Protein 2CTD (pdb70)

Solvent-accessible surface area: 8541 Å² total; per-residue (Å²): 134,117,120,70,122,118,66,223,142,211,168,136,103,78,130,47,54,123,75,41,98,56,57,109,36,83,89,94,20,85,101,154,42,59,6,56,1,61,54,59,136,85,84,38,120,150,68,12,140,31,1,90,144,53,22,123,106,28,121,131,132,118,54,63,13,175,125,84,36,78,118,64,180,60,71,78,37,10,120,150,13,34,138,47,101,47,104,102,137,136,99,47,151,88,130,117

GO terms:
  GO:0005515 protein binding (F, IPI)

Secondary structure (DSSP, 8-state):
--------------SS-TT-HHHHHHHIIIIIS-EE-TTT-S-EESSHHHHHHHHHHH-------SSS----SSHHHHHHHHHHHT---SS-S---

Nearest PDB structures (foldseek):
  2ctd-assembly1_A  TM=5.098E-01  e=4.768E-16  Homo sapiens
  2rv6-assembly1_A  TM=2.835E-01  e=1.190E-02  Homo sapiens
  2rsj-assembly1_A  TM=2.939E-01  e=6.459E-02  Homo sapiens
  8e3e-assembly2_B  TM=2.921E-01  e=1.110E-01  Homo sapiens
  8ssr-assembly2_D  TM=3.364E-01  e=1.782E-01  Homo sapiens

Organism: Homo sapiens (NCBI:txid9606)

Sequence (96 aa):
GSSGSSGRIRKEPPVYAAGSLEEQWYLEIVDKGSVSCPTCQAVGRKTIEGLKKHMENCKQEMFTCHHCGKQLRSLAGMKYHVMANHNSLPSGPSSGGSSGSSGRIRKEPPVYAAGSLEEQWYLEIVDKGSVSCPTCQAVGRKTIEGLKKHMENCKQEMFTCHHCGKQLRSLAGMKYHVMANHNSLPSGPSSGGSSGSSGRIRKEPPVYAAGSLEEQWYLEIVDKGSVSCPTCQAVGRKTIEGLKKHMENCKQEMFTCHHCGKQLRSLAGMKYHVMANHNSLPSGPSSGGSSGSSGRIRKEPPVYAAGSLEEQWYLEIVDKGSVSCPTCQAVGRKTIEGLKKHMENCKQEMFTCHHCGKQLRSLAGMKYHVMANHNSLPSGPSSGGSSGSSGRIRKEPPVYAAGSLEEQWYLEIVDKGSVSCPTCQAVGRKTIEGLKKHMENCKQEMFTCHHCGKQLRSLAGMKYHVMANHNSLPSGPSSGGSSGSSGRIRKEPPVYAAGSLEEQWYLEIVDKGSVSCPTCQAVGRKTIEGLKKHMENCKQEMFTCHHCGKQLRSLAGMKYHVMANHNSLPSGPSSGGSSGSSGRIRKEPPVYAAGSLEEQWYLEIVDKGSVSCPTCQAVGRKTIEGLKKHMENCKQEMFTCHHCGKQLRSLAGMKYHVMANHNSLPSGPSSGGSSGSSGRIRKEPPVYAAGSLEEQWYLEIVDKGSVSCPTCQAVGRKTIEGLKKHMENCKQEMFTCHHCGKQLRSLAGMKYHVMANHNSLPSGPSSGGSSGSSGRIRKEPPVYAAGSLEEQWYLEIVDKGSVSCPTCQAVGRKTIEGLKKHMENCKQEMFTCHHCGKQLRSLAGMKYHVMANHNSLPSGPSSGGSSGSSGRIRKEPPVYAAGSLEEQWYLEIVDKGSVSCPTCQAVGRKTIEGLKKHMENCKQEMFTCHHCGKQLRSLAGMKYHVMANHNSLPSGPSSGGSSGSSGRIRKEPPVYAAGSLEEQWYLEIVDKGSVSCPTCQAVGRKTIEGLKKHMENCKQEMFTCHHCGKQLRSLAGMKYHVMANHNSLPSGPSSGGSSGSSGRIRKEPPVYAAGSLEEQWYLEIVDKGSVSCPTCQAVGRKTIEGLKKHMENCKQEMFTCHHCGKQLRSLAGMKYHVMANHNSLPSGPSSGGSSGSSGRIRKEPPVYAAGSLEEQWYLEIVDKGSVSCPTCQAVGRKTIEGLKKHMENCKQEMFTCHHCGKQLRSLAGMKYHVMANHNSLPSGPSSGGSSGSSGRIRKEPPVYAAGSLEEQWYLEIVDKGSVSCPTCQAVGRKTIEGLKKHMENCKQEMFTCHHCGKQLRSLAGMKYHVMANHNSLPSGPSSGGSSGSSGRIRKEPPVYAAGSLEEQWYLEIVDKGSVSCPTCQAVGRKTIEGLKKHMENCKQEMFTCHHCGKQLRSLAGMKYHVMANHNSLPSGPSSGGSSGSSGRIRKEPPVYAAGSLEEQWYLEIVDKGSVSCPTCQAVGRKTIEGLKKHMENCKQEMFTCHHCGKQLRSLAGMKYHVMANHNSLPSGPSSGGSSGSSGRIRKEPPVYAAGSLEEQWYLEIVDKGSVSCPTCQAVGRKTIEGLKKHMENCKQEMFTCHHCGKQLRSLAGMKYHVMANHNSLPSGPSSGGSSGSSGRIRKEPPVYAAGSLEEQWYLEIVDKGSVSCPTCQAVGRKTIEGLKKHMENCKQEMFTCHHCGKQLRSLAGMKYHVMANHNSLPSGPSSGGSSGSSGRIRKEPPVYAAGSLEEQWYLEIVDKGSVSCPTCQAVGRKTIEGLKKHMENCKQEMFTCHHCGKQLRSLAGMKYHVMANHNSLPSGPSSGGSSGSSGRIRKEPPVYAAGSLEEQWYLEIVDKGSVSCPTCQAVGRKTIEGLKKHMENCKQEMFTCHHCGKQLRSLAGMKYHVMANHNSLPSGPSSG

Structure (mmCIF, N/CA/C/O backbone):
data_2CTD
#
_entry.id   2CTD
#
loop_
_entity.id
_entity.type
_entity.pdbx_description
1 polymer 'Zinc finger protein 512'
2 non-polymer 'ZINC ION'
#
loop_
_atom_site.group_PDB
_atom_site.id
_atom_site.type_symbol
_atom_site.label_atom_id
_atom_site.label_alt_id
_atom_site.label_comp_id
_atom_site.label_asym_id
_atom_site.label_entity_id
_atom_site.label_seq_id
_atom_site.pdbx_PDB_ins_code
_atom_site.Cartn_x
_atom_site.Cartn_y
_atom_site.Cartn_z
_atom_site.occupancy
_atom_site.B_iso_or_equiv
_atom_site.auth_seq_id
_atom_site.auth_comp_id
_atom_site.auth_asym_id
_atom_site.auth_atom_id
_atom_site.pdbx_PDB_model_num
ATOM 1 N N . GLY A 1 1 ? 21.945 42.755 -17.484 1.00 0.00 1 GLY A N 1
ATOM 2 C CA . GLY A 1 1 ? 22.569 42.441 -16.212 1.00 0.00 1 GLY A CA 1
ATOM 3 C C . GLY A 1 1 ? 21.570 41.960 -15.179 1.00 0.00 1 GLY A C 1
ATOM 4 O O . GLY A 1 1 ? 20.371 42.209 -15.302 1.00 0.00 1 GLY A O 1
ATOM 8 N N . SER A 1 2 ? 22.064 41.268 -14.157 1.00 0.00 2 SER A N 1
ATOM 9 C CA . SER A 1 2 ? 21.206 40.747 -13.100 1.00 0.00 2 SER A CA 1
ATOM 10 C C . SER A 1 2 ? 22.036 40.106 -11.992 1.00 0.00 2 SER A C 1
ATOM 11 O O . SER A 1 2 ? 23.220 39.824 -12.173 1.00 0.00 2 SER A O 1
ATOM 19 N N . SER A 1 3 ? 21.405 39.879 -10.844 1.00 0.00 3 SER A N 1
ATOM 20 C CA . SER A 1 3 ? 22.085 39.275 -9.705 1.00 0.00 3 SER A CA 1
ATOM 21 C C . SER A 1 3 ? 21.089 38.912 -8.608 1.00 0.00 3 SER A C 1
ATOM 22 O O . SER A 1 3 ? 19.969 39.420 -8.577 1.00 0.00 3 SER A O 1
ATOM 30 N N . GLY A 1 4 ? 21.506 38.027 -7.707 1.00 0.00 4 GLY A N 1
ATOM 31 C CA . GLY A 1 4 ? 20.640 37.609 -6.621 1.00 0.00 4 GLY A CA 1
ATOM 32 C C . GLY A 1 4 ? 21.167 36.388 -5.895 1.00 0.00 4 GLY A C 1
ATOM 33 O O . GLY A 1 4 ? 22.159 35.789 -6.312 1.00 0.00 4 GLY A O 1
ATOM 37 N N . SER A 1 5 ? 20.505 36.017 -4.804 1.00 0.00 5 SER A N 1
ATOM 38 C CA . SER A 1 5 ? 20.916 34.862 -4.015 1.00 0.00 5 SER A CA 1
ATOM 39 C C . SER A 1 5 ? 19.779 34.385 -3.117 1.00 0.00 5 SER A C 1
ATOM 40 O O . SER A 1 5 ? 18.794 35.095 -2.913 1.00 0.00 5 SER A O 1
ATOM 48 N N . SER A 1 6 ? 19.923 33.176 -2.583 1.00 0.00 6 SER A N 1
ATOM 49 C CA . SER A 1 6 ? 18.907 32.600 -1.709 1.00 0.00 6 SER A CA 1
ATOM 50 C C . SER A 1 6 ? 19.438 31.355 -1.005 1.00 0.00 6 SER A C 1
ATOM 51 O O . SER A 1 6 ? 20.519 30.863 -1.323 1.00 0.00 6 SER A O 1
ATOM 59 N N . GLY A 1 7 ? 18.667 30.851 -0.046 1.00 0.00 7 GLY A N 1
ATOM 60 C CA . GLY A 1 7 ? 19.075 29.669 0.689 1.00 0.00 7 GLY A CA 1
ATOM 61 C C . GLY A 1 7 ? 18.204 29.410 1.902 1.00 0.00 7 GLY A C 1
ATOM 62 O O . GLY A 1 7 ? 18.337 30.082 2.925 1.00 0.00 7 GLY A O 1
ATOM 66 N N . ARG A 1 8 ? 17.308 28.435 1.788 1.00 0.00 8 ARG A N 1
ATOM 67 C CA . ARG A 1 8 ? 16.409 28.092 2.884 1.00 0.00 8 ARG A CA 1
ATOM 68 C C . ARG A 1 8 ? 16.180 26.585 2.947 1.00 0.00 8 ARG A C 1
ATOM 69 O O . ARG A 1 8 ? 16.457 25.864 1.987 1.00 0.00 8 ARG A O 1
ATOM 90 N N . ILE A 1 9 ? 15.674 26.116 4.082 1.00 0.00 9 ILE A N 1
ATOM 91 C CA . ILE A 1 9 ? 15.407 24.695 4.270 1.00 0.00 9 ILE A CA 1
ATOM 92 C C . ILE A 1 9 ? 14.133 24.274 3.545 1.00 0.00 9 ILE A C 1
ATOM 93 O O . ILE A 1 9 ? 13.272 25.103 3.250 1.00 0.00 9 ILE A O 1
ATOM 109 N N . ARG A 1 10 ? 14.020 22.981 3.261 1.00 0.00 10 ARG A N 1
ATOM 110 C CA . ARG A 1 10 ? 12.851 22.449 2.571 1.00 0.00 10 ARG A CA 1
ATOM 111 C C . ARG A 1 10 ? 12.290 21.236 3.307 1.00 0.00 10 ARG A C 1
ATOM 112 O O . ARG A 1 10 ? 12.711 20.104 3.071 1.00 0.00 10 ARG A O 1
ATOM 133 N N . LYS A 1 11 ? 11.338 21.481 4.201 1.00 0.00 11 LYS A N 1
ATOM 134 C CA . LYS A 1 11 ? 10.718 20.410 4.972 1.00 0.00 11 LYS A CA 1
ATOM 135 C C . LYS A 1 11 ? 9.228 20.308 4.661 1.00 0.00 11 LYS A C 1
ATOM 136 O O . LYS A 1 11 ? 8.387 20.678 5.480 1.00 0.00 11 LYS A O 1
ATOM 155 N N . GLU A 1 12 ? 8.909 19.803 3.473 1.00 0.00 12 GLU A N 1
ATOM 156 C CA . GLU A 1 12 ? 7.520 19.652 3.056 1.00 0.00 12 GLU A CA 1
ATOM 157 C C . GLU A 1 12 ? 7.286 18.281 2.429 1.00 0.00 12 GLU A C 1
ATOM 158 O O . GLU A 1 12 ? 8.192 17.664 1.867 1.00 0.00 12 GLU A O 1
ATOM 170 N N . PRO A 1 13 ? 6.042 17.791 2.526 1.00 0.00 13 PRO A N 1
ATOM 171 C CA . PRO A 1 13 ? 5.659 16.488 1.975 1.00 0.00 13 PRO A CA 1
ATOM 172 C C . PRO A 1 13 ? 5.646 16.484 0.450 1.00 0.00 13 PRO A C 1
ATOM 173 O O . PRO A 1 13 ? 5.541 17.527 -0.196 1.00 0.00 13 PRO A O 1
ATOM 184 N N . PRO A 1 14 ? 5.754 15.285 -0.141 1.00 0.00 14 PRO A N 1
ATOM 185 C CA . PRO A 1 14 ? 5.757 15.117 -1.597 1.00 0.00 14 PRO A CA 1
ATOM 186 C C . PRO A 1 14 ? 4.394 15.408 -2.216 1.00 0.00 14 PRO A C 1
ATOM 187 O O . PRO A 1 14 ? 3.396 15.547 -1.508 1.00 0.00 14 PRO A O 1
ATOM 198 N N . VAL A 1 15 ? 4.358 15.500 -3.542 1.00 0.00 15 VAL A N 1
ATOM 199 C CA . VAL A 1 15 ? 3.117 15.772 -4.256 1.00 0.00 15 VAL A CA 1
ATOM 200 C C . VAL A 1 15 ? 1.973 14.923 -3.715 1.00 0.00 15 VAL A C 1
ATOM 201 O O . VAL A 1 15 ? 0.802 15.272 -3.865 1.00 0.00 15 VAL A O 1
ATOM 214 N N . TYR A 1 16 ? 2.320 13.806 -3.084 1.00 0.00 16 TYR A N 1
ATOM 215 C CA . TYR A 1 16 ? 1.322 12.905 -2.521 1.00 0.00 16 TYR A CA 1
ATOM 216 C C . TYR A 1 16 ? 0.599 13.558 -1.347 1.00 0.00 16 TYR A C 1
ATOM 217 O O . TYR A 1 16 ? 1.141 14.441 -0.683 1.00 0.00 16 TYR A O 1
ATOM 235 N N . ALA A 1 17 ? -0.629 13.115 -1.097 1.00 0.00 17 ALA A N 1
ATOM 236 C CA . ALA A 1 17 ? -1.427 13.653 -0.001 1.00 0.00 17 ALA A CA 1
ATOM 237 C C . ALA A 1 17 ? -1.361 12.745 1.222 1.00 0.00 17 ALA A C 1
ATOM 238 O O . ALA A 1 17 ? -0.865 11.622 1.148 1.00 0.00 17 ALA A O 1
ATOM 245 N N . ALA A 1 18 ? -1.865 13.241 2.348 1.00 0.00 18 ALA A N 1
ATOM 246 C CA . ALA A 1 18 ? -1.865 12.474 3.588 1.00 0.00 18 ALA A CA 1
ATOM 247 C C . ALA A 1 18 ? -3.033 11.495 3.628 1.00 0.00 18 ALA A C 1
ATOM 248 O O . ALA A 1 18 ? -3.668 11.313 4.665 1.00 0.00 18 ALA A O 1
ATOM 255 N N . GLY A 1 19 ? -3.311 10.866 2.490 1.00 0.00 19 GLY A N 1
ATOM 256 C CA . GLY A 1 19 ? -4.404 9.914 2.416 1.00 0.00 19 GLY A CA 1
ATOM 257 C C . GLY A 1 19 ? -4.972 9.789 1.017 1.00 0.00 19 GLY A C 1
ATOM 258 O O . GLY A 1 19 ? -6.189 9.801 0.830 1.00 0.00 19 GLY A O 1
ATOM 262 N N . SER A 1 20 ? -4.089 9.671 0.030 1.00 0.00 20 SER A N 1
ATOM 263 C CA . SER A 1 20 ? -4.510 9.549 -1.361 1.00 0.00 20 SER A CA 1
ATOM 264 C C . SER A 1 20 ? -3.959 8.271 -1.985 1.00 0.00 20 SER A C 1
ATOM 265 O O . SER A 1 20 ? -3.133 7.580 -1.387 1.00 0.00 20 SER A O 1
ATOM 273 N N . LEU A 1 21 ? -4.422 7.962 -3.192 1.00 0.00 21 LEU A N 1
ATOM 274 C CA . LEU A 1 21 ? -3.976 6.766 -3.899 1.00 0.00 21 LEU A CA 1
ATOM 275 C C . LEU A 1 21 ? -2.496 6.863 -4.252 1.00 0.00 21 LEU A C 1
ATOM 276 O O . LEU A 1 21 ? -1.734 5.922 -4.033 1.00 0.00 21 LEU A O 1
ATOM 292 N N . GLU A 1 22 ? -2.095 8.007 -4.798 1.00 0.00 22 GLU A N 1
ATOM 293 C CA . GLU A 1 22 ? -0.705 8.226 -5.179 1.00 0.00 22 GLU A CA 1
ATOM 294 C C . GLU A 1 22 ? 0.243 7.592 -4.165 1.00 0.00 22 GLU A C 1
ATOM 295 O O . GLU A 1 22 ? 1.169 6.871 -4.534 1.00 0.00 22 GLU A O 1
ATOM 307 N N . GLU A 1 23 ? 0.005 7.869 -2.887 1.00 0.00 23 GLU A N 1
ATOM 308 C CA . GLU A 1 23 ? 0.839 7.328 -1.821 1.00 0.00 23 GLU A CA 1
ATOM 309 C C . GLU A 1 23 ? 0.874 5.803 -1.878 1.00 0.00 23 GLU A C 1
ATOM 310 O O . GLU A 1 23 ? 1.940 5.194 -1.805 1.00 0.00 23 GLU A O 1
ATOM 322 N N . GLN A 1 24 ? -0.301 5.195 -2.008 1.00 0.00 24 GLN A N 1
ATOM 323 C CA . GLN A 1 24 ? -0.405 3.742 -2.074 1.00 0.00 24 GLN A CA 1
ATOM 324 C C . GLN A 1 24 ? 0.488 3.182 -3.177 1.00 0.00 24 GLN A C 1
ATOM 325 O O . GLN A 1 24 ? 1.380 2.374 -2.916 1.00 0.00 24 GLN A O 1
ATOM 339 N N . TRP A 1 25 ? 0.241 3.615 -4.408 1.00 0.00 25 TRP A N 1
ATOM 340 C CA . TRP A 1 25 ? 1.023 3.156 -5.550 1.00 0.00 25 TRP A CA 1
ATOM 341 C C . TRP A 1 25 ? 2.514 3.372 -5.312 1.00 0.00 25 TRP A C 1
ATOM 342 O O . TRP A 1 25 ? 3.337 2.528 -5.666 1.00 0.00 25 TRP A O 1
ATOM 363 N N . TYR A 1 26 ? 2.854 4.507 -4.711 1.00 0.00 26 TYR A N 1
ATOM 364 C CA . TYR A 1 26 ? 4.246 4.834 -4.428 1.00 0.00 26 TYR A CA 1
ATOM 365 C C . TYR A 1 26 ? 4.907 3.735 -3.602 1.00 0.00 26 TYR A C 1
ATOM 366 O O . TYR A 1 26 ? 5.996 3.263 -3.932 1.00 0.00 26 TYR A O 1
ATOM 384 N N . LEU A 1 27 ? 4.241 3.331 -2.526 1.00 0.00 27 LEU A N 1
ATOM 385 C CA . LEU A 1 27 ? 4.762 2.287 -1.651 1.00 0.00 27 LEU A CA 1
ATOM 386 C C . LEU A 1 27 ? 5.115 1.035 -2.447 1.00 0.00 27 LEU A C 1
ATOM 387 O O . LEU A 1 27 ? 6.251 0.565 -2.411 1.00 0.00 27 LEU A O 1
ATOM 403 N N . GLU A 1 28 ? 4.132 0.501 -3.167 1.00 0.00 28 GLU A N 1
ATOM 404 C CA . GLU A 1 28 ? 4.341 -0.695 -3.974 1.00 0.00 28 GLU A CA 1
ATOM 405 C C . GLU A 1 28 ? 5.671 -0.625 -4.718 1.00 0.00 28 GLU A C 1
ATOM 406 O O . GLU A 1 28 ? 6.247 -1.652 -5.079 1.00 0.00 28 GLU A O 1
ATOM 418 N N . ILE A 1 29 ? 6.151 0.593 -4.945 1.00 0.00 29 ILE A N 1
ATOM 419 C CA . ILE A 1 29 ? 7.413 0.797 -5.646 1.00 0.00 29 ILE A CA 1
ATOM 420 C C . ILE A 1 29 ? 8.587 0.806 -4.672 1.00 0.00 29 ILE A C 1
ATOM 421 O O . ILE A 1 29 ? 9.526 0.021 -4.807 1.00 0.00 29 ILE A O 1
ATOM 437 N N . VAL A 1 30 ? 8.527 1.699 -3.690 1.00 0.00 30 VAL A N 1
ATOM 438 C CA . VAL A 1 30 ? 9.584 1.810 -2.691 1.00 0.00 30 VAL A CA 1
ATOM 439 C C . VAL A 1 30 ? 9.750 0.504 -1.921 1.00 0.00 30 VAL A C 1
ATOM 440 O O . VAL A 1 30 ? 10.749 0.302 -1.231 1.00 0.00 30 VAL A O 1
ATOM 453 N N . ASP A 1 31 ? 8.766 -0.379 -2.045 1.00 0.00 31 ASP A N 1
ATOM 454 C CA . ASP A 1 31 ? 8.804 -1.667 -1.362 1.00 0.00 31 ASP A CA 1
ATOM 455 C C . ASP A 1 31 ? 9.221 -2.778 -2.321 1.00 0.00 31 ASP A C 1
ATOM 456 O O . ASP A 1 31 ? 10.037 -3.634 -1.979 1.00 0.00 31 ASP A O 1
ATOM 465 N N . LYS A 1 32 ? 8.654 -2.760 -3.522 1.00 0.00 32 LYS A N 1
ATOM 466 C CA . LYS A 1 32 ? 8.966 -3.765 -4.531 1.00 0.00 32 LYS A CA 1
ATOM 467 C C . LYS A 1 32 ? 9.871 -3.186 -5.614 1.00 0.00 32 LYS A C 1
ATOM 468 O O . LYS A 1 32 ? 10.911 -3.758 -5.939 1.00 0.00 32 LYS A O 1
ATOM 487 N N . GLY A 1 33 ? 9.469 -2.046 -6.169 1.00 0.00 33 GLY A N 1
ATOM 488 C CA . GLY A 1 33 ? 10.256 -1.409 -7.208 1.00 0.00 33 GLY A CA 1
ATOM 489 C C . GLY A 1 33 ? 9.408 -0.951 -8.378 1.00 0.00 33 GLY A C 1
ATOM 490 O O . GLY A 1 33 ? 9.869 -0.185 -9.225 1.00 0.00 33 GLY A O 1
ATOM 494 N N . SER A 1 34 ? 8.166 -1.421 -8.428 1.00 0.00 34 SER A N 1
ATOM 495 C CA . SER A 1 34 ? 7.254 -1.060 -9.507 1.00 0.00 34 SER A CA 1
ATOM 496 C C . SER A 1 34 ? 5.804 -1.126 -9.037 1.00 0.00 34 SER A C 1
ATOM 497 O O . SER A 1 34 ? 5.499 -1.732 -8.009 1.00 0.00 34 SER A O 1
ATOM 505 N N . VAL A 1 35 ? 4.913 -0.499 -9.798 1.00 0.00 35 VAL A N 1
ATOM 506 C CA . VAL A 1 35 ? 3.494 -0.487 -9.462 1.00 0.00 35 VAL A CA 1
ATOM 507 C C . VAL A 1 35 ? 2.648 -0.975 -10.632 1.00 0.00 35 VAL A C 1
ATOM 508 O O . VAL A 1 35 ? 2.956 -0.701 -11.792 1.00 0.00 35 VAL A O 1
ATOM 521 N N . SER A 1 36 ? 1.579 -1.701 -10.320 1.00 0.00 36 SER A N 1
ATOM 522 C CA . SER A 1 36 ? 0.689 -2.232 -11.345 1.00 0.00 36 SER A CA 1
ATOM 523 C C . SER A 1 36 ? -0.466 -1.271 -11.612 1.00 0.00 36 SER A C 1
ATOM 524 O O . SER A 1 36 ? -0.677 -0.314 -10.868 1.00 0.00 36 SER A O 1
ATOM 532 N N . CYS A 1 37 ? -1.211 -1.535 -12.681 1.00 0.00 37 CYS A N 1
ATOM 533 C CA . CYS A 1 37 ? -2.345 -0.695 -13.048 1.00 0.00 37 CYS A CA 1
ATOM 534 C C . CYS A 1 37 ? -3.610 -1.141 -12.322 1.00 0.00 37 CYS A C 1
ATOM 535 O O . CYS A 1 37 ? -4.025 -2.298 -12.399 1.00 0.00 37 CYS A O 1
ATOM 542 N N . PRO A 1 38 ? -4.240 -0.203 -11.600 1.00 0.00 38 PRO A N 1
ATOM 543 C CA . PRO A 1 38 ? -5.468 -0.475 -10.846 1.00 0.00 38 PRO A CA 1
ATOM 544 C C . PRO A 1 38 ? -6.666 -0.717 -11.758 1.00 0.00 38 PRO A C 1
ATOM 545 O O . PRO A 1 38 ? -7.722 -1.163 -11.308 1.00 0.00 38 PRO A O 1
ATOM 556 N N . THR A 1 39 ? -6.496 -0.419 -13.043 1.00 0.00 39 THR A N 1
ATOM 557 C CA . THR A 1 39 ? -7.563 -0.604 -14.018 1.00 0.00 39 THR A CA 1
ATOM 558 C C . THR A 1 39 ? -7.531 -2.008 -14.609 1.00 0.00 39 THR A C 1
ATOM 559 O O . THR A 1 39 ? -8.457 -2.797 -14.413 1.00 0.00 39 THR A O 1
ATOM 570 N N . CYS A 1 40 ? -6.460 -2.317 -15.332 1.00 0.00 40 CYS A N 1
ATOM 571 C CA . CYS A 1 40 ? -6.307 -3.627 -15.953 1.00 0.00 40 CYS A CA 1
ATOM 572 C C . CYS A 1 40 ? -5.638 -4.608 -14.994 1.00 0.00 40 CYS A C 1
ATOM 573 O O . CYS A 1 40 ? -5.996 -5.784 -14.946 1.00 0.00 40 CYS A O 1
ATOM 580 N N . GLN A 1 41 ? -4.667 -4.114 -14.233 1.00 0.00 41 GLN A N 1
ATOM 581 C CA . GLN A 1 41 ? -3.948 -4.946 -13.276 1.00 0.00 41 GLN A CA 1
ATOM 582 C C . GLN A 1 41 ? -3.181 -6.056 -13.988 1.00 0.00 41 GLN A C 1
ATOM 583 O O . GLN A 1 41 ? -3.135 -7.192 -13.518 1.00 0.00 41 GLN A O 1
ATOM 597 N N . ALA A 1 42 ? -2.580 -5.717 -15.124 1.00 0.00 42 ALA A N 1
ATOM 598 C CA . ALA A 1 42 ? -1.813 -6.684 -15.900 1.00 0.00 42 ALA A CA 1
ATOM 599 C C . ALA A 1 42 ? -0.398 -6.179 -16.162 1.00 0.00 42 ALA A C 1
ATOM 600 O O . ALA A 1 42 ? 0.560 -6.952 -16.148 1.00 0.00 42 ALA A O 1
ATOM 607 N N . VAL A 1 43 ? -0.274 -4.878 -16.402 1.00 0.00 43 VAL A N 1
ATOM 608 C CA . VAL A 1 43 ? 1.024 -4.270 -16.668 1.00 0.00 43 VAL A CA 1
ATOM 609 C C . VAL A 1 43 ? 1.251 -3.051 -15.781 1.00 0.00 43 VAL A C 1
ATOM 610 O O . VAL A 1 43 ? 0.371 -2.204 -15.634 1.00 0.00 43 VAL A O 1
ATOM 623 N N . GLY A 1 44 ? 2.440 -2.968 -15.191 1.00 0.00 44 GLY A N 1
ATOM 624 C CA . GLY A 1 44 ? 2.763 -1.849 -14.325 1.00 0.00 44 GLY A CA 1
ATOM 625 C C . GLY A 1 44 ? 3.855 -0.968 -14.900 1.00 0.00 44 GLY A C 1
ATOM 626 O O . GLY A 1 44 ? 4.223 -1.105 -16.066 1.00 0.00 44 GLY A O 1
ATOM 630 N N . ARG A 1 45 ? 4.373 -0.060 -14.079 1.00 0.00 45 ARG A N 1
ATOM 631 C CA . ARG A 1 45 ? 5.427 0.849 -14.513 1.00 0.00 45 ARG A CA 1
ATOM 632 C C . ARG A 1 45 ? 6.487 1.010 -13.427 1.00 0.00 45 ARG A C 1
ATOM 633 O O . ARG A 1 45 ? 6.278 0.621 -12.277 1.00 0.00 45 ARG A O 1
ATOM 654 N N . LYS A 1 46 ? 7.625 1.586 -13.799 1.00 0.00 46 LYS A N 1
ATOM 655 C CA . LYS A 1 46 ? 8.718 1.801 -12.858 1.00 0.00 46 LYS A CA 1
ATOM 656 C C . LYS A 1 46 ? 8.295 2.748 -11.740 1.00 0.00 46 LYS A C 1
ATOM 657 O O . LYS A 1 46 ? 8.822 2.688 -10.628 1.00 0.00 46 LYS A O 1
ATOM 676 N N . THR A 1 47 ? 7.339 3.622 -12.040 1.00 0.00 47 THR A N 1
ATOM 677 C CA . THR A 1 47 ? 6.846 4.581 -11.060 1.00 0.00 47 THR A CA 1
ATOM 678 C C . THR A 1 47 ? 5.430 5.033 -11.399 1.00 0.00 47 THR A C 1
ATOM 679 O O . THR A 1 47 ? 4.825 4.548 -12.356 1.00 0.00 47 THR A O 1
ATOM 690 N N . ILE A 1 48 ? 4.906 5.965 -10.609 1.00 0.00 48 ILE A N 1
ATOM 691 C CA . ILE A 1 48 ? 3.562 6.483 -10.827 1.00 0.00 48 ILE A CA 1
ATOM 692 C C . ILE A 1 48 ? 3.504 7.355 -12.077 1.00 0.00 48 ILE A C 1
ATOM 693 O O . ILE A 1 48 ? 2.717 7.100 -12.987 1.00 0.00 48 ILE A O 1
ATOM 709 N N . GLU A 1 49 ? 4.346 8.383 -12.114 1.00 0.00 49 GLU A N 1
ATOM 710 C CA . GLU A 1 49 ? 4.391 9.292 -13.254 1.00 0.00 49 GLU A CA 1
ATOM 711 C C . GLU A 1 49 ? 4.097 8.549 -14.554 1.00 0.00 49 GLU A C 1
ATOM 712 O O . GLU A 1 49 ? 3.212 8.936 -15.316 1.00 0.00 49 GLU A O 1
ATOM 724 N N . GLY A 1 50 ? 4.847 7.479 -14.801 1.00 0.00 50 GLY A N 1
ATOM 725 C CA . GLY A 1 50 ? 4.652 6.699 -16.009 1.00 0.00 50 GLY A CA 1
ATOM 726 C C . GLY A 1 50 ? 3.276 6.065 -16.074 1.00 0.00 50 GLY A C 1
ATOM 727 O O . GLY A 1 50 ? 2.614 6.107 -17.112 1.00 0.00 50 GLY A O 1
ATOM 731 N N . LEU A 1 51 ? 2.845 5.476 -14.965 1.00 0.00 51 LEU A N 1
ATOM 732 C CA . LEU A 1 51 ? 1.539 4.829 -14.901 1.00 0.00 51 LEU A CA 1
ATOM 733 C C . LEU A 1 51 ? 0.424 5.821 -15.213 1.00 0.00 51 LEU A C 1
ATOM 734 O O . LEU A 1 51 ? -0.413 5.577 -16.083 1.00 0.00 51 LEU A O 1
ATOM 750 N N . LYS A 1 52 ? 0.419 6.942 -14.500 1.00 0.00 52 LYS A N 1
ATOM 751 C CA . LYS A 1 52 ? -0.590 7.975 -14.703 1.00 0.00 52 LYS A CA 1
ATOM 752 C C . LYS A 1 52 ? -0.945 8.106 -16.181 1.00 0.00 52 LYS A C 1
ATOM 753 O O . LYS A 1 52 ? -2.114 8.030 -16.559 1.00 0.00 52 LYS A O 1
ATOM 772 N N . LYS A 1 53 ? 0.072 8.303 -17.013 1.00 0.00 53 LYS A N 1
ATOM 773 C CA . LYS A 1 53 ? -0.131 8.443 -18.450 1.00 0.00 53 LYS A CA 1
ATOM 774 C C . LYS A 1 53 ? -0.828 7.213 -19.023 1.00 0.00 53 LYS A C 1
ATOM 775 O O . LYS A 1 53 ? -1.647 7.321 -19.937 1.00 0.00 53 LYS A O 1
ATOM 794 N N . HIS A 1 54 ? -0.501 6.045 -18.480 1.00 0.00 54 HIS A N 1
ATOM 795 C CA . HIS A 1 54 ? -1.098 4.795 -18.936 1.00 0.00 54 HIS A CA 1
ATOM 796 C C . HIS A 1 54 ? -2.584 4.747 -18.594 1.00 0.00 54 HIS A C 1
ATOM 797 O O . HIS A 1 54 ? -3.425 4.528 -19.465 1.00 0.00 54 HIS A O 1
ATOM 811 N N . MET A 1 55 ? -2.900 4.951 -17.319 1.00 0.00 55 MET A N 1
ATOM 812 C CA . MET A 1 55 ? -4.284 4.931 -16.862 1.00 0.00 55 MET A CA 1
ATOM 813 C C . MET A 1 55 ? -5.070 6.097 -17.455 1.00 0.00 55 MET A C 1
ATOM 814 O O . MET A 1 55 ? -6.294 6.040 -17.563 1.00 0.00 55 MET A O 1
ATOM 828 N N . GLU A 1 56 ? -4.356 7.152 -17.836 1.00 0.00 56 GLU A N 1
ATOM 829 C CA . GLU A 1 56 ? -4.988 8.331 -18.417 1.00 0.00 56 GLU A CA 1
ATOM 830 C C . GLU A 1 56 ? -5.864 7.948 -19.606 1.00 0.00 56 GLU A C 1
ATOM 831 O O . GLU A 1 56 ? -6.795 8.670 -19.963 1.00 0.00 56 GLU A O 1
ATOM 843 N N . ASN A 1 57 ? -5.558 6.808 -20.217 1.00 0.00 57 ASN A N 1
ATOM 844 C CA . ASN A 1 57 ? -6.315 6.330 -21.368 1.00 0.00 57 ASN A CA 1
ATOM 845 C C . ASN A 1 57 ? -6.877 4.935 -21.107 1.00 0.00 57 ASN A C 1
ATOM 846 O O . ASN A 1 57 ? -8.005 4.626 -21.493 1.00 0.00 57 ASN A O 1
ATOM 857 N N . CYS A 1 58 ? -6.083 4.097 -20.450 1.00 0.00 58 CYS A N 1
ATOM 858 C CA . CYS A 1 58 ? -6.500 2.735 -20.137 1.00 0.00 58 CYS A CA 1
ATOM 859 C C . CYS A 1 58 ? -7.757 2.736 -19.273 1.00 0.00 58 CYS A C 1
ATOM 860 O O . CYS A 1 58 ? -8.617 1.864 -19.407 1.00 0.00 58 CYS A O 1
ATOM 867 N N . LYS A 1 59 ? -7.859 3.721 -18.387 1.00 0.00 59 LYS A N 1
ATOM 868 C CA . LYS A 1 59 ? -9.012 3.838 -17.502 1.00 0.00 59 LYS A CA 1
ATOM 869 C C . LYS A 1 59 ? -10.314 3.675 -18.279 1.00 0.00 59 LYS A C 1
ATOM 870 O O . LYS A 1 59 ? -10.887 4.653 -18.758 1.00 0.00 59 LYS A O 1
ATOM 889 N N . GLN A 1 60 ? -10.775 2.434 -18.398 1.00 0.00 60 GLN A N 1
ATOM 890 C CA . GLN A 1 60 ? -12.010 2.144 -19.117 1.00 0.00 60 GLN A CA 1
ATOM 891 C C . GLN A 1 60 ? -13.035 1.490 -18.196 1.00 0.00 60 GLN A C 1
ATOM 892 O O . GLN A 1 60 ? -12.719 1.117 -17.067 1.00 0.00 60 GLN A O 1
ATOM 906 N N . GLU A 1 61 ? -14.263 1.355 -18.687 1.00 0.00 61 GLU A N 1
ATOM 907 C CA . GLU A 1 61 ? -15.334 0.747 -17.906 1.00 0.00 61 GLU A CA 1
ATOM 908 C C . GLU A 1 61 ? -15.672 -0.643 -18.436 1.00 0.00 61 GLU A C 1
ATOM 909 O O . GLU A 1 61 ? -15.912 -0.823 -19.630 1.00 0.00 61 GLU A O 1
ATOM 921 N N . MET A 1 62 ? -15.687 -1.624 -17.539 1.00 0.00 62 MET A N 1
ATOM 922 C CA . MET A 1 62 ? -15.995 -2.999 -17.916 1.00 0.00 62 MET A CA 1
ATOM 923 C C . MET A 1 62 ? -17.475 -3.302 -17.704 1.00 0.00 62 MET A C 1
ATOM 924 O O . MET A 1 62 ? -18.147 -2.640 -16.912 1.00 0.00 62 MET A O 1
ATOM 938 N N . PHE A 1 63 ? -17.977 -4.306 -18.415 1.00 0.00 63 PHE A N 1
ATOM 939 C CA . PHE A 1 63 ? -19.378 -4.696 -18.305 1.00 0.00 63 PHE A CA 1
ATOM 940 C C . PHE A 1 63 ? -19.510 -6.206 -18.131 1.00 0.00 63 PHE A C 1
ATOM 941 O O . PHE A 1 63 ? -18.565 -6.956 -18.375 1.00 0.00 63 PHE A O 1
ATOM 958 N N . THR A 1 64 ? -20.691 -6.645 -17.706 1.00 0.00 64 THR A N 1
ATOM 959 C CA . THR A 1 64 ? -20.948 -8.065 -17.497 1.00 0.00 64 THR A CA 1
ATOM 960 C C . THR A 1 64 ? -22.440 -8.368 -17.561 1.00 0.00 64 THR A C 1
ATOM 961 O O . THR A 1 64 ? -23.208 -7.946 -16.696 1.00 0.00 64 THR A O 1
ATOM 972 N N . CYS A 1 65 ? -22.846 -9.104 -18.591 1.00 0.00 65 CYS A N 1
ATOM 973 C CA . CYS A 1 65 ? -24.247 -9.465 -18.768 1.00 0.00 65 CYS A CA 1
ATOM 974 C C . CYS A 1 65 ? -24.805 -10.114 -17.506 1.00 0.00 65 CYS A C 1
ATOM 975 O O . CYS A 1 65 ? -24.053 -10.578 -16.648 1.00 0.00 65 CYS A O 1
ATOM 982 N N . HIS A 1 66 ? -26.130 -10.144 -17.398 1.00 0.00 66 HIS A N 1
ATOM 983 C CA . HIS A 1 66 ? -26.790 -10.738 -16.241 1.00 0.00 66 HIS A CA 1
ATOM 984 C C . HIS A 1 66 ? -27.396 -12.092 -16.596 1.00 0.00 66 HIS A C 1
ATOM 985 O O . HIS A 1 66 ? -27.329 -13.039 -15.811 1.00 0.00 66 HIS A O 1
ATOM 999 N N . HIS A 1 67 ? -27.986 -12.178 -17.784 1.00 0.00 67 HIS A N 1
ATOM 1000 C CA . HIS A 1 67 ? -28.604 -13.418 -18.243 1.00 0.00 67 HIS A CA 1
ATOM 1001 C C . HIS A 1 67 ? -27.667 -14.603 -18.028 1.00 0.00 67 HIS A C 1
ATOM 1002 O O . HIS A 1 67 ? -27.988 -15.535 -17.291 1.00 0.00 67 HIS A O 1
ATOM 1016 N N . CYS A 1 68 ? -26.509 -14.561 -18.678 1.00 0.00 68 CYS A N 1
ATOM 1017 C CA . CYS A 1 68 ? -25.526 -15.631 -18.559 1.00 0.00 68 CYS A CA 1
ATOM 1018 C C . CYS A 1 68 ? -24.325 -15.178 -17.735 1.00 0.00 68 CYS A C 1
ATOM 1019 O O . CYS A 1 68 ? -23.837 -15.910 -16.875 1.00 0.00 68 CYS A O 1
ATOM 1026 N N . GLY A 1 69 ? -23.853 -13.964 -18.004 1.00 0.00 69 GLY A N 1
ATOM 1027 C CA . GLY A 1 69 ? -22.713 -13.434 -17.279 1.00 0.00 69 GLY A CA 1
ATOM 1028 C C . GLY A 1 69 ? -21.492 -13.267 -18.161 1.00 0.00 69 GLY A C 1
ATOM 1029 O O . GLY A 1 69 ? -20.359 -13.410 -17.699 1.00 0.00 69 GLY A O 1
ATOM 1033 N N . LYS A 1 70 ? -21.720 -12.966 -19.434 1.00 0.00 70 LYS A N 1
ATOM 1034 C CA . LYS A 1 70 ? -20.630 -12.780 -20.384 1.00 0.00 70 LYS A CA 1
ATOM 1035 C C . LYS A 1 70 ? -19.853 -11.504 -20.078 1.00 0.00 70 LYS A C 1
ATOM 1036 O O . LYS A 1 70 ? -20.382 -10.577 -19.467 1.00 0.00 70 LYS A O 1
ATOM 1055 N N . GLN A 1 71 ? -18.596 -11.464 -20.508 1.00 0.00 71 GLN A N 1
ATOM 1056 C CA . GLN A 1 71 ? -17.747 -10.301 -20.280 1.00 0.00 71 GLN A CA 1
ATOM 1057 C C . GLN A 1 71 ? -17.030 -9.889 -21.561 1.00 0.00 71 GLN A C 1
ATOM 1058 O O . GLN A 1 71 ? -16.117 -10.576 -22.022 1.00 0.00 71 GLN A O 1
ATOM 1072 N N . LEU A 1 72 ? -17.450 -8.766 -22.133 1.00 0.00 72 LEU A N 1
ATOM 1073 C CA . LEU A 1 72 ? -16.847 -8.263 -23.363 1.00 0.00 72 LEU A CA 1
ATOM 1074 C C . LEU A 1 72 ? -16.444 -6.800 -23.213 1.00 0.00 72 LEU A C 1
ATOM 1075 O O . LEU A 1 72 ? -17.123 -6.024 -22.540 1.00 0.00 72 LEU A O 1
ATOM 1091 N N . ARG A 1 73 ? -15.336 -6.429 -23.846 1.00 0.00 73 ARG A N 1
ATOM 1092 C CA . ARG A 1 73 ? -14.843 -5.058 -23.784 1.00 0.00 73 ARG A CA 1
ATOM 1093 C C . ARG A 1 73 ? -15.836 -4.093 -24.423 1.00 0.00 73 ARG A C 1
ATOM 1094 O O . ARG A 1 73 ? -16.307 -3.155 -23.781 1.00 0.00 73 ARG A O 1
ATOM 1115 N N . SER A 1 74 ? -16.150 -4.330 -25.693 1.00 0.00 74 SER A N 1
ATOM 1116 C CA . SER A 1 74 ? -17.084 -3.480 -26.421 1.00 0.00 74 SER A CA 1
ATOM 1117 C C . SER A 1 74 ? -18.519 -3.736 -25.969 1.00 0.00 74 SER A C 1
ATOM 1118 O O . SER A 1 74 ? -19.060 -4.825 -26.169 1.00 0.00 74 SER A O 1
ATOM 1126 N N . LEU A 1 75 ? -19.130 -2.727 -25.359 1.00 0.00 75 LEU A N 1
ATOM 1127 C CA . LEU A 1 75 ? -20.502 -2.842 -24.877 1.00 0.00 75 LEU A CA 1
ATOM 1128 C C . LEU A 1 75 ? -21.442 -3.257 -26.005 1.00 0.00 75 LEU A C 1
ATOM 1129 O O . LEU A 1 75 ? -22.285 -4.136 -25.831 1.00 0.00 75 LEU A O 1
ATOM 1145 N N . ALA A 1 76 ? -21.288 -2.620 -27.161 1.00 0.00 76 ALA A N 1
ATOM 1146 C CA . ALA A 1 76 ? -22.120 -2.926 -28.318 1.00 0.00 76 ALA A CA 1
ATOM 1147 C C . ALA A 1 76 ? -22.167 -4.428 -28.578 1.00 0.00 76 ALA A C 1
ATOM 1148 O O . ALA A 1 76 ? -23.227 -5.048 -28.505 1.00 0.00 76 ALA A O 1
ATOM 1155 N N . GLY A 1 77 ? -21.010 -5.008 -28.883 1.00 0.00 77 GLY A N 1
ATOM 1156 C CA . GLY A 1 77 ? -20.942 -6.433 -29.151 1.00 0.00 77 GLY A CA 1
ATOM 1157 C C . GLY A 1 77 ? -21.696 -7.252 -28.123 1.00 0.00 77 GLY A C 1
ATOM 1158 O O . GLY A 1 77 ? -22.452 -8.158 -28.474 1.00 0.00 77 GLY A O 1
ATOM 1162 N N . MET A 1 78 ? -21.490 -6.935 -26.849 1.00 0.00 78 MET A N 1
ATOM 1163 C CA . MET A 1 78 ? -22.157 -7.650 -25.766 1.00 0.00 78 MET A CA 1
ATOM 1164 C C . MET A 1 78 ? -23.669 -7.460 -25.840 1.00 0.00 78 MET A C 1
ATOM 1165 O O . MET A 1 78 ? -24.418 -8.423 -26.003 1.00 0.00 78 MET A O 1
ATOM 1179 N N . LYS A 1 79 ? -24.111 -6.213 -25.719 1.00 0.00 79 LYS A N 1
ATOM 1180 C CA . LYS A 1 79 ? -25.533 -5.897 -25.772 1.00 0.00 79 LYS A CA 1
ATOM 1181 C C . LYS A 1 79 ? -26.217 -6.657 -26.904 1.00 0.00 79 LYS A C 1
ATOM 1182 O O . LYS A 1 79 ? -27.434 -6.846 -26.891 1.00 0.00 79 LYS A O 1
ATOM 1201 N N . TYR A 1 80 ? -25.428 -7.091 -27.880 1.00 0.00 80 TYR A N 1
ATOM 1202 C CA . TYR A 1 80 ? -25.959 -7.830 -29.020 1.00 0.00 80 TYR A CA 1
ATOM 1203 C C . TYR A 1 80 ? -26.012 -9.326 -28.722 1.00 0.00 80 TYR A C 1
ATOM 1204 O O . TYR A 1 80 ? -26.913 -10.030 -29.180 1.00 0.00 80 TYR A O 1
ATOM 1222 N N . HIS A 1 81 ? -25.041 -9.804 -27.952 1.00 0.00 81 HIS A N 1
ATOM 1223 C CA . HIS A 1 81 ? -24.977 -11.216 -27.591 1.00 0.00 81 HIS A CA 1
ATOM 1224 C C . HIS A 1 81 ? -26.217 -11.633 -26.806 1.00 0.00 81 HIS A C 1
ATOM 1225 O O . HIS A 1 81 ? -26.575 -12.810 -26.771 1.00 0.00 81 HIS A O 1
ATOM 1239 N N . VAL A 1 82 ? -26.869 -10.660 -26.178 1.00 0.00 82 VAL A N 1
ATOM 1240 C CA . VAL A 1 82 ? -28.069 -10.926 -25.394 1.00 0.00 82 VAL A CA 1
ATOM 1241 C C . VAL A 1 82 ? -29.297 -11.043 -26.291 1.00 0.00 82 VAL A C 1
ATOM 1242 O O . VAL A 1 82 ? -30.050 -12.012 -26.206 1.00 0.00 82 VAL A O 1
ATOM 1255 N N . MET A 1 83 ? -29.491 -10.048 -27.151 1.00 0.00 83 MET A N 1
ATOM 1256 C CA . MET A 1 83 ? -30.626 -10.040 -28.066 1.00 0.00 83 MET A CA 1
ATOM 1257 C C . MET A 1 83 ? -30.551 -11.214 -29.037 1.00 0.00 83 MET A C 1
ATOM 1258 O O . MET A 1 83 ? -31.540 -11.566 -29.678 1.00 0.00 83 MET A O 1
ATOM 1272 N N . ALA A 1 84 ? -29.370 -11.816 -29.140 1.00 0.00 84 ALA A N 1
ATOM 1273 C CA . ALA A 1 84 ? -29.167 -12.952 -30.031 1.00 0.00 84 ALA A CA 1
ATOM 1274 C C . ALA A 1 84 ? -29.379 -14.271 -29.296 1.00 0.00 84 ALA A C 1
ATOM 1275 O O . ALA A 1 84 ? -30.250 -15.061 -29.659 1.00 0.00 84 ALA A O 1
ATOM 1282 N N . ASN A 1 85 ? -28.578 -14.503 -28.262 1.00 0.00 85 ASN A N 1
ATOM 1283 C CA . ASN A 1 85 ? -28.678 -15.729 -27.478 1.00 0.00 85 ASN A CA 1
ATOM 1284 C C . ASN A 1 85 ? -29.907 -15.697 -26.574 1.00 0.00 85 ASN A C 1
ATOM 1285 O O . ASN A 1 85 ? -30.718 -16.623 -26.579 1.00 0.00 85 ASN A O 1
ATOM 1296 N N . HIS A 1 86 ? -30.038 -14.625 -25.800 1.00 0.00 86 HIS A N 1
ATOM 1297 C CA . HIS A 1 86 ? -31.169 -14.471 -24.892 1.00 0.00 86 HIS A CA 1
ATOM 1298 C C . HIS A 1 86 ? -32.331 -13.768 -25.585 1.00 0.00 86 HIS A C 1
ATOM 1299 O O . HIS A 1 86 ? -32.922 -12.838 -25.038 1.00 0.00 86 HIS A O 1
ATOM 1313 N N . ASN A 1 87 ? -32.653 -14.217 -26.794 1.00 0.00 87 ASN A N 1
ATOM 1314 C CA . ASN A 1 87 ? -33.743 -13.629 -27.563 1.00 0.00 87 ASN A CA 1
ATOM 1315 C C . ASN A 1 87 ? -35.095 -14.110 -27.045 1.00 0.00 87 ASN A C 1
ATOM 1316 O O . ASN A 1 87 ? -35.541 -15.211 -27.371 1.00 0.00 87 ASN A O 1
ATOM 1327 N N . SER A 1 88 ? -35.743 -13.278 -26.236 1.00 0.00 88 SER A N 1
ATOM 1328 C CA . SER A 1 88 ? -37.043 -13.619 -25.670 1.00 0.00 88 SER A CA 1
ATOM 1329 C C . SER A 1 88 ? -38.114 -12.640 -26.139 1.00 0.00 88 SER A C 1
ATOM 1330 O O . SER A 1 88 ? -38.501 -11.727 -25.408 1.00 0.00 88 SER A O 1
ATOM 1338 N N . LEU A 1 89 ? -38.590 -12.836 -27.364 1.00 0.00 89 LEU A N 1
ATOM 1339 C CA . LEU A 1 89 ? -39.617 -11.971 -27.933 1.00 0.00 89 LEU A CA 1
ATOM 1340 C C . LEU A 1 89 ? -40.906 -12.049 -27.122 1.00 0.00 89 LEU A C 1
ATOM 1341 O O . LEU A 1 89 ? -41.419 -13.129 -26.828 1.00 0.00 89 LEU A O 1
ATOM 1357 N N . PRO A 1 90 ? -41.446 -10.878 -26.753 1.00 0.00 90 PRO A N 1
ATOM 1358 C CA . PRO A 1 90 ? -42.684 -10.788 -25.973 1.00 0.00 90 PRO A CA 1
ATOM 1359 C C . PRO A 1 90 ? -43.908 -11.210 -26.778 1.00 0.00 90 PRO A C 1
ATOM 1360 O O . PRO A 1 90 ? -44.413 -10.448 -27.603 1.00 0.00 90 PRO A O 1
ATOM 1371 N N . SER A 1 91 ? -44.381 -12.428 -26.534 1.00 0.00 91 SER A N 1
ATOM 1372 C CA . SER A 1 91 ? -45.544 -12.952 -27.239 1.00 0.00 91 SER A CA 1
ATOM 1373 C C . SER A 1 91 ? -46.563 -13.523 -26.257 1.00 0.00 91 SER A C 1
ATOM 1374 O O . SER A 1 91 ? -47.700 -13.060 -26.186 1.00 0.00 91 SER A O 1
ATOM 1382 N N . GLY A 1 92 ? -46.144 -14.533 -25.501 1.00 0.00 92 GLY A N 1
ATOM 1383 C CA . GLY A 1 92 ? -47.031 -15.152 -24.533 1.00 0.00 92 GLY A CA 1
ATOM 1384 C C . GLY A 1 92 ? -46.277 -15.864 -23.428 1.00 0.00 92 GLY A C 1
ATOM 1385 O O . GLY A 1 92 ? -45.050 -15.963 -23.448 1.00 0.00 92 GLY A O 1
ATOM 1389 N N . PRO A 1 93 ? -47.018 -16.375 -22.434 1.00 0.00 93 PRO A N 1
ATOM 1390 C CA . PRO A 1 93 ? -46.433 -17.090 -21.296 1.00 0.00 93 PRO A CA 1
ATOM 1391 C C . PRO A 1 93 ? -45.859 -18.445 -21.695 1.00 0.00 93 PRO A C 1
ATOM 1392 O O . PRO A 1 93 ? -45.330 -19.177 -20.859 1.00 0.00 93 PRO A O 1
ATOM 1403 N N . SER A 1 94 ? -45.967 -18.773 -22.979 1.00 0.00 94 SER A N 1
ATOM 1404 C CA . SER A 1 94 ? -45.461 -20.042 -23.489 1.00 0.00 94 SER A CA 1
ATOM 1405 C C . SER A 1 94 ? -45.140 -19.940 -24.977 1.00 0.00 94 SER A C 1
ATOM 1406 O O . SER A 1 94 ? -45.525 -18.978 -25.642 1.00 0.00 94 SER A O 1
ATOM 1414 N N . SER A 1 95 ? -44.433 -20.940 -25.493 1.00 0.00 95 SER A N 1
ATOM 1415 C CA . SER A 1 95 ? -44.056 -20.963 -26.902 1.00 0.00 95 SER A CA 1
ATOM 1416 C C . SER A 1 95 ? -45.097 -21.710 -27.730 1.00 0.00 95 SER A C 1
ATOM 1417 O O . SER A 1 95 ? -45.516 -21.244 -28.789 1.00 0.00 95 SER A O 1
ATOM 1425 N N . GLY A 1 96 ? -45.511 -22.875 -27.240 1.00 0.00 96 GLY A N 1
ATOM 1426 C CA . GLY A 1 96 ? -46.498 -23.669 -27.946 1.00 0.00 96 GLY A CA 1
ATOM 1427 C C . GLY A 1 96 ? -46.818 -24.967 -27.232 1.00 0.00 96 GLY A C 1
ATOM 1428 O O . GLY A 1 96 ? -47.992 -25.243 -26.988 1.00 0.00 96 GLY A O 1
ATOM 1434 N N . GLY A 1 1 ? 10.536 43.356 34.018 1.00 0.00 1 GLY A N 2
ATOM 1435 C CA . GLY A 1 1 ? 10.894 41.991 33.677 1.00 0.00 1 GLY A CA 2
ATOM 1436 C C . GLY A 1 1 ? 11.050 41.789 32.183 1.00 0.00 1 GLY A C 2
ATOM 1437 O O . GLY A 1 1 ? 11.207 42.753 31.433 1.00 0.00 1 GLY A O 2
ATOM 1441 N N . SER A 1 2 ? 11.010 40.533 31.750 1.00 0.00 2 SER A N 2
ATOM 1442 C CA . SER A 1 2 ? 11.154 40.208 30.336 1.00 0.00 2 SER A CA 2
ATOM 1443 C C . SER A 1 2 ? 10.883 38.727 30.089 1.00 0.00 2 SER A C 2
ATOM 1444 O O . SER A 1 2 ? 10.811 37.933 31.027 1.00 0.00 2 SER A O 2
ATOM 1452 N N . SER A 1 3 ? 10.732 38.362 28.819 1.00 0.00 3 SER A N 2
ATOM 1453 C CA . SER A 1 3 ? 10.465 36.978 28.448 1.00 0.00 3 SER A CA 2
ATOM 1454 C C . SER A 1 3 ? 10.654 36.772 26.948 1.00 0.00 3 SER A C 2
ATOM 1455 O O . SER A 1 3 ? 10.877 37.724 26.202 1.00 0.00 3 SER A O 2
ATOM 1463 N N . GLY A 1 4 ? 10.562 35.519 26.513 1.00 0.00 4 GLY A N 2
ATOM 1464 C CA . GLY A 1 4 ? 10.725 35.209 25.105 1.00 0.00 4 GLY A CA 2
ATOM 1465 C C . GLY A 1 4 ? 10.011 33.933 24.705 1.00 0.00 4 GLY A C 2
ATOM 1466 O O . GLY A 1 4 ? 9.370 33.286 25.535 1.00 0.00 4 GLY A O 2
ATOM 1470 N N . SER A 1 5 ? 10.119 33.570 23.431 1.00 0.00 5 SER A N 2
ATOM 1471 C CA . SER A 1 5 ? 9.473 32.365 22.922 1.00 0.00 5 SER A CA 2
ATOM 1472 C C . SER A 1 5 ? 10.176 31.862 21.666 1.00 0.00 5 SER A C 2
ATOM 1473 O O . SER A 1 5 ? 11.113 32.489 21.171 1.00 0.00 5 SER A O 2
ATOM 1481 N N . SER A 1 6 ? 9.717 30.724 21.154 1.00 0.00 6 SER A N 2
ATOM 1482 C CA . SER A 1 6 ? 10.303 30.133 19.957 1.00 0.00 6 SER A CA 2
ATOM 1483 C C . SER A 1 6 ? 9.505 28.913 19.507 1.00 0.00 6 SER A C 2
ATOM 1484 O O . SER A 1 6 ? 8.610 28.448 20.211 1.00 0.00 6 SER A O 2
ATOM 1492 N N . GLY A 1 7 ? 9.837 28.399 18.326 1.00 0.00 7 GLY A N 2
ATOM 1493 C CA . GLY A 1 7 ? 9.143 27.238 17.801 1.00 0.00 7 GLY A CA 2
ATOM 1494 C C . GLY A 1 7 ? 10.060 26.317 17.021 1.00 0.00 7 GLY A C 2
ATOM 1495 O O . GLY A 1 7 ? 11.260 26.571 16.914 1.00 0.00 7 GLY A O 2
ATOM 1499 N N . ARG A 1 8 ? 9.496 25.244 16.477 1.00 0.00 8 ARG A N 2
ATOM 1500 C CA . ARG A 1 8 ? 10.272 24.281 15.705 1.00 0.00 8 ARG A CA 2
ATOM 1501 C C . ARG A 1 8 ? 9.400 23.592 14.660 1.00 0.00 8 ARG A C 2
ATOM 1502 O O . ARG A 1 8 ? 8.172 23.670 14.713 1.00 0.00 8 ARG A O 2
ATOM 1523 N N . ILE A 1 9 ? 10.042 22.919 13.712 1.00 0.00 9 ILE A N 2
ATOM 1524 C CA . ILE A 1 9 ? 9.324 22.216 12.655 1.00 0.00 9 ILE A CA 2
ATOM 1525 C C . ILE A 1 9 ? 8.870 20.837 13.123 1.00 0.00 9 ILE A C 2
ATOM 1526 O O . ILE A 1 9 ? 9.235 20.387 14.209 1.00 0.00 9 ILE A O 2
ATOM 1542 N N . ARG A 1 10 ? 8.072 20.171 12.295 1.00 0.00 10 ARG A N 2
ATOM 1543 C CA . ARG A 1 10 ? 7.567 18.843 12.623 1.00 0.00 10 ARG A CA 2
ATOM 1544 C C . ARG A 1 10 ? 7.800 17.873 11.468 1.00 0.00 10 ARG A C 2
ATOM 1545 O O . ARG A 1 10 ? 8.624 16.963 11.563 1.00 0.00 10 ARG A O 2
ATOM 1566 N N . LYS A 1 11 ? 7.067 18.072 10.378 1.00 0.00 11 LYS A N 2
ATOM 1567 C CA . LYS A 1 11 ? 7.192 17.217 9.204 1.00 0.00 11 LYS A CA 2
ATOM 1568 C C . LYS A 1 11 ? 6.868 17.991 7.930 1.00 0.00 11 LYS A C 2
ATOM 1569 O O . LYS A 1 11 ? 6.498 19.163 7.983 1.00 0.00 11 LYS A O 2
ATOM 1588 N N . GLU A 1 12 ? 7.010 17.326 6.787 1.00 0.00 12 GLU A N 2
ATOM 1589 C CA . GLU A 1 12 ? 6.732 17.953 5.500 1.00 0.00 12 GLU A CA 2
ATOM 1590 C C . GLU A 1 12 ? 5.901 17.030 4.614 1.00 0.00 12 GLU A C 2
ATOM 1591 O O . GLU A 1 12 ? 6.200 15.847 4.453 1.00 0.00 12 GLU A O 2
ATOM 1603 N N . PRO A 1 13 ? 4.830 17.582 4.025 1.00 0.00 13 PRO A N 2
ATOM 1604 C CA . PRO A 1 13 ? 3.933 16.827 3.145 1.00 0.00 13 PRO A CA 2
ATOM 1605 C C . PRO A 1 13 ? 4.594 16.460 1.821 1.00 0.00 13 PRO A C 2
ATOM 1606 O O . PRO A 1 13 ? 5.092 17.316 1.090 1.00 0.00 13 PRO A O 2
ATOM 1617 N N . PRO A 1 14 ? 4.599 15.157 1.503 1.00 0.00 14 PRO A N 2
ATOM 1618 C CA . PRO A 1 14 ? 5.195 14.647 0.265 1.00 0.00 14 PRO A CA 2
ATOM 1619 C C . PRO A 1 14 ? 4.395 15.045 -0.971 1.00 0.00 14 PRO A C 2
ATOM 1620 O O . PRO A 1 14 ? 3.310 15.617 -0.862 1.00 0.00 14 PRO A O 2
ATOM 1631 N N . VAL A 1 15 ? 4.937 14.740 -2.145 1.00 0.00 15 VAL A N 2
ATOM 1632 C CA . VAL A 1 15 ? 4.273 15.065 -3.402 1.00 0.00 15 VAL A CA 2
ATOM 1633 C C . VAL A 1 15 ? 2.783 14.749 -3.333 1.00 0.00 15 VAL A C 2
ATOM 1634 O O . VAL A 1 15 ? 1.956 15.488 -3.868 1.00 0.00 15 VAL A O 2
ATOM 1647 N N . TYR A 1 16 ? 2.447 13.648 -2.671 1.00 0.00 16 TYR A N 2
ATOM 1648 C CA . TYR A 1 16 ? 1.056 13.232 -2.534 1.00 0.00 16 TYR A CA 2
ATOM 1649 C C . TYR A 1 16 ? 0.466 13.729 -1.217 1.00 0.00 16 TYR A C 2
ATOM 1650 O O . TYR A 1 16 ? 1.195 14.138 -0.314 1.00 0.00 16 TYR A O 2
ATOM 1668 N N . ALA A 1 17 ? -0.858 13.689 -1.117 1.00 0.00 17 ALA A N 2
ATOM 1669 C CA . ALA A 1 17 ? -1.547 14.132 0.089 1.00 0.00 17 ALA A CA 2
ATOM 1670 C C . ALA A 1 17 ? -1.461 13.079 1.188 1.00 0.00 17 ALA A C 2
ATOM 1671 O O . ALA A 1 17 ? -1.003 11.961 0.955 1.00 0.00 17 ALA A O 2
ATOM 1678 N N . ALA A 1 18 ? -1.904 13.444 2.387 1.00 0.00 18 ALA A N 2
ATOM 1679 C CA . ALA A 1 18 ? -1.878 12.530 3.522 1.00 0.00 18 ALA A CA 2
ATOM 1680 C C . ALA A 1 18 ? -3.151 11.692 3.581 1.00 0.00 18 ALA A C 2
ATOM 1681 O O . ALA A 1 18 ? -4.027 11.935 4.410 1.00 0.00 18 ALA A O 2
ATOM 1688 N N . GLY A 1 19 ? -3.247 10.705 2.695 1.00 0.00 19 GLY A N 2
ATOM 1689 C CA . GLY A 1 19 ? -4.417 9.848 2.663 1.00 0.00 19 GLY A CA 2
ATOM 1690 C C . GLY A 1 19 ? -5.008 9.725 1.273 1.00 0.00 19 GLY A C 2
ATOM 1691 O O . GLY A 1 19 ? -6.228 9.700 1.110 1.00 0.00 19 GLY A O 2
ATOM 1695 N N . SER A 1 20 ? -4.142 9.649 0.268 1.00 0.00 20 SER A N 2
ATOM 1696 C CA . SER A 1 20 ? -4.586 9.534 -1.117 1.00 0.00 20 SER A CA 2
ATOM 1697 C C . SER A 1 20 ? -4.051 8.255 -1.754 1.00 0.00 20 SER A C 2
ATOM 1698 O O . SER A 1 20 ? -3.334 7.483 -1.116 1.00 0.00 20 SER A O 2
ATOM 1706 N N . LEU A 1 21 ? -4.405 8.037 -3.015 1.00 0.00 21 LEU A N 2
ATOM 1707 C CA . LEU A 1 21 ? -3.962 6.852 -3.741 1.00 0.00 21 LEU A CA 2
ATOM 1708 C C . LEU A 1 21 ? -2.472 6.934 -4.059 1.00 0.00 21 LEU A C 2
ATOM 1709 O O . LEU A 1 21 ? -1.708 6.026 -3.734 1.00 0.00 21 LEU A O 2
ATOM 1725 N N . GLU A 1 22 ? -2.067 8.029 -4.695 1.00 0.00 22 GLU A N 2
ATOM 1726 C CA . GLU A 1 22 ? -0.668 8.229 -5.055 1.00 0.00 22 GLU A CA 2
ATOM 1727 C C . GLU A 1 22 ? 0.256 7.670 -3.978 1.00 0.00 22 GLU A C 2
ATOM 1728 O O . GLU A 1 22 ? 1.277 7.053 -4.281 1.00 0.00 22 GLU A O 2
ATOM 1740 N N . GLU A 1 23 ? -0.110 7.890 -2.719 1.00 0.00 23 GLU A N 2
ATOM 1741 C CA . GLU A 1 23 ? 0.688 7.409 -1.597 1.00 0.00 23 GLU A CA 2
ATOM 1742 C C . GLU A 1 23 ? 0.819 5.889 -1.635 1.00 0.00 23 GLU A C 2
ATOM 1743 O O . GLU A 1 23 ? 1.921 5.350 -1.539 1.00 0.00 23 GLU A O 2
ATOM 1755 N N . GLN A 1 24 ? -0.312 5.206 -1.774 1.00 0.00 24 GLN A N 2
ATOM 1756 C CA . GLN A 1 24 ? -0.324 3.749 -1.824 1.00 0.00 24 GLN A CA 2
ATOM 1757 C C . GLN A 1 24 ? 0.548 3.236 -2.965 1.00 0.00 24 GLN A C 2
ATOM 1758 O O . GLN A 1 24 ? 1.473 2.455 -2.749 1.00 0.00 24 GLN A O 2
ATOM 1772 N N . TRP A 1 25 ? 0.245 3.681 -4.180 1.00 0.00 25 TRP A N 2
ATOM 1773 C CA . TRP A 1 25 ? 1.001 3.266 -5.356 1.00 0.00 25 TRP A CA 2
ATOM 1774 C C . TRP A 1 25 ? 2.497 3.468 -5.141 1.00 0.00 25 TRP A C 2
ATOM 1775 O O . TRP A 1 25 ? 3.306 2.615 -5.504 1.00 0.00 25 TRP A O 2
ATOM 1796 N N . TYR A 1 26 ? 2.857 4.601 -4.548 1.00 0.00 26 TYR A N 2
ATOM 1797 C CA . TYR A 1 26 ? 4.257 4.915 -4.286 1.00 0.00 26 TYR A CA 2
ATOM 1798 C C . TYR A 1 26 ? 4.924 3.801 -3.485 1.00 0.00 26 TYR A C 2
ATOM 1799 O O . TYR A 1 26 ? 6.016 3.344 -3.825 1.00 0.00 26 TYR A O 2
ATOM 1817 N N . LEU A 1 27 ? 4.260 3.369 -2.419 1.00 0.00 27 LEU A N 2
ATOM 1818 C CA . LEU A 1 27 ? 4.787 2.308 -1.568 1.00 0.00 27 LEU A CA 2
ATOM 1819 C C . LEU A 1 27 ? 5.098 1.058 -2.384 1.00 0.00 27 LEU A C 2
ATOM 1820 O O . LEU A 1 27 ? 6.212 0.538 -2.340 1.00 0.00 27 LEU A O 2
ATOM 1836 N N . GLU A 1 28 ? 4.105 0.583 -3.131 1.00 0.00 28 GLU A N 2
ATOM 1837 C CA . GLU A 1 28 ? 4.274 -0.605 -3.959 1.00 0.00 28 GLU A CA 2
ATOM 1838 C C . GLU A 1 28 ? 5.581 -0.541 -4.743 1.00 0.00 28 GLU A C 2
ATOM 1839 O O . GLU A 1 28 ? 6.113 -1.566 -5.169 1.00 0.00 28 GLU A O 2
ATOM 1851 N N . ILE A 1 29 ? 6.092 0.671 -4.931 1.00 0.00 29 ILE A N 2
ATOM 1852 C CA . ILE A 1 29 ? 7.337 0.870 -5.663 1.00 0.00 29 ILE A CA 2
ATOM 1853 C C . ILE A 1 29 ? 8.537 0.854 -4.722 1.00 0.00 29 ILE A C 2
ATOM 1854 O O . ILE A 1 29 ? 9.453 0.047 -4.881 1.00 0.00 29 ILE A O 2
ATOM 1870 N N . VAL A 1 30 ? 8.524 1.749 -3.740 1.00 0.00 30 VAL A N 2
ATOM 1871 C CA . VAL A 1 30 ? 9.610 1.836 -2.770 1.00 0.00 30 VAL A CA 2
ATOM 1872 C C . VAL A 1 30 ? 9.816 0.505 -2.055 1.00 0.00 30 VAL A C 2
ATOM 1873 O O . VAL A 1 30 ? 10.838 0.291 -1.403 1.00 0.00 30 VAL A O 2
ATOM 1886 N N . ASP A 1 31 ? 8.839 -0.386 -2.183 1.00 0.00 31 ASP A N 2
ATOM 1887 C CA . ASP A 1 31 ? 8.914 -1.698 -1.550 1.00 0.00 31 ASP A CA 2
ATOM 1888 C C . ASP A 1 31 ? 9.327 -2.765 -2.559 1.00 0.00 31 ASP A C 2
ATOM 1889 O O . ASP A 1 31 ? 10.126 -3.650 -2.251 1.00 0.00 31 ASP A O 2
ATOM 1898 N N . LYS A 1 32 ? 8.777 -2.676 -3.765 1.00 0.00 32 LYS A N 2
ATOM 1899 C CA . LYS A 1 32 ? 9.087 -3.633 -4.820 1.00 0.00 32 LYS A CA 2
ATOM 1900 C C . LYS A 1 32 ? 9.966 -2.996 -5.892 1.00 0.00 32 LYS A C 2
ATOM 1901 O O . LYS A 1 32 ? 11.026 -3.520 -6.232 1.00 0.00 32 LYS A O 2
ATOM 1920 N N . GLY A 1 33 ? 9.518 -1.860 -6.419 1.00 0.00 33 GLY A N 2
ATOM 1921 C CA . GLY A 1 33 ? 10.277 -1.169 -7.446 1.00 0.00 33 GLY A CA 2
ATOM 1922 C C . GLY A 1 33 ? 9.390 -0.572 -8.520 1.00 0.00 33 GLY A C 2
ATOM 1923 O O . GLY A 1 33 ? 9.826 0.282 -9.291 1.00 0.00 33 GLY A O 2
ATOM 1927 N N . SER A 1 34 ? 8.141 -1.025 -8.572 1.00 0.00 34 SER A N 2
ATOM 1928 C CA . SER A 1 34 ? 7.191 -0.534 -9.564 1.00 0.00 34 SER A CA 2
ATOM 1929 C C . SER A 1 34 ? 5.755 -0.758 -9.099 1.00 0.00 34 SER A C 2
ATOM 1930 O O . SER A 1 34 ? 5.512 -1.446 -8.107 1.00 0.00 34 SER A O 2
ATOM 1938 N N . VAL A 1 35 ? 4.807 -0.171 -9.822 1.00 0.00 35 VAL A N 2
ATOM 1939 C CA . VAL A 1 35 ? 3.395 -0.307 -9.486 1.00 0.00 35 VAL A CA 2
ATOM 1940 C C . VAL A 1 35 ? 2.600 -0.861 -10.663 1.00 0.00 35 VAL A C 2
ATOM 1941 O O . VAL A 1 35 ? 2.911 -0.584 -11.821 1.00 0.00 35 VAL A O 2
ATOM 1954 N N . SER A 1 36 ? 1.572 -1.646 -10.358 1.00 0.00 36 SER A N 2
ATOM 1955 C CA . SER A 1 36 ? 0.733 -2.243 -11.391 1.00 0.00 36 SER A CA 2
ATOM 1956 C C . SER A 1 36 ? -0.502 -1.385 -11.651 1.00 0.00 36 SER A C 2
ATOM 1957 O O . SER A 1 36 ? -0.913 -0.595 -10.801 1.00 0.00 36 SER A O 2
ATOM 1965 N N . CYS A 1 37 ? -1.089 -1.547 -12.832 1.00 0.00 37 CYS A N 2
ATOM 1966 C CA . CYS A 1 37 ? -2.277 -0.789 -13.206 1.00 0.00 37 CYS A CA 2
ATOM 1967 C C . CYS A 1 37 ? -3.470 -1.186 -12.341 1.00 0.00 37 CYS A C 2
ATOM 1968 O O . CYS A 1 37 ? -3.993 -2.296 -12.433 1.00 0.00 37 CYS A O 2
ATOM 1975 N N . PRO A 1 38 ? -3.912 -0.256 -11.481 1.00 0.00 38 PRO A N 2
ATOM 1976 C CA . PRO A 1 38 ? -5.049 -0.484 -10.584 1.00 0.00 38 PRO A CA 2
ATOM 1977 C C . PRO A 1 38 ? -6.374 -0.560 -11.335 1.00 0.00 38 PRO A C 2
ATOM 1978 O O . PRO A 1 38 ? -7.423 -0.811 -10.741 1.00 0.00 38 PRO A O 2
ATOM 1989 N N . THR A 1 39 ? -6.320 -0.343 -12.645 1.00 0.00 39 THR A N 2
ATOM 1990 C CA . THR A 1 39 ? -7.515 -0.386 -13.477 1.00 0.00 39 THR A CA 2
ATOM 1991 C C . THR A 1 39 ? -7.585 -1.685 -14.273 1.00 0.00 39 THR A C 2
ATOM 1992 O O . THR A 1 39 ? -8.556 -2.435 -14.173 1.00 0.00 39 THR A O 2
ATOM 2003 N N . CYS A 1 40 ? -6.549 -1.945 -15.063 1.00 0.00 40 CYS A N 2
ATOM 2004 C CA . CYS A 1 40 ? -6.492 -3.154 -15.876 1.00 0.00 40 CYS A CA 2
ATOM 2005 C C . CYS A 1 40 ? -5.712 -4.254 -15.162 1.00 0.00 40 CYS A C 2
ATOM 2006 O O . CYS A 1 40 ? -5.968 -5.440 -15.364 1.00 0.00 40 CYS A O 2
ATOM 2013 N N . GLN A 1 41 ? -4.761 -3.850 -14.326 1.00 0.00 41 GLN A N 2
ATOM 2014 C CA . GLN A 1 41 ? -3.944 -4.801 -13.582 1.00 0.00 41 GLN A CA 2
ATOM 2015 C C . GLN A 1 41 ? -3.257 -5.784 -14.525 1.00 0.00 41 GLN A C 2
ATOM 2016 O O . GLN A 1 41 ? -3.262 -6.992 -14.290 1.00 0.00 41 GLN A O 2
ATOM 2030 N N . ALA A 1 42 ? -2.668 -5.257 -15.594 1.00 0.00 42 ALA A N 2
ATOM 2031 C CA . ALA A 1 42 ? -1.976 -6.088 -16.572 1.00 0.00 42 ALA A CA 2
ATOM 2032 C C . ALA A 1 42 ? -0.510 -5.686 -16.693 1.00 0.00 42 ALA A C 2
ATOM 2033 O O . ALA A 1 42 ? 0.369 -6.539 -16.812 1.00 0.00 42 ALA A O 2
ATOM 2040 N N . VAL A 1 43 ? -0.254 -4.382 -16.664 1.00 0.00 43 VAL A N 2
ATOM 2041 C CA . VAL A 1 43 ? 1.106 -3.868 -16.771 1.00 0.00 43 VAL A CA 2
ATOM 2042 C C . VAL A 1 43 ? 1.345 -2.736 -15.778 1.00 0.00 43 VAL A C 2
ATOM 2043 O O . VAL A 1 43 ? 0.448 -1.943 -15.497 1.00 0.00 43 VAL A O 2
ATOM 2056 N N . GLY A 1 44 ? 2.563 -2.668 -15.249 1.00 0.00 44 GLY A N 2
ATOM 2057 C CA . GLY A 1 44 ? 2.899 -1.629 -14.292 1.00 0.00 44 GLY A CA 2
ATOM 2058 C C . GLY A 1 44 ? 3.928 -0.655 -14.832 1.00 0.00 44 GLY A C 2
ATOM 2059 O O . GLY A 1 44 ? 4.367 -0.776 -15.975 1.00 0.00 44 GLY A O 2
ATOM 2063 N N . ARG A 1 45 ? 4.311 0.314 -14.008 1.00 0.00 45 ARG A N 2
ATOM 2064 C CA . ARG A 1 45 ? 5.292 1.315 -14.410 1.00 0.00 45 ARG A CA 2
ATOM 2065 C C . ARG A 1 45 ? 6.313 1.552 -13.301 1.00 0.00 45 ARG A C 2
ATOM 2066 O O . ARG A 1 45 ? 6.043 1.295 -12.128 1.00 0.00 45 ARG A O 2
ATOM 2087 N N . LYS A 1 46 ? 7.488 2.042 -13.681 1.00 0.00 46 LYS A N 2
ATOM 2088 C CA . LYS A 1 46 ? 8.551 2.315 -12.720 1.00 0.00 46 LYS A CA 2
ATOM 2089 C C . LYS A 1 46 ? 8.050 3.217 -11.596 1.00 0.00 46 LYS A C 2
ATOM 2090 O O . LYS A 1 46 ? 8.214 2.905 -10.416 1.00 0.00 46 LYS A O 2
ATOM 2109 N N . THR A 1 47 ? 7.437 4.336 -11.970 1.00 0.00 47 THR A N 2
ATOM 2110 C CA . THR A 1 47 ? 6.913 5.282 -10.994 1.00 0.00 47 THR A CA 2
ATOM 2111 C C . THR A 1 47 ? 5.467 5.650 -11.307 1.00 0.00 47 THR A C 2
ATOM 2112 O O . THR A 1 47 ? 4.967 5.367 -12.396 1.00 0.00 47 THR A O 2
ATOM 2123 N N . ILE A 1 48 ? 4.801 6.283 -10.347 1.00 0.00 48 ILE A N 2
ATOM 2124 C CA . ILE A 1 48 ? 3.413 6.691 -10.522 1.00 0.00 48 ILE A CA 2
ATOM 2125 C C . ILE A 1 48 ? 3.231 7.480 -11.815 1.00 0.00 48 ILE A C 2
ATOM 2126 O O . ILE A 1 48 ? 2.223 7.334 -12.505 1.00 0.00 48 ILE A O 2
ATOM 2142 N N . GLU A 1 49 ? 4.215 8.314 -12.136 1.00 0.00 49 GLU A N 2
ATOM 2143 C CA . GLU A 1 49 ? 4.163 9.126 -13.346 1.00 0.00 49 GLU A CA 2
ATOM 2144 C C . GLU A 1 49 ? 3.826 8.267 -14.562 1.00 0.00 49 GLU A C 2
ATOM 2145 O O . GLU A 1 49 ? 2.852 8.526 -15.268 1.00 0.00 49 GLU A O 2
ATOM 2157 N N . GLY A 1 50 ? 4.641 7.244 -14.801 1.00 0.00 50 GLY A N 2
ATOM 2158 C CA . GLY A 1 50 ? 4.414 6.363 -15.932 1.00 0.00 50 GLY A CA 2
ATOM 2159 C C . GLY A 1 50 ? 3.044 5.716 -15.897 1.00 0.00 50 GLY A C 2
ATOM 2160 O O . GLY A 1 50 ? 2.386 5.581 -16.930 1.00 0.00 50 GLY A O 2
ATOM 2164 N N . LEU A 1 51 ? 2.613 5.312 -14.707 1.00 0.00 51 LEU A N 2
ATOM 2165 C CA . LEU A 1 51 ? 1.312 4.673 -14.542 1.00 0.00 51 LEU A CA 2
ATOM 2166 C C . LEU A 1 51 ? 0.184 5.623 -14.932 1.00 0.00 51 LEU A C 2
ATOM 2167 O O . LEU A 1 51 ? -0.659 5.295 -15.766 1.00 0.00 51 LEU A O 2
ATOM 2183 N N . LYS A 1 52 ? 0.177 6.805 -14.324 1.00 0.00 52 LYS A N 2
ATOM 2184 C CA . LYS A 1 52 ? -0.843 7.806 -14.609 1.00 0.00 52 LYS A CA 2
ATOM 2185 C C . LYS A 1 52 ? -1.070 7.940 -16.112 1.00 0.00 52 LYS A C 2
ATOM 2186 O O . LYS A 1 52 ? -2.193 7.797 -16.596 1.00 0.00 52 LYS A O 2
ATOM 2205 N N . LYS A 1 53 ? 0.004 8.213 -16.845 1.00 0.00 53 LYS A N 2
ATOM 2206 C CA . LYS A 1 53 ? -0.076 8.363 -18.293 1.00 0.00 53 LYS A CA 2
ATOM 2207 C C . LYS A 1 53 ? -0.607 7.089 -18.944 1.00 0.00 53 LYS A C 2
ATOM 2208 O O . LYS A 1 53 ? -1.271 7.139 -19.980 1.00 0.00 53 LYS A O 2
ATOM 2227 N N . HIS A 1 54 ? -0.310 5.949 -18.329 1.00 0.00 54 HIS A N 2
ATOM 2228 C CA . HIS A 1 54 ? -0.760 4.662 -18.848 1.00 0.00 54 HIS A CA 2
ATOM 2229 C C . HIS A 1 54 ? -2.265 4.497 -18.664 1.00 0.00 54 HIS A C 2
ATOM 2230 O O . HIS A 1 54 ? -2.993 4.244 -19.623 1.00 0.00 54 HIS A O 2
ATOM 2244 N N . MET A 1 55 ? -2.725 4.643 -17.425 1.00 0.00 55 MET A N 2
ATOM 2245 C CA . MET A 1 55 ? -4.144 4.511 -17.117 1.00 0.00 55 MET A CA 2
ATOM 2246 C C . MET A 1 55 ? -4.948 5.631 -17.768 1.00 0.00 55 MET A C 2
ATOM 2247 O O . MET A 1 55 ? -6.155 5.502 -17.973 1.00 0.00 55 MET A O 2
ATOM 2261 N N . GLU A 1 56 ? -4.272 6.729 -18.091 1.00 0.00 56 GLU A N 2
ATOM 2262 C CA . GLU A 1 56 ? -4.926 7.871 -18.718 1.00 0.00 56 GLU A CA 2
ATOM 2263 C C . GLU A 1 56 ? -5.647 7.452 -19.996 1.00 0.00 56 GLU A C 2
ATOM 2264 O O . GLU A 1 56 ? -6.750 7.916 -20.279 1.00 0.00 56 GLU A O 2
ATOM 2276 N N . ASN A 1 57 ? -5.013 6.571 -20.764 1.00 0.00 57 ASN A N 2
ATOM 2277 C CA . ASN A 1 57 ? -5.593 6.089 -22.012 1.00 0.00 57 ASN A CA 2
ATOM 2278 C C . ASN A 1 57 ? -6.047 4.639 -21.877 1.00 0.00 57 ASN A C 2
ATOM 2279 O O . ASN A 1 57 ? -7.115 4.264 -22.363 1.00 0.00 57 ASN A O 2
ATOM 2290 N N . CYS A 1 58 ? -5.230 3.828 -21.214 1.00 0.00 58 CYS A N 2
ATOM 2291 C CA . CYS A 1 58 ? -5.546 2.419 -21.014 1.00 0.00 58 CYS A CA 2
ATOM 2292 C C . CYS A 1 58 ? -7.005 2.243 -20.600 1.00 0.00 58 CYS A C 2
ATOM 2293 O O . CYS A 1 58 ? -7.817 1.714 -21.359 1.00 0.00 58 CYS A O 2
ATOM 2300 N N . LYS A 1 59 ? -7.329 2.689 -19.391 1.00 0.00 59 LYS A N 2
ATOM 2301 C CA . LYS A 1 59 ? -8.688 2.583 -18.875 1.00 0.00 59 LYS A CA 2
ATOM 2302 C C . LYS A 1 59 ? -8.821 3.305 -17.538 1.00 0.00 59 LYS A C 2
ATOM 2303 O O . LYS A 1 59 ? -7.973 3.159 -16.658 1.00 0.00 59 LYS A O 2
ATOM 2322 N N . GLN A 1 60 ? -9.890 4.081 -17.393 1.00 0.00 60 GLN A N 2
ATOM 2323 C CA . GLN A 1 60 ? -10.132 4.825 -16.163 1.00 0.00 60 GLN A CA 2
ATOM 2324 C C . GLN A 1 60 ? -11.582 4.677 -15.714 1.00 0.00 60 GLN A C 2
ATOM 2325 O O . GLN A 1 60 ? -12.369 5.619 -15.807 1.00 0.00 60 GLN A O 2
ATOM 2339 N N . GLU A 1 61 ? -11.929 3.489 -15.228 1.00 0.00 61 GLU A N 2
ATOM 2340 C CA . GLU A 1 61 ? -13.285 3.220 -14.767 1.00 0.00 61 GLU A CA 2
ATOM 2341 C C . GLU A 1 61 ? -13.288 2.145 -13.684 1.00 0.00 61 GLU A C 2
ATOM 2342 O O . GLU A 1 61 ? -12.264 1.517 -13.415 1.00 0.00 61 GLU A O 2
ATOM 2354 N N . MET A 1 62 ? -14.446 1.939 -13.065 1.00 0.00 62 MET A N 2
ATOM 2355 C CA . MET A 1 62 ? -14.583 0.940 -12.012 1.00 0.00 62 MET A CA 2
ATOM 2356 C C . MET A 1 62 ? -15.607 -0.122 -12.399 1.00 0.00 62 MET A C 2
ATOM 2357 O O . MET A 1 62 ? -16.193 -0.068 -13.481 1.00 0.00 62 MET A O 2
ATOM 2371 N N . PHE A 1 63 ? -15.818 -1.087 -11.510 1.00 0.00 63 PHE A N 2
ATOM 2372 C CA . PHE A 1 63 ? -16.770 -2.162 -11.760 1.00 0.00 63 PHE A CA 2
ATOM 2373 C C . PHE A 1 63 ? -17.872 -2.169 -10.704 1.00 0.00 63 PHE A C 2
ATOM 2374 O O . PHE A 1 63 ? -17.610 -1.986 -9.515 1.00 0.00 63 PHE A O 2
ATOM 2391 N N . THR A 1 64 ? -19.107 -2.382 -11.147 1.00 0.00 64 THR A N 2
ATOM 2392 C CA . THR A 1 64 ? -20.249 -2.412 -10.242 1.00 0.00 64 THR A CA 2
ATOM 2393 C C . THR A 1 64 ? -21.241 -3.498 -10.644 1.00 0.00 64 THR A C 2
ATOM 2394 O O . THR A 1 64 ? -21.805 -3.463 -11.738 1.00 0.00 64 THR A O 2
ATOM 2405 N N . CYS A 1 65 ? -21.449 -4.461 -9.753 1.00 0.00 65 CYS A N 2
ATOM 2406 C CA . CYS A 1 65 ? -22.373 -5.558 -10.014 1.00 0.00 65 CYS A CA 2
ATOM 2407 C C . CYS A 1 65 ? -23.766 -5.029 -10.345 1.00 0.00 65 CYS A C 2
ATOM 2408 O O . CYS A 1 65 ? -24.108 -3.895 -10.006 1.00 0.00 65 CYS A O 2
ATOM 2415 N N . HIS A 1 66 ? -24.565 -5.858 -11.009 1.00 0.00 66 HIS A N 2
ATOM 2416 C CA . HIS A 1 66 ? -25.921 -5.474 -11.385 1.00 0.00 66 HIS A CA 2
ATOM 2417 C C . HIS A 1 66 ? -26.950 -6.212 -10.534 1.00 0.00 66 HIS A C 2
ATOM 2418 O O . HIS A 1 66 ? -28.005 -5.667 -10.206 1.00 0.00 66 HIS A O 2
ATOM 2432 N N . HIS A 1 67 ? -26.638 -7.454 -10.180 1.00 0.00 67 HIS A N 2
ATOM 2433 C CA . HIS A 1 67 ? -27.536 -8.267 -9.368 1.00 0.00 67 HIS A CA 2
ATOM 2434 C C . HIS A 1 67 ? -27.831 -7.584 -8.036 1.00 0.00 67 HIS A C 2
ATOM 2435 O O . HIS A 1 67 ? -28.988 -7.337 -7.695 1.00 0.00 67 HIS A O 2
ATOM 2449 N N . CYS A 1 68 ? -26.777 -7.281 -7.285 1.00 0.00 68 CYS A N 2
ATOM 2450 C CA . CYS A 1 68 ? -26.922 -6.627 -5.990 1.00 0.00 68 CYS A CA 2
ATOM 2451 C C . CYS A 1 68 ? -26.549 -5.150 -6.081 1.00 0.00 68 CYS A C 2
ATOM 2452 O O . CYS A 1 68 ? -27.267 -4.286 -5.581 1.00 0.00 68 CYS A O 2
ATOM 2459 N N . GLY A 1 69 ? -25.420 -4.869 -6.725 1.00 0.00 69 GLY A N 2
ATOM 2460 C CA . GLY A 1 69 ? -24.971 -3.497 -6.871 1.00 0.00 69 GLY A CA 2
ATOM 2461 C C . GLY A 1 69 ? -23.744 -3.196 -6.033 1.00 0.00 69 GLY A C 2
ATOM 2462 O O . GLY A 1 69 ? -23.573 -2.078 -5.547 1.00 0.00 69 GLY A O 2
ATOM 2466 N N . LYS A 1 70 ? -22.887 -4.198 -5.861 1.00 0.00 70 LYS A N 2
ATOM 2467 C CA . LYS A 1 70 ? -21.669 -4.037 -5.075 1.00 0.00 70 LYS A CA 2
ATOM 2468 C C . LYS A 1 70 ? -20.653 -3.175 -5.818 1.00 0.00 70 LYS A C 2
ATOM 2469 O O . LYS A 1 70 ? -20.707 -3.052 -7.041 1.00 0.00 70 LYS A O 2
ATOM 2488 N N . GLN A 1 71 ? -19.727 -2.583 -5.070 1.00 0.00 71 GLN A N 2
ATOM 2489 C CA . GLN A 1 71 ? -18.698 -1.734 -5.659 1.00 0.00 71 GLN A CA 2
ATOM 2490 C C . GLN A 1 71 ? -17.340 -2.003 -5.021 1.00 0.00 71 GLN A C 2
ATOM 2491 O O . GLN A 1 71 ? -17.080 -1.589 -3.890 1.00 0.00 71 GLN A O 2
ATOM 2505 N N . LEU A 1 72 ? -16.476 -2.698 -5.752 1.00 0.00 72 LEU A N 2
ATOM 2506 C CA . LEU A 1 72 ? -15.142 -3.023 -5.258 1.00 0.00 72 LEU A CA 2
ATOM 2507 C C . LEU A 1 72 ? -14.074 -2.625 -6.271 1.00 0.00 72 LEU A C 2
ATOM 2508 O O . LEU A 1 72 ? -14.330 -2.584 -7.474 1.00 0.00 72 LEU A O 2
ATOM 2524 N N . ARG A 1 73 ? -12.875 -2.335 -5.775 1.00 0.00 73 ARG A N 2
ATOM 2525 C CA . ARG A 1 73 ? -11.767 -1.941 -6.637 1.00 0.00 73 ARG A CA 2
ATOM 2526 C C . ARG A 1 73 ? -11.134 -3.161 -7.301 1.00 0.00 73 ARG A C 2
ATOM 2527 O O . ARG A 1 73 ? -11.027 -3.228 -8.525 1.00 0.00 73 ARG A O 2
ATOM 2548 N N . SER A 1 74 ? -10.717 -4.122 -6.484 1.00 0.00 74 SER A N 2
ATOM 2549 C CA . SER A 1 74 ? -10.091 -5.338 -6.991 1.00 0.00 74 SER A CA 2
ATOM 2550 C C . SER A 1 74 ? -11.133 -6.274 -7.596 1.00 0.00 74 SER A C 2
ATOM 2551 O O . SER A 1 74 ? -12.006 -6.786 -6.894 1.00 0.00 74 SER A O 2
ATOM 2559 N N . LEU A 1 75 ? -11.035 -6.493 -8.902 1.00 0.00 75 LEU A N 2
ATOM 2560 C CA . LEU A 1 75 ? -11.968 -7.368 -9.603 1.00 0.00 75 LEU A CA 2
ATOM 2561 C C . LEU A 1 75 ? -12.093 -8.712 -8.894 1.00 0.00 75 LEU A C 2
ATOM 2562 O O . LEU A 1 75 ? -13.192 -9.241 -8.733 1.00 0.00 75 LEU A O 2
ATOM 2578 N N . ALA A 1 76 ? -10.958 -9.259 -8.469 1.00 0.00 76 ALA A N 2
ATOM 2579 C CA . ALA A 1 76 ? -10.941 -10.539 -7.773 1.00 0.00 76 ALA A CA 2
ATOM 2580 C C . ALA A 1 76 ? -11.961 -10.562 -6.640 1.00 0.00 76 ALA A C 2
ATOM 2581 O O . ALA A 1 76 ? -12.885 -11.374 -6.639 1.00 0.00 76 ALA A O 2
ATOM 2588 N N . GLY A 1 77 ? -11.786 -9.664 -5.674 1.00 0.00 77 GLY A N 2
ATOM 2589 C CA . GLY A 1 77 ? -12.699 -9.599 -4.548 1.00 0.00 77 GLY A CA 2
ATOM 2590 C C . GLY A 1 77 ? -14.153 -9.610 -4.978 1.00 0.00 77 GLY A C 2
ATOM 2591 O O . GLY A 1 77 ? -14.964 -10.353 -4.427 1.00 0.00 77 GLY A O 2
ATOM 2595 N N . MET A 1 78 ? -14.482 -8.783 -5.965 1.00 0.00 78 MET A N 2
ATOM 2596 C CA . MET A 1 78 ? -15.848 -8.700 -6.468 1.00 0.00 78 MET A CA 2
ATOM 2597 C C . MET A 1 78 ? -16.283 -10.028 -7.081 1.00 0.00 78 MET A C 2
ATOM 2598 O O . MET A 1 78 ? -17.220 -10.668 -6.602 1.00 0.00 78 MET A O 2
ATOM 2612 N N . LYS A 1 79 ? -15.597 -10.437 -8.143 1.00 0.00 79 LYS A N 2
ATOM 2613 C CA . LYS A 1 79 ? -15.912 -11.688 -8.822 1.00 0.00 79 LYS A CA 2
ATOM 2614 C C . LYS A 1 79 ? -16.261 -12.780 -7.815 1.00 0.00 79 LYS A C 2
ATOM 2615 O O . LYS A 1 79 ? -17.044 -13.683 -8.111 1.00 0.00 79 LYS A O 2
ATOM 2634 N N . TYR A 1 80 ? -15.678 -12.690 -6.626 1.00 0.00 80 TYR A N 2
ATOM 2635 C CA . TYR A 1 80 ? -15.927 -13.671 -5.576 1.00 0.00 80 TYR A CA 2
ATOM 2636 C C . TYR A 1 80 ? -17.275 -13.421 -4.906 1.00 0.00 80 TYR A C 2
ATOM 2637 O O . TYR A 1 80 ? -18.000 -14.359 -4.573 1.00 0.00 80 TYR A O 2
ATOM 2655 N N . HIS A 1 81 ? -17.605 -12.148 -4.713 1.00 0.00 81 HIS A N 2
ATOM 2656 C CA . HIS A 1 81 ? -18.867 -11.772 -4.084 1.00 0.00 81 HIS A CA 2
ATOM 2657 C C . HIS A 1 81 ? -20.045 -12.437 -4.790 1.00 0.00 81 HIS A C 2
ATOM 2658 O O . HIS A 1 81 ? -21.055 -12.760 -4.164 1.00 0.00 81 HIS A O 2
ATOM 2672 N N . VAL A 1 82 ? -19.909 -12.637 -6.097 1.00 0.00 82 VAL A N 2
ATOM 2673 C CA . VAL A 1 82 ? -20.961 -13.263 -6.888 1.00 0.00 82 VAL A CA 2
ATOM 2674 C C . VAL A 1 82 ? -21.068 -14.753 -6.581 1.00 0.00 82 VAL A C 2
ATOM 2675 O O . VAL A 1 82 ? -22.154 -15.265 -6.315 1.00 0.00 82 VAL A O 2
ATOM 2688 N N . MET A 1 83 ? -19.932 -15.442 -6.619 1.00 0.00 83 MET A N 2
ATOM 2689 C CA . MET A 1 83 ? -19.897 -16.873 -6.342 1.00 0.00 83 MET A CA 2
ATOM 2690 C C . MET A 1 83 ? -20.281 -17.156 -4.893 1.00 0.00 83 MET A C 2
ATOM 2691 O O . MET A 1 83 ? -20.675 -18.271 -4.552 1.00 0.00 83 MET A O 2
ATOM 2705 N N . ALA A 1 84 ? -20.162 -16.140 -4.045 1.00 0.00 84 ALA A N 2
ATOM 2706 C CA . ALA A 1 84 ? -20.498 -16.280 -2.633 1.00 0.00 84 ALA A CA 2
ATOM 2707 C C . ALA A 1 84 ? -21.969 -15.963 -2.385 1.00 0.00 84 ALA A C 2
ATOM 2708 O O . ALA A 1 84 ? -22.727 -16.815 -1.924 1.00 0.00 84 ALA A O 2
ATOM 2715 N N . ASN A 1 85 ? -22.364 -14.732 -2.693 1.00 0.00 85 ASN A N 2
ATOM 2716 C CA . ASN A 1 85 ? -23.744 -14.302 -2.502 1.00 0.00 85 ASN A CA 2
ATOM 2717 C C . ASN A 1 85 ? -24.658 -14.925 -3.553 1.00 0.00 85 ASN A C 2
ATOM 2718 O O . ASN A 1 85 ? -25.602 -15.644 -3.223 1.00 0.00 85 ASN A O 2
ATOM 2729 N N . HIS A 1 86 ? -24.372 -14.643 -4.820 1.00 0.00 86 HIS A N 2
ATOM 2730 C CA . HIS A 1 86 ? -25.167 -15.176 -5.920 1.00 0.00 86 HIS A CA 2
ATOM 2731 C C . HIS A 1 86 ? -24.677 -16.564 -6.323 1.00 0.00 86 HIS A C 2
ATOM 2732 O O . HIS A 1 86 ? -24.621 -16.893 -7.507 1.00 0.00 86 HIS A O 2
ATOM 2746 N N . ASN A 1 87 ? -24.322 -17.372 -5.329 1.00 0.00 87 ASN A N 2
ATOM 2747 C CA . ASN A 1 87 ? -23.835 -18.723 -5.580 1.00 0.00 87 ASN A CA 2
ATOM 2748 C C . ASN A 1 87 ? -24.867 -19.538 -6.354 1.00 0.00 87 ASN A C 2
ATOM 2749 O O . ASN A 1 87 ? -26.072 -19.342 -6.198 1.00 0.00 87 ASN A O 2
ATOM 2760 N N . SER A 1 88 ? -24.385 -20.453 -7.189 1.00 0.00 88 SER A N 2
ATOM 2761 C CA . SER A 1 88 ? -25.264 -21.296 -7.990 1.00 0.00 88 SER A CA 2
ATOM 2762 C C . SER A 1 88 ? -25.074 -22.769 -7.639 1.00 0.00 88 SER A C 2
ATOM 2763 O O . SER A 1 88 ? -23.948 -23.237 -7.467 1.00 0.00 88 SER A O 2
ATOM 2771 N N . LEU A 1 89 ? -26.182 -23.494 -7.534 1.00 0.00 89 LEU A N 2
ATOM 2772 C CA . LEU A 1 89 ? -26.139 -24.914 -7.204 1.00 0.00 89 LEU A CA 2
ATOM 2773 C C . LEU A 1 89 ? -27.104 -25.706 -8.080 1.00 0.00 89 LEU A C 2
ATOM 2774 O O . LEU A 1 89 ? -28.119 -25.192 -8.550 1.00 0.00 89 LEU A O 2
ATOM 2790 N N . PRO A 1 90 ? -26.784 -26.989 -8.303 1.00 0.00 90 PRO A N 2
ATOM 2791 C CA . PRO A 1 90 ? -27.611 -27.881 -9.121 1.00 0.00 90 PRO A CA 2
ATOM 2792 C C . PRO A 1 90 ? -28.933 -28.227 -8.445 1.00 0.00 90 PRO A C 2
ATOM 2793 O O . PRO A 1 90 ? -29.082 -28.069 -7.233 1.00 0.00 90 PRO A O 2
ATOM 2804 N N . SER A 1 91 ? -29.891 -28.701 -9.236 1.00 0.00 91 SER A N 2
ATOM 2805 C CA . SER A 1 91 ? -31.203 -29.066 -8.714 1.00 0.00 91 SER A CA 2
ATOM 2806 C C . SER A 1 91 ? -31.152 -30.424 -8.021 1.00 0.00 91 SER A C 2
ATOM 2807 O O . SER A 1 91 ? -31.291 -31.466 -8.661 1.00 0.00 91 SER A O 2
ATOM 2815 N N . GLY A 1 92 ? -30.953 -30.404 -6.707 1.00 0.00 92 GLY A N 2
ATOM 2816 C CA . GLY A 1 92 ? -30.887 -31.639 -5.947 1.00 0.00 92 GLY A CA 2
ATOM 2817 C C . GLY A 1 92 ? -32.099 -31.839 -5.059 1.00 0.00 92 GLY A C 2
ATOM 2818 O O . GLY A 1 92 ? -32.961 -30.967 -4.943 1.00 0.00 92 GLY A O 2
ATOM 2822 N N . PRO A 1 93 ? -32.178 -33.012 -4.414 1.00 0.00 93 PRO A N 2
ATOM 2823 C CA . PRO A 1 93 ? -33.291 -33.351 -3.522 1.00 0.00 93 PRO A CA 2
ATOM 2824 C C . PRO A 1 93 ? -33.272 -32.534 -2.235 1.00 0.00 93 PRO A C 2
ATOM 2825 O O . PRO A 1 93 ? -32.323 -31.795 -1.972 1.00 0.00 93 PRO A O 2
ATOM 2836 N N . SER A 1 94 ? -34.325 -32.671 -1.436 1.00 0.00 94 SER A N 2
ATOM 2837 C CA . SER A 1 94 ? -34.431 -31.942 -0.178 1.00 0.00 94 SER A CA 2
ATOM 2838 C C . SER A 1 94 ? -33.420 -32.464 0.839 1.00 0.00 94 SER A C 2
ATOM 2839 O O . SER A 1 94 ? -33.038 -31.756 1.771 1.00 0.00 94 SER A O 2
ATOM 2847 N N . SER A 1 95 ? -32.991 -33.708 0.652 1.00 0.00 95 SER A N 2
ATOM 2848 C CA . SER A 1 95 ? -32.027 -34.328 1.554 1.00 0.00 95 SER A CA 2
ATOM 2849 C C . SER A 1 95 ? -32.262 -33.877 2.993 1.00 0.00 95 SER A C 2
ATOM 2850 O O . SER A 1 95 ? -31.325 -33.508 3.700 1.00 0.00 95 SER A O 2
ATOM 2858 N N . GLY A 1 96 ? -33.521 -33.909 3.419 1.00 0.00 96 GLY A N 2
ATOM 2859 C CA . GLY A 1 96 ? -33.857 -33.501 4.770 1.00 0.00 96 GLY A CA 2
ATOM 2860 C C . GLY A 1 96 ? -34.500 -34.617 5.570 1.00 0.00 96 GLY A C 2
ATOM 2861 O O . GLY A 1 96 ? -33.821 -35.590 5.893 1.00 0.00 96 GLY A O 2
ATOM 2867 N N . GLY A 1 1 ? -9.848 12.004 39.745 1.00 0.00 1 GLY A N 3
ATOM 2868 C CA . GLY A 1 1 ? -9.935 12.893 38.601 1.00 0.00 1 GLY A CA 3
ATOM 2869 C C . GLY A 1 1 ? -8.579 13.185 37.990 1.00 0.00 1 GLY A C 3
ATOM 2870 O O . GLY A 1 1 ? -7.545 12.943 38.612 1.00 0.00 1 GLY A O 3
ATOM 2874 N N . SER A 1 2 ? -8.583 13.705 36.767 1.00 0.00 2 SER A N 3
ATOM 2875 C CA . SER A 1 2 ? -7.343 14.025 36.068 1.00 0.00 2 SER A CA 3
ATOM 2876 C C . SER A 1 2 ? -7.629 14.779 34.773 1.00 0.00 2 SER A C 3
ATOM 2877 O O . SER A 1 2 ? -8.774 14.861 34.329 1.00 0.00 2 SER A O 3
ATOM 2885 N N . SER A 1 3 ? -6.578 15.329 34.172 1.00 0.00 3 SER A N 3
ATOM 2886 C CA . SER A 1 3 ? -6.715 16.080 32.930 1.00 0.00 3 SER A CA 3
ATOM 2887 C C . SER A 1 3 ? -5.349 16.488 32.388 1.00 0.00 3 SER A C 3
ATOM 2888 O O . SER A 1 3 ? -4.330 16.332 33.060 1.00 0.00 3 SER A O 3
ATOM 2896 N N . GLY A 1 4 ? -5.335 17.013 31.166 1.00 0.00 4 GLY A N 3
ATOM 2897 C CA . GLY A 1 4 ? -4.089 17.435 30.554 1.00 0.00 4 GLY A CA 3
ATOM 2898 C C . GLY A 1 4 ? -4.262 17.826 29.100 1.00 0.00 4 GLY A C 3
ATOM 2899 O O . GLY A 1 4 ? -5.385 17.962 28.615 1.00 0.00 4 GLY A O 3
ATOM 2903 N N . SER A 1 5 ? -3.146 18.010 28.402 1.00 0.00 5 SER A N 3
ATOM 2904 C CA . SER A 1 5 ? -3.178 18.394 26.995 1.00 0.00 5 SER A CA 3
ATOM 2905 C C . SER A 1 5 ? -1.783 18.323 26.380 1.00 0.00 5 SER A C 3
ATOM 2906 O O . SER A 1 5 ? -0.778 18.436 27.081 1.00 0.00 5 SER A O 3
ATOM 2914 N N . SER A 1 6 ? -1.732 18.136 25.065 1.00 0.00 6 SER A N 3
ATOM 2915 C CA . SER A 1 6 ? -0.462 18.046 24.355 1.00 0.00 6 SER A CA 3
ATOM 2916 C C . SER A 1 6 ? -0.627 18.450 22.893 1.00 0.00 6 SER A C 3
ATOM 2917 O O . SER A 1 6 ? -1.734 18.733 22.437 1.00 0.00 6 SER A O 3
ATOM 2925 N N . GLY A 1 7 ? 0.484 18.474 22.163 1.00 0.00 7 GLY A N 3
ATOM 2926 C CA . GLY A 1 7 ? 0.442 18.844 20.760 1.00 0.00 7 GLY A CA 3
ATOM 2927 C C . GLY A 1 7 ? 0.961 20.247 20.515 1.00 0.00 7 GLY A C 3
ATOM 2928 O O . GLY A 1 7 ? 0.356 21.226 20.953 1.00 0.00 7 GLY A O 3
ATOM 2932 N N . ARG A 1 8 ? 2.087 20.346 19.815 1.00 0.00 8 ARG A N 3
ATOM 2933 C CA . ARG A 1 8 ? 2.689 21.639 19.516 1.00 0.00 8 ARG A CA 3
ATOM 2934 C C . ARG A 1 8 ? 2.386 22.061 18.081 1.00 0.00 8 ARG A C 3
ATOM 2935 O O . ARG A 1 8 ? 3.262 22.552 17.369 1.00 0.00 8 ARG A O 3
ATOM 2956 N N . ILE A 1 9 ? 1.140 21.865 17.663 1.00 0.00 9 ILE A N 3
ATOM 2957 C CA . ILE A 1 9 ? 0.721 22.226 16.314 1.00 0.00 9 ILE A CA 3
ATOM 2958 C C . ILE A 1 9 ? 1.808 21.899 15.296 1.00 0.00 9 ILE A C 3
ATOM 2959 O O . ILE A 1 9 ? 2.175 22.739 14.474 1.00 0.00 9 ILE A O 3
ATOM 2975 N N . ARG A 1 10 ? 2.319 20.674 15.356 1.00 0.00 10 ARG A N 3
ATOM 2976 C CA . ARG A 1 10 ? 3.364 20.236 14.438 1.00 0.00 10 ARG A CA 3
ATOM 2977 C C . ARG A 1 10 ? 2.966 18.939 13.740 1.00 0.00 10 ARG A C 3
ATOM 2978 O O . ARG A 1 10 ? 3.169 17.847 14.271 1.00 0.00 10 ARG A O 3
ATOM 2999 N N . LYS A 1 11 ? 2.397 19.067 12.546 1.00 0.00 11 LYS A N 3
ATOM 3000 C CA . LYS A 1 11 ? 1.970 17.906 11.773 1.00 0.00 11 LYS A CA 3
ATOM 3001 C C . LYS A 1 11 ? 1.717 18.285 10.317 1.00 0.00 11 LYS A C 3
ATOM 3002 O O . LYS A 1 11 ? 0.873 19.131 10.025 1.00 0.00 11 LYS A O 3
ATOM 3021 N N . GLU A 1 12 ? 2.454 17.652 9.409 1.00 0.00 12 GLU A N 3
ATOM 3022 C CA . GLU A 1 12 ? 2.307 17.924 7.984 1.00 0.00 12 GLU A CA 3
ATOM 3023 C C . GLU A 1 12 ? 2.762 16.728 7.152 1.00 0.00 12 GLU A C 3
ATOM 3024 O O . GLU A 1 12 ? 3.862 16.202 7.325 1.00 0.00 12 GLU A O 3
ATOM 3036 N N . PRO A 1 13 ? 1.896 16.286 6.229 1.00 0.00 13 PRO A N 3
ATOM 3037 C CA . PRO A 1 13 ? 2.185 15.147 5.352 1.00 0.00 13 PRO A CA 3
ATOM 3038 C C . PRO A 1 13 ? 3.267 15.466 4.326 1.00 0.00 13 PRO A C 3
ATOM 3039 O O . PRO A 1 13 ? 3.642 16.621 4.122 1.00 0.00 13 PRO A O 3
ATOM 3050 N N . PRO A 1 14 ? 3.783 14.420 3.664 1.00 0.00 14 PRO A N 3
ATOM 3051 C CA . PRO A 1 14 ? 4.829 14.564 2.647 1.00 0.00 14 PRO A CA 3
ATOM 3052 C C . PRO A 1 14 ? 4.316 15.238 1.379 1.00 0.00 14 PRO A C 3
ATOM 3053 O O . PRO A 1 14 ? 3.144 15.606 1.290 1.00 0.00 14 PRO A O 3
ATOM 3064 N N . VAL A 1 15 ? 5.200 15.398 0.400 1.00 0.00 15 VAL A N 3
ATOM 3065 C CA . VAL A 1 15 ? 4.836 16.027 -0.864 1.00 0.00 15 VAL A CA 3
ATOM 3066 C C . VAL A 1 15 ? 3.485 15.523 -1.360 1.00 0.00 15 VAL A C 3
ATOM 3067 O O . VAL A 1 15 ? 2.689 16.286 -1.906 1.00 0.00 15 VAL A O 3
ATOM 3080 N N . TYR A 1 16 ? 3.233 14.234 -1.165 1.00 0.00 16 TYR A N 3
ATOM 3081 C CA . TYR A 1 16 ? 1.979 13.626 -1.593 1.00 0.00 16 TYR A CA 3
ATOM 3082 C C . TYR A 1 16 ? 0.803 14.188 -0.801 1.00 0.00 16 TYR A C 3
ATOM 3083 O O . TYR A 1 16 ? 0.982 14.771 0.268 1.00 0.00 16 TYR A O 3
ATOM 3101 N N . ALA A 1 17 ? -0.401 14.008 -1.334 1.00 0.00 17 ALA A N 3
ATOM 3102 C CA . ALA A 1 17 ? -1.608 14.494 -0.677 1.00 0.00 17 ALA A CA 3
ATOM 3103 C C . ALA A 1 17 ? -1.890 13.712 0.601 1.00 0.00 17 ALA A C 3
ATOM 3104 O O . ALA A 1 17 ? -1.403 12.595 0.777 1.00 0.00 17 ALA A O 3
ATOM 3111 N N . ALA A 1 18 ? -2.678 14.306 1.492 1.00 0.00 18 ALA A N 3
ATOM 3112 C CA . ALA A 1 18 ? -3.025 13.664 2.753 1.00 0.00 18 ALA A CA 3
ATOM 3113 C C . ALA A 1 18 ? -4.221 12.733 2.585 1.00 0.00 18 ALA A C 3
ATOM 3114 O O . ALA A 1 18 ? -5.356 13.103 2.885 1.00 0.00 18 ALA A O 3
ATOM 3121 N N . GLY A 1 19 ? -3.960 11.522 2.101 1.00 0.00 19 GLY A N 3
ATOM 3122 C CA . GLY A 1 19 ? -5.025 10.558 1.900 1.00 0.00 19 GLY A CA 3
ATOM 3123 C C . GLY A 1 19 ? -5.402 10.406 0.440 1.00 0.00 19 GLY A C 3
ATOM 3124 O O . GLY A 1 19 ? -6.576 10.499 0.081 1.00 0.00 19 GLY A O 3
ATOM 3128 N N . SER A 1 20 ? -4.403 10.173 -0.406 1.00 0.00 20 SER A N 3
ATOM 3129 C CA . SER A 1 20 ? -4.635 10.013 -1.837 1.00 0.00 20 SER A CA 3
ATOM 3130 C C . SER A 1 20 ? -4.040 8.702 -2.341 1.00 0.00 20 SER A C 3
ATOM 3131 O O . SER A 1 20 ? -3.240 8.065 -1.654 1.00 0.00 20 SER A O 3
ATOM 3139 N N . LEU A 1 21 ? -4.436 8.304 -3.545 1.00 0.00 21 LEU A N 3
ATOM 3140 C CA . LEU A 1 21 ? -3.943 7.068 -4.143 1.00 0.00 21 LEU A CA 3
ATOM 3141 C C . LEU A 1 21 ? -2.434 7.130 -4.356 1.00 0.00 21 LEU A C 3
ATOM 3142 O O . LEU A 1 21 ? -1.726 6.149 -4.136 1.00 0.00 21 LEU A O 3
ATOM 3158 N N . GLU A 1 22 ? -1.950 8.292 -4.784 1.00 0.00 22 GLU A N 3
ATOM 3159 C CA . GLU A 1 22 ? -0.525 8.482 -5.026 1.00 0.00 22 GLU A CA 3
ATOM 3160 C C . GLU A 1 22 ? 0.308 7.726 -3.994 1.00 0.00 22 GLU A C 3
ATOM 3161 O O . GLU A 1 22 ? 1.113 6.864 -4.343 1.00 0.00 22 GLU A O 3
ATOM 3173 N N . GLU A 1 23 ? 0.107 8.058 -2.723 1.00 0.00 23 GLU A N 3
ATOM 3174 C CA . GLU A 1 23 ? 0.840 7.411 -1.640 1.00 0.00 23 GLU A CA 3
ATOM 3175 C C . GLU A 1 23 ? 0.867 5.897 -1.830 1.00 0.00 23 GLU A C 3
ATOM 3176 O O . GLU A 1 23 ? 1.935 5.289 -1.889 1.00 0.00 23 GLU A O 3
ATOM 3188 N N . GLN A 1 24 ? -0.315 5.297 -1.925 1.00 0.00 24 GLN A N 3
ATOM 3189 C CA . GLN A 1 24 ? -0.427 3.855 -2.107 1.00 0.00 24 GLN A CA 3
ATOM 3190 C C . GLN A 1 24 ? 0.467 3.379 -3.247 1.00 0.00 24 GLN A C 3
ATOM 3191 O O . GLN A 1 24 ? 1.404 2.609 -3.034 1.00 0.00 24 GLN A O 3
ATOM 3205 N N . TRP A 1 25 ? 0.171 3.842 -4.456 1.00 0.00 25 TRP A N 3
ATOM 3206 C CA . TRP A 1 25 ? 0.949 3.463 -5.631 1.00 0.00 25 TRP A CA 3
ATOM 3207 C C . TRP A 1 25 ? 2.444 3.576 -5.354 1.00 0.00 25 TRP A C 3
ATOM 3208 O O . TRP A 1 25 ? 3.213 2.666 -5.664 1.00 0.00 25 TRP A O 3
ATOM 3229 N N . TYR A 1 26 ? 2.849 4.698 -4.769 1.00 0.00 26 TYR A N 3
ATOM 3230 C CA . TYR A 1 26 ? 4.253 4.931 -4.452 1.00 0.00 26 TYR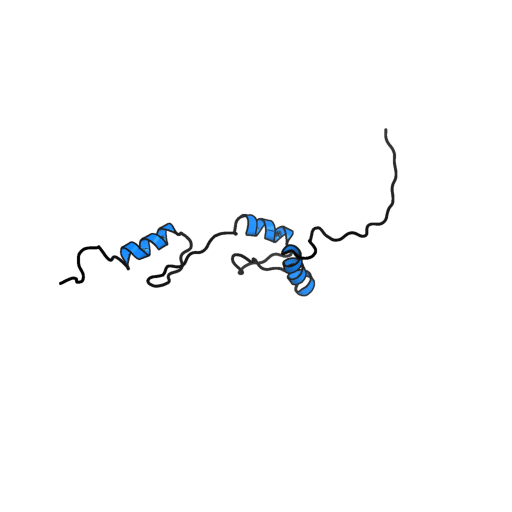 A CA 3
ATOM 3231 C C . TYR A 1 26 ? 4.831 3.768 -3.650 1.00 0.00 26 TYR A C 3
ATOM 3232 O O . TYR A 1 26 ? 5.889 3.233 -3.983 1.00 0.00 26 TYR A O 3
ATOM 3250 N N . LEU A 1 27 ? 4.128 3.382 -2.591 1.00 0.00 27 LEU A N 3
ATOM 3251 C CA . LEU A 1 27 ? 4.569 2.283 -1.740 1.00 0.00 27 LEU A CA 3
ATOM 3252 C C . LEU A 1 27 ? 4.883 1.043 -2.571 1.00 0.00 27 LEU A C 3
ATOM 3253 O O . LEU A 1 27 ? 5.966 0.470 -2.461 1.00 0.00 27 LEU A O 3
ATOM 3269 N N . GLU A 1 28 ? 3.929 0.636 -3.402 1.00 0.00 28 GLU A N 3
ATOM 3270 C CA . GLU A 1 28 ? 4.106 -0.535 -4.253 1.00 0.00 28 GLU A CA 3
ATOM 3271 C C . GLU A 1 28 ? 5.449 -0.484 -4.976 1.00 0.00 28 GLU A C 3
ATOM 3272 O O . GLU A 1 28 ? 5.967 -1.510 -5.417 1.00 0.00 28 GLU A O 3
ATOM 3284 N N . ILE A 1 29 ? 6.005 0.717 -5.095 1.00 0.00 29 ILE A N 3
ATOM 3285 C CA . ILE A 1 29 ? 7.287 0.902 -5.764 1.00 0.00 29 ILE A CA 3
ATOM 3286 C C . ILE A 1 29 ? 8.441 0.838 -4.769 1.00 0.00 29 ILE A C 3
ATOM 3287 O O . ILE A 1 29 ? 9.433 0.145 -4.996 1.00 0.00 29 ILE A O 3
ATOM 3303 N N . VAL A 1 30 ? 8.303 1.563 -3.663 1.00 0.00 30 VAL A N 3
ATOM 3304 C CA . VAL A 1 30 ? 9.332 1.586 -2.631 1.00 0.00 30 VAL A CA 3
ATOM 3305 C C . VAL A 1 30 ? 9.469 0.224 -1.960 1.00 0.00 30 VAL A C 3
ATOM 3306 O O . VAL A 1 30 ? 10.456 -0.047 -1.277 1.00 0.00 30 VAL A O 3
ATOM 3319 N N . ASP A 1 31 ? 8.472 -0.631 -2.161 1.00 0.00 31 ASP A N 3
ATOM 3320 C CA . ASP A 1 31 ? 8.481 -1.967 -1.577 1.00 0.00 31 ASP A CA 3
ATOM 3321 C C . ASP A 1 31 ? 8.935 -3.004 -2.600 1.00 0.00 31 ASP A C 3
ATOM 3322 O O . ASP A 1 31 ? 9.825 -3.810 -2.330 1.00 0.00 31 ASP A O 3
ATOM 3331 N N . LYS A 1 32 ? 8.315 -2.978 -3.775 1.00 0.00 32 LYS A N 3
ATOM 3332 C CA . LYS A 1 32 ? 8.654 -3.915 -4.840 1.00 0.00 32 LYS A CA 3
ATOM 3333 C C . LYS A 1 32 ? 9.622 -3.282 -5.834 1.00 0.00 32 LYS A C 3
ATOM 3334 O O . LYS A 1 32 ? 10.603 -3.902 -6.242 1.00 0.00 32 LYS A O 3
ATOM 3353 N N . GLY A 1 33 ? 9.339 -2.041 -6.220 1.00 0.00 33 GLY A N 3
ATOM 3354 C CA . GLY A 1 33 ? 10.194 -1.344 -7.163 1.00 0.00 33 GLY A CA 3
ATOM 3355 C C . GLY A 1 33 ? 9.410 -0.695 -8.287 1.00 0.00 33 GLY A C 3
ATOM 3356 O O . GLY A 1 33 ? 9.940 0.139 -9.020 1.00 0.00 33 GLY A O 3
ATOM 3360 N N . SER A 1 34 ? 8.146 -1.080 -8.423 1.00 0.00 34 SER A N 3
ATOM 3361 C CA . SER A 1 34 ? 7.289 -0.534 -9.470 1.00 0.00 34 SER A CA 3
ATOM 3362 C C . SER A 1 34 ? 5.818 -0.643 -9.080 1.00 0.00 34 SER A C 3
ATOM 3363 O O . SER A 1 34 ? 5.469 -1.323 -8.115 1.00 0.00 34 SER A O 3
ATOM 3371 N N . VAL A 1 35 ? 4.960 0.032 -9.838 1.00 0.00 35 VAL A N 3
ATOM 3372 C CA . VAL A 1 35 ? 3.526 0.011 -9.573 1.00 0.00 35 VAL A CA 3
ATOM 3373 C C . VAL A 1 35 ? 2.761 -0.599 -10.742 1.00 0.00 35 VAL A C 3
ATOM 3374 O O . VAL A 1 35 ? 3.160 -0.462 -11.898 1.00 0.00 35 VAL A O 3
ATOM 3387 N N . SER A 1 36 ? 1.658 -1.273 -10.432 1.00 0.00 36 SER A N 3
ATOM 3388 C CA . SER A 1 36 ? 0.837 -1.908 -11.456 1.00 0.00 36 SER A CA 3
ATOM 3389 C C . SER A 1 36 ? -0.417 -1.084 -11.735 1.00 0.00 36 SER A C 3
ATOM 3390 O O . SER A 1 36 ? -0.798 -0.223 -10.942 1.00 0.00 36 SER A O 3
ATOM 3398 N N . CYS A 1 37 ? -1.055 -1.355 -12.869 1.00 0.00 37 CYS A N 3
ATOM 3399 C CA . CYS A 1 37 ? -2.265 -0.641 -13.256 1.00 0.00 37 CYS A CA 3
ATOM 3400 C C . CYS A 1 37 ? -3.456 -1.093 -12.415 1.00 0.00 37 CYS A C 3
ATOM 3401 O O . CYS A 1 37 ? -3.927 -2.226 -12.520 1.00 0.00 37 CYS A O 3
ATOM 3408 N N . PRO A 1 38 ? -3.955 -0.188 -11.561 1.00 0.00 38 PRO A N 3
ATOM 3409 C CA . PRO A 1 38 ? -5.097 -0.471 -10.686 1.00 0.00 38 PRO A CA 3
ATOM 3410 C C . PRO A 1 38 ? -6.403 -0.603 -11.463 1.00 0.00 38 PRO A C 3
ATOM 3411 O O . PRO A 1 38 ? -7.449 -0.912 -10.891 1.00 0.00 38 PRO A O 3
ATOM 3422 N N . THR A 1 39 ? -6.336 -0.368 -12.769 1.00 0.00 39 THR A N 3
ATOM 3423 C CA . THR A 1 39 ? -7.513 -0.460 -13.624 1.00 0.00 39 THR A CA 3
ATOM 3424 C C . THR A 1 39 ? -7.619 -1.839 -14.266 1.00 0.00 39 THR A C 3
ATOM 3425 O O . THR A 1 39 ? -8.660 -2.492 -14.188 1.00 0.00 39 THR A O 3
ATOM 3436 N N . CYS A 1 40 ? -6.537 -2.277 -14.899 1.00 0.00 40 CYS A N 3
ATOM 3437 C CA . CYS A 1 40 ? -6.508 -3.579 -15.555 1.00 0.00 40 CYS A CA 3
ATOM 3438 C C . CYS A 1 40 ? -5.561 -4.531 -14.831 1.00 0.00 40 CYS A C 3
ATOM 3439 O O . CYS A 1 40 ? -5.730 -5.749 -14.884 1.00 0.00 40 CYS A O 3
ATOM 3446 N N . GLN A 1 41 ? -4.565 -3.967 -14.156 1.00 0.00 41 GLN A N 3
ATOM 3447 C CA . GLN A 1 41 ? -3.591 -4.766 -13.422 1.00 0.00 41 GLN A CA 3
ATOM 3448 C C . GLN A 1 41 ? -2.872 -5.738 -14.352 1.00 0.00 41 GLN A C 3
ATOM 3449 O O . GLN A 1 41 ? -2.608 -6.883 -13.986 1.00 0.00 41 GLN A O 3
ATOM 3463 N N . ALA A 1 42 ? -2.559 -5.274 -15.557 1.00 0.00 42 ALA A N 3
ATOM 3464 C CA . ALA A 1 42 ? -1.870 -6.101 -16.540 1.00 0.00 42 ALA A CA 3
ATOM 3465 C C . ALA A 1 42 ? -0.433 -5.631 -16.743 1.00 0.00 42 ALA A C 3
ATOM 3466 O O . ALA A 1 42 ? 0.486 -6.441 -16.853 1.00 0.00 42 ALA A O 3
ATOM 3473 N N . VAL A 1 43 ? -0.248 -4.315 -16.791 1.00 0.00 43 VAL A N 3
ATOM 3474 C CA . VAL A 1 43 ? 1.077 -3.737 -16.981 1.00 0.00 43 VAL A CA 3
ATOM 3475 C C . VAL A 1 43 ? 1.340 -2.624 -15.972 1.00 0.00 43 VAL A C 3
ATOM 3476 O O . VAL A 1 43 ? 0.444 -1.851 -15.637 1.00 0.00 43 VAL A O 3
ATOM 3489 N N . GLY A 1 44 ? 2.578 -2.549 -15.491 1.00 0.00 44 GLY A N 3
ATOM 3490 C CA . GLY A 1 44 ? 2.938 -1.527 -14.526 1.00 0.00 44 GLY A CA 3
ATOM 3491 C C . GLY A 1 44 ? 3.966 -0.554 -15.067 1.00 0.00 44 GLY A C 3
ATOM 3492 O O . GLY A 1 44 ? 4.354 -0.635 -16.233 1.00 0.00 44 GLY A O 3
ATOM 3496 N N . ARG A 1 45 ? 4.408 0.370 -14.220 1.00 0.00 45 ARG A N 3
ATOM 3497 C CA . ARG A 1 45 ? 5.395 1.365 -14.621 1.00 0.00 45 ARG A CA 3
ATOM 3498 C C . ARG A 1 45 ? 6.406 1.609 -13.505 1.00 0.00 45 ARG A C 3
ATOM 3499 O O . ARG A 1 45 ? 6.075 1.520 -12.322 1.00 0.00 45 ARG A O 3
ATOM 3520 N N . LYS A 1 46 ? 7.640 1.916 -13.888 1.00 0.00 46 LYS A N 3
ATOM 3521 C CA . LYS A 1 46 ? 8.701 2.174 -12.921 1.00 0.00 46 LYS A CA 3
ATOM 3522 C C . LYS A 1 46 ? 8.180 3.003 -11.752 1.00 0.00 46 LYS A C 3
ATOM 3523 O O . LYS A 1 46 ? 8.289 2.600 -10.593 1.00 0.00 46 LYS A O 3
ATOM 3542 N N . THR A 1 47 ? 7.614 4.165 -12.062 1.00 0.00 47 THR A N 3
ATOM 3543 C CA . THR A 1 47 ? 7.076 5.051 -11.037 1.00 0.00 47 THR A CA 3
ATOM 3544 C C . THR A 1 47 ? 5.661 5.499 -11.384 1.00 0.00 47 THR A C 3
ATOM 3545 O O . THR A 1 47 ? 5.173 5.245 -12.486 1.00 0.00 47 THR A O 3
ATOM 3556 N N . ILE A 1 48 ? 5.009 6.167 -10.439 1.00 0.00 48 ILE A N 3
ATOM 3557 C CA . ILE A 1 48 ? 3.650 6.652 -10.647 1.00 0.00 48 ILE A CA 3
ATOM 3558 C C . ILE A 1 48 ? 3.537 7.426 -11.956 1.00 0.00 48 ILE A C 3
ATOM 3559 O O . ILE A 1 48 ? 2.693 7.120 -12.798 1.00 0.00 48 ILE A O 3
ATOM 3575 N N . GLU A 1 49 ? 4.393 8.430 -12.120 1.00 0.00 49 GLU A N 3
ATOM 3576 C CA . GLU A 1 49 ? 4.389 9.247 -13.328 1.00 0.00 49 GLU A CA 3
ATOM 3577 C C . GLU A 1 49 ? 4.090 8.397 -14.559 1.00 0.00 49 GLU A C 3
ATOM 3578 O O . GLU A 1 49 ? 3.218 8.730 -15.360 1.00 0.00 49 GLU A O 3
ATOM 3590 N N . GLY A 1 50 ? 4.822 7.296 -14.703 1.00 0.00 50 GLY A N 3
ATOM 3591 C CA . GLY A 1 50 ? 4.621 6.415 -15.839 1.00 0.00 50 GLY A CA 3
ATOM 3592 C C . GLY A 1 50 ? 3.251 5.766 -15.835 1.00 0.00 50 GLY A C 3
ATOM 3593 O O . GLY A 1 50 ? 2.600 5.668 -16.875 1.00 0.00 50 GLY A O 3
ATOM 3597 N N . LEU A 1 51 ? 2.813 5.321 -14.662 1.00 0.00 51 LEU A N 3
ATOM 3598 C CA . LEU A 1 51 ? 1.511 4.677 -14.527 1.00 0.00 51 LEU A CA 3
ATOM 3599 C C . LEU A 1 51 ? 0.388 5.632 -14.915 1.00 0.00 51 LEU A C 3
ATOM 3600 O O . LEU A 1 51 ? -0.473 5.298 -15.730 1.00 0.00 51 LEU A O 3
ATOM 3616 N N . LYS A 1 52 ? 0.402 6.824 -14.327 1.00 0.00 52 LYS A N 3
ATOM 3617 C CA . LYS A 1 52 ? -0.613 7.831 -14.612 1.00 0.00 52 LYS A CA 3
ATOM 3618 C C . LYS A 1 52 ? -0.910 7.896 -16.107 1.00 0.00 52 LYS A C 3
ATOM 3619 O O . LYS A 1 52 ? -2.069 7.933 -16.520 1.00 0.00 52 LYS A O 3
ATOM 3638 N N . LYS A 1 53 ? 0.145 7.907 -16.915 1.00 0.00 53 LYS A N 3
ATOM 3639 C CA . LYS A 1 53 ? -0.001 7.964 -18.365 1.00 0.00 53 LYS A CA 3
ATOM 3640 C C . LYS A 1 53 ? -0.683 6.706 -18.893 1.00 0.00 53 LYS A C 3
ATOM 3641 O O . LYS A 1 53 ? -1.398 6.749 -19.895 1.00 0.00 53 LYS A O 3
ATOM 3660 N N . HIS A 1 54 ? -0.458 5.587 -18.212 1.00 0.00 54 HIS A N 3
ATOM 3661 C CA . HIS A 1 54 ? -1.052 4.316 -18.613 1.00 0.00 54 HIS A CA 3
ATOM 3662 C C . HIS A 1 54 ? -2.530 4.264 -18.234 1.00 0.00 54 HIS A C 3
ATOM 3663 O O . HIS A 1 54 ? -3.382 3.951 -19.065 1.00 0.00 54 HIS A O 3
ATOM 3677 N N . MET A 1 55 ? -2.824 4.573 -16.975 1.00 0.00 55 MET A N 3
ATOM 3678 C CA . MET A 1 55 ? -4.198 4.562 -16.488 1.00 0.00 55 MET A CA 3
ATOM 3679 C C . MET A 1 55 ? -5.017 5.670 -17.143 1.00 0.00 55 MET A C 3
ATOM 3680 O O . MET A 1 55 ? -6.232 5.548 -17.296 1.00 0.00 55 MET A O 3
ATOM 3694 N N . GLU A 1 56 ? -4.342 6.749 -17.527 1.00 0.00 56 GLU A N 3
ATOM 3695 C CA . GLU A 1 56 ? -5.009 7.879 -18.164 1.00 0.00 56 GLU A CA 3
ATOM 3696 C C . GLU A 1 56 ? -5.717 7.442 -19.444 1.00 0.00 56 GLU A C 3
ATOM 3697 O O . GLU A 1 56 ? -6.818 7.901 -19.744 1.00 0.00 56 GLU A O 3
ATOM 3709 N N . ASN A 1 57 ? -5.075 6.551 -20.193 1.00 0.00 57 ASN A N 3
ATOM 3710 C CA . ASN A 1 57 ? -5.642 6.052 -21.441 1.00 0.00 57 ASN A CA 3
ATOM 3711 C C . ASN A 1 57 ? -6.195 4.641 -21.261 1.00 0.00 57 ASN A C 3
ATOM 3712 O O . ASN A 1 57 ? -6.757 4.060 -22.190 1.00 0.00 57 ASN A O 3
ATOM 3723 N N . CYS A 1 58 ? -6.033 4.096 -20.060 1.00 0.00 58 CYS A N 3
ATOM 3724 C CA . CYS A 1 58 ? -6.515 2.754 -19.757 1.00 0.00 58 CYS A CA 3
ATOM 3725 C C . CYS A 1 58 ? -7.653 2.801 -18.742 1.00 0.00 58 CYS A C 3
ATOM 3726 O O . CYS A 1 58 ? -7.954 1.806 -18.083 1.00 0.00 58 CYS A O 3
ATOM 3733 N N . LYS A 1 59 ? -8.283 3.965 -18.621 1.00 0.00 59 LYS A N 3
ATOM 3734 C CA . LYS A 1 59 ? -9.389 4.144 -17.688 1.00 0.00 59 LYS A CA 3
ATOM 3735 C C . LYS A 1 59 ? -10.562 3.241 -18.056 1.00 0.00 59 LYS A C 3
ATOM 3736 O O . LYS A 1 59 ? -10.544 2.577 -19.092 1.00 0.00 59 LYS A O 3
ATOM 3755 N N . GLN A 1 60 ? -11.579 3.222 -17.201 1.00 0.00 60 GLN A N 3
ATOM 3756 C CA . GLN A 1 60 ? -12.760 2.401 -17.437 1.00 0.00 60 GLN A CA 3
ATOM 3757 C C . GLN A 1 60 ? -13.968 3.269 -17.774 1.00 0.00 60 GLN A C 3
ATOM 3758 O O . GLN A 1 60 ? -14.146 4.347 -17.209 1.00 0.00 60 GLN A O 3
ATOM 3772 N N . GLU A 1 61 ? -14.795 2.790 -18.699 1.00 0.00 61 GLU A N 3
ATOM 3773 C CA . GLU A 1 61 ? -15.985 3.524 -19.112 1.00 0.00 61 GLU A CA 3
ATOM 3774 C C . GLU A 1 61 ? -16.784 3.992 -17.898 1.00 0.00 61 GLU A C 3
ATOM 3775 O O . GLU A 1 61 ? -16.939 3.258 -16.924 1.00 0.00 61 GLU A O 3
ATOM 3787 N N . MET A 1 62 ? -17.288 5.220 -17.967 1.00 0.00 62 MET A N 3
ATOM 3788 C CA . MET A 1 62 ? -18.071 5.786 -16.875 1.00 0.00 62 MET A CA 3
ATOM 3789 C C . MET A 1 62 ? -19.476 6.149 -17.344 1.00 0.00 62 MET A C 3
ATOM 3790 O O . MET A 1 62 ? -19.760 6.150 -18.542 1.00 0.00 62 MET A O 3
ATOM 3804 N N . PHE A 1 63 ? -20.352 6.456 -16.393 1.00 0.00 63 PHE A N 3
ATOM 3805 C CA . PHE A 1 63 ? -21.728 6.819 -16.710 1.00 0.00 63 PHE A CA 3
ATOM 3806 C C . PHE A 1 63 ? -22.088 8.171 -16.100 1.00 0.00 63 PHE A C 3
ATOM 3807 O O . PHE A 1 63 ? -21.280 8.788 -15.406 1.00 0.00 63 PHE A O 3
ATOM 3824 N N . THR A 1 64 ? -23.309 8.626 -16.364 1.00 0.00 64 THR A N 3
ATOM 3825 C CA . THR A 1 64 ? -23.777 9.905 -15.844 1.00 0.00 64 THR A CA 3
ATOM 3826 C C . THR A 1 64 ? -25.299 9.990 -15.882 1.00 0.00 64 THR A C 3
ATOM 3827 O O . THR A 1 64 ? -25.908 9.937 -16.951 1.00 0.00 64 THR A O 3
ATOM 3838 N N . CYS A 1 65 ? -25.908 10.123 -14.709 1.00 0.00 65 CYS A N 3
ATOM 3839 C CA . CYS A 1 65 ? -27.360 10.216 -14.607 1.00 0.00 65 CYS A CA 3
ATOM 3840 C C . CYS A 1 65 ? -27.883 11.425 -15.377 1.00 0.00 65 CYS A C 3
ATOM 3841 O O . CYS A 1 65 ? -27.134 12.355 -15.677 1.00 0.00 65 CYS A O 3
ATOM 3848 N N . HIS A 1 66 ? -29.174 11.405 -15.693 1.00 0.00 66 HIS A N 3
ATOM 3849 C CA . HIS A 1 66 ? -29.798 12.500 -16.427 1.00 0.00 66 HIS A CA 3
ATOM 3850 C C . HIS A 1 66 ? -30.560 13.423 -15.481 1.00 0.00 66 HIS A C 3
ATOM 3851 O O . HIS A 1 66 ? -30.536 14.645 -15.635 1.00 0.00 66 HIS A O 3
ATOM 3865 N N . HIS A 1 67 ? -31.237 12.831 -14.502 1.00 0.00 67 HIS A N 3
ATOM 3866 C CA . HIS A 1 67 ? -32.007 13.601 -13.531 1.00 0.00 67 HIS A CA 3
ATOM 3867 C C . HIS A 1 67 ? -31.130 14.645 -12.847 1.00 0.00 67 HIS A C 3
ATOM 3868 O O . HIS A 1 67 ? -31.252 15.842 -13.110 1.00 0.00 67 HIS A O 3
ATOM 3882 N N . CYS A 1 68 ? -30.247 14.185 -11.968 1.00 0.00 68 CYS A N 3
ATOM 3883 C CA . CYS A 1 68 ? -29.350 15.079 -11.245 1.00 0.00 68 CYS A CA 3
ATOM 3884 C C . CYS A 1 68 ? -28.062 15.310 -12.031 1.00 0.00 68 CYS A C 3
ATOM 3885 O O . CYS A 1 68 ? -27.618 16.445 -12.195 1.00 0.00 68 CYS A O 3
ATOM 3892 N N . GLY A 1 69 ? -27.468 14.223 -12.515 1.00 0.00 69 GLY A N 3
ATOM 3893 C CA . GLY A 1 69 ? -26.238 14.328 -13.278 1.00 0.00 69 GLY A CA 3
ATOM 3894 C C . GLY A 1 69 ? -25.026 13.876 -12.488 1.00 0.00 69 GLY A C 3
ATOM 3895 O O . GLY A 1 69 ? -23.961 14.489 -12.566 1.00 0.00 69 GLY A O 3
ATOM 3899 N N . LYS A 1 70 ? -25.187 12.802 -11.723 1.00 0.00 70 LYS A N 3
ATOM 3900 C CA . LYS A 1 70 ? -24.098 12.267 -10.915 1.00 0.00 70 LYS A CA 3
ATOM 3901 C C . LYS A 1 70 ? -23.139 11.444 -11.769 1.00 0.00 70 LYS A C 3
ATOM 3902 O O . LYS A 1 70 ? -23.478 11.035 -12.879 1.00 0.00 70 LYS A O 3
ATOM 3921 N N . GLN A 1 71 ? -21.942 11.204 -11.244 1.00 0.00 71 GLN A N 3
ATOM 3922 C CA . GLN A 1 71 ? -20.935 10.429 -11.959 1.00 0.00 71 GLN A CA 3
ATOM 3923 C C . GLN A 1 71 ? -20.281 9.404 -11.038 1.00 0.00 71 GLN A C 3
ATOM 3924 O O . GLN A 1 71 ? -19.428 9.746 -10.218 1.00 0.00 71 GLN A O 3
ATOM 3938 N N . LEU A 1 72 ? -20.687 8.147 -11.178 1.00 0.00 72 LEU A N 3
ATOM 3939 C CA . LEU A 1 72 ? -20.140 7.071 -10.358 1.00 0.00 72 LEU A CA 3
ATOM 3940 C C . LEU A 1 72 ? -19.374 6.069 -11.215 1.00 0.00 72 LEU A C 3
ATOM 3941 O O . LEU A 1 72 ? -19.783 5.752 -12.332 1.00 0.00 72 LEU A O 3
ATOM 3957 N N . ARG A 1 73 ? -18.262 5.572 -10.684 1.00 0.00 73 ARG A N 3
ATOM 3958 C CA . ARG A 1 73 ? -17.439 4.604 -11.399 1.00 0.00 73 ARG A CA 3
ATOM 3959 C C . ARG A 1 73 ? -18.170 3.273 -11.548 1.00 0.00 73 ARG A C 3
ATOM 3960 O O . ARG A 1 73 ? -17.900 2.505 -12.470 1.00 0.00 73 ARG A O 3
ATOM 3981 N N . SER A 1 74 ? -19.096 3.007 -10.632 1.00 0.00 74 SER A N 3
ATOM 3982 C CA . SER A 1 74 ? -19.863 1.768 -10.658 1.00 0.00 74 SER A CA 3
ATOM 3983 C C . SER A 1 74 ? -21.288 2.020 -11.144 1.00 0.00 74 SER A C 3
ATOM 3984 O O . SER A 1 74 ? -21.839 3.104 -10.951 1.00 0.00 74 SER A O 3
ATOM 3992 N N . LEU A 1 75 ? -21.878 1.011 -11.774 1.00 0.00 75 LEU A N 3
ATOM 3993 C CA . LEU A 1 75 ? -23.239 1.122 -12.288 1.00 0.00 75 LEU A CA 3
ATOM 3994 C C . LEU A 1 75 ? -24.260 0.825 -11.194 1.00 0.00 75 LEU A C 3
ATOM 3995 O O . LEU A 1 75 ? -25.215 1.577 -11.004 1.00 0.00 75 LEU A O 3
ATOM 4011 N N . ALA A 1 76 ? -24.049 -0.274 -10.477 1.00 0.00 76 ALA A N 3
ATOM 4012 C CA . ALA A 1 76 ? -24.948 -0.667 -9.400 1.00 0.00 76 ALA A CA 3
ATOM 4013 C C . ALA A 1 76 ? -25.196 0.493 -8.441 1.00 0.00 76 ALA A C 3
ATOM 4014 O O . ALA A 1 76 ? -26.329 0.943 -8.275 1.00 0.00 76 ALA A O 3
ATOM 4021 N N . GLY A 1 77 ? -24.128 0.973 -7.811 1.00 0.00 77 GLY A N 3
ATOM 4022 C CA . GLY A 1 77 ? -24.252 2.076 -6.876 1.00 0.00 77 GLY A CA 3
ATOM 4023 C C . GLY A 1 77 ? -25.088 3.213 -7.428 1.00 0.00 77 GLY A C 3
ATOM 4024 O O . GLY A 1 77 ? -25.945 3.757 -6.732 1.00 0.00 77 GLY A O 3
ATOM 4028 N N . MET A 1 78 ? -24.837 3.575 -8.682 1.00 0.00 78 MET A N 3
ATOM 4029 C CA . MET A 1 78 ? -25.574 4.656 -9.327 1.00 0.00 78 MET A CA 3
ATOM 4030 C C . MET A 1 78 ? -27.048 4.295 -9.477 1.00 0.00 78 MET A C 3
ATOM 4031 O O . MET A 1 78 ? -27.918 4.939 -8.889 1.00 0.00 78 MET A O 3
ATOM 4045 N N . LYS A 1 79 ? -27.323 3.263 -10.267 1.00 0.00 79 LYS A N 3
ATOM 4046 C CA . LYS A 1 79 ? -28.692 2.816 -10.494 1.00 0.00 79 LYS A CA 3
ATOM 4047 C C . LYS A 1 79 ? -29.510 2.894 -9.208 1.00 0.00 79 LYS A C 3
ATOM 4048 O O . LYS A 1 79 ? -30.733 3.033 -9.246 1.00 0.00 79 LYS A O 3
ATOM 4067 N N . TYR A 1 80 ? -28.827 2.804 -8.072 1.00 0.00 80 TYR A N 3
ATOM 4068 C CA . TYR A 1 80 ? -29.491 2.863 -6.775 1.00 0.00 80 TYR A CA 3
ATOM 4069 C C . TYR A 1 80 ? -29.747 4.309 -6.360 1.00 0.00 80 TYR A C 3
ATOM 4070 O O . TYR A 1 80 ? -30.801 4.632 -5.811 1.00 0.00 80 TYR A O 3
ATOM 4088 N N . HIS A 1 81 ? -28.775 5.175 -6.626 1.00 0.00 81 HIS A N 3
ATOM 4089 C CA . HIS A 1 81 ? -28.893 6.587 -6.281 1.00 0.00 81 HIS A CA 3
ATOM 4090 C C . HIS A 1 81 ? -30.173 7.182 -6.861 1.00 0.00 81 HIS A C 3
ATOM 4091 O O . HIS A 1 81 ? -30.700 8.169 -6.347 1.00 0.00 81 HIS A O 3
ATOM 4105 N N . VAL A 1 82 ? -30.668 6.576 -7.936 1.00 0.00 82 VAL A N 3
ATOM 4106 C CA . VAL A 1 82 ? -31.885 7.046 -8.586 1.00 0.00 82 VAL A CA 3
ATOM 4107 C C . VAL A 1 82 ? -33.117 6.715 -7.750 1.00 0.00 82 VAL A C 3
ATOM 4108 O O . VAL A 1 82 ? -33.847 7.608 -7.323 1.00 0.00 82 VAL A O 3
ATOM 4121 N N . MET A 1 83 ? -33.340 5.425 -7.522 1.00 0.00 83 MET A N 3
ATOM 4122 C CA . MET A 1 83 ? -34.483 4.976 -6.735 1.00 0.00 83 MET A CA 3
ATOM 4123 C C . MET A 1 83 ? -34.396 5.495 -5.303 1.00 0.00 83 MET A C 3
ATOM 4124 O O . MET A 1 83 ? -35.408 5.616 -4.614 1.00 0.00 83 MET A O 3
ATOM 4138 N N . ALA A 1 84 ? -33.180 5.800 -4.862 1.00 0.00 84 ALA A N 3
ATOM 4139 C CA . ALA A 1 84 ? -32.961 6.307 -3.514 1.00 0.00 84 ALA A CA 3
ATOM 4140 C C . ALA A 1 84 ? -33.113 7.824 -3.466 1.00 0.00 84 ALA A C 3
ATOM 4141 O O . ALA A 1 84 ? -33.983 8.348 -2.773 1.00 0.00 84 ALA A O 3
ATOM 4148 N N . ASN A 1 85 ? -32.260 8.523 -4.208 1.00 0.00 85 ASN A N 3
ATOM 4149 C CA . ASN A 1 85 ? -32.298 9.980 -4.249 1.00 0.00 85 ASN A CA 3
ATOM 4150 C C . ASN A 1 85 ? -33.608 10.472 -4.857 1.00 0.00 85 ASN A C 3
ATOM 4151 O O . ASN A 1 85 ? -34.384 11.172 -4.205 1.00 0.00 85 ASN A O 3
ATOM 4162 N N . HIS A 1 86 ? -33.849 10.101 -6.111 1.00 0.00 86 HIS A N 3
ATOM 4163 C CA . HIS A 1 86 ? -35.066 10.503 -6.807 1.00 0.00 86 HIS A CA 3
ATOM 4164 C C . HIS A 1 86 ? -36.273 9.734 -6.280 1.00 0.00 86 HIS A C 3
ATOM 4165 O O . HIS A 1 86 ? -37.338 10.308 -6.057 1.00 0.00 86 HIS A O 3
ATOM 4179 N N . ASN A 1 87 ? -36.099 8.431 -6.084 1.00 0.00 87 ASN A N 3
ATOM 4180 C CA . ASN A 1 87 ? -37.175 7.583 -5.584 1.00 0.00 87 ASN A CA 3
ATOM 4181 C C . ASN A 1 87 ? -38.511 7.977 -6.205 1.00 0.00 87 ASN A C 3
ATOM 4182 O O . ASN A 1 87 ? -39.554 7.909 -5.554 1.00 0.00 87 ASN A O 3
ATOM 4193 N N . SER A 1 88 ? -38.472 8.389 -7.468 1.00 0.00 88 SER A N 3
ATOM 4194 C CA . SER A 1 88 ? -39.679 8.797 -8.177 1.00 0.00 88 SER A CA 3
ATOM 4195 C C . SER A 1 88 ? -40.877 7.962 -7.734 1.00 0.00 88 SER A C 3
ATOM 4196 O O . SER A 1 88 ? -40.978 6.778 -8.059 1.00 0.00 88 SER A O 3
ATOM 4204 N N . LEU A 1 89 ? -41.784 8.587 -6.991 1.00 0.00 89 LEU A N 3
ATOM 4205 C CA . LEU A 1 89 ? -42.977 7.904 -6.503 1.00 0.00 89 LEU A CA 3
ATOM 4206 C C . LEU A 1 89 ? -43.811 7.370 -7.663 1.00 0.00 89 LEU A C 3
ATOM 4207 O O . LEU A 1 89 ? -44.109 8.079 -8.624 1.00 0.00 89 LEU A O 3
ATOM 4223 N N . PRO A 1 90 ? -44.200 6.089 -7.572 1.00 0.00 90 PRO A N 3
ATOM 4224 C CA . PRO A 1 90 ? -45.008 5.432 -8.604 1.00 0.00 90 PRO A CA 3
ATOM 4225 C C . PRO A 1 90 ? -46.436 5.965 -8.648 1.00 0.00 90 PRO A C 3
ATOM 4226 O O . PRO A 1 90 ? -46.981 6.218 -9.722 1.00 0.00 90 PRO A O 3
ATOM 4237 N N . SER A 1 91 ? -47.037 6.132 -7.474 1.00 0.00 91 SER A N 3
ATOM 4238 C CA . SER A 1 91 ? -48.403 6.632 -7.379 1.00 0.00 91 SER A CA 3
ATOM 4239 C C . SER A 1 91 ? -48.452 8.134 -7.640 1.00 0.00 91 SER A C 3
ATOM 4240 O O . SER A 1 91 ? -48.229 8.940 -6.738 1.00 0.00 91 SER A O 3
ATOM 4248 N N . GLY A 1 92 ? -48.745 8.503 -8.884 1.00 0.00 92 GLY A N 3
ATOM 4249 C CA . GLY A 1 92 ? -48.818 9.907 -9.243 1.00 0.00 92 GLY A CA 3
ATOM 4250 C C . GLY A 1 92 ? -47.885 10.263 -10.383 1.00 0.00 92 GLY A C 3
ATOM 4251 O O . GLY A 1 92 ? -47.154 9.419 -10.902 1.00 0.00 92 GLY A O 3
ATOM 4255 N N . PRO A 1 93 ? -47.904 11.540 -10.792 1.00 0.00 93 PRO A N 3
ATOM 4256 C CA . PRO A 1 93 ? -47.059 12.035 -11.883 1.00 0.00 93 PRO A CA 3
ATOM 4257 C C . PRO A 1 93 ? -45.583 12.076 -11.501 1.00 0.00 93 PRO A C 3
ATOM 4258 O O . PRO A 1 93 ? -45.223 11.822 -10.352 1.00 0.00 93 PRO A O 3
ATOM 4269 N N . SER A 1 94 ? -44.734 12.398 -12.472 1.00 0.00 94 SER A N 3
ATOM 4270 C CA . SER A 1 94 ? -43.297 12.470 -12.237 1.00 0.00 94 SER A CA 3
ATOM 4271 C C . SER A 1 94 ? -42.924 13.776 -11.542 1.00 0.00 94 SER A C 3
ATOM 4272 O O . SER A 1 94 ? -43.610 14.787 -11.688 1.00 0.00 94 SER A O 3
ATOM 4280 N N . SER A 1 95 ? -41.832 13.745 -10.785 1.00 0.00 95 SER A N 3
ATOM 4281 C CA . SER A 1 95 ? -41.368 14.924 -10.064 1.00 0.00 95 SER A CA 3
ATOM 4282 C C . SER A 1 95 ? -40.117 15.504 -10.716 1.00 0.00 95 SER A C 3
ATOM 4283 O O . SER A 1 95 ? -39.274 14.769 -11.229 1.00 0.00 95 SER A O 3
ATOM 4291 N N . GLY A 1 96 ? -40.004 16.828 -10.693 1.00 0.00 96 GLY A N 3
ATOM 4292 C CA . GLY A 1 96 ? -38.854 17.485 -11.286 1.00 0.00 96 GLY A CA 3
ATOM 4293 C C . GLY A 1 96 ? -37.543 17.001 -10.697 1.00 0.00 96 GLY A C 3
ATOM 4294 O O . GLY A 1 96 ? -37.092 17.560 -9.699 1.00 0.00 96 GLY A O 3
ATOM 4300 N N . GLY A 1 1 ? 32.919 34.802 19.810 1.00 0.00 1 GLY A N 4
ATOM 4301 C CA . GLY A 1 1 ? 32.653 35.140 18.424 1.00 0.00 1 GLY A CA 4
ATOM 4302 C C . GLY A 1 1 ? 32.047 33.984 17.652 1.00 0.00 1 GLY A C 4
ATOM 4303 O O . GLY A 1 1 ? 31.266 33.206 18.198 1.00 0.00 1 GLY A O 4
ATOM 4307 N N . SER A 1 2 ? 32.408 33.872 16.378 1.00 0.00 2 SER A N 4
ATOM 4308 C CA . SER A 1 2 ? 31.891 32.806 15.528 1.00 0.00 2 SER A CA 4
ATOM 4309 C C . SER A 1 2 ? 30.377 32.917 15.378 1.00 0.00 2 SER A C 4
ATOM 4310 O O . SER A 1 2 ? 29.661 31.917 15.440 1.00 0.00 2 SER A O 4
ATOM 4318 N N . SER A 1 3 ? 29.896 34.140 15.182 1.00 0.00 3 SER A N 4
ATOM 4319 C CA . SER A 1 3 ? 28.466 34.384 15.027 1.00 0.00 3 SER A CA 4
ATOM 4320 C C . SER A 1 3 ? 27.963 33.839 13.694 1.00 0.00 3 SER A C 4
ATOM 4321 O O . SER A 1 3 ? 28.700 33.798 12.710 1.00 0.00 3 SER A O 4
ATOM 4329 N N . GLY A 1 4 ? 26.701 33.420 13.671 1.00 0.00 4 GLY A N 4
ATOM 4330 C CA . GLY A 1 4 ? 26.120 32.883 12.455 1.00 0.00 4 GLY A CA 4
ATOM 4331 C C . GLY A 1 4 ? 24.704 32.383 12.661 1.00 0.00 4 GLY A C 4
ATOM 4332 O O . GLY A 1 4 ? 24.303 32.079 13.785 1.00 0.00 4 GLY A O 4
ATOM 4336 N N . SER A 1 5 ? 23.944 32.298 11.574 1.00 0.00 5 SER A N 4
ATOM 4337 C CA . SER A 1 5 ? 22.562 31.836 11.641 1.00 0.00 5 SER A CA 4
ATOM 4338 C C . SER A 1 5 ? 22.458 30.372 11.224 1.00 0.00 5 SER A C 4
ATOM 4339 O O . SER A 1 5 ? 23.348 29.839 10.562 1.00 0.00 5 SER A O 4
ATOM 4347 N N . SER A 1 6 ? 21.363 29.728 11.617 1.00 0.00 6 SER A N 4
ATOM 4348 C CA . SER A 1 6 ? 21.143 28.325 11.289 1.00 0.00 6 SER A CA 4
ATOM 4349 C C . SER A 1 6 ? 19.879 28.155 10.450 1.00 0.00 6 SER A C 4
ATOM 4350 O O . SER A 1 6 ? 19.880 27.451 9.442 1.00 0.00 6 SER A O 4
ATOM 4358 N N . GLY A 1 7 ? 18.802 28.808 10.876 1.00 0.00 7 GLY A N 4
ATOM 4359 C CA . GLY A 1 7 ? 17.546 28.717 10.154 1.00 0.00 7 GLY A CA 4
ATOM 4360 C C . GLY A 1 7 ? 16.559 27.782 10.824 1.00 0.00 7 GLY A C 4
ATOM 4361 O O . GLY A 1 7 ? 16.569 27.629 12.045 1.00 0.00 7 GLY A O 4
ATOM 4365 N N . ARG A 1 8 ? 15.702 27.157 10.023 1.00 0.00 8 ARG A N 4
ATOM 4366 C CA . ARG A 1 8 ? 14.701 26.235 10.546 1.00 0.00 8 ARG A CA 4
ATOM 4367 C C . ARG A 1 8 ? 14.440 25.100 9.560 1.00 0.00 8 ARG A C 4
ATOM 4368 O O . ARG A 1 8 ? 14.881 25.149 8.412 1.00 0.00 8 ARG A O 4
ATOM 4389 N N . ILE A 1 9 ? 13.720 24.080 10.016 1.00 0.00 9 ILE A N 4
ATOM 4390 C CA . ILE A 1 9 ? 13.400 22.935 9.174 1.00 0.00 9 ILE A CA 4
ATOM 4391 C C . ILE A 1 9 ? 11.901 22.654 9.175 1.00 0.00 9 ILE A C 4
ATOM 4392 O O . ILE A 1 9 ? 11.317 22.348 10.214 1.00 0.00 9 ILE A O 4
ATOM 4408 N N . ARG A 1 10 ? 11.284 22.760 8.002 1.00 0.00 10 ARG A N 4
ATOM 4409 C CA . ARG A 1 10 ? 9.853 22.517 7.867 1.00 0.00 10 ARG A CA 4
ATOM 4410 C C . ARG A 1 10 ? 9.591 21.217 7.111 1.00 0.00 10 ARG A C 4
ATOM 4411 O O . ARG A 1 10 ? 10.149 20.987 6.038 1.00 0.00 10 ARG A O 4
ATOM 4432 N N . LYS A 1 11 ? 8.740 20.370 7.679 1.00 0.00 11 LYS A N 4
ATOM 4433 C CA . LYS A 1 11 ? 8.402 19.093 7.061 1.00 0.00 11 LYS A CA 4
ATOM 4434 C C . LYS A 1 11 ? 7.152 19.221 6.196 1.00 0.00 11 LYS A C 4
ATOM 4435 O O . LYS A 1 11 ? 6.124 19.725 6.647 1.00 0.00 11 LYS A O 4
ATOM 4454 N N . GLU A 1 12 ? 7.249 18.761 4.952 1.00 0.00 12 GLU A N 4
ATOM 4455 C CA . GLU A 1 12 ? 6.124 18.825 4.026 1.00 0.00 12 GLU A CA 4
ATOM 4456 C C . GLU A 1 12 ? 5.978 17.514 3.258 1.00 0.00 12 GLU A C 4
ATOM 4457 O O . GLU A 1 12 ? 6.956 16.908 2.821 1.00 0.00 12 GLU A O 4
ATOM 4469 N N . PRO A 1 13 ? 4.725 17.064 3.090 1.00 0.00 13 PRO A N 4
ATOM 4470 C CA . PRO A 1 13 ? 4.419 15.821 2.376 1.00 0.00 13 PRO A CA 4
ATOM 4471 C C . PRO A 1 13 ? 4.684 15.933 0.878 1.00 0.00 13 PRO A C 4
ATOM 4472 O O . PRO A 1 13 ? 4.680 17.021 0.302 1.00 0.00 13 PRO A O 4
ATOM 4483 N N . PRO A 1 14 ? 4.920 14.783 0.230 1.00 0.00 14 PRO A N 4
ATOM 4484 C CA . PRO A 1 14 ? 5.191 14.726 -1.209 1.00 0.00 14 PRO A CA 4
ATOM 4485 C C . PRO A 1 14 ? 3.958 15.057 -2.044 1.00 0.00 14 PRO A C 4
ATOM 4486 O O . PRO A 1 14 ? 2.836 15.061 -1.538 1.00 0.00 14 PRO A O 4
ATOM 4497 N N . VAL A 1 15 ? 4.174 15.334 -3.326 1.00 0.00 15 VAL A N 4
ATOM 4498 C CA . VAL A 1 15 ? 3.081 15.665 -4.232 1.00 0.00 15 VAL A CA 4
ATOM 4499 C C . VAL A 1 15 ? 1.816 14.894 -3.871 1.00 0.00 15 VAL A C 4
ATOM 4500 O O . VAL A 1 15 ? 0.711 15.436 -3.916 1.00 0.00 15 VAL A O 4
ATOM 4513 N N . TYR A 1 16 ? 1.985 13.626 -3.513 1.00 0.00 16 TYR A N 4
ATOM 4514 C CA . TYR A 1 16 ? 0.857 12.778 -3.146 1.00 0.00 16 TYR A CA 4
ATOM 4515 C C . TYR A 1 16 ? 0.107 13.357 -1.949 1.00 0.00 16 TYR A C 4
ATOM 4516 O O . TYR A 1 16 ? 0.711 13.929 -1.043 1.00 0.00 16 TYR A O 4
ATOM 4534 N N . ALA A 1 17 ? -1.213 13.201 -1.955 1.00 0.00 17 ALA A N 4
ATOM 4535 C CA . ALA A 1 17 ? -2.045 13.705 -0.870 1.00 0.00 17 ALA A CA 4
ATOM 4536 C C . ALA A 1 17 ? -1.849 12.884 0.400 1.00 0.00 17 ALA A C 4
ATOM 4537 O O . ALA A 1 17 ? -1.174 11.855 0.387 1.00 0.00 17 ALA A O 4
ATOM 4544 N N . ALA A 1 18 ? -2.443 13.346 1.495 1.00 0.00 18 ALA A N 4
ATOM 4545 C CA . ALA A 1 18 ? -2.333 12.653 2.773 1.00 0.00 18 ALA A CA 4
ATOM 4546 C C . ALA A 1 18 ? -3.418 11.590 2.916 1.00 0.00 18 ALA A C 4
ATOM 4547 O O . ALA A 1 18 ? -4.419 11.798 3.600 1.00 0.00 18 ALA A O 4
ATOM 4554 N N . GLY A 1 19 ? -3.211 10.449 2.264 1.00 0.00 19 GLY A N 4
ATOM 4555 C CA . GLY A 1 19 ? -4.180 9.371 2.331 1.00 0.00 19 GLY A CA 4
ATOM 4556 C C . GLY A 1 19 ? -4.931 9.185 1.027 1.00 0.00 19 GLY A C 4
ATOM 4557 O O . GLY A 1 19 ? -6.162 9.192 1.006 1.00 0.00 19 GLY A O 4
ATOM 4561 N N . SER A 1 20 ? -4.190 9.021 -0.063 1.00 0.00 20 SER A N 4
ATOM 4562 C CA . SER A 1 20 ? -4.793 8.838 -1.378 1.00 0.00 20 SER A CA 4
ATOM 4563 C C . SER A 1 20 ? -4.138 7.677 -2.120 1.00 0.00 20 SER A C 4
ATOM 4564 O O . SER A 1 20 ? -3.148 7.109 -1.658 1.00 0.00 20 SER A O 4
ATOM 4572 N N . LEU A 1 21 ? -4.697 7.330 -3.274 1.00 0.00 21 LEU A N 4
ATOM 4573 C CA . LEU A 1 21 ? -4.168 6.237 -4.082 1.00 0.00 21 LEU A CA 4
ATOM 4574 C C . LEU A 1 21 ? -2.693 6.458 -4.398 1.00 0.00 21 LEU A C 4
ATOM 4575 O O . LEU A 1 21 ? -1.844 5.638 -4.050 1.00 0.00 21 LEU A O 4
ATOM 4591 N N . GLU A 1 22 ? -2.395 7.572 -5.059 1.00 0.00 22 GLU A N 4
ATOM 4592 C CA . GLU A 1 22 ? -1.021 7.901 -5.421 1.00 0.00 22 GLU A CA 4
ATOM 4593 C C . GLU A 1 22 ? -0.047 7.421 -4.349 1.00 0.00 22 GLU A C 4
ATOM 4594 O O . GLU A 1 22 ? 0.977 6.811 -4.656 1.00 0.00 22 GLU A O 4
ATOM 4606 N N . GLU A 1 23 ? -0.374 7.701 -3.091 1.00 0.00 23 GLU A N 4
ATOM 4607 C CA . GLU A 1 23 ? 0.473 7.298 -1.974 1.00 0.00 23 GLU A CA 4
ATOM 4608 C C . GLU A 1 23 ? 0.635 5.782 -1.933 1.00 0.00 23 GLU A C 4
ATOM 4609 O O . GLU A 1 23 ? 1.752 5.268 -1.886 1.00 0.00 23 GLU A O 4
ATOM 4621 N N . GLN A 1 24 ? -0.489 5.072 -1.951 1.00 0.00 24 GLN A N 4
ATOM 4622 C CA . GLN A 1 24 ? -0.471 3.614 -1.914 1.00 0.00 24 GLN A CA 4
ATOM 4623 C C . GLN A 1 24 ? 0.464 3.054 -2.981 1.00 0.00 24 GLN A C 4
ATOM 4624 O O . GLN A 1 24 ? 1.356 2.260 -2.683 1.00 0.00 24 GLN A O 4
ATOM 4638 N N . TRP A 1 25 ? 0.254 3.472 -4.224 1.00 0.00 25 TRP A N 4
ATOM 4639 C CA . TRP A 1 25 ? 1.078 3.011 -5.335 1.00 0.00 25 TRP A CA 4
ATOM 4640 C C . TRP A 1 25 ? 2.558 3.232 -5.043 1.00 0.00 25 TRP A C 4
ATOM 4641 O O . TRP A 1 25 ? 3.354 2.293 -5.074 1.00 0.00 25 TRP A O 4
ATOM 4662 N N . TYR A 1 26 ? 2.921 4.478 -4.758 1.00 0.00 26 TYR A N 4
ATOM 4663 C CA . TYR A 1 26 ? 4.307 4.822 -4.463 1.00 0.00 26 TYR A CA 4
ATOM 4664 C C . TYR A 1 26 ? 4.972 3.732 -3.627 1.00 0.00 26 TYR A C 4
ATOM 4665 O O . TYR A 1 26 ? 6.001 3.177 -4.015 1.00 0.00 26 TYR A O 4
ATOM 4683 N N . LEU A 1 27 ? 4.377 3.430 -2.479 1.00 0.00 27 LEU A N 4
ATOM 4684 C CA . LEU A 1 27 ? 4.910 2.406 -1.587 1.00 0.00 27 LEU A CA 4
ATOM 4685 C C . LEU A 1 27 ? 5.247 1.134 -2.358 1.00 0.00 27 LEU A C 4
ATOM 4686 O O . LEU A 1 27 ? 6.395 0.692 -2.371 1.00 0.00 27 LEU A O 4
ATOM 4702 N N . GLU A 1 28 ? 4.239 0.553 -3.001 1.00 0.00 28 GLU A N 4
ATOM 4703 C CA . GLU A 1 28 ? 4.430 -0.668 -3.775 1.00 0.00 28 GLU A CA 4
ATOM 4704 C C . GLU A 1 28 ? 5.737 -0.614 -4.561 1.00 0.00 28 GLU A C 4
ATOM 4705 O O . GLU A 1 28 ? 6.311 -1.648 -4.903 1.00 0.00 28 GLU A O 4
ATOM 4717 N N . ILE A 1 29 ? 6.201 0.599 -4.845 1.00 0.00 29 ILE A N 4
ATOM 4718 C CA . ILE A 1 29 ? 7.439 0.788 -5.590 1.00 0.00 29 ILE A CA 4
ATOM 4719 C C . ILE A 1 29 ? 8.638 0.868 -4.651 1.00 0.00 29 ILE A C 4
ATOM 4720 O O . ILE A 1 29 ? 9.641 0.181 -4.846 1.00 0.00 29 ILE A O 4
ATOM 4736 N N . VAL A 1 30 ? 8.528 1.712 -3.629 1.00 0.00 30 VAL A N 4
ATOM 4737 C CA . VAL A 1 30 ? 9.601 1.880 -2.658 1.00 0.00 30 VAL A CA 4
ATOM 4738 C C . VAL A 1 30 ? 9.835 0.597 -1.868 1.00 0.00 30 VAL A C 4
ATOM 4739 O O . VAL A 1 30 ? 10.863 0.439 -1.210 1.00 0.00 30 VAL A O 4
ATOM 4752 N N . ASP A 1 31 ? 8.873 -0.316 -1.937 1.00 0.00 31 ASP A N 4
ATOM 4753 C CA . ASP A 1 31 ? 8.974 -1.588 -1.230 1.00 0.00 31 ASP A CA 4
ATOM 4754 C C . ASP A 1 31 ? 9.378 -2.709 -2.182 1.00 0.00 31 ASP A C 4
ATOM 4755 O O . ASP A 1 31 ? 10.081 -3.643 -1.796 1.00 0.00 31 ASP A O 4
ATOM 4764 N N . LYS A 1 32 ? 8.929 -2.610 -3.429 1.00 0.00 32 LYS A N 4
ATOM 4765 C CA . LYS A 1 32 ? 9.244 -3.615 -4.438 1.00 0.00 32 LYS A CA 4
ATOM 4766 C C . LYS A 1 32 ? 10.123 -3.026 -5.537 1.00 0.00 32 LYS A C 4
ATOM 4767 O O . LYS A 1 32 ? 11.204 -3.538 -5.822 1.00 0.00 32 LYS A O 4
ATOM 4786 N N . GLY A 1 33 ? 9.650 -1.945 -6.150 1.00 0.00 33 GLY A N 4
ATOM 4787 C CA . GLY A 1 33 ? 10.406 -1.304 -7.210 1.00 0.00 33 GLY A CA 4
ATOM 4788 C C . GLY A 1 33 ? 9.518 -0.780 -8.321 1.00 0.00 33 GLY A C 4
ATOM 4789 O O . GLY A 1 33 ? 9.927 0.083 -9.098 1.00 0.00 33 GLY A O 4
ATOM 4793 N N . SER A 1 34 ? 8.299 -1.304 -8.399 1.00 0.00 34 SER A N 4
ATOM 4794 C CA . SER A 1 34 ? 7.352 -0.889 -9.427 1.00 0.00 34 SER A CA 4
ATOM 4795 C C . SER A 1 34 ? 5.918 -0.986 -8.916 1.00 0.00 34 SER A C 4
ATOM 4796 O O . SER A 1 34 ? 5.677 -1.406 -7.784 1.00 0.00 34 SER A O 4
ATOM 4804 N N . VAL A 1 35 ? 4.968 -0.595 -9.759 1.00 0.00 35 VAL A N 4
ATOM 4805 C CA . VAL A 1 35 ? 3.557 -0.639 -9.395 1.00 0.00 35 VAL A CA 4
ATOM 4806 C C . VAL A 1 35 ? 2.706 -1.152 -10.552 1.00 0.00 35 VAL A C 4
ATOM 4807 O O . VAL A 1 35 ? 3.074 -1.008 -11.718 1.00 0.00 35 VAL A O 4
ATOM 4820 N N . SER A 1 36 ? 1.566 -1.751 -10.221 1.00 0.00 36 SER A N 4
ATOM 4821 C CA . SER A 1 36 ? 0.664 -2.288 -11.233 1.00 0.00 36 SER A CA 4
ATOM 4822 C C . SER A 1 36 ? -0.432 -1.283 -11.572 1.00 0.00 36 SER A C 4
ATOM 4823 O O . SER A 1 36 ? -0.683 -0.341 -10.819 1.00 0.00 36 SER A O 4
ATOM 4831 N N . CYS A 1 37 ? -1.083 -1.488 -12.713 1.00 0.00 37 CYS A N 4
ATOM 4832 C CA . CYS A 1 37 ? -2.152 -0.602 -13.155 1.00 0.00 37 CYS A CA 4
ATOM 4833 C C . CYS A 1 37 ? -3.451 -0.905 -12.415 1.00 0.00 37 CYS A C 4
ATOM 4834 O O . CYS A 1 37 ? -4.046 -1.972 -12.566 1.00 0.00 37 CYS A O 4
ATOM 4841 N N . PRO A 1 38 ? -3.903 0.056 -11.595 1.00 0.00 38 PRO A N 4
ATOM 4842 C CA . PRO A 1 38 ? -5.137 -0.085 -10.815 1.00 0.00 38 PRO A CA 4
ATOM 4843 C C . PRO A 1 38 ? -6.383 -0.058 -11.693 1.00 0.00 38 PRO A C 4
ATOM 4844 O O . PRO A 1 38 ? -7.506 -0.169 -11.199 1.00 0.00 38 PRO A O 4
ATOM 4855 N N . THR A 1 39 ? -6.179 0.090 -12.998 1.00 0.00 39 THR A N 4
ATOM 4856 C CA . THR A 1 39 ? -7.287 0.132 -13.945 1.00 0.00 39 THR A CA 4
ATOM 4857 C C . THR A 1 39 ? -7.534 -1.240 -14.563 1.00 0.00 39 THR A C 4
ATOM 4858 O O . THR A 1 39 ? -8.663 -1.733 -14.574 1.00 0.00 39 THR A O 4
ATOM 4869 N N . CYS A 1 40 ? -6.473 -1.853 -15.076 1.00 0.00 40 CYS A N 4
ATOM 4870 C CA . CYS A 1 40 ? -6.574 -3.168 -15.695 1.00 0.00 40 CYS A CA 4
ATOM 4871 C C . CYS A 1 40 ? -5.731 -4.192 -14.940 1.00 0.00 40 CYS A C 4
ATOM 4872 O O . CYS A 1 40 ? -6.018 -5.388 -14.968 1.00 0.00 40 CYS A O 4
ATOM 4879 N N . GLN A 1 41 ? -4.691 -3.712 -14.266 1.00 0.00 41 GLN A N 4
ATOM 4880 C CA . GLN A 1 41 ? -3.806 -4.585 -13.504 1.00 0.00 41 GLN A CA 4
ATOM 4881 C C . GLN A 1 41 ? -3.154 -5.624 -14.410 1.00 0.00 41 GLN A C 4
ATOM 4882 O O . GLN A 1 41 ? -3.083 -6.804 -14.067 1.00 0.00 41 GLN A O 4
ATOM 4896 N N . ALA A 1 42 ? -2.678 -5.177 -15.567 1.00 0.00 42 ALA A N 4
ATOM 4897 C CA . ALA A 1 42 ? -2.030 -6.068 -16.522 1.00 0.00 42 ALA A CA 4
ATOM 4898 C C . ALA A 1 42 ? -0.551 -5.729 -16.673 1.00 0.00 42 ALA A C 4
ATOM 4899 O O . ALA A 1 42 ? 0.283 -6.613 -16.868 1.00 0.00 42 ALA A O 4
ATOM 4906 N N . VAL A 1 43 ? -0.232 -4.441 -16.582 1.00 0.00 43 VAL A N 4
ATOM 4907 C CA . VAL A 1 43 ? 1.147 -3.985 -16.709 1.00 0.00 43 VAL A CA 4
ATOM 4908 C C . VAL A 1 43 ? 1.466 -2.909 -15.676 1.00 0.00 43 VAL A C 4
ATOM 4909 O O . VAL A 1 43 ? 0.597 -2.133 -15.284 1.00 0.00 43 VAL A O 4
ATOM 4922 N N . GLY A 1 44 ? 2.722 -2.870 -15.240 1.00 0.00 44 GLY A N 4
ATOM 4923 C CA . GLY A 1 44 ? 3.135 -1.886 -14.257 1.00 0.00 44 GLY A CA 4
ATOM 4924 C C . GLY A 1 44 ? 4.185 -0.934 -14.795 1.00 0.00 44 GLY A C 4
ATOM 4925 O O . GLY A 1 44 ? 4.548 -0.999 -15.970 1.00 0.00 44 GLY A O 4
ATOM 4929 N N . ARG A 1 45 ? 4.672 -0.045 -13.935 1.00 0.00 45 ARG A N 4
ATOM 4930 C CA . ARG A 1 45 ? 5.684 0.926 -14.332 1.00 0.00 45 ARG A CA 4
ATOM 4931 C C . ARG A 1 45 ? 6.694 1.149 -13.210 1.00 0.00 45 ARG A C 4
ATOM 4932 O O . ARG A 1 45 ? 6.375 0.988 -12.032 1.00 0.00 45 ARG A O 4
ATOM 4953 N N . LYS A 1 46 ? 7.914 1.520 -13.584 1.00 0.00 46 LYS A N 4
ATOM 4954 C CA . LYS A 1 46 ? 8.971 1.765 -12.610 1.00 0.00 46 LYS A CA 4
ATOM 4955 C C . LYS A 1 46 ? 8.589 2.903 -11.668 1.00 0.00 46 LYS A C 4
ATOM 4956 O O . LYS A 1 46 ? 9.237 3.117 -10.642 1.00 0.00 46 LYS A O 4
ATOM 4975 N N . THR A 1 47 ? 7.533 3.629 -12.021 1.00 0.00 47 THR A N 4
ATOM 4976 C CA . THR A 1 47 ? 7.065 4.743 -11.207 1.00 0.00 47 THR A CA 4
ATOM 4977 C C . THR A 1 47 ? 5.614 5.086 -11.525 1.00 0.00 47 THR A C 4
ATOM 4978 O O . THR A 1 47 ? 4.973 4.418 -12.338 1.00 0.00 47 THR A O 4
ATOM 4989 N N . ILE A 1 48 ? 5.102 6.129 -10.881 1.00 0.00 48 ILE A N 4
ATOM 4990 C CA . ILE A 1 48 ? 3.727 6.561 -11.098 1.00 0.00 48 ILE A CA 4
ATOM 4991 C C . ILE A 1 48 ? 3.618 7.450 -12.332 1.00 0.00 48 ILE A C 4
ATOM 4992 O O . ILE A 1 48 ? 2.737 7.261 -13.170 1.00 0.00 48 ILE A O 4
ATOM 5008 N N . GLU A 1 49 ? 4.521 8.421 -12.436 1.00 0.00 49 GLU A N 4
ATOM 5009 C CA . GLU A 1 49 ? 4.526 9.339 -13.569 1.00 0.00 49 GLU A CA 4
ATOM 5010 C C . GLU A 1 49 ? 4.220 8.602 -14.869 1.00 0.00 49 GLU A C 4
ATOM 5011 O O . GLU A 1 49 ? 3.492 9.105 -15.724 1.00 0.00 49 GLU A O 4
ATOM 5023 N N . GLY A 1 50 ? 4.782 7.405 -15.011 1.00 0.00 50 GLY A N 4
ATOM 5024 C CA . GLY A 1 50 ? 4.559 6.618 -16.209 1.00 0.00 50 GLY A CA 4
ATOM 5025 C C . GLY A 1 50 ? 3.239 5.872 -16.175 1.00 0.00 50 GLY A C 4
ATOM 5026 O O . GLY A 1 50 ? 2.605 5.670 -17.212 1.00 0.00 50 GLY A O 4
ATOM 5030 N N . LEU A 1 51 ? 2.824 5.461 -14.982 1.00 0.00 51 LEU A N 4
ATOM 5031 C CA . LEU A 1 51 ? 1.572 4.732 -14.817 1.00 0.00 51 LEU A CA 4
ATOM 5032 C C . LEU A 1 51 ? 0.375 5.634 -15.101 1.00 0.00 51 LEU A C 4
ATOM 5033 O O . LEU A 1 51 ? -0.535 5.262 -15.841 1.00 0.00 51 LEU A O 4
ATOM 5049 N N . LYS A 1 52 ? 0.383 6.824 -14.508 1.00 0.00 52 LYS A N 4
ATOM 5050 C CA . LYS A 1 52 ? -0.699 7.782 -14.699 1.00 0.00 52 LYS A CA 4
ATOM 5051 C C . LYS A 1 52 ? -1.057 7.911 -16.176 1.00 0.00 52 LYS A C 4
ATOM 5052 O O . LYS A 1 52 ? -2.231 7.876 -16.547 1.00 0.00 52 LYS A O 4
ATOM 5071 N N . LYS A 1 53 ? -0.038 8.058 -17.017 1.00 0.00 53 LYS A N 4
ATOM 5072 C CA . LYS A 1 53 ? -0.245 8.189 -18.454 1.00 0.00 53 LYS A CA 4
ATOM 5073 C C . LYS A 1 53 ? -0.900 6.936 -19.026 1.00 0.00 53 LYS A C 4
ATOM 5074 O O . LYS A 1 53 ? -1.712 7.015 -19.950 1.00 0.00 53 LYS A O 4
ATOM 5093 N N . HIS A 1 54 ? -0.545 5.782 -18.472 1.00 0.00 54 HIS A N 4
ATOM 5094 C CA . HIS A 1 54 ? -1.101 4.512 -18.926 1.00 0.00 54 HIS A CA 4
ATOM 5095 C C . HIS A 1 54 ? -2.560 4.375 -18.503 1.00 0.00 54 HIS A C 4
ATOM 5096 O O . HIS A 1 54 ? -3.437 4.133 -19.331 1.00 0.00 54 HIS A O 4
ATOM 5110 N N . MET A 1 55 ? -2.812 4.532 -17.207 1.00 0.00 55 MET A N 4
ATOM 5111 C CA . MET A 1 55 ? -4.165 4.426 -16.674 1.00 0.00 55 MET A CA 4
ATOM 5112 C C . MET A 1 55 ? -5.061 5.523 -17.242 1.00 0.00 55 MET A C 4
ATOM 5113 O O . MET A 1 55 ? -6.278 5.364 -17.319 1.00 0.00 55 MET A O 4
ATOM 5127 N N . GLU A 1 56 ? -4.449 6.635 -17.637 1.00 0.00 56 GLU A N 4
ATOM 5128 C CA . GLU A 1 56 ? -5.192 7.758 -18.197 1.00 0.00 56 GLU A CA 4
ATOM 5129 C C . GLU A 1 56 ? -5.963 7.332 -19.443 1.00 0.00 56 GLU A C 4
ATOM 5130 O O . GLU A 1 56 ? -7.012 7.893 -19.758 1.00 0.00 56 GLU A O 4
ATOM 5142 N N . ASN A 1 57 ? -5.435 6.338 -20.148 1.00 0.00 57 ASN A N 4
ATOM 5143 C CA . ASN A 1 57 ? -6.072 5.837 -21.361 1.00 0.00 57 ASN A CA 4
ATOM 5144 C C . ASN A 1 57 ? -6.590 4.417 -21.157 1.00 0.00 57 ASN A C 4
ATOM 5145 O O . ASN A 1 57 ? -7.193 3.829 -22.055 1.00 0.00 57 ASN A O 4
ATOM 5156 N N . CYS A 1 58 ? -6.350 3.871 -19.969 1.00 0.00 58 CYS A N 4
ATOM 5157 C CA . CYS A 1 58 ? -6.792 2.519 -19.646 1.00 0.00 58 CYS A CA 4
ATOM 5158 C C . CYS A 1 58 ? -8.198 2.534 -19.054 1.00 0.00 58 CYS A C 4
ATOM 5159 O O . CYS A 1 58 ? -8.664 1.534 -18.506 1.00 0.00 58 CYS A O 4
ATOM 5166 N N . LYS A 1 59 ? -8.870 3.674 -19.168 1.00 0.00 59 LYS A N 4
ATOM 5167 C CA . LYS A 1 59 ? -10.224 3.820 -18.646 1.00 0.00 59 LYS A CA 4
ATOM 5168 C C . LYS A 1 59 ? -10.223 3.814 -17.121 1.00 0.00 59 LYS A C 4
ATOM 5169 O O . LYS A 1 59 ? -10.946 3.040 -16.494 1.00 0.00 59 LYS A O 4
ATOM 5188 N N . GLN A 1 60 ? -9.408 4.682 -16.531 1.00 0.00 60 GLN A N 4
ATOM 5189 C CA . GLN A 1 60 ? -9.314 4.776 -15.078 1.00 0.00 60 GLN A CA 4
ATOM 5190 C C . GLN A 1 60 ? -10.617 5.299 -14.482 1.00 0.00 60 GLN A C 4
ATOM 5191 O O . GLN A 1 60 ? -10.939 6.479 -14.611 1.00 0.00 60 GLN A O 4
ATOM 5205 N N . GLU A 1 61 ? -11.361 4.412 -13.829 1.00 0.00 61 GLU A N 4
ATOM 5206 C CA . GLU A 1 61 ? -12.629 4.785 -13.213 1.00 0.00 61 GLU A CA 4
ATOM 5207 C C . GLU A 1 61 ? -13.052 3.755 -12.170 1.00 0.00 61 GLU A C 4
ATOM 5208 O O . GLU A 1 61 ? -12.814 2.558 -12.333 1.00 0.00 61 GLU A O 4
ATOM 5220 N N . MET A 1 62 ? -13.680 4.229 -11.100 1.00 0.00 62 MET A N 4
ATOM 5221 C CA . MET A 1 62 ? -14.137 3.349 -10.030 1.00 0.00 62 MET A CA 4
ATOM 5222 C C . MET A 1 62 ? -15.661 3.284 -9.993 1.00 0.00 62 MET A C 4
ATOM 5223 O O . MET A 1 62 ? -16.341 4.014 -10.714 1.00 0.00 62 MET A O 4
ATOM 5237 N N . PHE A 1 63 ? -16.191 2.405 -9.148 1.00 0.00 63 PHE A N 4
ATOM 5238 C CA . PHE A 1 63 ? -17.634 2.245 -9.019 1.00 0.00 63 PHE A CA 4
ATOM 5239 C C . PHE A 1 63 ? -18.095 2.593 -7.607 1.00 0.00 63 PHE A C 4
ATOM 5240 O O . PHE A 1 63 ? -17.554 2.090 -6.621 1.00 0.00 63 PHE A O 4
ATOM 5257 N N . THR A 1 64 ? -19.100 3.459 -7.516 1.00 0.00 64 THR A N 4
ATOM 5258 C CA . THR A 1 64 ? -19.634 3.878 -6.226 1.00 0.00 64 THR A CA 4
ATOM 5259 C C . THR A 1 64 ? -21.158 3.848 -6.226 1.00 0.00 64 THR A C 4
ATOM 5260 O O . THR A 1 64 ? -21.805 4.638 -6.915 1.00 0.00 64 THR A O 4
ATOM 5271 N N . CYS A 1 65 ? -21.728 2.932 -5.449 1.00 0.00 65 CYS A N 4
ATOM 5272 C CA . CYS A 1 65 ? -23.176 2.800 -5.359 1.00 0.00 65 CYS A CA 4
ATOM 5273 C C . CYS A 1 65 ? -23.812 4.098 -4.870 1.00 0.00 65 CYS A C 4
ATOM 5274 O O . CYS A 1 65 ? -23.136 4.961 -4.311 1.00 0.00 65 CYS A O 4
ATOM 5281 N N . HIS A 1 66 ? -25.118 4.228 -5.084 1.00 0.00 66 HIS A N 4
ATOM 5282 C CA . HIS A 1 66 ? -25.846 5.420 -4.665 1.00 0.00 66 HIS A CA 4
ATOM 5283 C C . HIS A 1 66 ? -26.726 5.122 -3.455 1.00 0.00 66 HIS A C 4
ATOM 5284 O O . HIS A 1 66 ? -26.851 5.945 -2.548 1.00 0.00 66 HIS A O 4
ATOM 5298 N N . HIS A 1 67 ? -27.334 3.940 -3.449 1.00 0.00 67 HIS A N 4
ATOM 5299 C CA . HIS A 1 67 ? -28.203 3.533 -2.350 1.00 0.00 67 HIS A CA 4
ATOM 5300 C C . HIS A 1 67 ? -27.490 3.685 -1.009 1.00 0.00 67 HIS A C 4
ATOM 5301 O O . HIS A 1 67 ? -27.920 4.455 -0.150 1.00 0.00 67 HIS A O 4
ATOM 5315 N N . CYS A 1 68 ? -26.400 2.945 -0.837 1.00 0.00 68 CYS A N 4
ATOM 5316 C CA . CYS A 1 68 ? -25.628 2.995 0.399 1.00 0.00 68 CYS A CA 4
ATOM 5317 C C . CYS A 1 68 ? -24.392 3.873 0.232 1.00 0.00 68 CYS A C 4
ATOM 5318 O O . CYS A 1 68 ? -24.062 4.672 1.108 1.00 0.00 68 CYS A O 4
ATOM 5325 N N . GLY A 1 69 ? -23.711 3.719 -0.900 1.00 0.00 69 GLY A N 4
ATOM 5326 C CA . GLY A 1 69 ? -22.519 4.505 -1.161 1.00 0.00 69 GLY A CA 4
ATOM 5327 C C . GLY A 1 69 ? -21.244 3.724 -0.909 1.00 0.00 69 GLY A C 4
ATOM 5328 O O . GLY A 1 69 ? -20.302 4.237 -0.305 1.00 0.00 69 GLY A O 4
ATOM 5332 N N . LYS A 1 70 ? -21.213 2.479 -1.372 1.00 0.00 70 LYS A N 4
ATOM 5333 C CA . LYS A 1 70 ? -20.045 1.625 -1.194 1.00 0.00 70 LYS A CA 4
ATOM 5334 C C . LYS A 1 70 ? -19.038 1.839 -2.320 1.00 0.00 70 LYS A C 4
ATOM 5335 O O . LYS A 1 70 ? -19.373 2.394 -3.366 1.00 0.00 70 LYS A O 4
ATOM 5354 N N . GLN A 1 71 ? -17.806 1.393 -2.099 1.00 0.00 71 GLN A N 4
ATOM 5355 C CA . GLN A 1 71 ? -16.752 1.535 -3.096 1.00 0.00 71 GLN A CA 4
ATOM 5356 C C . GLN A 1 71 ? -15.976 0.232 -3.257 1.00 0.00 71 GLN A C 4
ATOM 5357 O O . GLN A 1 71 ? -15.173 -0.135 -2.398 1.00 0.00 71 GLN A O 4
ATOM 5371 N N . LEU A 1 72 ? -16.220 -0.463 -4.362 1.00 0.00 72 LEU A N 4
ATOM 5372 C CA . LEU A 1 72 ? -15.544 -1.727 -4.637 1.00 0.00 72 LEU A CA 4
ATOM 5373 C C . LEU A 1 72 ? -14.798 -1.668 -5.966 1.00 0.00 72 LEU A C 4
ATOM 5374 O O . LEU A 1 72 ? -15.369 -1.303 -6.994 1.00 0.00 72 LEU A O 4
ATOM 5390 N N . ARG A 1 73 ? -13.520 -2.031 -5.938 1.00 0.00 73 ARG A N 4
ATOM 5391 C CA . ARG A 1 73 ? -12.696 -2.020 -7.141 1.00 0.00 73 ARG A CA 4
ATOM 5392 C C . ARG A 1 73 ? -13.329 -2.868 -8.241 1.00 0.00 73 ARG A C 4
ATOM 5393 O O . ARG A 1 73 ? -13.350 -2.474 -9.407 1.00 0.00 73 ARG A O 4
ATOM 5414 N N . SER A 1 74 ? -13.845 -4.032 -7.861 1.00 0.00 74 SER A N 4
ATOM 5415 C CA . SER A 1 74 ? -14.475 -4.937 -8.815 1.00 0.00 74 SER A CA 4
ATOM 5416 C C . SER A 1 74 ? -15.962 -4.628 -8.957 1.00 0.00 74 SER A C 4
ATOM 5417 O O . SER A 1 74 ? -16.664 -4.426 -7.965 1.00 0.00 74 SER A O 4
ATOM 5425 N N . LEU A 1 75 ? -16.436 -4.591 -10.198 1.00 0.00 75 LEU A N 4
ATOM 5426 C CA . LEU A 1 75 ? -17.840 -4.306 -10.472 1.00 0.00 75 LEU A CA 4
ATOM 5427 C C . LEU A 1 75 ? -18.726 -5.471 -10.044 1.00 0.00 75 LEU A C 4
ATOM 5428 O O . LEU A 1 75 ? -19.645 -5.303 -9.242 1.00 0.00 75 LEU A O 4
ATOM 5444 N N . ALA A 1 76 ? -18.442 -6.653 -10.581 1.00 0.00 76 ALA A N 4
ATOM 5445 C CA . ALA A 1 76 ? -19.210 -7.847 -10.251 1.00 0.00 76 ALA A CA 4
ATOM 5446 C C . ALA A 1 76 ? -19.568 -7.877 -8.769 1.00 0.00 76 ALA A C 4
ATOM 5447 O O . ALA A 1 76 ? -20.742 -7.829 -8.404 1.00 0.00 76 ALA A O 4
ATOM 5454 N N . GLY A 1 77 ? -18.549 -7.957 -7.920 1.00 0.00 77 GLY A N 4
ATOM 5455 C CA . GLY A 1 77 ? -18.778 -7.993 -6.487 1.00 0.00 77 GLY A CA 4
ATOM 5456 C C . GLY A 1 77 ? -19.774 -6.944 -6.033 1.00 0.00 77 GLY A C 4
ATOM 5457 O O . GLY A 1 77 ? -20.655 -7.226 -5.222 1.00 0.00 77 GLY A O 4
ATOM 5461 N N . MET A 1 78 ? -19.633 -5.731 -6.555 1.00 0.00 78 MET A N 4
ATOM 5462 C CA . MET A 1 78 ? -20.528 -4.636 -6.198 1.00 0.00 78 MET A CA 4
ATOM 5463 C C . MET A 1 78 ? -21.953 -4.926 -6.658 1.00 0.00 78 MET A C 4
ATOM 5464 O O . MET A 1 78 ? -22.883 -4.954 -5.853 1.00 0.00 78 MET A O 4
ATOM 5478 N N . LYS A 1 79 ? -22.116 -5.142 -7.959 1.00 0.00 79 LYS A N 4
ATOM 5479 C CA . LYS A 1 79 ? -23.428 -5.432 -8.528 1.00 0.00 79 LYS A CA 4
ATOM 5480 C C . LYS A 1 79 ? -24.163 -6.477 -7.696 1.00 0.00 79 LYS A C 4
ATOM 5481 O O . LYS A 1 79 ? -25.386 -6.596 -7.770 1.00 0.00 79 LYS A O 4
ATOM 5500 N N . TYR A 1 80 ? -23.410 -7.232 -6.903 1.00 0.00 80 TYR A N 4
ATOM 5501 C CA . TYR A 1 80 ? -23.991 -8.268 -6.058 1.00 0.00 80 TYR A CA 4
ATOM 5502 C C . TYR A 1 80 ? -24.385 -7.704 -4.696 1.00 0.00 80 TYR A C 4
ATOM 5503 O O . TYR A 1 80 ? -25.345 -8.161 -4.075 1.00 0.00 80 TYR A O 4
ATOM 5521 N N . HIS A 1 81 ? -23.636 -6.705 -4.238 1.00 0.00 81 HIS A N 4
ATOM 5522 C CA . HIS A 1 81 ? -23.906 -6.075 -2.951 1.00 0.00 81 HIS A CA 4
ATOM 5523 C C . HIS A 1 81 ? -25.266 -5.383 -2.959 1.00 0.00 81 HIS A C 4
ATOM 5524 O O . HIS A 1 81 ? -25.879 -5.183 -1.911 1.00 0.00 81 HIS A O 4
ATOM 5538 N N . VAL A 1 82 ? -25.732 -5.019 -4.150 1.00 0.00 82 VAL A N 4
ATOM 5539 C CA . VAL A 1 82 ? -27.019 -4.349 -4.295 1.00 0.00 82 VAL A CA 4
ATOM 5540 C C . VAL A 1 82 ? -28.172 -5.332 -4.125 1.00 0.00 82 VAL A C 4
ATOM 5541 O O . VAL A 1 82 ? -29.057 -5.128 -3.296 1.00 0.00 82 VAL A O 4
ATOM 5554 N N . MET A 1 83 ? -28.154 -6.399 -4.917 1.00 0.00 83 MET A N 4
ATOM 5555 C CA . MET A 1 83 ? -29.198 -7.415 -4.853 1.00 0.00 83 MET A CA 4
ATOM 5556 C C . MET A 1 83 ? -29.170 -8.139 -3.510 1.00 0.00 83 MET A C 4
ATOM 5557 O O . MET A 1 83 ? -30.076 -8.908 -3.190 1.00 0.00 83 MET A O 4
ATOM 5571 N N . ALA A 1 84 ? -28.124 -7.889 -2.729 1.00 0.00 84 ALA A N 4
ATOM 5572 C CA . ALA A 1 84 ? -27.980 -8.515 -1.421 1.00 0.00 84 ALA A CA 4
ATOM 5573 C C . ALA A 1 84 ? -28.628 -7.668 -0.332 1.00 0.00 84 ALA A C 4
ATOM 5574 O O . ALA A 1 84 ? -29.542 -8.119 0.357 1.00 0.00 84 ALA A O 4
ATOM 5581 N N . ASN A 1 85 ? -28.148 -6.437 -0.182 1.00 0.00 85 ASN A N 4
ATOM 5582 C CA . ASN A 1 85 ? -28.680 -5.527 0.825 1.00 0.00 85 ASN A CA 4
ATOM 5583 C C . ASN A 1 85 ? -29.945 -4.838 0.322 1.00 0.00 85 ASN A C 4
ATOM 5584 O O . ASN A 1 85 ? -30.980 -4.852 0.989 1.00 0.00 85 ASN A O 4
ATOM 5595 N N . HIS A 1 86 ? -29.855 -4.237 -0.860 1.00 0.00 86 HIS A N 4
ATOM 5596 C CA . HIS A 1 86 ? -30.992 -3.544 -1.455 1.00 0.00 86 HIS A CA 4
ATOM 5597 C C . HIS A 1 86 ? -31.866 -4.513 -2.246 1.00 0.00 86 HIS A C 4
ATOM 5598 O O . HIS A 1 86 ? -32.361 -4.180 -3.322 1.00 0.00 86 HIS A O 4
ATOM 5612 N N . ASN A 1 87 ? -32.050 -5.713 -1.705 1.00 0.00 87 ASN A N 4
ATOM 5613 C CA . ASN A 1 87 ? -32.863 -6.730 -2.361 1.00 0.00 87 ASN A CA 4
ATOM 5614 C C . ASN A 1 87 ? -34.325 -6.300 -2.426 1.00 0.00 87 ASN A C 4
ATOM 5615 O O . ASN A 1 87 ? -35.018 -6.265 -1.409 1.00 0.00 87 ASN A O 4
ATOM 5626 N N . SER A 1 88 ? -34.788 -5.974 -3.628 1.00 0.00 88 SER A N 4
ATOM 5627 C CA . SER A 1 88 ? -36.167 -5.543 -3.826 1.00 0.00 88 SER A CA 4
ATOM 5628 C C . SER A 1 88 ? -37.037 -6.705 -4.295 1.00 0.00 88 SER A C 4
ATOM 5629 O O . SER A 1 88 ? -38.200 -6.822 -3.904 1.00 0.00 88 SER A O 4
ATOM 5637 N N . LEU A 1 89 ? -36.467 -7.562 -5.134 1.00 0.00 89 LEU A N 4
ATOM 5638 C CA . LEU A 1 89 ? -37.190 -8.716 -5.657 1.00 0.00 89 LEU A CA 4
ATOM 5639 C C . LEU A 1 89 ? -37.772 -9.554 -4.523 1.00 0.00 89 LEU A C 4
ATOM 5640 O O . LEU A 1 89 ? -37.265 -9.562 -3.401 1.00 0.00 89 LEU A O 4
ATOM 5656 N N . PRO A 1 90 ? -38.860 -10.279 -4.821 1.00 0.00 90 PRO A N 4
ATOM 5657 C CA . PRO A 1 90 ? -39.533 -11.136 -3.841 1.00 0.00 90 PRO A CA 4
ATOM 5658 C C . PRO A 1 90 ? -38.700 -12.358 -3.471 1.00 0.00 90 PRO A C 4
ATOM 5659 O O . PRO A 1 90 ? -39.071 -13.129 -2.586 1.00 0.00 90 PRO A O 4
ATOM 5670 N N . SER A 1 91 ? -37.573 -12.530 -4.155 1.00 0.00 91 SER A N 4
ATOM 5671 C CA . SER A 1 91 ? -36.689 -13.661 -3.901 1.00 0.00 91 SER A CA 4
ATOM 5672 C C . SER A 1 91 ? -36.324 -13.743 -2.422 1.00 0.00 91 SER A C 4
ATOM 5673 O O . SER A 1 91 ? -36.176 -12.723 -1.750 1.00 0.00 91 SER A O 4
ATOM 5681 N N . GLY A 1 92 ? -36.179 -14.966 -1.921 1.00 0.00 92 GLY A N 4
ATOM 5682 C CA . GLY A 1 92 ? -35.832 -15.160 -0.525 1.00 0.00 92 GLY A CA 4
ATOM 5683 C C . GLY A 1 92 ? -36.653 -16.254 0.129 1.00 0.00 92 GLY A C 4
ATOM 5684 O O . GLY A 1 92 ? -37.881 -16.267 0.054 1.00 0.00 92 GLY A O 4
ATOM 5688 N N . PRO A 1 93 ? -35.967 -17.199 0.789 1.00 0.00 93 PRO A N 4
ATOM 5689 C CA . PRO A 1 93 ? -36.620 -18.320 1.471 1.00 0.00 93 PRO A CA 4
ATOM 5690 C C . PRO A 1 93 ? -37.389 -17.876 2.710 1.00 0.00 93 PRO A C 4
ATOM 5691 O O . PRO A 1 93 ? -37.096 -16.833 3.294 1.00 0.00 93 PRO A O 4
ATOM 5702 N N . SER A 1 94 ? -38.375 -18.674 3.107 1.00 0.00 94 SER A N 4
ATOM 5703 C CA . SER A 1 94 ? -39.190 -18.361 4.275 1.00 0.00 94 SER A CA 4
ATOM 5704 C C . SER A 1 94 ? -38.823 -19.263 5.450 1.00 0.00 94 SER A C 4
ATOM 5705 O O . SER A 1 94 ? -38.296 -20.359 5.264 1.00 0.00 94 SER A O 4
ATOM 5713 N N . SER A 1 95 ? -39.107 -18.792 6.660 1.00 0.00 95 SER A N 4
ATOM 5714 C CA . SER A 1 95 ? -38.805 -19.553 7.867 1.00 0.00 95 SER A CA 4
ATOM 5715 C C . SER A 1 95 ? -39.856 -20.633 8.106 1.00 0.00 95 SER A C 4
ATOM 5716 O O . SER A 1 95 ? -39.529 -21.807 8.273 1.00 0.00 95 SER A O 4
ATOM 5724 N N . GLY A 1 96 ? -41.121 -20.226 8.120 1.00 0.00 96 GLY A N 4
ATOM 5725 C CA . GLY A 1 96 ? -42.202 -21.170 8.339 1.00 0.00 96 GLY A CA 4
ATOM 5726 C C . GLY A 1 96 ? -43.101 -21.314 7.127 1.00 0.00 96 GLY A C 4
ATOM 5727 O O . GLY A 1 96 ? -42.714 -20.885 6.040 1.00 0.00 96 GLY A O 4
ATOM 5733 N N . GLY A 1 1 ? 40.867 15.481 11.916 1.00 0.00 1 GLY A N 5
ATOM 5734 C CA . GLY A 1 1 ? 40.685 14.165 12.500 1.00 0.00 1 GLY A CA 5
ATOM 5735 C C . GLY A 1 1 ? 40.365 13.109 11.460 1.00 0.00 1 GLY A C 5
ATOM 5736 O O . GLY A 1 1 ? 40.654 13.286 10.277 1.00 0.00 1 GLY A O 5
ATOM 5740 N N . SER A 1 2 ? 39.770 12.006 11.903 1.00 0.00 2 SER A N 5
ATOM 5741 C CA . SER A 1 2 ? 39.416 10.915 11.003 1.00 0.00 2 SER A CA 5
ATOM 5742 C C . SER A 1 2 ? 37.976 11.056 10.518 1.00 0.00 2 SER A C 5
ATOM 5743 O O . SER A 1 2 ? 37.122 11.595 11.222 1.00 0.00 2 SER A O 5
ATOM 5751 N N . SER A 1 3 ? 37.715 10.568 9.309 1.00 0.00 3 SER A N 5
ATOM 5752 C CA . SER A 1 3 ? 36.381 10.642 8.726 1.00 0.00 3 SER A CA 5
ATOM 5753 C C . SER A 1 3 ? 35.627 9.331 8.926 1.00 0.00 3 SER A C 5
ATOM 5754 O O . SER A 1 3 ? 35.659 8.447 8.071 1.00 0.00 3 SER A O 5
ATOM 5762 N N . GLY A 1 4 ? 34.947 9.213 10.063 1.00 0.00 4 GLY A N 5
ATOM 5763 C CA . GLY A 1 4 ? 34.194 8.008 10.355 1.00 0.00 4 GLY A CA 5
ATOM 5764 C C . GLY A 1 4 ? 33.137 7.716 9.309 1.00 0.00 4 GLY A C 5
ATOM 5765 O O . GLY A 1 4 ? 33.204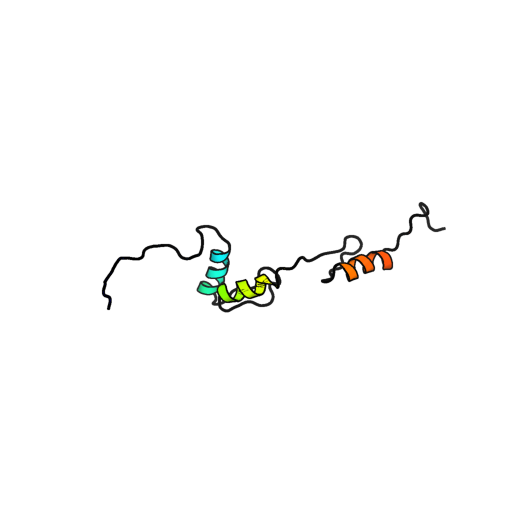 6.702 8.615 1.00 0.00 4 GLY A O 5
ATOM 5769 N N . SER A 1 5 ? 32.156 8.607 9.197 1.00 0.00 5 SER A N 5
ATOM 5770 C CA . SER A 1 5 ? 31.076 8.437 8.232 1.00 0.00 5 SER A CA 5
ATOM 5771 C C . SER A 1 5 ? 30.168 9.663 8.212 1.00 0.00 5 SER A C 5
ATOM 5772 O O . SER A 1 5 ? 30.350 10.596 8.993 1.00 0.00 5 SER A O 5
ATOM 5780 N N . SER A 1 6 ? 29.190 9.652 7.312 1.00 0.00 6 SER A N 5
ATOM 5781 C CA . SER A 1 6 ? 28.255 10.764 7.186 1.00 0.00 6 SER A CA 5
ATOM 5782 C C . SER A 1 6 ? 26.935 10.297 6.580 1.00 0.00 6 SER A C 5
ATOM 5783 O O . SER A 1 6 ? 26.917 9.500 5.643 1.00 0.00 6 SER A O 5
ATOM 5791 N N . GLY A 1 7 ? 25.830 10.801 7.122 1.00 0.00 7 GLY A N 5
ATOM 5792 C CA . GLY A 1 7 ? 24.521 10.426 6.622 1.00 0.00 7 GLY A CA 5
ATOM 5793 C C . GLY A 1 7 ? 23.397 11.132 7.354 1.00 0.00 7 GLY A C 5
ATOM 5794 O O . GLY A 1 7 ? 23.631 11.827 8.343 1.00 0.00 7 GLY A O 5
ATOM 5798 N N . ARG A 1 8 ? 22.173 10.956 6.866 1.00 0.00 8 ARG A N 5
ATOM 5799 C CA . ARG A 1 8 ? 21.009 11.585 7.479 1.00 0.00 8 ARG A CA 5
ATOM 5800 C C . ARG A 1 8 ? 19.765 10.720 7.297 1.00 0.00 8 ARG A C 5
ATOM 5801 O O . ARG A 1 8 ? 19.592 10.075 6.262 1.00 0.00 8 ARG A O 5
ATOM 5822 N N . ILE A 1 9 ? 18.903 10.712 8.308 1.00 0.00 9 ILE A N 5
ATOM 5823 C CA . ILE A 1 9 ? 17.676 9.927 8.259 1.00 0.00 9 ILE A CA 5
ATOM 5824 C C . ILE A 1 9 ? 16.470 10.766 8.665 1.00 0.00 9 ILE A C 5
ATOM 5825 O O . ILE A 1 9 ? 16.546 11.574 9.591 1.00 0.00 9 ILE A O 5
ATOM 5841 N N . ARG A 1 10 ? 15.356 10.569 7.967 1.00 0.00 10 ARG A N 5
ATOM 5842 C CA . ARG A 1 10 ? 14.133 11.307 8.255 1.00 0.00 10 ARG A CA 5
ATOM 5843 C C . ARG A 1 10 ? 12.902 10.451 7.974 1.00 0.00 10 ARG A C 5
ATOM 5844 O O . ARG A 1 10 ? 12.768 9.873 6.895 1.00 0.00 10 ARG A O 5
ATOM 5865 N N . LYS A 1 11 ? 12.005 10.374 8.951 1.00 0.00 11 LYS A N 5
ATOM 5866 C CA . LYS A 1 11 ? 10.784 9.590 8.809 1.00 0.00 11 LYS A CA 5
ATOM 5867 C C . LYS A 1 11 ? 9.577 10.496 8.589 1.00 0.00 11 LYS A C 5
ATOM 5868 O O . LYS A 1 11 ? 8.482 10.215 9.075 1.00 0.00 11 LYS A O 5
ATOM 5887 N N . GLU A 1 12 ? 9.785 11.584 7.854 1.00 0.00 12 GLU A N 5
ATOM 5888 C CA . GLU A 1 12 ? 8.713 12.530 7.570 1.00 0.00 12 GLU A CA 5
ATOM 5889 C C . GLU A 1 12 ? 7.909 12.092 6.350 1.00 0.00 12 GLU A C 5
ATOM 5890 O O . GLU A 1 12 ? 8.364 11.296 5.528 1.00 0.00 12 GLU A O 5
ATOM 5902 N N . PRO A 1 13 ? 6.683 12.623 6.227 1.00 0.00 13 PRO A N 5
ATOM 5903 C CA . PRO A 1 13 ? 5.789 12.301 5.111 1.00 0.00 13 PRO A CA 5
ATOM 5904 C C . PRO A 1 13 ? 6.280 12.883 3.789 1.00 0.00 13 PRO A C 5
ATOM 5905 O O . PRO A 1 13 ? 6.605 14.065 3.686 1.00 0.00 13 PRO A O 5
ATOM 5916 N N . PRO A 1 14 ? 6.334 12.033 2.752 1.00 0.00 14 PRO A N 5
ATOM 5917 C CA . PRO A 1 14 ? 6.783 12.441 1.418 1.00 0.00 14 PRO A CA 5
ATOM 5918 C C . PRO A 1 14 ? 5.789 13.371 0.731 1.00 0.00 14 PRO A C 5
ATOM 5919 O O . PRO A 1 14 ? 4.771 13.747 1.312 1.00 0.00 14 PRO A O 5
ATOM 5930 N N . VAL A 1 15 ? 6.089 13.738 -0.511 1.00 0.00 15 VAL A N 5
ATOM 5931 C CA . VAL A 1 15 ? 5.221 14.622 -1.278 1.00 0.00 15 VAL A CA 5
ATOM 5932 C C . VAL A 1 15 ? 3.807 14.059 -1.372 1.00 0.00 15 VAL A C 5
ATOM 5933 O O . VAL A 1 15 ? 2.833 14.808 -1.448 1.00 0.00 15 VAL A O 5
ATOM 5946 N N . TYR A 1 16 ? 3.703 12.735 -1.365 1.00 0.00 16 TYR A N 5
ATOM 5947 C CA . TYR A 1 16 ? 2.408 12.069 -1.451 1.00 0.00 16 TYR A CA 5
ATOM 5948 C C . TYR A 1 16 ? 1.569 12.348 -0.208 1.00 0.00 16 TYR A C 5
ATOM 5949 O O . TYR A 1 16 ? 2.062 12.276 0.917 1.00 0.00 16 TYR A O 5
ATOM 5967 N N . ALA A 1 17 ? 0.296 12.667 -0.420 1.00 0.00 17 ALA A N 5
ATOM 5968 C CA . ALA A 1 17 ? -0.614 12.954 0.681 1.00 0.00 17 ALA A CA 5
ATOM 5969 C C . ALA A 1 17 ? -0.667 11.792 1.667 1.00 0.00 17 ALA A C 5
ATOM 5970 O O . ALA A 1 17 ? -0.193 10.695 1.373 1.00 0.00 17 ALA A O 5
ATOM 5977 N N . ALA A 1 18 ? -1.246 12.040 2.837 1.00 0.00 18 ALA A N 5
ATOM 5978 C CA . ALA A 1 18 ? -1.362 11.013 3.865 1.00 0.00 18 ALA A CA 5
ATOM 5979 C C . ALA A 1 18 ? -2.673 10.247 3.730 1.00 0.00 18 ALA A C 5
ATOM 5980 O O . ALA A 1 18 ? -3.621 10.481 4.479 1.00 0.00 18 ALA A O 5
ATOM 5987 N N . GLY A 1 19 ? -2.721 9.329 2.769 1.00 0.00 19 GLY A N 5
ATOM 5988 C CA . GLY A 1 19 ? -3.921 8.543 2.553 1.00 0.00 19 GLY A CA 5
ATOM 5989 C C . GLY A 1 19 ? -4.288 8.435 1.086 1.00 0.00 19 GLY A C 5
ATOM 5990 O O . GLY A 1 19 ? -4.820 7.417 0.645 1.00 0.00 19 GLY A O 5
ATOM 5994 N N . SER A 1 20 ? -4.005 9.490 0.328 1.00 0.00 20 SER A N 5
ATOM 5995 C CA . SER A 1 20 ? -4.313 9.512 -1.097 1.00 0.00 20 SER A CA 5
ATOM 5996 C C . SER A 1 20 ? -3.740 8.283 -1.796 1.00 0.00 20 SER A C 5
ATOM 5997 O O . SER A 1 20 ? -2.717 7.738 -1.379 1.00 0.00 20 SER A O 5
ATOM 6005 N N . LEU A 1 21 ? -4.405 7.852 -2.862 1.00 0.00 21 LEU A N 5
ATOM 6006 C CA . LEU A 1 21 ? -3.963 6.688 -3.621 1.00 0.00 21 LEU A CA 5
ATOM 6007 C C . LEU A 1 21 ? -2.495 6.818 -4.012 1.00 0.00 21 LEU A C 5
ATOM 6008 O O . LEU A 1 21 ? -1.763 5.829 -4.049 1.00 0.00 21 LEU A O 5
ATOM 6024 N N . GLU A 1 22 ? -2.071 8.044 -4.301 1.00 0.00 22 GLU A N 5
ATOM 6025 C CA . GLU A 1 22 ? -0.689 8.303 -4.687 1.00 0.00 22 GLU A CA 5
ATOM 6026 C C . GLU A 1 22 ? 0.282 7.677 -3.690 1.00 0.00 22 GLU A C 5
ATOM 6027 O O . GLU A 1 22 ? 1.207 6.963 -4.074 1.00 0.00 22 GLU A O 5
ATOM 6039 N N . GLU A 1 23 ? 0.062 7.952 -2.408 1.00 0.00 23 GLU A N 5
ATOM 6040 C CA . GLU A 1 23 ? 0.918 7.417 -1.355 1.00 0.00 23 GLU A CA 5
ATOM 6041 C C . GLU A 1 23 ? 1.045 5.901 -1.475 1.00 0.00 23 GLU A C 5
ATOM 6042 O O . GLU A 1 23 ? 2.150 5.358 -1.473 1.00 0.00 23 GLU A O 5
ATOM 6054 N N . GLN A 1 24 ? -0.094 5.224 -1.580 1.00 0.00 24 GLN A N 5
ATOM 6055 C CA . GLN A 1 24 ? -0.111 3.771 -1.699 1.00 0.00 24 GLN A CA 5
ATOM 6056 C C . GLN A 1 24 ? 0.660 3.317 -2.935 1.00 0.00 24 GLN A C 5
ATOM 6057 O O . GLN A 1 24 ? 1.642 2.582 -2.830 1.00 0.00 24 GLN A O 5
ATOM 6071 N N . TRP A 1 25 ? 0.210 3.760 -4.103 1.00 0.00 25 TRP A N 5
ATOM 6072 C CA . TRP A 1 25 ? 0.858 3.399 -5.358 1.00 0.00 25 TRP A CA 5
ATOM 6073 C C . TRP A 1 25 ? 2.373 3.514 -5.241 1.00 0.00 25 TRP A C 5
ATOM 6074 O O . TRP A 1 25 ? 3.108 2.623 -5.668 1.00 0.00 25 TRP A O 5
ATOM 6095 N N . TYR A 1 26 ? 2.836 4.616 -4.661 1.00 0.00 26 TYR A N 5
ATOM 6096 C CA . TYR A 1 26 ? 4.265 4.848 -4.491 1.00 0.00 26 TYR A CA 5
ATOM 6097 C C . TYR A 1 26 ? 4.913 3.707 -3.712 1.00 0.00 26 TYR A C 5
ATOM 6098 O O . TYR A 1 26 ? 5.946 3.172 -4.117 1.00 0.00 26 TYR A O 5
ATOM 6116 N N . LEU A 1 27 ? 4.298 3.339 -2.594 1.00 0.00 27 LEU A N 5
ATOM 6117 C CA . LEU A 1 27 ? 4.813 2.260 -1.757 1.00 0.00 27 LEU A CA 5
ATOM 6118 C C . LEU A 1 27 ? 5.132 1.026 -2.595 1.00 0.00 27 LEU A C 5
ATOM 6119 O O . LEU A 1 27 ? 6.249 0.510 -2.556 1.00 0.00 27 LEU A O 5
ATOM 6135 N N . GLU A 1 28 ? 4.145 0.560 -3.353 1.00 0.00 28 GLU A N 5
ATOM 6136 C CA . GLU A 1 28 ? 4.322 -0.613 -4.201 1.00 0.00 28 GLU A CA 5
ATOM 6137 C C . GLU A 1 28 ? 5.648 -0.545 -4.953 1.00 0.00 28 GLU A C 5
ATOM 6138 O O . GLU A 1 28 ? 6.223 -1.573 -5.313 1.00 0.00 28 GLU A O 5
ATOM 6150 N N . ILE A 1 29 ? 6.127 0.672 -5.187 1.00 0.00 29 ILE A N 5
ATOM 6151 C CA . ILE A 1 29 ? 7.385 0.874 -5.895 1.00 0.00 29 ILE A CA 5
ATOM 6152 C C . ILE A 1 29 ? 8.575 0.753 -4.949 1.00 0.00 29 ILE A C 5
ATOM 6153 O O . ILE A 1 29 ? 9.481 -0.050 -5.173 1.00 0.00 29 ILE A O 5
ATOM 6169 N N . VAL A 1 30 ? 8.564 1.554 -3.888 1.00 0.00 30 VAL A N 5
ATOM 6170 C CA . VAL A 1 30 ? 9.640 1.535 -2.904 1.00 0.00 30 VAL A CA 5
ATOM 6171 C C . VAL A 1 30 ? 9.787 0.153 -2.278 1.00 0.00 30 VAL A C 5
ATOM 6172 O O . VAL A 1 30 ? 10.802 -0.151 -1.651 1.00 0.00 30 VAL A O 5
ATOM 6185 N N . ASP A 1 31 ? 8.768 -0.681 -2.453 1.00 0.00 31 ASP A N 5
ATOM 6186 C CA . ASP A 1 31 ? 8.784 -2.033 -1.906 1.00 0.00 31 ASP A CA 5
ATOM 6187 C C . ASP A 1 31 ? 9.206 -3.044 -2.968 1.00 0.00 31 ASP A C 5
ATOM 6188 O O . ASP A 1 31 ? 10.009 -3.940 -2.704 1.00 0.00 31 ASP A O 5
ATOM 6197 N N . LYS A 1 32 ? 8.659 -2.895 -4.170 1.00 0.00 32 LYS A N 5
ATOM 6198 C CA . LYS A 1 32 ? 8.978 -3.794 -5.273 1.00 0.00 32 LYS A CA 5
ATOM 6199 C C . LYS A 1 32 ? 9.827 -3.085 -6.324 1.00 0.00 32 LYS A C 5
ATOM 6200 O O . LYS A 1 32 ? 10.880 -3.581 -6.723 1.00 0.00 32 LYS A O 5
ATOM 6219 N N . GLY A 1 33 ? 9.362 -1.922 -6.768 1.00 0.00 33 GLY A N 5
ATOM 6220 C CA . GLY A 1 33 ? 10.091 -1.164 -7.767 1.00 0.00 33 GLY A CA 5
ATOM 6221 C C . GLY A 1 33 ? 9.199 -0.677 -8.892 1.00 0.00 33 GLY A C 5
ATOM 6222 O O . GLY A 1 33 ? 9.644 0.057 -9.774 1.00 0.00 33 GLY A O 5
ATOM 6226 N N . SER A 1 34 ? 7.935 -1.089 -8.862 1.00 0.00 34 SER A N 5
ATOM 6227 C CA . SER A 1 34 ? 6.979 -0.695 -9.890 1.00 0.00 34 SER A CA 5
ATOM 6228 C C . SER A 1 34 ? 5.548 -0.817 -9.376 1.00 0.00 34 SER A C 5
ATOM 6229 O O . SER A 1 34 ? 5.240 -1.689 -8.564 1.00 0.00 34 SER A O 5
ATOM 6237 N N . VAL A 1 35 ? 4.676 0.065 -9.856 1.00 0.00 35 VAL A N 5
ATOM 6238 C CA . VAL A 1 35 ? 3.277 0.057 -9.447 1.00 0.00 35 VAL A CA 5
ATOM 6239 C C . VAL A 1 35 ? 2.390 -0.540 -10.533 1.00 0.00 35 VAL A C 5
ATOM 6240 O O . VAL A 1 35 ? 2.551 -0.238 -11.716 1.00 0.00 35 VAL A O 5
ATOM 6253 N N . SER A 1 36 ? 1.453 -1.389 -10.124 1.00 0.00 36 SER A N 5
ATOM 6254 C CA . SER A 1 36 ? 0.541 -2.032 -11.064 1.00 0.00 36 SER A CA 5
ATOM 6255 C C . SER A 1 36 ? -0.543 -1.061 -11.520 1.00 0.00 36 SER A C 5
ATOM 6256 O O . SER A 1 36 ? -0.683 0.033 -10.973 1.00 0.00 36 SER A O 5
ATOM 6264 N N . CYS A 1 37 ? -1.308 -1.469 -12.527 1.00 0.00 37 CYS A N 5
ATOM 6265 C CA . CYS A 1 37 ? -2.380 -0.636 -13.060 1.00 0.00 37 CYS A CA 5
ATOM 6266 C C . CYS A 1 37 ? -3.715 -0.987 -12.409 1.00 0.00 37 CYS A C 5
ATOM 6267 O O . CYS A 1 37 ? -4.190 -2.121 -12.480 1.00 0.00 37 CYS A O 5
ATOM 6274 N N . PRO A 1 38 ? -4.337 0.009 -11.760 1.00 0.00 38 PRO A N 5
ATOM 6275 C CA . PRO A 1 38 ? -5.626 -0.170 -11.085 1.00 0.00 38 PRO A CA 5
ATOM 6276 C C . PRO A 1 38 ? -6.772 -0.375 -12.070 1.00 0.00 38 PRO A C 5
ATOM 6277 O O . PRO A 1 38 ? -7.909 -0.629 -11.672 1.00 0.00 38 PRO A O 5
ATOM 6288 N N . THR A 1 39 ? -6.466 -0.262 -13.359 1.00 0.00 39 THR A N 5
ATOM 6289 C CA . THR A 1 39 ? -7.471 -0.435 -14.401 1.00 0.00 39 THR A CA 5
ATOM 6290 C C . THR A 1 39 ? -7.469 -1.862 -14.936 1.00 0.00 39 THR A C 5
ATOM 6291 O O . THR A 1 39 ? -8.460 -2.583 -14.816 1.00 0.00 39 THR A O 5
ATOM 6302 N N . CYS A 1 40 ? -6.349 -2.266 -15.527 1.00 0.00 40 CYS A N 5
ATOM 6303 C CA . CYS A 1 40 ? -6.217 -3.608 -16.081 1.00 0.00 40 CYS A CA 5
ATOM 6304 C C . CYS A 1 40 ? -5.492 -4.530 -15.105 1.00 0.00 40 CYS A C 5
ATOM 6305 O O . CYS A 1 40 ? -5.719 -5.740 -15.095 1.00 0.00 40 CYS A O 5
ATOM 6312 N N . GLN A 1 41 ? -4.620 -3.950 -14.287 1.00 0.00 41 GLN A N 5
ATOM 6313 C CA . GLN A 1 41 ? -3.862 -4.720 -13.308 1.00 0.00 41 GLN A CA 5
ATOM 6314 C C . GLN A 1 41 ? -3.059 -5.824 -13.988 1.00 0.00 41 GLN A C 5
ATOM 6315 O O . GLN A 1 41 ? -2.933 -6.928 -13.459 1.00 0.00 41 GLN A O 5
ATOM 6329 N N . ALA A 1 42 ? -2.518 -5.518 -15.162 1.00 0.00 42 ALA A N 5
ATOM 6330 C CA . ALA A 1 42 ? -1.725 -6.483 -15.913 1.00 0.00 42 ALA A CA 5
ATOM 6331 C C . ALA A 1 42 ? -0.254 -6.083 -15.940 1.00 0.00 42 ALA A C 5
ATOM 6332 O O . ALA A 1 42 ? 0.633 -6.937 -15.908 1.00 0.00 42 ALA A O 5
ATOM 6339 N N . VAL A 1 43 ? -0.001 -4.780 -16.000 1.00 0.00 43 VAL A N 5
ATOM 6340 C CA . VAL A 1 43 ? 1.364 -4.267 -16.032 1.00 0.00 43 VAL A CA 5
ATOM 6341 C C . VAL A 1 43 ? 1.527 -3.083 -15.085 1.00 0.00 43 VAL A C 5
ATOM 6342 O O . VAL A 1 43 ? 0.562 -2.621 -14.479 1.00 0.00 43 VAL A O 5
ATOM 6355 N N . GLY A 1 44 ? 2.758 -2.595 -14.964 1.00 0.00 44 GLY A N 5
ATOM 6356 C CA . GLY A 1 44 ? 3.027 -1.468 -14.090 1.00 0.00 44 GLY A CA 5
ATOM 6357 C C . GLY A 1 44 ? 4.210 -0.642 -14.555 1.00 0.00 44 GLY A C 5
ATOM 6358 O O . GLY A 1 44 ? 5.051 -1.124 -15.314 1.00 0.00 44 GLY A O 5
ATOM 6362 N N . ARG A 1 45 ? 4.275 0.605 -14.100 1.00 0.00 45 ARG A N 5
ATOM 6363 C CA . ARG A 1 45 ? 5.362 1.500 -14.477 1.00 0.00 45 ARG A CA 5
ATOM 6364 C C . ARG A 1 45 ? 6.406 1.584 -13.367 1.00 0.00 45 ARG A C 5
ATOM 6365 O O . ARG A 1 45 ? 6.219 1.036 -12.280 1.00 0.00 45 ARG A O 5
ATOM 6386 N N . LYS A 1 46 ? 7.506 2.274 -13.648 1.00 0.00 46 LYS A N 5
ATOM 6387 C CA . LYS A 1 46 ? 8.581 2.431 -12.675 1.00 0.00 46 LYS A CA 5
ATOM 6388 C C . LYS A 1 46 ? 8.153 3.352 -11.537 1.00 0.00 46 LYS A C 5
ATOM 6389 O O . LYS A 1 46 ? 8.379 3.053 -10.363 1.00 0.00 46 LYS A O 5
ATOM 6408 N N . THR A 1 47 ? 7.532 4.473 -11.890 1.00 0.00 47 THR A N 5
ATOM 6409 C CA . THR A 1 47 ? 7.072 5.437 -10.898 1.00 0.00 47 THR A CA 5
ATOM 6410 C C . THR A 1 47 ? 5.584 5.725 -11.059 1.00 0.00 47 THR A C 5
ATOM 6411 O O . THR A 1 47 ? 4.918 5.138 -11.913 1.00 0.00 47 THR A O 5
ATOM 6422 N N . ILE A 1 48 ? 5.068 6.630 -10.235 1.00 0.00 48 ILE A N 5
ATOM 6423 C CA . ILE A 1 48 ? 3.658 6.996 -10.288 1.00 0.00 48 ILE A CA 5
ATOM 6424 C C . ILE A 1 48 ? 3.317 7.679 -11.608 1.00 0.00 48 ILE A C 5
ATOM 6425 O O . ILE A 1 48 ? 2.394 7.268 -12.310 1.00 0.00 48 ILE A O 5
ATOM 6441 N N . GLU A 1 49 ? 4.070 8.723 -11.940 1.00 0.00 49 GLU A N 5
ATOM 6442 C CA . GLU A 1 49 ? 3.847 9.462 -13.177 1.00 0.00 49 GLU A CA 5
ATOM 6443 C C . GLU A 1 49 ? 3.603 8.510 -14.344 1.00 0.00 49 GLU A C 5
ATOM 6444 O O . GLU A 1 49 ? 2.555 8.555 -14.987 1.00 0.00 49 GLU A O 5
ATOM 6456 N N . GLY A 1 50 ? 4.579 7.647 -14.611 1.00 0.00 50 GLY A N 5
ATOM 6457 C CA . GLY A 1 50 ? 4.451 6.696 -15.699 1.00 0.00 50 GLY A CA 5
ATOM 6458 C C . GLY A 1 50 ? 3.091 6.027 -15.729 1.00 0.00 50 GLY A C 5
ATOM 6459 O O . GLY A 1 50 ? 2.489 5.875 -16.792 1.00 0.00 50 GLY A O 5
ATOM 6463 N N . LEU A 1 51 ? 2.606 5.626 -14.559 1.00 0.00 51 LEU A N 5
ATOM 6464 C CA . LEU A 1 51 ? 1.308 4.967 -14.454 1.00 0.00 51 LEU A CA 5
ATOM 6465 C C . LEU A 1 51 ? 0.190 5.890 -14.927 1.00 0.00 51 LEU A C 5
ATOM 6466 O O . LEU A 1 51 ? -0.674 5.488 -15.706 1.00 0.00 51 LEU A O 5
ATOM 6482 N N . LYS A 1 52 ? 0.213 7.131 -14.451 1.00 0.00 52 LYS A N 5
ATOM 6483 C CA . LYS A 1 52 ? -0.797 8.114 -14.827 1.00 0.00 52 LYS A CA 5
ATOM 6484 C C . LYS A 1 52 ? -1.036 8.099 -16.333 1.00 0.00 52 LYS A C 5
ATOM 6485 O O . LYS A 1 52 ? -2.157 7.878 -16.792 1.00 0.00 52 LYS A O 5
ATOM 6504 N N . LYS A 1 53 ? 0.024 8.335 -17.098 1.00 0.00 53 LYS A N 5
ATOM 6505 C CA . LYS A 1 53 ? -0.069 8.347 -18.553 1.00 0.00 53 LYS A CA 5
ATOM 6506 C C . LYS A 1 53 ? -0.622 7.024 -19.073 1.00 0.00 53 LYS A C 5
ATOM 6507 O O . LYS A 1 53 ? -1.301 6.984 -20.100 1.00 0.00 53 LYS A O 5
ATOM 6526 N N . HIS A 1 54 ? -0.328 5.942 -18.358 1.00 0.00 54 HIS A N 5
ATOM 6527 C CA . HIS A 1 54 ? -0.798 4.617 -18.747 1.00 0.00 54 HIS A CA 5
ATOM 6528 C C . HIS A 1 54 ? -2.300 4.485 -18.520 1.00 0.00 54 HIS A C 5
ATOM 6529 O O . HIS A 1 54 ? -3.041 4.089 -19.419 1.00 0.00 54 HIS A O 5
ATOM 6543 N N . MET A 1 55 ? -2.743 4.819 -17.312 1.00 0.00 55 MET A N 5
ATOM 6544 C CA . MET A 1 55 ? -4.157 4.738 -16.967 1.00 0.00 55 MET A CA 5
ATOM 6545 C C . MET A 1 55 ? -4.949 5.846 -17.654 1.00 0.00 55 MET A C 5
ATOM 6546 O O . MET A 1 55 ? -6.179 5.835 -17.651 1.00 0.00 55 MET A O 5
ATOM 6560 N N . GLU A 1 56 ? -4.234 6.801 -18.242 1.00 0.00 56 GLU A N 5
ATOM 6561 C CA . GLU A 1 56 ? -4.872 7.916 -18.932 1.00 0.00 56 GLU A CA 5
ATOM 6562 C C . GLU A 1 56 ? -5.692 7.423 -20.120 1.00 0.00 56 GLU A C 5
ATOM 6563 O O . GLU A 1 56 ? -6.780 7.930 -20.390 1.00 0.00 56 GLU A O 5
ATOM 6575 N N . ASN A 1 57 ? -5.161 6.431 -20.828 1.00 0.00 57 ASN A N 5
ATOM 6576 C CA . ASN A 1 57 ? -5.842 5.870 -21.989 1.00 0.00 57 ASN A CA 5
ATOM 6577 C C . ASN A 1 57 ? -6.397 4.484 -21.676 1.00 0.00 57 ASN A C 5
ATOM 6578 O O . ASN A 1 57 ? -7.489 4.125 -22.119 1.00 0.00 57 ASN A O 5
ATOM 6589 N N . CYS A 1 58 ? -5.637 3.708 -20.911 1.00 0.00 58 CYS A N 5
ATOM 6590 C CA . CYS A 1 58 ? -6.051 2.360 -20.538 1.00 0.00 58 CYS A CA 5
ATOM 6591 C C . CYS A 1 58 ? -7.534 2.326 -20.181 1.00 0.00 58 CYS A C 5
ATOM 6592 O O . CYS A 1 58 ? -8.232 1.354 -20.470 1.00 0.00 58 CYS A O 5
ATOM 6599 N N . LYS A 1 59 ? -8.010 3.394 -19.550 1.00 0.00 59 LYS A N 5
ATOM 6600 C CA . LYS A 1 59 ? -9.410 3.489 -19.154 1.00 0.00 59 LYS A CA 5
ATOM 6601 C C . LYS A 1 59 ? -10.309 2.774 -20.158 1.00 0.00 59 LYS A C 5
ATOM 6602 O O . LYS A 1 59 ? -10.724 3.358 -21.158 1.00 0.00 59 LYS A O 5
ATOM 6621 N N . GLN A 1 60 ? -10.606 1.508 -19.882 1.00 0.00 60 GLN A N 5
ATOM 6622 C CA . GLN A 1 60 ? -11.457 0.715 -20.761 1.00 0.00 60 GLN A CA 5
ATOM 6623 C C . GLN A 1 60 ? -12.808 1.391 -20.966 1.00 0.00 60 GLN A C 5
ATOM 6624 O O . GLN A 1 60 ? -13.639 1.426 -20.060 1.00 0.00 60 GLN A O 5
ATOM 6638 N N . GLU A 1 61 ? -13.020 1.927 -22.164 1.00 0.00 61 GLU A N 5
ATOM 6639 C CA . GLU A 1 61 ? -14.271 2.603 -22.488 1.00 0.00 61 GLU A CA 5
ATOM 6640 C C . GLU A 1 61 ? -14.423 2.774 -23.996 1.00 0.00 61 GLU A C 5
ATOM 6641 O O . GLU A 1 61 ? -13.520 3.270 -24.670 1.00 0.00 61 GLU A O 5
ATOM 6653 N N . MET A 1 62 ? -15.571 2.358 -24.520 1.00 0.00 62 MET A N 5
ATOM 6654 C CA . MET A 1 62 ? -15.843 2.464 -25.949 1.00 0.00 62 MET A CA 5
ATOM 6655 C C . MET A 1 62 ? -17.320 2.749 -26.202 1.00 0.00 62 MET A C 5
ATOM 6656 O O . MET A 1 62 ? -18.129 2.753 -25.274 1.00 0.00 62 MET A O 5
ATOM 6670 N N . PHE A 1 63 ? -17.664 2.987 -27.463 1.00 0.00 63 PHE A N 5
ATOM 6671 C CA . PHE A 1 63 ? -19.044 3.275 -27.837 1.00 0.00 63 PHE A CA 5
ATOM 6672 C C . PHE A 1 63 ? -19.465 2.441 -29.044 1.00 0.00 63 PHE A C 5
ATOM 6673 O O . PHE A 1 63 ? -18.629 1.841 -29.721 1.00 0.00 63 PHE A O 5
ATOM 6690 N N . THR A 1 64 ? -20.767 2.409 -29.308 1.00 0.00 64 THR A N 5
ATOM 6691 C CA . THR A 1 64 ? -21.300 1.648 -30.432 1.00 0.00 64 THR A CA 5
ATOM 6692 C C . THR A 1 64 ? -22.530 2.329 -31.022 1.00 0.00 64 THR A C 5
ATOM 6693 O O . THR A 1 64 ? -23.462 2.686 -30.301 1.00 0.00 64 THR A O 5
ATOM 6704 N N . CYS A 1 65 ? -22.527 2.506 -32.339 1.00 0.00 65 CYS A N 5
ATOM 6705 C CA . CYS A 1 65 ? -23.642 3.144 -33.028 1.00 0.00 65 CYS A CA 5
ATOM 6706 C C . CYS A 1 65 ? -24.915 2.315 -32.886 1.00 0.00 65 CYS A C 5
ATOM 6707 O O . CYS A 1 65 ? -24.864 1.130 -32.553 1.00 0.00 65 CYS A O 5
ATOM 6714 N N . HIS A 1 66 ? -26.057 2.946 -33.142 1.00 0.00 66 HIS A N 5
ATOM 6715 C CA . HIS A 1 66 ? -27.344 2.266 -33.043 1.00 0.00 66 HIS A CA 5
ATOM 6716 C C . HIS A 1 66 ? -27.876 1.908 -34.428 1.00 0.00 66 HIS A C 5
ATOM 6717 O O . HIS A 1 66 ? -28.471 0.847 -34.620 1.00 0.00 66 HIS A O 5
ATOM 6731 N N . HIS A 1 67 ? -27.660 2.800 -35.389 1.00 0.00 67 HIS A N 5
ATOM 6732 C CA . HIS A 1 67 ? -28.118 2.578 -36.756 1.00 0.00 67 HIS A CA 5
ATOM 6733 C C . HIS A 1 67 ? -27.474 1.328 -37.348 1.00 0.00 67 HIS A C 5
ATOM 6734 O O . HIS A 1 67 ? -28.162 0.368 -37.698 1.00 0.00 67 HIS A O 5
ATOM 6748 N N . CYS A 1 68 ? -26.150 1.346 -37.459 1.00 0.00 68 CYS A N 5
ATOM 6749 C CA . CYS A 1 68 ? -25.412 0.216 -38.010 1.00 0.00 68 CYS A CA 5
ATOM 6750 C C . CYS A 1 68 ? -24.783 -0.617 -36.897 1.00 0.00 68 CYS A C 5
ATOM 6751 O O . CYS A 1 68 ? -24.901 -1.842 -36.881 1.00 0.00 68 CYS A O 5
ATOM 6758 N N . GLY A 1 69 ? -24.114 0.057 -35.966 1.00 0.00 69 GLY A N 5
ATOM 6759 C CA . GLY A 1 69 ? -23.476 -0.637 -34.863 1.00 0.00 69 GLY A CA 5
ATOM 6760 C C . GLY A 1 69 ? -21.964 -0.540 -34.913 1.00 0.00 69 GLY A C 5
ATOM 6761 O O . GLY A 1 69 ? -21.261 -1.387 -34.362 1.00 0.00 69 GLY A O 5
ATOM 6765 N N . LYS A 1 70 ? -21.461 0.495 -35.578 1.00 0.00 70 LYS A N 5
ATOM 6766 C CA . LYS A 1 70 ? -20.022 0.701 -35.700 1.00 0.00 70 LYS A CA 5
ATOM 6767 C C . LYS A 1 70 ? -19.384 0.906 -34.329 1.00 0.00 70 LYS A C 5
ATOM 6768 O O . LYS A 1 70 ? -20.047 1.334 -33.385 1.00 0.00 70 LYS A O 5
ATOM 6787 N N . GLN A 1 71 ? -18.095 0.599 -34.230 1.00 0.00 71 GLN A N 5
ATOM 6788 C CA . GLN A 1 71 ? -17.368 0.752 -32.975 1.00 0.00 71 GLN A CA 5
ATOM 6789 C C . GLN A 1 71 ? -16.059 1.503 -33.192 1.00 0.00 71 GLN A C 5
ATOM 6790 O O . GLN A 1 71 ? -15.080 0.938 -33.682 1.00 0.00 71 GLN A O 5
ATOM 6804 N N . LEU A 1 72 ? -16.048 2.780 -32.825 1.00 0.00 72 LEU A N 5
ATOM 6805 C CA . LEU A 1 72 ? -14.858 3.610 -32.980 1.00 0.00 72 LEU A CA 5
ATOM 6806 C C . LEU A 1 72 ? -14.282 3.993 -31.621 1.00 0.00 72 LEU A C 5
ATOM 6807 O O . LEU A 1 72 ? -15.017 4.159 -30.648 1.00 0.00 72 LEU A O 5
ATOM 6823 N N . ARG A 1 73 ? -12.961 4.135 -31.563 1.00 0.00 73 ARG A N 5
ATOM 6824 C CA . ARG A 1 73 ? -12.286 4.500 -30.323 1.00 0.00 73 ARG A CA 5
ATOM 6825 C C . ARG A 1 73 ? -12.551 5.960 -29.970 1.00 0.00 73 ARG A C 5
ATOM 6826 O O . ARG A 1 73 ? -12.525 6.341 -28.799 1.00 0.00 73 ARG A O 5
ATOM 6847 N N . SER A 1 74 ? -12.805 6.774 -30.989 1.00 0.00 74 SER A N 5
ATOM 6848 C CA . SER A 1 74 ? -13.070 8.194 -30.787 1.00 0.00 74 SER A CA 5
ATOM 6849 C C . SER A 1 74 ? -14.518 8.530 -31.128 1.00 0.00 74 SER A C 5
ATOM 6850 O O . SER A 1 74 ? -15.146 7.863 -31.952 1.00 0.00 74 SER A O 5
ATOM 6858 N N . LEU A 1 75 ? -15.044 9.569 -30.488 1.00 0.00 75 LEU A N 5
ATOM 6859 C CA . LEU A 1 75 ? -16.419 9.995 -30.722 1.00 0.00 75 LEU A CA 5
ATOM 6860 C C . LEU A 1 75 ? -16.522 10.827 -31.997 1.00 0.00 75 LEU A C 5
ATOM 6861 O O . LEU A 1 75 ? -17.447 10.654 -32.790 1.00 0.00 75 LEU A O 5
ATOM 6877 N N . ALA A 1 76 ? -15.564 11.728 -32.188 1.00 0.00 76 ALA A N 5
ATOM 6878 C CA . ALA A 1 76 ? -15.544 12.583 -33.369 1.00 0.00 76 ALA A CA 5
ATOM 6879 C C . ALA A 1 76 ? -15.670 11.759 -34.646 1.00 0.00 76 ALA A C 5
ATOM 6880 O O . ALA A 1 76 ? -16.702 11.787 -35.315 1.00 0.00 76 ALA A O 5
ATOM 6887 N N . GLY A 1 77 ? -14.612 11.025 -34.979 1.00 0.00 77 GLY A N 5
ATOM 6888 C CA . GLY A 1 77 ? -14.626 10.205 -36.175 1.00 0.00 77 GLY A CA 5
ATOM 6889 C C . GLY A 1 77 ? -15.929 9.450 -36.346 1.00 0.00 77 GLY A C 5
ATOM 6890 O O . GLY A 1 77 ? -16.412 9.278 -37.465 1.00 0.00 77 GLY A O 5
ATOM 6894 N N . MET A 1 78 ? -16.500 8.998 -35.235 1.00 0.00 78 MET A N 5
ATOM 6895 C CA . MET A 1 78 ? -17.755 8.257 -35.267 1.00 0.00 78 MET A CA 5
ATOM 6896 C C . MET A 1 78 ? -18.908 9.159 -35.696 1.00 0.00 78 MET A C 5
ATOM 6897 O O . MET A 1 78 ? -19.589 8.887 -36.685 1.00 0.00 78 MET A O 5
ATOM 6911 N N . LYS A 1 79 ? -19.122 10.235 -34.946 1.00 0.00 79 LYS A N 5
ATOM 6912 C CA . LYS A 1 79 ? -20.192 11.179 -35.247 1.00 0.00 79 LYS A CA 5
ATOM 6913 C C . LYS A 1 79 ? -20.243 11.482 -36.741 1.00 0.00 79 LYS A C 5
ATOM 6914 O O . LYS A 1 79 ? -21.273 11.912 -37.262 1.00 0.00 79 LYS A O 5
ATOM 6933 N N . TYR A 1 80 ? -19.127 11.256 -37.425 1.00 0.00 80 TYR A N 5
ATOM 6934 C CA . TYR A 1 80 ? -19.046 11.506 -38.859 1.00 0.00 80 TYR A CA 5
ATOM 6935 C C . TYR A 1 80 ? -19.523 10.293 -39.652 1.00 0.00 80 TYR A C 5
ATOM 6936 O O . TYR A 1 80 ? -20.207 10.430 -40.667 1.00 0.00 80 TYR A O 5
ATOM 6954 N N . HIS A 1 81 ? -19.156 9.105 -39.182 1.00 0.00 81 HIS A N 5
ATOM 6955 C CA . HIS A 1 81 ? -19.547 7.867 -39.845 1.00 0.00 81 HIS A CA 5
ATOM 6956 C C . HIS A 1 81 ? -21.048 7.847 -40.120 1.00 0.00 81 HIS A C 5
ATOM 6957 O O . HIS A 1 81 ? -21.498 7.294 -41.123 1.00 0.00 81 HIS A O 5
ATOM 6971 N N . VAL A 1 82 ? -21.817 8.454 -39.221 1.00 0.00 82 VAL A N 5
ATOM 6972 C CA . VAL A 1 82 ? -23.266 8.507 -39.367 1.00 0.00 82 VAL A CA 5
ATOM 6973 C C . VAL A 1 82 ? -23.666 9.322 -40.592 1.00 0.00 82 VAL A C 5
ATOM 6974 O O . VAL A 1 82 ? -24.566 8.938 -41.339 1.00 0.00 82 VAL A O 5
ATOM 6987 N N . MET A 1 83 ? -22.992 10.450 -40.791 1.00 0.00 83 MET A N 5
ATOM 6988 C CA . MET A 1 83 ? -23.276 11.319 -41.927 1.00 0.00 83 MET A CA 5
ATOM 6989 C C . MET A 1 83 ? -22.565 10.824 -43.182 1.00 0.00 83 MET A C 5
ATOM 6990 O O . MET A 1 83 ? -22.387 11.573 -44.142 1.00 0.00 83 MET A O 5
ATOM 7004 N N . ALA A 1 84 ? -22.160 9.558 -43.167 1.00 0.00 84 ALA A N 5
ATOM 7005 C CA . ALA A 1 84 ? -21.470 8.963 -44.304 1.00 0.00 84 ALA A CA 5
ATOM 7006 C C . ALA A 1 84 ? -22.296 7.841 -44.922 1.00 0.00 84 ALA A C 5
ATOM 7007 O O . ALA A 1 84 ? -22.323 7.675 -46.141 1.00 0.00 84 ALA A O 5
ATOM 7014 N N . ASN A 1 85 ? -22.970 7.072 -44.073 1.00 0.00 85 ASN A N 5
ATOM 7015 C CA . ASN A 1 85 ? -23.797 5.963 -44.536 1.00 0.00 85 ASN A CA 5
ATOM 7016 C C . ASN A 1 85 ? -25.261 6.188 -44.173 1.00 0.00 85 ASN A C 5
ATOM 7017 O O . ASN A 1 85 ? -26.162 5.650 -44.818 1.00 0.00 85 ASN A O 5
ATOM 7028 N N . HIS A 1 86 ? -25.492 6.988 -43.137 1.00 0.00 86 HIS A N 5
ATOM 7029 C CA . HIS A 1 86 ? -26.848 7.286 -42.688 1.00 0.00 86 HIS A CA 5
ATOM 7030 C C . HIS A 1 86 ? -27.265 8.691 -43.113 1.00 0.00 86 HIS A C 5
ATOM 7031 O O . HIS A 1 86 ? -26.811 9.682 -42.544 1.00 0.00 86 HIS A O 5
ATOM 7045 N N . ASN A 1 87 ? -28.131 8.767 -44.119 1.00 0.00 87 ASN A N 5
ATOM 7046 C CA . ASN A 1 87 ? -28.607 10.050 -44.621 1.00 0.00 87 ASN A CA 5
ATOM 7047 C C . ASN A 1 87 ? -27.531 10.743 -45.452 1.00 0.00 87 ASN A C 5
ATOM 7048 O O . ASN A 1 87 ? -27.356 11.958 -45.370 1.00 0.00 87 ASN A O 5
ATOM 7059 N N . SER A 1 88 ? -26.814 9.960 -46.252 1.00 0.00 88 SER A N 5
ATOM 7060 C CA . SER A 1 88 ? -25.752 10.497 -47.095 1.00 0.00 88 SER A CA 5
ATOM 7061 C C . SER A 1 88 ? -25.342 9.486 -48.162 1.00 0.00 88 SER A C 5
ATOM 7062 O O . SER A 1 88 ? -25.388 8.276 -47.937 1.00 0.00 88 SER A O 5
ATOM 7070 N N . LEU A 1 89 ? -24.941 9.991 -49.323 1.00 0.00 89 LEU A N 5
ATOM 7071 C CA . LEU A 1 89 ? -24.521 9.134 -50.426 1.00 0.00 89 LEU A CA 5
ATOM 7072 C C . LEU A 1 89 ? -23.001 9.031 -50.489 1.00 0.00 89 LEU A C 5
ATOM 7073 O O . LEU A 1 89 ? -22.276 9.933 -50.069 1.00 0.00 89 LEU A O 5
ATOM 7089 N N . PRO A 1 90 ? -22.505 7.907 -51.028 1.00 0.00 90 PRO A N 5
ATOM 7090 C CA . PRO A 1 90 ? -21.066 7.662 -51.161 1.00 0.00 90 PRO A CA 5
ATOM 7091 C C . PRO A 1 90 ? -20.418 8.565 -52.204 1.00 0.00 90 PRO A C 5
ATOM 7092 O O . PRO A 1 90 ? -21.106 9.202 -53.002 1.00 0.00 90 PRO A O 5
ATOM 7103 N N . SER A 1 91 ? -19.090 8.615 -52.194 1.00 0.00 91 SER A N 5
ATOM 7104 C CA . SER A 1 91 ? -18.348 9.443 -53.138 1.00 0.00 91 SER A CA 5
ATOM 7105 C C . SER A 1 91 ? -17.556 8.578 -54.114 1.00 0.00 91 SER A C 5
ATOM 7106 O O . SER A 1 91 ? -16.597 7.909 -53.731 1.00 0.00 91 SER A O 5
ATOM 7114 N N . GLY A 1 92 ? -17.966 8.596 -55.379 1.00 0.00 92 GLY A N 5
ATOM 7115 C CA . GLY A 1 92 ? -17.284 7.811 -56.391 1.00 0.00 92 GLY A CA 5
ATOM 7116 C C . GLY A 1 92 ? -18.004 7.833 -57.725 1.00 0.00 92 GLY A C 5
ATOM 7117 O O . GLY A 1 92 ? -18.755 8.759 -58.033 1.00 0.00 92 GLY A O 5
ATOM 7121 N N . PRO A 1 93 ? -17.776 6.795 -58.543 1.00 0.00 93 PRO A N 5
ATOM 7122 C CA . PRO A 1 93 ? -18.398 6.677 -59.865 1.00 0.00 93 PRO A CA 5
ATOM 7123 C C . PRO A 1 93 ? -19.896 6.405 -59.778 1.00 0.00 93 PRO A C 5
ATOM 7124 O O . PRO A 1 93 ? -20.431 6.164 -58.696 1.00 0.00 93 PRO A O 5
ATOM 7135 N N . SER A 1 94 ? -20.567 6.446 -60.925 1.00 0.00 94 SER A N 5
ATOM 7136 C CA . SER A 1 94 ? -22.005 6.207 -60.977 1.00 0.00 94 SER A CA 5
ATOM 7137 C C . SER A 1 94 ? -22.309 4.712 -60.945 1.00 0.00 94 SER A C 5
ATOM 7138 O O . SER A 1 94 ? -22.985 4.225 -60.040 1.00 0.00 94 SER A O 5
ATOM 7146 N N . SER A 1 95 ? -21.803 3.991 -61.941 1.00 0.00 95 SER A N 5
ATOM 7147 C CA . SER A 1 95 ? -22.023 2.552 -62.030 1.00 0.00 95 SER A CA 5
ATOM 7148 C C . SER A 1 95 ? -20.963 1.894 -62.908 1.00 0.00 95 SER A C 5
ATOM 7149 O O . SER A 1 95 ? -20.157 2.573 -63.542 1.00 0.00 95 SER A O 5
ATOM 7157 N N . GLY A 1 96 ? -20.970 0.565 -62.938 1.00 0.00 96 GLY A N 5
ATOM 7158 C CA . GLY A 1 96 ? -20.005 -0.164 -63.740 1.00 0.00 96 GLY A CA 5
ATOM 7159 C C . GLY A 1 96 ? -20.644 -1.276 -64.548 1.00 0.00 96 GLY A C 5
ATOM 7160 O O . GLY A 1 96 ? -21.380 -0.985 -65.490 1.00 0.00 96 GLY A O 5
ATOM 7166 N N . GLY A 1 1 ? 10.348 30.048 41.965 1.00 0.00 1 GLY A N 6
ATOM 7167 C CA . GLY A 1 1 ? 10.698 28.909 41.136 1.00 0.00 1 GLY A CA 6
ATOM 7168 C C . GLY A 1 1 ? 11.204 29.321 39.768 1.00 0.00 1 GLY A C 6
ATOM 7169 O O . GLY A 1 1 ? 11.388 30.508 39.499 1.00 0.00 1 GLY A O 6
ATOM 7173 N N . SER A 1 2 ? 11.432 28.339 38.902 1.00 0.00 2 SER A N 6
ATOM 7174 C CA . SER A 1 2 ? 11.926 28.605 37.556 1.00 0.00 2 SER A CA 6
ATOM 7175 C C . SER A 1 2 ? 11.425 27.550 36.575 1.00 0.00 2 SER A C 6
ATOM 7176 O O . SER A 1 2 ? 11.149 26.413 36.957 1.00 0.00 2 SER A O 6
ATOM 7184 N N . SER A 1 3 ? 11.309 27.936 35.308 1.00 0.00 3 SER A N 6
ATOM 7185 C CA . SER A 1 3 ? 10.838 27.026 34.271 1.00 0.00 3 SER A CA 6
ATOM 7186 C C . SER A 1 3 ? 11.227 27.532 32.886 1.00 0.00 3 SER A C 6
ATOM 7187 O O . SER A 1 3 ? 11.820 28.601 32.747 1.00 0.00 3 SER A O 6
ATOM 7195 N N . GLY A 1 4 ? 10.888 26.755 31.862 1.00 0.00 4 GLY A N 6
ATOM 7196 C CA . GLY A 1 4 ? 11.209 27.140 30.500 1.00 0.00 4 GLY A CA 6
ATOM 7197 C C . GLY A 1 4 ? 10.369 26.403 29.475 1.00 0.00 4 GLY A C 6
ATOM 7198 O O . GLY A 1 4 ? 9.427 25.695 29.829 1.00 0.00 4 GLY A O 6
ATOM 7202 N N . SER A 1 5 ? 10.710 26.571 28.202 1.00 0.00 5 SER A N 6
ATOM 7203 C CA . SER A 1 5 ? 9.977 25.921 27.122 1.00 0.00 5 SER A CA 6
ATOM 7204 C C . SER A 1 5 ? 10.896 25.630 25.940 1.00 0.00 5 SER A C 6
ATOM 7205 O O . SER A 1 5 ? 11.879 26.335 25.715 1.00 0.00 5 SER A O 6
ATOM 7213 N N . SER A 1 6 ? 10.568 24.584 25.187 1.00 0.00 6 SER A N 6
ATOM 7214 C CA . SER A 1 6 ? 11.366 24.196 24.030 1.00 0.00 6 SER A CA 6
ATOM 7215 C C . SER A 1 6 ? 10.601 23.213 23.148 1.00 0.00 6 SER A C 6
ATOM 7216 O O . SER A 1 6 ? 9.521 22.747 23.510 1.00 0.00 6 SER A O 6
ATOM 7224 N N . GLY A 1 7 ? 11.170 22.901 21.988 1.00 0.00 7 GLY A N 6
ATOM 7225 C CA . GLY A 1 7 ? 10.529 21.975 21.072 1.00 0.00 7 GLY A CA 6
ATOM 7226 C C . GLY A 1 7 ? 11.306 21.806 19.781 1.00 0.00 7 GLY A C 6
ATOM 7227 O O . GLY A 1 7 ? 12.264 22.535 19.525 1.00 0.00 7 GLY A O 6
ATOM 7231 N N . ARG A 1 8 ? 10.894 20.840 18.967 1.00 0.00 8 ARG A N 6
ATOM 7232 C CA . ARG A 1 8 ? 11.559 20.574 17.698 1.00 0.00 8 ARG A CA 6
ATOM 7233 C C . ARG A 1 8 ? 10.773 19.560 16.873 1.00 0.00 8 ARG A C 6
ATOM 7234 O O . ARG A 1 8 ? 9.991 18.778 17.414 1.00 0.00 8 ARG A O 6
ATOM 7255 N N . ILE A 1 9 ? 10.985 19.579 15.561 1.00 0.00 9 ILE A N 6
ATOM 7256 C CA . ILE A 1 9 ? 10.297 18.661 14.663 1.00 0.00 9 ILE A CA 6
ATOM 7257 C C . ILE A 1 9 ? 11.171 17.457 14.332 1.00 0.00 9 ILE A C 6
ATOM 7258 O O . ILE A 1 9 ? 12.321 17.374 14.764 1.00 0.00 9 ILE A O 6
ATOM 7274 N N . ARG A 1 10 ? 10.620 16.526 13.560 1.00 0.00 10 ARG A N 6
ATOM 7275 C CA . ARG A 1 10 ? 11.349 15.326 13.170 1.00 0.00 10 ARG A CA 6
ATOM 7276 C C . ARG A 1 10 ? 11.576 15.293 11.662 1.00 0.00 10 ARG A C 6
ATOM 7277 O O . ARG A 1 10 ? 12.713 15.342 11.192 1.00 0.00 10 ARG A O 6
ATOM 7298 N N . LYS A 1 11 ? 10.485 15.209 10.907 1.00 0.00 11 LYS A N 6
ATOM 7299 C CA . LYS A 1 11 ? 10.563 15.170 9.451 1.00 0.00 11 LYS A CA 6
ATOM 7300 C C . LYS A 1 11 ? 9.216 15.517 8.825 1.00 0.00 11 LYS A C 6
ATOM 7301 O O . LYS A 1 11 ? 8.179 14.992 9.232 1.00 0.00 11 LYS A O 6
ATOM 7320 N N . GLU A 1 12 ? 9.239 16.402 7.834 1.00 0.00 12 GLU A N 6
ATOM 7321 C CA . GLU A 1 12 ? 8.018 16.816 7.152 1.00 0.00 12 GLU A CA 6
ATOM 7322 C C . GLU A 1 12 ? 7.564 15.754 6.156 1.00 0.00 12 GLU A C 6
ATOM 7323 O O . GLU A 1 12 ? 8.368 15.015 5.588 1.00 0.00 12 GLU A O 6
ATOM 7335 N N . PRO A 1 13 ? 6.243 15.674 5.938 1.00 0.00 13 PRO A N 6
ATOM 7336 C CA . PRO A 1 13 ? 5.650 14.706 5.011 1.00 0.00 13 PRO A CA 6
ATOM 7337 C C . PRO A 1 13 ? 5.969 15.027 3.555 1.00 0.00 13 PRO A C 6
ATOM 7338 O O . PRO A 1 13 ? 6.194 16.179 3.184 1.00 0.00 13 PRO A O 6
ATOM 7349 N N . PRO A 1 14 ? 5.989 13.987 2.709 1.00 0.00 14 PRO A N 6
ATOM 7350 C CA . PRO A 1 14 ? 6.279 14.134 1.279 1.00 0.00 14 PRO A CA 6
ATOM 7351 C C . PRO A 1 14 ? 5.157 14.847 0.531 1.00 0.00 14 PRO A C 6
ATOM 7352 O O . PRO A 1 14 ? 4.125 15.183 1.112 1.00 0.00 14 PRO A O 6
ATOM 7363 N N . VAL A 1 15 ? 5.366 15.075 -0.762 1.00 0.00 15 VAL A N 6
ATOM 7364 C CA . VAL A 1 15 ? 4.372 15.746 -1.590 1.00 0.00 15 VAL A CA 6
ATOM 7365 C C . VAL A 1 15 ? 2.999 15.102 -1.432 1.00 0.00 15 VAL A C 6
ATOM 7366 O O . VAL A 1 15 ? 1.999 15.789 -1.226 1.00 0.00 15 VAL A O 6
ATOM 7379 N N . TYR A 1 16 ? 2.959 13.778 -1.529 1.00 0.00 16 TYR A N 6
ATOM 7380 C CA . TYR A 1 16 ? 1.709 13.039 -1.399 1.00 0.00 16 TYR A CA 6
ATOM 7381 C C . TYR A 1 16 ? 0.939 13.486 -0.160 1.00 0.00 16 TYR A C 6
ATOM 7382 O O . TYR A 1 16 ? 1.530 13.907 0.833 1.00 0.00 16 TYR A O 6
ATOM 7400 N N . ALA A 1 17 ? -0.385 13.389 -0.227 1.00 0.00 17 ALA A N 6
ATOM 7401 C CA . ALA A 1 17 ? -1.237 13.779 0.889 1.00 0.00 17 ALA A CA 6
ATOM 7402 C C . ALA A 1 17 ? -1.387 12.639 1.890 1.00 0.00 17 ALA A C 6
ATOM 7403 O O . ALA A 1 17 ? -1.028 11.498 1.604 1.00 0.00 17 ALA A O 6
ATOM 7410 N N . ALA A 1 18 ? -1.919 12.957 3.066 1.00 0.00 18 ALA A N 6
ATOM 7411 C CA . ALA A 1 18 ? -2.117 11.958 4.109 1.00 0.00 18 ALA A CA 6
ATOM 7412 C C . ALA A 1 18 ? -3.416 11.189 3.894 1.00 0.00 18 ALA A C 6
ATOM 7413 O O . ALA A 1 18 ? -4.142 10.899 4.843 1.00 0.00 18 ALA A O 6
ATOM 7420 N N . GLY A 1 19 ? -3.704 10.863 2.637 1.00 0.00 19 GLY A N 6
ATOM 7421 C CA . GLY A 1 19 ? -4.916 10.131 2.319 1.00 0.00 19 GLY A CA 6
ATOM 7422 C C . GLY A 1 19 ? -5.245 10.168 0.840 1.00 0.00 19 GLY A C 6
ATOM 7423 O O . GLY A 1 19 ? -6.386 10.425 0.458 1.00 0.00 19 GLY A O 6
ATOM 7427 N N . SER A 1 20 ? -4.243 9.912 0.006 1.00 0.00 20 SER A N 6
ATOM 7428 C CA . SER A 1 20 ? -4.430 9.923 -1.440 1.00 0.00 20 SER A CA 6
ATOM 7429 C C . SER A 1 20 ? -3.965 8.608 -2.058 1.00 0.00 20 SER A C 6
ATOM 7430 O O . SER A 1 20 ? -3.353 7.776 -1.388 1.00 0.00 20 SER A O 6
ATOM 7438 N N . LEU A 1 21 ? -4.261 8.428 -3.341 1.00 0.00 21 LEU A N 6
ATOM 7439 C CA . LEU A 1 21 ? -3.874 7.214 -4.052 1.00 0.00 21 LEU A CA 6
ATOM 7440 C C . LEU A 1 21 ? -2.373 7.198 -4.325 1.00 0.00 21 LEU A C 6
ATOM 7441 O O . LEU A 1 21 ? -1.709 6.181 -4.128 1.00 0.00 21 LEU A O 6
ATOM 7457 N N . GLU A 1 22 ? -1.847 8.331 -4.777 1.00 0.00 22 GLU A N 6
ATOM 7458 C CA . GLU A 1 22 ? -0.425 8.447 -5.076 1.00 0.00 22 GLU A CA 6
ATOM 7459 C C . GLU A 1 22 ? 0.414 7.751 -4.008 1.00 0.00 22 GLU A C 6
ATOM 7460 O O . GLU A 1 22 ? 1.397 7.078 -4.317 1.00 0.00 22 GLU A O 6
ATOM 7472 N N . GLU A 1 23 ? 0.017 7.918 -2.750 1.00 0.00 23 GLU A N 6
ATOM 7473 C CA . GLU A 1 23 ? 0.733 7.307 -1.636 1.00 0.00 23 GLU A CA 6
ATOM 7474 C C . GLU A 1 23 ? 0.788 5.790 -1.792 1.00 0.00 23 GLU A C 6
ATOM 7475 O O . GLU A 1 23 ? 1.856 5.185 -1.696 1.00 0.00 23 GLU A O 6
ATOM 7487 N N . GLN A 1 24 ? -0.369 5.183 -2.032 1.00 0.00 24 GLN A N 6
ATOM 7488 C CA . GLN A 1 24 ? -0.453 3.737 -2.199 1.00 0.00 24 GLN A CA 6
ATOM 7489 C C . GLN A 1 24 ? 0.460 3.266 -3.327 1.00 0.00 24 GLN A C 6
ATOM 7490 O O . GLN A 1 24 ? 1.303 2.391 -3.131 1.00 0.00 24 GLN A O 6
ATOM 7504 N N . TRP A 1 25 ? 0.285 3.851 -4.506 1.00 0.00 25 TRP A N 6
ATOM 7505 C CA . TRP A 1 25 ? 1.093 3.491 -5.665 1.00 0.00 25 TRP A CA 6
ATOM 7506 C C . TRP A 1 25 ? 2.578 3.673 -5.371 1.00 0.00 25 TRP A C 6
ATOM 7507 O O . TRP A 1 25 ? 3.413 2.904 -5.848 1.00 0.00 25 TRP A O 6
ATOM 7528 N N . TYR A 1 26 ? 2.901 4.693 -4.584 1.00 0.00 26 TYR A N 6
ATOM 7529 C CA . TYR A 1 26 ? 4.286 4.976 -4.229 1.00 0.00 26 TYR A CA 6
ATOM 7530 C C . TYR A 1 26 ? 4.913 3.794 -3.497 1.00 0.00 26 TYR A C 6
ATOM 7531 O O . TYR A 1 26 ? 5.970 3.296 -3.888 1.00 0.00 26 TYR A O 6
ATOM 7549 N N . LEU A 1 27 ? 4.254 3.349 -2.433 1.00 0.00 27 LEU A N 6
ATOM 7550 C CA . LEU A 1 27 ? 4.745 2.224 -1.644 1.00 0.00 27 LEU A CA 6
ATOM 7551 C C . LEU A 1 27 ? 5.070 1.032 -2.539 1.00 0.00 27 LEU A C 6
ATOM 7552 O O . LEU A 1 27 ? 6.205 0.557 -2.569 1.00 0.00 27 LEU A O 6
ATOM 7568 N N . GLU A 1 28 ? 4.066 0.555 -3.269 1.00 0.00 28 GLU A N 6
ATOM 7569 C CA . GLU A 1 28 ? 4.246 -0.580 -4.166 1.00 0.00 28 GLU A CA 6
ATOM 7570 C C . GLU A 1 28 ? 5.578 -0.484 -4.905 1.00 0.00 28 GLU A C 6
ATOM 7571 O O . GLU A 1 28 ? 6.135 -1.494 -5.335 1.00 0.00 28 GLU A O 6
ATOM 7583 N N . ILE A 1 29 ? 6.081 0.737 -5.048 1.00 0.00 29 ILE A N 6
ATOM 7584 C CA . ILE A 1 29 ? 7.347 0.966 -5.734 1.00 0.00 29 ILE A CA 6
ATOM 7585 C C . ILE A 1 29 ? 8.519 0.897 -4.762 1.00 0.00 29 ILE A C 6
ATOM 7586 O O . ILE A 1 29 ? 9.534 0.257 -5.040 1.00 0.00 29 ILE A O 6
ATOM 7602 N N . VAL A 1 30 ? 8.373 1.560 -3.619 1.00 0.00 30 VAL A N 6
ATOM 7603 C CA . VAL A 1 30 ? 9.419 1.572 -2.603 1.00 0.00 30 VAL A CA 6
ATOM 7604 C C . VAL A 1 30 ? 9.555 0.207 -1.939 1.00 0.00 30 VAL A C 6
ATOM 7605 O O . VAL A 1 30 ? 10.535 -0.061 -1.243 1.00 0.00 30 VAL A O 6
ATOM 7618 N N . ASP A 1 31 ? 8.567 -0.654 -2.159 1.00 0.00 31 ASP A N 6
ATOM 7619 C CA . ASP A 1 31 ? 8.578 -1.993 -1.583 1.00 0.00 31 ASP A CA 6
ATOM 7620 C C . ASP A 1 31 ? 8.944 -3.035 -2.636 1.00 0.00 31 ASP A C 6
ATOM 7621 O O . ASP A 1 31 ? 9.591 -4.037 -2.334 1.00 0.00 31 ASP A O 6
ATOM 7630 N N . LYS A 1 32 ? 8.524 -2.791 -3.873 1.00 0.00 32 LYS A N 6
ATOM 7631 C CA . LYS A 1 32 ? 8.807 -3.706 -4.972 1.00 0.00 32 LYS A CA 6
ATOM 7632 C C . LYS A 1 32 ? 9.728 -3.055 -5.999 1.00 0.00 32 LYS A C 6
ATOM 7633 O O . LYS A 1 32 ? 10.691 -3.666 -6.459 1.00 0.00 32 LYS A O 6
ATOM 7652 N N . GLY A 1 33 ? 9.426 -1.809 -6.352 1.00 0.00 33 GLY A N 6
ATOM 7653 C CA . GLY A 1 33 ? 10.238 -1.096 -7.321 1.00 0.00 33 GLY A CA 6
ATOM 7654 C C . GLY A 1 33 ? 9.408 -0.470 -8.424 1.00 0.00 33 GLY A C 6
ATOM 7655 O O . GLY A 1 33 ? 9.881 0.408 -9.145 1.00 0.00 33 GLY A O 6
ATOM 7659 N N . SER A 1 34 ? 8.166 -0.925 -8.559 1.00 0.00 34 SER A N 6
ATOM 7660 C CA . SER A 1 34 ? 7.270 -0.408 -9.586 1.00 0.00 34 SER A CA 6
ATOM 7661 C C . SER A 1 34 ? 5.811 -0.590 -9.177 1.00 0.00 34 SER A C 6
ATOM 7662 O O . SER A 1 34 ? 5.509 -1.289 -8.209 1.00 0.00 34 SER A O 6
ATOM 7670 N N . VAL A 1 35 ? 4.911 0.044 -9.921 1.00 0.00 35 VAL A N 6
ATOM 7671 C CA . VAL A 1 35 ? 3.484 -0.048 -9.637 1.00 0.00 35 VAL A CA 6
ATOM 7672 C C . VAL A 1 35 ? 2.726 -0.645 -10.818 1.00 0.00 35 VAL A C 6
ATOM 7673 O O . VAL A 1 35 ? 3.131 -0.491 -11.970 1.00 0.00 35 VAL A O 6
ATOM 7686 N N . SER A 1 36 ? 1.623 -1.325 -10.523 1.00 0.00 36 SER A N 6
ATOM 7687 C CA . SER A 1 36 ? 0.809 -1.949 -11.560 1.00 0.00 36 SER A CA 6
ATOM 7688 C C . SER A 1 36 ? -0.417 -1.097 -11.874 1.00 0.00 36 SER A C 6
ATOM 7689 O O . SER A 1 36 ? -0.753 -0.174 -11.131 1.00 0.00 36 SER A O 6
ATOM 7697 N N . CYS A 1 37 ? -1.083 -1.413 -12.980 1.00 0.00 37 CYS A N 6
ATOM 7698 C CA . CYS A 1 37 ? -2.272 -0.679 -13.394 1.00 0.00 37 CYS A CA 6
ATOM 7699 C C . CYS A 1 37 ? -3.479 -1.078 -12.551 1.00 0.00 37 CYS A C 6
ATOM 7700 O O . CYS A 1 37 ? -3.976 -2.202 -12.625 1.00 0.00 37 CYS A O 6
ATOM 7707 N N . PRO A 1 38 ? -3.964 -0.135 -11.729 1.00 0.00 38 PRO A N 6
ATOM 7708 C CA . PRO A 1 38 ? -5.120 -0.364 -10.856 1.00 0.00 38 PRO A CA 6
ATOM 7709 C C . PRO A 1 38 ? -6.422 -0.490 -11.639 1.00 0.00 38 PRO A C 6
ATOM 7710 O O . PRO A 1 38 ? -7.491 -0.682 -11.060 1.00 0.00 38 PRO A O 6
ATOM 7721 N N . THR A 1 39 ? -6.325 -0.381 -12.961 1.00 0.00 39 THR A N 6
ATOM 7722 C CA . THR A 1 39 ? -7.495 -0.482 -13.824 1.00 0.00 39 THR A CA 6
ATOM 7723 C C . THR A 1 39 ? -7.589 -1.862 -14.464 1.00 0.00 39 THR A C 6
ATOM 7724 O O . THR A 1 39 ? -8.622 -2.527 -14.383 1.00 0.00 39 THR A O 6
ATOM 7735 N N . CYS A 1 40 ? -6.503 -2.288 -15.101 1.00 0.00 40 CYS A N 6
ATOM 7736 C CA . CYS A 1 40 ? -6.462 -3.590 -15.756 1.00 0.00 40 CYS A CA 6
ATOM 7737 C C . CYS A 1 40 ? -5.589 -4.566 -14.973 1.00 0.00 40 CYS A C 6
ATOM 7738 O O . CYS A 1 40 ? -5.758 -5.781 -15.071 1.00 0.00 40 CYS A O 6
ATOM 7745 N N . GLN A 1 41 ? -4.655 -4.024 -14.197 1.00 0.00 41 GLN A N 6
ATOM 7746 C CA . GLN A 1 41 ? -3.756 -4.847 -13.397 1.00 0.00 41 GLN A CA 6
ATOM 7747 C C . GLN A 1 41 ? -3.025 -5.862 -14.271 1.00 0.00 41 GLN A C 6
ATOM 7748 O O . GLN A 1 41 ? -2.853 -7.017 -13.885 1.00 0.00 41 GLN A O 6
ATOM 7762 N N . ALA A 1 42 ? -2.598 -5.421 -15.450 1.00 0.00 42 ALA A N 6
ATOM 7763 C CA . ALA A 1 42 ? -1.885 -6.291 -16.377 1.00 0.00 42 ALA A CA 6
ATOM 7764 C C . ALA A 1 42 ? -0.426 -5.871 -16.512 1.00 0.00 42 ALA A C 6
ATOM 7765 O O . ALA A 1 42 ? 0.460 -6.709 -16.681 1.00 0.00 42 ALA A O 6
ATOM 7772 N N . VAL A 1 43 ? -0.181 -4.566 -16.437 1.00 0.00 43 VAL A N 6
ATOM 7773 C CA . VAL A 1 43 ? 1.172 -4.034 -16.551 1.00 0.00 43 VAL A CA 6
ATOM 7774 C C . VAL A 1 43 ? 1.446 -2.994 -15.470 1.00 0.00 43 VAL A C 6
ATOM 7775 O O . VAL A 1 43 ? 0.555 -2.632 -14.703 1.00 0.00 43 VAL A O 6
ATOM 7788 N N . GLY A 1 44 ? 2.686 -2.517 -15.416 1.00 0.00 44 GLY A N 6
ATOM 7789 C CA . GLY A 1 44 ? 3.056 -1.523 -14.426 1.00 0.00 44 GLY A CA 6
ATOM 7790 C C . GLY A 1 44 ? 4.097 -0.550 -14.943 1.00 0.00 44 GLY A C 6
ATOM 7791 O O . GLY A 1 44 ? 4.592 -0.695 -16.061 1.00 0.00 44 GLY A O 6
ATOM 7795 N N . ARG A 1 45 ? 4.430 0.446 -14.128 1.00 0.00 45 ARG A N 6
ATOM 7796 C CA . ARG A 1 45 ? 5.417 1.449 -14.510 1.00 0.00 45 ARG A CA 6
ATOM 7797 C C . ARG A 1 45 ? 6.431 1.667 -13.391 1.00 0.00 45 ARG A C 6
ATOM 7798 O O . ARG A 1 45 ? 6.124 1.478 -12.214 1.00 0.00 45 ARG A O 6
ATOM 7819 N N . LYS A 1 46 ? 7.642 2.066 -13.767 1.00 0.00 46 LYS A N 6
ATOM 7820 C CA . LYS A 1 46 ? 8.702 2.311 -12.796 1.00 0.00 46 LYS A CA 6
ATOM 7821 C C . LYS A 1 46 ? 8.185 3.134 -11.621 1.00 0.00 46 LYS A C 6
ATOM 7822 O O . LYS A 1 46 ? 8.333 2.744 -10.463 1.00 0.00 46 LYS A O 6
ATOM 7841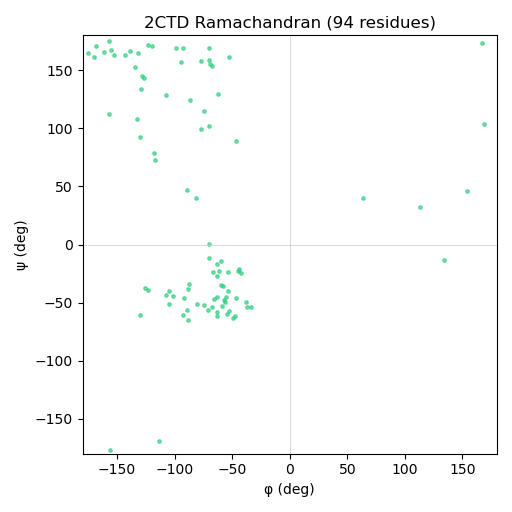 N N . THR A 1 47 ? 7.576 4.276 -11.927 1.00 0.00 47 THR A N 6
ATOM 7842 C CA . THR A 1 47 ? 7.036 5.154 -10.896 1.00 0.00 47 THR A CA 6
ATOM 7843 C C . THR A 1 47 ? 5.593 5.539 -11.202 1.00 0.00 47 THR A C 6
ATOM 7844 O O . THR A 1 47 ? 5.043 5.152 -12.234 1.00 0.00 47 THR A O 6
ATOM 7855 N N . ILE A 1 48 ? 4.985 6.302 -10.301 1.00 0.00 48 ILE A N 6
ATOM 7856 C CA . ILE A 1 48 ? 3.606 6.741 -10.476 1.00 0.00 48 ILE A CA 6
ATOM 7857 C C . ILE A 1 48 ? 3.437 7.514 -11.780 1.00 0.00 48 ILE A C 6
ATOM 7858 O O . ILE A 1 48 ? 2.583 7.184 -12.602 1.00 0.00 48 ILE A O 6
ATOM 7874 N N . GLU A 1 49 ? 4.258 8.543 -11.962 1.00 0.00 49 GLU A N 6
ATOM 7875 C CA . GLU A 1 49 ? 4.200 9.363 -13.167 1.00 0.00 49 GLU A CA 6
ATOM 7876 C C . GLU A 1 49 ? 3.915 8.504 -14.395 1.00 0.00 49 GLU A C 6
ATOM 7877 O O . GLU A 1 49 ? 3.022 8.808 -15.186 1.00 0.00 49 GLU A O 6
ATOM 7889 N N . GLY A 1 50 ? 4.683 7.429 -14.550 1.00 0.00 50 GLY A N 6
ATOM 7890 C CA . GLY A 1 50 ? 4.499 6.543 -15.684 1.00 0.00 50 GLY A CA 6
ATOM 7891 C C . GLY A 1 50 ? 3.107 5.944 -15.732 1.00 0.00 50 GLY A C 6
ATOM 7892 O O . GLY A 1 50 ? 2.381 6.120 -16.712 1.00 0.00 50 GLY A O 6
ATOM 7896 N N . LEU A 1 51 ? 2.734 5.233 -14.674 1.00 0.00 51 LEU A N 6
ATOM 7897 C CA . LEU A 1 51 ? 1.420 4.604 -14.600 1.00 0.00 51 LEU A CA 6
ATOM 7898 C C . LEU A 1 51 ? 0.321 5.591 -14.983 1.00 0.00 51 LEU A C 6
ATOM 7899 O O . LEU A 1 51 ? -0.499 5.315 -15.858 1.00 0.00 51 LEU A O 6
ATOM 7915 N N . LYS A 1 52 ? 0.313 6.744 -14.322 1.00 0.00 52 LYS A N 6
ATOM 7916 C CA . LYS A 1 52 ? -0.682 7.774 -14.594 1.00 0.00 52 LYS A CA 6
ATOM 7917 C C . LYS A 1 52 ? -0.999 7.845 -16.084 1.00 0.00 52 LYS A C 6
ATOM 7918 O O . LYS A 1 52 ? -2.156 7.728 -16.490 1.00 0.00 52 LYS A O 6
ATOM 7937 N N . LYS A 1 53 ? 0.035 8.035 -16.896 1.00 0.00 53 LYS A N 6
ATOM 7938 C CA . LYS A 1 53 ? -0.132 8.118 -18.342 1.00 0.00 53 LYS A CA 6
ATOM 7939 C C . LYS A 1 53 ? -0.779 6.850 -18.889 1.00 0.00 53 LYS A C 6
ATOM 7940 O O . LYS A 1 53 ? -1.548 6.898 -19.849 1.00 0.00 53 LYS A O 6
ATOM 7959 N N . HIS A 1 54 ? -0.464 5.716 -18.271 1.00 0.00 54 HIS A N 6
ATOM 7960 C CA . HIS A 1 54 ? -1.017 4.435 -18.695 1.00 0.00 54 HIS A CA 6
ATOM 7961 C C . HIS A 1 54 ? -2.501 4.343 -18.353 1.00 0.00 54 HIS A C 6
ATOM 7962 O O . HIS A 1 54 ? -3.314 3.935 -19.181 1.00 0.00 54 HIS A O 6
ATOM 7976 N N . MET A 1 55 ? -2.845 4.725 -17.127 1.00 0.00 55 MET A N 6
ATOM 7977 C CA . MET A 1 55 ? -4.231 4.687 -16.676 1.00 0.00 55 MET A CA 6
ATOM 7978 C C . MET A 1 55 ? -5.027 5.848 -17.264 1.00 0.00 55 MET A C 6
ATOM 7979 O O . MET A 1 55 ? -6.249 5.904 -17.132 1.00 0.00 55 MET A O 6
ATOM 7993 N N . GLU A 1 56 ? -4.325 6.773 -17.912 1.00 0.00 56 GLU A N 6
ATOM 7994 C CA . GLU A 1 56 ? -4.967 7.933 -18.518 1.00 0.00 56 GLU A CA 6
ATOM 7995 C C . GLU A 1 56 ? -5.796 7.523 -19.733 1.00 0.00 56 GLU A C 6
ATOM 7996 O O . GLU A 1 56 ? -6.857 8.089 -19.992 1.00 0.00 56 GLU A O 6
ATOM 8008 N N . ASN A 1 57 ? -5.302 6.537 -20.473 1.00 0.00 57 ASN A N 6
ATOM 8009 C CA . ASN A 1 57 ? -5.996 6.051 -21.661 1.00 0.00 57 ASN A CA 6
ATOM 8010 C C . ASN A 1 57 ? -6.476 4.617 -21.462 1.00 0.00 57 ASN A C 6
ATOM 8011 O O . ASN A 1 57 ? -7.094 4.029 -22.350 1.00 0.00 57 ASN A O 6
ATOM 8022 N N . CYS A 1 58 ? -6.189 4.060 -20.291 1.00 0.00 58 CYS A N 6
ATOM 8023 C CA . CYS A 1 58 ? -6.592 2.695 -19.974 1.00 0.00 58 CYS A CA 6
ATOM 8024 C C . CYS A 1 58 ? -7.797 2.686 -19.038 1.00 0.00 58 CYS A C 6
ATOM 8025 O O . CYS A 1 58 ? -8.049 1.704 -18.340 1.00 0.00 58 CYS A O 6
ATOM 8032 N N . LYS A 1 59 ? -8.541 3.788 -19.031 1.00 0.00 59 LYS A N 6
ATOM 8033 C CA . LYS A 1 59 ? -9.721 3.909 -18.183 1.00 0.00 59 LYS A CA 6
ATOM 8034 C C . LYS A 1 59 ? -10.870 3.065 -18.727 1.00 0.00 59 LYS A C 6
ATOM 8035 O O . LYS A 1 59 ? -11.058 2.965 -19.939 1.00 0.00 59 LYS A O 6
ATOM 8054 N N . GLN A 1 60 ? -11.634 2.461 -17.823 1.00 0.00 60 GLN A N 6
ATOM 8055 C CA . GLN A 1 60 ? -12.765 1.627 -18.213 1.00 0.00 60 GLN A CA 6
ATOM 8056 C C . GLN A 1 60 ? -13.895 2.476 -18.786 1.00 0.00 60 GLN A C 6
ATOM 8057 O O . GLN A 1 60 ? -13.822 3.704 -18.788 1.00 0.00 60 GLN A O 6
ATOM 8071 N N . GLU A 1 61 ? -14.940 1.811 -19.271 1.00 0.00 61 GLU A N 6
ATOM 8072 C CA . GLU A 1 61 ? -16.085 2.506 -19.847 1.00 0.00 61 GLU A CA 6
ATOM 8073 C C . GLU A 1 61 ? -17.071 2.924 -18.760 1.00 0.00 61 GLU A C 6
ATOM 8074 O O . GLU A 1 61 ? -17.389 2.145 -17.862 1.00 0.00 61 GLU A O 6
ATOM 8086 N N . MET A 1 62 ? -17.551 4.160 -18.850 1.00 0.00 62 MET A N 6
ATOM 8087 C CA . MET A 1 62 ? -18.502 4.683 -17.875 1.00 0.00 62 MET A CA 6
ATOM 8088 C C . MET A 1 62 ? -19.869 4.904 -18.513 1.00 0.00 62 MET A C 6
ATOM 8089 O O . MET A 1 62 ? -19.966 5.289 -19.678 1.00 0.00 62 MET A O 6
ATOM 8103 N N . PHE A 1 63 ? -20.924 4.658 -17.743 1.00 0.00 63 PHE A N 6
ATOM 8104 C CA . PHE A 1 63 ? -22.286 4.829 -18.234 1.00 0.00 63 PHE A CA 6
ATOM 8105 C C . PHE A 1 63 ? -22.713 6.292 -18.156 1.00 0.00 63 PHE A C 6
ATOM 8106 O O . PHE A 1 63 ? -22.458 6.974 -17.163 1.00 0.00 63 PHE A O 6
ATOM 8123 N N . THR A 1 64 ? -23.364 6.769 -19.212 1.00 0.00 64 THR A N 6
ATOM 8124 C CA . THR A 1 64 ? -23.824 8.151 -19.266 1.00 0.00 64 THR A CA 6
ATOM 8125 C C . THR A 1 64 ? -25.196 8.248 -19.924 1.00 0.00 64 THR A C 6
ATOM 8126 O O . THR A 1 64 ? -25.349 7.954 -21.110 1.00 0.00 64 THR A O 6
ATOM 8137 N N . CYS A 1 65 ? -26.191 8.664 -19.148 1.00 0.00 65 CYS A N 6
ATOM 8138 C CA . CYS A 1 65 ? -27.551 8.800 -19.656 1.00 0.00 65 CYS A CA 6
ATOM 8139 C C . CYS A 1 65 ? -27.578 9.666 -20.912 1.00 0.00 65 CYS A C 6
ATOM 8140 O O . CYS A 1 65 ? -26.639 10.413 -21.185 1.00 0.00 65 CYS A O 6
ATOM 8147 N N . HIS A 1 66 ? -28.663 9.559 -21.674 1.00 0.00 66 HIS A N 6
ATOM 8148 C CA . HIS A 1 66 ? -28.813 10.332 -22.902 1.00 0.00 66 HIS A CA 6
ATOM 8149 C C . HIS A 1 66 ? -29.773 11.500 -22.694 1.00 0.00 66 HIS A C 6
ATOM 8150 O O . HIS A 1 66 ? -29.546 12.601 -23.197 1.00 0.00 66 HIS A O 6
ATOM 8164 N N . HIS A 1 67 ? -30.847 11.252 -21.951 1.00 0.00 67 HIS A N 6
ATOM 8165 C CA . HIS A 1 67 ? -31.842 12.283 -21.676 1.00 0.00 67 HIS A CA 6
ATOM 8166 C C . HIS A 1 67 ? -31.200 13.491 -21.001 1.00 0.00 67 HIS A C 6
ATOM 8167 O O . HIS A 1 67 ? -31.087 14.562 -21.597 1.00 0.00 67 HIS A O 6
ATOM 8181 N N . CYS A 1 68 ? -30.782 13.312 -19.752 1.00 0.00 68 CYS A N 6
ATOM 8182 C CA . CYS A 1 68 ? -30.153 14.386 -18.994 1.00 0.00 68 CYS A CA 6
ATOM 8183 C C . CYS A 1 68 ? -28.640 14.379 -19.193 1.00 0.00 68 CYS A C 6
ATOM 8184 O O . CYS A 1 68 ? -28.025 15.424 -19.398 1.00 0.00 68 CYS A O 6
ATOM 8191 N N . GLY A 1 69 ? -28.046 13.191 -19.131 1.00 0.00 69 GLY A N 6
ATOM 8192 C CA . GLY A 1 69 ? -26.611 13.069 -19.306 1.00 0.00 69 GLY A CA 6
ATOM 8193 C C . GLY A 1 69 ? -25.885 12.833 -17.996 1.00 0.00 69 GLY A C 6
ATOM 8194 O O . GLY A 1 69 ? -24.741 13.256 -17.827 1.00 0.00 69 GLY A O 6
ATOM 8198 N N . LYS A 1 70 ? -26.551 12.158 -17.066 1.00 0.00 70 LYS A N 6
ATOM 8199 C CA . LYS A 1 70 ? -25.963 11.867 -15.763 1.00 0.00 70 LYS A CA 6
ATOM 8200 C C . LYS A 1 70 ? -24.775 10.921 -15.902 1.00 0.00 70 LYS A C 6
ATOM 8201 O O . LYS A 1 70 ? -24.639 10.224 -16.907 1.00 0.00 70 LYS A O 6
ATOM 8220 N N . GLN A 1 71 ? -23.918 10.902 -14.886 1.00 0.00 71 GLN A N 6
ATOM 8221 C CA . GLN A 1 71 ? -22.742 10.040 -14.896 1.00 0.00 71 GLN A CA 6
ATOM 8222 C C . GLN A 1 71 ? -22.565 9.344 -13.550 1.00 0.00 71 GLN A C 6
ATOM 8223 O O . GLN A 1 71 ? -22.173 9.968 -12.563 1.00 0.00 71 GLN A O 6
ATOM 8237 N N . LEU A 1 72 ? -22.858 8.049 -13.516 1.00 0.00 72 LEU A N 6
ATOM 8238 C CA . LEU A 1 72 ? -22.732 7.268 -12.291 1.00 0.00 72 LEU A CA 6
ATOM 8239 C C . LEU A 1 72 ? -21.907 6.007 -12.531 1.00 0.00 72 LEU A C 6
ATOM 8240 O O . LEU A 1 72 ? -21.890 5.466 -13.636 1.00 0.00 72 LEU A O 6
ATOM 8256 N N . ARG A 1 73 ? -21.227 5.544 -11.487 1.00 0.00 73 ARG A N 6
ATOM 8257 C CA . ARG A 1 73 ? -20.401 4.346 -11.584 1.00 0.00 73 ARG A CA 6
ATOM 8258 C C . ARG A 1 73 ? -21.257 3.087 -11.496 1.00 0.00 73 ARG A C 6
ATOM 8259 O O . ARG A 1 73 ? -21.071 2.142 -12.263 1.00 0.00 73 ARG A O 6
ATOM 8280 N N . SER A 1 74 ? -22.196 3.080 -10.555 1.00 0.00 74 SER A N 6
ATOM 8281 C CA . SER A 1 74 ? -23.078 1.935 -10.363 1.00 0.00 74 SER A CA 6
ATOM 8282 C C . SER A 1 74 ? -24.292 2.025 -11.282 1.00 0.00 74 SER A C 6
ATOM 8283 O O . SER A 1 74 ? -25.150 2.893 -11.115 1.00 0.00 74 SER A O 6
ATOM 8291 N N . LEU A 1 75 ? -24.358 1.121 -12.254 1.00 0.00 75 LEU A N 6
ATOM 8292 C CA . LEU A 1 75 ? -25.467 1.097 -13.202 1.00 0.00 75 LEU A CA 6
ATOM 8293 C C . LEU A 1 75 ? -26.805 1.187 -12.477 1.00 0.00 75 LEU A C 6
ATOM 8294 O O . LEU A 1 75 ? -27.678 1.967 -12.857 1.00 0.00 75 LEU A O 6
ATOM 8310 N N . ALA A 1 76 ? -26.960 0.385 -11.428 1.00 0.00 76 ALA A N 6
ATOM 8311 C CA . ALA A 1 76 ? -28.190 0.377 -10.647 1.00 0.00 76 ALA A CA 6
ATOM 8312 C C . ALA A 1 76 ? -28.629 1.796 -10.300 1.00 0.00 76 ALA A C 6
ATOM 8313 O O . ALA A 1 76 ? -29.602 2.308 -10.853 1.00 0.00 76 ALA A O 6
ATOM 8320 N N . GLY A 1 77 ? -27.905 2.427 -9.380 1.00 0.00 77 GLY A N 6
ATOM 8321 C CA . GLY A 1 77 ? -28.237 3.780 -8.975 1.00 0.00 77 GLY A CA 6
ATOM 8322 C C . GLY A 1 77 ? -28.696 4.637 -10.138 1.00 0.00 77 GLY A C 6
ATOM 8323 O O . GLY A 1 77 ? -29.686 5.361 -10.032 1.00 0.00 77 GLY A O 6
ATOM 8327 N N . MET A 1 78 ? -27.974 4.557 -11.251 1.00 0.00 78 MET A N 6
ATOM 8328 C CA . MET A 1 78 ? -28.313 5.333 -12.439 1.00 0.00 78 MET A CA 6
ATOM 8329 C C . MET A 1 78 ? -29.682 4.930 -12.978 1.00 0.00 78 MET A C 6
ATOM 8330 O O . MET A 1 78 ? -30.561 5.772 -13.164 1.00 0.00 78 MET A O 6
ATOM 8344 N N . LYS A 1 79 ? -29.857 3.637 -13.229 1.00 0.00 79 LYS A N 6
ATOM 8345 C CA . LYS A 1 79 ? -31.119 3.121 -13.747 1.00 0.00 79 LYS A CA 6
ATOM 8346 C C . LYS A 1 79 ? -32.300 3.689 -12.966 1.00 0.00 79 LYS A C 6
ATOM 8347 O O . LYS A 1 79 ? -33.418 3.760 -13.477 1.00 0.00 79 LYS A O 6
ATOM 8366 N N . TYR A 1 80 ? -32.044 4.092 -11.726 1.00 0.00 80 TYR A N 6
ATOM 8367 C CA . TYR A 1 80 ? -33.087 4.653 -10.875 1.00 0.00 80 TYR A CA 6
ATOM 8368 C C . TYR A 1 80 ? -33.271 6.142 -11.148 1.00 0.00 80 TYR A C 6
ATOM 8369 O O . TYR A 1 80 ? -34.394 6.647 -11.170 1.00 0.00 80 TYR A O 6
ATOM 8387 N N . HIS A 1 81 ? -32.160 6.841 -11.357 1.00 0.00 81 HIS A N 6
ATOM 8388 C CA . HIS A 1 81 ? -32.197 8.273 -11.631 1.00 0.00 81 HIS A CA 6
ATOM 8389 C C . HIS A 1 81 ? -33.232 8.594 -12.706 1.00 0.00 81 HIS A C 6
ATOM 8390 O O . HIS A 1 81 ? -33.895 9.630 -12.654 1.00 0.00 81 HIS A O 6
ATOM 8404 N N . VAL A 1 82 ? -33.364 7.699 -13.679 1.00 0.00 82 VAL A N 6
ATOM 8405 C CA . VAL A 1 82 ? -34.318 7.886 -14.766 1.00 0.00 82 VAL A CA 6
ATOM 8406 C C . VAL A 1 82 ? -35.753 7.752 -14.267 1.00 0.00 82 VAL A C 6
ATOM 8407 O O . VAL A 1 82 ? -36.628 8.530 -14.646 1.00 0.00 82 VAL A O 6
ATOM 8420 N N . MET A 1 83 ? -35.986 6.760 -13.414 1.00 0.00 83 MET A N 6
ATOM 8421 C CA . MET A 1 83 ? -37.315 6.525 -12.862 1.00 0.00 83 MET A CA 6
ATOM 8422 C C . MET A 1 83 ? -37.578 7.440 -11.670 1.00 0.00 83 MET A C 6
ATOM 8423 O O . MET A 1 83 ? -38.464 7.176 -10.857 1.00 0.00 83 MET A O 6
ATOM 8437 N N . ALA A 1 84 ? -36.803 8.515 -11.572 1.00 0.00 84 ALA A N 6
ATOM 8438 C CA . ALA A 1 84 ? -36.954 9.469 -10.481 1.00 0.00 84 ALA A CA 6
ATOM 8439 C C . ALA A 1 84 ? -37.172 10.881 -11.012 1.00 0.00 84 ALA A C 6
ATOM 8440 O O . ALA A 1 84 ? -37.825 11.702 -10.370 1.00 0.00 84 ALA A O 6
ATOM 8447 N N . ASN A 1 85 ? -36.620 11.157 -12.190 1.00 0.00 85 ASN A N 6
ATOM 8448 C CA . ASN A 1 85 ? -36.754 12.471 -12.807 1.00 0.00 85 ASN A CA 6
ATOM 8449 C C . ASN A 1 85 ? -37.514 12.378 -14.127 1.00 0.00 85 ASN A C 6
ATOM 8450 O O . ASN A 1 85 ? -38.495 13.091 -14.342 1.00 0.00 85 ASN A O 6
ATOM 8461 N N . HIS A 1 86 ? -37.056 11.493 -15.006 1.00 0.00 86 HIS A N 6
ATOM 8462 C CA . HIS A 1 86 ? -37.694 11.305 -16.304 1.00 0.00 86 HIS A CA 6
ATOM 8463 C C . HIS A 1 86 ? -39.027 10.578 -16.154 1.00 0.00 86 HIS A C 6
ATOM 8464 O O . HIS A 1 86 ? -40.089 11.161 -16.370 1.00 0.00 86 HIS A O 6
ATOM 8478 N N . ASN A 1 87 ? -38.963 9.303 -15.785 1.00 0.00 87 ASN A N 6
ATOM 8479 C CA . ASN A 1 87 ? -40.166 8.498 -15.607 1.00 0.00 87 ASN A CA 6
ATOM 8480 C C . ASN A 1 87 ? -40.544 8.403 -14.132 1.00 0.00 87 ASN A C 6
ATOM 8481 O O . ASN A 1 87 ? -40.336 7.372 -13.492 1.00 0.00 87 ASN A O 6
ATOM 8492 N N . SER A 1 88 ? -41.103 9.485 -13.600 1.00 0.00 88 SER A N 6
ATOM 8493 C CA . SER A 1 88 ? -41.508 9.525 -12.200 1.00 0.00 88 SER A CA 6
ATOM 8494 C C . SER A 1 88 ? -42.470 10.682 -11.946 1.00 0.00 88 SER A C 6
ATOM 8495 O O . SER A 1 88 ? -42.493 11.661 -12.692 1.00 0.00 88 SER A O 6
ATOM 8503 N N . LEU A 1 89 ? -43.264 10.561 -10.887 1.00 0.00 89 LEU A N 6
ATOM 8504 C CA . LEU A 1 89 ? -44.230 11.596 -10.533 1.00 0.00 89 LEU A CA 6
ATOM 8505 C C . LEU A 1 89 ? -43.525 12.905 -10.191 1.00 0.00 89 LEU A C 6
ATOM 8506 O O . LEU A 1 89 ? -42.599 12.946 -9.381 1.00 0.00 89 LEU A O 6
ATOM 8522 N N . PRO A 1 90 ? -43.973 14.000 -10.822 1.00 0.00 90 PRO A N 6
ATOM 8523 C CA . PRO A 1 90 ? -43.401 15.332 -10.598 1.00 0.00 90 PRO A CA 6
ATOM 8524 C C . PRO A 1 90 ? -43.726 15.877 -9.212 1.00 0.00 90 PRO A C 6
ATOM 8525 O O . PRO A 1 90 ? -42.895 16.531 -8.582 1.00 0.00 90 PRO A O 6
ATOM 8536 N N . SER A 1 91 ? -44.939 15.603 -8.743 1.00 0.00 91 SER A N 6
ATOM 8537 C CA . SER A 1 91 ? -45.374 16.069 -7.431 1.00 0.00 91 SER A CA 6
ATOM 8538 C C . SER A 1 91 ? -44.263 15.904 -6.399 1.00 0.00 91 SER A C 6
ATOM 8539 O O . SER A 1 91 ? -43.904 16.850 -5.700 1.00 0.00 91 SER A O 6
ATOM 8547 N N . GLY A 1 92 ? -43.722 14.692 -6.310 1.00 0.00 92 GLY A N 6
ATOM 8548 C CA . GLY A 1 92 ? -42.657 14.423 -5.361 1.00 0.00 92 GLY A CA 6
ATOM 8549 C C . GLY A 1 92 ? -41.393 15.200 -5.673 1.00 0.00 92 GLY A C 6
ATOM 8550 O O . GLY A 1 92 ? -41.284 16.392 -5.385 1.00 0.00 92 GLY A O 6
ATOM 8554 N N . PRO A 1 93 ? -40.408 14.517 -6.274 1.00 0.00 93 PRO A N 6
ATOM 8555 C CA . PRO A 1 93 ? -39.127 15.130 -6.637 1.00 0.00 93 PRO A CA 6
ATOM 8556 C C . PRO A 1 93 ? -39.265 16.129 -7.781 1.00 0.00 93 PRO A C 6
ATOM 8557 O O . PRO A 1 93 ? -40.259 16.121 -8.507 1.00 0.00 93 PRO A O 6
ATOM 8568 N N . SER A 1 94 ? -38.262 16.987 -7.936 1.00 0.00 94 SER A N 6
ATOM 8569 C CA . SER A 1 94 ? -38.274 17.994 -8.990 1.00 0.00 94 SER A CA 6
ATOM 8570 C C . SER A 1 94 ? -37.452 17.535 -10.190 1.00 0.00 94 SER A C 6
ATOM 8571 O O . SER A 1 94 ? -36.222 17.581 -10.168 1.00 0.00 94 SER A O 6
ATOM 8579 N N . SER A 1 95 ? -38.140 17.092 -11.237 1.00 0.00 95 SER A N 6
ATOM 8580 C CA . SER A 1 95 ? -37.475 16.620 -12.446 1.00 0.00 95 SER A CA 6
ATOM 8581 C C . SER A 1 95 ? -36.570 17.703 -13.026 1.00 0.00 95 SER A C 6
ATOM 8582 O O . SER A 1 95 ? -35.425 17.441 -13.392 1.00 0.00 95 SER A O 6
ATOM 8590 N N . GLY A 1 96 ? -37.094 18.922 -13.106 1.00 0.00 96 GLY A N 6
ATOM 8591 C CA . GLY A 1 96 ? -36.322 20.028 -13.642 1.00 0.00 96 GLY A CA 6
ATOM 8592 C C . GLY A 1 96 ? -34.885 20.019 -13.159 1.00 0.00 96 GLY A C 6
ATOM 8593 O O . GLY A 1 96 ? -34.607 20.578 -12.099 1.00 0.00 96 GLY A O 6
ATOM 8599 N N . GLY A 1 1 ? 3.367 32.164 40.895 1.00 0.00 1 GLY A N 7
ATOM 8600 C CA . GLY A 1 1 ? 3.820 32.025 39.523 1.00 0.00 1 GLY A CA 7
ATOM 8601 C C . GLY A 1 1 ? 2.733 31.507 38.603 1.00 0.00 1 GLY A C 7
ATOM 8602 O O . GLY A 1 1 ? 1.554 31.517 38.957 1.00 0.00 1 GLY A O 7
ATOM 8606 N N . SER A 1 2 ? 3.128 31.056 37.417 1.00 0.00 2 SER A N 7
ATOM 8607 C CA . SER A 1 2 ? 2.177 30.538 36.440 1.00 0.00 2 SER A CA 7
ATOM 8608 C C . SER A 1 2 ? 2.783 29.379 35.654 1.00 0.00 2 SER A C 7
ATOM 8609 O O . SER A 1 2 ? 3.997 29.314 35.459 1.00 0.00 2 SER A O 7
ATOM 8617 N N . SER A 1 3 ? 1.929 28.465 35.206 1.00 0.00 3 SER A N 7
ATOM 8618 C CA . SER A 1 3 ? 2.379 27.306 34.445 1.00 0.00 3 SER A CA 7
ATOM 8619 C C . SER A 1 3 ? 1.324 26.882 33.426 1.00 0.00 3 SER A C 7
ATOM 8620 O O . SER A 1 3 ? 0.162 27.275 33.519 1.00 0.00 3 SER A O 7
ATOM 8628 N N . GLY A 1 4 ? 1.740 26.076 32.454 1.00 0.00 4 GLY A N 7
ATOM 8629 C CA . GLY A 1 4 ? 0.820 25.611 31.432 1.00 0.00 4 GLY A CA 7
ATOM 8630 C C . GLY A 1 4 ? 1.132 24.201 30.969 1.00 0.00 4 GLY A C 7
ATOM 8631 O O . GLY A 1 4 ? 1.679 23.399 31.726 1.00 0.00 4 GLY A O 7
ATOM 8635 N N . SER A 1 5 ? 0.780 23.898 29.724 1.00 0.00 5 SER A N 7
ATOM 8636 C CA . SER A 1 5 ? 1.021 22.573 29.163 1.00 0.00 5 SER A CA 7
ATOM 8637 C C . SER A 1 5 ? 0.932 22.604 27.641 1.00 0.00 5 SER A C 7
ATOM 8638 O O . SER A 1 5 ? 0.556 23.616 27.050 1.00 0.00 5 SER A O 7
ATOM 8646 N N . SER A 1 6 ? 1.283 21.486 27.011 1.00 0.00 6 SER A N 7
ATOM 8647 C CA . SER A 1 6 ? 1.247 21.385 25.557 1.00 0.00 6 SER A CA 7
ATOM 8648 C C . SER A 1 6 ? 0.464 20.152 25.118 1.00 0.00 6 SER A C 7
ATOM 8649 O O . SER A 1 6 ? 0.054 19.336 25.943 1.00 0.00 6 SER A O 7
ATOM 8657 N N . GLY A 1 7 ? 0.260 20.023 23.810 1.00 0.00 7 GLY A N 7
ATOM 8658 C CA . GLY A 1 7 ? -0.474 18.887 23.282 1.00 0.00 7 GLY A CA 7
ATOM 8659 C C . GLY A 1 7 ? 0.355 18.057 22.322 1.00 0.00 7 GLY A C 7
ATOM 8660 O O . GLY A 1 7 ? 1.464 17.638 22.652 1.00 0.00 7 GLY A O 7
ATOM 8664 N N . ARG A 1 8 ? -0.185 17.818 21.131 1.00 0.00 8 ARG A N 7
ATOM 8665 C CA . ARG A 1 8 ? 0.511 17.031 20.121 1.00 0.00 8 ARG A CA 7
ATOM 8666 C C . ARG A 1 8 ? 0.339 17.647 18.736 1.00 0.00 8 ARG A C 7
ATOM 8667 O O . ARG A 1 8 ? -0.779 17.944 18.313 1.00 0.00 8 ARG A O 7
ATOM 8688 N N . ILE A 1 9 ? 1.452 17.838 18.036 1.00 0.00 9 ILE A N 7
ATOM 8689 C CA . ILE A 1 9 ? 1.423 18.418 16.699 1.00 0.00 9 ILE A CA 7
ATOM 8690 C C . ILE A 1 9 ? 0.848 17.436 15.685 1.00 0.00 9 ILE A C 7
ATOM 8691 O O . ILE A 1 9 ? 1.026 16.224 15.809 1.00 0.00 9 ILE A O 7
ATOM 8707 N N . ARG A 1 10 ? 0.158 17.967 14.681 1.00 0.00 10 ARG A N 7
ATOM 8708 C CA . ARG A 1 10 ? -0.444 17.136 13.644 1.00 0.00 10 ARG A CA 7
ATOM 8709 C C . ARG A 1 10 ? 0.608 16.675 12.639 1.00 0.00 10 ARG A C 7
ATOM 8710 O O . ARG A 1 10 ? 1.415 17.471 12.159 1.00 0.00 10 ARG A O 7
ATOM 8731 N N . LYS A 1 11 ? 0.592 15.384 12.326 1.00 0.00 11 LYS A N 7
ATOM 8732 C CA . LYS A 1 11 ? 1.543 14.815 11.377 1.00 0.00 11 LYS A CA 7
ATOM 8733 C C . LYS A 1 11 ? 1.660 15.689 10.133 1.00 0.00 11 LYS A C 7
ATOM 8734 O O . LYS A 1 11 ? 0.686 16.308 9.706 1.00 0.00 11 LYS A O 7
ATOM 8753 N N . GLU A 1 12 ? 2.856 15.733 9.556 1.00 0.00 12 GLU A N 7
ATOM 8754 C CA . GLU A 1 12 ? 3.098 16.532 8.360 1.00 0.00 12 GLU A CA 7
ATOM 8755 C C . GLU A 1 12 ? 2.806 15.724 7.099 1.00 0.00 12 GLU A C 7
ATOM 8756 O O . GLU A 1 12 ? 3.333 14.629 6.896 1.00 0.00 12 GLU A O 7
ATOM 8768 N N . PRO A 1 13 ? 1.947 16.275 6.229 1.00 0.00 13 PRO A N 7
ATOM 8769 C CA . PRO A 1 13 ? 1.565 15.624 4.973 1.00 0.00 13 PRO A CA 7
ATOM 8770 C C . PRO A 1 13 ? 2.710 15.588 3.967 1.00 0.00 13 PRO A C 7
ATOM 8771 O O . PRO A 1 13 ? 3.262 16.618 3.580 1.00 0.00 13 PRO A O 7
ATOM 8782 N N . PRO A 1 14 ? 3.078 14.373 3.532 1.00 0.00 14 PRO A N 7
ATOM 8783 C CA . PRO A 1 14 ? 4.162 14.174 2.564 1.00 0.00 14 PRO A CA 7
ATOM 8784 C C . PRO A 1 14 ? 3.792 14.670 1.170 1.00 0.00 14 PRO A C 7
ATOM 8785 O O . PRO A 1 14 ? 2.784 15.353 0.990 1.00 0.00 14 PRO A O 7
ATOM 8796 N N . VAL A 1 15 ? 4.614 14.320 0.186 1.00 0.00 15 VAL A N 7
ATOM 8797 C CA . VAL A 1 15 ? 4.373 14.728 -1.193 1.00 0.00 15 VAL A CA 7
ATOM 8798 C C . VAL A 1 15 ? 2.891 14.637 -1.542 1.00 0.00 15 VAL A C 7
ATOM 8799 O O . VAL A 1 15 ? 2.323 15.558 -2.129 1.00 0.00 15 VAL A O 7
ATOM 8812 N N . TYR A 1 16 ? 2.271 13.521 -1.176 1.00 0.00 16 TYR A N 7
ATOM 8813 C CA . TYR A 1 16 ? 0.855 13.307 -1.451 1.00 0.00 16 TYR A CA 7
ATOM 8814 C C . TYR A 1 16 ? 0.015 13.545 -0.200 1.00 0.00 16 TYR A C 7
ATOM 8815 O O . TYR A 1 16 ? 0.545 13.668 0.903 1.00 0.00 16 TYR A O 7
ATOM 8833 N N . ALA A 1 17 ? -1.300 13.606 -0.382 1.00 0.00 17 ALA A N 7
ATOM 8834 C CA . ALA A 1 17 ? -2.216 13.825 0.731 1.00 0.00 17 ALA A CA 7
ATOM 8835 C C . ALA A 1 17 ? -2.061 12.740 1.791 1.00 0.00 17 ALA A C 7
ATOM 8836 O O . ALA A 1 17 ? -1.314 11.780 1.606 1.00 0.00 17 ALA A O 7
ATOM 8843 N N . ALA A 1 18 ? -2.772 12.899 2.903 1.00 0.00 18 ALA A N 7
ATOM 8844 C CA . ALA A 1 18 ? -2.714 11.932 3.992 1.00 0.00 18 ALA A CA 7
ATOM 8845 C C . ALA A 1 18 ? -3.801 10.873 3.843 1.00 0.00 18 ALA A C 7
ATOM 8846 O O . ALA A 1 18 ? -4.411 10.454 4.826 1.00 0.00 18 ALA A O 7
ATOM 8853 N N . GLY A 1 19 ? -4.038 10.444 2.608 1.00 0.00 19 GLY A N 7
ATOM 8854 C CA . GLY A 1 19 ? -5.052 9.437 2.354 1.00 0.00 19 GLY A CA 7
ATOM 8855 C C . GLY A 1 19 ? -5.498 9.416 0.905 1.00 0.00 19 GLY A C 7
ATOM 8856 O O . GLY A 1 19 ? -6.695 9.431 0.617 1.00 0.00 19 GLY A O 7
ATOM 8860 N N . SER A 1 20 ? -4.534 9.384 -0.009 1.00 0.00 20 SER A N 7
ATOM 8861 C CA . SER A 1 20 ? -4.834 9.367 -1.436 1.00 0.00 20 SER A CA 7
ATOM 8862 C C . SER A 1 20 ? -4.319 8.086 -2.084 1.00 0.00 20 SER A C 7
ATOM 8863 O O . SER A 1 20 ? -3.688 7.255 -1.429 1.00 0.00 20 SER A O 7
ATOM 8871 N N . LEU A 1 21 ? -4.592 7.932 -3.375 1.00 0.00 21 LEU A N 7
ATOM 8872 C CA . LEU A 1 21 ? -4.156 6.752 -4.114 1.00 0.00 21 LEU A CA 7
ATOM 8873 C C . LEU A 1 21 ? -2.682 6.859 -4.491 1.00 0.00 21 LEU A C 7
ATOM 8874 O O . LEU A 1 21 ? -1.930 5.893 -4.370 1.00 0.00 21 LEU A O 7
ATOM 8890 N N . GLU A 1 22 ? -2.277 8.040 -4.947 1.00 0.00 22 GLU A N 7
ATOM 8891 C CA . GLU A 1 22 ? -0.892 8.273 -5.340 1.00 0.00 22 GLU A CA 7
ATOM 8892 C C . GLU A 1 22 ? 0.071 7.709 -4.298 1.00 0.00 22 GLU A C 7
ATOM 8893 O O . GLU A 1 22 ? 1.118 7.162 -4.639 1.00 0.00 22 GLU A O 7
ATOM 8905 N N . GLU A 1 23 ? -0.294 7.849 -3.027 1.00 0.00 23 GLU A N 7
ATOM 8906 C CA . GLU A 1 23 ? 0.539 7.356 -1.936 1.00 0.00 23 GLU A CA 7
ATOM 8907 C C . GLU A 1 23 ? 0.672 5.837 -1.998 1.00 0.00 23 GLU A C 7
ATOM 8908 O O . GLU A 1 23 ? 1.780 5.303 -2.037 1.00 0.00 23 GLU A O 7
ATOM 8920 N N . GLN A 1 24 ? -0.465 5.149 -2.005 1.00 0.00 24 GLN A N 7
ATOM 8921 C CA . GLN A 1 24 ? -0.475 3.692 -2.060 1.00 0.00 24 GLN A CA 7
ATOM 8922 C C . GLN A 1 24 ? 0.457 3.182 -3.155 1.00 0.00 24 GLN A C 7
ATOM 8923 O O . GLN A 1 24 ? 1.423 2.470 -2.879 1.00 0.00 24 GLN A O 7
ATOM 8937 N N . TRP A 1 25 ? 0.161 3.551 -4.396 1.00 0.00 25 TRP A N 7
ATOM 8938 C CA . TRP A 1 25 ? 0.973 3.131 -5.532 1.00 0.00 25 TRP A CA 7
ATOM 8939 C C . TRP A 1 25 ? 2.457 3.339 -5.248 1.00 0.00 25 TRP A C 7
ATOM 8940 O O . TRP A 1 25 ? 3.270 2.437 -5.449 1.00 0.00 25 TRP A O 7
ATOM 8961 N N . TYR A 1 26 ? 2.803 4.534 -4.780 1.00 0.00 26 TYR A N 7
ATOM 8962 C CA . TYR A 1 26 ? 4.189 4.861 -4.471 1.00 0.00 26 TYR A CA 7
ATOM 8963 C C . TYR A 1 26 ? 4.828 3.771 -3.615 1.00 0.00 26 TYR A C 7
ATOM 8964 O O . TYR A 1 26 ? 5.939 3.318 -3.894 1.00 0.00 26 TYR A O 7
ATOM 8982 N N . LEU A 1 27 ? 4.119 3.355 -2.573 1.00 0.00 27 LEU A N 7
ATOM 8983 C CA . LEU A 1 27 ? 4.614 2.317 -1.675 1.00 0.00 27 LEU A CA 7
ATOM 8984 C C . LEU A 1 27 ? 4.925 1.036 -2.442 1.00 0.00 27 LEU A C 7
ATOM 8985 O O . LEU A 1 27 ? 6.000 0.456 -2.290 1.00 0.00 27 LEU A O 7
ATOM 9001 N N . GLU A 1 28 ? 3.978 0.602 -3.268 1.00 0.00 28 GLU A N 7
ATOM 9002 C CA . GLU A 1 28 ? 4.153 -0.610 -4.061 1.00 0.00 28 GLU A CA 7
ATOM 9003 C C . GLU A 1 28 ? 5.453 -0.556 -4.857 1.00 0.00 28 GLU A C 7
ATOM 9004 O O . GLU A 1 28 ? 5.931 -1.577 -5.354 1.00 0.00 28 GLU A O 7
ATOM 9016 N N . ILE A 1 29 ? 6.020 0.640 -4.974 1.00 0.00 29 ILE A N 7
ATOM 9017 C CA . ILE A 1 29 ? 7.265 0.826 -5.709 1.00 0.00 29 ILE A CA 7
ATOM 9018 C C . ILE A 1 29 ? 8.463 0.845 -4.766 1.00 0.00 29 ILE A C 7
ATOM 9019 O O . ILE A 1 29 ? 9.461 0.164 -5.000 1.00 0.00 29 ILE A O 7
ATOM 9035 N N . VAL A 1 30 ? 8.355 1.628 -3.697 1.00 0.00 30 VAL A N 7
ATOM 9036 C CA . VAL A 1 30 ? 9.428 1.733 -2.716 1.00 0.00 30 VAL A CA 7
ATOM 9037 C C . VAL A 1 30 ? 9.640 0.410 -1.989 1.00 0.00 30 VAL A C 7
ATOM 9038 O O . VAL A 1 30 ? 10.681 0.189 -1.370 1.00 0.00 30 VAL A O 7
ATOM 9051 N N . ASP A 1 31 ? 8.646 -0.468 -2.068 1.00 0.00 31 ASP A N 7
ATOM 9052 C CA . ASP A 1 31 ? 8.723 -1.772 -1.419 1.00 0.00 31 ASP A CA 7
ATOM 9053 C C . ASP A 1 31 ? 9.156 -2.848 -2.409 1.00 0.00 31 ASP A C 7
ATOM 9054 O O . ASP A 1 31 ? 9.912 -3.756 -2.065 1.00 0.00 31 ASP A O 7
ATOM 9063 N N . LYS A 1 32 ? 8.672 -2.739 -3.642 1.00 0.00 32 LYS A N 7
ATOM 9064 C CA . LYS A 1 32 ? 9.008 -3.702 -4.684 1.00 0.00 32 LYS A CA 7
ATOM 9065 C C . LYS A 1 32 ? 9.920 -3.073 -5.732 1.00 0.00 32 LYS A C 7
ATOM 9066 O O . LYS A 1 32 ? 11.021 -3.561 -5.984 1.00 0.00 32 LYS A O 7
ATOM 9085 N N . GLY A 1 33 ? 9.456 -1.984 -6.339 1.00 0.00 33 GLY A N 7
ATOM 9086 C CA . GLY A 1 33 ? 10.244 -1.306 -7.351 1.00 0.00 33 GLY A CA 7
ATOM 9087 C C . GLY A 1 33 ? 9.385 -0.695 -8.441 1.00 0.00 33 GLY A C 7
ATOM 9088 O O . GLY A 1 33 ? 9.846 0.160 -9.197 1.00 0.00 33 GLY A O 7
ATOM 9092 N N . SER A 1 34 ? 8.134 -1.134 -8.522 1.00 0.00 34 SER A N 7
ATOM 9093 C CA . SER A 1 34 ? 7.210 -0.629 -9.531 1.00 0.00 34 SER A CA 7
ATOM 9094 C C . SER A 1 34 ? 5.763 -0.830 -9.093 1.00 0.00 34 SER A C 7
ATOM 9095 O O . SER A 1 34 ? 5.489 -1.530 -8.118 1.00 0.00 34 SER A O 7
ATOM 9103 N N . VAL A 1 35 ? 4.839 -0.211 -9.821 1.00 0.00 35 VAL A N 7
ATOM 9104 C CA . VAL A 1 35 ? 3.419 -0.322 -9.509 1.00 0.00 35 VAL A CA 7
ATOM 9105 C C . VAL A 1 35 ? 2.631 -0.832 -10.711 1.00 0.00 35 VAL A C 7
ATOM 9106 O O . VAL A 1 35 ? 2.940 -0.500 -11.855 1.00 0.00 35 VAL A O 7
ATOM 9119 N N . SER A 1 36 ? 1.610 -1.640 -10.443 1.00 0.00 36 SER A N 7
ATOM 9120 C CA . SER A 1 36 ? 0.779 -2.198 -11.502 1.00 0.00 36 SER A CA 7
ATOM 9121 C C . SER A 1 36 ? -0.520 -1.410 -11.646 1.00 0.00 36 SER A C 7
ATOM 9122 O O . SER A 1 36 ? -1.020 -0.833 -10.680 1.00 0.00 36 SER A O 7
ATOM 9130 N N . CYS A 1 37 ? -1.061 -1.390 -12.860 1.00 0.00 37 CYS A N 7
ATOM 9131 C CA . CYS A 1 37 ? -2.301 -0.674 -13.133 1.00 0.00 37 CYS A CA 7
ATOM 9132 C C . CYS A 1 37 ? -3.427 -1.171 -12.231 1.00 0.00 37 CYS A C 7
ATOM 9133 O O . CYS A 1 37 ? -3.848 -2.325 -12.301 1.00 0.00 37 CYS A O 7
ATOM 9140 N N . PRO A 1 38 ? -3.926 -0.279 -11.362 1.00 0.00 38 PRO A N 7
ATOM 9141 C CA . PRO A 1 38 ? -5.010 -0.603 -10.430 1.00 0.00 38 PRO A CA 7
ATOM 9142 C C . PRO A 1 38 ? -6.344 -0.806 -11.140 1.00 0.00 38 PRO A C 7
ATOM 9143 O O . PRO A 1 38 ? -7.345 -1.159 -10.515 1.00 0.00 38 PRO A O 7
ATOM 9154 N N . THR A 1 39 ? -6.352 -0.581 -12.450 1.00 0.00 39 THR A N 7
ATOM 9155 C CA . THR A 1 39 ? -7.564 -0.738 -13.246 1.00 0.00 39 THR A CA 7
ATOM 9156 C C . THR A 1 39 ? -7.621 -2.117 -13.894 1.00 0.00 39 THR A C 7
ATOM 9157 O O . THR A 1 39 ? -8.536 -2.899 -13.634 1.00 0.00 39 THR A O 7
ATOM 9168 N N . CYS A 1 40 ? -6.638 -2.409 -14.739 1.00 0.00 40 CYS A N 7
ATOM 9169 C CA . CYS A 1 40 ? -6.575 -3.694 -15.425 1.00 0.00 40 CYS A CA 7
ATOM 9170 C C . CYS A 1 40 ? -5.606 -4.640 -14.722 1.00 0.00 40 CYS A C 7
ATOM 9171 O O . CYS A 1 40 ? -5.809 -5.853 -14.707 1.00 0.00 40 CYS A O 7
ATOM 9178 N N . GLN A 1 41 ? -4.553 -4.074 -14.140 1.00 0.00 41 GLN A N 7
ATOM 9179 C CA . GLN A 1 41 ? -3.552 -4.867 -13.436 1.00 0.00 41 GLN A CA 7
ATOM 9180 C C . GLN A 1 41 ? -2.821 -5.799 -14.397 1.00 0.00 41 GLN A C 7
ATOM 9181 O O . GLN A 1 41 ? -2.498 -6.934 -14.050 1.00 0.00 41 GLN A O 7
ATOM 9195 N N . ALA A 1 42 ? -2.563 -5.310 -15.605 1.00 0.00 42 ALA A N 7
ATOM 9196 C CA . ALA A 1 42 ? -1.869 -6.099 -16.616 1.00 0.00 42 ALA A CA 7
ATOM 9197 C C . ALA A 1 42 ? -0.434 -5.614 -16.800 1.00 0.00 42 ALA A C 7
ATOM 9198 O O . ALA A 1 42 ? 0.474 -6.409 -17.044 1.00 0.00 42 ALA A O 7
ATOM 9205 N N . VAL A 1 43 ? -0.237 -4.305 -16.681 1.00 0.00 43 VAL A N 7
ATOM 9206 C CA . VAL A 1 43 ? 1.087 -3.714 -16.835 1.00 0.00 43 VAL A CA 7
ATOM 9207 C C . VAL A 1 43 ? 1.335 -2.641 -15.781 1.00 0.00 43 VAL A C 7
ATOM 9208 O O . VAL A 1 43 ? 0.396 -2.067 -15.231 1.00 0.00 43 VAL A O 7
ATOM 9221 N N . GLY A 1 44 ? 2.608 -2.372 -15.505 1.00 0.00 44 GLY A N 7
ATOM 9222 C CA . GLY A 1 44 ? 2.957 -1.367 -14.519 1.00 0.00 44 GLY A CA 7
ATOM 9223 C C . GLY A 1 44 ? 4.044 -0.429 -15.006 1.00 0.00 44 GLY A C 7
ATOM 9224 O O . GLY A 1 44 ? 4.415 -0.455 -16.179 1.00 0.00 44 GLY A O 7
ATOM 9228 N N . ARG A 1 45 ? 4.554 0.403 -14.104 1.00 0.00 45 ARG A N 7
ATOM 9229 C CA . ARG A 1 45 ? 5.602 1.355 -14.449 1.00 0.00 45 ARG A CA 7
ATOM 9230 C C . ARG A 1 45 ? 6.558 1.560 -13.278 1.00 0.00 45 ARG A C 7
ATOM 9231 O O . ARG A 1 45 ? 6.184 1.383 -12.118 1.00 0.00 45 ARG A O 7
ATOM 9252 N N . LYS A 1 46 ? 7.795 1.933 -13.588 1.00 0.00 46 LYS A N 7
ATOM 9253 C CA . LYS A 1 46 ? 8.806 2.163 -12.563 1.00 0.00 46 LYS A CA 7
ATOM 9254 C C . LYS A 1 46 ? 8.296 3.136 -11.505 1.00 0.00 46 LYS A C 7
ATOM 9255 O O . LYS A 1 46 ? 8.426 2.890 -10.305 1.00 0.00 46 LYS A O 7
ATOM 9274 N N . THR A 1 47 ? 7.713 4.243 -11.956 1.00 0.00 47 THR A N 7
ATOM 9275 C CA . THR A 1 47 ? 7.183 5.252 -11.048 1.00 0.00 47 THR A CA 7
ATOM 9276 C C . THR A 1 47 ? 5.784 5.687 -11.467 1.00 0.00 47 THR A C 7
ATOM 9277 O O . THR A 1 47 ? 5.409 5.569 -12.634 1.00 0.00 47 THR A O 7
ATOM 9288 N N . ILE A 1 48 ? 5.015 6.191 -10.508 1.00 0.00 48 ILE A N 7
ATOM 9289 C CA . ILE A 1 48 ? 3.656 6.646 -10.778 1.00 0.00 48 ILE A CA 7
ATOM 9290 C C . ILE A 1 48 ? 3.585 7.413 -12.094 1.00 0.00 48 ILE A C 7
ATOM 9291 O O . ILE A 1 48 ? 2.750 7.121 -12.949 1.00 0.00 48 ILE A O 7
ATOM 9307 N N . GLU A 1 49 ? 4.468 8.395 -12.249 1.00 0.00 49 GLU A N 7
ATOM 9308 C CA . GLU A 1 49 ? 4.505 9.204 -13.461 1.00 0.00 49 GLU A CA 7
ATOM 9309 C C . GLU A 1 49 ? 4.198 8.354 -14.691 1.00 0.00 49 GLU A C 7
ATOM 9310 O O . GLU A 1 49 ? 3.359 8.716 -15.515 1.00 0.00 49 GLU A O 7
ATOM 9322 N N . GLY A 1 50 ? 4.886 7.222 -14.808 1.00 0.00 50 GLY A N 7
ATOM 9323 C CA . GLY A 1 50 ? 4.674 6.339 -15.940 1.00 0.00 50 GLY A CA 7
ATOM 9324 C C . GLY A 1 50 ? 3.261 5.793 -15.993 1.00 0.00 50 GLY A C 7
ATOM 9325 O O . GLY A 1 50 ? 2.572 5.929 -17.005 1.00 0.00 50 GLY A O 7
ATOM 9329 N N . LEU A 1 51 ? 2.827 5.173 -14.902 1.00 0.00 51 LEU A N 7
ATOM 9330 C CA . LEU A 1 51 ? 1.486 4.603 -14.828 1.00 0.00 51 LEU A CA 7
ATOM 9331 C C . LEU A 1 51 ? 0.431 5.644 -15.186 1.00 0.00 51 LEU A C 7
ATOM 9332 O O . LEU A 1 51 ? -0.473 5.381 -15.979 1.00 0.00 51 LEU A O 7
ATOM 9348 N N . LYS A 1 52 ? 0.553 6.829 -14.598 1.00 0.00 52 LYS A N 7
ATOM 9349 C CA . LYS A 1 52 ? -0.387 7.913 -14.857 1.00 0.00 52 LYS A CA 7
ATOM 9350 C C . LYS A 1 52 ? -0.749 7.978 -16.337 1.00 0.00 52 LYS A C 7
ATOM 9351 O O . LYS A 1 52 ? -1.925 7.958 -16.701 1.00 0.00 52 LYS A O 7
ATOM 9370 N N . LYS A 1 53 ? 0.269 8.053 -17.188 1.00 0.00 53 LYS A N 7
ATOM 9371 C CA . LYS A 1 53 ? 0.059 8.117 -18.629 1.00 0.00 53 LYS A CA 7
ATOM 9372 C C . LYS A 1 53 ? -0.713 6.897 -19.122 1.00 0.00 53 LYS A C 7
ATOM 9373 O O . LYS A 1 53 ? -1.511 6.990 -20.055 1.00 0.00 53 LYS A O 7
ATOM 9392 N N . HIS A 1 54 ? -0.471 5.754 -18.488 1.00 0.00 54 HIS A N 7
ATOM 9393 C CA . HIS A 1 54 ? -1.146 4.516 -18.860 1.00 0.00 54 HIS A CA 7
ATOM 9394 C C . HIS A 1 54 ? -2.620 4.561 -18.467 1.00 0.00 54 HIS A C 7
ATOM 9395 O O . HIS A 1 54 ? -3.498 4.284 -19.284 1.00 0.00 54 HIS A O 7
ATOM 9409 N N . MET A 1 55 ? -2.882 4.910 -17.212 1.00 0.00 55 MET A N 7
ATOM 9410 C CA . MET A 1 55 ? -4.249 4.990 -16.711 1.00 0.00 55 MET A CA 7
ATOM 9411 C C . MET A 1 55 ? -4.962 6.216 -17.274 1.00 0.00 55 MET A C 7
ATOM 9412 O O . MET A 1 55 ? -6.191 6.263 -17.318 1.00 0.00 55 MET A O 7
ATOM 9426 N N . GLU A 1 56 ? -4.183 7.204 -17.703 1.00 0.00 56 GLU A N 7
ATOM 9427 C CA . GLU A 1 56 ? -4.742 8.429 -18.261 1.00 0.00 56 GLU A CA 7
ATOM 9428 C C . GLU A 1 56 ? -5.727 8.116 -19.384 1.00 0.00 56 GLU A C 7
ATOM 9429 O O . GLU A 1 56 ? -6.522 8.966 -19.782 1.00 0.00 56 GLU A O 7
ATOM 9441 N N . ASN A 1 57 ? -5.668 6.888 -19.889 1.00 0.00 57 ASN A N 7
ATOM 9442 C CA . ASN A 1 57 ? -6.553 6.461 -20.967 1.00 0.00 57 ASN A CA 7
ATOM 9443 C C . ASN A 1 57 ? -7.183 5.108 -20.650 1.00 0.00 57 ASN A C 7
ATOM 9444 O O . ASN A 1 57 ? -8.339 4.855 -20.988 1.00 0.00 57 ASN A O 7
ATOM 9455 N N . CYS A 1 58 ? -6.414 4.242 -19.998 1.00 0.00 58 CYS A N 7
ATOM 9456 C CA . CYS A 1 58 ? -6.895 2.915 -19.635 1.00 0.00 58 CYS A CA 7
ATOM 9457 C C . CYS A 1 58 ? -7.977 3.003 -18.563 1.00 0.00 58 CYS A C 7
ATOM 9458 O O . CYS A 1 58 ? -9.025 2.364 -18.668 1.00 0.00 58 CYS A O 7
ATOM 9465 N N . LYS A 1 59 ? -7.717 3.799 -17.532 1.00 0.00 59 LYS A N 7
ATOM 9466 C CA . LYS A 1 59 ? -8.668 3.974 -16.440 1.00 0.00 59 LYS A CA 7
ATOM 9467 C C . LYS A 1 59 ? -10.089 4.124 -16.975 1.00 0.00 59 LYS A C 7
ATOM 9468 O O . LYS A 1 59 ? -10.382 5.049 -17.732 1.00 0.00 59 LYS A O 7
ATOM 9487 N N . GLN A 1 60 ? -10.966 3.209 -16.576 1.00 0.00 60 GLN A N 7
ATOM 9488 C CA . GLN A 1 60 ? -12.356 3.241 -17.016 1.00 0.00 60 GLN A CA 7
ATOM 9489 C C . GLN A 1 60 ? -13.200 4.112 -16.090 1.00 0.00 60 GLN A C 7
ATOM 9490 O O . GLN A 1 60 ? -12.925 4.210 -14.895 1.00 0.00 60 GLN A O 7
ATOM 9504 N N . GLU A 1 61 ? -14.227 4.742 -16.652 1.00 0.00 61 GLU A N 7
ATOM 9505 C CA . GLU A 1 61 ? -15.109 5.605 -15.876 1.00 0.00 61 GLU A CA 7
ATOM 9506 C C . GLU A 1 61 ? -15.928 4.791 -14.878 1.00 0.00 61 GLU A C 7
ATOM 9507 O O . GLU A 1 61 ? -16.401 3.700 -15.192 1.00 0.00 61 GLU A O 7
ATOM 9519 N N . MET A 1 62 ? -16.089 5.331 -13.674 1.00 0.00 62 MET A N 7
ATOM 9520 C CA . MET A 1 62 ? -16.850 4.655 -12.630 1.00 0.00 62 MET A CA 7
ATOM 9521 C C . MET A 1 62 ? -17.700 5.650 -11.847 1.00 0.00 62 MET A C 7
ATOM 9522 O O . MET A 1 62 ? -17.638 6.856 -12.084 1.00 0.00 62 MET A O 7
ATOM 9536 N N . PHE A 1 63 ? -18.494 5.137 -10.913 1.00 0.00 63 PHE A N 7
ATOM 9537 C CA . PHE A 1 63 ? -19.358 5.981 -10.095 1.00 0.00 63 PHE A CA 7
ATOM 9538 C C . PHE A 1 63 ? -19.179 5.668 -8.613 1.00 0.00 63 PHE A C 7
ATOM 9539 O O . PHE A 1 63 ? -18.630 4.628 -8.247 1.00 0.00 63 PHE A O 7
ATOM 9556 N N . THR A 1 64 ? -19.646 6.576 -7.762 1.00 0.00 64 THR A N 7
ATOM 9557 C CA . THR A 1 64 ? -19.537 6.400 -6.319 1.00 0.00 64 THR A CA 7
ATOM 9558 C C . THR A 1 64 ? -20.470 7.349 -5.577 1.00 0.00 64 THR A C 7
ATOM 9559 O O . THR A 1 64 ? -20.321 8.569 -5.652 1.00 0.00 64 THR A O 7
ATOM 9570 N N . CYS A 1 65 ? -21.434 6.782 -4.859 1.00 0.00 65 CYS A N 7
ATOM 9571 C CA . CYS A 1 65 ? -22.393 7.577 -4.101 1.00 0.00 65 CYS A CA 7
ATOM 9572 C C . CYS A 1 65 ? -21.682 8.448 -3.069 1.00 0.00 65 CYS A C 7
ATOM 9573 O O . CYS A 1 65 ? -20.538 8.183 -2.699 1.00 0.00 65 CYS A O 7
ATOM 9580 N N . HIS A 1 66 ? -22.369 9.489 -2.608 1.00 0.00 66 HIS A N 7
ATOM 9581 C CA . HIS A 1 66 ? -21.804 10.399 -1.618 1.00 0.00 66 HIS A CA 7
ATOM 9582 C C . HIS A 1 66 ? -22.414 10.149 -0.241 1.00 0.00 66 HIS A C 7
ATOM 9583 O O . HIS A 1 66 ? -21.726 10.230 0.777 1.00 0.00 66 HIS A O 7
ATOM 9597 N N . HIS A 1 67 ? -23.708 9.846 -0.218 1.00 0.00 67 HIS A N 7
ATOM 9598 C CA . HIS A 1 67 ? -24.410 9.585 1.034 1.00 0.00 67 HIS A CA 7
ATOM 9599 C C . HIS A 1 67 ? -23.710 8.488 1.830 1.00 0.00 67 HIS A C 7
ATOM 9600 O O . HIS A 1 67 ? -23.230 8.722 2.940 1.00 0.00 67 HIS A O 7
ATOM 9614 N N . CYS A 1 68 ? -23.657 7.290 1.258 1.00 0.00 68 CYS A N 7
ATOM 9615 C CA . CYS A 1 68 ? -23.018 6.156 1.914 1.00 0.00 68 CYS A CA 7
ATOM 9616 C C . CYS A 1 68 ? -21.611 5.933 1.367 1.00 0.00 68 CYS A C 7
ATOM 9617 O O . CYS A 1 68 ? -20.659 5.754 2.126 1.00 0.00 68 CYS A O 7
ATOM 9624 N N . GLY A 1 69 ? -21.488 5.946 0.043 1.00 0.00 69 GLY A N 7
ATOM 9625 C CA . GLY A 1 69 ? -20.194 5.744 -0.584 1.00 0.00 69 GLY A CA 7
ATOM 9626 C C . GLY A 1 69 ? -20.074 4.383 -1.240 1.00 0.00 69 GLY A C 7
ATOM 9627 O O . GLY A 1 69 ? -19.010 3.764 -1.212 1.00 0.00 69 GLY A O 7
ATOM 9631 N N . LYS A 1 70 ? -21.167 3.914 -1.832 1.00 0.00 70 LYS A N 7
ATOM 9632 C CA . LYS A 1 70 ? -21.181 2.617 -2.498 1.00 0.00 70 LYS A CA 7
ATOM 9633 C C . LYS A 1 70 ? -20.526 2.705 -3.873 1.00 0.00 70 LYS A C 7
ATOM 9634 O O . LYS A 1 70 ? -20.538 3.758 -4.509 1.00 0.00 70 LYS A O 7
ATOM 9653 N N . GLN A 1 71 ? -19.957 1.592 -4.324 1.00 0.00 71 GLN A N 7
ATOM 9654 C CA . GLN A 1 71 ? -19.298 1.544 -5.624 1.00 0.00 71 GLN A CA 7
ATOM 9655 C C . GLN A 1 71 ? -19.855 0.407 -6.475 1.00 0.00 71 GLN A C 7
ATOM 9656 O O . GLN A 1 71 ? -19.521 -0.760 -6.265 1.00 0.00 71 GLN A O 7
ATOM 9670 N N . LEU A 1 72 ? -20.704 0.755 -7.436 1.00 0.00 72 LEU A N 7
ATOM 9671 C CA . LEU A 1 72 ? -21.307 -0.237 -8.319 1.00 0.00 72 LEU A CA 7
ATOM 9672 C C . LEU A 1 72 ? -20.885 -0.006 -9.766 1.00 0.00 72 LEU A C 7
ATOM 9673 O O . LEU A 1 72 ? -20.661 1.130 -10.184 1.00 0.00 72 LEU A O 7
ATOM 9689 N N . ARG A 1 73 ? -20.780 -1.091 -10.527 1.00 0.00 73 ARG A N 7
ATOM 9690 C CA . ARG A 1 73 ? -20.386 -1.006 -11.928 1.00 0.00 73 ARG A CA 7
ATOM 9691 C C . ARG A 1 73 ? -21.457 -0.298 -12.753 1.00 0.00 73 ARG A C 7
ATOM 9692 O O . ARG A 1 73 ? -21.180 0.691 -13.430 1.00 0.00 73 ARG A O 7
ATOM 9713 N N . SER A 1 74 ? -22.681 -0.813 -12.690 1.00 0.00 74 SER A N 7
ATOM 9714 C CA . SER A 1 74 ? -23.793 -0.233 -13.434 1.00 0.00 74 SER A CA 7
ATOM 9715 C C . SER A 1 74 ? -24.368 0.974 -12.699 1.00 0.00 74 SER A C 7
ATOM 9716 O O . SER A 1 74 ? -24.171 1.134 -11.494 1.00 0.00 74 SER A O 7
ATOM 9724 N N . LEU A 1 75 ? -25.079 1.822 -13.433 1.00 0.00 75 LEU A N 7
ATOM 9725 C CA . LEU A 1 75 ? -25.684 3.016 -12.853 1.00 0.00 75 LEU A CA 7
ATOM 9726 C C . LEU A 1 75 ? -27.073 2.711 -12.303 1.00 0.00 75 LEU A C 7
ATOM 9727 O O . LEU A 1 75 ? -27.371 3.002 -11.145 1.00 0.00 75 LEU A O 7
ATOM 9743 N N . ALA A 1 76 ? -27.919 2.120 -13.141 1.00 0.00 76 ALA A N 7
ATOM 9744 C CA . ALA A 1 76 ? -29.275 1.772 -12.737 1.00 0.00 76 ALA A CA 7
ATOM 9745 C C . ALA A 1 76 ? -29.292 1.155 -11.342 1.00 0.00 76 ALA A C 7
ATOM 9746 O O . ALA A 1 76 ? -29.953 1.662 -10.437 1.00 0.00 76 ALA A O 7
ATOM 9753 N N . GLY A 1 77 ? -28.559 0.058 -11.176 1.00 0.00 77 GLY A N 7
ATOM 9754 C CA . GLY A 1 77 ? -28.504 -0.609 -9.889 1.00 0.00 77 GLY A CA 7
ATOM 9755 C C . GLY A 1 77 ? -28.162 0.340 -8.757 1.00 0.00 77 GLY A C 7
ATOM 9756 O O . GLY A 1 77 ? -28.782 0.299 -7.695 1.00 0.00 77 GLY A O 7
ATOM 9760 N N . MET A 1 78 ? -27.171 1.196 -8.985 1.00 0.00 78 MET A N 7
ATOM 9761 C CA . MET A 1 78 ? -26.747 2.160 -7.975 1.00 0.00 78 MET A CA 7
ATOM 9762 C C . MET A 1 78 ? -27.832 3.205 -7.732 1.00 0.00 78 MET A C 7
ATOM 9763 O O . MET A 1 78 ? -28.401 3.282 -6.643 1.00 0.00 78 MET A O 7
ATOM 9777 N N . LYS A 1 79 ? -28.112 4.008 -8.753 1.00 0.00 79 LYS A N 7
ATOM 9778 C CA . LYS A 1 79 ? -29.129 5.049 -8.651 1.00 0.00 79 LYS A CA 7
ATOM 9779 C C . LYS A 1 79 ? -30.319 4.568 -7.827 1.00 0.00 79 LYS A C 7
ATOM 9780 O O . LYS A 1 79 ? -31.019 5.367 -7.205 1.00 0.00 79 LYS A O 7
ATOM 9799 N N . TYR A 1 80 ? -30.541 3.258 -7.826 1.00 0.00 80 TYR A N 7
ATOM 9800 C CA . TYR A 1 80 ? -31.648 2.672 -7.079 1.00 0.00 80 TYR A CA 7
ATOM 9801 C C . TYR A 1 80 ? -31.285 2.510 -5.606 1.00 0.00 80 TYR A C 7
ATOM 9802 O O . TYR A 1 80 ? -32.085 2.813 -4.720 1.00 0.00 80 TYR A O 7
ATOM 9820 N N . HIS A 1 81 ? -30.072 2.030 -5.351 1.00 0.00 81 HIS A N 7
ATOM 9821 C CA . HIS A 1 81 ? -29.601 1.829 -3.985 1.00 0.00 81 HIS A CA 7
ATOM 9822 C C . HIS A 1 81 ? -29.857 3.069 -3.134 1.00 0.00 81 HIS A C 7
ATOM 9823 O O . HIS A 1 81 ? -29.982 2.981 -1.912 1.00 0.00 81 HIS A O 7
ATOM 9837 N N . VAL A 1 82 ? -29.934 4.224 -3.787 1.00 0.00 82 VAL A N 7
ATOM 9838 C CA . VAL A 1 82 ? -30.176 5.482 -3.090 1.00 0.00 82 VAL A CA 7
ATOM 9839 C C . VAL A 1 82 ? -31.636 5.606 -2.672 1.00 0.00 82 VAL A C 7
ATOM 9840 O O . VAL A 1 82 ? -31.939 6.038 -1.560 1.00 0.00 82 VAL A O 7
ATOM 9853 N N . MET A 1 83 ? -32.538 5.224 -3.570 1.00 0.00 83 MET A N 7
ATOM 9854 C CA . MET A 1 83 ? -33.968 5.291 -3.292 1.00 0.00 83 MET A CA 7
ATOM 9855 C C . MET A 1 83 ? -34.418 4.094 -2.460 1.00 0.00 83 MET A C 7
ATOM 9856 O O . MET A 1 83 ? -35.612 3.824 -2.339 1.00 0.00 83 MET A O 7
ATOM 9870 N N . ALA A 1 84 ? -33.453 3.380 -1.889 1.00 0.00 84 ALA A N 7
ATOM 9871 C CA . ALA A 1 84 ? -33.750 2.214 -1.068 1.00 0.00 84 ALA A CA 7
ATOM 9872 C C . ALA A 1 84 ? -33.284 2.421 0.369 1.00 0.00 84 ALA A C 7
ATOM 9873 O O . ALA A 1 84 ? -34.068 2.302 1.309 1.00 0.00 84 ALA A O 7
ATOM 9880 N N . ASN A 1 85 ? -32.002 2.732 0.532 1.00 0.00 85 ASN A N 7
ATOM 9881 C CA . ASN A 1 85 ? -31.431 2.954 1.855 1.00 0.00 85 ASN A CA 7
ATOM 9882 C C . ASN A 1 85 ? -31.652 4.394 2.307 1.00 0.00 85 ASN A C 7
ATOM 9883 O O . ASN A 1 85 ? -31.985 4.649 3.465 1.00 0.00 85 ASN A O 7
ATOM 9894 N N . HIS A 1 86 ? -31.464 5.334 1.386 1.00 0.00 86 HIS A N 7
ATOM 9895 C CA . HIS A 1 86 ? -31.645 6.749 1.689 1.00 0.00 86 HIS A CA 7
ATOM 9896 C C . HIS A 1 86 ? -33.105 7.159 1.525 1.00 0.00 86 HIS A C 7
ATOM 9897 O O . HIS A 1 86 ? -33.678 7.814 2.394 1.00 0.00 86 HIS A O 7
ATOM 9911 N N . ASN A 1 87 ? -33.702 6.767 0.403 1.00 0.00 87 ASN A N 7
ATOM 9912 C CA . ASN A 1 87 ? -35.095 7.095 0.124 1.00 0.00 87 ASN A CA 7
ATOM 9913 C C . ASN A 1 87 ? -35.454 8.468 0.685 1.00 0.00 87 ASN A C 7
ATOM 9914 O O . ASN A 1 87 ? -36.575 8.689 1.142 1.00 0.00 87 ASN A O 7
ATOM 9925 N N . SER A 1 88 ? -34.494 9.386 0.646 1.00 0.00 88 SER A N 7
ATOM 9926 C CA . SER A 1 88 ? -34.708 10.737 1.154 1.00 0.00 88 SER A CA 7
ATOM 9927 C C . SER A 1 88 ? -34.815 11.737 0.007 1.00 0.00 88 SER A C 7
ATOM 9928 O O . SER A 1 88 ? -33.851 11.966 -0.725 1.00 0.00 88 SER A O 7
ATOM 9936 N N . LEU A 1 89 ? -35.994 12.330 -0.144 1.00 0.00 89 LEU A N 7
ATOM 9937 C CA . LEU A 1 89 ? -36.229 13.307 -1.201 1.00 0.00 89 LEU A CA 7
ATOM 9938 C C . LEU A 1 89 ? -36.281 14.722 -0.634 1.00 0.00 89 LEU A C 7
ATOM 9939 O O . LEU A 1 89 ? -36.967 14.998 0.350 1.00 0.00 89 LEU A O 7
ATOM 9955 N N . PRO A 1 90 ? -35.539 15.642 -1.269 1.00 0.00 90 PRO A N 7
ATOM 9956 C CA . PRO A 1 90 ? -35.485 17.045 -0.846 1.00 0.00 90 PRO A CA 7
ATOM 9957 C C . PRO A 1 90 ? -36.796 17.779 -1.107 1.00 0.00 90 PRO A C 7
ATOM 9958 O O . PRO A 1 90 ? -37.491 17.500 -2.085 1.00 0.00 90 PRO A O 7
ATOM 9969 N N . SER A 1 91 ? -37.128 18.719 -0.228 1.00 0.00 91 SER A N 7
ATOM 9970 C CA . SER A 1 91 ? -38.357 19.491 -0.362 1.00 0.00 91 SER A CA 7
ATOM 9971 C C . SER A 1 91 ? -38.423 20.176 -1.724 1.00 0.00 91 SER A C 7
ATOM 9972 O O . SER A 1 91 ? -37.817 21.226 -1.933 1.00 0.00 91 SER A O 7
ATOM 9980 N N . GLY A 1 92 ? -39.164 19.572 -2.648 1.00 0.00 92 GLY A N 7
ATOM 9981 C CA . GLY A 1 92 ? -39.296 20.136 -3.978 1.00 0.00 92 GLY A CA 7
ATOM 9982 C C . GLY A 1 92 ? -39.805 19.127 -4.988 1.00 0.00 92 GLY A C 7
ATOM 9983 O O . GLY A 1 92 ? -39.244 18.043 -5.151 1.00 0.00 92 GLY A O 7
ATOM 9987 N N . PRO A 1 93 ? -40.893 19.481 -5.687 1.00 0.00 93 PRO A N 7
ATOM 9988 C CA . PRO A 1 93 ? -41.502 18.611 -6.698 1.00 0.00 93 PRO A CA 7
ATOM 9989 C C . PRO A 1 93 ? -40.631 18.468 -7.941 1.00 0.00 93 PRO A C 7
ATOM 9990 O O . PRO A 1 93 ? -40.718 17.473 -8.661 1.00 0.00 93 PRO A O 7
ATOM 10001 N N . SER A 1 94 ? -39.790 19.467 -8.187 1.00 0.00 94 SER A N 7
ATOM 10002 C CA . SER A 1 94 ? -38.904 19.453 -9.345 1.00 0.00 94 SER A CA 7
ATOM 10003 C C . SER A 1 94 ? -37.480 19.091 -8.936 1.00 0.00 94 SER A C 7
ATOM 10004 O O . SER A 1 94 ? -36.891 19.729 -8.063 1.00 0.00 94 SER A O 7
ATOM 10012 N N . SER A 1 95 ? -36.932 18.060 -9.572 1.00 0.00 95 SER A N 7
ATOM 10013 C CA . SER A 1 95 ? -35.578 17.609 -9.273 1.00 0.00 95 SER A CA 7
ATOM 10014 C C . SER A 1 95 ? -34.707 17.637 -10.525 1.00 0.00 95 SER A C 7
ATOM 10015 O O . SER A 1 95 ? -34.705 16.693 -11.314 1.00 0.00 95 SER A O 7
ATOM 10023 N N . GLY A 1 96 ? -33.966 18.727 -10.698 1.00 0.00 96 GLY A N 7
ATOM 10024 C CA . GLY A 1 96 ? -33.100 18.859 -11.856 1.00 0.00 96 GLY A CA 7
ATOM 10025 C C . GLY A 1 96 ? -33.836 19.381 -13.074 1.00 0.00 96 GLY A C 7
ATOM 10026 O O . GLY A 1 96 ? -34.698 20.245 -12.928 1.00 0.00 96 GLY A O 7
ATOM 10032 N N . GLY A 1 1 ? 35.776 31.074 30.171 1.00 0.00 1 GLY A N 8
ATOM 10033 C CA . GLY A 1 1 ? 34.396 30.761 29.849 1.00 0.00 1 GLY A CA 8
ATOM 10034 C C . GLY A 1 1 ? 34.169 30.607 28.358 1.00 0.00 1 GLY A C 8
ATOM 10035 O O . GLY A 1 1 ? 34.860 31.229 27.551 1.00 0.00 1 GLY A O 8
ATOM 10039 N N . SER A 1 2 ? 33.199 29.776 27.991 1.00 0.00 2 SER A N 8
ATOM 10040 C CA . SER A 1 2 ? 32.886 29.538 26.587 1.00 0.00 2 SER A CA 8
ATOM 10041 C C . SER A 1 2 ? 31.631 28.681 26.448 1.00 0.00 2 SER A C 8
ATOM 10042 O O . SER A 1 2 ? 31.369 27.807 27.273 1.00 0.00 2 SER A O 8
ATOM 10050 N N . SER A 1 3 ? 30.860 28.939 25.396 1.00 0.00 3 SER A N 8
ATOM 10051 C CA . SER A 1 3 ? 29.631 28.195 25.149 1.00 0.00 3 SER A CA 8
ATOM 10052 C C . SER A 1 3 ? 29.194 28.335 23.694 1.00 0.00 3 SER A C 8
ATOM 10053 O O . SER A 1 3 ? 29.739 29.146 22.946 1.00 0.00 3 SER A O 8
ATOM 10061 N N . GLY A 1 4 ? 28.206 27.538 23.300 1.00 0.00 4 GLY A N 8
ATOM 10062 C CA . GLY A 1 4 ? 27.711 27.588 21.936 1.00 0.00 4 GLY A CA 8
ATOM 10063 C C . GLY A 1 4 ? 26.435 26.791 21.752 1.00 0.00 4 GLY A C 8
ATOM 10064 O O . GLY A 1 4 ? 26.022 26.053 22.647 1.00 0.00 4 GLY A O 8
ATOM 10068 N N . SER A 1 5 ? 25.808 26.940 20.590 1.00 0.00 5 SER A N 8
ATOM 10069 C CA . SER A 1 5 ? 24.568 26.232 20.294 1.00 0.00 5 SER A CA 8
ATOM 10070 C C . SER A 1 5 ? 24.188 26.394 18.825 1.00 0.00 5 SER A C 8
ATOM 10071 O O . SER A 1 5 ? 24.644 27.319 18.153 1.00 0.00 5 SER A O 8
ATOM 10079 N N . SER A 1 6 ? 23.348 25.488 18.334 1.00 0.00 6 SER A N 8
ATOM 10080 C CA . SER A 1 6 ? 22.908 25.527 16.945 1.00 0.00 6 SER A CA 8
ATOM 10081 C C . SER A 1 6 ? 21.835 24.474 16.685 1.00 0.00 6 SER A C 8
ATOM 10082 O O . SER A 1 6 ? 21.588 23.604 17.519 1.00 0.00 6 SER A O 8
ATOM 10090 N N . GLY A 1 7 ? 21.199 24.561 15.521 1.00 0.00 7 GLY A N 8
ATOM 10091 C CA . GLY A 1 7 ? 20.159 23.611 15.171 1.00 0.00 7 GLY A CA 8
ATOM 10092 C C . GLY A 1 7 ? 19.111 24.210 14.253 1.00 0.00 7 GLY A C 8
ATOM 10093 O O . GLY A 1 7 ? 18.545 25.262 14.550 1.00 0.00 7 GLY A O 8
ATOM 10097 N N . ARG A 1 8 ? 18.854 23.539 13.135 1.00 0.00 8 ARG A N 8
ATOM 10098 C CA . ARG A 1 8 ? 17.869 24.014 12.170 1.00 0.00 8 ARG A CA 8
ATOM 10099 C C . ARG A 1 8 ? 16.799 22.955 11.920 1.00 0.00 8 ARG A C 8
ATOM 10100 O O . ARG A 1 8 ? 17.079 21.897 11.355 1.00 0.00 8 ARG A O 8
ATOM 10121 N N . ILE A 1 9 ? 15.575 23.247 12.344 1.00 0.00 9 ILE A N 8
ATOM 10122 C CA . ILE A 1 9 ? 14.463 22.321 12.166 1.00 0.00 9 ILE A CA 8
ATOM 10123 C C . ILE A 1 9 ? 13.900 22.404 10.751 1.00 0.00 9 ILE A C 8
ATOM 10124 O O . ILE A 1 9 ? 13.587 23.489 10.260 1.00 0.00 9 ILE A O 8
ATOM 10140 N N . ARG A 1 10 ? 13.771 21.252 10.103 1.00 0.00 10 ARG A N 8
ATOM 10141 C CA . ARG A 1 10 ? 13.244 21.194 8.744 1.00 0.00 10 ARG A CA 8
ATOM 10142 C C . ARG A 1 10 ? 12.495 19.886 8.507 1.00 0.00 10 ARG A C 8
ATOM 10143 O O . ARG A 1 10 ? 13.087 18.806 8.527 1.00 0.00 10 ARG A O 8
ATOM 10164 N N . LYS A 1 11 ? 11.190 19.990 8.283 1.00 0.00 11 LYS A N 8
ATOM 10165 C CA . LYS A 1 11 ? 10.359 18.817 8.040 1.00 0.00 11 LYS A CA 8
ATOM 10166 C C . LYS A 1 11 ? 9.043 19.210 7.376 1.00 0.00 11 LYS A C 8
ATOM 10167 O O . LYS A 1 11 ? 8.172 19.807 8.009 1.00 0.00 11 LYS A O 8
ATOM 10186 N N . GLU A 1 12 ? 8.906 18.870 6.098 1.00 0.00 12 GLU A N 8
ATOM 10187 C CA . GLU A 1 12 ? 7.695 19.187 5.350 1.00 0.00 12 GLU A CA 8
ATOM 10188 C C . GLU A 1 12 ? 7.209 17.975 4.561 1.00 0.00 12 GLU A C 8
ATOM 10189 O O . GLU A 1 12 ? 7.985 17.096 4.185 1.00 0.00 12 GLU A O 8
ATOM 10201 N N . PRO A 1 13 ? 5.894 17.924 4.305 1.00 0.00 13 PRO A N 8
ATOM 10202 C CA . PRO A 1 13 ? 5.273 16.825 3.560 1.00 0.00 13 PRO A CA 8
ATOM 10203 C C . PRO A 1 13 ? 5.660 16.835 2.085 1.00 0.00 13 PRO A C 8
ATOM 10204 O O . PRO A 1 13 ? 5.799 17.887 1.461 1.00 0.00 13 PRO A O 8
ATOM 10215 N N . PRO A 1 14 ? 5.837 15.635 1.511 1.00 0.00 14 PRO A N 8
ATOM 10216 C CA . PRO A 1 14 ? 6.209 15.480 0.101 1.00 0.00 14 PRO A CA 8
ATOM 10217 C C . PRO A 1 14 ? 5.078 15.873 -0.843 1.00 0.00 14 PRO A C 8
ATOM 10218 O O . PRO A 1 14 ? 4.036 16.364 -0.410 1.00 0.00 14 PRO A O 8
ATOM 10229 N N . VAL A 1 15 ? 5.291 15.656 -2.137 1.00 0.00 15 VAL A N 8
ATOM 10230 C CA . VAL A 1 15 ? 4.289 15.986 -3.143 1.00 0.00 15 VAL A CA 8
ATOM 10231 C C . VAL A 1 15 ? 3.018 15.169 -2.942 1.00 0.00 15 VAL A C 8
ATOM 10232 O O . VAL A 1 15 ? 1.915 15.638 -3.226 1.00 0.00 15 VAL A O 8
ATOM 10245 N N . TYR A 1 16 ? 3.179 13.946 -2.451 1.00 0.00 16 TYR A N 8
ATOM 10246 C CA . TYR A 1 16 ? 2.044 13.062 -2.213 1.00 0.00 16 TYR A CA 8
ATOM 10247 C C . TYR A 1 16 ? 1.117 13.640 -1.148 1.00 0.00 16 TYR A C 8
ATOM 10248 O O . TYR A 1 16 ? 1.572 14.199 -0.150 1.00 0.00 16 TYR A O 8
ATOM 10266 N N . ALA A 1 17 ? -0.186 13.501 -1.369 1.00 0.00 17 ALA A N 8
ATOM 10267 C CA . ALA A 1 17 ? -1.178 14.007 -0.428 1.00 0.00 17 ALA A CA 8
ATOM 10268 C C . ALA A 1 17 ? -1.322 13.076 0.771 1.00 0.00 17 ALA A C 8
ATOM 10269 O O . ALA A 1 17 ? -0.756 11.983 0.792 1.00 0.00 17 ALA A O 8
ATOM 10276 N N . ALA A 1 18 ? -2.080 13.517 1.769 1.00 0.00 18 ALA A N 8
ATOM 10277 C CA . ALA A 1 18 ? -2.299 12.723 2.972 1.00 0.00 18 ALA A CA 8
ATOM 10278 C C . ALA A 1 18 ? -3.576 11.898 2.860 1.00 0.00 18 ALA A C 8
ATOM 10279 O O . ALA A 1 18 ? -4.606 12.251 3.433 1.00 0.00 18 ALA A O 8
ATOM 10286 N N . GLY A 1 19 ? -3.502 10.797 2.118 1.00 0.00 19 GLY A N 8
ATOM 10287 C CA . GLY A 1 19 ? -4.660 9.940 1.945 1.00 0.00 19 GLY A CA 8
ATOM 10288 C C . GLY A 1 19 ? -5.150 9.911 0.511 1.00 0.00 19 GLY A C 8
ATOM 10289 O O . GLY A 1 19 ? -6.349 10.026 0.255 1.00 0.00 19 GLY A O 8
ATOM 10293 N N . SER A 1 20 ? -4.222 9.759 -0.428 1.00 0.00 20 SER A N 8
ATOM 10294 C CA . SER A 1 20 ? -4.565 9.721 -1.845 1.00 0.00 20 SER A CA 8
ATOM 10295 C C . SER A 1 20 ? -3.955 8.496 -2.519 1.00 0.00 20 SER A C 8
ATOM 10296 O O . SER A 1 20 ? -3.241 7.716 -1.888 1.00 0.00 20 SER A O 8
ATOM 10304 N N . LEU A 1 21 ? -4.242 8.334 -3.806 1.00 0.00 21 LEU A N 8
ATOM 10305 C CA . LEU A 1 21 ? -3.722 7.204 -4.569 1.00 0.00 21 LEU A CA 8
ATOM 10306 C C . LEU A 1 21 ? -2.210 7.315 -4.744 1.00 0.00 21 LEU A C 8
ATOM 10307 O O . LEU A 1 21 ? -1.486 6.330 -4.600 1.00 0.00 21 LEU A O 8
ATOM 10323 N N . GLU A 1 22 ? -1.742 8.520 -5.054 1.00 0.00 22 GLU A N 8
ATOM 10324 C CA . GLU A 1 22 ? -0.317 8.758 -5.247 1.00 0.00 22 GLU A CA 8
ATOM 10325 C C . GLU A 1 22 ? 0.505 8.026 -4.190 1.00 0.00 22 GLU A C 8
ATOM 10326 O O . GLU A 1 22 ? 1.384 7.228 -4.516 1.00 0.00 22 GLU A O 8
ATOM 10338 N N . GLU A 1 23 ? 0.213 8.305 -2.924 1.00 0.00 23 GLU A N 8
ATOM 10339 C CA . GLU A 1 23 ? 0.927 7.674 -1.819 1.00 0.00 23 GLU A CA 8
ATOM 10340 C C . GLU A 1 23 ? 0.896 6.154 -1.950 1.00 0.00 23 GLU A C 8
ATOM 10341 O O . GLU A 1 23 ? 1.936 5.497 -1.911 1.00 0.00 23 GLU A O 8
ATOM 10353 N N . GLN A 1 24 ? -0.303 5.603 -2.103 1.00 0.00 24 GLN A N 8
ATOM 10354 C CA . GLN A 1 24 ? -0.470 4.161 -2.238 1.00 0.00 24 GLN A CA 8
ATOM 10355 C C . GLN A 1 24 ? 0.509 3.593 -3.261 1.00 0.00 24 GLN A C 8
ATOM 10356 O O . GLN A 1 24 ? 1.418 2.840 -2.913 1.00 0.00 24 GLN A O 8
ATOM 10370 N N . TRP A 1 25 ? 0.316 3.959 -4.523 1.00 0.00 25 TRP A N 8
ATOM 10371 C CA . TRP A 1 25 ? 1.182 3.486 -5.597 1.00 0.00 25 TRP A CA 8
ATOM 10372 C C . TRP A 1 25 ? 2.650 3.601 -5.203 1.00 0.00 25 TRP A C 8
ATOM 10373 O O . TRP A 1 25 ? 3.401 2.627 -5.278 1.00 0.00 25 TRP A O 8
ATOM 10394 N N . TYR A 1 26 ? 3.054 4.794 -4.782 1.00 0.00 26 TYR A N 8
ATOM 10395 C CA . TYR A 1 26 ? 4.434 5.036 -4.378 1.00 0.00 26 TYR A CA 8
ATOM 10396 C C . TYR A 1 26 ? 4.976 3.866 -3.564 1.00 0.00 26 TYR A C 8
ATOM 10397 O O . TYR A 1 26 ? 6.077 3.374 -3.817 1.00 0.00 26 TYR A O 8
ATOM 10415 N N . LEU A 1 27 ? 4.195 3.423 -2.585 1.00 0.00 27 LEU A N 8
ATOM 10416 C CA . LEU A 1 27 ? 4.595 2.309 -1.731 1.00 0.00 27 LEU A CA 8
ATOM 10417 C C . LEU A 1 27 ? 4.881 1.063 -2.562 1.00 0.00 27 LEU A C 8
ATOM 10418 O O . LEU A 1 27 ? 5.959 0.476 -2.465 1.00 0.00 27 LEU A O 8
ATOM 10434 N N . GLU A 1 28 ? 3.911 0.666 -3.379 1.00 0.00 28 GLU A N 8
ATOM 10435 C CA . GLU A 1 28 ? 4.061 -0.511 -4.228 1.00 0.00 28 GLU A CA 8
ATOM 10436 C C . GLU A 1 28 ? 5.419 -0.510 -4.924 1.00 0.00 28 GLU A C 8
ATOM 10437 O O . GLU A 1 28 ? 5.931 -1.561 -5.310 1.00 0.00 28 GLU A O 8
ATOM 10449 N N . ILE A 1 29 ? 5.995 0.677 -5.081 1.00 0.00 29 ILE A N 8
ATOM 10450 C CA . ILE A 1 29 ? 7.293 0.815 -5.730 1.00 0.00 29 ILE A CA 8
ATOM 10451 C C . ILE A 1 29 ? 8.427 0.738 -4.714 1.00 0.00 29 ILE A C 8
ATOM 10452 O O . ILE A 1 29 ? 9.358 -0.053 -4.865 1.00 0.00 29 ILE A O 8
ATOM 10468 N N . VAL A 1 30 ? 8.341 1.564 -3.676 1.00 0.00 30 VAL A N 8
ATOM 10469 C CA . VAL A 1 30 ? 9.359 1.588 -2.631 1.00 0.00 30 VAL A CA 8
ATOM 10470 C C . VAL A 1 30 ? 9.430 0.250 -1.903 1.00 0.00 30 VAL A C 8
ATOM 10471 O O . VAL A 1 30 ? 10.382 -0.020 -1.171 1.00 0.00 30 VAL A O 8
ATOM 10484 N N . ASP A 1 31 ? 8.416 -0.584 -2.109 1.00 0.00 31 ASP A N 8
ATOM 10485 C CA . ASP A 1 31 ? 8.364 -1.895 -1.473 1.00 0.00 31 ASP A CA 8
ATOM 10486 C C . ASP A 1 31 ? 8.765 -2.992 -2.455 1.00 0.00 31 ASP A C 8
ATOM 10487 O O . ASP A 1 31 ? 9.500 -3.915 -2.106 1.00 0.00 31 ASP A O 8
ATOM 10496 N N . LYS A 1 32 ? 8.276 -2.884 -3.686 1.00 0.00 32 LYS A N 8
ATOM 10497 C CA . LYS A 1 32 ? 8.582 -3.866 -4.720 1.00 0.00 32 LYS A CA 8
ATOM 10498 C C . LYS A 1 32 ? 9.538 -3.284 -5.756 1.00 0.00 32 LYS A C 8
ATOM 10499 O O . LYS A 1 32 ? 10.534 -3.910 -6.117 1.00 0.00 32 LYS A O 8
ATOM 10518 N N . GLY A 1 33 ? 9.229 -2.081 -6.231 1.00 0.00 33 GLY A N 8
ATOM 10519 C CA . GLY A 1 33 ? 10.072 -1.434 -7.220 1.00 0.00 33 GLY A CA 8
ATOM 10520 C C . GLY A 1 33 ? 9.269 -0.772 -8.322 1.00 0.00 33 GLY A C 8
ATOM 10521 O O . GLY A 1 33 ? 9.776 0.097 -9.032 1.00 0.00 33 GLY A O 8
ATOM 10525 N N . SER A 1 34 ? 8.014 -1.184 -8.467 1.00 0.00 34 SER A N 8
ATOM 10526 C CA . SER A 1 34 ? 7.141 -0.628 -9.494 1.00 0.00 34 SER A CA 8
ATOM 10527 C C . SER A 1 34 ? 5.675 -0.770 -9.096 1.00 0.00 34 SER A C 8
ATOM 10528 O O . SER A 1 34 ? 5.348 -1.432 -8.111 1.00 0.00 34 SER A O 8
ATOM 10536 N N . VAL A 1 35 ? 4.795 -0.143 -9.870 1.00 0.00 35 VAL A N 8
ATOM 10537 C CA . VAL A 1 35 ? 3.363 -0.199 -9.601 1.00 0.00 35 VAL A CA 8
ATOM 10538 C C . VAL A 1 35 ? 2.603 -0.780 -10.787 1.00 0.00 35 VAL A C 8
ATOM 10539 O O . VAL A 1 35 ? 2.937 -0.515 -11.942 1.00 0.00 35 VAL A O 8
ATOM 10552 N N . SER A 1 36 ? 1.578 -1.575 -10.495 1.00 0.00 36 SER A N 8
ATOM 10553 C CA . SER A 1 36 ? 0.772 -2.198 -11.538 1.00 0.00 36 SER A CA 8
ATOM 10554 C C . SER A 1 36 ? -0.479 -1.372 -11.823 1.00 0.00 36 SER A C 8
ATOM 10555 O O . SER A 1 36 ? -0.848 -0.493 -11.044 1.00 0.00 36 SER A O 8
ATOM 10563 N N . CYS A 1 37 ? -1.127 -1.660 -12.947 1.00 0.00 37 CYS A N 8
ATOM 10564 C CA . CYS A 1 37 ? -2.336 -0.945 -13.338 1.00 0.00 37 CYS A CA 8
ATOM 10565 C C . CYS A 1 37 ? -3.519 -1.362 -12.469 1.00 0.00 37 CYS A C 8
ATOM 10566 O O . CYS A 1 37 ? -3.996 -2.496 -12.528 1.00 0.00 37 CYS A O 8
ATOM 10573 N N . PRO A 1 38 ? -4.006 -0.424 -11.642 1.00 0.00 38 PRO A N 8
ATOM 10574 C CA . PRO A 1 38 ? -5.140 -0.670 -10.746 1.00 0.00 38 PRO A CA 8
ATOM 10575 C C . PRO A 1 38 ? -6.454 -0.824 -11.504 1.00 0.00 38 PRO A C 8
ATOM 10576 O O . PRO A 1 38 ? -7.503 -1.068 -10.906 1.00 0.00 38 PRO A O 8
ATOM 10587 N N . THR A 1 39 ? -6.392 -0.680 -12.824 1.00 0.00 39 THR A N 8
ATOM 10588 C CA . THR A 1 39 ? -7.577 -0.803 -13.663 1.00 0.00 39 THR A CA 8
ATOM 10589 C C . THR A 1 39 ? -7.607 -2.148 -14.379 1.00 0.00 39 THR A C 8
ATOM 10590 O O . THR A 1 39 ? -8.545 -2.929 -14.217 1.00 0.00 39 THR A O 8
ATOM 10601 N N . CYS A 1 40 ? -6.575 -2.414 -15.172 1.00 0.00 40 CYS A N 8
ATOM 10602 C CA . CYS A 1 40 ? -6.482 -3.666 -15.914 1.00 0.00 40 CYS A CA 8
ATOM 10603 C C . CYS A 1 40 ? -5.632 -4.684 -15.159 1.00 0.00 40 CYS A C 8
ATOM 10604 O O . CYS A 1 40 ? -5.852 -5.890 -15.265 1.00 0.00 40 CYS A O 8
ATOM 10611 N N . GLN A 1 41 ? -4.662 -4.188 -14.398 1.00 0.00 41 GLN A N 8
ATOM 10612 C CA . GLN A 1 41 ? -3.779 -5.054 -13.626 1.00 0.00 41 GLN A CA 8
ATOM 10613 C C . GLN A 1 41 ? -3.029 -6.019 -14.538 1.00 0.00 41 GLN A C 8
ATOM 10614 O O . GLN A 1 41 ? -2.927 -7.211 -14.247 1.00 0.00 41 GLN A O 8
ATOM 10628 N N . ALA A 1 42 ? -2.507 -5.497 -15.643 1.00 0.00 42 ALA A N 8
ATOM 10629 C CA . ALA A 1 42 ? -1.765 -6.312 -16.597 1.00 0.00 42 ALA A CA 8
ATOM 10630 C C . ALA A 1 42 ? -0.323 -5.833 -16.724 1.00 0.00 42 ALA A C 8
ATOM 10631 O O . ALA A 1 42 ? 0.606 -6.638 -16.790 1.00 0.00 42 ALA A O 8
ATOM 10638 N N . VAL A 1 43 ? -0.142 -4.516 -16.758 1.00 0.00 43 VAL A N 8
ATOM 10639 C CA . VAL A 1 43 ? 1.187 -3.929 -16.876 1.00 0.00 43 VAL A CA 8
ATOM 10640 C C . VAL A 1 43 ? 1.386 -2.809 -15.862 1.00 0.00 43 VAL A C 8
ATOM 10641 O O . VAL A 1 43 ? 0.430 -2.152 -15.452 1.00 0.00 43 VAL A O 8
ATOM 10654 N N . GLY A 1 44 ? 2.636 -2.595 -15.461 1.00 0.00 44 GLY A N 8
ATOM 10655 C CA . GLY A 1 44 ? 2.938 -1.552 -14.498 1.00 0.00 44 GLY A CA 8
ATOM 10656 C C . GLY A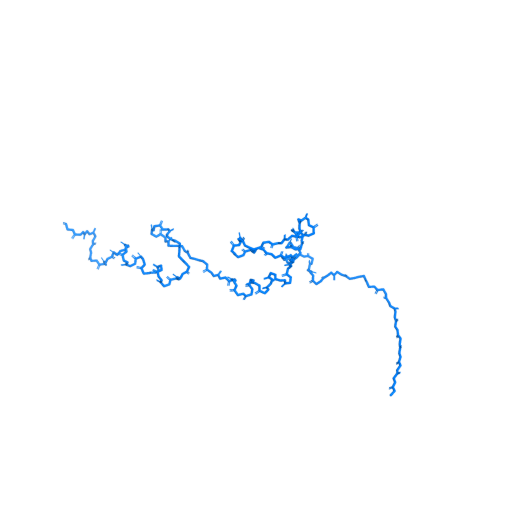 1 44 ? 3.981 -0.577 -15.007 1.00 0.00 44 GLY A C 8
ATOM 10657 O O . GLY A 1 44 ? 4.386 -0.642 -16.168 1.00 0.00 44 GLY A O 8
ATOM 10661 N N . ARG A 1 45 ? 4.415 0.329 -14.138 1.00 0.00 45 ARG A N 8
ATOM 10662 C CA . ARG A 1 45 ? 5.415 1.324 -14.508 1.00 0.00 45 ARG A CA 8
ATOM 10663 C C . ARG A 1 45 ? 6.437 1.508 -13.390 1.00 0.00 45 ARG A C 8
ATOM 10664 O O . ARG A 1 45 ? 6.123 1.339 -12.212 1.00 0.00 45 ARG A O 8
ATOM 10685 N N . LYS A 1 46 ? 7.663 1.856 -13.768 1.00 0.00 46 LYS A N 8
ATOM 10686 C CA . LYS A 1 46 ? 8.732 2.064 -12.799 1.00 0.00 46 LYS A CA 8
ATOM 10687 C C . LYS A 1 46 ? 8.289 3.020 -11.696 1.00 0.00 46 LYS A C 8
ATOM 10688 O O . LYS A 1 46 ? 8.436 2.727 -10.509 1.00 0.00 46 LYS A O 8
ATOM 10707 N N . THR A 1 47 ? 7.745 4.166 -12.096 1.00 0.00 47 THR A N 8
ATOM 10708 C CA . THR A 1 47 ? 7.280 5.164 -11.142 1.00 0.00 47 THR A CA 8
ATOM 10709 C C . THR A 1 47 ? 5.831 5.552 -11.414 1.00 0.00 47 THR A C 8
ATOM 10710 O O . THR A 1 47 ? 5.248 5.144 -12.419 1.00 0.00 47 THR A O 8
ATOM 10721 N N . ILE A 1 48 ? 5.256 6.343 -10.514 1.00 0.00 48 ILE A N 8
ATOM 10722 C CA . ILE A 1 48 ? 3.875 6.787 -10.660 1.00 0.00 48 ILE A CA 8
ATOM 10723 C C . ILE A 1 48 ? 3.681 7.564 -11.957 1.00 0.00 48 ILE A C 8
ATOM 10724 O O . ILE A 1 48 ? 2.782 7.266 -12.742 1.00 0.00 48 ILE A O 8
ATOM 10740 N N . GLU A 1 49 ? 4.533 8.561 -12.176 1.00 0.00 49 GLU A N 8
ATOM 10741 C CA . GLU A 1 49 ? 4.455 9.381 -13.379 1.00 0.00 49 GLU A CA 8
ATOM 10742 C C . GLU A 1 49 ? 4.084 8.533 -14.592 1.00 0.00 49 GLU A C 8
ATOM 10743 O O . GLU A 1 49 ? 3.145 8.850 -15.322 1.00 0.00 49 GLU A O 8
ATOM 10755 N N . GLY A 1 50 ? 4.828 7.451 -14.801 1.00 0.00 50 GLY A N 8
ATOM 10756 C CA . GLY A 1 50 ? 4.562 6.574 -15.927 1.00 0.00 50 GLY A CA 8
ATOM 10757 C C . GLY A 1 50 ? 3.169 5.979 -15.882 1.00 0.00 50 GLY A C 8
ATOM 10758 O O . GLY A 1 50 ? 2.398 6.112 -16.833 1.00 0.00 50 GLY A O 8
ATOM 10762 N N . LEU A 1 51 ? 2.845 5.319 -14.775 1.00 0.00 51 LEU A N 8
ATOM 10763 C CA . LEU A 1 51 ? 1.534 4.699 -14.610 1.00 0.00 51 LEU A CA 8
ATOM 10764 C C . LEU A 1 51 ? 0.419 5.691 -14.925 1.00 0.00 51 LEU A C 8
ATOM 10765 O O . LEU A 1 51 ? -0.474 5.405 -15.723 1.00 0.00 51 LEU A O 8
ATOM 10781 N N . LYS A 1 52 ? 0.478 6.860 -14.295 1.00 0.00 52 LYS A N 8
ATOM 10782 C CA . LYS A 1 52 ? -0.524 7.897 -14.510 1.00 0.00 52 LYS A CA 8
ATOM 10783 C C . LYS A 1 52 ? -0.887 8.004 -15.988 1.00 0.00 52 LYS A C 8
ATOM 10784 O O . LYS A 1 52 ? -2.064 8.037 -16.348 1.00 0.00 52 LYS A O 8
ATOM 10803 N N . LYS A 1 53 ? 0.130 8.057 -16.840 1.00 0.00 53 LYS A N 8
ATOM 10804 C CA . LYS A 1 53 ? -0.081 8.158 -18.280 1.00 0.00 53 LYS A CA 8
ATOM 10805 C C . LYS A 1 53 ? -0.727 6.888 -18.825 1.00 0.00 53 LYS A C 8
ATOM 10806 O O . LYS A 1 53 ? -1.492 6.934 -19.789 1.00 0.00 53 LYS A O 8
ATOM 10825 N N . HIS A 1 54 ? -0.416 5.756 -18.201 1.00 0.00 54 HIS A N 8
ATOM 10826 C CA . HIS A 1 54 ? -0.969 4.474 -18.623 1.00 0.00 54 HIS A CA 8
ATOM 10827 C C . HIS A 1 54 ? -2.449 4.377 -18.268 1.00 0.00 54 HIS A C 8
ATOM 10828 O O . HIS A 1 54 ? -3.289 4.123 -19.131 1.00 0.00 54 HIS A O 8
ATOM 10842 N N . MET A 1 55 ? -2.761 4.580 -16.992 1.00 0.00 55 MET A N 8
ATOM 10843 C CA . MET A 1 55 ? -4.141 4.516 -16.524 1.00 0.00 55 MET A CA 8
ATOM 10844 C C . MET A 1 55 ? -4.955 5.685 -17.069 1.00 0.00 55 MET A C 8
ATOM 10845 O O . MET A 1 55 ? -6.109 5.519 -17.462 1.00 0.00 55 MET A O 8
ATOM 10859 N N . GLU A 1 56 ? -4.346 6.867 -17.089 1.00 0.00 56 GLU A N 8
ATOM 10860 C CA . GLU A 1 56 ? -5.017 8.063 -17.586 1.00 0.00 56 GLU A CA 8
ATOM 10861 C C . GLU A 1 56 ? -5.961 7.720 -18.735 1.00 0.00 56 GLU A C 8
ATOM 10862 O O . GLU A 1 56 ? -7.056 8.269 -18.836 1.00 0.00 56 GLU A O 8
ATOM 10874 N N . ASN A 1 57 ? -5.525 6.808 -19.598 1.00 0.00 57 ASN A N 8
ATOM 10875 C CA . ASN A 1 57 ? -6.330 6.392 -20.741 1.00 0.00 57 ASN A CA 8
ATOM 10876 C C . ASN A 1 57 ? -6.778 4.941 -20.592 1.00 0.00 57 ASN A C 8
ATOM 10877 O O . ASN A 1 57 ? -7.656 4.473 -21.317 1.00 0.00 57 ASN A O 8
ATOM 10888 N N . CYS A 1 58 ? -6.168 4.234 -19.646 1.00 0.00 58 CYS A N 8
ATOM 10889 C CA . CYS A 1 58 ? -6.503 2.836 -19.401 1.00 0.00 58 CYS A CA 8
ATOM 10890 C C . CYS A 1 58 ? -7.304 2.687 -18.111 1.00 0.00 58 CYS A C 8
ATOM 10891 O O . CYS A 1 58 ? -7.333 1.616 -17.504 1.00 0.00 58 CYS A O 8
ATOM 10898 N N . LYS A 1 59 ? -7.955 3.769 -17.697 1.00 0.00 59 LYS A N 8
ATOM 10899 C CA . LYS A 1 59 ? -8.759 3.761 -16.481 1.00 0.00 59 LYS A CA 8
ATOM 10900 C C . LYS A 1 59 ? -10.198 3.357 -16.783 1.00 0.00 59 LYS A C 8
ATOM 10901 O O . LYS A 1 59 ? -11.138 3.888 -16.192 1.00 0.00 59 LYS A O 8
ATOM 10920 N N . GLN A 1 60 ? -10.362 2.413 -17.705 1.00 0.00 60 GLN A N 8
ATOM 10921 C CA . GLN A 1 60 ? -11.688 1.938 -18.084 1.00 0.00 60 GLN A CA 8
ATOM 10922 C C . GLN A 1 60 ? -11.665 0.443 -18.384 1.00 0.00 60 GLN A C 8
ATOM 10923 O O . GLN A 1 60 ? -10.629 -0.208 -18.258 1.00 0.00 60 GLN A O 8
ATOM 10937 N N . GLU A 1 61 ? -12.815 -0.093 -18.782 1.00 0.00 61 GLU A N 8
ATOM 10938 C CA . GLU A 1 61 ? -12.925 -1.512 -19.099 1.00 0.00 61 GLU A CA 8
ATOM 10939 C C . GLU A 1 61 ? -13.336 -1.714 -20.554 1.00 0.00 61 GLU A C 8
ATOM 10940 O O . GLU A 1 61 ? -14.212 -1.017 -21.065 1.00 0.00 61 GLU A O 8
ATOM 10952 N N . MET A 1 62 ? -12.697 -2.673 -21.216 1.00 0.00 62 MET A N 8
ATOM 10953 C CA . MET A 1 62 ? -12.996 -2.967 -22.613 1.00 0.00 62 MET A CA 8
ATOM 10954 C C . MET A 1 62 ? -12.726 -4.435 -22.929 1.00 0.00 62 MET A C 8
ATOM 10955 O O . MET A 1 62 ? -12.290 -5.196 -22.065 1.00 0.00 62 MET A O 8
ATOM 10969 N N . PHE A 1 63 ? -12.989 -4.826 -24.171 1.00 0.00 63 PHE A N 8
ATOM 10970 C CA . PHE A 1 63 ? -12.775 -6.203 -24.601 1.00 0.00 63 PHE A CA 8
ATOM 10971 C C . PHE A 1 63 ? -12.061 -6.248 -25.948 1.00 0.00 63 PHE A C 8
ATOM 10972 O O . PHE A 1 63 ? -11.833 -5.215 -26.579 1.00 0.00 63 PHE A O 8
ATOM 10989 N N . THR A 1 64 ? -11.708 -7.454 -26.384 1.00 0.00 64 THR A N 8
ATOM 10990 C CA . THR A 1 64 ? -11.018 -7.635 -27.655 1.00 0.00 64 THR A CA 8
ATOM 10991 C C . THR A 1 64 ? -11.270 -9.027 -28.223 1.00 0.00 64 THR A C 8
ATOM 10992 O O . THR A 1 64 ? -10.976 -10.034 -27.579 1.00 0.00 64 THR A O 8
ATOM 11003 N N . CYS A 1 65 ? -11.814 -9.077 -29.434 1.00 0.00 65 CYS A N 8
ATOM 11004 C CA . CYS A 1 65 ? -12.105 -10.345 -30.091 1.00 0.00 65 CYS A CA 8
ATOM 11005 C C . CYS A 1 65 ? -10.834 -11.172 -30.266 1.00 0.00 65 CYS A C 8
ATOM 11006 O O . CYS A 1 65 ? -9.724 -10.645 -30.192 1.00 0.00 65 CYS A O 8
ATOM 11013 N N . HIS A 1 66 ? -11.006 -12.469 -30.498 1.00 0.00 66 HIS A N 8
ATOM 11014 C CA . HIS A 1 66 ? -9.873 -13.369 -30.684 1.00 0.00 66 HIS A CA 8
ATOM 11015 C C . HIS A 1 66 ? -9.695 -13.720 -32.158 1.00 0.00 66 HIS A C 8
ATOM 11016 O O . HIS A 1 66 ? -8.571 -13.819 -32.651 1.00 0.00 66 HIS A O 8
ATOM 11030 N N . HIS A 1 67 ? -10.810 -13.907 -32.856 1.00 0.00 67 HIS A N 8
ATOM 11031 C CA . HIS A 1 67 ? -10.777 -14.246 -34.274 1.00 0.00 67 HIS A CA 8
ATOM 11032 C C . HIS A 1 67 ? -10.056 -13.166 -35.075 1.00 0.00 67 HIS A C 8
ATOM 11033 O O . HIS A 1 67 ? -8.983 -13.403 -35.631 1.00 0.00 67 HIS A O 8
ATOM 11047 N N . CYS A 1 68 ? -10.653 -11.980 -35.131 1.00 0.00 68 CYS A N 8
ATOM 11048 C CA . CYS A 1 68 ? -10.070 -10.864 -35.864 1.00 0.00 68 CYS A CA 8
ATOM 11049 C C . CYS A 1 68 ? -9.210 -10.000 -34.946 1.00 0.00 68 CYS A C 8
ATOM 11050 O O . CYS A 1 68 ? -8.080 -9.650 -35.284 1.00 0.00 68 CYS A O 8
ATOM 11057 N N . GLY A 1 69 ? -9.754 -9.660 -33.782 1.00 0.00 69 GLY A N 8
ATOM 11058 C CA . GLY A 1 69 ? -9.023 -8.840 -32.833 1.00 0.00 69 GLY A CA 8
ATOM 11059 C C . GLY A 1 69 ? -9.615 -7.452 -32.690 1.00 0.00 69 GLY A C 8
ATOM 11060 O O . GLY A 1 69 ? -8.910 -6.500 -32.353 1.00 0.00 69 GLY A O 8
ATOM 11064 N N . LYS A 1 70 ? -10.912 -7.333 -32.950 1.00 0.00 70 LYS A N 8
ATOM 11065 C CA . LYS A 1 70 ? -11.599 -6.051 -32.850 1.00 0.00 70 LYS A CA 8
ATOM 11066 C C . LYS A 1 70 ? -11.585 -5.537 -31.414 1.00 0.00 70 LYS A C 8
ATOM 11067 O O . LYS A 1 70 ? -11.490 -6.318 -30.467 1.00 0.00 70 LYS A O 8
ATOM 11086 N N . GLN A 1 71 ? -11.682 -4.220 -31.260 1.00 0.00 71 GLN A N 8
ATOM 11087 C CA . GLN A 1 71 ? -11.681 -3.604 -29.939 1.00 0.00 71 GLN A CA 8
ATOM 11088 C C . GLN A 1 71 ? -12.773 -2.544 -29.832 1.00 0.00 71 GLN A C 8
ATOM 11089 O O . GLN A 1 71 ? -12.620 -1.427 -30.328 1.00 0.00 71 GLN A O 8
ATOM 11103 N N . LEU A 1 72 ? -13.875 -2.902 -29.182 1.00 0.00 72 LEU A N 8
ATOM 11104 C CA . LEU A 1 72 ? -14.994 -1.982 -29.010 1.00 0.00 72 LEU A CA 8
ATOM 11105 C C . LEU A 1 72 ? -15.301 -1.769 -27.531 1.00 0.00 72 LEU A C 8
ATOM 11106 O O . LEU A 1 72 ? -15.036 -2.638 -26.700 1.00 0.00 72 LEU A O 8
ATOM 11122 N N . ARG A 1 73 ? -15.862 -0.608 -27.210 1.00 0.00 73 ARG A N 8
ATOM 11123 C CA . ARG A 1 73 ? -16.206 -0.281 -25.831 1.00 0.00 73 ARG A CA 8
ATOM 11124 C C . ARG A 1 73 ? -17.482 -1.000 -25.404 1.00 0.00 73 ARG A C 8
ATOM 11125 O O . ARG A 1 73 ? -17.536 -1.607 -24.335 1.00 0.00 73 ARG A O 8
ATOM 11146 N N . SER A 1 74 ? -18.507 -0.926 -26.247 1.00 0.00 74 SER A N 8
ATOM 11147 C CA . SER A 1 74 ? -19.785 -1.565 -25.954 1.00 0.00 74 SER A CA 8
ATOM 11148 C C . SER A 1 74 ? -19.774 -3.026 -26.394 1.00 0.00 74 SER A C 8
ATOM 11149 O O . SER A 1 74 ? -19.563 -3.332 -27.568 1.00 0.00 74 SER A O 8
ATOM 11157 N N . LEU A 1 75 ? -20.002 -3.925 -25.443 1.00 0.00 75 LEU A N 8
ATOM 11158 C CA . LEU A 1 75 ? -20.019 -5.356 -25.730 1.00 0.00 75 LEU A CA 8
ATOM 11159 C C . LEU A 1 75 ? -21.042 -5.681 -26.813 1.00 0.00 75 LEU A C 8
ATOM 11160 O O . LEU A 1 75 ? -20.756 -6.432 -27.745 1.00 0.00 75 LEU A O 8
ATOM 11176 N N . ALA A 1 76 ? -22.235 -5.110 -26.684 1.00 0.00 76 ALA A N 8
ATOM 11177 C CA . ALA A 1 76 ? -23.300 -5.336 -27.653 1.00 0.00 76 ALA A CA 8
ATOM 11178 C C . ALA A 1 76 ? -22.779 -5.208 -29.081 1.00 0.00 76 ALA A C 8
ATOM 11179 O O . ALA A 1 76 ? -22.736 -6.185 -29.827 1.00 0.00 76 ALA A O 8
ATOM 11186 N N . GLY A 1 77 ? -22.383 -3.995 -29.455 1.00 0.00 77 GLY A N 8
ATOM 11187 C CA . GLY A 1 77 ? -21.871 -3.761 -30.792 1.00 0.00 77 GLY A CA 8
ATOM 11188 C C . GLY A 1 77 ? -20.882 -4.824 -31.228 1.00 0.00 77 GLY A C 8
ATOM 11189 O O . GLY A 1 77 ? -20.961 -5.334 -32.345 1.00 0.00 77 GLY A O 8
ATOM 11193 N N . MET A 1 78 ? -19.946 -5.157 -30.345 1.00 0.00 78 MET A N 8
ATOM 11194 C CA . MET A 1 78 ? -18.937 -6.166 -30.646 1.00 0.00 78 MET A CA 8
ATOM 11195 C C . MET A 1 78 ? -19.588 -7.508 -30.965 1.00 0.00 78 MET A C 8
ATOM 11196 O O . MET A 1 78 ? -19.422 -8.046 -32.059 1.00 0.00 78 MET A O 8
ATOM 11210 N N . LYS A 1 79 ? -20.329 -8.044 -30.001 1.00 0.00 79 LYS A N 8
ATOM 11211 C CA . LYS A 1 79 ? -21.006 -9.323 -30.178 1.00 0.00 79 LYS A CA 8
ATOM 11212 C C . LYS A 1 79 ? -21.644 -9.414 -31.561 1.00 0.00 79 LYS A C 8
ATOM 11213 O O . LYS A 1 79 ? -21.822 -10.506 -32.102 1.00 0.00 79 LYS A O 8
ATOM 11232 N N . TYR A 1 80 ? -21.983 -8.262 -32.128 1.00 0.00 80 TYR A N 8
ATOM 11233 C CA . TYR A 1 80 ? -22.601 -8.212 -33.448 1.00 0.00 80 TYR A CA 8
ATOM 11234 C C . TYR A 1 80 ? -21.549 -8.328 -34.547 1.00 0.00 80 TYR A C 8
ATOM 11235 O O . TYR A 1 80 ? -21.769 -8.982 -35.566 1.00 0.00 80 TYR A O 8
ATOM 11253 N N . HIS A 1 81 ? -20.404 -7.687 -34.331 1.00 0.00 81 HIS A N 8
ATOM 11254 C CA . HIS A 1 81 ? -19.316 -7.718 -35.302 1.00 0.00 81 HIS A CA 8
ATOM 11255 C C . HIS A 1 81 ? -18.996 -9.152 -35.714 1.00 0.00 81 HIS A C 8
ATOM 11256 O O . HIS A 1 81 ? -18.633 -9.413 -36.861 1.00 0.00 81 HIS A O 8
ATOM 11270 N N . VAL A 1 82 ? -19.132 -10.078 -34.770 1.00 0.00 82 VAL A N 8
ATOM 11271 C CA . VAL A 1 82 ? -18.858 -11.486 -35.034 1.00 0.00 82 VAL A CA 8
ATOM 11272 C C . VAL A 1 82 ? -19.907 -12.085 -35.963 1.00 0.00 82 VAL A C 8
ATOM 11273 O O . VAL A 1 82 ? -19.578 -12.800 -36.909 1.00 0.00 82 VAL A O 8
ATOM 11286 N N . MET A 1 83 ? -21.173 -11.788 -35.686 1.00 0.00 83 MET A N 8
ATOM 11287 C CA . MET A 1 83 ? -22.272 -12.297 -36.499 1.00 0.00 83 MET A CA 8
ATOM 11288 C C . MET A 1 83 ? -22.078 -11.929 -37.967 1.00 0.00 83 MET A C 8
ATOM 11289 O O . MET A 1 83 ? -22.677 -12.537 -38.853 1.00 0.00 83 MET A O 8
ATOM 11303 N N . ALA A 1 84 ? -21.239 -10.929 -38.216 1.00 0.00 84 ALA A N 8
ATOM 11304 C CA . ALA A 1 84 ? -20.966 -10.482 -39.576 1.00 0.00 84 ALA A CA 8
ATOM 11305 C C . ALA A 1 84 ? -19.569 -10.901 -40.022 1.00 0.00 84 ALA A C 8
ATOM 11306 O O . ALA A 1 84 ? -19.416 -11.732 -40.916 1.00 0.00 84 ALA A O 8
ATOM 11313 N N . ASN A 1 85 ? -18.553 -10.319 -39.392 1.00 0.00 85 ASN A N 8
ATOM 11314 C CA . ASN A 1 85 ? -17.168 -10.632 -39.726 1.00 0.00 85 ASN A CA 8
ATOM 11315 C C . ASN A 1 85 ? -16.919 -12.136 -39.661 1.00 0.00 85 ASN A C 8
ATOM 11316 O O . ASN A 1 85 ? -16.043 -12.661 -40.349 1.00 0.00 85 ASN A O 8
ATOM 11327 N N . HIS A 1 86 ? -17.696 -12.824 -38.831 1.00 0.00 86 HIS A N 8
ATOM 11328 C CA . HIS A 1 86 ? -17.561 -14.268 -38.677 1.00 0.00 86 HIS A CA 8
ATOM 11329 C C . HIS A 1 86 ? -18.928 -14.947 -38.703 1.00 0.00 86 HIS A C 8
ATOM 11330 O O . HIS A 1 86 ? -19.945 -14.306 -38.961 1.00 0.00 86 HIS A O 8
ATOM 11344 N N . ASN A 1 87 ? -18.941 -16.249 -38.435 1.00 0.00 87 ASN A N 8
ATOM 11345 C CA . ASN A 1 87 ? -20.182 -17.015 -38.429 1.00 0.00 87 ASN A CA 8
ATOM 11346 C C . ASN A 1 87 ? -21.153 -16.487 -39.481 1.00 0.00 87 ASN A C 8
ATOM 11347 O O . ASN A 1 87 ? -22.327 -16.253 -39.196 1.00 0.00 87 ASN A O 8
ATOM 11358 N N . SER A 1 88 ? -20.653 -16.302 -40.699 1.00 0.00 88 SER A N 8
ATOM 11359 C CA . SER A 1 88 ? -21.475 -15.799 -41.794 1.00 0.00 88 SER A CA 8
ATOM 11360 C C . SER A 1 88 ? -20.733 -15.904 -43.123 1.00 0.00 88 SER A C 8
ATOM 11361 O O . SER A 1 88 ? -19.524 -15.678 -43.192 1.00 0.00 88 SER A O 8
ATOM 11369 N N . LEU A 1 89 ? -21.465 -16.249 -44.176 1.00 0.00 89 LEU A N 8
ATOM 11370 C CA . LEU A 1 89 ? -20.879 -16.385 -45.505 1.00 0.00 89 LEU A CA 8
ATOM 11371 C C . LEU A 1 89 ? -21.135 -15.137 -46.344 1.00 0.00 89 LEU A C 8
ATOM 11372 O O . LEU A 1 89 ? -22.268 -14.677 -46.486 1.00 0.00 89 LEU A O 8
ATOM 11388 N N . PRO A 1 90 ? -20.059 -14.577 -46.916 1.00 0.00 90 PRO A N 8
ATOM 11389 C CA . PRO A 1 90 ? -20.142 -13.377 -47.753 1.00 0.00 90 PRO A CA 8
ATOM 11390 C C . PRO A 1 90 ? -20.832 -13.646 -49.086 1.00 0.00 90 PRO A C 8
ATOM 11391 O O . PRO A 1 90 ? -20.766 -14.755 -49.616 1.00 0.00 90 PRO A O 8
ATOM 11402 N N . SER A 1 91 ? -21.492 -12.625 -49.623 1.00 0.00 91 SER A N 8
ATOM 11403 C CA . SER A 1 91 ? -22.197 -12.754 -50.893 1.00 0.00 91 SER A CA 8
ATOM 11404 C C . SER A 1 91 ? -21.213 -12.928 -52.045 1.00 0.00 91 SER A C 8
ATOM 11405 O O . SER A 1 91 ? -20.000 -12.838 -51.859 1.00 0.00 91 SER A O 8
ATOM 11413 N N . GLY A 1 92 ? -21.745 -13.179 -53.237 1.00 0.00 92 GLY A N 8
ATOM 11414 C CA . GLY A 1 92 ? -20.901 -13.363 -54.403 1.00 0.00 92 GLY A CA 8
ATOM 11415 C C . GLY A 1 92 ? -21.208 -12.368 -55.504 1.00 0.00 92 GLY A C 8
ATOM 11416 O O . GLY A 1 92 ? -22.287 -12.378 -56.096 1.00 0.00 92 GLY A O 8
ATOM 11420 N N . PRO A 1 93 ? -20.243 -11.481 -55.791 1.00 0.00 93 PRO A N 8
ATOM 11421 C CA . PRO A 1 93 ? -20.393 -10.457 -56.829 1.00 0.00 93 PRO A CA 8
ATOM 11422 C C . PRO A 1 93 ? -20.400 -11.051 -58.234 1.00 0.00 93 PRO A C 8
ATOM 11423 O O . PRO A 1 93 ? -20.466 -10.325 -59.225 1.00 0.00 93 PRO A O 8
ATOM 11434 N N . SER A 1 94 ? -20.333 -12.376 -58.310 1.00 0.00 94 SER A N 8
ATOM 11435 C CA . SER A 1 94 ? -20.329 -13.068 -59.594 1.00 0.00 94 SER A CA 8
ATOM 11436 C C . SER A 1 94 ? -21.619 -12.797 -60.362 1.00 0.00 94 SER A C 8
ATOM 11437 O O . SER A 1 94 ? -22.500 -13.654 -60.439 1.00 0.00 94 SER A O 8
ATOM 11445 N N . SER A 1 95 ? -21.723 -11.599 -60.928 1.00 0.00 95 SER A N 8
ATOM 11446 C CA . SER A 1 95 ? -22.907 -11.212 -61.687 1.00 0.00 95 SER A CA 8
ATOM 11447 C C . SER A 1 95 ? -22.538 -10.855 -63.123 1.00 0.00 95 SER A C 8
ATOM 11448 O O . SER A 1 95 ? -21.414 -10.442 -63.403 1.00 0.00 95 SER A O 8
ATOM 11456 N N . GLY A 1 96 ? -23.496 -11.018 -64.031 1.00 0.00 96 GLY A N 8
ATOM 11457 C CA . GLY A 1 96 ? -23.254 -10.709 -65.428 1.00 0.00 96 GLY A CA 8
ATOM 11458 C C . GLY A 1 96 ? -23.379 -9.227 -65.724 1.00 0.00 96 GLY A C 8
ATOM 11459 O O . GLY A 1 96 ? -24.486 -8.695 -65.662 1.00 0.00 96 GLY A O 8
ATOM 11465 N N . GLY A 1 1 ? 34.985 16.354 21.426 1.00 0.00 1 GLY A N 9
ATOM 11466 C CA . GLY A 1 1 ? 33.973 16.182 20.400 1.00 0.00 1 GLY A CA 9
ATOM 11467 C C . GLY A 1 1 ? 32.757 17.057 20.632 1.00 0.00 1 GLY A C 9
ATOM 11468 O O . GLY A 1 1 ? 32.015 16.857 21.593 1.00 0.00 1 GLY A O 9
ATOM 11472 N N . SER A 1 2 ? 32.554 18.030 19.750 1.00 0.00 2 SER A N 9
ATOM 11473 C CA . SER A 1 2 ? 31.422 18.943 19.866 1.00 0.00 2 SER A CA 9
ATOM 11474 C C . SER A 1 2 ? 30.465 18.774 18.691 1.00 0.00 2 SER A C 9
ATOM 11475 O O . SER A 1 2 ? 30.800 18.142 17.689 1.00 0.00 2 SER A O 9
ATOM 11483 N N . SER A 1 3 ? 29.271 19.343 18.821 1.00 0.00 3 SER A N 9
ATOM 11484 C CA . SER A 1 3 ? 28.262 19.253 17.772 1.00 0.00 3 SER A CA 9
ATOM 11485 C C . SER A 1 3 ? 27.157 20.282 17.992 1.00 0.00 3 SER A C 9
ATOM 11486 O O . SER A 1 3 ? 27.089 20.923 19.040 1.00 0.00 3 SER A O 9
ATOM 11494 N N . GLY A 1 4 ? 26.292 20.434 16.994 1.00 0.00 4 GLY A N 9
ATOM 11495 C CA . GLY A 1 4 ? 25.201 21.386 17.096 1.00 0.00 4 GLY A CA 9
ATOM 11496 C C . GLY A 1 4 ? 23.886 20.816 16.601 1.00 0.00 4 GLY A C 9
ATOM 11497 O O . GLY A 1 4 ? 23.675 19.604 16.635 1.00 0.00 4 GLY A O 9
ATOM 11501 N N . SER A 1 5 ? 22.999 21.693 16.142 1.00 0.00 5 SER A N 9
ATOM 11502 C CA . SER A 1 5 ? 21.695 21.271 15.643 1.00 0.00 5 SER A CA 9
ATOM 11503 C C . SER A 1 5 ? 21.345 22.003 14.351 1.00 0.00 5 SER A C 9
ATOM 11504 O O . SER A 1 5 ? 21.672 23.177 14.182 1.00 0.00 5 SER A O 9
ATOM 11512 N N . SER A 1 6 ? 20.677 21.299 13.442 1.00 0.00 6 SER A N 9
ATOM 11513 C CA . SER A 1 6 ? 20.285 21.880 12.163 1.00 0.00 6 SER A CA 9
ATOM 11514 C C . SER A 1 6 ? 19.113 21.115 11.556 1.00 0.00 6 SER A C 9
ATOM 11515 O O . SER A 1 6 ? 18.947 19.920 11.795 1.00 0.00 6 SER A O 9
ATOM 11523 N N . GLY A 1 7 ? 18.302 21.815 10.769 1.00 0.00 7 GLY A N 9
ATOM 11524 C CA . GLY A 1 7 ? 17.155 21.187 10.139 1.00 0.00 7 GLY A CA 9
ATOM 11525 C C . GLY A 1 7 ? 15.914 22.056 10.197 1.00 0.00 7 GLY A C 9
ATOM 11526 O O . GLY A 1 7 ? 15.104 21.934 11.116 1.00 0.00 7 GLY A O 9
ATOM 11530 N N . ARG A 1 8 ? 15.764 22.937 9.213 1.00 0.00 8 ARG A N 9
ATOM 11531 C CA . ARG A 1 8 ? 14.614 23.831 9.157 1.00 0.00 8 ARG A CA 9
ATOM 11532 C C . ARG A 1 8 ? 13.568 23.311 8.177 1.00 0.00 8 ARG A C 9
ATOM 11533 O O . ARG A 1 8 ? 13.788 23.302 6.965 1.00 0.00 8 ARG A O 9
ATOM 11554 N N . ILE A 1 9 ? 12.430 22.878 8.709 1.00 0.00 9 ILE A N 9
ATOM 11555 C CA . ILE A 1 9 ? 11.350 22.356 7.880 1.00 0.00 9 ILE A CA 9
ATOM 11556 C C . ILE A 1 9 ? 10.046 23.101 8.145 1.00 0.00 9 ILE A C 9
ATOM 11557 O O . ILE A 1 9 ? 9.789 23.546 9.264 1.00 0.00 9 ILE A O 9
ATOM 11573 N N . ARG A 1 10 ? 9.225 23.233 7.108 1.00 0.00 10 ARG A N 9
ATOM 11574 C CA . ARG A 1 10 ? 7.946 23.923 7.228 1.00 0.00 10 ARG A CA 9
ATOM 11575 C C . ARG A 1 10 ? 6.785 22.959 7.009 1.00 0.00 10 ARG A C 9
ATOM 11576 O O . ARG A 1 10 ? 5.884 23.224 6.213 1.00 0.00 10 ARG A O 9
ATOM 11597 N N . LYS A 1 11 ? 6.812 21.837 7.721 1.00 0.00 11 LYS A N 9
ATOM 11598 C CA . LYS A 1 11 ? 5.762 20.832 7.606 1.00 0.00 11 LYS A CA 9
ATOM 11599 C C . LYS A 1 11 ? 5.232 20.759 6.178 1.00 0.00 11 LYS A C 9
ATOM 11600 O O . LYS A 1 11 ? 4.035 20.573 5.960 1.00 0.00 11 LYS A O 9
ATOM 11619 N N . GLU A 1 12 ? 6.131 20.906 5.210 1.00 0.00 12 GLU A N 9
ATOM 11620 C CA . GLU A 1 12 ? 5.752 20.856 3.802 1.00 0.00 12 GLU A CA 9
ATOM 11621 C C . GLU A 1 12 ? 5.455 19.423 3.370 1.00 0.00 12 GLU A C 9
ATOM 11622 O O . GLU A 1 12 ? 6.293 18.528 3.480 1.00 0.00 12 GLU A O 9
ATOM 11634 N N . PRO A 1 13 ? 4.232 19.199 2.865 1.00 0.00 13 PRO A N 9
ATOM 11635 C CA . PRO A 1 13 ? 3.795 17.877 2.406 1.00 0.00 13 PRO A CA 9
ATOM 11636 C C . PRO A 1 13 ? 4.508 17.443 1.130 1.00 0.00 13 PRO A C 9
ATOM 11637 O O . PRO A 1 13 ? 4.945 18.264 0.323 1.00 0.00 13 PRO A O 9
ATOM 11648 N N . PRO A 1 14 ? 4.629 16.120 0.940 1.00 0.00 14 PRO A N 9
ATOM 11649 C CA . PRO A 1 14 ? 5.288 15.547 -0.238 1.00 0.00 14 PRO A CA 9
ATOM 11650 C C . PRO A 1 14 ? 4.479 15.755 -1.513 1.00 0.00 14 PRO A C 9
ATOM 11651 O O . PRO A 1 14 ? 3.433 16.403 -1.498 1.00 0.00 14 PRO A O 9
ATOM 11662 N N . VAL A 1 15 ? 4.970 15.200 -2.617 1.00 0.00 15 VAL A N 9
ATOM 11663 C CA . VAL A 1 15 ? 4.292 15.324 -3.902 1.00 0.00 15 VAL A CA 9
ATOM 11664 C C . VAL A 1 15 ? 2.842 14.862 -3.804 1.00 0.00 15 VAL A C 9
ATOM 11665 O O . VAL A 1 15 ? 1.935 15.518 -4.317 1.00 0.00 15 VAL A O 9
ATOM 11678 N N . TYR A 1 16 ? 2.631 13.730 -3.142 1.00 0.00 16 TYR A N 9
ATOM 11679 C CA . TYR A 1 16 ? 1.291 13.179 -2.979 1.00 0.00 16 TYR A CA 9
ATOM 11680 C C . TYR A 1 16 ? 0.640 13.700 -1.702 1.00 0.00 16 TYR A C 9
ATOM 11681 O O . TYR A 1 16 ? 1.314 14.226 -0.817 1.00 0.00 16 TYR A O 9
ATOM 11699 N N . ALA A 1 17 ? -0.678 13.550 -1.613 1.00 0.00 17 ALA A N 9
ATOM 11700 C CA . ALA A 1 17 ? -1.422 14.002 -0.445 1.00 0.00 17 ALA A CA 9
ATOM 11701 C C . ALA A 1 17 ? -1.286 13.014 0.709 1.00 0.00 17 ALA A C 9
ATOM 11702 O O . ALA A 1 17 ? -0.756 11.916 0.539 1.00 0.00 17 ALA A O 9
ATOM 11709 N N . ALA A 1 18 ? -1.768 13.412 1.882 1.00 0.00 18 ALA A N 9
ATOM 11710 C CA . ALA A 1 18 ? -1.701 12.560 3.063 1.00 0.00 18 ALA A CA 9
ATOM 11711 C C . ALA A 1 18 ? -2.848 11.556 3.082 1.00 0.00 18 ALA A C 9
ATOM 11712 O O . ALA A 1 18 ? -3.516 11.379 4.100 1.00 0.00 18 ALA A O 9
ATOM 11719 N N . GLY A 1 19 ? -3.073 10.900 1.947 1.00 0.00 19 GLY A N 9
ATOM 11720 C CA . GLY A 1 19 ? -4.141 9.922 1.854 1.00 0.00 19 GLY A CA 9
ATOM 11721 C C . GLY A 1 19 ? -4.709 9.815 0.453 1.00 0.00 19 GLY A C 9
ATOM 11722 O O . GLY A 1 19 ? -5.921 9.685 0.275 1.00 0.00 19 GLY A O 9
ATOM 11726 N N . SER A 1 20 ? -3.833 9.871 -0.545 1.00 0.00 20 SER A N 9
ATOM 11727 C CA . SER A 1 20 ? -4.255 9.785 -1.938 1.00 0.00 20 SER A CA 9
ATOM 11728 C C . SER A 1 20 ? -3.677 8.540 -2.605 1.00 0.00 20 SER A C 9
ATOM 11729 O O . SER A 1 20 ? -2.594 8.076 -2.245 1.00 0.00 20 SER A O 9
ATOM 11737 N N . LEU A 1 21 ? -4.405 8.006 -3.578 1.00 0.00 21 LEU A N 9
ATOM 11738 C CA . LEU A 1 21 ? -3.966 6.815 -4.297 1.00 0.00 21 LEU A CA 9
ATOM 11739 C C . LEU A 1 21 ? -2.471 6.877 -4.592 1.00 0.00 21 LEU A C 9
ATOM 11740 O O . LEU A 1 21 ? -1.782 5.858 -4.574 1.00 0.00 21 LEU A O 9
ATOM 11756 N N . GLU A 1 22 ? -1.976 8.082 -4.862 1.00 0.00 22 GLU A N 9
ATOM 11757 C CA . GLU A 1 22 ? -0.562 8.276 -5.159 1.00 0.00 22 GLU A CA 9
ATOM 11758 C C . GLU A 1 22 ? 0.313 7.642 -4.082 1.00 0.00 22 GLU A C 9
ATOM 11759 O O . GLU A 1 22 ? 1.107 6.745 -4.363 1.00 0.00 22 GLU A O 9
ATOM 11771 N N . GLU A 1 23 ? 0.161 8.116 -2.850 1.00 0.00 23 GLU A N 9
ATOM 11772 C CA . GLU A 1 23 ? 0.938 7.596 -1.731 1.00 0.00 23 GLU A CA 9
ATOM 11773 C C . GLU A 1 23 ? 0.995 6.071 -1.770 1.00 0.00 23 GLU A C 9
ATOM 11774 O O . GLU A 1 23 ? 2.068 5.477 -1.662 1.00 0.00 23 GLU A O 9
ATOM 11786 N N . GLN A 1 24 ? -0.168 5.446 -1.923 1.00 0.00 24 GLN A N 9
ATOM 11787 C CA . GLN A 1 24 ? -0.251 3.991 -1.974 1.00 0.00 24 GLN A CA 9
ATOM 11788 C C . GLN A 1 24 ? 0.647 3.433 -3.074 1.00 0.00 24 GLN A C 9
ATOM 11789 O O . GLN A 1 24 ? 1.584 2.682 -2.802 1.00 0.00 24 GLN A O 9
ATOM 11803 N N . TRP A 1 25 ? 0.354 3.804 -4.315 1.00 0.00 25 TRP A N 9
ATOM 11804 C CA . TRP A 1 25 ? 1.135 3.340 -5.456 1.00 0.00 25 TRP A CA 9
ATOM 11805 C C . TRP A 1 25 ? 2.629 3.469 -5.181 1.00 0.00 25 TRP A C 9
ATOM 11806 O O . TRP A 1 25 ? 3.406 2.563 -5.486 1.00 0.00 25 TRP A O 9
ATOM 11827 N N . TYR A 1 26 ? 3.025 4.598 -4.605 1.00 0.00 26 TYR A N 9
ATOM 11828 C CA . TYR A 1 26 ? 4.428 4.845 -4.292 1.00 0.00 26 TYR A CA 9
ATOM 11829 C C . TYR A 1 26 ? 5.023 3.682 -3.504 1.00 0.00 26 TYR A C 9
ATOM 11830 O O . TYR A 1 26 ? 6.048 3.117 -3.888 1.00 0.00 26 TYR A O 9
ATOM 11848 N N . LEU A 1 27 ? 4.374 3.330 -2.401 1.00 0.00 27 LEU A N 9
ATOM 11849 C CA . LEU A 1 27 ? 4.837 2.233 -1.557 1.00 0.00 27 LEU A CA 9
ATOM 11850 C C . LEU A 1 27 ? 5.147 0.996 -2.395 1.00 0.00 27 LEU A C 9
ATOM 11851 O O . LEU A 1 27 ? 6.260 0.473 -2.356 1.00 0.00 27 LEU A O 9
ATOM 11867 N N . GLU A 1 28 ? 4.156 0.536 -3.152 1.00 0.00 28 GLU A N 9
ATOM 11868 C CA . GLU A 1 28 ? 4.325 -0.639 -3.999 1.00 0.00 28 GLU A CA 9
ATOM 11869 C C . GLU A 1 28 ? 5.683 -0.617 -4.695 1.00 0.00 28 GLU A C 9
ATOM 11870 O O . GLU A 1 28 ? 6.269 -1.665 -4.968 1.00 0.00 28 GLU A O 9
ATOM 11882 N N . ILE A 1 29 ? 6.177 0.584 -4.978 1.00 0.00 29 ILE A N 9
ATOM 11883 C CA . ILE A 1 29 ? 7.465 0.743 -5.641 1.00 0.00 29 ILE A CA 9
ATOM 11884 C C . ILE A 1 29 ? 8.612 0.671 -4.638 1.00 0.00 29 ILE A C 9
ATOM 11885 O O . ILE A 1 29 ? 9.515 -0.155 -4.770 1.00 0.00 29 ILE A O 9
ATOM 11901 N N . VAL A 1 30 ? 8.568 1.541 -3.634 1.00 0.00 30 VAL A N 9
ATOM 11902 C CA . VAL A 1 30 ? 9.602 1.575 -2.607 1.00 0.00 30 VAL A CA 9
ATOM 11903 C C . VAL A 1 30 ? 9.734 0.222 -1.916 1.00 0.00 30 VAL A C 9
ATOM 11904 O O . VAL A 1 30 ? 10.735 -0.054 -1.254 1.00 0.00 30 VAL A O 9
ATOM 11917 N N . ASP A 1 31 ? 8.718 -0.619 -2.074 1.00 0.00 31 ASP A N 9
ATOM 11918 C CA . ASP A 1 31 ? 8.721 -1.944 -1.466 1.00 0.00 31 ASP A CA 9
ATOM 11919 C C . ASP A 1 31 ? 9.170 -3.001 -2.470 1.00 0.00 31 ASP A C 9
ATOM 11920 O O . ASP A 1 31 ? 10.154 -3.708 -2.246 1.00 0.00 31 ASP A O 9
ATOM 11929 N N . LYS A 1 32 ? 8.444 -3.105 -3.578 1.00 0.00 32 LYS A N 9
ATOM 11930 C CA . LYS A 1 32 ? 8.767 -4.075 -4.618 1.00 0.00 32 LYS A CA 9
ATOM 11931 C C . LYS A 1 32 ? 9.705 -3.468 -5.656 1.00 0.00 32 LYS A C 9
ATOM 11932 O O . LYS A 1 32 ? 10.734 -4.051 -5.994 1.00 0.00 32 LYS A O 9
ATOM 11951 N N . GLY A 1 33 ? 9.343 -2.291 -6.157 1.00 0.00 33 GLY A N 9
ATOM 11952 C CA . GLY A 1 33 ? 10.164 -1.624 -7.151 1.00 0.00 33 GLY A CA 9
ATOM 11953 C C . GLY A 1 33 ? 9.342 -1.016 -8.270 1.00 0.00 33 GLY A C 9
ATOM 11954 O O . GLY A 1 33 ? 9.834 -0.179 -9.027 1.00 0.00 33 GLY A O 9
ATOM 11958 N N . SER A 1 34 ? 8.086 -1.438 -8.376 1.00 0.00 34 SER A N 9
ATOM 11959 C CA . SER A 1 34 ? 7.195 -0.934 -9.414 1.00 0.00 34 SER A CA 9
ATOM 11960 C C . SER A 1 34 ? 5.740 -0.999 -8.960 1.00 0.00 34 SER A C 9
ATOM 11961 O O . SER A 1 34 ? 5.421 -1.622 -7.947 1.00 0.00 34 SER A O 9
ATOM 11969 N N . VAL A 1 35 ? 4.861 -0.348 -9.716 1.00 0.00 35 VAL A N 9
ATOM 11970 C CA . VAL A 1 35 ? 3.440 -0.331 -9.393 1.00 0.00 35 VAL A CA 9
ATOM 11971 C C . VAL A 1 35 ? 2.609 -0.904 -10.536 1.00 0.00 35 VAL A C 9
ATOM 11972 O O . VAL A 1 35 ? 2.944 -0.731 -11.707 1.00 0.00 35 VAL A O 9
ATOM 11985 N N . SER A 1 36 ? 1.524 -1.587 -10.186 1.00 0.00 36 SER A N 9
ATOM 11986 C CA . SER A 1 36 ? 0.646 -2.189 -11.183 1.00 0.00 36 SER A CA 9
ATOM 11987 C C . SER A 1 36 ? -0.505 -1.251 -11.531 1.00 0.00 36 SER A C 9
ATOM 11988 O O . SER A 1 36 ? -0.755 -0.270 -10.831 1.00 0.00 36 SER A O 9
ATOM 11996 N N . CYS A 1 37 ? -1.205 -1.561 -12.617 1.00 0.00 37 CYS A N 9
ATOM 11997 C CA . CYS A 1 37 ? -2.330 -0.747 -13.061 1.00 0.00 37 CYS A CA 9
ATOM 11998 C C . CYS A 1 37 ? -3.613 -1.155 -12.341 1.00 0.00 37 CYS A C 9
ATOM 11999 O O . CYS A 1 37 ? -4.080 -2.289 -12.447 1.00 0.00 37 CYS A O 9
ATOM 12006 N N . PRO A 1 38 ? -4.197 -0.208 -11.592 1.00 0.00 38 PRO A N 9
ATOM 12007 C CA . PRO A 1 38 ? -5.434 -0.444 -10.841 1.00 0.00 38 PRO A CA 9
ATOM 12008 C C . PRO A 1 38 ? -6.644 -0.607 -11.754 1.00 0.00 38 PRO A C 9
ATOM 12009 O O . PRO A 1 38 ? -7.742 -0.929 -11.297 1.00 0.00 38 PRO A O 9
ATOM 12020 N N . THR A 1 39 ? -6.438 -0.384 -13.049 1.00 0.00 39 THR A N 9
ATOM 12021 C CA . THR A 1 39 ? -7.512 -0.505 -14.026 1.00 0.00 39 THR A CA 9
ATOM 12022 C C . THR A 1 39 ? -7.496 -1.875 -14.694 1.00 0.00 39 THR A C 9
ATOM 12023 O O . THR A 1 39 ? -8.428 -2.665 -14.537 1.00 0.00 39 THR A O 9
ATOM 12034 N N . CYS A 1 40 ? -6.431 -2.153 -15.439 1.00 0.00 40 CYS A N 9
ATOM 12035 C CA . CYS A 1 40 ? -6.292 -3.428 -16.131 1.00 0.00 40 CYS A CA 9
ATOM 12036 C C . CYS A 1 40 ? -5.625 -4.465 -15.232 1.00 0.00 40 CYS A C 9
ATOM 12037 O O . CYS A 1 40 ? -5.928 -5.656 -15.310 1.00 0.00 40 CYS A O 9
ATOM 12044 N N . GLN A 1 41 ? -4.716 -4.004 -14.379 1.00 0.00 41 GLN A N 9
ATOM 12045 C CA . GLN A 1 41 ? -4.005 -4.891 -13.466 1.00 0.00 41 GLN A CA 9
ATOM 12046 C C . GLN A 1 41 ? -3.258 -5.977 -14.233 1.00 0.00 41 GLN A C 9
ATOM 12047 O O . GLN A 1 41 ? -3.222 -7.133 -13.814 1.00 0.00 41 GLN A O 9
ATOM 12061 N N . ALA A 1 42 ? -2.664 -5.596 -15.359 1.00 0.00 42 ALA A N 9
ATOM 12062 C CA . ALA A 1 42 ? -1.916 -6.537 -16.184 1.00 0.00 42 ALA A CA 9
ATOM 12063 C C . ALA A 1 42 ? -0.435 -6.174 -16.226 1.00 0.00 42 ALA A C 9
ATOM 12064 O O . ALA A 1 42 ? 0.431 -7.045 -16.144 1.00 0.00 42 ALA A O 9
ATOM 12071 N N . VAL A 1 43 ? -0.151 -4.882 -16.355 1.00 0.00 43 VAL A N 9
ATOM 12072 C CA . VAL A 1 43 ? 1.225 -4.403 -16.408 1.00 0.00 43 VAL A CA 9
ATOM 12073 C C . VAL A 1 43 ? 1.439 -3.238 -15.449 1.00 0.00 43 VAL A C 9
ATOM 12074 O O . VAL A 1 43 ? 0.495 -2.748 -14.830 1.00 0.00 43 VAL A O 9
ATOM 12087 N N . GLY A 1 44 ? 2.688 -2.796 -15.331 1.00 0.00 44 GLY A N 9
ATOM 12088 C CA . GLY A 1 44 ? 3.004 -1.691 -14.446 1.00 0.00 44 GLY A CA 9
ATOM 12089 C C . GLY A 1 44 ? 4.197 -0.888 -14.923 1.00 0.00 44 GLY A C 9
ATOM 12090 O O . GLY A 1 44 ? 4.787 -1.197 -15.959 1.00 0.00 44 GLY A O 9
ATOM 12094 N N . ARG A 1 45 ? 4.554 0.146 -14.168 1.00 0.00 45 ARG A N 9
ATOM 12095 C CA . ARG A 1 45 ? 5.683 0.997 -14.522 1.00 0.00 45 ARG A CA 9
ATOM 12096 C C . ARG A 1 45 ? 6.614 1.189 -13.328 1.00 0.00 45 ARG A C 9
ATOM 12097 O O . ARG A 1 45 ? 6.284 0.815 -12.203 1.00 0.00 45 ARG A O 9
ATOM 12118 N N . LYS A 1 46 ? 7.780 1.775 -13.581 1.00 0.00 46 LYS A N 9
ATOM 12119 C CA . LYS A 1 46 ? 8.759 2.018 -12.529 1.00 0.00 46 LYS A CA 9
ATOM 12120 C C . LYS A 1 46 ? 8.186 2.936 -11.454 1.00 0.00 46 LYS A C 9
ATOM 12121 O O . LYS A 1 46 ? 8.227 2.619 -10.265 1.00 0.00 46 LYS A O 9
ATOM 12140 N N . THR A 1 47 ? 7.651 4.077 -11.880 1.00 0.00 47 THR A N 9
ATOM 12141 C CA . THR A 1 47 ? 7.070 5.041 -10.954 1.00 0.00 47 THR A CA 9
ATOM 12142 C C . THR A 1 47 ? 5.600 5.291 -11.273 1.00 0.00 47 THR A C 9
ATOM 12143 O O . THR A 1 47 ? 5.031 4.656 -12.161 1.00 0.00 47 THR A O 9
ATOM 12154 N N . ILE A 1 48 ? 4.992 6.221 -10.544 1.00 0.00 48 ILE A N 9
ATOM 12155 C CA . ILE A 1 48 ? 3.589 6.556 -10.751 1.00 0.00 48 ILE A CA 9
ATOM 12156 C C . ILE A 1 48 ? 3.414 7.467 -11.961 1.00 0.00 48 ILE A C 9
ATOM 12157 O O . ILE A 1 48 ? 2.604 7.191 -12.846 1.00 0.00 48 ILE A O 9
ATOM 12173 N N . GLU A 1 49 ? 4.181 8.553 -11.993 1.00 0.00 49 GLU A N 9
ATOM 12174 C CA . GLU A 1 49 ? 4.111 9.504 -13.096 1.00 0.00 49 GLU A CA 9
ATOM 12175 C C . GLU A 1 49 ? 3.860 8.786 -14.419 1.00 0.00 49 GLU A C 9
ATOM 12176 O O . GLU A 1 49 ? 2.925 9.114 -15.148 1.00 0.00 49 GLU A O 9
ATOM 12188 N N . GLY A 1 50 ? 4.703 7.804 -14.722 1.00 0.00 50 GLY A N 9
ATOM 12189 C CA . GLY A 1 50 ? 4.557 7.055 -15.956 1.00 0.00 50 GLY A CA 9
ATOM 12190 C C . GLY A 1 50 ? 3.237 6.314 -16.032 1.00 0.00 50 GLY A C 9
ATOM 12191 O O . GLY A 1 50 ? 2.610 6.255 -17.091 1.00 0.00 50 GLY A O 9
ATOM 12195 N N . LEU A 1 51 ? 2.813 5.746 -14.908 1.00 0.00 51 LEU A N 9
ATOM 12196 C CA . LEU A 1 51 ? 1.559 5.004 -14.852 1.00 0.00 51 LEU A CA 9
ATOM 12197 C C . LEU A 1 51 ? 0.376 5.908 -15.181 1.00 0.00 51 LEU A C 9
ATOM 12198 O O . LEU A 1 51 ? -0.445 5.587 -16.041 1.00 0.00 51 LEU A O 9
ATOM 12214 N N . LYS A 1 52 ? 0.295 7.042 -14.493 1.00 0.00 52 LYS A N 9
ATOM 12215 C CA . LYS A 1 52 ? -0.786 7.996 -14.714 1.00 0.00 52 LYS A CA 9
ATOM 12216 C C . LYS A 1 52 ? -1.084 8.145 -16.202 1.00 0.00 52 LYS A C 9
ATOM 12217 O O . LYS A 1 52 ? -2.241 8.108 -16.621 1.00 0.00 52 LYS A O 9
ATOM 12236 N N . LYS A 1 53 ? -0.033 8.313 -16.998 1.00 0.00 53 LYS A N 9
ATOM 12237 C CA . LYS A 1 53 ? -0.181 8.466 -18.440 1.00 0.00 53 LYS A CA 9
ATOM 12238 C C . LYS A 1 53 ? -0.804 7.217 -19.058 1.00 0.00 53 LYS A C 9
ATOM 12239 O O . LYS A 1 53 ? -1.548 7.302 -20.035 1.00 0.00 53 LYS A O 9
ATOM 12258 N N . HIS A 1 54 ? -0.495 6.060 -18.481 1.00 0.00 54 HIS A N 9
ATOM 12259 C CA . HIS A 1 54 ? -1.027 4.795 -18.974 1.00 0.00 54 HIS A CA 9
ATOM 12260 C C . HIS A 1 54 ? -2.513 4.668 -18.654 1.00 0.00 54 HIS A C 9
ATOM 12261 O O . HIS A 1 54 ? -3.334 4.454 -19.546 1.00 0.00 54 HIS A O 9
ATOM 12275 N N . MET A 1 55 ? -2.851 4.800 -17.376 1.00 0.00 55 MET A N 9
ATOM 12276 C CA . MET A 1 55 ? -4.239 4.700 -16.939 1.00 0.00 55 MET A CA 9
ATOM 12277 C C . MET A 1 55 ? -5.086 5.805 -17.563 1.00 0.00 55 MET A C 9
ATOM 12278 O O . MET A 1 55 ? -6.296 5.653 -17.726 1.00 0.00 55 MET A O 9
ATOM 12292 N N . GLU A 1 56 ? -4.442 6.915 -17.909 1.00 0.00 56 GLU A N 9
ATOM 12293 C CA . GLU A 1 56 ? -5.138 8.044 -18.514 1.00 0.00 56 GLU A CA 9
ATOM 12294 C C . GLU A 1 56 ? -5.998 7.587 -19.689 1.00 0.00 56 GLU A C 9
ATOM 12295 O O . GLU A 1 56 ? -7.166 7.956 -19.797 1.00 0.00 56 GLU A O 9
ATOM 12307 N N . ASN A 1 57 ? -5.409 6.782 -20.567 1.00 0.00 57 ASN A N 9
ATOM 12308 C CA . ASN A 1 57 ? -6.119 6.275 -21.736 1.00 0.00 57 ASN A CA 9
ATOM 12309 C C . ASN A 1 57 ? -6.595 4.844 -21.505 1.00 0.00 57 ASN A C 9
ATOM 12310 O O . ASN A 1 57 ? -7.677 4.459 -21.948 1.00 0.00 57 ASN A O 9
ATOM 12321 N N . CYS A 1 58 ? -5.779 4.061 -20.807 1.00 0.00 58 CYS A N 9
ATOM 12322 C CA . CYS A 1 58 ? -6.115 2.672 -20.516 1.00 0.00 58 CYS A CA 9
ATOM 12323 C C . CYS A 1 58 ? -7.435 2.580 -19.758 1.00 0.00 58 CYS A C 9
ATOM 12324 O O . CYS A 1 58 ? -8.279 1.735 -20.059 1.00 0.00 58 CYS A O 9
ATOM 12331 N N . LYS A 1 59 ? -7.607 3.454 -18.772 1.00 0.00 59 LYS A N 9
ATOM 12332 C CA . LYS A 1 59 ? -8.825 3.473 -17.970 1.00 0.00 59 LYS A CA 9
ATOM 12333 C C . LYS A 1 59 ? -10.058 3.282 -18.848 1.00 0.00 59 LYS A C 9
ATOM 12334 O O . LYS A 1 59 ? -10.406 4.156 -19.642 1.00 0.00 59 LYS A O 9
ATOM 12353 N N . GLN A 1 60 ? -10.714 2.136 -18.698 1.00 0.00 60 GLN A N 9
ATOM 12354 C CA . GLN A 1 60 ? -11.909 1.833 -19.477 1.00 0.00 60 GLN A CA 9
ATOM 12355 C C . GLN A 1 60 ? -13.163 2.334 -18.768 1.00 0.00 60 GLN A C 9
ATOM 12356 O O . GLN A 1 60 ? -13.081 2.961 -17.712 1.00 0.00 60 GLN A O 9
ATOM 12370 N N . GLU A 1 61 ? -14.321 2.053 -19.356 1.00 0.00 61 GLU A N 9
ATOM 12371 C CA . GLU A 1 61 ? -15.592 2.476 -18.780 1.00 0.00 61 GLU A CA 9
ATOM 12372 C C . GLU A 1 61 ? -16.415 1.272 -18.332 1.00 0.00 61 GLU A C 9
ATOM 12373 O O . GLU A 1 61 ? -15.948 0.134 -18.384 1.00 0.00 61 GLU A O 9
ATOM 12385 N N . MET A 1 62 ? -17.641 1.531 -17.891 1.00 0.00 62 MET A N 9
ATOM 12386 C CA . MET A 1 62 ? -18.529 0.469 -17.434 1.00 0.00 62 MET A CA 9
ATOM 12387 C C . MET A 1 62 ? -18.811 -0.525 -18.556 1.00 0.00 62 MET A C 9
ATOM 12388 O O . MET A 1 62 ? -18.512 -0.262 -19.721 1.00 0.00 62 MET A O 9
ATOM 12402 N N . PHE A 1 63 ? -19.388 -1.667 -18.198 1.00 0.00 63 PHE A N 9
ATOM 12403 C CA . PHE A 1 63 ? -19.709 -2.701 -19.175 1.00 0.00 63 PHE A CA 9
ATOM 12404 C C . PHE A 1 63 ? -21.011 -3.409 -18.810 1.00 0.00 63 PHE A C 9
ATOM 12405 O O . PHE A 1 63 ? -21.646 -3.087 -17.806 1.00 0.00 63 PHE A O 9
ATOM 12422 N N . THR A 1 64 ? -21.403 -4.376 -19.634 1.00 0.00 64 THR A N 9
ATOM 12423 C CA . THR A 1 64 ? -22.628 -5.129 -19.401 1.00 0.00 64 THR A CA 9
ATOM 12424 C C . THR A 1 64 ? -22.664 -6.396 -20.247 1.00 0.00 64 THR A C 9
ATOM 12425 O O . THR A 1 64 ? -22.668 -6.335 -21.477 1.00 0.00 64 THR A O 9
ATOM 12436 N N . CYS A 1 65 ? -22.691 -7.546 -19.581 1.00 0.00 65 CYS A N 9
ATOM 12437 C CA . CYS A 1 65 ? -22.727 -8.830 -20.271 1.00 0.00 65 CYS A CA 9
ATOM 12438 C C . CYS A 1 65 ? -23.924 -8.907 -21.214 1.00 0.00 65 CYS A C 9
ATOM 12439 O O . CYS A 1 65 ? -24.881 -8.143 -21.084 1.00 0.00 65 CYS A O 9
ATOM 12446 N N . HIS A 1 66 ? -23.863 -9.835 -22.164 1.00 0.00 66 HIS A N 9
ATOM 12447 C CA . HIS A 1 66 ? -24.942 -10.013 -23.129 1.00 0.00 66 HIS A CA 9
ATOM 12448 C C . HIS A 1 66 ? -25.699 -11.311 -22.864 1.00 0.00 66 HIS A C 9
ATOM 12449 O O . HIS A 1 66 ? -26.912 -11.387 -23.065 1.00 0.00 66 HIS A O 9
ATOM 12463 N N . HIS A 1 67 ? -24.976 -12.331 -22.412 1.00 0.00 67 HIS A N 9
ATOM 12464 C CA . HIS A 1 67 ? -25.579 -13.626 -22.120 1.00 0.00 67 HIS A CA 9
ATOM 12465 C C . HIS A 1 67 ? -26.647 -13.496 -21.037 1.00 0.00 67 HIS A C 9
ATOM 12466 O O . HIS A 1 67 ? -27.763 -13.993 -21.189 1.00 0.00 67 HIS A O 9
ATOM 12480 N N . CYS A 1 68 ? -26.296 -12.827 -19.945 1.00 0.00 68 CYS A N 9
ATOM 12481 C CA . CYS A 1 68 ? -27.222 -12.632 -18.836 1.00 0.00 68 CYS A CA 9
ATOM 12482 C C . CYS A 1 68 ? -27.599 -11.161 -18.693 1.00 0.00 68 CYS A C 9
ATOM 12483 O O . CYS A 1 68 ? -28.768 -10.823 -18.516 1.00 0.00 68 CYS A O 9
ATOM 12490 N N . GLY A 1 69 ? -26.598 -10.289 -18.772 1.00 0.00 69 GLY A N 9
ATOM 12491 C CA . GLY A 1 69 ? -26.844 -8.864 -18.650 1.00 0.00 69 GLY A CA 9
ATOM 12492 C C . GLY A 1 69 ? -26.326 -8.296 -17.344 1.00 0.00 69 GLY A C 9
ATOM 12493 O O . GLY A 1 69 ? -26.843 -7.296 -16.844 1.00 0.00 69 GLY A O 9
ATOM 12497 N N . LYS A 1 70 ? -25.304 -8.935 -16.787 1.00 0.00 70 LYS A N 9
ATOM 12498 C CA . LYS A 1 70 ? -24.715 -8.489 -15.530 1.00 0.00 70 LYS A CA 9
ATOM 12499 C C . LYS A 1 70 ? -24.091 -7.105 -15.682 1.00 0.00 70 LYS A C 9
ATOM 12500 O O . LYS A 1 70 ? -23.682 -6.716 -16.776 1.00 0.00 70 LYS A O 9
ATOM 12519 N N . GLN A 1 71 ? -24.020 -6.368 -14.578 1.00 0.00 71 GLN A N 9
ATOM 12520 C CA . GLN A 1 71 ? -23.445 -5.028 -14.590 1.00 0.00 71 GLN A CA 9
ATOM 12521 C C . GLN A 1 71 ? -22.489 -4.836 -13.418 1.00 0.00 71 GLN A C 9
ATOM 12522 O O . GLN A 1 71 ? -22.917 -4.630 -12.281 1.00 0.00 71 GLN A O 9
ATOM 12536 N N . LEU A 1 72 ? -21.193 -4.903 -13.700 1.00 0.00 72 LEU A N 9
ATOM 12537 C CA . LEU A 1 72 ? -20.175 -4.736 -12.669 1.00 0.00 72 LEU A CA 9
ATOM 12538 C C . LEU A 1 72 ? -19.266 -3.554 -12.987 1.00 0.00 72 LEU A C 9
ATOM 12539 O O . LEU A 1 72 ? -19.283 -3.027 -14.099 1.00 0.00 72 LEU A O 9
ATOM 12555 N N . ARG A 1 73 ? -18.472 -3.143 -12.003 1.00 0.00 73 ARG A N 9
ATOM 12556 C CA . ARG A 1 73 ? -17.555 -2.023 -12.179 1.00 0.00 73 ARG A CA 9
ATOM 12557 C C . ARG A 1 73 ? -16.209 -2.501 -12.716 1.00 0.00 73 ARG A C 9
ATOM 12558 O O . ARG A 1 73 ? -15.724 -2.006 -13.733 1.00 0.00 73 ARG A O 9
ATOM 12579 N N . SER A 1 74 ? -15.612 -3.467 -12.026 1.00 0.00 74 SER A N 9
ATOM 12580 C CA . SER A 1 74 ? -14.320 -4.010 -12.431 1.00 0.00 74 SER A CA 9
ATOM 12581 C C . SER A 1 74 ? -14.496 -5.113 -13.471 1.00 0.00 74 SER A C 9
ATOM 12582 O O . SER A 1 74 ? -15.273 -6.048 -13.275 1.00 0.00 74 SER A O 9
ATOM 12590 N N . LEU A 1 75 ? -13.770 -4.995 -14.577 1.00 0.00 75 LEU A N 9
ATOM 12591 C CA . LEU A 1 75 ? -13.844 -5.982 -15.649 1.00 0.00 75 LEU A CA 9
ATOM 12592 C C . LEU A 1 75 ? -13.566 -7.384 -15.119 1.00 0.00 75 LEU A C 9
ATOM 12593 O O . LEU A 1 75 ? -14.390 -8.287 -15.261 1.00 0.00 75 LEU A O 9
ATOM 12609 N N . ALA A 1 76 ? -12.400 -7.559 -14.506 1.00 0.00 76 ALA A N 9
ATOM 12610 C CA . ALA A 1 76 ? -12.015 -8.851 -13.951 1.00 0.00 76 ALA A CA 9
ATOM 12611 C C . ALA A 1 76 ? -13.207 -9.548 -13.304 1.00 0.00 76 ALA A C 9
ATOM 12612 O O . ALA A 1 76 ? -13.598 -10.640 -13.713 1.00 0.00 76 ALA A O 9
ATOM 12619 N N . GLY A 1 77 ? -13.781 -8.908 -12.289 1.00 0.00 77 GLY A N 9
ATOM 12620 C CA . GLY A 1 77 ? -14.923 -9.482 -11.601 1.00 0.00 77 GLY A CA 9
ATOM 12621 C C . GLY A 1 77 ? -15.967 -10.020 -12.559 1.00 0.00 77 GLY A C 9
ATOM 12622 O O . GLY A 1 77 ? -16.522 -11.097 -12.343 1.00 0.00 77 GLY A O 9
ATOM 12626 N N . MET A 1 78 ? -16.237 -9.267 -13.621 1.00 0.00 78 MET A N 9
ATOM 12627 C CA . MET A 1 78 ? -17.223 -9.674 -14.615 1.00 0.00 78 MET A CA 9
ATOM 12628 C C . MET A 1 78 ? -16.707 -10.846 -15.444 1.00 0.00 78 MET A C 9
ATOM 12629 O O . MET A 1 78 ? -17.294 -11.928 -15.441 1.00 0.00 78 MET A O 9
ATOM 12643 N N . LYS A 1 79 ? -15.606 -10.624 -16.154 1.00 0.00 79 LYS A N 9
ATOM 12644 C CA . LYS A 1 79 ? -15.009 -11.661 -16.987 1.00 0.00 79 LYS A CA 9
ATOM 12645 C C . LYS A 1 79 ? -15.040 -13.012 -16.279 1.00 0.00 79 LYS A C 9
ATOM 12646 O O . LYS A 1 79 ? -15.068 -14.061 -16.923 1.00 0.00 79 LYS A O 9
ATOM 12665 N N . TYR A 1 80 ? -15.036 -12.979 -14.951 1.00 0.00 80 TYR A N 9
ATOM 12666 C CA . TYR A 1 80 ? -15.063 -14.201 -14.156 1.00 0.00 80 TYR A CA 9
ATOM 12667 C C . TYR A 1 80 ? -16.482 -14.750 -14.049 1.00 0.00 80 TYR A C 9
ATOM 12668 O O . TYR A 1 80 ? -16.694 -15.963 -14.074 1.00 0.00 80 TYR A O 9
ATOM 12686 N N . HIS A 1 81 ? -17.451 -13.849 -13.930 1.00 0.00 81 HIS A N 9
ATOM 12687 C CA . HIS A 1 81 ? -18.852 -14.242 -13.820 1.00 0.00 81 HIS A CA 9
ATOM 12688 C C . HIS A 1 81 ? -19.245 -15.175 -14.962 1.00 0.00 81 HIS A C 9
ATOM 12689 O O . HIS A 1 81 ? -20.008 -16.122 -14.768 1.00 0.00 81 HIS A O 9
ATOM 12703 N N . VAL A 1 82 ? -18.721 -14.901 -16.152 1.00 0.00 82 VAL A N 9
ATOM 12704 C CA . VAL A 1 82 ? -19.017 -15.716 -17.324 1.00 0.00 82 VAL A CA 9
ATOM 12705 C C . VAL A 1 82 ? -18.496 -17.138 -17.150 1.00 0.00 82 VAL A C 9
ATOM 12706 O O . VAL A 1 82 ? -19.209 -18.107 -17.411 1.00 0.00 82 VAL A O 9
ATOM 12719 N N . MET A 1 83 ? -17.248 -17.255 -16.708 1.00 0.00 83 MET A N 9
ATOM 12720 C CA . MET A 1 83 ? -16.632 -18.560 -16.497 1.00 0.00 83 MET A CA 9
ATOM 12721 C C . MET A 1 83 ? -17.244 -19.262 -15.289 1.00 0.00 83 MET A C 9
ATOM 12722 O O . MET A 1 83 ? -16.987 -20.441 -15.048 1.00 0.00 83 MET A O 9
ATOM 12736 N N . ALA A 1 84 ? -18.054 -18.529 -14.532 1.00 0.00 84 ALA A N 9
ATOM 12737 C CA . ALA A 1 84 ? -18.704 -19.082 -13.350 1.00 0.00 84 ALA A CA 9
ATOM 12738 C C . ALA A 1 84 ? -20.104 -19.589 -13.680 1.00 0.00 84 ALA A C 9
ATOM 12739 O O . ALA A 1 84 ? -20.409 -20.765 -13.486 1.00 0.00 84 ALA A O 9
ATOM 12746 N N . ASN A 1 85 ? -20.951 -18.694 -14.178 1.00 0.00 85 ASN A N 9
ATOM 12747 C CA . ASN A 1 85 ? -22.319 -19.052 -14.533 1.00 0.00 85 ASN A CA 9
ATOM 12748 C C . ASN A 1 85 ? -22.380 -19.641 -15.939 1.00 0.00 85 ASN A C 9
ATOM 12749 O O . ASN A 1 85 ? -22.896 -20.741 -16.141 1.00 0.00 85 ASN A O 9
ATOM 12760 N N . HIS A 1 86 ? -21.849 -18.903 -16.908 1.00 0.00 86 HIS A N 9
ATOM 12761 C CA . HIS A 1 86 ? -21.841 -19.352 -18.296 1.00 0.00 86 HIS A CA 9
ATOM 12762 C C . HIS A 1 86 ? -20.670 -20.295 -18.555 1.00 0.00 86 HIS A C 9
ATOM 12763 O O . HIS A 1 86 ? -19.869 -20.070 -19.461 1.00 0.00 86 HIS A O 9
ATOM 12777 N N . ASN A 1 87 ? -20.577 -21.350 -17.752 1.00 0.00 87 ASN A N 9
ATOM 12778 C CA . ASN A 1 87 ? -19.503 -22.326 -17.894 1.00 0.00 87 ASN A CA 9
ATOM 12779 C C . ASN A 1 87 ? -19.845 -23.361 -18.962 1.00 0.00 87 ASN A C 9
ATOM 12780 O O . ASN A 1 87 ? -20.754 -24.172 -18.785 1.00 0.00 87 ASN A O 9
ATOM 12791 N N . SER A 1 88 ? -19.111 -23.327 -20.069 1.00 0.00 88 SER A N 9
ATOM 12792 C CA . SER A 1 88 ? -19.339 -24.260 -21.167 1.00 0.00 88 SER A CA 9
ATOM 12793 C C . SER A 1 88 ? -18.708 -25.616 -20.867 1.00 0.00 88 SER A C 9
ATOM 12794 O O . SER A 1 88 ? -17.484 -25.755 -20.852 1.00 0.00 88 SER A O 9
ATOM 12802 N N . LEU A 1 89 ? -19.552 -26.614 -20.628 1.00 0.00 89 LEU A N 9
ATOM 12803 C CA . LEU A 1 89 ? -19.079 -27.961 -20.328 1.00 0.00 89 LEU A CA 9
ATOM 12804 C C . LEU A 1 89 ? -19.831 -28.999 -21.154 1.00 0.00 89 LEU A C 9
ATOM 12805 O O . LEU A 1 89 ? -21.062 -29.030 -21.185 1.00 0.00 89 LEU A O 9
ATOM 12821 N N . PRO A 1 90 ? -19.076 -29.871 -21.839 1.00 0.00 90 PRO A N 9
ATOM 12822 C CA . PRO A 1 90 ? -19.651 -30.928 -22.676 1.00 0.00 90 PRO A CA 9
ATOM 12823 C C . PRO A 1 90 ? -20.331 -32.015 -21.851 1.00 0.00 90 PRO A C 9
ATOM 12824 O O . PRO A 1 90 ? -21.479 -32.376 -22.109 1.00 0.00 90 PRO A O 9
ATOM 12835 N N . SER A 1 91 ? -19.615 -32.533 -20.858 1.00 0.00 91 SER A N 9
ATOM 12836 C CA . SER A 1 91 ? -20.149 -33.582 -19.997 1.00 0.00 91 SER A CA 9
ATOM 12837 C C . SER A 1 91 ? -19.678 -33.396 -18.558 1.00 0.00 91 SER A C 9
ATOM 12838 O O . SER A 1 91 ? -18.585 -32.887 -18.312 1.00 0.00 91 SER A O 9
ATOM 12846 N N . GLY A 1 92 ? -20.512 -33.812 -17.610 1.00 0.00 92 GLY A N 9
ATOM 12847 C CA . GLY A 1 92 ? -20.165 -33.682 -16.207 1.00 0.00 92 GLY A CA 9
ATOM 12848 C C . GLY A 1 92 ? -21.348 -33.926 -15.291 1.00 0.00 92 GLY A C 9
ATOM 12849 O O . GLY A 1 92 ? -22.175 -33.044 -15.062 1.00 0.00 92 GLY A O 9
ATOM 12853 N N . PRO A 1 93 ? -21.441 -35.151 -14.752 1.00 0.00 93 PRO A N 9
ATOM 12854 C CA . PRO A 1 93 ? -22.529 -35.537 -13.848 1.00 0.00 93 PRO A CA 9
ATOM 12855 C C . PRO A 1 93 ? -22.434 -34.841 -12.495 1.00 0.00 93 PRO A C 9
ATOM 12856 O O . PRO A 1 93 ? -23.237 -35.096 -11.598 1.00 0.00 93 PRO A O 9
ATOM 12867 N N . SER A 1 94 ? -21.448 -33.960 -12.356 1.00 0.00 94 SER A N 9
ATOM 12868 C CA . SER A 1 94 ? -21.247 -33.229 -11.110 1.00 0.00 94 SER A CA 9
ATOM 12869 C C . SER A 1 94 ? -22.533 -32.533 -10.675 1.00 0.00 94 SER A C 9
ATOM 12870 O O . SER A 1 94 ? -23.084 -31.710 -11.405 1.00 0.00 94 SER A O 9
ATOM 12878 N N . SER A 1 95 ? -23.004 -32.870 -9.479 1.00 0.00 95 SER A N 9
ATOM 12879 C CA . SER A 1 95 ? -24.227 -32.281 -8.946 1.00 0.00 95 SER A CA 9
ATOM 12880 C C . SER A 1 95 ? -23.907 -31.138 -7.987 1.00 0.00 95 SER A C 9
ATOM 12881 O O . SER A 1 95 ? -22.781 -31.010 -7.510 1.00 0.00 95 SER A O 9
ATOM 12889 N N . GLY A 1 96 ? -24.909 -30.308 -7.710 1.00 0.00 96 GLY A N 9
ATOM 12890 C CA . GLY A 1 96 ? -24.715 -29.186 -6.810 1.00 0.00 96 GLY A CA 9
ATOM 12891 C C . GLY A 1 96 ? -26.017 -28.497 -6.454 1.00 0.00 96 GLY A C 9
ATOM 12892 O O . GLY A 1 96 ? -26.852 -28.303 -7.336 1.00 0.00 96 GLY A O 9
ATOM 12898 N N . GLY A 1 1 ? 11.392 35.133 21.813 1.00 0.00 1 GLY A N 10
ATOM 12899 C CA . GLY A 1 1 ? 11.100 36.169 20.840 1.00 0.00 1 GLY A CA 10
ATOM 12900 C C . GLY A 1 1 ? 11.055 35.636 19.421 1.00 0.00 1 GLY A C 10
ATOM 12901 O O . GLY A 1 1 ? 11.842 36.050 18.570 1.00 0.00 1 GLY A O 10
ATOM 12905 N N . SER A 1 2 ? 10.131 34.715 19.166 1.00 0.00 2 SER A N 10
ATOM 12906 C CA . SER A 1 2 ? 9.990 34.121 17.842 1.00 0.00 2 SER A CA 10
ATOM 12907 C C . SER A 1 2 ? 8.564 34.282 17.324 1.00 0.00 2 SER A C 10
ATOM 12908 O O . SER A 1 2 ? 7.629 33.676 17.847 1.00 0.00 2 SER A O 10
ATOM 12916 N N . SER A 1 3 ? 8.406 35.105 16.292 1.00 0.00 3 SER A N 10
ATOM 12917 C CA . SER A 1 3 ? 7.095 35.350 15.704 1.00 0.00 3 SER A CA 10
ATOM 12918 C C . SER A 1 3 ? 6.719 34.238 14.729 1.00 0.00 3 SER A C 10
ATOM 12919 O O . SER A 1 3 ? 7.226 34.182 13.609 1.00 0.00 3 SER A O 10
ATOM 12927 N N . GLY A 1 4 ? 5.827 33.354 15.164 1.00 0.00 4 GLY A N 10
ATOM 12928 C CA . GLY A 1 4 ? 5.398 32.255 14.319 1.00 0.00 4 GLY A CA 10
ATOM 12929 C C . GLY A 1 4 ? 5.524 30.911 15.008 1.00 0.00 4 GLY A C 10
ATOM 12930 O O . GLY A 1 4 ? 6.193 30.792 16.034 1.00 0.00 4 GLY A O 10
ATOM 12934 N N . SER A 1 5 ? 4.877 29.896 14.445 1.00 0.00 5 SER A N 10
ATOM 12935 C CA . SER A 1 5 ? 4.914 28.554 15.014 1.00 0.00 5 SER A CA 10
ATOM 12936 C C . SER A 1 5 ? 6.346 28.144 15.343 1.00 0.00 5 SER A C 10
ATOM 12937 O O . SER A 1 5 ? 7.247 28.276 14.515 1.00 0.00 5 SER A O 10
ATOM 12945 N N . SER A 1 6 ? 6.548 27.645 16.559 1.00 0.00 6 SER A N 10
ATOM 12946 C CA . SER A 1 6 ? 7.871 27.219 17.000 1.00 0.00 6 SER A CA 10
ATOM 12947 C C . SER A 1 6 ? 8.022 25.705 16.880 1.00 0.00 6 SER A C 10
ATOM 12948 O O . SER A 1 6 ? 7.876 24.976 17.860 1.00 0.00 6 SER A O 10
ATOM 12956 N N . GLY A 1 7 ? 8.315 25.240 15.669 1.00 0.00 7 GLY A N 10
ATOM 12957 C CA . GLY A 1 7 ? 8.481 23.817 15.442 1.00 0.00 7 GLY A CA 10
ATOM 12958 C C . GLY A 1 7 ? 9.232 23.518 14.159 1.00 0.00 7 GLY A C 10
ATOM 12959 O O . GLY A 1 7 ? 8.928 24.082 13.108 1.00 0.00 7 GLY A O 10
ATOM 12963 N N . ARG A 1 8 ? 10.218 22.630 14.246 1.00 0.00 8 ARG A N 10
ATOM 12964 C CA . ARG A 1 8 ? 11.016 22.260 13.083 1.00 0.00 8 ARG A CA 10
ATOM 12965 C C . ARG A 1 8 ? 10.394 21.075 12.351 1.00 0.00 8 ARG A C 10
ATOM 12966 O O . ARG A 1 8 ? 9.563 20.356 12.907 1.00 0.00 8 ARG A O 10
ATOM 12987 N N . ILE A 1 9 ? 10.802 20.877 11.102 1.00 0.00 9 ILE A N 10
ATOM 12988 C CA . ILE A 1 9 ? 10.285 19.779 10.295 1.00 0.00 9 ILE A CA 10
ATOM 12989 C C . ILE A 1 9 ? 11.304 18.650 10.186 1.00 0.00 9 ILE A C 10
ATOM 12990 O O . ILE A 1 9 ? 12.433 18.860 9.743 1.00 0.00 9 ILE A O 10
ATOM 13006 N N . ARG A 1 10 ? 10.896 17.452 10.592 1.00 0.00 10 ARG A N 10
ATOM 13007 C CA . ARG A 1 10 ? 11.774 16.288 10.539 1.00 0.00 10 ARG A CA 10
ATOM 13008 C C . ARG A 1 10 ? 11.509 15.464 9.282 1.00 0.00 10 ARG A C 10
ATOM 13009 O O . ARG A 1 10 ? 12.436 15.102 8.557 1.00 0.00 10 ARG A O 10
ATOM 13030 N N . LYS A 1 11 ? 10.238 15.170 9.031 1.00 0.00 11 LYS A N 10
ATOM 13031 C CA . LYS A 1 11 ? 9.850 14.390 7.862 1.00 0.00 11 LYS A CA 10
ATOM 13032 C C . LYS A 1 11 ? 8.734 15.086 7.089 1.00 0.00 11 LYS A C 10
ATOM 13033 O O . LYS A 1 11 ? 7.598 15.161 7.555 1.00 0.00 11 LYS A O 10
ATOM 13052 N N . GLU A 1 12 ? 9.067 15.591 5.905 1.00 0.00 12 GLU A N 10
ATOM 13053 C CA . GLU A 1 12 ? 8.091 16.280 5.068 1.00 0.00 12 GLU A CA 10
ATOM 13054 C C . GLU A 1 12 ? 7.470 15.322 4.056 1.00 0.00 12 GLU A C 10
ATOM 13055 O O . GLU A 1 12 ? 8.127 14.426 3.527 1.00 0.00 12 GLU A O 10
ATOM 13067 N N . PRO A 1 13 ? 6.171 15.515 3.779 1.00 0.00 13 PRO A N 10
ATOM 13068 C CA . PRO A 1 13 ? 5.432 14.679 2.829 1.00 0.00 13 PRO A CA 10
ATOM 13069 C C . PRO A 1 13 ? 5.874 14.909 1.388 1.00 0.00 13 PRO A C 10
ATOM 13070 O O . PRO A 1 13 ? 6.193 16.026 0.982 1.00 0.00 13 PRO A O 10
ATOM 13081 N N . PRO A 1 14 ? 5.893 13.828 0.595 1.00 0.00 14 PRO A N 10
ATOM 13082 C CA . PRO A 1 14 ? 6.294 13.887 -0.814 1.00 0.00 14 PRO A CA 10
ATOM 13083 C C . PRO A 1 14 ? 5.274 14.623 -1.676 1.00 0.00 14 PRO A C 10
ATOM 13084 O O . PRO A 1 14 ? 4.189 14.972 -1.210 1.00 0.00 14 PRO A O 10
ATOM 13095 N N . VAL A 1 15 ? 5.628 14.855 -2.936 1.00 0.00 15 VAL A N 10
ATOM 13096 C CA . VAL A 1 15 ? 4.742 15.548 -3.864 1.00 0.00 15 VAL A CA 10
ATOM 13097 C C . VAL A 1 15 ? 3.314 15.025 -3.755 1.00 0.00 15 VAL A C 10
ATOM 13098 O O . VAL A 1 15 ? 2.356 15.798 -3.771 1.00 0.00 15 VAL A O 10
ATOM 13111 N N . TYR A 1 16 ? 3.179 13.708 -3.644 1.00 0.00 16 TYR A N 10
ATOM 13112 C CA . TYR A 1 16 ? 1.868 13.081 -3.534 1.00 0.00 16 TYR A CA 10
ATOM 13113 C C . TYR A 1 16 ? 1.100 13.629 -2.335 1.00 0.00 16 TYR A C 10
ATOM 13114 O O . TYR A 1 16 ? 1.695 14.098 -1.365 1.00 0.00 16 TYR A O 10
ATOM 13132 N N . ALA A 1 17 ? -0.225 13.566 -2.410 1.00 0.00 17 ALA A N 10
ATOM 13133 C CA . ALA A 1 17 ? -1.075 14.053 -1.331 1.00 0.00 17 ALA A CA 10
ATOM 13134 C C . ALA A 1 17 ? -0.841 13.263 -0.048 1.00 0.00 17 ALA A C 10
ATOM 13135 O O . ALA A 1 17 ? -0.196 12.215 -0.062 1.00 0.00 17 ALA A O 10
ATOM 13142 N N . ALA A 1 18 ? -1.367 13.774 1.060 1.00 0.00 18 ALA A N 10
ATOM 13143 C CA . ALA A 1 18 ? -1.215 13.115 2.352 1.00 0.00 18 ALA A CA 10
ATOM 13144 C C . ALA A 1 18 ? -2.384 12.176 2.630 1.00 0.00 18 ALA A C 10
ATOM 13145 O O . ALA A 1 18 ? -3.287 12.504 3.398 1.00 0.00 18 ALA A O 10
ATOM 13152 N N . GLY A 1 19 ? -2.361 11.006 1.998 1.00 0.00 19 GLY A N 10
ATOM 13153 C CA . GLY A 1 19 ? -3.425 10.038 2.191 1.00 0.00 19 GLY A CA 10
ATOM 13154 C C . GLY A 1 19 ? -4.283 9.866 0.953 1.00 0.00 19 GLY A C 10
ATOM 13155 O O . GLY A 1 19 ? -5.504 10.011 1.011 1.00 0.00 19 GLY A O 10
ATOM 13159 N N . SER A 1 20 ? -3.643 9.559 -0.171 1.00 0.00 20 SER A N 10
ATOM 13160 C CA . SER A 1 20 ? -4.356 9.373 -1.430 1.00 0.00 20 SER A CA 10
ATOM 13161 C C . SER A 1 20 ? -3.786 8.191 -2.207 1.00 0.00 20 SER A C 10
ATOM 13162 O O . SER A 1 20 ? -2.723 7.666 -1.871 1.00 0.00 20 SER A O 10
ATOM 13170 N N . LEU A 1 21 ? -4.500 7.775 -3.247 1.00 0.00 21 LEU A N 10
ATOM 13171 C CA . LEU A 1 21 ? -4.068 6.654 -4.074 1.00 0.00 21 LEU A CA 10
ATOM 13172 C C . LEU A 1 21 ? -2.600 6.799 -4.462 1.00 0.00 21 LEU A C 10
ATOM 13173 O O . LEU A 1 21 ? -1.859 5.817 -4.502 1.00 0.00 21 LEU A O 10
ATOM 13189 N N . GLU A 1 22 ? -2.187 8.030 -4.747 1.00 0.00 22 GLU A N 10
ATOM 13190 C CA . GLU A 1 22 ? -0.807 8.303 -5.131 1.00 0.00 22 GLU A CA 10
ATOM 13191 C C . GLU A 1 22 ? 0.168 7.673 -4.140 1.00 0.00 22 GLU A C 10
ATOM 13192 O O . GLU A 1 22 ? 0.995 6.841 -4.512 1.00 0.00 22 GLU A O 10
ATOM 13204 N N . GLU A 1 23 ? 0.064 8.077 -2.878 1.00 0.00 23 GLU A N 10
ATOM 13205 C CA . GLU A 1 23 ? 0.937 7.553 -1.834 1.00 0.00 23 GLU A CA 10
ATOM 13206 C C . GLU A 1 23 ? 0.926 6.027 -1.830 1.00 0.00 23 GLU A C 10
ATOM 13207 O O . GLU A 1 23 ? 1.971 5.390 -1.711 1.00 0.00 23 GLU A O 10
ATOM 13219 N N . GLN A 1 24 ? -0.264 5.450 -1.960 1.00 0.00 24 GLN A N 10
ATOM 13220 C CA . GLN A 1 24 ? -0.412 4.000 -1.969 1.00 0.00 24 GLN A CA 10
ATOM 13221 C C . GLN A 1 24 ? 0.407 3.376 -3.094 1.00 0.00 24 GLN A C 10
ATOM 13222 O O . GLN A 1 24 ? 1.287 2.551 -2.850 1.00 0.00 24 GLN A O 10
ATOM 13236 N N . TRP A 1 25 ? 0.112 3.776 -4.326 1.00 0.00 25 TRP A N 10
ATOM 13237 C CA . TRP A 1 25 ? 0.822 3.256 -5.489 1.00 0.00 25 TRP A CA 10
ATOM 13238 C C . TRP A 1 25 ? 2.330 3.400 -5.315 1.00 0.00 25 TRP A C 10
ATOM 13239 O O . TRP A 1 25 ? 3.097 2.527 -5.722 1.00 0.00 25 TRP A O 10
ATOM 13260 N N . TYR A 1 26 ? 2.749 4.506 -4.709 1.00 0.00 26 TYR A N 10
ATOM 13261 C CA . TYR A 1 26 ? 4.166 4.764 -4.484 1.00 0.00 26 TYR A CA 10
ATOM 13262 C C . TYR A 1 26 ? 4.803 3.639 -3.674 1.00 0.00 26 TYR A C 10
ATOM 13263 O O . TYR A 1 26 ? 5.877 3.142 -4.017 1.00 0.00 26 TYR A O 10
ATOM 13281 N N . LEU A 1 27 ? 4.133 3.241 -2.598 1.00 0.00 27 LEU A N 10
ATOM 13282 C CA . LEU A 1 27 ? 4.631 2.174 -1.738 1.00 0.00 27 LEU A CA 10
ATOM 13283 C C . LEU A 1 27 ? 5.009 0.945 -2.558 1.00 0.00 27 LEU A C 10
ATOM 13284 O O . LEU A 1 27 ? 6.155 0.497 -2.531 1.00 0.00 27 LEU A O 10
ATOM 13300 N N . GLU A 1 28 ? 4.038 0.405 -3.289 1.00 0.00 28 GLU A N 10
ATOM 13301 C CA . GLU A 1 28 ? 4.271 -0.771 -4.118 1.00 0.00 28 GLU A CA 10
ATOM 13302 C C . GLU A 1 28 ? 5.631 -0.693 -4.805 1.00 0.00 28 GLU A C 10
ATOM 13303 O O . GLU A 1 28 ? 6.268 -1.715 -5.062 1.00 0.00 28 GLU A O 10
ATOM 13315 N N . ILE A 1 29 ? 6.070 0.527 -5.098 1.00 0.00 29 ILE A N 10
ATOM 13316 C CA . ILE A 1 29 ? 7.354 0.739 -5.754 1.00 0.00 29 ILE A CA 10
ATOM 13317 C C . ILE A 1 29 ? 8.503 0.651 -4.755 1.00 0.00 29 ILE A C 10
ATOM 13318 O O . ILE A 1 29 ? 9.424 -0.149 -4.919 1.00 0.00 29 ILE A O 10
ATOM 13334 N N . VAL A 1 30 ? 8.441 1.479 -3.716 1.00 0.00 30 VAL A N 10
ATOM 13335 C CA . VAL A 1 30 ? 9.474 1.493 -2.688 1.00 0.00 30 VAL A CA 10
ATOM 13336 C C . VAL A 1 30 ? 9.673 0.106 -2.089 1.00 0.00 30 VAL A C 10
ATOM 13337 O O . VAL A 1 30 ? 10.700 -0.173 -1.470 1.00 0.00 30 VAL A O 10
ATOM 13350 N N . ASP A 1 31 ? 8.685 -0.761 -2.278 1.00 0.00 31 ASP A N 10
ATOM 13351 C CA . ASP A 1 31 ? 8.752 -2.122 -1.759 1.00 0.00 31 ASP A CA 10
ATOM 13352 C C . ASP A 1 31 ? 9.295 -3.081 -2.813 1.00 0.00 31 ASP A C 10
ATOM 13353 O O . ASP A 1 31 ? 10.283 -3.778 -2.585 1.00 0.00 31 ASP A O 10
ATOM 13362 N N . LYS A 1 32 ? 8.641 -3.112 -3.970 1.00 0.00 32 LYS A N 10
ATOM 13363 C CA . LYS A 1 32 ? 9.057 -3.985 -5.061 1.00 0.00 32 LYS A CA 10
ATOM 13364 C C . LYS A 1 32 ? 9.947 -3.235 -6.048 1.00 0.00 32 LYS A C 10
ATOM 13365 O O . LYS A 1 32 ? 11.023 -3.707 -6.411 1.00 0.00 32 LYS A O 10
ATOM 13384 N N . GLY A 1 33 ? 9.490 -2.063 -6.478 1.00 0.00 33 GLY A N 10
ATOM 13385 C CA . GLY A 1 33 ? 10.257 -1.266 -7.418 1.00 0.00 33 GLY A CA 10
ATOM 13386 C C . GLY A 1 33 ? 9.387 -0.627 -8.482 1.00 0.00 33 GLY A C 10
ATOM 13387 O O . GLY A 1 33 ? 9.794 0.338 -9.129 1.00 0.00 33 GLY A O 10
ATOM 13391 N N . SER A 1 34 ? 8.187 -1.167 -8.666 1.00 0.00 34 SER A N 10
ATOM 13392 C CA . SER A 1 34 ? 7.259 -0.647 -9.663 1.00 0.00 34 SER A CA 10
ATOM 13393 C C . SER A 1 34 ? 5.818 -0.988 -9.295 1.00 0.00 34 SER A C 10
ATOM 13394 O O . SER A 1 34 ? 5.525 -2.096 -8.846 1.00 0.00 34 SER A O 10
ATOM 13402 N N . VAL A 1 35 ? 4.921 -0.026 -9.489 1.00 0.00 35 VAL A N 10
ATOM 13403 C CA . VAL A 1 35 ? 3.510 -0.223 -9.179 1.00 0.00 35 VAL A CA 10
ATOM 13404 C C . VAL A 1 35 ? 2.763 -0.813 -10.370 1.00 0.00 35 VAL A C 10
ATOM 13405 O O . VAL A 1 35 ? 3.194 -0.678 -11.515 1.00 0.00 35 VAL A O 10
ATOM 13418 N N . SER A 1 36 ? 1.640 -1.467 -10.092 1.00 0.00 36 SER A N 10
ATOM 13419 C CA . SER A 1 36 ? 0.833 -2.081 -11.140 1.00 0.00 36 SER A CA 10
ATOM 13420 C C . SER A 1 36 ? -0.394 -1.229 -11.450 1.00 0.00 36 SER A C 10
ATOM 13421 O O . SER A 1 36 ? -0.786 -0.372 -10.658 1.00 0.00 36 SER A O 10
ATOM 13429 N N . CYS A 1 37 ? -0.997 -1.473 -12.609 1.00 0.00 37 CYS A N 10
ATOM 13430 C CA . CYS A 1 37 ? -2.180 -0.729 -13.026 1.00 0.00 37 CYS A CA 10
ATOM 13431 C C . CYS A 1 37 ? -3.383 -1.089 -12.159 1.00 0.00 37 CYS A C 10
ATOM 13432 O O . CYS A 1 37 ? -3.902 -2.205 -12.206 1.00 0.00 37 CYS A O 10
ATOM 13439 N N . PRO A 1 38 ? -3.839 -0.123 -11.349 1.00 0.00 38 PRO A N 10
ATOM 13440 C CA . PRO A 1 38 ? -4.986 -0.313 -10.456 1.00 0.00 38 PRO A CA 10
ATOM 13441 C C . PRO A 1 38 ? -6.301 -0.429 -11.219 1.00 0.00 38 PRO A C 10
ATOM 13442 O O . PRO A 1 38 ? -7.363 -0.618 -10.624 1.00 0.00 38 PRO A O 10
ATOM 13453 N N . THR A 1 39 ? -6.225 -0.315 -12.542 1.00 0.00 39 THR A N 10
ATOM 13454 C CA . THR A 1 39 ? -7.409 -0.405 -13.386 1.00 0.00 39 THR A CA 10
ATOM 13455 C C . THR A 1 39 ? -7.449 -1.732 -14.136 1.00 0.00 39 THR A C 10
ATOM 13456 O O . THR A 1 39 ? -8.420 -2.484 -14.037 1.00 0.00 39 THR A O 10
ATOM 13467 N N . CYS A 1 40 ? -6.390 -2.015 -14.886 1.00 0.00 40 CYS A N 10
ATOM 13468 C CA . CYS A 1 40 ? -6.303 -3.252 -15.653 1.00 0.00 40 CYS A CA 10
ATOM 13469 C C . CYS A 1 40 ? -5.484 -4.300 -14.905 1.00 0.00 40 CYS A C 10
ATOM 13470 O O . CYS A 1 40 ? -5.653 -5.500 -15.116 1.00 0.00 40 CYS A O 10
ATOM 13477 N N . GLN A 1 41 ? -4.597 -3.836 -14.030 1.00 0.00 41 GLN A N 10
ATOM 13478 C CA . GLN A 1 41 ? -3.752 -4.733 -13.251 1.00 0.00 41 GLN A CA 10
ATOM 13479 C C . GLN A 1 41 ? -3.044 -5.736 -14.156 1.00 0.00 41 GLN A C 10
ATOM 13480 O O . GLN A 1 41 ? -2.888 -6.904 -13.801 1.00 0.00 41 GLN A O 10
ATOM 13494 N N . ALA A 1 42 ? -2.618 -5.272 -15.326 1.00 0.00 42 ALA A N 10
ATOM 13495 C CA . ALA A 1 42 ? -1.926 -6.129 -16.281 1.00 0.00 42 ALA A CA 10
ATOM 13496 C C . ALA A 1 42 ? -0.478 -5.687 -16.464 1.00 0.00 42 ALA A C 10
ATOM 13497 O O . ALA A 1 42 ? 0.424 -6.516 -16.587 1.00 0.00 42 ALA A O 10
ATOM 13504 N N . VAL A 1 43 ? -0.262 -4.376 -16.484 1.00 0.00 43 VAL A N 10
ATOM 13505 C CA . VAL A 1 43 ? 1.077 -3.824 -16.652 1.00 0.00 43 VAL A CA 10
ATOM 13506 C C . VAL A 1 43 ? 1.335 -2.694 -15.662 1.00 0.00 43 VAL A C 10
ATOM 13507 O O . VAL A 1 43 ? 0.474 -1.844 -15.436 1.00 0.00 43 VAL A O 10
ATOM 13520 N N . GLY A 1 44 ? 2.527 -2.691 -15.072 1.00 0.00 44 GLY A N 10
ATOM 13521 C CA . GLY A 1 44 ? 2.877 -1.660 -14.112 1.00 0.00 44 GLY A CA 10
ATOM 13522 C C . GLY A 1 44 ? 3.944 -0.719 -14.635 1.00 0.00 44 GLY A C 10
ATOM 13523 O O . GLY A 1 44 ? 4.502 -0.939 -15.711 1.00 0.00 44 GLY A O 10
ATOM 13527 N N . ARG A 1 45 ? 4.229 0.332 -13.874 1.00 0.00 45 ARG A N 10
ATOM 13528 C CA . ARG A 1 45 ? 5.235 1.311 -14.268 1.00 0.00 45 ARG A CA 10
ATOM 13529 C C . ARG A 1 45 ? 6.266 1.507 -13.161 1.00 0.00 45 ARG A C 10
ATOM 13530 O O . ARG A 1 45 ? 5.997 1.234 -11.991 1.00 0.00 45 ARG A O 10
ATOM 13551 N N . LYS A 1 46 ? 7.448 1.982 -13.538 1.00 0.00 46 LYS A N 10
ATOM 13552 C CA . LYS A 1 46 ? 8.521 2.216 -12.578 1.00 0.00 46 LYS A CA 10
ATOM 13553 C C . LYS A 1 46 ? 8.083 3.206 -11.503 1.00 0.00 46 LYS A C 10
ATOM 13554 O O . LYS A 1 46 ? 8.284 2.972 -10.311 1.00 0.00 46 LYS A O 10
ATOM 13573 N N . THR A 1 47 ? 7.481 4.311 -11.932 1.00 0.00 47 THR A N 10
ATOM 13574 C CA . THR A 1 47 ? 7.014 5.335 -11.006 1.00 0.00 47 THR A CA 10
ATOM 13575 C C . THR A 1 47 ? 5.552 5.682 -11.261 1.00 0.00 47 THR A C 10
ATOM 13576 O O . THR A 1 47 ? 4.918 5.120 -12.155 1.00 0.00 47 THR A O 10
ATOM 13587 N N . ILE A 1 48 ? 5.022 6.611 -10.472 1.00 0.00 48 ILE A N 10
ATOM 13588 C CA . ILE A 1 48 ? 3.635 7.033 -10.615 1.00 0.00 48 ILE A CA 10
ATOM 13589 C C . ILE A 1 48 ? 3.401 7.705 -11.964 1.00 0.00 48 ILE A C 10
ATOM 13590 O O . ILE A 1 48 ? 2.533 7.292 -12.732 1.00 0.00 48 ILE A O 10
ATOM 13606 N N . GLU A 1 49 ? 4.183 8.743 -12.245 1.00 0.00 49 GLU A N 10
ATOM 13607 C CA . GLU A 1 49 ? 4.061 9.472 -13.502 1.00 0.00 49 GLU A CA 10
ATOM 13608 C C . GLU A 1 49 ? 3.728 8.524 -14.651 1.00 0.00 49 GLU A C 10
ATOM 13609 O O . GLU A 1 49 ? 2.786 8.754 -15.407 1.00 0.00 49 GLU A O 10
ATOM 13621 N N . GLY A 1 50 ? 4.510 7.455 -14.774 1.00 0.00 50 GLY A N 10
ATOM 13622 C CA . GLY A 1 50 ? 4.284 6.489 -15.833 1.00 0.00 50 GLY A CA 10
ATOM 13623 C C . GLY A 1 50 ? 2.892 5.890 -15.783 1.00 0.00 50 GLY A C 10
ATOM 13624 O O . GLY A 1 50 ? 2.174 5.885 -16.783 1.00 0.00 50 GLY A O 10
ATOM 13628 N N . LEU A 1 51 ? 2.510 5.381 -14.616 1.00 0.00 51 LEU A N 10
ATOM 13629 C CA . LEU A 1 51 ? 1.195 4.775 -14.440 1.00 0.00 51 LEU A CA 10
ATOM 13630 C C . LEU A 1 51 ? 0.089 5.747 -14.837 1.00 0.00 51 LEU A C 10
ATOM 13631 O O . LEU A 1 51 ? -0.737 5.446 -15.698 1.00 0.00 51 LEU A O 10
ATOM 13647 N N . LYS A 1 52 ? 0.081 6.916 -14.205 1.00 0.00 52 LYS A N 10
ATOM 13648 C CA . LYS A 1 52 ? -0.920 7.935 -14.494 1.00 0.00 52 LYS A CA 10
ATOM 13649 C C . LYS A 1 52 ? -1.151 8.061 -15.997 1.00 0.00 52 LYS A C 10
ATOM 13650 O O . LYS A 1 52 ? -2.277 7.921 -16.476 1.00 0.00 52 LYS A O 10
ATOM 13669 N N . LYS A 1 53 ? -0.079 8.324 -16.736 1.00 0.00 53 LYS A N 10
ATOM 13670 C CA . LYS A 1 53 ? -0.163 8.465 -18.184 1.00 0.00 53 LYS A CA 10
ATOM 13671 C C . LYS A 1 53 ? -0.651 7.172 -18.830 1.00 0.00 53 LYS A C 10
ATOM 13672 O O . LYS A 1 53 ? -1.348 7.197 -19.845 1.00 0.00 53 LYS A O 10
ATOM 13691 N N . HIS A 1 54 ? -0.281 6.042 -18.234 1.00 0.00 54 HIS A N 10
ATOM 13692 C CA . HIS A 1 54 ? -0.683 4.739 -18.750 1.00 0.00 54 HIS A CA 10
ATOM 13693 C C . HIS A 1 54 ? -2.193 4.550 -18.634 1.00 0.00 54 HIS A C 10
ATOM 13694 O O . HIS A 1 54 ? -2.868 4.249 -19.617 1.00 0.00 54 HIS A O 10
ATOM 13708 N N . MET A 1 55 ? -2.715 4.729 -17.424 1.00 0.00 55 MET A N 10
ATOM 13709 C CA . MET A 1 55 ? -4.145 4.579 -17.180 1.00 0.00 55 MET A CA 10
ATOM 13710 C C . MET A 1 55 ? -4.938 5.651 -17.919 1.00 0.00 55 MET A C 10
ATOM 13711 O O . MET A 1 55 ? -6.110 5.457 -18.241 1.00 0.00 55 MET A O 10
ATOM 13725 N N . GLU A 1 56 ? -4.292 6.782 -18.185 1.00 0.00 56 GLU A N 10
ATOM 13726 C CA . GLU A 1 56 ? -4.939 7.885 -18.886 1.00 0.00 56 GLU A CA 10
ATOM 13727 C C . GLU A 1 56 ? -5.561 7.408 -20.195 1.00 0.00 56 GLU A C 10
ATOM 13728 O O . GLU A 1 56 ? -6.622 7.880 -20.599 1.00 0.00 56 GLU A O 10
ATOM 13740 N N . ASN A 1 57 ? -4.890 6.468 -20.854 1.00 0.00 57 ASN A N 10
ATOM 13741 C CA . ASN A 1 57 ? -5.375 5.927 -22.118 1.00 0.00 57 ASN A CA 10
ATOM 13742 C C . ASN A 1 57 ? -5.803 4.472 -21.959 1.00 0.00 57 ASN A C 10
ATOM 13743 O O . ASN A 1 57 ? -6.843 4.059 -22.473 1.00 0.00 57 ASN A O 10
ATOM 13754 N N . CYS A 1 58 ? -4.995 3.698 -21.243 1.00 0.00 58 CYS A N 10
ATOM 13755 C CA . CYS A 1 58 ? -5.289 2.288 -21.014 1.00 0.00 58 CYS A CA 10
ATOM 13756 C C . CYS A 1 58 ? -6.761 2.089 -20.664 1.00 0.00 58 CYS A C 10
ATOM 13757 O O . CYS A 1 58 ? -7.539 1.579 -21.470 1.00 0.00 58 CYS A O 10
ATOM 13764 N N . LYS A 1 59 ? -7.136 2.496 -19.456 1.00 0.00 59 LYS A N 10
ATOM 13765 C CA . LYS A 1 59 ? -8.514 2.365 -18.999 1.00 0.00 59 LYS A CA 10
ATOM 13766 C C . LYS A 1 59 ? -8.733 3.140 -17.703 1.00 0.00 59 LYS A C 10
ATOM 13767 O O . LYS A 1 59 ? -7.832 3.244 -16.872 1.00 0.00 59 LYS A O 10
ATOM 13786 N N . GLN A 1 60 ? -9.936 3.681 -17.538 1.00 0.00 60 GLN A N 10
ATOM 13787 C CA . GLN A 1 60 ? -10.273 4.445 -16.343 1.00 0.00 60 GLN A CA 10
ATOM 13788 C C . GLN A 1 60 ? -11.586 3.961 -15.738 1.00 0.00 60 GLN A C 10
ATOM 13789 O O . GLN A 1 60 ? -12.064 4.512 -14.748 1.00 0.00 60 GLN A O 10
ATOM 13803 N N . GLU A 1 61 ? -12.164 2.926 -16.342 1.00 0.00 61 GLU A N 10
ATOM 13804 C CA . GLU A 1 61 ? -13.423 2.369 -15.862 1.00 0.00 61 GLU A CA 10
ATOM 13805 C C . GLU A 1 61 ? -13.464 0.858 -16.073 1.00 0.00 61 GLU A C 10
ATOM 13806 O O . GLU A 1 61 ? -13.293 0.372 -17.190 1.00 0.00 61 GLU A O 10
ATOM 13818 N N . MET A 1 62 ? -13.692 0.122 -14.990 1.00 0.00 62 MET A N 10
ATOM 13819 C CA . MET A 1 62 ? -13.756 -1.334 -15.055 1.00 0.00 62 MET A CA 10
ATOM 13820 C C . MET A 1 62 ? -14.764 -1.879 -14.048 1.00 0.00 62 MET A C 10
ATOM 13821 O O . MET A 1 62 ? -15.281 -1.140 -13.211 1.00 0.00 62 MET A O 10
ATOM 13835 N N . PHE A 1 63 ? -15.038 -3.176 -14.136 1.00 0.00 63 PHE A N 10
ATOM 13836 C CA . PHE A 1 63 ? -15.985 -3.820 -13.233 1.00 0.00 63 PHE A CA 10
ATOM 13837 C C . PHE A 1 63 ? -15.399 -5.106 -12.657 1.00 0.00 63 PHE A C 10
ATOM 13838 O O . PHE A 1 63 ? -14.636 -5.808 -13.322 1.00 0.00 63 PHE A O 10
ATOM 13855 N N . THR A 1 64 ? -15.760 -5.409 -11.414 1.00 0.00 64 THR A N 10
ATOM 13856 C CA . THR A 1 64 ? -15.269 -6.608 -10.746 1.00 0.00 64 THR A CA 10
ATOM 13857 C C . THR A 1 64 ? -16.342 -7.215 -9.850 1.00 0.00 64 THR A C 10
ATOM 13858 O O . THR A 1 64 ? -16.770 -6.602 -8.872 1.00 0.00 64 THR A O 10
ATOM 13869 N N . CYS A 1 65 ? -16.773 -8.426 -10.188 1.00 0.00 65 CYS A N 10
ATOM 13870 C CA . CYS A 1 65 ? -17.796 -9.118 -9.414 1.00 0.00 65 CYS A CA 10
ATOM 13871 C C . CYS A 1 65 ? -17.505 -9.023 -7.919 1.00 0.00 65 CYS A C 10
ATOM 13872 O O . CYS A 1 65 ? -16.378 -8.740 -7.512 1.00 0.00 65 CYS A O 10
ATOM 13879 N N . HIS A 1 66 ? -18.530 -9.260 -7.106 1.00 0.00 66 HIS A N 10
ATOM 13880 C CA . HIS A 1 66 ? -18.384 -9.202 -5.656 1.00 0.00 66 HIS A CA 10
ATOM 13881 C C . HIS A 1 66 ? -18.272 -10.604 -5.065 1.00 0.00 66 HIS A C 10
ATOM 13882 O O . HIS A 1 66 ? -17.485 -10.841 -4.147 1.00 0.00 66 HIS A O 10
ATOM 13896 N N . HIS A 1 67 ? -19.065 -11.530 -5.595 1.00 0.00 67 HIS A N 10
ATOM 13897 C CA . HIS A 1 67 ? -19.055 -12.909 -5.119 1.00 0.00 67 HIS A CA 10
ATOM 13898 C C . HIS A 1 67 ? -17.636 -13.470 -5.110 1.00 0.00 67 HIS A C 10
ATOM 13899 O O . HIS A 1 67 ? -17.058 -13.709 -4.049 1.00 0.00 67 HIS A O 10
ATOM 13913 N N . CYS A 1 68 ? -17.080 -13.679 -6.299 1.00 0.00 68 CYS A N 10
ATOM 13914 C CA . CYS A 1 68 ? -15.730 -14.213 -6.429 1.00 0.00 68 CYS A CA 10
ATOM 13915 C C . CYS A 1 68 ? -14.717 -13.089 -6.623 1.00 0.00 68 CYS A C 10
ATOM 13916 O O . CYS A 1 68 ? -13.676 -13.058 -5.968 1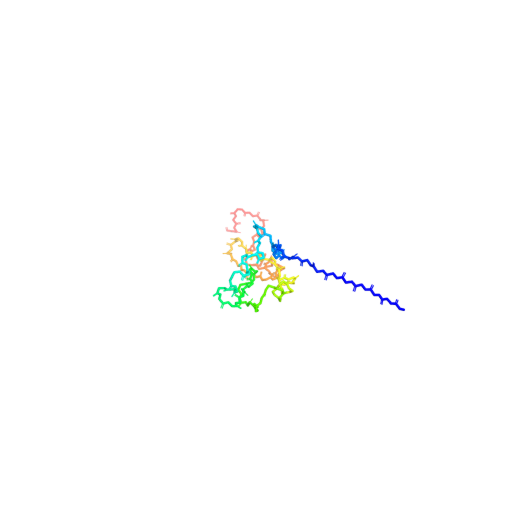.00 0.00 68 CYS A O 10
ATOM 13923 N N . GLY A 1 69 ? -15.030 -12.167 -7.529 1.00 0.00 69 GLY A N 10
ATOM 13924 C CA . GLY A 1 69 ? -14.137 -11.054 -7.793 1.00 0.00 69 GLY A CA 10
ATOM 13925 C C . GLY A 1 69 ? -13.458 -11.163 -9.144 1.00 0.00 69 GLY A C 10
ATOM 13926 O O . GLY A 1 69 ? -12.279 -10.838 -9.283 1.00 0.00 69 GLY A O 10
ATOM 13930 N N . LYS A 1 70 ? -14.203 -11.624 -10.143 1.00 0.00 70 LYS A N 10
ATOM 13931 C CA . LYS A 1 70 ? -13.666 -11.777 -11.490 1.00 0.00 70 LYS A CA 10
ATOM 13932 C C . LYS A 1 70 ? -13.614 -10.433 -12.210 1.00 0.00 70 LYS A C 10
ATOM 13933 O O . LYS A 1 70 ? -14.397 -9.531 -11.916 1.00 0.00 70 LYS A O 10
ATOM 13952 N N . GLN A 1 71 ? -12.686 -10.309 -13.154 1.00 0.00 71 GLN A N 10
ATOM 13953 C CA . GLN A 1 71 ? -12.533 -9.075 -13.916 1.00 0.00 71 GLN A CA 10
ATOM 13954 C C . GLN A 1 71 ? -12.651 -9.342 -15.413 1.00 0.00 71 GLN A C 10
ATOM 13955 O O . GLN A 1 71 ? -11.784 -9.981 -16.011 1.00 0.00 71 GLN A O 10
ATOM 13969 N N . LEU A 1 72 ? -13.728 -8.848 -16.014 1.00 0.00 72 LEU A N 10
ATOM 13970 C CA . LEU A 1 72 ? -13.960 -9.033 -17.442 1.00 0.00 72 LEU A CA 10
ATOM 13971 C C . LEU A 1 72 ? -14.013 -7.690 -18.164 1.00 0.00 72 LEU A C 10
ATOM 13972 O O . LEU A 1 72 ? -13.961 -6.634 -17.534 1.00 0.00 72 LEU A O 10
ATOM 13988 N N . ARG A 1 73 ? -14.118 -7.740 -19.487 1.00 0.00 73 ARG A N 10
ATOM 13989 C CA . ARG A 1 73 ? -14.180 -6.527 -20.295 1.00 0.00 73 ARG A CA 10
ATOM 13990 C C . ARG A 1 73 ? -15.624 -6.076 -20.489 1.00 0.00 73 ARG A C 10
ATOM 13991 O O . ARG A 1 73 ? -16.003 -4.978 -20.082 1.00 0.00 73 ARG A O 10
ATOM 14012 N N . SER A 1 74 ? -16.426 -6.931 -21.116 1.00 0.00 74 SER A N 10
ATOM 14013 C CA . SER A 1 74 ? -17.828 -6.619 -21.369 1.00 0.00 74 SER A CA 10
ATOM 14014 C C . SER A 1 74 ? -18.684 -6.936 -20.147 1.00 0.00 74 SER A C 10
ATOM 14015 O O . SER A 1 74 ? -18.894 -8.101 -19.806 1.00 0.00 74 SER A O 10
ATOM 14023 N N . LEU A 1 75 ? -19.177 -5.891 -19.490 1.00 0.00 75 LEU A N 10
ATOM 14024 C CA . LEU A 1 75 ? -20.011 -6.056 -18.305 1.00 0.00 75 LEU A CA 10
ATOM 14025 C C . LEU A 1 75 ? -20.993 -7.208 -18.487 1.00 0.00 75 LEU A C 10
ATOM 14026 O O . LEU A 1 75 ? -21.189 -8.018 -17.581 1.00 0.00 75 LEU A O 10
ATOM 14042 N N . ALA A 1 76 ? -21.607 -7.276 -19.664 1.00 0.00 76 ALA A N 10
ATOM 14043 C CA . ALA A 1 76 ? -22.566 -8.331 -19.965 1.00 0.00 76 ALA A CA 10
ATOM 14044 C C . ALA A 1 76 ? -21.988 -9.706 -19.645 1.00 0.00 76 ALA A C 10
ATOM 14045 O O . ALA A 1 76 ? -22.439 -10.379 -18.720 1.00 0.00 76 ALA A O 10
ATOM 14052 N N . GLY A 1 77 ? -20.987 -10.117 -20.417 1.00 0.00 77 GLY A N 10
ATOM 14053 C CA . GLY A 1 77 ? -20.365 -11.410 -20.200 1.00 0.00 77 GLY A CA 10
ATOM 14054 C C . GLY A 1 77 ? -20.167 -11.718 -18.729 1.00 0.00 77 GLY A C 10
ATOM 14055 O O . GLY A 1 77 ? -20.364 -12.852 -18.294 1.00 0.00 77 GLY A O 10
ATOM 14059 N N . MET A 1 78 ? -19.775 -10.706 -17.961 1.00 0.00 78 MET A N 10
ATOM 14060 C CA . MET A 1 78 ? -19.551 -10.875 -16.530 1.00 0.00 78 MET A CA 10
ATOM 14061 C C . MET A 1 78 ? -20.865 -11.132 -15.800 1.00 0.00 78 MET A C 10
ATOM 14062 O O . MET A 1 78 ? -21.065 -12.196 -15.215 1.00 0.00 78 MET A O 10
ATOM 14076 N N . LYS A 1 79 ? -21.759 -10.149 -15.837 1.00 0.00 79 LYS A N 10
ATOM 14077 C CA . LYS A 1 79 ? -23.055 -10.267 -15.180 1.00 0.00 79 LYS A CA 10
ATOM 14078 C C . LYS A 1 79 ? -23.642 -11.661 -15.382 1.00 0.00 79 LYS A C 10
ATOM 14079 O O . LYS A 1 79 ? -24.467 -12.118 -14.591 1.00 0.00 79 LYS A O 10
ATOM 14098 N N . TYR A 1 80 ? -23.210 -12.331 -16.444 1.00 0.00 80 TYR A N 10
ATOM 14099 C CA . TYR A 1 80 ? -23.693 -13.672 -16.750 1.00 0.00 80 TYR A CA 10
ATOM 14100 C C . TYR A 1 80 ? -22.901 -14.726 -15.982 1.00 0.00 80 TYR A C 10
ATOM 14101 O O . TYR A 1 80 ? -23.457 -15.722 -15.518 1.00 0.00 80 TYR A O 10
ATOM 14119 N N . HIS A 1 81 ? -21.598 -14.498 -15.852 1.00 0.00 81 HIS A N 10
ATOM 14120 C CA . HIS A 1 81 ? -20.727 -15.426 -15.139 1.00 0.00 81 HIS A CA 10
ATOM 14121 C C . HIS A 1 81 ? -21.228 -15.657 -13.716 1.00 0.00 81 HIS A C 10
ATOM 14122 O O . HIS A 1 81 ? -21.023 -16.726 -13.141 1.00 0.00 81 HIS A O 10
ATOM 14136 N N . VAL A 1 82 ? -21.886 -14.648 -13.154 1.00 0.00 82 VAL A N 10
ATOM 14137 C CA . VAL A 1 82 ? -22.416 -14.741 -11.799 1.00 0.00 82 VAL A CA 10
ATOM 14138 C C . VAL A 1 82 ? -23.579 -15.725 -11.731 1.00 0.00 82 VAL A C 10
ATOM 14139 O O . VAL A 1 82 ? -23.493 -16.759 -11.070 1.00 0.00 82 VAL A O 10
ATOM 14152 N N . MET A 1 83 ? -24.667 -15.394 -12.419 1.00 0.00 83 MET A N 10
ATOM 14153 C CA . MET A 1 83 ? -25.848 -16.250 -12.438 1.00 0.00 83 MET A CA 10
ATOM 14154 C C . MET A 1 83 ? -25.502 -17.643 -12.954 1.00 0.00 83 MET A C 10
ATOM 14155 O O . MET A 1 83 ? -26.164 -18.623 -12.614 1.00 0.00 83 MET A O 10
ATOM 14169 N N . ALA A 1 84 ? -24.461 -17.723 -13.776 1.00 0.00 84 ALA A N 10
ATOM 14170 C CA . ALA A 1 84 ? -24.026 -18.996 -14.337 1.00 0.00 84 ALA A CA 10
ATOM 14171 C C . ALA A 1 84 ? -23.271 -19.823 -13.301 1.00 0.00 84 ALA A C 10
ATOM 14172 O O . ALA A 1 84 ? -23.783 -20.822 -12.798 1.00 0.00 84 ALA A O 10
ATOM 14179 N N . ASN A 1 85 ? -22.050 -19.400 -12.989 1.00 0.00 85 ASN A N 10
ATOM 14180 C CA . ASN A 1 85 ? -21.224 -20.103 -12.014 1.00 0.00 85 ASN A CA 10
ATOM 14181 C C . ASN A 1 85 ? -21.886 -20.102 -10.639 1.00 0.00 85 ASN A C 10
ATOM 14182 O O . ASN A 1 85 ? -22.202 -21.158 -10.089 1.00 0.00 85 ASN A O 10
ATOM 14193 N N . HIS A 1 86 ? -22.093 -18.910 -10.089 1.00 0.00 86 HIS A N 10
ATOM 14194 C CA . HIS A 1 86 ? -22.718 -18.770 -8.778 1.00 0.00 86 HIS A CA 10
ATOM 14195 C C . HIS A 1 86 ? -24.184 -19.189 -8.829 1.00 0.00 86 HIS A C 10
ATOM 14196 O O . HIS A 1 86 ? -24.580 -20.173 -8.206 1.00 0.00 86 HIS A O 10
ATOM 14210 N N . ASN A 1 87 ? -24.985 -18.434 -9.574 1.00 0.00 87 ASN A N 10
ATOM 14211 C CA . ASN A 1 87 ? -26.408 -18.726 -9.704 1.00 0.00 87 ASN A CA 10
ATOM 14212 C C . ASN A 1 87 ? -27.123 -18.555 -8.367 1.00 0.00 87 ASN A C 10
ATOM 14213 O O . ASN A 1 87 ? -27.949 -19.382 -7.983 1.00 0.00 87 ASN A O 10
ATOM 14224 N N . SER A 1 88 ? -26.799 -17.475 -7.664 1.00 0.00 88 SER A N 10
ATOM 14225 C CA . SER A 1 88 ? -27.408 -17.196 -6.368 1.00 0.00 88 SER A CA 10
ATOM 14226 C C . SER A 1 88 ? -27.766 -15.718 -6.243 1.00 0.00 88 SER A C 10
ATOM 14227 O O . SER A 1 88 ? -26.888 -14.857 -6.184 1.00 0.00 88 SER A O 10
ATOM 14235 N N . LEU A 1 89 ? -29.063 -15.432 -6.204 1.00 0.00 89 LEU A N 10
ATOM 14236 C CA . LEU A 1 89 ? -29.540 -14.058 -6.086 1.00 0.00 89 LEU A CA 10
ATOM 14237 C C . LEU A 1 89 ? -28.775 -13.308 -5.000 1.00 0.00 89 LEU A C 10
ATOM 14238 O O . LEU A 1 89 ? -28.491 -13.839 -3.926 1.00 0.00 89 LEU A O 10
ATOM 14254 N N . PRO A 1 90 ? -28.435 -12.041 -5.283 1.00 0.00 90 PRO A N 10
ATOM 14255 C CA . PRO A 1 90 ? -27.702 -11.190 -4.342 1.00 0.00 90 PRO A CA 10
ATOM 14256 C C . PRO A 1 90 ? -28.548 -10.796 -3.136 1.00 0.00 90 PRO A C 10
ATOM 14257 O O . PRO A 1 90 ? -29.777 -10.811 -3.196 1.00 0.00 90 PRO A O 10
ATOM 14268 N N . SER A 1 91 ? -27.881 -10.445 -2.041 1.00 0.00 91 SER A N 10
ATOM 14269 C CA . SER A 1 91 ? -28.572 -10.051 -0.818 1.00 0.00 91 SER A CA 10
ATOM 14270 C C . SER A 1 91 ? -28.802 -8.543 -0.787 1.00 0.00 91 SER A C 10
ATOM 14271 O O . SER A 1 91 ? -27.918 -7.777 -0.407 1.00 0.00 91 SER A O 10
ATOM 14279 N N . GLY A 1 92 ? -29.998 -8.124 -1.189 1.00 0.00 92 GLY A N 10
ATOM 14280 C CA . GLY A 1 92 ? -30.324 -6.710 -1.200 1.00 0.00 92 GLY A CA 10
ATOM 14281 C C . GLY A 1 92 ? -29.970 -6.024 0.105 1.00 0.00 92 GLY A C 10
ATOM 14282 O O . GLY A 1 92 ? -30.326 -6.484 1.190 1.00 0.00 92 GLY A O 10
ATOM 14286 N N . PRO A 1 93 ? -29.251 -4.896 0.008 1.00 0.00 93 PRO A N 10
ATOM 14287 C CA . PRO A 1 93 ? -28.832 -4.121 1.180 1.00 0.00 93 PRO A CA 10
ATOM 14288 C C . PRO A 1 93 ? -30.005 -3.431 1.869 1.00 0.00 93 PRO A C 10
ATOM 14289 O O . PRO A 1 93 ? -31.162 -3.649 1.511 1.00 0.00 93 PRO A O 10
ATOM 14300 N N . SER A 1 94 ? -29.697 -2.598 2.857 1.00 0.00 94 SER A N 10
ATOM 14301 C CA . SER A 1 94 ? -30.727 -1.878 3.598 1.00 0.00 94 SER A CA 10
ATOM 14302 C C . SER A 1 94 ? -30.715 -0.394 3.242 1.00 0.00 94 SER A C 10
ATOM 14303 O O . SER A 1 94 ? -29.663 0.245 3.229 1.00 0.00 94 SER A O 10
ATOM 14311 N N . SER A 1 95 ? -31.894 0.147 2.952 1.00 0.00 95 SER A N 10
ATOM 14312 C CA . SER A 1 95 ? -32.021 1.554 2.591 1.00 0.00 95 SER A CA 10
ATOM 14313 C C . SER A 1 95 ? -32.114 2.428 3.838 1.00 0.00 95 SER A C 10
ATOM 14314 O O . SER A 1 95 ? -32.369 1.937 4.936 1.00 0.00 95 SER A O 10
ATOM 14322 N N . GLY A 1 96 ? -31.905 3.729 3.658 1.00 0.00 96 GLY A N 10
ATOM 14323 C CA . GLY A 1 96 ? -31.969 4.652 4.775 1.00 0.00 96 GLY A CA 10
ATOM 14324 C C . GLY A 1 96 ? -32.735 5.916 4.440 1.00 0.00 96 GLY A C 10
ATOM 14325 O O . GLY A 1 96 ? -33.547 5.897 3.516 1.00 0.00 96 GLY A O 10
ATOM 14331 N N . GLY A 1 1 ? 27.860 24.501 33.570 1.00 0.00 1 GLY A N 11
ATOM 14332 C CA . GLY A 1 1 ? 28.152 24.045 32.223 1.00 0.00 1 GLY A CA 11
ATOM 14333 C C . GLY A 1 1 ? 28.281 25.190 31.239 1.00 0.00 1 GLY A C 11
ATOM 14334 O O . GLY A 1 1 ? 29.389 25.572 30.863 1.00 0.00 1 GLY A O 11
ATOM 14338 N N . SER A 1 2 ? 27.146 25.738 30.818 1.00 0.00 2 SER A N 11
ATOM 14339 C CA . SER A 1 2 ? 27.137 26.843 29.866 1.00 0.00 2 SER A CA 11
ATOM 14340 C C . SER A 1 2 ? 27.778 26.427 28.546 1.00 0.00 2 SER A C 11
ATOM 14341 O O . SER A 1 2 ? 28.578 27.166 27.972 1.00 0.00 2 SER A O 11
ATOM 14349 N N . SER A 1 3 ? 27.420 25.239 28.069 1.00 0.00 3 SER A N 11
ATOM 14350 C CA . SER A 1 3 ? 27.962 24.722 26.818 1.00 0.00 3 SER A CA 11
ATOM 14351 C C . SER A 1 3 ? 27.116 23.564 26.297 1.00 0.00 3 SER A C 11
ATOM 14352 O O . SER A 1 3 ? 26.621 22.745 27.069 1.00 0.00 3 SER A O 11
ATOM 14360 N N . GLY A 1 4 ? 26.955 23.505 24.978 1.00 0.00 4 GLY A N 11
ATOM 14361 C CA . GLY A 1 4 ? 26.168 22.445 24.375 1.00 0.00 4 GLY A CA 11
ATOM 14362 C C . GLY A 1 4 ? 25.137 22.973 23.397 1.00 0.00 4 GLY A C 11
ATOM 14363 O O . GLY A 1 4 ? 24.293 23.793 23.758 1.00 0.00 4 GLY A O 11
ATOM 14367 N N . SER A 1 5 ? 25.206 22.504 22.155 1.00 0.00 5 SER A N 11
ATOM 14368 C CA . SER A 1 5 ? 24.275 22.939 21.121 1.00 0.00 5 SER A CA 11
ATOM 14369 C C . SER A 1 5 ? 24.124 21.871 20.042 1.00 0.00 5 SER A C 11
ATOM 14370 O O . SER A 1 5 ? 25.111 21.319 19.556 1.00 0.00 5 SER A O 11
ATOM 14378 N N . SER A 1 6 ? 22.880 21.584 19.673 1.00 0.00 6 SER A N 11
ATOM 14379 C CA . SER A 1 6 ? 22.597 20.579 18.654 1.00 0.00 6 SER A CA 11
ATOM 14380 C C . SER A 1 6 ? 21.187 20.750 18.098 1.00 0.00 6 SER A C 11
ATOM 14381 O O . SER A 1 6 ? 20.391 21.528 18.623 1.00 0.00 6 SER A O 11
ATOM 14389 N N . GLY A 1 7 ? 20.885 20.018 17.030 1.00 0.00 7 GLY A N 11
ATOM 14390 C CA . GLY A 1 7 ? 19.572 20.103 16.419 1.00 0.00 7 GLY A CA 11
ATOM 14391 C C . GLY A 1 7 ? 19.600 19.789 14.937 1.00 0.00 7 GLY A C 11
ATOM 14392 O O . GLY A 1 7 ? 18.985 20.492 14.135 1.00 0.00 7 GLY A O 11
ATOM 14396 N N . ARG A 1 8 ? 20.317 18.732 14.571 1.00 0.00 8 ARG A N 11
ATOM 14397 C CA . ARG A 1 8 ? 20.426 18.328 13.174 1.00 0.00 8 ARG A CA 11
ATOM 14398 C C . ARG A 1 8 ? 19.234 17.470 12.762 1.00 0.00 8 ARG A C 11
ATOM 14399 O O . ARG A 1 8 ? 19.307 16.714 11.792 1.00 0.00 8 ARG A O 11
ATOM 14420 N N . ILE A 1 9 ? 18.139 17.591 13.505 1.00 0.00 9 ILE A N 11
ATOM 14421 C CA . ILE A 1 9 ? 16.932 16.827 13.216 1.00 0.00 9 ILE A CA 11
ATOM 14422 C C . ILE A 1 9 ? 16.218 17.372 11.984 1.00 0.00 9 ILE A C 11
ATOM 14423 O O . ILE A 1 9 ? 15.994 18.577 11.866 1.00 0.00 9 ILE A O 11
ATOM 14439 N N . ARG A 1 10 ? 15.861 16.477 11.069 1.00 0.00 10 ARG A N 11
ATOM 14440 C CA . ARG A 1 10 ? 15.171 16.868 9.846 1.00 0.00 10 ARG A CA 11
ATOM 14441 C C . ARG A 1 10 ? 14.169 15.798 9.421 1.00 0.00 10 ARG A C 11
ATOM 14442 O O . ARG A 1 10 ? 14.456 14.603 9.485 1.00 0.00 10 ARG A O 11
ATOM 14463 N N . LYS A 1 11 ? 12.992 16.236 8.987 1.00 0.00 11 LYS A N 11
ATOM 14464 C CA . LYS A 1 11 ? 11.947 15.318 8.550 1.00 0.00 11 LYS A CA 11
ATOM 14465 C C . LYS A 1 11 ? 10.760 16.081 7.970 1.00 0.00 11 LYS A C 11
ATOM 14466 O O . LYS A 1 11 ? 10.433 17.176 8.425 1.00 0.00 11 LYS A O 11
ATOM 14485 N N . GLU A 1 12 ? 10.119 15.494 6.964 1.00 0.00 12 GLU A N 11
ATOM 14486 C CA . GLU A 1 12 ? 8.968 16.119 6.324 1.00 0.00 12 GLU A CA 11
ATOM 14487 C C . GLU A 1 12 ? 8.305 15.160 5.340 1.00 0.00 12 GLU A C 11
ATOM 14488 O O . GLU A 1 12 ? 8.946 14.279 4.765 1.00 0.00 12 GLU A O 11
ATOM 14500 N N . PRO A 1 13 ? 6.990 15.332 5.141 1.00 0.00 13 PRO A N 11
ATOM 14501 C CA . PRO A 1 13 ? 6.211 14.492 4.227 1.00 0.00 13 PRO A CA 11
ATOM 14502 C C . PRO A 1 13 ? 6.565 14.742 2.765 1.00 0.00 13 PRO A C 11
ATOM 14503 O O . PRO A 1 13 ? 6.869 15.864 2.358 1.00 0.00 13 PRO A O 11
ATOM 14514 N N . PRO A 1 14 ? 6.524 13.675 1.954 1.00 0.00 14 PRO A N 11
ATOM 14515 C CA . PRO A 1 14 ? 6.836 13.755 0.524 1.00 0.00 14 PRO A CA 11
ATOM 14516 C C . PRO A 1 14 ? 5.772 14.514 -0.261 1.00 0.00 14 PRO A C 11
ATOM 14517 O O . PRO A 1 14 ? 4.749 14.919 0.293 1.00 0.00 14 PRO A O 11
ATOM 14528 N N . VAL A 1 15 ? 6.018 14.704 -1.553 1.00 0.00 15 VAL A N 11
ATOM 14529 C CA . VAL A 1 15 ? 5.080 15.414 -2.414 1.00 0.00 15 VAL A CA 11
ATOM 14530 C C . VAL A 1 15 ? 3.670 14.852 -2.271 1.00 0.00 15 VAL A C 11
ATOM 14531 O O . VAL A 1 15 ? 2.689 15.596 -2.290 1.00 0.00 15 VAL A O 11
ATOM 14544 N N . TYR A 1 16 ? 3.576 13.535 -2.127 1.00 0.00 16 TYR A N 11
ATOM 14545 C CA . TYR A 1 16 ? 2.285 12.872 -1.983 1.00 0.00 16 TYR A CA 11
ATOM 14546 C C . TYR A 1 16 ? 1.540 13.392 -0.757 1.00 0.00 16 TYR A C 11
ATOM 14547 O O . TYR A 1 16 ? 2.145 13.935 0.167 1.00 0.00 16 TYR A O 11
ATOM 14565 N N . ALA A 1 17 ? 0.222 13.220 -0.757 1.00 0.00 17 ALA A N 11
ATOM 14566 C CA . ALA A 1 17 ? -0.607 13.669 0.355 1.00 0.00 17 ALA A CA 11
ATOM 14567 C C . ALA A 1 17 ? -0.657 12.620 1.460 1.00 0.00 17 ALA A C 11
ATOM 14568 O O . ALA A 1 17 ? -0.131 11.518 1.308 1.00 0.00 17 ALA A O 11
ATOM 14575 N N . ALA A 1 18 ? -1.291 12.971 2.574 1.00 0.00 18 ALA A N 11
ATOM 14576 C CA . ALA A 1 18 ? -1.410 12.059 3.705 1.00 0.00 18 ALA A CA 11
ATOM 14577 C C . ALA A 1 18 ? -2.711 11.266 3.636 1.00 0.00 18 ALA A C 11
ATOM 14578 O O . ALA A 1 18 ? -3.376 11.057 4.650 1.00 0.00 18 ALA A O 11
ATOM 14585 N N . GLY A 1 19 ? -3.069 10.828 2.433 1.00 0.00 19 GLY A N 11
ATOM 14586 C CA . GLY A 1 19 ? -4.290 10.064 2.255 1.00 0.00 19 GLY A CA 11
ATOM 14587 C C . GLY A 1 19 ? -4.782 10.082 0.821 1.00 0.00 19 GLY A C 11
ATOM 14588 O O . GLY A 1 19 ? -5.978 10.222 0.570 1.00 0.00 19 GLY A O 11
ATOM 14592 N N . SER A 1 20 ? -3.856 9.942 -0.122 1.00 0.00 20 SER A N 11
ATOM 14593 C CA . SER A 1 20 ? -4.200 9.948 -1.539 1.00 0.00 20 SER A CA 11
ATOM 14594 C C . SER A 1 20 ? -3.699 8.682 -2.226 1.00 0.00 20 SER A C 11
ATOM 14595 O O . SER A 1 20 ? -2.857 7.961 -1.687 1.00 0.00 20 SER A O 11
ATOM 14603 N N . LEU A 1 21 ? -4.221 8.417 -3.418 1.00 0.00 21 LEU A N 11
ATOM 14604 C CA . LEU A 1 21 ? -3.827 7.238 -4.181 1.00 0.00 21 LEU A CA 11
ATOM 14605 C C . LEU A 1 21 ? -2.336 7.270 -4.503 1.00 0.00 21 LEU A C 11
ATOM 14606 O O . LEU A 1 21 ? -1.635 6.272 -4.339 1.00 0.00 21 LEU A O 11
ATOM 14622 N N . GLU A 1 22 ? -1.859 8.424 -4.959 1.00 0.00 22 GLU A N 11
ATOM 14623 C CA . GLU A 1 22 ? -0.451 8.586 -5.302 1.00 0.00 22 GLU A CA 11
ATOM 14624 C C . GLU A 1 22 ? 0.443 7.950 -4.243 1.00 0.00 22 GLU A C 11
ATOM 14625 O O . GLU A 1 22 ? 1.363 7.198 -4.563 1.00 0.00 22 GLU A O 11
ATOM 14637 N N . GLU A 1 23 ? 0.166 8.258 -2.979 1.00 0.00 23 GLU A N 11
ATOM 14638 C CA . GLU A 1 23 ? 0.947 7.717 -1.873 1.00 0.00 23 GLU A CA 11
ATOM 14639 C C . GLU A 1 23 ? 0.921 6.191 -1.883 1.00 0.00 23 GLU A C 11
ATOM 14640 O O . GLU A 1 23 ? 1.951 5.542 -1.704 1.00 0.00 23 GLU A O 11
ATOM 14652 N N . GLN A 1 24 ? -0.264 5.627 -2.093 1.00 0.00 24 GLN A N 11
ATOM 14653 C CA . GLN A 1 24 ? -0.425 4.178 -2.125 1.00 0.00 24 GLN A CA 11
ATOM 14654 C C . GLN A 1 24 ? 0.470 3.555 -3.191 1.00 0.00 24 GLN A C 11
ATOM 14655 O O . GLN A 1 24 ? 1.396 2.806 -2.877 1.00 0.00 24 GLN A O 11
ATOM 14669 N N . TRP A 1 25 ? 0.189 3.868 -4.450 1.00 0.00 25 TRP A N 11
ATOM 14670 C CA . TRP A 1 25 ? 0.969 3.337 -5.562 1.00 0.00 25 TRP A CA 11
ATOM 14671 C C . TRP A 1 25 ? 2.461 3.390 -5.254 1.00 0.00 25 TRP A C 11
ATOM 14672 O O . TRP A 1 25 ? 3.175 2.401 -5.423 1.00 0.00 25 TRP A O 11
ATOM 14693 N N . TYR A 1 26 ? 2.927 4.549 -4.802 1.00 0.00 26 TYR A N 11
ATOM 14694 C CA . TYR A 1 26 ? 4.336 4.730 -4.472 1.00 0.00 26 TYR A CA 11
ATOM 14695 C C . TYR A 1 26 ? 4.859 3.555 -3.652 1.00 0.00 26 TYR A C 11
ATOM 14696 O O . TYR A 1 26 ? 5.843 2.913 -4.021 1.00 0.00 26 TYR A O 11
ATOM 14714 N N . LEU A 1 27 ? 4.193 3.279 -2.536 1.00 0.00 27 LEU A N 11
ATOM 14715 C CA . LEU A 1 27 ? 4.589 2.180 -1.661 1.00 0.00 27 LEU A CA 11
ATOM 14716 C C . LEU A 1 27 ? 4.907 0.927 -2.470 1.00 0.00 27 LEU A C 11
ATOM 14717 O O . LEU A 1 27 ? 6.016 0.398 -2.401 1.00 0.00 27 LEU A O 11
ATOM 14733 N N . GLU A 1 28 ? 3.928 0.460 -3.238 1.00 0.00 28 GLU A N 11
ATOM 14734 C CA . GLU A 1 28 ? 4.106 -0.730 -4.062 1.00 0.00 28 GLU A CA 11
ATOM 14735 C C . GLU A 1 28 ? 5.493 -0.749 -4.698 1.00 0.00 28 GLU A C 11
ATOM 14736 O O . GLU A 1 28 ? 6.057 -1.814 -4.951 1.00 0.00 28 GLU A O 11
ATOM 14748 N N . ILE A 1 29 ? 6.036 0.436 -4.955 1.00 0.00 29 ILE A N 11
ATOM 14749 C CA . ILE A 1 29 ? 7.356 0.557 -5.561 1.00 0.00 29 ILE A CA 11
ATOM 14750 C C . ILE A 1 29 ? 8.456 0.397 -4.518 1.00 0.00 29 ILE A C 11
ATOM 14751 O O . ILE A 1 29 ? 9.284 -0.510 -4.606 1.00 0.00 29 ILE A O 11
ATOM 14767 N N . VAL A 1 30 ? 8.460 1.285 -3.529 1.00 0.00 30 VAL A N 11
ATOM 14768 C CA . VAL A 1 30 ? 9.457 1.242 -2.466 1.00 0.00 30 VAL A CA 11
ATOM 14769 C C . VAL A 1 30 ? 9.474 -0.122 -1.784 1.00 0.00 30 VAL A C 11
ATOM 14770 O O . VAL A 1 30 ? 10.424 -0.463 -1.079 1.00 0.00 30 VAL A O 11
ATOM 14783 N N . ASP A 1 31 ? 8.417 -0.898 -1.998 1.00 0.00 31 ASP A N 11
ATOM 14784 C CA . ASP A 1 31 ? 8.311 -2.226 -1.405 1.00 0.00 31 ASP A CA 11
ATOM 14785 C C . ASP A 1 31 ? 8.735 -3.301 -2.401 1.00 0.00 31 ASP A C 11
ATOM 14786 O O . ASP A 1 31 ? 9.624 -4.106 -2.121 1.00 0.00 31 ASP A O 11
ATOM 14795 N N . LYS A 1 32 ? 8.093 -3.309 -3.564 1.00 0.00 32 LYS A N 11
ATOM 14796 C CA . LYS A 1 32 ? 8.402 -4.285 -4.603 1.00 0.00 32 LYS A CA 11
ATOM 14797 C C . LYS A 1 32 ? 9.421 -3.723 -5.590 1.00 0.00 32 LYS A C 11
ATOM 14798 O O . LYS A 1 32 ? 10.457 -4.336 -5.844 1.00 0.00 32 LYS A O 11
ATOM 14817 N N . GLY A 1 33 ? 9.118 -2.553 -6.144 1.00 0.00 33 GLY A N 11
ATOM 14818 C CA . GLY A 1 33 ? 10.018 -1.929 -7.096 1.00 0.00 33 GLY A CA 11
ATOM 14819 C C . GLY A 1 33 ? 9.279 -1.181 -8.188 1.00 0.00 33 GLY A C 11
ATOM 14820 O O . GLY A 1 33 ? 9.835 -0.285 -8.823 1.00 0.00 33 GLY A O 11
ATOM 14824 N N . SER A 1 34 ? 8.021 -1.551 -8.410 1.00 0.00 34 SER A N 11
ATOM 14825 C CA . SER A 1 34 ? 7.206 -0.913 -9.437 1.00 0.00 34 SER A CA 11
ATOM 14826 C C . SER A 1 34 ? 5.721 -1.122 -9.159 1.00 0.00 34 SER A C 11
ATOM 14827 O O . SER A 1 34 ? 5.318 -2.152 -8.618 1.00 0.00 34 SER A O 11
ATOM 14835 N N . VAL A 1 35 ? 4.910 -0.138 -9.535 1.00 0.00 35 VAL A N 11
ATOM 14836 C CA . VAL A 1 35 ? 3.469 -0.214 -9.329 1.00 0.00 35 VAL A CA 11
ATOM 14837 C C . VAL A 1 35 ? 2.763 -0.748 -10.570 1.00 0.00 35 VAL A C 11
ATOM 14838 O O . VAL A 1 35 ? 3.157 -0.451 -11.698 1.00 0.00 35 VAL A O 11
ATOM 14851 N N . SER A 1 36 ? 1.717 -1.540 -10.355 1.00 0.00 36 SER A N 11
ATOM 14852 C CA . SER A 1 36 ? 0.957 -2.119 -11.456 1.00 0.00 36 SER A CA 11
ATOM 14853 C C . SER A 1 36 ? -0.287 -1.289 -11.754 1.00 0.00 36 SER A C 11
ATOM 14854 O O . SER A 1 36 ? -0.755 -0.524 -10.910 1.00 0.00 36 SER A O 11
ATOM 14862 N N . CYS A 1 37 ? -0.819 -1.444 -12.962 1.00 0.00 37 CYS A N 11
ATOM 14863 C CA . CYS A 1 37 ? -2.009 -0.709 -13.374 1.00 0.00 37 CYS A CA 11
ATOM 14864 C C . CYS A 1 37 ? -3.194 -1.044 -12.473 1.00 0.00 37 CYS A C 11
ATOM 14865 O O . CYS A 1 37 ? -3.698 -2.167 -12.459 1.00 0.00 37 CYS A O 11
ATOM 14872 N N . PRO A 1 38 ? -3.651 -0.046 -11.702 1.00 0.00 38 PRO A N 11
ATOM 14873 C CA . PRO A 1 38 ? -4.782 -0.209 -10.784 1.00 0.00 38 PRO A CA 11
ATOM 14874 C C . PRO A 1 38 ? -6.107 -0.377 -11.520 1.00 0.00 38 PRO A C 11
ATOM 14875 O O . PRO A 1 38 ? -7.155 -0.560 -10.901 1.00 0.00 38 PRO A O 11
ATOM 14886 N N . THR A 1 39 ? -6.053 -0.314 -12.847 1.00 0.00 39 THR A N 11
ATOM 14887 C CA . THR A 1 39 ? -7.248 -0.458 -13.668 1.00 0.00 39 THR A CA 11
ATOM 14888 C C . THR A 1 39 ? -7.322 -1.847 -14.293 1.00 0.00 39 THR A C 11
ATOM 14889 O O . THR A 1 39 ? -8.278 -2.590 -14.069 1.00 0.00 39 THR A O 11
ATOM 14900 N N . CYS A 1 40 ? -6.307 -2.192 -15.077 1.00 0.00 40 CYS A N 11
ATOM 14901 C CA . CYS A 1 40 ? -6.256 -3.492 -15.735 1.00 0.00 40 CYS A CA 11
ATOM 14902 C C . CYS A 1 40 ? -5.419 -4.479 -14.926 1.00 0.00 40 CYS A C 11
ATOM 14903 O O . CYS A 1 40 ? -5.650 -5.686 -14.971 1.00 0.00 40 CYS A O 11
ATOM 14910 N N . GLN A 1 41 ? -4.446 -3.954 -14.187 1.00 0.00 41 GLN A N 11
ATOM 14911 C CA . GLN A 1 41 ? -3.575 -4.789 -13.368 1.00 0.00 41 GLN A CA 11
ATOM 14912 C C . GLN A 1 41 ? -2.846 -5.819 -14.224 1.00 0.00 41 GLN A C 11
ATOM 14913 O O . GLN A 1 41 ? -2.726 -6.983 -13.844 1.00 0.00 41 GLN A O 11
ATOM 14927 N N . ALA A 1 42 ? -2.362 -5.383 -15.383 1.00 0.00 42 ALA A N 11
ATOM 14928 C CA . ALA A 1 42 ? -1.644 -6.267 -16.292 1.00 0.00 42 ALA A CA 11
ATOM 14929 C C . ALA A 1 42 ? -0.203 -5.806 -16.483 1.00 0.00 42 ALA A C 11
ATOM 14930 O O . ALA A 1 42 ? 0.723 -6.617 -16.499 1.00 0.00 42 ALA A O 11
ATOM 14937 N N . VAL A 1 43 ? -0.020 -4.497 -16.628 1.00 0.00 43 VAL A N 11
ATOM 14938 C CA . VAL A 1 43 ? 1.309 -3.928 -16.818 1.00 0.00 43 VAL A CA 11
ATOM 14939 C C . VAL A 1 43 ? 1.567 -2.794 -15.831 1.00 0.00 43 VAL A C 11
ATOM 14940 O O . VAL A 1 43 ? 0.717 -1.929 -15.628 1.00 0.00 43 VAL A O 11
ATOM 14953 N N . GLY A 1 44 ? 2.748 -2.806 -15.220 1.00 0.00 44 GLY A N 11
ATOM 14954 C CA . GLY A 1 44 ? 3.097 -1.774 -14.262 1.00 0.00 44 GLY A CA 11
ATOM 14955 C C . GLY A 1 44 ? 4.288 -0.949 -14.708 1.00 0.00 44 GLY A C 11
ATOM 14956 O O . GLY A 1 44 ? 4.922 -1.256 -15.717 1.00 0.00 44 GLY A O 11
ATOM 14960 N N . ARG A 1 45 ? 4.591 0.104 -13.955 1.00 0.00 45 ARG A N 11
ATOM 14961 C CA . ARG A 1 45 ? 5.712 0.978 -14.280 1.00 0.00 45 ARG A CA 11
ATOM 14962 C C . ARG A 1 45 ? 6.576 1.234 -13.049 1.00 0.00 45 ARG A C 11
ATOM 14963 O O . ARG A 1 45 ? 6.117 1.098 -11.915 1.00 0.00 45 ARG A O 11
ATOM 14984 N N . LYS A 1 46 ? 7.831 1.606 -13.280 1.00 0.00 46 LYS A N 11
ATOM 14985 C CA . LYS A 1 46 ? 8.761 1.882 -12.192 1.00 0.00 46 LYS A CA 11
ATOM 14986 C C . LYS A 1 46 ? 8.231 2.995 -11.293 1.00 0.00 46 LYS A C 11
ATOM 14987 O O . LYS A 1 46 ? 8.221 2.867 -10.068 1.00 0.00 46 LYS A O 11
ATOM 15006 N N . THR A 1 47 ? 7.789 4.087 -11.909 1.00 0.00 47 THR A N 11
ATOM 15007 C CA . THR A 1 47 ? 7.257 5.221 -11.164 1.00 0.00 47 THR A CA 11
ATOM 15008 C C . THR A 1 47 ? 5.789 5.459 -11.499 1.00 0.00 47 THR A C 11
ATOM 15009 O O . THR A 1 47 ? 5.243 4.840 -12.412 1.00 0.00 47 THR A O 11
ATOM 15020 N N . ILE A 1 48 ? 5.155 6.359 -10.755 1.00 0.00 48 ILE A N 11
ATOM 15021 C CA . ILE A 1 48 ? 3.750 6.679 -10.974 1.00 0.00 48 ILE A CA 11
ATOM 15022 C C . ILE A 1 48 ? 3.567 7.513 -12.237 1.00 0.00 48 ILE A C 11
ATOM 15023 O O . ILE A 1 48 ? 2.737 7.195 -13.088 1.00 0.00 48 ILE A O 11
ATOM 15039 N N . GLU A 1 49 ? 4.350 8.582 -12.353 1.00 0.00 49 GLU A N 11
ATOM 15040 C CA . GLU A 1 49 ? 4.275 9.461 -13.513 1.00 0.00 49 GLU A CA 11
ATOM 15041 C C . GLU A 1 49 ? 3.912 8.675 -14.769 1.00 0.00 49 GLU A C 11
ATOM 15042 O O . GLU A 1 49 ? 2.924 8.974 -15.438 1.00 0.00 49 GLU A O 11
ATOM 15054 N N . GLY A 1 50 ? 4.721 7.668 -15.084 1.00 0.00 50 GLY A N 11
ATOM 15055 C CA . GLY A 1 50 ? 4.470 6.854 -16.259 1.00 0.00 50 GLY A CA 11
ATOM 15056 C C . GLY A 1 50 ? 3.119 6.168 -16.211 1.00 0.00 50 GLY A C 11
ATOM 15057 O O . GLY A 1 50 ? 2.382 6.163 -17.198 1.00 0.00 50 GLY A O 11
ATOM 15061 N N . LEU A 1 51 ? 2.794 5.585 -15.063 1.00 0.00 51 LEU A N 11
ATOM 15062 C CA . LEU A 1 51 ? 1.523 4.890 -14.890 1.00 0.00 51 LEU A CA 11
ATOM 15063 C C . LEU A 1 51 ? 0.350 5.819 -15.188 1.00 0.00 51 LEU A C 11
ATOM 15064 O O . LEU A 1 51 ? -0.530 5.489 -15.983 1.00 0.00 51 LEU A O 11
ATOM 15080 N N . LYS A 1 52 ? 0.346 6.982 -14.547 1.00 0.00 52 LYS A N 11
ATOM 15081 C CA . LYS A 1 52 ? -0.716 7.962 -14.745 1.00 0.00 52 LYS A CA 11
ATOM 15082 C C . LYS A 1 52 ? -1.139 8.017 -16.209 1.00 0.00 52 LYS A C 11
ATOM 15083 O O . LYS A 1 52 ? -2.320 7.878 -16.531 1.00 0.00 52 LYS A O 11
ATOM 15102 N N . LYS A 1 53 ? -0.169 8.218 -17.094 1.00 0.00 53 LYS A N 11
ATOM 15103 C CA . LYS A 1 53 ? -0.439 8.289 -18.525 1.00 0.00 53 LYS A CA 11
ATOM 15104 C C . LYS A 1 53 ? -1.067 6.991 -19.025 1.00 0.00 53 LYS A C 11
ATOM 15105 O O . LYS A 1 53 ? -1.905 7.002 -19.927 1.00 0.00 53 LYS A O 11
ATOM 15124 N N . HIS A 1 54 ? -0.658 5.874 -18.431 1.00 0.00 54 HIS A N 11
ATOM 15125 C CA . HIS A 1 54 ? -1.182 4.568 -18.815 1.00 0.00 54 HIS A CA 11
ATOM 15126 C C . HIS A 1 54 ? -2.650 4.436 -18.423 1.00 0.00 54 HIS A C 11
ATOM 15127 O O . HIS A 1 54 ? -3.489 4.056 -19.239 1.00 0.00 54 HIS A O 11
ATOM 15141 N N . MET A 1 55 ? -2.953 4.751 -17.168 1.00 0.00 55 MET A N 11
ATOM 15142 C CA . MET A 1 55 ? -4.320 4.667 -16.668 1.00 0.00 55 MET A CA 11
ATOM 15143 C C . MET A 1 55 ? -5.202 5.729 -17.317 1.00 0.00 55 MET A C 11
ATOM 15144 O O . MET A 1 55 ? -6.399 5.518 -17.514 1.00 0.00 55 MET A O 11
ATOM 15158 N N . GLU A 1 56 ? -4.604 6.870 -17.645 1.00 0.00 56 GLU A N 11
ATOM 15159 C CA . GLU A 1 56 ? -5.337 7.964 -18.270 1.00 0.00 56 GLU A CA 11
ATOM 15160 C C . GLU A 1 56 ? -6.234 7.447 -19.392 1.00 0.00 56 GLU A C 11
ATOM 15161 O O . GLU A 1 56 ? -7.406 7.811 -19.480 1.00 0.00 56 GLU A O 11
ATOM 15173 N N . ASN A 1 57 ? -5.673 6.597 -20.246 1.00 0.00 57 ASN A N 11
ATOM 15174 C CA . ASN A 1 57 ? -6.421 6.031 -21.362 1.00 0.00 57 ASN A CA 11
ATOM 15175 C C . ASN A 1 57 ? -6.859 4.602 -21.055 1.00 0.00 57 ASN A C 11
ATOM 15176 O O . ASN A 1 57 ? -7.809 4.091 -21.648 1.00 0.00 57 ASN A O 11
ATOM 15187 N N . CYS A 1 58 ? -6.159 3.963 -20.124 1.00 0.00 58 CYS A N 11
ATOM 15188 C CA . CYS A 1 58 ? -6.474 2.593 -19.737 1.00 0.00 58 CYS A CA 11
ATOM 15189 C C . CYS A 1 58 ? -7.390 2.570 -18.516 1.00 0.00 58 CYS A C 11
ATOM 15190 O O . CYS A 1 58 ? -7.376 1.620 -17.733 1.00 0.00 58 CYS A O 11
ATOM 15197 N N . LYS A 1 59 ? -8.187 3.622 -18.361 1.00 0.00 59 LYS A N 11
ATOM 15198 C CA . LYS A 1 59 ? -9.111 3.723 -17.238 1.00 0.00 59 LYS A CA 11
ATOM 15199 C C . LYS A 1 59 ? -10.201 2.660 -17.333 1.00 0.00 59 LYS A C 11
ATOM 15200 O O . LYS A 1 59 ? -11.045 2.544 -16.445 1.00 0.00 59 LYS A O 11
ATOM 15219 N N . GLN A 1 60 ? -10.175 1.888 -18.414 1.00 0.00 60 GLN A N 11
ATOM 15220 C CA . GLN A 1 60 ? -11.161 0.834 -18.623 1.00 0.00 60 GLN A CA 11
ATOM 15221 C C . GLN A 1 60 ? -10.493 -0.536 -18.671 1.00 0.00 60 GLN A C 11
ATOM 15222 O O . GLN A 1 60 ? -9.377 -0.674 -19.171 1.00 0.00 60 GLN A O 11
ATOM 15236 N N . GLU A 1 61 ? -11.182 -1.545 -18.149 1.00 0.00 61 GLU A N 11
ATOM 15237 C CA . GLU A 1 61 ? -10.653 -2.903 -18.132 1.00 0.00 61 GLU A CA 11
ATOM 15238 C C . GLU A 1 61 ? -10.267 -3.354 -19.538 1.00 0.00 61 GLU A C 11
ATOM 15239 O O . GLU A 1 61 ? -10.867 -2.929 -20.524 1.00 0.00 61 GLU A O 11
ATOM 15251 N N . MET A 1 62 ? -9.259 -4.217 -19.620 1.00 0.00 62 MET A N 11
ATOM 15252 C CA . MET A 1 62 ? -8.793 -4.726 -20.905 1.00 0.00 62 MET A CA 11
ATOM 15253 C C . MET A 1 62 ? -8.557 -6.231 -20.840 1.00 0.00 62 MET A C 11
ATOM 15254 O O . MET A 1 62 ? -8.727 -6.852 -19.790 1.00 0.00 62 MET A O 11
ATOM 15268 N N . PHE A 1 63 ? -8.165 -6.814 -21.968 1.00 0.00 63 PHE A N 11
ATOM 15269 C CA . PHE A 1 63 ? -7.907 -8.247 -22.039 1.00 0.00 63 PHE A CA 11
ATOM 15270 C C . PHE A 1 63 ? -6.467 -8.521 -22.464 1.00 0.00 63 PHE A C 11
ATOM 15271 O O . PHE A 1 63 ? -5.758 -7.619 -22.913 1.00 0.00 63 PHE A O 11
ATOM 15288 N N . THR A 1 64 ? -6.041 -9.772 -22.320 1.00 0.00 64 THR A N 11
ATOM 15289 C CA . THR A 1 64 ? -4.687 -10.165 -22.686 1.00 0.00 64 THR A CA 11
ATOM 15290 C C . THR A 1 64 ? -4.564 -11.681 -22.792 1.00 0.00 64 THR A C 11
ATOM 15291 O O . THR A 1 64 ? -4.713 -12.396 -21.801 1.00 0.00 64 THR A O 11
ATOM 15302 N N . CYS A 1 65 ? -4.290 -12.165 -23.999 1.00 0.00 65 CYS A N 11
ATOM 15303 C CA . CYS A 1 65 ? -4.146 -13.596 -24.234 1.00 0.00 65 CYS A CA 11
ATOM 15304 C C . CYS A 1 65 ? -3.057 -14.188 -23.344 1.00 0.00 65 CYS A C 11
ATOM 15305 O O . CYS A 1 65 ? -2.216 -13.464 -22.809 1.00 0.00 65 CYS A O 11
ATOM 15312 N N . HIS A 1 66 ? -3.079 -15.508 -23.189 1.00 0.00 66 HIS A N 11
ATOM 15313 C CA . HIS A 1 66 ? -2.093 -16.197 -22.364 1.00 0.00 66 HIS A CA 11
ATOM 15314 C C . HIS A 1 66 ? -1.132 -17.006 -23.229 1.00 0.00 66 HIS A C 11
ATOM 15315 O O . HIS A 1 66 ? 0.057 -17.110 -22.924 1.00 0.00 66 HIS A O 11
ATOM 15329 N N . HIS A 1 67 ? -1.654 -17.579 -24.309 1.00 0.00 67 HIS A N 11
ATOM 15330 C CA . HIS A 1 67 ? -0.841 -18.380 -25.218 1.00 0.00 67 HIS A CA 11
ATOM 15331 C C . HIS A 1 67 ? 0.406 -17.615 -25.649 1.00 0.00 67 HIS A C 11
ATOM 15332 O O . HIS A 1 67 ? 1.517 -18.144 -25.609 1.00 0.00 67 HIS A O 11
ATOM 15346 N N . CYS A 1 68 ? 0.215 -16.366 -26.062 1.00 0.00 68 CYS A N 11
ATOM 15347 C CA . CYS A 1 68 ? 1.323 -15.527 -26.502 1.00 0.00 68 CYS A CA 11
ATOM 15348 C C . CYS A 1 68 ? 1.443 -14.282 -25.628 1.00 0.00 68 CYS A C 11
ATOM 15349 O O . CYS A 1 68 ? 2.541 -13.891 -25.233 1.00 0.00 68 CYS A O 11
ATOM 15356 N N . GLY A 1 69 ? 0.305 -13.663 -25.330 1.00 0.00 69 GLY A N 11
ATOM 15357 C CA . GLY A 1 69 ? 0.304 -12.468 -24.506 1.00 0.00 69 GLY A CA 11
ATOM 15358 C C . GLY A 1 69 ? -0.048 -11.221 -25.292 1.00 0.00 69 GLY A C 11
ATOM 15359 O O . GLY A 1 69 ? 0.534 -10.158 -25.077 1.00 0.00 69 GLY A O 11
ATOM 15363 N N . LYS A 1 70 ? -1.002 -11.350 -26.208 1.00 0.00 70 LYS A N 11
ATOM 15364 C CA . LYS A 1 70 ? -1.430 -10.225 -27.031 1.00 0.00 70 LYS A CA 11
ATOM 15365 C C . LYS A 1 70 ? -2.372 -9.311 -26.254 1.00 0.00 70 LYS A C 11
ATOM 15366 O O . LYS A 1 70 ? -3.040 -9.746 -25.316 1.00 0.00 70 LYS A O 11
ATOM 15385 N N . GLN A 1 71 ? -2.421 -8.044 -26.651 1.00 0.00 71 GLN A N 11
ATOM 15386 C CA . GLN A 1 71 ? -3.282 -7.069 -25.992 1.00 0.00 71 GLN A CA 11
ATOM 15387 C C . GLN A 1 71 ? -4.090 -6.277 -27.014 1.00 0.00 71 GLN A C 11
ATOM 15388 O O . GLN A 1 71 ? -3.562 -5.390 -27.687 1.00 0.00 71 GLN A O 11
ATOM 15402 N N . LEU A 1 72 ? -5.373 -6.603 -27.127 1.00 0.00 72 LEU A N 11
ATOM 15403 C CA . LEU A 1 72 ? -6.256 -5.921 -28.069 1.00 0.00 72 LEU A CA 11
ATOM 15404 C C . LEU A 1 72 ? -7.450 -5.305 -27.347 1.00 0.00 72 LEU A C 11
ATOM 15405 O O . LEU A 1 72 ? -8.082 -5.950 -26.510 1.00 0.00 72 LEU A O 11
ATOM 15421 N N . ARG A 1 73 ? -7.756 -4.056 -27.680 1.00 0.00 73 ARG A N 11
ATOM 15422 C CA . ARG A 1 73 ? -8.875 -3.353 -27.065 1.00 0.00 73 ARG A CA 11
ATOM 15423 C C . ARG A 1 73 ? -10.162 -4.163 -27.192 1.00 0.00 73 ARG A C 11
ATOM 15424 O O . ARG A 1 73 ? -10.885 -4.356 -26.215 1.00 0.00 73 ARG A O 11
ATOM 15445 N N . SER A 1 74 ? -10.440 -4.635 -28.403 1.00 0.00 74 SER A N 11
ATOM 15446 C CA . SER A 1 74 ? -11.642 -5.421 -28.660 1.00 0.00 74 SER A CA 11
ATOM 15447 C C . SER A 1 74 ? -11.380 -6.906 -28.426 1.00 0.00 74 SER A C 11
ATOM 15448 O O . SER A 1 74 ? -10.373 -7.450 -28.881 1.00 0.00 74 SER A O 11
ATOM 15456 N N . LEU A 1 75 ? -12.293 -7.556 -27.714 1.00 0.00 75 LEU A N 11
ATOM 15457 C CA . LEU A 1 75 ? -12.163 -8.979 -27.419 1.00 0.00 75 LEU A CA 11
ATOM 15458 C C . LEU A 1 75 ? -12.354 -9.816 -28.679 1.00 0.00 75 LEU A C 11
ATOM 15459 O O . LEU A 1 75 ? -11.620 -10.774 -28.917 1.00 0.00 75 LEU A O 11
ATOM 15475 N N . ALA A 1 76 ? -13.345 -9.446 -29.484 1.00 0.00 76 ALA A N 11
ATOM 15476 C CA . ALA A 1 76 ? -13.630 -10.160 -30.722 1.00 0.00 76 ALA A CA 11
ATOM 15477 C C . ALA A 1 76 ? -12.353 -10.421 -31.513 1.00 0.00 76 ALA A C 11
ATOM 15478 O O . ALA A 1 76 ? -11.911 -11.562 -31.640 1.00 0.00 76 ALA A O 11
ATOM 15485 N N . GLY A 1 77 ? -11.763 -9.354 -32.044 1.00 0.00 77 GLY A N 11
ATOM 15486 C CA . GLY A 1 77 ? -10.542 -9.489 -32.817 1.00 0.00 77 GLY A CA 11
ATOM 15487 C C . GLY A 1 77 ? -9.527 -10.392 -32.144 1.00 0.00 77 GLY A C 11
ATOM 15488 O O . GLY A 1 77 ? -8.892 -11.218 -32.799 1.00 0.00 77 GLY A O 11
ATOM 15492 N N . MET A 1 78 ? -9.373 -10.234 -30.834 1.00 0.00 78 MET A N 11
ATOM 15493 C CA . MET A 1 78 ? -8.427 -11.043 -30.073 1.00 0.00 78 MET A CA 11
ATOM 15494 C C . MET A 1 78 ? -8.814 -12.518 -30.119 1.00 0.00 78 MET A C 11
ATOM 15495 O O . MET A 1 78 ? -8.098 -13.340 -30.691 1.00 0.00 78 MET A O 11
ATOM 15509 N N . LYS A 1 79 ? -9.949 -12.847 -29.512 1.00 0.00 79 LYS A N 11
ATOM 15510 C CA . LYS A 1 79 ? -10.432 -14.222 -29.484 1.00 0.00 79 LYS A CA 11
ATOM 15511 C C . LYS A 1 79 ? -10.189 -14.911 -30.823 1.00 0.00 79 LYS A C 11
ATOM 15512 O O . LYS A 1 79 ? -10.082 -16.136 -30.891 1.00 0.00 79 LYS A O 11
ATOM 15531 N N . TYR A 1 80 ? -10.103 -14.117 -31.885 1.00 0.00 80 TYR A N 11
ATOM 15532 C CA . TYR A 1 80 ? -9.875 -14.652 -33.222 1.00 0.00 80 TYR A CA 11
ATOM 15533 C C . TYR A 1 80 ? -8.389 -14.902 -33.462 1.00 0.00 80 TYR A C 11
ATOM 15534 O O . TYR A 1 80 ? -8.007 -15.892 -34.087 1.00 0.00 80 TYR A O 11
ATOM 15552 N N . HIS A 1 81 ? -7.554 -13.998 -32.959 1.00 0.00 81 HIS A N 11
ATOM 15553 C CA . HIS A 1 81 ? -6.109 -14.120 -33.116 1.00 0.00 81 HIS A CA 11
ATOM 15554 C C . HIS A 1 81 ? -5.612 -15.449 -32.555 1.00 0.00 81 HIS A C 11
ATOM 15555 O O . HIS A 1 81 ? -4.580 -15.968 -32.981 1.00 0.00 81 HIS A O 11
ATOM 15569 N N . VAL A 1 82 ? -6.352 -15.994 -31.595 1.00 0.00 82 VAL A N 11
ATOM 15570 C CA . VAL A 1 82 ? -5.987 -17.262 -30.975 1.00 0.00 82 VAL A CA 11
ATOM 15571 C C . VAL A 1 82 ? -6.235 -18.429 -31.924 1.00 0.00 82 VAL A C 11
ATOM 15572 O O . VAL A 1 82 ? -5.458 -19.383 -31.967 1.00 0.00 82 VAL A O 11
ATOM 15585 N N . MET A 1 83 ? -7.323 -18.347 -32.683 1.00 0.00 83 MET A N 11
ATOM 15586 C CA . MET A 1 83 ? -7.672 -19.396 -33.633 1.00 0.00 83 MET A CA 11
ATOM 15587 C C . MET A 1 83 ? -6.941 -19.197 -34.957 1.00 0.00 83 MET A C 11
ATOM 15588 O O . MET A 1 83 ? -7.305 -19.788 -35.973 1.00 0.00 83 MET A O 11
ATOM 15602 N N . ALA A 1 84 ? -5.910 -18.359 -34.937 1.00 0.00 84 ALA A N 11
ATOM 15603 C CA . ALA A 1 84 ? -5.127 -18.083 -36.136 1.00 0.00 84 ALA A CA 11
ATOM 15604 C C . ALA A 1 84 ? -3.667 -18.476 -35.940 1.00 0.00 84 ALA A C 11
ATOM 15605 O O . ALA A 1 84 ? -2.965 -18.790 -36.901 1.00 0.00 84 ALA A O 11
ATOM 15612 N N . ASN A 1 85 ? -3.215 -18.456 -34.690 1.00 0.00 85 ASN A N 11
ATOM 15613 C CA . ASN A 1 85 ? -1.837 -18.809 -34.369 1.00 0.00 85 ASN A CA 11
ATOM 15614 C C . ASN A 1 85 ? -1.788 -20.005 -33.424 1.00 0.00 85 ASN A C 11
ATOM 15615 O O . ASN A 1 85 ? -0.915 -20.865 -33.538 1.00 0.00 85 ASN A O 11
ATOM 15626 N N . HIS A 1 86 ? -2.732 -20.053 -32.489 1.00 0.00 86 HIS A N 11
ATOM 15627 C CA . HIS A 1 86 ? -2.798 -21.145 -31.524 1.00 0.00 86 HIS A CA 11
ATOM 15628 C C . HIS A 1 86 ? -3.886 -22.143 -31.906 1.00 0.00 86 HIS A C 11
ATOM 15629 O O . HIS A 1 86 ? -5.072 -21.896 -31.691 1.00 0.00 86 HIS A O 11
ATOM 15643 N N . ASN A 1 87 ? -3.474 -23.271 -32.476 1.00 0.00 87 ASN A N 11
ATOM 15644 C CA . ASN A 1 87 ? -4.413 -24.307 -32.889 1.00 0.00 87 ASN A CA 11
ATOM 15645 C C . ASN A 1 87 ? -5.149 -23.897 -34.161 1.00 0.00 87 ASN A C 11
ATOM 15646 O O . ASN A 1 87 ? -6.372 -24.011 -34.248 1.00 0.00 87 ASN A O 11
ATOM 15657 N N . SER A 1 88 ? -4.396 -23.419 -35.146 1.00 0.00 88 SER A N 11
ATOM 15658 C CA . SER A 1 88 ? -4.976 -22.989 -36.413 1.00 0.00 88 SER A CA 11
ATOM 15659 C C . SER A 1 88 ? -4.270 -23.656 -37.589 1.00 0.00 88 SER A C 11
ATOM 15660 O O . SER A 1 88 ? -4.911 -24.231 -38.469 1.00 0.00 88 SER A O 11
ATOM 15668 N N . LEU A 1 89 ? -2.944 -23.575 -37.597 1.00 0.00 89 LEU A N 11
ATOM 15669 C CA . LEU A 1 89 ? -2.147 -24.170 -38.665 1.00 0.00 89 LEU A CA 11
ATOM 15670 C C . LEU A 1 89 ? -1.983 -25.671 -38.448 1.00 0.00 89 LEU A C 11
ATOM 15671 O O . LEU A 1 89 ? -1.972 -26.163 -37.320 1.00 0.00 89 LEU A O 11
ATOM 15687 N N . PRO A 1 90 ? -1.849 -26.418 -39.555 1.00 0.00 90 PRO A N 11
ATOM 15688 C CA . PRO A 1 90 ? -1.679 -27.873 -39.512 1.00 0.00 90 PRO A CA 11
ATOM 15689 C C . PRO A 1 90 ? -0.320 -28.282 -38.954 1.00 0.00 90 PRO A C 11
ATOM 15690 O O . PRO A 1 90 ? 0.677 -28.304 -39.675 1.00 0.00 90 PRO A O 11
ATOM 15701 N N . SER A 1 91 ? -0.288 -28.606 -37.665 1.00 0.00 91 SER A N 11
ATOM 15702 C CA . SER A 1 91 ? 0.949 -29.011 -37.009 1.00 0.00 91 SER A CA 11
ATOM 15703 C C . SER A 1 91 ? 0.660 -29.918 -35.817 1.00 0.00 91 SER A C 11
ATOM 15704 O O . SER A 1 91 ? -0.492 -30.101 -35.426 1.00 0.00 91 SER A O 11
ATOM 15712 N N . GLY A 1 92 ? 1.717 -30.485 -35.243 1.00 0.00 92 GLY A N 11
ATOM 15713 C CA . GLY A 1 92 ? 1.557 -31.367 -34.101 1.00 0.00 92 GLY A CA 11
ATOM 15714 C C . GLY A 1 92 ? 1.112 -30.628 -32.856 1.00 0.00 92 GLY A C 11
ATOM 15715 O O . GLY A 1 92 ? 1.773 -29.701 -32.388 1.00 0.00 92 GLY A O 11
ATOM 15719 N N . PRO A 1 93 ? -0.037 -31.039 -32.298 1.00 0.00 93 PRO A N 11
ATOM 15720 C CA . PRO A 1 93 ? -0.597 -30.421 -31.092 1.00 0.00 93 PRO A CA 11
ATOM 15721 C C . PRO A 1 93 ? 0.229 -30.727 -29.848 1.00 0.00 93 PRO A C 11
ATOM 15722 O O . PRO A 1 93 ? 0.142 -31.818 -29.285 1.00 0.00 93 PRO A O 11
ATOM 15733 N N . SER A 1 94 ? 1.031 -29.755 -29.422 1.00 0.00 94 SER A N 11
ATOM 15734 C CA . SER A 1 94 ? 1.876 -29.922 -28.246 1.00 0.00 94 SER A CA 11
ATOM 15735 C C . SER A 1 94 ? 1.517 -28.901 -27.170 1.00 0.00 94 SER A C 11
ATOM 15736 O O . SER A 1 94 ? 1.500 -27.696 -27.424 1.00 0.00 94 SER A O 11
ATOM 1574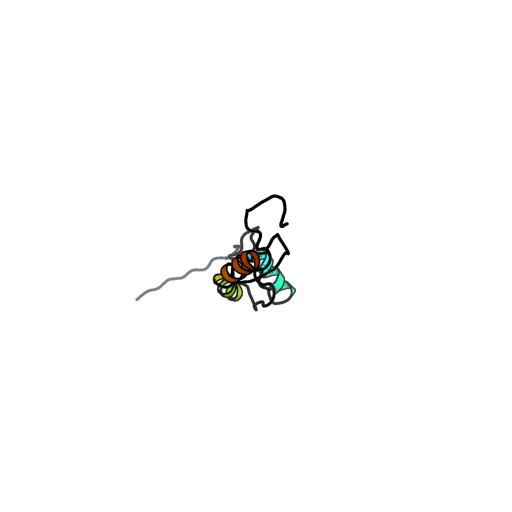4 N N . SER A 1 95 ? 1.231 -29.391 -25.969 1.00 0.00 95 SER A N 11
ATOM 15745 C CA . SER A 1 95 ? 0.869 -28.523 -24.855 1.00 0.00 95 SER A CA 11
ATOM 15746 C C . SER A 1 95 ? 0.851 -29.302 -23.543 1.00 0.00 95 SER A C 11
ATOM 15747 O O . SER A 1 95 ? 0.694 -30.522 -23.534 1.00 0.00 95 SER A O 11
ATOM 15755 N N . GLY A 1 96 ? 1.014 -28.585 -22.434 1.00 0.00 96 GLY A N 11
ATOM 15756 C CA . GLY A 1 96 ? 1.014 -29.224 -21.131 1.00 0.00 96 GLY A CA 11
ATOM 15757 C C . GLY A 1 96 ? 0.214 -28.447 -20.105 1.00 0.00 96 GLY A C 11
ATOM 15758 O O . GLY A 1 96 ? 0.567 -27.307 -19.808 1.00 0.00 96 GLY A O 11
ATOM 15764 N N . GLY A 1 1 ? -6.255 57.627 6.750 1.00 0.00 1 GLY A N 12
ATOM 15765 C CA . GLY A 1 1 ? -5.243 56.594 6.628 1.00 0.00 1 GLY A CA 12
ATOM 15766 C C . GLY A 1 1 ? -5.836 55.199 6.624 1.00 0.00 1 GLY A C 12
ATOM 15767 O O . GLY A 1 1 ? -7.033 55.026 6.852 1.00 0.00 1 GLY A O 12
ATOM 15771 N N . SER A 1 2 ? -4.997 54.202 6.362 1.00 0.00 2 SER A N 12
ATOM 15772 C CA . SER A 1 2 ? -5.447 52.815 6.324 1.00 0.00 2 SER A CA 12
ATOM 15773 C C . SER A 1 2 ? -4.264 51.865 6.170 1.00 0.00 2 SER A C 12
ATOM 15774 O O . SER A 1 2 ? -3.270 52.192 5.521 1.00 0.00 2 SER A O 12
ATOM 15782 N N . SER A 1 3 ? -4.378 50.685 6.773 1.00 0.00 3 SER A N 12
ATOM 15783 C CA . SER A 1 3 ? -3.317 49.687 6.707 1.00 0.00 3 SER A CA 12
ATOM 15784 C C . SER A 1 3 ? -3.573 48.696 5.576 1.00 0.00 3 SER A C 12
ATOM 15785 O O . SER A 1 3 ? -4.676 48.623 5.037 1.00 0.00 3 SER A O 12
ATOM 15793 N N . GLY A 1 4 ? -2.542 47.934 5.221 1.00 0.00 4 GLY A N 12
ATOM 15794 C CA . GLY A 1 4 ? -2.675 46.957 4.156 1.00 0.00 4 GLY A CA 12
ATOM 15795 C C . GLY A 1 4 ? -1.658 45.838 4.267 1.00 0.00 4 GLY A C 12
ATOM 15796 O O . GLY A 1 4 ? -0.527 45.969 3.801 1.00 0.00 4 GLY A O 12
ATOM 15800 N N . SER A 1 5 ? -2.062 44.733 4.887 1.00 0.00 5 SER A N 12
ATOM 15801 C CA . SER A 1 5 ? -1.176 43.588 5.062 1.00 0.00 5 SER A CA 12
ATOM 15802 C C . SER A 1 5 ? -1.964 42.352 5.484 1.00 0.00 5 SER A C 12
ATOM 15803 O O . SER A 1 5 ? -2.812 42.416 6.373 1.00 0.00 5 SER A O 12
ATOM 15811 N N . SER A 1 6 ? -1.676 41.226 4.839 1.00 0.00 6 SER A N 12
ATOM 15812 C CA . SER A 1 6 ? -2.359 39.974 5.144 1.00 0.00 6 SER A CA 12
ATOM 15813 C C . SER A 1 6 ? -1.356 38.876 5.484 1.00 0.00 6 SER A C 12
ATOM 15814 O O . SER A 1 6 ? -1.428 38.260 6.546 1.00 0.00 6 SER A O 12
ATOM 15822 N N . GLY A 1 7 ? -0.419 38.636 4.571 1.00 0.00 7 GLY A N 12
ATOM 15823 C CA . GLY A 1 7 ? 0.586 37.613 4.791 1.00 0.00 7 GLY A CA 12
ATOM 15824 C C . GLY A 1 7 ? 0.508 36.495 3.770 1.00 0.00 7 GLY A C 12
ATOM 15825 O O . GLY A 1 7 ? -0.498 36.347 3.077 1.00 0.00 7 GLY A O 12
ATOM 15829 N N . ARG A 1 8 ? 1.574 35.707 3.675 1.00 0.00 8 ARG A N 12
ATOM 15830 C CA . ARG A 1 8 ? 1.624 34.598 2.729 1.00 0.00 8 ARG A CA 12
ATOM 15831 C C . ARG A 1 8 ? 2.590 33.519 3.207 1.00 0.00 8 ARG A C 12
ATOM 15832 O O . ARG A 1 8 ? 3.511 33.793 3.976 1.00 0.00 8 ARG A O 12
ATOM 15853 N N . ILE A 1 9 ? 2.374 32.292 2.745 1.00 0.00 9 ILE A N 12
ATOM 15854 C CA . ILE A 1 9 ? 3.226 31.172 3.124 1.00 0.00 9 ILE A CA 12
ATOM 15855 C C . ILE A 1 9 ? 3.707 30.406 1.896 1.00 0.00 9 ILE A C 12
ATOM 15856 O O . ILE A 1 9 ? 2.933 30.138 0.977 1.00 0.00 9 ILE A O 12
ATOM 15872 N N . ARG A 1 10 ? 4.989 30.056 1.889 1.00 0.00 10 ARG A N 12
ATOM 15873 C CA . ARG A 1 10 ? 5.573 29.321 0.774 1.00 0.00 10 ARG A CA 12
ATOM 15874 C C . ARG A 1 10 ? 5.876 27.879 1.173 1.00 0.00 10 ARG A C 12
ATOM 15875 O O . ARG A 1 10 ? 6.944 27.583 1.710 1.00 0.00 10 ARG A O 12
ATOM 15896 N N . LYS A 1 11 ? 4.929 26.986 0.906 1.00 0.00 11 LYS A N 12
ATOM 15897 C CA . LYS A 1 11 ? 5.093 25.575 1.236 1.00 0.00 11 LYS A CA 12
ATOM 15898 C C . LYS A 1 11 ? 4.206 24.704 0.353 1.00 0.00 11 LYS A C 12
ATOM 15899 O O . LYS A 1 11 ? 3.103 25.103 -0.020 1.00 0.00 11 LYS A O 12
ATOM 15918 N N . GLU A 1 12 ? 4.694 23.512 0.024 1.00 0.00 12 GLU A N 12
ATOM 15919 C CA . GLU A 1 12 ? 3.944 22.584 -0.814 1.00 0.00 12 GLU A CA 12
ATOM 15920 C C . GLU A 1 12 ? 4.461 21.159 -0.646 1.00 0.00 12 GLU A C 12
ATOM 15921 O O . GLU A 1 12 ? 5.662 20.916 -0.530 1.00 0.00 12 GLU A O 12
ATOM 15933 N N . PRO A 1 13 ? 3.532 20.191 -0.632 1.00 0.00 13 PRO A N 12
ATOM 15934 C CA . PRO A 1 13 ? 3.869 18.772 -0.478 1.00 0.00 13 PRO A CA 12
ATOM 15935 C C . PRO A 1 13 ? 4.578 18.209 -1.705 1.00 0.00 13 PRO A C 12
ATOM 15936 O O . PRO A 1 13 ? 4.622 18.831 -2.766 1.00 0.00 13 PRO A O 12
ATOM 15947 N N . PRO A 1 14 ? 5.147 17.003 -1.559 1.00 0.00 14 PRO A N 12
ATOM 15948 C CA . PRO A 1 14 ? 5.864 16.329 -2.645 1.00 0.00 14 PRO A CA 12
ATOM 15949 C C . PRO A 1 14 ? 4.928 15.862 -3.755 1.00 0.00 14 PRO A C 12
ATOM 15950 O O . PRO A 1 14 ? 3.746 16.208 -3.771 1.00 0.00 14 PRO A O 12
ATOM 15961 N N . VAL A 1 15 ? 5.463 15.073 -4.681 1.00 0.00 15 VAL A N 12
ATOM 15962 C CA . VAL A 1 15 ? 4.674 14.556 -5.794 1.00 0.00 15 VAL A CA 12
ATOM 15963 C C . VAL A 1 15 ? 3.329 14.023 -5.313 1.00 0.00 15 VAL A C 12
ATOM 15964 O O . VAL A 1 15 ? 2.349 14.020 -6.059 1.00 0.00 15 VAL A O 12
ATOM 15977 N N . TYR A 1 16 ? 3.289 13.574 -4.064 1.00 0.00 16 TYR A N 12
ATOM 15978 C CA . TYR A 1 16 ? 2.064 13.037 -3.484 1.00 0.00 16 TYR A CA 12
ATOM 15979 C C . TYR A 1 16 ? 1.703 13.771 -2.196 1.00 0.00 16 TYR A C 12
ATOM 15980 O O . TYR A 1 16 ? 2.515 14.512 -1.643 1.00 0.00 16 TYR A O 12
ATOM 15998 N N . ALA A 1 17 ? 0.479 13.558 -1.725 1.00 0.00 17 ALA A N 12
ATOM 15999 C CA . ALA A 1 17 ? 0.010 14.197 -0.502 1.00 0.00 17 ALA A CA 12
ATOM 16000 C C . ALA A 1 17 ? 0.051 13.227 0.674 1.00 0.00 17 ALA A C 12
ATOM 16001 O O . ALA A 1 17 ? 0.209 12.021 0.491 1.00 0.00 17 ALA A O 12
ATOM 16008 N N . ALA A 1 18 ? -0.092 13.762 1.882 1.00 0.00 18 ALA A N 12
ATOM 16009 C CA . ALA A 1 18 ? -0.072 12.944 3.088 1.00 0.00 18 ALA A CA 12
ATOM 16010 C C . ALA A 1 18 ? -1.421 12.269 3.316 1.00 0.00 18 ALA A C 12
ATOM 16011 O O . ALA A 1 18 ? -1.916 12.213 4.440 1.00 0.00 18 ALA A O 12
ATOM 16018 N N . GLY A 1 19 ? -2.011 11.758 2.239 1.00 0.00 19 GLY A N 12
ATOM 16019 C CA . GLY A 1 19 ? -3.297 11.095 2.343 1.00 0.00 19 GLY A CA 12
ATOM 16020 C C . GLY A 1 19 ? -4.018 11.015 1.012 1.00 0.00 19 GLY A C 12
ATOM 16021 O O . GLY A 1 19 ? -5.193 11.368 0.913 1.00 0.00 19 GLY A O 12
ATOM 16025 N N . SER A 1 20 ? -3.312 10.552 -0.015 1.00 0.00 20 SER A N 12
ATOM 16026 C CA . SER A 1 20 ? -3.890 10.433 -1.348 1.00 0.00 20 SER A CA 12
ATOM 16027 C C . SER A 1 20 ? -3.454 9.132 -2.015 1.00 0.00 20 SER A C 12
ATOM 16028 O O . SER A 1 20 ? -2.540 8.454 -1.543 1.00 0.00 20 SER A O 12
ATOM 16036 N N . LEU A 1 21 ? -4.115 8.788 -3.114 1.00 0.00 21 LEU A N 12
ATOM 16037 C CA . LEU A 1 21 ? -3.798 7.567 -3.848 1.00 0.00 21 LEU A CA 12
ATOM 16038 C C . LEU A 1 21 ? -2.314 7.512 -4.196 1.00 0.00 21 LEU A C 12
ATOM 16039 O O . LEU A 1 21 ? -1.653 6.497 -3.979 1.00 0.00 21 LEU A O 12
ATOM 16055 N N . GLU A 1 22 ? -1.797 8.611 -4.737 1.00 0.00 22 GLU A N 12
ATOM 16056 C CA . GLU A 1 22 ? -0.391 8.687 -5.114 1.00 0.00 22 GLU A CA 12
ATOM 16057 C C . GLU A 1 22 ? 0.495 8.056 -4.044 1.00 0.00 22 GLU A C 12
ATOM 16058 O O . GLU A 1 22 ? 1.429 7.317 -4.353 1.00 0.00 22 GLU A O 12
ATOM 16070 N N . GLU A 1 23 ? 0.194 8.355 -2.784 1.00 0.00 23 GLU A N 12
ATOM 16071 C CA . GLU A 1 23 ? 0.963 7.818 -1.667 1.00 0.00 23 GLU A CA 12
ATOM 16072 C C . GLU A 1 23 ? 0.960 6.292 -1.688 1.00 0.00 23 GLU A C 12
ATOM 16073 O O . GLU A 1 23 ? 2.009 5.658 -1.575 1.00 0.00 23 GLU A O 12
ATOM 16085 N N . GLN A 1 24 ? -0.226 5.710 -1.834 1.00 0.00 24 GLN A N 12
ATOM 16086 C CA . GLN A 1 24 ? -0.366 4.260 -1.868 1.00 0.00 24 GLN A CA 12
ATOM 16087 C C . GLN A 1 24 ? 0.481 3.657 -2.985 1.00 0.00 24 GLN A C 12
ATOM 16088 O O . GLN A 1 24 ? 1.372 2.846 -2.733 1.00 0.00 24 GLN A O 12
ATOM 16102 N N . TRP A 1 25 ? 0.196 4.060 -4.218 1.00 0.00 25 TRP A N 12
ATOM 16103 C CA . TRP A 1 25 ? 0.932 3.559 -5.374 1.00 0.00 25 TRP A CA 12
ATOM 16104 C C . TRP A 1 25 ? 2.435 3.614 -5.128 1.00 0.00 25 TRP A C 12
ATOM 16105 O O . TRP A 1 25 ? 3.155 2.654 -5.404 1.00 0.00 25 TRP A O 12
ATOM 16126 N N . TYR A 1 26 ? 2.904 4.743 -4.607 1.00 0.00 26 TYR A N 12
ATOM 16127 C CA . TYR A 1 26 ? 4.323 4.924 -4.326 1.00 0.00 26 TYR A CA 12
ATOM 16128 C C . TYR A 1 26 ? 4.881 3.734 -3.550 1.00 0.00 26 TYR A C 12
ATOM 16129 O O . TYR A 1 26 ? 5.958 3.224 -3.862 1.00 0.00 26 TYR A O 12
ATOM 16147 N N . LEU A 1 27 ? 4.140 3.297 -2.538 1.00 0.00 27 LEU A N 12
ATOM 16148 C CA . LEU A 1 27 ? 4.558 2.166 -1.716 1.00 0.00 27 LEU A CA 12
ATOM 16149 C C . LEU A 1 27 ? 4.876 0.952 -2.582 1.00 0.00 27 LEU A C 12
ATOM 16150 O O . LEU A 1 27 ? 5.994 0.437 -2.558 1.00 0.00 27 LEU A O 12
ATOM 16166 N N . GLU A 1 28 ? 3.887 0.501 -3.347 1.00 0.00 28 GLU A N 12
ATOM 16167 C CA . GLU A 1 28 ? 4.063 -0.652 -4.222 1.00 0.00 28 GLU A CA 12
ATOM 16168 C C . GLU A 1 28 ? 5.430 -0.616 -4.901 1.00 0.00 28 GLU A C 12
ATOM 16169 O O . GLU A 1 28 ? 5.997 -1.657 -5.233 1.00 0.00 28 GLU A O 12
ATOM 16181 N N . ILE A 1 29 ? 5.951 0.589 -5.105 1.00 0.00 29 ILE A N 12
ATOM 16182 C CA . ILE A 1 29 ? 7.250 0.761 -5.744 1.00 0.00 29 ILE A CA 12
ATOM 16183 C C . ILE A 1 29 ? 8.384 0.575 -4.742 1.00 0.00 29 ILE A C 12
ATOM 16184 O O . ILE A 1 29 ? 9.292 -0.228 -4.957 1.00 0.00 29 ILE A O 12
ATOM 16200 N N . VAL A 1 30 ? 8.324 1.322 -3.644 1.00 0.00 30 VAL A N 12
ATOM 16201 C CA . VAL A 1 30 ? 9.345 1.238 -2.606 1.00 0.00 30 VAL A CA 12
ATOM 16202 C C . VAL A 1 30 ? 9.378 -0.152 -1.979 1.00 0.00 30 VAL A C 12
ATOM 16203 O O . VAL A 1 30 ? 10.310 -0.493 -1.250 1.00 0.00 30 VAL A O 12
ATOM 16216 N N . ASP A 1 31 ? 8.356 -0.949 -2.268 1.00 0.00 31 ASP A N 12
ATOM 16217 C CA . ASP A 1 31 ? 8.268 -2.303 -1.734 1.00 0.00 31 ASP A CA 12
ATOM 16218 C C . ASP A 1 31 ? 8.678 -3.330 -2.785 1.00 0.00 31 ASP A C 12
ATOM 16219 O O . ASP A 1 31 ? 9.419 -4.270 -2.495 1.00 0.00 31 ASP A O 12
ATOM 16228 N N . LYS A 1 32 ? 8.192 -3.144 -4.007 1.00 0.00 32 LYS A N 12
ATOM 16229 C CA . LYS A 1 32 ? 8.508 -4.053 -5.103 1.00 0.00 32 LYS A CA 12
ATOM 16230 C C . LYS A 1 32 ? 9.461 -3.397 -6.097 1.00 0.00 32 LYS A C 12
ATOM 16231 O O . LYS A 1 32 ? 10.511 -3.950 -6.423 1.00 0.00 32 LYS A O 12
ATOM 16250 N N . GLY A 1 33 ? 9.090 -2.212 -6.573 1.00 0.00 33 GLY A N 12
ATOM 16251 C CA . GLY A 1 33 ? 9.924 -1.500 -7.523 1.00 0.00 33 GLY A CA 12
ATOM 16252 C C . GLY A 1 33 ? 9.114 -0.808 -8.601 1.00 0.00 33 GLY A C 12
ATOM 16253 O O . GLY A 1 33 ? 9.593 0.127 -9.243 1.00 0.00 33 GLY A O 12
ATOM 16257 N N . SER A 1 34 ? 7.884 -1.268 -8.802 1.00 0.00 34 SER A N 12
ATOM 16258 C CA . SER A 1 34 ? 7.007 -0.690 -9.814 1.00 0.00 34 SER A CA 12
ATOM 16259 C C . SER A 1 34 ? 5.541 -0.887 -9.440 1.00 0.00 34 SER A C 12
ATOM 16260 O O . SER A 1 34 ? 5.159 -1.929 -8.906 1.00 0.00 34 SER A O 12
ATOM 16268 N N . VAL A 1 35 ? 4.724 0.122 -9.724 1.00 0.00 35 VAL A N 12
ATOM 16269 C CA . VAL A 1 35 ? 3.299 0.060 -9.419 1.00 0.00 35 VAL A CA 12
ATOM 16270 C C . VAL A 1 35 ? 2.512 -0.523 -10.586 1.00 0.00 35 VAL A C 12
ATOM 16271 O O . VAL A 1 35 ? 2.666 -0.093 -11.729 1.00 0.00 35 VAL A O 12
ATOM 16284 N N . SER A 1 36 ? 1.666 -1.505 -10.291 1.00 0.00 36 SER A N 12
ATOM 16285 C CA . SER A 1 36 ? 0.855 -2.150 -11.317 1.00 0.00 36 SER A CA 12
ATOM 16286 C C . SER A 1 36 ? -0.403 -1.338 -11.606 1.00 0.00 36 SER A C 12
ATOM 16287 O O . SER A 1 36 ? -0.917 -0.636 -10.735 1.00 0.00 36 SER A O 12
ATOM 16295 N N . CYS A 1 37 ? -0.894 -1.438 -12.837 1.00 0.00 37 CYS A N 12
ATOM 16296 C CA . CYS A 1 37 ? -2.092 -0.713 -13.244 1.00 0.00 37 CYS A CA 12
ATOM 16297 C C . CYS A 1 37 ? -3.306 -1.174 -12.442 1.00 0.00 37 CYS A C 12
ATOM 16298 O O . CYS A 1 37 ? -3.789 -2.296 -12.591 1.00 0.00 37 CYS A O 12
ATOM 16305 N N . PRO A 1 38 ? -3.811 -0.288 -11.571 1.00 0.00 38 PRO A N 12
ATOM 16306 C CA . PRO A 1 38 ? -4.974 -0.581 -10.729 1.00 0.00 38 PRO A CA 12
ATOM 16307 C C . PRO A 1 38 ? -6.265 -0.671 -11.536 1.00 0.00 38 PRO A C 12
ATOM 16308 O O . PRO A 1 38 ? -7.348 -0.853 -10.977 1.00 0.00 38 PRO A O 12
ATOM 16319 N N . THR A 1 39 ? -6.145 -0.543 -12.854 1.00 0.00 39 THR A N 12
ATOM 16320 C CA . THR A 1 39 ? -7.302 -0.610 -13.737 1.00 0.00 39 THR A CA 12
ATOM 16321 C C . THR A 1 39 ? -7.404 -1.975 -14.407 1.00 0.00 39 THR A C 12
ATOM 16322 O O . THR A 1 39 ? -8.421 -2.660 -14.294 1.00 0.00 39 THR A O 12
ATOM 16333 N N . CYS A 1 40 ? -6.344 -2.367 -15.106 1.00 0.00 40 CYS A N 12
ATOM 16334 C CA . CYS A 1 40 ? -6.313 -3.651 -15.795 1.00 0.00 40 CYS A CA 12
ATOM 16335 C C . CYS A 1 40 ? -5.450 -4.655 -15.037 1.00 0.00 40 CYS A C 12
ATOM 16336 O O . CYS A 1 40 ? -5.698 -5.860 -15.081 1.00 0.00 40 CYS A O 12
ATOM 16343 N N . GLN A 1 41 ? -4.436 -4.149 -14.342 1.00 0.00 41 GLN A N 12
ATOM 16344 C CA . GLN A 1 41 ? -3.536 -5.002 -13.574 1.00 0.00 41 GLN A CA 12
ATOM 16345 C C . GLN A 1 41 ? -2.770 -5.950 -14.491 1.00 0.00 41 GLN A C 12
ATOM 16346 O O . GLN A 1 41 ? -2.592 -7.126 -14.175 1.00 0.00 41 GLN A O 12
ATOM 16360 N N . ALA A 1 42 ? -2.319 -5.430 -15.628 1.00 0.00 42 ALA A N 12
ATOM 16361 C CA . ALA A 1 42 ? -1.571 -6.230 -16.590 1.00 0.00 42 ALA A CA 12
ATOM 16362 C C . ALA A 1 42 ? -0.100 -5.831 -16.609 1.00 0.00 42 ALA A C 12
ATOM 16363 O O . ALA A 1 42 ? 0.786 -6.686 -16.614 1.00 0.00 42 ALA A O 12
ATOM 16370 N N . VAL A 1 43 ? 0.155 -4.526 -16.620 1.00 0.00 43 VAL A N 12
ATOM 16371 C CA . VAL A 1 43 ? 1.520 -4.014 -16.638 1.00 0.00 43 VAL A CA 12
ATOM 16372 C C . VAL A 1 43 ? 1.697 -2.885 -15.629 1.00 0.00 43 VAL A C 12
ATOM 16373 O O . VAL A 1 43 ? 0.795 -2.073 -15.426 1.00 0.00 43 VAL A O 12
ATOM 16386 N N . GLY A 1 44 ? 2.866 -2.840 -14.999 1.00 0.00 44 GLY A N 12
ATOM 16387 C CA . GLY A 1 44 ? 3.141 -1.806 -14.018 1.00 0.00 44 GLY A CA 12
ATOM 16388 C C . GLY A 1 44 ? 4.208 -0.835 -14.482 1.00 0.00 44 GLY A C 12
ATOM 16389 O O . GLY A 1 44 ? 4.710 -0.943 -15.601 1.00 0.00 44 GLY A O 12
ATOM 16393 N N . ARG A 1 45 ? 4.555 0.117 -13.622 1.00 0.00 45 ARG A N 12
ATOM 16394 C CA . ARG A 1 45 ? 5.567 1.113 -13.952 1.00 0.00 45 ARG A CA 12
ATOM 16395 C C . ARG A 1 45 ? 6.476 1.380 -12.756 1.00 0.00 45 ARG A C 12
ATOM 16396 O O . ARG A 1 45 ? 6.005 1.630 -11.646 1.00 0.00 45 ARG A O 12
ATOM 16417 N N . LYS A 1 46 ? 7.783 1.326 -12.989 1.00 0.00 46 LYS A N 12
ATOM 16418 C CA . LYS A 1 46 ? 8.760 1.562 -11.933 1.00 0.00 46 LYS A CA 12
ATOM 16419 C C . LYS A 1 46 ? 8.401 2.808 -11.129 1.00 0.00 46 LYS A C 12
ATOM 16420 O O . LYS A 1 46 ? 8.862 2.985 -10.000 1.00 0.00 46 LYS A O 12
ATOM 16439 N N . THR A 1 47 ? 7.574 3.668 -11.715 1.00 0.00 47 THR A N 12
ATOM 16440 C CA . THR A 1 47 ? 7.153 4.896 -11.053 1.00 0.00 47 THR A CA 12
ATOM 16441 C C . THR A 1 47 ? 5.690 5.205 -11.348 1.00 0.00 47 THR A C 12
ATOM 16442 O O . THR A 1 47 ? 5.048 4.518 -12.143 1.00 0.00 47 THR A O 12
ATOM 16453 N N . ILE A 1 48 ? 5.168 6.243 -10.703 1.00 0.00 48 ILE A N 12
ATOM 16454 C CA . ILE A 1 48 ? 3.780 6.644 -10.899 1.00 0.00 48 ILE A CA 12
ATOM 16455 C C . ILE A 1 48 ? 3.613 7.432 -12.194 1.00 0.00 48 ILE A C 12
ATOM 16456 O O . ILE A 1 48 ? 2.717 7.153 -12.989 1.00 0.00 48 ILE A O 12
ATOM 16472 N N . GLU A 1 49 ? 4.483 8.416 -12.398 1.00 0.00 49 GLU A N 12
ATOM 16473 C CA . GLU A 1 49 ? 4.431 9.244 -13.597 1.00 0.00 49 GLU A CA 12
ATOM 16474 C C . GLU A 1 49 ? 3.967 8.429 -14.801 1.00 0.00 49 GLU A C 12
ATOM 16475 O O . GLU A 1 49 ? 2.885 8.658 -15.340 1.00 0.00 49 GLU A O 12
ATOM 16487 N N . GLY A 1 50 ? 4.795 7.475 -15.217 1.00 0.00 50 GLY A N 12
ATOM 16488 C CA . GLY A 1 50 ? 4.454 6.641 -16.355 1.00 0.00 50 GLY A CA 12
ATOM 16489 C C . GLY A 1 50 ? 3.081 6.011 -16.220 1.00 0.00 50 GLY A C 12
ATOM 16490 O O . GLY A 1 50 ? 2.262 6.088 -17.137 1.00 0.00 50 GLY A O 12
ATOM 16494 N N . LEU A 1 51 ? 2.829 5.385 -15.076 1.00 0.00 51 LEU A N 12
ATOM 16495 C CA . LEU A 1 51 ? 1.546 4.738 -14.825 1.00 0.00 51 LEU A CA 12
ATOM 16496 C C . LEU A 1 51 ? 0.389 5.684 -15.131 1.00 0.00 51 LEU A C 12
ATOM 16497 O O . LEU A 1 51 ? -0.506 5.357 -15.911 1.00 0.00 51 LEU A O 12
ATOM 16513 N N . LYS A 1 52 ? 0.415 6.860 -14.514 1.00 0.00 52 LYS A N 12
ATOM 16514 C CA . LYS A 1 52 ? -0.629 7.857 -14.722 1.00 0.00 52 LYS A CA 12
ATOM 16515 C C . LYS A 1 52 ? -0.987 7.969 -16.200 1.00 0.00 52 LYS A C 12
ATOM 16516 O O . LYS A 1 52 ? -2.160 7.908 -16.572 1.00 0.00 52 LYS A O 12
ATOM 16535 N N . LYS A 1 53 ? 0.029 8.131 -17.040 1.00 0.00 53 LYS A N 12
ATOM 16536 C CA . LYS A 1 53 ? -0.178 8.249 -18.479 1.00 0.00 53 LYS A CA 12
ATOM 16537 C C . LYS A 1 53 ? -0.813 6.982 -19.042 1.00 0.00 53 LYS A C 12
ATOM 16538 O O . LYS A 1 53 ? -1.496 7.021 -20.066 1.00 0.00 53 LYS A O 12
ATOM 16557 N N . HIS A 1 54 ? -0.585 5.860 -18.367 1.00 0.00 54 HIS A N 12
ATOM 16558 C CA . HIS A 1 54 ? -1.138 4.581 -18.800 1.00 0.00 54 HIS A CA 12
ATOM 16559 C C . HIS A 1 54 ? -2.602 4.456 -18.391 1.00 0.00 54 HIS A C 12
ATOM 16560 O O . HIS A 1 54 ? -3.465 4.164 -19.219 1.00 0.00 54 HIS A O 12
ATOM 16574 N N . MET A 1 55 ? -2.875 4.678 -17.109 1.00 0.00 55 MET A N 12
ATOM 16575 C CA . MET A 1 55 ? -4.235 4.590 -16.592 1.00 0.00 55 MET A CA 12
ATOM 16576 C C . MET A 1 55 ? -5.110 5.697 -17.172 1.00 0.00 55 MET A C 12
ATOM 16577 O O . MET A 1 55 ? -6.317 5.522 -17.340 1.00 0.00 55 MET A O 12
ATOM 16591 N N . GLU A 1 56 ? -4.494 6.835 -17.475 1.00 0.00 56 GLU A N 12
ATOM 16592 C CA . GLU A 1 56 ? -5.219 7.970 -18.035 1.00 0.00 56 GLU A CA 12
ATOM 16593 C C . GLU A 1 56 ? -6.064 7.539 -19.230 1.00 0.00 56 GLU A C 12
ATOM 16594 O O . GLU A 1 56 ? -7.211 7.960 -19.376 1.00 0.00 56 GLU A O 12
ATOM 16606 N N . ASN A 1 57 ? -5.488 6.698 -20.082 1.00 0.00 57 ASN A N 12
ATOM 16607 C CA . ASN A 1 57 ? -6.187 6.210 -21.266 1.00 0.00 57 ASN A CA 12
ATOM 16608 C C . ASN A 1 57 ? -6.669 4.778 -21.061 1.00 0.00 57 ASN A C 12
ATOM 16609 O O . ASN A 1 57 ? -7.594 4.320 -21.733 1.00 0.00 57 ASN A O 12
ATOM 16620 N N . CYS A 1 58 ? -6.037 4.074 -20.128 1.00 0.00 58 CYS A N 12
ATOM 16621 C CA . CYS A 1 58 ? -6.401 2.693 -19.833 1.00 0.00 58 CYS A CA 12
ATOM 16622 C C . CYS A 1 58 ? -7.537 2.635 -18.817 1.00 0.00 58 CYS A C 12
ATOM 16623 O O . CYS A 1 58 ? -7.681 1.656 -18.084 1.00 0.00 58 CYS A O 12
ATOM 16630 N N . LYS A 1 59 ? -8.344 3.691 -18.778 1.00 0.00 59 LYS A N 12
ATOM 16631 C CA . LYS A 1 59 ? -9.469 3.761 -17.854 1.00 0.00 59 LYS A CA 12
ATOM 16632 C C . LYS A 1 59 ? -10.650 2.945 -18.370 1.00 0.00 59 LYS A C 12
ATOM 16633 O O . LYS A 1 59 ? -11.293 3.321 -19.350 1.00 0.00 59 LYS A O 12
ATOM 16652 N N . GLN A 1 60 ? -10.929 1.830 -17.704 1.00 0.00 60 GLN A N 12
ATOM 16653 C CA . GLN A 1 60 ? -12.034 0.962 -18.097 1.00 0.00 60 GLN A CA 12
ATOM 16654 C C . GLN A 1 60 ? -12.997 0.748 -16.934 1.00 0.00 60 GLN A C 12
ATOM 16655 O O . GLN A 1 60 ? -12.617 0.870 -15.771 1.00 0.00 60 GLN A O 12
ATOM 16669 N N . GLU A 1 61 ? -14.246 0.427 -17.259 1.00 0.00 61 GLU A N 12
ATOM 16670 C CA . GLU A 1 61 ? -15.264 0.197 -16.240 1.00 0.00 61 GLU A CA 12
ATOM 16671 C C . GLU A 1 61 ? -15.861 -1.201 -16.374 1.00 0.00 61 GLU A C 12
ATOM 16672 O O . GLU A 1 61 ? -16.140 -1.665 -17.479 1.00 0.00 61 GLU A O 12
ATOM 16684 N N . MET A 1 62 ? -16.054 -1.866 -15.240 1.00 0.00 62 MET A N 12
ATOM 16685 C CA . MET A 1 62 ? -16.618 -3.211 -15.230 1.00 0.00 62 MET A CA 12
ATOM 16686 C C . MET A 1 62 ? -17.893 -3.259 -14.394 1.00 0.00 62 MET A C 12
ATOM 16687 O O . MET A 1 62 ? -18.308 -2.253 -13.818 1.00 0.00 62 MET A O 12
ATOM 16701 N N . PHE A 1 63 ? -18.511 -4.434 -14.332 1.00 0.00 63 PHE A N 12
ATOM 16702 C CA . PHE A 1 63 ? -19.740 -4.613 -13.567 1.00 0.00 63 PHE A CA 12
ATOM 16703 C C . PHE A 1 63 ? -19.688 -5.898 -12.747 1.00 0.00 63 PHE A C 12
ATOM 16704 O O . PHE A 1 63 ? -18.692 -6.622 -12.767 1.00 0.00 63 PHE A O 12
ATOM 16721 N N . THR A 1 64 ? -20.768 -6.176 -12.024 1.00 0.00 64 THR A N 12
ATOM 16722 C CA . THR A 1 64 ? -20.846 -7.372 -11.195 1.00 0.00 64 THR A CA 12
ATOM 16723 C C . THR A 1 64 ? -22.295 -7.740 -10.896 1.00 0.00 64 THR A C 12
ATOM 16724 O O . THR A 1 64 ? -22.992 -7.025 -10.176 1.00 0.00 64 THR A O 12
ATOM 16735 N N . CYS A 1 65 ? -22.743 -8.861 -11.452 1.00 0.00 65 CYS A N 12
ATOM 16736 C CA . CYS A 1 65 ? -24.109 -9.325 -11.246 1.00 0.00 65 CYS A CA 12
ATOM 16737 C C . CYS A 1 65 ? -24.437 -9.406 -9.757 1.00 0.00 65 CYS A C 12
ATOM 16738 O O . CYS A 1 65 ? -23.540 -9.444 -8.914 1.00 0.00 65 CYS A O 12
ATOM 16745 N N . HIS A 1 66 ? -25.728 -9.432 -9.442 1.00 0.00 66 HIS A N 12
ATOM 16746 C CA . HIS A 1 66 ? -26.175 -9.510 -8.055 1.00 0.00 66 HIS A CA 12
ATOM 16747 C C . HIS A 1 66 ? -26.680 -10.911 -7.725 1.00 0.00 66 HIS A C 12
ATOM 16748 O O . HIS A 1 66 ? -26.441 -11.426 -6.632 1.00 0.00 66 HIS A O 12
ATOM 16762 N N . HIS A 1 67 ? -27.379 -11.522 -8.676 1.00 0.00 67 HIS A N 12
ATOM 16763 C CA . HIS A 1 67 ? -27.918 -12.864 -8.485 1.00 0.00 67 HIS A CA 12
ATOM 16764 C C . HIS A 1 67 ? -26.837 -13.818 -7.984 1.00 0.00 67 HIS A C 12
ATOM 16765 O O . HIS A 1 67 ? -26.912 -14.324 -6.864 1.00 0.00 67 HIS A O 12
ATOM 16779 N N . CYS A 1 68 ? -25.833 -14.058 -8.820 1.00 0.00 68 CYS A N 12
ATOM 16780 C CA . CYS A 1 68 ? -24.738 -14.951 -8.464 1.00 0.00 68 CYS A CA 12
ATOM 16781 C C . CYS A 1 68 ? -23.511 -14.158 -8.023 1.00 0.00 68 CYS A C 12
ATOM 16782 O O . CYS A 1 68 ? -22.870 -14.488 -7.026 1.00 0.00 68 CYS A O 12
ATOM 16789 N N . GLY A 1 69 ? -23.190 -13.109 -8.774 1.00 0.00 69 GLY A N 12
ATOM 16790 C CA . GLY A 1 69 ? -22.041 -12.285 -8.446 1.00 0.00 69 GLY A CA 12
ATOM 16791 C C . GLY A 1 69 ? -20.906 -12.451 -9.437 1.00 0.00 69 GLY A C 12
ATOM 16792 O O . GLY A 1 69 ? -19.734 -12.418 -9.061 1.00 0.00 69 GLY A O 12
ATOM 16796 N N . LYS A 1 70 ? -21.253 -12.630 -10.707 1.00 0.00 70 LYS A N 12
ATOM 16797 C CA . LYS A 1 70 ? -20.255 -12.803 -11.756 1.00 0.00 70 LYS A CA 12
ATOM 16798 C C . LYS A 1 70 ? -19.602 -11.471 -12.109 1.00 0.00 70 LYS A C 12
ATOM 16799 O O . LYS A 1 70 ? -20.208 -10.411 -11.950 1.00 0.00 70 LYS A O 12
ATOM 16818 N N . GLN A 1 71 ? -18.365 -11.533 -12.591 1.00 0.00 71 GLN A N 12
ATOM 16819 C CA . GLN A 1 71 ? -17.631 -10.330 -12.968 1.00 0.00 71 GLN A CA 12
ATOM 16820 C C . GLN A 1 71 ? -17.001 -10.487 -14.348 1.00 0.00 71 GLN A C 12
ATOM 16821 O O . GLN A 1 71 ? -16.120 -11.325 -14.548 1.00 0.00 71 GLN A O 12
ATOM 16835 N N . LEU A 1 72 ? -17.458 -9.678 -15.297 1.00 0.00 72 LEU A N 12
ATOM 16836 C CA . LEU A 1 72 ? -16.939 -9.726 -16.659 1.00 0.00 72 LEU A CA 12
ATOM 16837 C C . LEU A 1 72 ? -16.501 -8.342 -17.125 1.00 0.00 72 LEU A C 12
ATOM 16838 O O . LEU A 1 72 ? -16.829 -7.333 -16.500 1.00 0.00 72 LEU A O 12
ATOM 16854 N N . ARG A 1 73 ? -15.759 -8.301 -18.228 1.00 0.00 73 ARG A N 12
ATOM 16855 C CA . ARG A 1 73 ? -15.277 -7.040 -18.778 1.00 0.00 73 ARG A CA 12
ATOM 16856 C C . ARG A 1 73 ? -16.331 -6.401 -19.677 1.00 0.00 73 ARG A C 12
ATOM 16857 O O . ARG A 1 73 ? -16.737 -5.259 -19.460 1.00 0.00 73 ARG A O 12
ATOM 16878 N N . SER A 1 74 ? -16.770 -7.145 -20.687 1.00 0.00 74 SER A N 12
ATOM 16879 C CA . SER A 1 74 ? -17.773 -6.649 -21.622 1.00 0.00 74 SER A CA 12
ATOM 16880 C C . SER A 1 74 ? -19.176 -6.790 -21.039 1.00 0.00 74 SER A C 12
ATOM 16881 O O . SER A 1 74 ? -19.693 -7.899 -20.895 1.00 0.00 74 SER A O 12
ATOM 16889 N N . LEU A 1 75 ? -19.787 -5.659 -20.704 1.00 0.00 75 LEU A N 12
ATOM 16890 C CA . LEU A 1 75 ? -21.130 -5.654 -20.135 1.00 0.00 75 LEU A CA 12
ATOM 16891 C C . LEU A 1 75 ? -22.026 -6.664 -20.845 1.00 0.00 75 LEU A C 12
ATOM 16892 O O . LEU A 1 75 ? -22.596 -7.554 -20.214 1.00 0.00 75 LEU A O 12
ATOM 16908 N N . ALA A 1 76 ? -22.142 -6.521 -22.161 1.00 0.00 76 ALA A N 12
ATOM 16909 C CA . ALA A 1 76 ? -22.964 -7.424 -22.958 1.00 0.00 76 ALA A CA 12
ATOM 16910 C C . ALA A 1 76 ? -22.832 -8.862 -22.469 1.00 0.00 76 ALA A C 12
ATOM 16911 O O . ALA A 1 76 ? -23.767 -9.423 -21.900 1.00 0.00 76 ALA A O 12
ATOM 16918 N N . GLY A 1 77 ? -21.663 -9.455 -22.696 1.00 0.00 77 GLY A N 12
ATOM 16919 C CA . GLY A 1 77 ? -21.431 -10.823 -22.273 1.00 0.00 77 GLY A CA 12
ATOM 16920 C C . GLY A 1 77 ? -22.165 -11.167 -20.992 1.00 0.00 77 GLY A C 12
ATOM 16921 O O . GLY A 1 77 ? -22.976 -12.091 -20.962 1.00 0.00 77 GLY A O 12
ATOM 16925 N N . MET A 1 78 ? -21.878 -10.421 -19.929 1.00 0.00 78 MET A N 12
ATOM 16926 C CA . MET A 1 78 ? -22.517 -10.653 -18.639 1.00 0.00 78 MET A CA 12
ATOM 16927 C C . MET A 1 78 ? -24.036 -10.653 -18.777 1.00 0.00 78 MET A C 12
ATOM 16928 O O . MET A 1 78 ? -24.710 -11.584 -18.336 1.00 0.00 78 MET A O 12
ATOM 16942 N N . LYS A 1 79 ? -24.570 -9.602 -19.390 1.00 0.00 79 LYS A N 12
ATOM 16943 C CA . LYS A 1 79 ? -26.010 -9.480 -19.587 1.00 0.00 79 LYS A CA 12
ATOM 16944 C C . LYS A 1 79 ? -26.595 -10.776 -20.140 1.00 0.00 79 LYS A C 12
ATOM 16945 O O . LYS A 1 79 ? -27.799 -11.015 -20.045 1.00 0.00 79 LYS A O 12
ATOM 16964 N N . TYR A 1 80 ? -25.735 -11.609 -20.715 1.00 0.00 80 TYR A N 12
ATOM 16965 C CA . TYR A 1 80 ? -26.167 -12.881 -21.283 1.00 0.00 80 TYR A CA 12
ATOM 16966 C C . TYR A 1 80 ? -26.090 -13.996 -20.245 1.00 0.00 80 TYR A C 12
ATOM 16967 O O . TYR A 1 80 ? -26.970 -14.854 -20.172 1.00 0.00 80 TYR A O 12
ATOM 16985 N N . HIS A 1 81 ? -25.031 -13.976 -19.442 1.00 0.00 81 HIS A N 12
ATOM 16986 C CA . HIS A 1 81 ? -24.838 -14.984 -18.406 1.00 0.00 81 HIS A CA 12
ATOM 16987 C C . HIS A 1 81 ? -26.068 -15.083 -17.508 1.00 0.00 81 HIS A C 12
ATOM 16988 O O . HIS A 1 81 ? -26.322 -16.121 -16.898 1.00 0.00 81 HIS A O 12
ATOM 17002 N N . VAL A 1 82 ? -26.828 -13.995 -17.433 1.00 0.00 82 VAL A N 12
ATOM 17003 C CA . VAL A 1 82 ? -28.031 -13.959 -16.610 1.00 0.00 82 VAL A CA 12
ATOM 17004 C C . VAL A 1 82 ? -29.165 -14.745 -17.259 1.00 0.00 82 VAL A C 12
ATOM 17005 O O . VAL A 1 82 ? -29.899 -15.466 -16.585 1.00 0.00 82 VAL A O 12
ATOM 17018 N N . MET A 1 83 ? -29.300 -14.601 -18.573 1.00 0.00 83 MET A N 12
ATOM 17019 C CA . MET A 1 83 ? -30.344 -15.299 -19.315 1.00 0.00 83 MET A CA 12
ATOM 17020 C C . MET A 1 83 ? -29.906 -16.718 -19.664 1.00 0.00 83 MET A C 12
ATOM 17021 O O . MET A 1 83 ? -30.456 -17.342 -20.571 1.00 0.00 83 MET A O 12
ATOM 17035 N N . ALA A 1 84 ? -28.913 -17.222 -18.938 1.00 0.00 84 ALA A N 12
ATOM 17036 C CA . ALA A 1 84 ? -28.403 -18.567 -19.170 1.00 0.00 84 ALA A CA 12
ATOM 17037 C C . ALA A 1 84 ? -28.476 -19.409 -17.901 1.00 0.00 84 ALA A C 12
ATOM 17038 O O . ALA A 1 84 ? -28.477 -20.637 -17.959 1.00 0.00 84 ALA A O 12
ATOM 17045 N N . ASN A 1 85 ? -28.535 -18.738 -16.755 1.00 0.00 85 ASN A N 12
ATOM 17046 C CA . ASN A 1 85 ? -28.606 -19.425 -15.470 1.00 0.00 85 ASN A CA 12
ATOM 17047 C C . ASN A 1 85 ? -29.795 -18.929 -14.653 1.00 0.00 85 ASN A C 12
ATOM 17048 O O . ASN A 1 85 ? -30.533 -19.721 -14.066 1.00 0.00 85 ASN A O 12
ATOM 17059 N N . HIS A 1 86 ? -29.976 -17.612 -14.620 1.00 0.00 86 HIS A N 12
ATOM 17060 C CA . HIS A 1 86 ? -31.076 -17.009 -13.876 1.00 0.00 86 HIS A CA 12
ATOM 17061 C C . HIS A 1 86 ? -32.342 -16.958 -14.725 1.00 0.00 86 HIS A C 12
ATOM 17062 O O . HIS A 1 86 ? -33.298 -17.691 -14.475 1.00 0.00 86 HIS A O 12
ATOM 17076 N N . ASN A 1 87 ? -32.341 -16.087 -15.729 1.00 0.00 87 ASN A N 12
ATOM 17077 C CA . ASN A 1 87 ? -33.491 -15.940 -16.614 1.00 0.00 87 ASN A CA 12
ATOM 17078 C C . ASN A 1 87 ? -33.441 -16.962 -17.746 1.00 0.00 87 ASN A C 12
ATOM 17079 O O . ASN A 1 87 ? -33.655 -16.625 -18.910 1.00 0.00 87 ASN A O 12
ATOM 17090 N N . SER A 1 88 ? -33.158 -18.212 -17.394 1.00 0.00 88 SER A N 12
ATOM 17091 C CA . SER A 1 88 ? -33.076 -19.284 -18.380 1.00 0.00 88 SER A CA 12
ATOM 17092 C C . SER A 1 88 ? -33.620 -20.590 -17.809 1.00 0.00 88 SER A C 12
ATOM 17093 O O . SER A 1 88 ? -33.423 -20.897 -16.633 1.00 0.00 88 SER A O 12
ATOM 17101 N N . LEU A 1 89 ? -34.307 -21.355 -18.650 1.00 0.00 89 LEU A N 12
ATOM 17102 C CA . LEU A 1 89 ? -34.881 -22.629 -18.231 1.00 0.00 89 LEU A CA 12
ATOM 17103 C C . LEU A 1 89 ? -34.022 -23.796 -18.708 1.00 0.00 89 LEU A C 12
ATOM 17104 O O . LEU A 1 89 ? -33.530 -23.816 -19.837 1.00 0.00 89 LEU A O 12
ATOM 17120 N N . PRO A 1 90 ? -33.840 -24.794 -17.831 1.00 0.00 90 PRO A N 12
ATOM 17121 C CA . PRO A 1 90 ? -33.043 -25.985 -18.142 1.00 0.00 90 PRO A CA 12
ATOM 17122 C C . PRO A 1 90 ? -33.720 -26.883 -19.172 1.00 0.00 90 PRO A C 12
ATOM 17123 O O . PRO A 1 90 ? -33.180 -27.921 -19.555 1.00 0.00 90 PRO A O 12
ATOM 17134 N N . SER A 1 91 ? -34.905 -26.477 -19.617 1.00 0.00 91 SER A N 12
ATOM 17135 C CA . SER A 1 91 ? -35.657 -27.246 -20.601 1.00 0.00 91 SER A CA 12
ATOM 17136 C C . SER A 1 91 ? -34.942 -27.252 -21.949 1.00 0.00 91 SER A C 12
ATOM 17137 O O . SER A 1 91 ? -34.692 -26.200 -22.536 1.00 0.00 91 SER A O 12
ATOM 17145 N N . GLY A 1 92 ? -34.614 -28.446 -22.433 1.00 0.00 92 GLY A N 12
ATOM 17146 C CA . GLY A 1 92 ? -33.931 -28.568 -23.708 1.00 0.00 92 GLY A CA 12
ATOM 17147 C C . GLY A 1 92 ? -33.809 -30.008 -24.165 1.00 0.00 92 GLY A C 12
ATOM 17148 O O . GLY A 1 92 ? -34.805 -30.695 -24.394 1.00 0.00 92 GLY A O 12
ATOM 17152 N N . PRO A 1 93 ? -32.563 -30.484 -24.306 1.00 0.00 93 PRO A N 12
ATOM 17153 C CA . PRO A 1 93 ? -32.285 -31.856 -24.742 1.00 0.00 93 PRO A CA 12
ATOM 17154 C C . PRO A 1 93 ? -32.666 -32.888 -23.686 1.00 0.00 93 PRO A C 12
ATOM 17155 O O . PRO A 1 93 ? -31.828 -33.317 -22.892 1.00 0.00 93 PRO A O 12
ATOM 17166 N N . SER A 1 94 ? -33.935 -33.284 -23.682 1.00 0.00 94 SER A N 12
ATOM 17167 C CA . SER A 1 94 ? -34.427 -34.264 -22.721 1.00 0.00 94 SER A CA 12
ATOM 17168 C C . SER A 1 94 ? -33.625 -35.559 -22.806 1.00 0.00 94 SER A C 12
ATOM 17169 O O . SER A 1 94 ? -33.445 -36.121 -23.886 1.00 0.00 94 SER A O 12
ATOM 17177 N N . SER A 1 95 ? -33.145 -36.027 -21.658 1.00 0.00 95 SER A N 12
ATOM 17178 C CA . SER A 1 95 ? -32.359 -37.254 -21.602 1.00 0.00 95 SER A CA 12
ATOM 17179 C C . SER A 1 95 ? -33.212 -38.424 -21.123 1.00 0.00 95 SER A C 12
ATOM 17180 O O . SER A 1 95 ? -33.661 -38.452 -19.978 1.00 0.00 95 SER A O 12
ATOM 17188 N N . GLY A 1 96 ? -33.431 -39.391 -22.010 1.00 0.00 96 GLY A N 12
ATOM 17189 C CA . GLY A 1 96 ? -34.229 -40.551 -21.661 1.00 0.00 96 GLY A CA 12
ATOM 17190 C C . GLY A 1 96 ? -33.380 -41.731 -21.232 1.00 0.00 96 GLY A C 12
ATOM 17191 O O . GLY A 1 96 ? -32.267 -41.525 -20.750 1.00 0.00 96 GLY A O 12
ATOM 17197 N N . GLY A 1 1 ? 24.502 37.916 22.796 1.00 0.00 1 GLY A N 13
ATOM 17198 C CA . GLY A 1 1 ? 23.520 38.963 23.010 1.00 0.00 1 GLY A CA 13
ATOM 17199 C C . GLY A 1 1 ? 23.104 39.640 21.719 1.00 0.00 1 GLY A C 13
ATOM 17200 O O . GLY A 1 1 ? 23.567 40.737 21.408 1.00 0.00 1 GLY A O 13
ATOM 17204 N N . SER A 1 2 ? 22.229 38.984 20.964 1.00 0.00 2 SER A N 13
ATOM 17205 C CA . SER A 1 2 ? 21.754 39.526 19.696 1.00 0.00 2 SER A CA 13
ATOM 17206 C C . SER A 1 2 ? 20.595 38.698 19.151 1.00 0.00 2 SER A C 13
ATOM 17207 O O . SER A 1 2 ? 20.596 37.471 19.245 1.00 0.00 2 SER A O 13
ATOM 17215 N N . SER A 1 3 ? 19.606 39.379 18.580 1.00 0.00 3 SER A N 13
ATOM 17216 C CA . SER A 1 3 ? 18.438 38.708 18.022 1.00 0.00 3 SER A CA 13
ATOM 17217 C C . SER A 1 3 ? 18.283 39.031 16.539 1.00 0.00 3 SER A C 13
ATOM 17218 O O . SER A 1 3 ? 18.444 40.177 16.121 1.00 0.00 3 SER A O 13
ATOM 17226 N N . GLY A 1 4 ? 17.968 38.010 15.747 1.00 0.00 4 GLY A N 13
ATOM 17227 C CA . GLY A 1 4 ? 17.797 38.204 14.320 1.00 0.00 4 GLY A CA 13
ATOM 17228 C C . GLY A 1 4 ? 17.757 36.894 13.557 1.00 0.00 4 GLY A C 13
ATOM 17229 O O . GLY A 1 4 ? 18.798 36.297 13.282 1.00 0.00 4 GLY A O 13
ATOM 17233 N N . SER A 1 5 ? 16.554 36.446 13.216 1.00 0.00 5 SER A N 13
ATOM 17234 C CA . SER A 1 5 ? 16.383 35.195 12.485 1.00 0.00 5 SER A CA 13
ATOM 17235 C C . SER A 1 5 ? 16.206 35.458 10.993 1.00 0.00 5 SER A C 13
ATOM 17236 O O . SER A 1 5 ? 15.569 36.432 10.594 1.00 0.00 5 SER A O 13
ATOM 17244 N N . SER A 1 6 ? 16.776 34.581 10.173 1.00 0.00 6 SER A N 13
ATOM 17245 C CA . SER A 1 6 ? 16.686 34.718 8.724 1.00 0.00 6 SER A CA 13
ATOM 17246 C C . SER A 1 6 ? 15.967 33.521 8.108 1.00 0.00 6 SER A C 13
ATOM 17247 O O . SER A 1 6 ? 16.102 32.393 8.578 1.00 0.00 6 SER A O 13
ATOM 17255 N N . GLY A 1 7 ? 15.202 33.778 7.051 1.00 0.00 7 GLY A N 13
ATOM 17256 C CA . GLY A 1 7 ? 14.473 32.713 6.387 1.00 0.00 7 GLY A CA 13
ATOM 17257 C C . GLY A 1 7 ? 12.979 32.799 6.624 1.00 0.00 7 GLY A C 13
ATOM 17258 O O . GLY A 1 7 ? 12.526 33.492 7.535 1.00 0.00 7 GLY A O 13
ATOM 17262 N N . ARG A 1 8 ? 12.209 32.095 5.800 1.00 0.00 8 ARG A N 13
ATOM 17263 C CA . ARG A 1 8 ? 10.757 32.097 5.922 1.00 0.00 8 ARG A CA 13
ATOM 17264 C C . ARG A 1 8 ? 10.243 30.720 6.333 1.00 0.00 8 ARG A C 13
ATOM 17265 O O . ARG A 1 8 ? 10.372 29.750 5.586 1.00 0.00 8 ARG A O 13
ATOM 17286 N N . ILE A 1 9 ? 9.663 30.643 7.526 1.00 0.00 9 ILE A N 13
ATOM 17287 C CA . ILE A 1 9 ? 9.131 29.385 8.036 1.00 0.00 9 ILE A CA 13
ATOM 17288 C C . ILE A 1 9 ? 7.960 28.900 7.189 1.00 0.00 9 ILE A C 13
ATOM 17289 O O . ILE A 1 9 ? 6.819 29.315 7.393 1.00 0.00 9 ILE A O 13
ATOM 17305 N N . ARG A 1 10 ? 8.250 28.018 6.238 1.00 0.00 10 ARG A N 13
ATOM 17306 C CA . ARG A 1 10 ? 7.221 27.475 5.360 1.00 0.00 10 ARG A CA 13
ATOM 17307 C C . ARG A 1 10 ? 7.584 26.066 4.902 1.00 0.00 10 ARG A C 13
ATOM 17308 O O . ARG A 1 10 ? 8.742 25.654 4.982 1.00 0.00 10 ARG A O 13
ATOM 17329 N N . LYS A 1 11 ? 6.588 25.330 4.422 1.00 0.00 11 LYS A N 13
ATOM 17330 C CA . LYS A 1 11 ? 6.801 23.966 3.951 1.00 0.00 11 LYS A CA 13
ATOM 17331 C C . LYS A 1 11 ? 6.025 23.709 2.663 1.00 0.00 11 LYS A C 13
ATOM 17332 O O . LYS A 1 11 ? 5.207 24.528 2.246 1.00 0.00 11 LYS A O 13
ATOM 17351 N N . GLU A 1 12 ? 6.288 22.565 2.038 1.00 0.00 12 GLU A N 13
ATOM 17352 C CA . GLU A 1 12 ? 5.613 22.200 0.798 1.00 0.00 12 GLU A CA 13
ATOM 17353 C C . GLU A 1 12 ? 5.272 20.713 0.781 1.00 0.00 12 GLU A C 13
ATOM 17354 O O . GLU A 1 12 ? 6.069 19.863 1.179 1.00 0.00 12 GLU A O 13
ATOM 17366 N N . PRO A 1 13 ? 4.058 20.390 0.311 1.00 0.00 13 PRO A N 13
ATOM 17367 C CA . PRO A 1 13 ? 3.582 19.006 0.231 1.00 0.00 13 PRO A CA 13
ATOM 17368 C C . PRO A 1 13 ? 4.317 18.201 -0.836 1.00 0.00 13 PRO A C 13
ATOM 17369 O O . PRO A 1 13 ? 4.760 18.733 -1.854 1.00 0.00 13 PRO A O 13
ATOM 17380 N N . PRO A 1 14 ? 4.451 16.888 -0.600 1.00 0.00 14 PRO A N 13
ATOM 17381 C CA . PRO A 1 14 ? 5.131 15.982 -1.530 1.00 0.00 14 PRO A CA 13
ATOM 17382 C C . PRO A 1 14 ? 4.340 15.770 -2.816 1.00 0.00 14 PRO A C 13
ATOM 17383 O O . PRO A 1 14 ? 3.177 16.162 -2.913 1.00 0.00 14 PRO A O 13
ATOM 17394 N N . VAL A 1 15 ? 4.978 15.146 -3.802 1.00 0.00 15 VAL A N 13
ATOM 17395 C CA . VAL A 1 15 ? 4.332 14.880 -5.082 1.00 0.00 15 VAL A CA 13
ATOM 17396 C C . VAL A 1 15 ? 2.865 14.512 -4.892 1.00 0.00 15 VAL A C 13
ATOM 17397 O O . VAL A 1 15 ? 1.990 15.028 -5.587 1.00 0.00 15 VAL A O 13
ATOM 17410 N N . TYR A 1 16 ? 2.603 13.617 -3.946 1.00 0.00 16 TYR A N 13
ATOM 17411 C CA . TYR A 1 16 ? 1.242 13.178 -3.665 1.00 0.00 16 TYR A CA 13
ATOM 17412 C C . TYR A 1 16 ? 0.603 14.043 -2.582 1.00 0.00 16 TYR A C 13
ATOM 17413 O O . TYR A 1 16 ? 1.249 14.920 -2.011 1.00 0.00 16 TYR A O 13
ATOM 17431 N N . ALA A 1 17 ? -0.672 13.787 -2.306 1.00 0.00 17 ALA A N 13
ATOM 17432 C CA . ALA A 1 17 ? -1.399 14.539 -1.290 1.00 0.00 17 ALA A CA 13
ATOM 17433 C C . ALA A 1 17 ? -1.111 13.997 0.106 1.00 0.00 17 ALA A C 13
ATOM 17434 O O . ALA A 1 17 ? -1.733 14.410 1.083 1.00 0.00 17 ALA A O 13
ATOM 17441 N N . ALA A 1 18 ? -0.163 13.068 0.191 1.00 0.00 18 ALA A N 13
ATOM 17442 C CA . ALA A 1 18 ? 0.208 12.471 1.467 1.00 0.00 18 ALA A CA 13
ATOM 17443 C C . ALA A 1 18 ? -0.925 11.615 2.023 1.00 0.00 18 ALA A C 13
ATOM 17444 O O . ALA A 1 18 ? -1.219 11.656 3.217 1.00 0.00 18 ALA A O 13
ATOM 17451 N N . GLY A 1 19 ? -1.559 10.839 1.148 1.00 0.00 19 GLY A N 13
ATOM 17452 C CA . GLY A 1 19 ? -2.653 9.985 1.571 1.00 0.00 19 GLY A CA 13
ATOM 17453 C C . GLY A 1 19 ? -3.441 9.430 0.400 1.00 0.00 19 GLY A C 13
ATOM 17454 O O . GLY A 1 19 ? -3.898 8.288 0.437 1.00 0.00 19 GLY A O 13
ATOM 17458 N N . SER A 1 20 ? -3.602 10.242 -0.640 1.00 0.00 20 SER A N 13
ATOM 17459 C CA . SER A 1 20 ? -4.345 9.827 -1.825 1.00 0.00 20 SER A CA 13
ATOM 17460 C C . SER A 1 20 ? -3.751 8.555 -2.421 1.00 0.00 20 SER A C 13
ATOM 17461 O O . SER A 1 20 ? -2.694 8.088 -1.992 1.00 0.00 20 SER A O 13
ATOM 17469 N N . LEU A 1 21 ? -4.438 7.997 -3.412 1.00 0.00 21 LEU A N 13
ATOM 17470 C CA . LEU A 1 21 ? -3.979 6.778 -4.068 1.00 0.00 21 LEU A CA 13
ATOM 17471 C C . LEU A 1 21 ? -2.483 6.844 -4.358 1.00 0.00 21 LEU A C 13
ATOM 17472 O O . LEU A 1 21 ? -1.751 5.888 -4.109 1.00 0.00 21 LEU A O 13
ATOM 17488 N N . GLU A 1 22 ? -2.038 7.981 -4.884 1.00 0.00 22 GLU A N 13
ATOM 17489 C CA . GLU A 1 22 ? -0.628 8.172 -5.206 1.00 0.00 22 GLU A CA 13
ATOM 17490 C C . GLU A 1 22 ? 0.262 7.643 -4.085 1.00 0.00 22 GLU A C 13
ATOM 17491 O O . GLU A 1 22 ? 1.172 6.849 -4.324 1.00 0.00 22 GLU A O 13
ATOM 17503 N N . GLU A 1 23 ? -0.007 8.090 -2.863 1.00 0.00 23 GLU A N 13
ATOM 17504 C CA . GLU A 1 23 ? 0.771 7.663 -1.705 1.00 0.00 23 GLU A CA 13
ATOM 17505 C C . GLU A 1 23 ? 0.898 6.142 -1.667 1.00 0.00 23 GLU A C 13
ATOM 17506 O O . GLU A 1 23 ? 1.990 5.606 -1.481 1.00 0.00 23 GLU A O 13
ATOM 17518 N N . GLN A 1 24 ? -0.226 5.456 -1.842 1.00 0.00 24 GLN A N 13
ATOM 17519 C CA . GLN A 1 24 ? -0.240 3.998 -1.826 1.00 0.00 24 GLN A CA 13
ATOM 17520 C C . GLN A 1 24 ? 0.673 3.432 -2.909 1.00 0.00 24 GLN A C 13
ATOM 17521 O O . GLN A 1 24 ? 1.663 2.764 -2.613 1.00 0.00 24 GLN A O 13
ATOM 17535 N N . TRP A 1 25 ? 0.332 3.704 -4.164 1.00 0.00 25 TRP A N 13
ATOM 17536 C CA . TRP A 1 25 ? 1.122 3.221 -5.291 1.00 0.00 25 TRP A CA 13
ATOM 17537 C C . TRP A 1 25 ? 2.612 3.417 -5.036 1.00 0.00 25 TRP A C 13
ATOM 17538 O O . TRP A 1 25 ? 3.421 2.532 -5.313 1.00 0.00 25 TRP A O 13
ATOM 17559 N N . TYR A 1 26 ? 2.968 4.582 -4.506 1.00 0.00 26 TYR A N 13
ATOM 17560 C CA . TYR A 1 26 ? 4.363 4.895 -4.215 1.00 0.00 26 TYR A CA 13
ATOM 17561 C C . TYR A 1 26 ? 5.020 3.769 -3.423 1.00 0.00 26 TYR A C 13
ATOM 17562 O O . TYR A 1 26 ? 6.145 3.362 -3.715 1.00 0.00 26 TYR A O 13
ATOM 17580 N N . LEU A 1 27 ? 4.309 3.268 -2.419 1.00 0.00 27 LEU A N 13
ATOM 17581 C CA . LEU A 1 27 ? 4.821 2.187 -1.583 1.00 0.00 27 LEU A CA 13
ATOM 17582 C C . LEU A 1 27 ? 5.201 0.977 -2.430 1.00 0.00 27 LEU A C 13
ATOM 17583 O O . LEU A 1 27 ? 6.335 0.503 -2.377 1.00 0.00 27 LEU A O 13
ATOM 17599 N N . GLU A 1 28 ? 4.245 0.484 -3.212 1.00 0.00 28 GLU A N 13
ATOM 17600 C CA . GLU A 1 28 ? 4.482 -0.670 -4.071 1.00 0.00 28 GLU A CA 13
ATOM 17601 C C . GLU A 1 28 ? 5.848 -0.576 -4.744 1.00 0.00 28 GLU A C 13
ATOM 17602 O O . GLU A 1 28 ? 6.449 -1.592 -5.096 1.00 0.00 28 GLU A O 13
ATOM 17614 N N . ILE A 1 29 ? 6.331 0.649 -4.921 1.00 0.00 29 ILE A N 13
ATOM 17615 C CA . ILE A 1 29 ? 7.625 0.876 -5.551 1.00 0.00 29 ILE A CA 13
ATOM 17616 C C . ILE A 1 29 ? 8.756 0.790 -4.532 1.00 0.00 29 ILE A C 13
ATOM 17617 O O . ILE A 1 29 ? 9.694 0.010 -4.693 1.00 0.00 29 ILE A O 13
ATOM 17633 N N . VAL A 1 30 ? 8.659 1.597 -3.480 1.00 0.00 30 VAL A N 13
ATOM 17634 C CA . VAL A 1 30 ? 9.672 1.611 -2.431 1.00 0.00 30 VAL A CA 13
ATOM 17635 C C . VAL A 1 30 ? 9.736 0.269 -1.711 1.00 0.00 30 VAL A C 13
ATOM 17636 O O . VAL A 1 30 ? 10.651 0.017 -0.927 1.00 0.00 30 VAL A O 13
ATOM 17649 N N . ASP A 1 31 ? 8.759 -0.589 -1.983 1.00 0.00 31 ASP A N 13
ATOM 17650 C CA . ASP A 1 31 ? 8.704 -1.907 -1.362 1.00 0.00 31 ASP A CA 13
ATOM 17651 C C . ASP A 1 31 ? 8.974 -3.003 -2.388 1.00 0.00 31 ASP A C 13
ATOM 17652 O O . ASP A 1 31 ? 9.904 -3.795 -2.237 1.00 0.00 31 ASP A O 13
ATOM 17661 N N . LYS A 1 32 ? 8.154 -3.043 -3.433 1.00 0.00 32 LYS A N 13
ATOM 17662 C CA . LYS A 1 32 ? 8.304 -4.041 -4.486 1.00 0.00 32 LYS A CA 13
ATOM 17663 C C . LYS A 1 32 ? 9.278 -3.561 -5.556 1.00 0.00 32 LYS A C 13
ATOM 17664 O O . LYS A 1 32 ? 10.103 -4.329 -6.049 1.00 0.00 32 LYS A O 13
ATOM 17683 N N . GLY A 1 33 ? 9.177 -2.283 -5.912 1.00 0.00 33 GLY A N 13
ATOM 17684 C CA . GLY A 1 33 ? 10.056 -1.723 -6.921 1.00 0.00 33 GLY A CA 13
ATOM 17685 C C . GLY A 1 33 ? 9.297 -0.989 -8.009 1.00 0.00 33 GLY A C 13
ATOM 17686 O O . GLY A 1 33 ? 9.865 -0.161 -8.722 1.00 0.00 33 GLY A O 13
ATOM 17690 N N . SER A 1 34 ? 8.010 -1.293 -8.138 1.00 0.00 34 SER A N 13
ATOM 17691 C CA . SER A 1 34 ? 7.172 -0.660 -9.150 1.00 0.00 34 SER A CA 13
ATOM 17692 C C . SER A 1 34 ? 5.696 -0.775 -8.784 1.00 0.00 34 SER A C 13
ATOM 17693 O O . SER A 1 34 ? 5.342 -1.360 -7.759 1.00 0.00 34 SER A O 13
ATOM 17701 N N . VAL A 1 35 ? 4.837 -0.214 -9.629 1.00 0.00 35 VAL A N 13
ATOM 17702 C CA . VAL A 1 35 ? 3.398 -0.254 -9.396 1.00 0.00 35 VAL A CA 13
ATOM 17703 C C . VAL A 1 35 ? 2.662 -0.820 -10.605 1.00 0.00 35 VAL A C 13
ATOM 17704 O O . VAL A 1 35 ? 3.096 -0.651 -11.744 1.00 0.00 35 VAL A O 13
ATOM 17717 N N . SER A 1 36 ? 1.543 -1.491 -10.348 1.00 0.00 36 SER A N 13
ATOM 17718 C CA . SER A 1 36 ? 0.747 -2.085 -11.415 1.00 0.00 36 SER A CA 13
ATOM 17719 C C . SER A 1 36 ? -0.525 -1.278 -11.657 1.00 0.00 36 SER A C 13
ATOM 17720 O O . SER A 1 36 ? -0.981 -0.539 -10.784 1.00 0.00 36 SER A O 13
ATOM 17728 N N . CYS A 1 37 ? -1.094 -1.425 -12.849 1.00 0.00 37 CYS A N 13
ATOM 17729 C CA . CYS A 1 37 ? -2.313 -0.711 -13.209 1.00 0.00 37 CYS A CA 13
ATOM 17730 C C . CYS A 1 37 ? -3.496 -1.204 -12.382 1.00 0.00 37 CYS A C 13
ATOM 17731 O O . CYS A 1 37 ? -3.951 -2.340 -12.519 1.00 0.00 37 CYS A O 13
ATOM 17738 N N . PRO A 1 38 ? -4.008 -0.331 -11.502 1.00 0.00 38 PRO A N 13
ATOM 17739 C CA . PRO A 1 38 ? -5.145 -0.654 -10.636 1.00 0.00 38 PRO A CA 13
ATOM 17740 C C . PRO A 1 38 ? -6.450 -0.782 -11.415 1.00 0.00 38 PRO A C 13
ATOM 17741 O O . PRO A 1 38 ? -7.499 -1.087 -10.846 1.00 0.00 38 PRO A O 13
ATOM 17752 N N . THR A 1 39 ? -6.378 -0.549 -12.722 1.00 0.00 39 THR A N 13
ATOM 17753 C CA . THR A 1 39 ? -7.553 -0.637 -13.580 1.00 0.00 39 THR A CA 13
ATOM 17754 C C . THR A 1 39 ? -7.630 -1.996 -14.268 1.00 0.00 39 THR A C 13
ATOM 17755 O O . THR A 1 39 ? -8.594 -2.740 -14.089 1.00 0.00 39 THR A O 13
ATOM 17766 N N . CYS A 1 40 ? -6.608 -2.313 -15.056 1.00 0.00 40 CYS A N 13
ATOM 17767 C CA . CYS A 1 40 ? -6.560 -3.583 -15.771 1.00 0.00 40 CYS A CA 13
ATOM 17768 C C . CYS A 1 40 ? -5.707 -4.600 -15.018 1.00 0.00 40 CYS A C 13
ATOM 17769 O O . CYS A 1 40 ? -5.936 -5.805 -15.110 1.00 0.00 40 CYS A O 13
ATOM 17776 N N . GLN A 1 41 ? -4.725 -4.103 -14.272 1.00 0.00 41 GLN A N 13
ATOM 17777 C CA . GLN A 1 41 ? -3.839 -4.969 -13.503 1.00 0.00 41 GLN A CA 13
ATOM 17778 C C . GLN A 1 41 ? -3.094 -5.936 -14.417 1.00 0.00 41 GLN A C 13
ATOM 17779 O O . GLN A 1 41 ? -2.958 -7.119 -14.107 1.00 0.00 41 GLN A O 13
ATOM 17793 N N . ALA A 1 42 ? -2.614 -5.424 -15.546 1.00 0.00 42 ALA A N 13
ATOM 17794 C CA . ALA A 1 42 ? -1.882 -6.242 -16.505 1.00 0.00 42 ALA A CA 13
ATOM 17795 C C . ALA A 1 42 ? -0.452 -5.741 -16.675 1.00 0.00 42 ALA A C 13
ATOM 17796 O O . ALA A 1 42 ? 0.500 -6.521 -16.635 1.00 0.00 42 ALA A O 13
ATOM 17803 N N . VAL A 1 43 ? -0.307 -4.433 -16.866 1.00 0.00 43 VAL A N 13
ATOM 17804 C CA . VAL A 1 43 ? 1.008 -3.827 -17.042 1.00 0.00 43 VAL A CA 13
ATOM 17805 C C . VAL A 1 43 ? 1.258 -2.744 -15.999 1.00 0.00 43 VAL A C 13
ATOM 17806 O O . VAL A 1 43 ? 0.363 -1.966 -15.670 1.00 0.00 43 VAL A O 13
ATOM 17819 N N . GLY A 1 44 ? 2.482 -2.699 -15.481 1.00 0.00 44 GLY A N 13
ATOM 17820 C CA . GLY A 1 44 ? 2.828 -1.707 -14.480 1.00 0.00 44 GLY A CA 13
ATOM 17821 C C . GLY A 1 44 ? 3.797 -0.667 -15.007 1.00 0.00 44 GLY A C 13
ATOM 17822 O O . GLY A 1 44 ? 4.044 -0.592 -16.210 1.00 0.00 44 GLY A O 13
ATOM 17826 N N . ARG A 1 45 ? 4.346 0.139 -14.103 1.00 0.00 45 ARG A N 13
ATOM 17827 C CA . ARG A 1 45 ? 5.291 1.182 -14.483 1.00 0.00 45 ARG A CA 13
ATOM 17828 C C . ARG A 1 45 ? 6.292 1.443 -13.363 1.00 0.00 45 ARG A C 13
ATOM 17829 O O . ARG A 1 45 ? 5.943 1.411 -12.182 1.00 0.00 45 ARG A O 13
ATOM 17850 N N . LYS A 1 46 ? 7.540 1.701 -13.739 1.00 0.00 46 LYS A N 13
ATOM 17851 C CA . LYS A 1 46 ? 8.594 1.968 -12.768 1.00 0.00 46 LYS A CA 13
ATOM 17852 C C . LYS A 1 46 ? 8.073 2.836 -11.626 1.00 0.00 46 LYS A C 13
ATOM 17853 O O . LYS A 1 46 ? 8.180 2.470 -10.455 1.00 0.00 46 LYS A O 13
ATOM 17872 N N . THR A 1 47 ? 7.508 3.988 -11.974 1.00 0.00 47 THR A N 13
ATOM 17873 C CA . THR A 1 47 ? 6.971 4.907 -10.979 1.00 0.00 47 THR A CA 13
ATOM 17874 C C . THR A 1 47 ? 5.529 5.283 -11.300 1.00 0.00 47 THR A C 13
ATOM 17875 O O . THR A 1 47 ? 4.959 4.811 -12.284 1.00 0.00 47 THR A O 13
ATOM 17886 N N . ILE A 1 48 ? 4.944 6.134 -10.463 1.00 0.00 48 ILE A N 13
ATOM 17887 C CA . ILE A 1 48 ? 3.568 6.573 -10.659 1.00 0.00 48 ILE A CA 13
ATOM 17888 C C . ILE A 1 48 ? 3.419 7.348 -11.965 1.00 0.00 48 ILE A C 13
ATOM 17889 O O . ILE A 1 48 ? 2.528 7.067 -12.765 1.00 0.00 48 ILE A O 13
ATOM 17905 N N . GLU A 1 49 ? 4.300 8.322 -12.172 1.00 0.00 49 GLU A N 13
ATOM 17906 C CA . GLU A 1 49 ? 4.267 9.136 -13.382 1.00 0.00 49 GLU A CA 13
ATOM 17907 C C . GLU A 1 49 ? 3.878 8.294 -14.594 1.00 0.00 49 GLU A C 13
ATOM 17908 O O . GLU A 1 49 ? 2.956 8.637 -15.332 1.00 0.00 49 GLU A O 13
ATOM 17920 N N . GLY A 1 50 ? 4.589 7.188 -14.792 1.00 0.00 50 GLY A N 13
ATOM 17921 C CA . GLY A 1 50 ? 4.305 6.314 -15.915 1.00 0.00 50 GLY A CA 13
ATOM 17922 C C . GLY A 1 50 ? 2.882 5.793 -15.899 1.00 0.00 50 GLY A C 13
ATOM 17923 O O . GLY A 1 50 ? 2.162 5.899 -16.893 1.00 0.00 50 GLY A O 13
ATOM 17927 N N . LEU A 1 51 ? 2.473 5.228 -14.768 1.00 0.00 51 LEU A N 13
ATOM 17928 C CA . LEU A 1 51 ? 1.126 4.686 -14.626 1.00 0.00 51 LEU A CA 13
ATOM 17929 C C . LEU A 1 51 ? 0.079 5.724 -15.017 1.00 0.00 51 LEU A C 13
ATOM 17930 O O . LEU A 1 51 ? -0.795 5.460 -15.843 1.00 0.00 51 LEU A O 13
ATOM 17946 N N . LYS A 1 52 ? 0.173 6.907 -14.419 1.00 0.00 52 LYS A N 13
ATOM 17947 C CA . LYS A 1 52 ? -0.763 7.987 -14.706 1.00 0.00 52 LYS A CA 13
ATOM 17948 C C . LYS A 1 52 ? -1.014 8.105 -16.206 1.00 0.00 52 LYS A C 13
ATOM 17949 O O . LYS A 1 52 ? -2.160 8.192 -16.649 1.00 0.00 52 LYS A O 13
ATOM 17968 N N . LYS A 1 53 ? 0.063 8.108 -16.983 1.00 0.00 53 LYS A N 13
ATOM 17969 C CA . LYS A 1 53 ? -0.039 8.213 -18.433 1.00 0.00 53 LYS A CA 13
ATOM 17970 C C . LYS A 1 53 ? -0.754 6.999 -19.018 1.00 0.00 53 LYS A C 13
ATOM 17971 O O . LYS A 1 53 ? -1.510 7.116 -19.983 1.00 0.00 53 LYS A O 13
ATOM 17990 N N . HIS A 1 54 ? -0.512 5.834 -18.426 1.00 0.00 54 HIS A N 13
ATOM 17991 C CA . HIS A 1 54 ? -1.135 4.598 -18.888 1.00 0.00 54 HIS A CA 13
ATOM 17992 C C . HIS A 1 54 ? -2.642 4.631 -18.658 1.00 0.00 54 HIS A C 13
ATOM 17993 O O . HIS A 1 54 ? -3.426 4.474 -19.593 1.00 0.00 54 HIS A O 13
ATOM 18007 N N . MET A 1 55 ? -3.041 4.835 -17.406 1.00 0.00 55 MET A N 13
ATOM 18008 C CA . MET A 1 55 ? -4.455 4.889 -17.054 1.00 0.00 55 MET A CA 13
ATOM 18009 C C . MET A 1 55 ? -5.156 6.025 -17.792 1.00 0.00 55 MET A C 13
ATOM 18010 O O . MET A 1 55 ? -6.360 5.965 -18.041 1.00 0.00 55 MET A O 13
ATOM 18024 N N . GLU A 1 56 ? -4.395 7.058 -18.140 1.00 0.00 56 GLU A N 13
ATOM 18025 C CA . GLU A 1 56 ? -4.946 8.207 -18.848 1.00 0.00 56 GLU A CA 13
ATOM 18026 C C . GLU A 1 56 ? -5.557 7.783 -20.181 1.00 0.00 56 GLU A C 13
ATOM 18027 O O . GLU A 1 56 ? -6.411 8.475 -20.732 1.00 0.00 56 GLU A O 13
ATOM 18039 N N . ASN A 1 57 ? -5.110 6.641 -20.693 1.00 0.00 57 ASN A N 13
ATOM 18040 C CA . ASN A 1 57 ? -5.611 6.124 -21.961 1.00 0.00 57 ASN A CA 13
ATOM 18041 C C . ASN A 1 57 ? -5.984 4.650 -21.839 1.00 0.00 57 ASN A C 13
ATOM 18042 O O . ASN A 1 57 ? -6.195 3.966 -22.841 1.00 0.00 57 ASN A O 13
ATOM 18053 N N . CYS A 1 58 ? -6.064 4.166 -20.604 1.00 0.00 58 CYS A N 13
ATOM 18054 C CA . CYS A 1 58 ? -6.411 2.773 -20.349 1.00 0.00 58 CYS A CA 13
ATOM 18055 C C . CYS A 1 58 ? -7.666 2.674 -19.486 1.00 0.00 58 CYS A C 13
ATOM 18056 O O . CYS A 1 58 ? -8.427 1.712 -19.585 1.00 0.00 58 CYS A O 13
ATOM 18063 N N . LYS A 1 59 ? -7.876 3.678 -18.640 1.00 0.00 59 LYS A N 13
ATOM 18064 C CA . LYS A 1 59 ? -9.038 3.707 -17.761 1.00 0.00 59 LYS A CA 13
ATOM 18065 C C . LYS A 1 59 ? -10.307 3.336 -18.523 1.00 0.00 59 LYS A C 13
ATOM 18066 O O . LYS A 1 59 ? -10.972 4.200 -19.095 1.00 0.00 59 LYS A O 13
ATOM 18085 N N . GLN A 1 60 ? -10.636 2.049 -18.525 1.00 0.00 60 GLN A N 13
ATOM 18086 C CA . GLN A 1 60 ? -11.825 1.566 -19.216 1.00 0.00 60 GLN A CA 13
ATOM 18087 C C . GLN A 1 60 ? -13.036 2.434 -18.888 1.00 0.00 60 GLN A C 13
ATOM 18088 O O . GLN A 1 60 ? -12.985 3.271 -17.988 1.00 0.00 60 GLN A O 13
ATOM 18102 N N . GLU A 1 61 ? -14.123 2.228 -19.625 1.00 0.00 61 GLU A N 13
ATOM 18103 C CA . GLU A 1 61 ? -15.346 2.993 -19.413 1.00 0.00 61 GLU A CA 13
ATOM 18104 C C . GLU A 1 61 ? -16.095 2.491 -18.182 1.00 0.00 61 GLU A C 13
ATOM 18105 O O . GLU A 1 61 ? -15.702 1.501 -17.564 1.00 0.00 61 GLU A O 13
ATOM 18117 N N . MET A 1 62 ? -17.176 3.181 -17.832 1.00 0.00 62 MET A N 13
ATOM 18118 C CA . MET A 1 62 ? -17.981 2.804 -16.675 1.00 0.00 62 MET A CA 13
ATOM 18119 C C . MET A 1 62 ? -19.440 2.603 -17.071 1.00 0.00 62 MET A C 13
ATOM 18120 O O . MET A 1 62 ? -19.841 2.928 -18.189 1.00 0.00 62 MET A O 13
ATOM 18134 N N . PHE A 1 63 ? -20.231 2.067 -16.147 1.00 0.00 63 PHE A N 13
ATOM 18135 C CA . PHE A 1 63 ? -21.646 1.822 -16.401 1.00 0.00 63 PHE A CA 13
ATOM 18136 C C . PHE A 1 63 ? -22.510 2.459 -15.317 1.00 0.00 63 PHE A C 13
ATOM 18137 O O . PHE A 1 63 ? -22.044 2.721 -14.207 1.00 0.00 63 PHE A O 13
ATOM 18154 N N . THR A 1 64 ? -23.775 2.706 -15.645 1.00 0.00 64 THR A N 13
ATOM 18155 C CA . THR A 1 64 ? -24.705 3.313 -14.702 1.00 0.00 64 THR A CA 13
ATOM 18156 C C . THR A 1 64 ? -26.141 2.900 -15.004 1.00 0.00 64 THR A C 13
ATOM 18157 O O . THR A 1 64 ? -26.632 3.091 -16.117 1.00 0.00 64 THR A O 13
ATOM 18168 N N . CYS A 1 65 ? -26.811 2.334 -14.006 1.00 0.00 65 CYS A N 13
ATOM 18169 C CA . CYS A 1 65 ? -28.192 1.894 -14.163 1.00 0.00 65 CYS A CA 13
ATOM 18170 C C . CYS A 1 65 ? -29.114 3.080 -14.431 1.00 0.00 65 CYS A C 13
ATOM 18171 O O . CYS A 1 65 ? -28.761 4.228 -14.158 1.00 0.00 65 CYS A O 13
ATOM 18178 N N . HIS A 1 66 ? -30.297 2.795 -14.966 1.00 0.00 66 HIS A N 13
ATOM 18179 C CA . HIS A 1 66 ? -31.270 3.838 -15.270 1.00 0.00 66 HIS A CA 13
ATOM 18180 C C . HIS A 1 66 ? -32.418 3.820 -14.264 1.00 0.00 66 HIS A C 13
ATOM 18181 O O . HIS A 1 66 ? -32.958 4.866 -13.904 1.00 0.00 66 HIS A O 13
ATOM 18195 N N . HIS A 1 67 ? -32.785 2.624 -13.815 1.00 0.00 67 HIS A N 13
ATOM 18196 C CA . HIS A 1 67 ? -33.869 2.470 -12.851 1.00 0.00 67 HIS A CA 13
ATOM 18197 C C . HIS A 1 67 ? -33.537 3.179 -11.542 1.00 0.00 67 HIS A C 13
ATOM 18198 O O . HIS A 1 67 ? -34.222 4.121 -11.143 1.00 0.00 67 HIS A O 13
ATOM 18212 N N . CYS A 1 68 ? -32.482 2.720 -10.877 1.00 0.00 68 CYS A N 13
ATOM 18213 C CA . CYS A 1 68 ? -32.059 3.308 -9.612 1.00 0.00 68 CYS A CA 13
ATOM 18214 C C . CYS A 1 68 ? -30.956 4.340 -9.834 1.00 0.00 68 CYS A C 13
ATOM 18215 O O . CYS A 1 68 ? -30.988 5.430 -9.266 1.00 0.00 68 CYS A O 13
ATOM 18222 N N . GLY A 1 69 ? -29.981 3.985 -10.665 1.00 0.00 69 GLY A N 13
ATOM 18223 C CA . GLY A 1 69 ? -28.882 4.890 -10.948 1.00 0.00 69 GLY A CA 13
ATOM 18224 C C . GLY A 1 69 ? -27.589 4.457 -10.285 1.00 0.00 69 GLY A C 13
ATOM 18225 O O . GLY A 1 69 ? -26.740 5.287 -9.961 1.00 0.00 69 GLY A O 13
ATOM 18229 N N . LYS A 1 70 ? -27.439 3.153 -10.081 1.00 0.00 70 LYS A N 13
ATOM 18230 C CA . LYS A 1 70 ? -26.241 2.609 -9.452 1.00 0.00 70 LYS A CA 13
ATOM 18231 C C . LYS A 1 70 ? -25.012 2.846 -10.325 1.00 0.00 70 LYS A C 13
ATOM 18232 O O . LYS A 1 70 ? -25.116 2.923 -11.549 1.00 0.00 70 LYS A O 13
ATOM 18251 N N . GLN A 1 71 ? -23.852 2.961 -9.687 1.00 0.00 71 GLN A N 13
ATOM 18252 C CA . GLN A 1 71 ? -22.604 3.188 -10.407 1.00 0.00 71 GLN A CA 13
ATOM 18253 C C . GLN A 1 71 ? -21.498 2.281 -9.879 1.00 0.00 71 GLN A C 13
ATOM 18254 O O . GLN A 1 71 ? -20.836 2.601 -8.891 1.00 0.00 71 GLN A O 13
ATOM 18268 N N . LEU A 1 72 ? -21.302 1.147 -10.543 1.00 0.00 72 LEU A N 13
ATOM 18269 C CA . LEU A 1 72 ? -20.276 0.192 -10.141 1.00 0.00 72 LEU A CA 13
ATOM 18270 C C . LEU A 1 72 ? -19.168 0.111 -11.186 1.00 0.00 72 LEU A C 13
ATOM 18271 O O . LEU A 1 72 ? -19.327 0.583 -12.312 1.00 0.00 72 LEU A O 13
ATOM 18287 N N . ARG A 1 73 ? -18.046 -0.492 -10.806 1.00 0.00 73 ARG A N 13
ATOM 18288 C CA . ARG A 1 73 ? -16.912 -0.636 -11.711 1.00 0.00 73 ARG A CA 13
ATOM 18289 C C . ARG A 1 73 ? -16.928 -2.002 -12.391 1.00 0.00 73 ARG A C 13
ATOM 18290 O O . ARG A 1 73 ? -16.483 -2.145 -13.529 1.00 0.00 73 ARG A O 13
ATOM 18311 N N . SER A 1 74 ? -17.445 -3.003 -11.684 1.00 0.00 74 SER A N 13
ATOM 18312 C CA . SER A 1 74 ? -17.515 -4.358 -12.217 1.00 0.00 74 SER A CA 13
ATOM 18313 C C . SER A 1 74 ? -18.877 -4.621 -12.853 1.00 0.00 74 SER A C 13
ATOM 18314 O O . SER A 1 74 ? -19.894 -4.694 -12.163 1.00 0.00 74 SER A O 13
ATOM 18322 N N . LEU A 1 75 ? -18.888 -4.764 -14.174 1.00 0.00 75 LEU A N 13
ATOM 18323 C CA . LEU A 1 75 ? -20.124 -5.019 -14.906 1.00 0.00 75 LEU A CA 13
ATOM 18324 C C . LEU A 1 75 ? -20.988 -6.040 -14.174 1.00 0.00 75 LEU A C 13
ATOM 18325 O O . LEU A 1 75 ? -22.084 -5.723 -13.711 1.00 0.00 75 LEU A O 13
ATOM 18341 N N . ALA A 1 76 ? -20.488 -7.267 -14.072 1.00 0.00 76 ALA A N 13
ATOM 18342 C CA . ALA A 1 76 ? -21.212 -8.334 -13.393 1.00 0.00 76 ALA A CA 13
ATOM 18343 C C . ALA A 1 76 ? -21.931 -7.808 -12.155 1.00 0.00 76 ALA A C 13
ATOM 18344 O O . ALA A 1 76 ? -23.160 -7.755 -12.115 1.00 0.00 76 ALA A O 13
ATOM 18351 N N . GLY A 1 77 ? -21.157 -7.421 -11.146 1.00 0.00 77 GLY A N 13
ATOM 18352 C CA . GLY A 1 77 ? -21.738 -6.905 -9.921 1.00 0.00 77 GLY A CA 13
ATOM 18353 C C . GLY A 1 77 ? -23.019 -6.132 -10.167 1.00 0.00 77 GLY A C 13
ATOM 18354 O O . GLY A 1 77 ? -24.046 -6.409 -9.548 1.00 0.00 77 GLY A O 13
ATOM 18358 N N . MET A 1 78 ? -22.957 -5.161 -11.071 1.00 0.00 78 MET A N 13
ATOM 18359 C CA . MET A 1 78 ? -24.122 -4.346 -11.397 1.00 0.00 78 MET A CA 13
ATOM 18360 C C . MET A 1 78 ? -25.278 -5.217 -11.878 1.00 0.00 78 MET A C 13
ATOM 18361 O O . MET A 1 78 ? -26.397 -5.115 -11.376 1.00 0.00 78 MET A O 13
ATOM 18375 N N . LYS A 1 79 ? -25.000 -6.073 -12.855 1.00 0.00 79 LYS A N 13
ATOM 18376 C CA . LYS A 1 79 ? -26.015 -6.964 -13.405 1.00 0.00 79 LYS A CA 13
ATOM 18377 C C . LYS A 1 79 ? -26.814 -7.632 -12.290 1.00 0.00 79 LYS A C 13
ATOM 18378 O O . LYS A 1 79 ? -28.007 -7.898 -12.442 1.00 0.00 79 LYS A O 13
ATOM 18397 N N . TYR A 1 80 ? -26.150 -7.898 -11.171 1.00 0.00 80 TYR A N 13
ATOM 18398 C CA . TYR A 1 80 ? -26.799 -8.536 -10.031 1.00 0.00 80 TYR A CA 13
ATOM 18399 C C . TYR A 1 80 ? -27.706 -7.551 -9.300 1.00 0.00 80 TYR A C 13
ATOM 18400 O O . TYR A 1 80 ? -28.841 -7.877 -8.949 1.00 0.00 80 TYR A O 13
ATOM 18418 N N . HIS A 1 81 ? -27.198 -6.344 -9.073 1.00 0.00 81 HIS A N 13
ATOM 18419 C CA . HIS A 1 81 ? -27.962 -5.310 -8.384 1.00 0.00 81 HIS A CA 13
ATOM 18420 C C . HIS A 1 81 ? -29.392 -5.249 -8.912 1.00 0.00 81 HIS A C 13
ATOM 18421 O O . HIS A 1 81 ? -30.337 -5.042 -8.151 1.00 0.00 81 HIS A O 13
ATOM 18435 N N . VAL A 1 82 ? -29.543 -5.429 -10.220 1.00 0.00 82 VAL A N 13
ATOM 18436 C CA . VAL A 1 82 ? -30.858 -5.394 -10.850 1.00 0.00 82 VAL A CA 13
ATOM 18437 C C . VAL A 1 82 ? -31.696 -6.599 -10.438 1.00 0.00 82 VAL A C 13
ATOM 18438 O O . VAL A 1 82 ? -32.767 -6.450 -9.850 1.00 0.00 82 VAL A O 13
ATOM 18451 N N . MET A 1 83 ? -31.201 -7.792 -10.749 1.00 0.00 83 MET A N 13
ATOM 18452 C CA . MET A 1 83 ? -31.904 -9.024 -10.409 1.00 0.00 83 MET A CA 13
ATOM 18453 C C . MET A 1 83 ? -32.099 -9.140 -8.901 1.00 0.00 83 MET A C 13
ATOM 18454 O O . MET A 1 83 ? -32.900 -9.946 -8.429 1.00 0.00 83 MET A O 13
ATOM 18468 N N . ALA A 1 84 ? -31.360 -8.330 -8.149 1.00 0.00 84 ALA A N 13
ATOM 18469 C CA . ALA A 1 84 ? -31.453 -8.342 -6.695 1.00 0.00 84 ALA A CA 13
ATOM 18470 C C . ALA A 1 84 ? -32.507 -7.355 -6.204 1.00 0.00 84 ALA A C 13
ATOM 18471 O O . ALA A 1 84 ? -33.549 -7.753 -5.685 1.00 0.00 84 ALA A O 13
ATOM 18478 N N . ASN A 1 85 ? -32.229 -6.067 -6.372 1.00 0.00 85 ASN A N 13
ATOM 18479 C CA . ASN A 1 85 ? -33.153 -5.023 -5.944 1.00 0.00 85 ASN A CA 13
ATOM 18480 C C . ASN A 1 85 ? -34.365 -4.958 -6.869 1.00 0.00 85 ASN A C 13
ATOM 18481 O O . ASN A 1 85 ? -35.508 -4.931 -6.412 1.00 0.00 85 ASN A O 13
ATOM 18492 N N . HIS A 1 86 ? -34.107 -4.933 -8.173 1.00 0.00 86 HIS A N 13
ATOM 18493 C CA . HIS A 1 86 ? -35.177 -4.872 -9.163 1.00 0.00 86 HIS A CA 13
ATOM 18494 C C . HIS A 1 86 ? -35.693 -6.270 -9.491 1.00 0.00 86 HIS A C 13
ATOM 18495 O O . HIS A 1 86 ? -36.045 -6.559 -10.633 1.00 0.00 86 HIS A O 13
ATOM 18509 N N . ASN A 1 87 ? -35.735 -7.132 -8.480 1.00 0.00 87 ASN A N 13
ATOM 18510 C CA . ASN A 1 87 ? -36.208 -8.500 -8.662 1.00 0.00 87 ASN A CA 13
ATOM 18511 C C . ASN A 1 87 ? -37.710 -8.526 -8.928 1.00 0.00 87 ASN A C 13
ATOM 18512 O O . ASN A 1 87 ? -38.514 -8.258 -8.035 1.00 0.00 87 ASN A O 13
ATOM 18523 N N . SER A 1 88 ? -38.081 -8.851 -10.163 1.00 0.00 88 SER A N 13
ATOM 18524 C CA . SER A 1 88 ? -39.486 -8.908 -10.548 1.00 0.00 88 SER A CA 13
ATOM 18525 C C . SER A 1 88 ? -39.870 -10.317 -10.990 1.00 0.00 88 SER A C 13
ATOM 18526 O O . SER A 1 88 ? -39.011 -11.185 -11.156 1.00 0.00 88 SER A O 13
ATOM 18534 N N . LEU A 1 89 ? -41.166 -10.538 -11.180 1.00 0.00 89 LEU A N 13
ATOM 18535 C CA . LEU A 1 89 ? -41.667 -11.841 -11.603 1.00 0.00 89 LEU A CA 13
ATOM 18536 C C . LEU A 1 89 ? -42.233 -11.774 -13.018 1.00 0.00 89 LEU A C 13
ATOM 18537 O O . LEU A 1 89 ? -42.795 -10.763 -13.440 1.00 0.00 89 LEU A O 13
ATOM 18553 N N . PRO A 1 90 ? -42.085 -12.876 -13.768 1.00 0.00 90 PRO A N 13
ATOM 18554 C CA . PRO A 1 90 ? -42.578 -12.968 -15.146 1.00 0.00 90 PRO A CA 13
ATOM 18555 C C . PRO A 1 90 ? -44.100 -13.006 -15.215 1.00 0.00 90 PRO A C 13
ATOM 18556 O O . PRO A 1 90 ? -44.724 -13.992 -14.823 1.00 0.00 90 PRO A O 13
ATOM 18567 N N . SER A 1 91 ? -44.693 -11.927 -15.717 1.00 0.00 91 SER A N 13
ATOM 18568 C CA . SER A 1 91 ? -46.143 -11.837 -15.835 1.00 0.00 91 SER A CA 13
ATOM 18569 C C . SER A 1 91 ? -46.660 -12.776 -16.921 1.00 0.00 91 SER A C 13
ATOM 18570 O O . SER A 1 91 ? -47.556 -13.584 -16.683 1.00 0.00 91 SER A O 13
ATOM 18578 N N . GLY A 1 92 ? -46.086 -12.662 -18.115 1.00 0.00 92 GLY A N 13
ATOM 18579 C CA . GLY A 1 92 ? -46.500 -13.506 -19.220 1.00 0.00 92 GLY A CA 13
ATOM 18580 C C . GLY A 1 92 ? -45.659 -13.289 -20.463 1.00 0.00 92 GLY A C 13
ATOM 18581 O O . GLY A 1 92 ? -44.517 -13.740 -20.552 1.00 0.00 92 GLY A O 13
ATOM 18585 N N . PRO A 1 93 ? -46.229 -12.584 -21.451 1.00 0.00 93 PRO A N 13
ATOM 18586 C CA . PRO A 1 93 ? -45.542 -12.293 -22.713 1.00 0.00 93 PRO A CA 13
ATOM 18587 C C . PRO A 1 93 ? -44.396 -11.303 -22.534 1.00 0.00 93 PRO A C 13
ATOM 18588 O O . PRO A 1 93 ? -44.604 -10.090 -22.542 1.00 0.00 93 PRO A O 13
ATOM 18599 N N . SER A 1 94 ? -43.185 -11.828 -22.374 1.00 0.00 94 SER A N 13
ATOM 18600 C CA . SER A 1 94 ? -42.006 -10.990 -22.190 1.00 0.00 94 SER A CA 13
ATOM 18601 C C . SER A 1 94 ? -41.130 -11.004 -23.438 1.00 0.00 94 SER A C 13
ATOM 18602 O O . SER A 1 94 ? -40.836 -9.957 -24.016 1.00 0.00 94 SER A O 13
ATOM 18610 N N . SER A 1 95 ? -40.715 -12.198 -23.850 1.00 0.00 95 SER A N 13
ATOM 18611 C CA . SER A 1 95 ? -39.869 -12.349 -25.027 1.00 0.00 95 SER A CA 13
ATOM 18612 C C . SER A 1 95 ? -40.585 -13.147 -26.113 1.00 0.00 95 SER A C 13
ATOM 18613 O O . SER A 1 95 ? -41.276 -14.124 -25.826 1.00 0.00 95 SER A O 13
ATOM 18621 N N . GLY A 1 96 ? -40.415 -12.722 -27.361 1.00 0.00 96 GLY A N 13
ATOM 18622 C CA . GLY A 1 96 ? -41.052 -13.406 -28.471 1.00 0.00 96 GLY A CA 13
ATOM 18623 C C . GLY A 1 96 ? -40.423 -14.756 -28.756 1.00 0.00 96 GLY A C 13
ATOM 18624 O O . GLY A 1 96 ? -41.070 -15.778 -28.529 1.00 0.00 96 GLY A O 13
ATOM 18630 N N . GLY A 1 1 ? 17.222 -9.303 31.497 1.00 0.00 1 GLY A N 14
ATOM 18631 C CA . GLY A 1 1 ? 17.166 -7.927 31.039 1.00 0.00 1 GLY A CA 14
ATOM 18632 C C . GLY A 1 1 ? 16.841 -7.820 29.563 1.00 0.00 1 GLY A C 14
ATOM 18633 O O . GLY A 1 1 ? 16.728 -8.831 28.870 1.00 0.00 1 GLY A O 14
ATOM 18637 N N . SER A 1 2 ? 16.687 -6.591 29.079 1.00 0.00 2 SER A N 14
ATOM 18638 C CA . SER A 1 2 ? 16.367 -6.356 27.676 1.00 0.00 2 SER A CA 14
ATOM 18639 C C . SER A 1 2 ? 16.872 -4.989 27.226 1.00 0.00 2 SER A C 14
ATOM 18640 O O . SER A 1 2 ? 17.110 -4.102 28.046 1.00 0.00 2 SER A O 14
ATOM 18648 N N . SER A 1 3 ? 17.033 -4.826 25.917 1.00 0.00 3 SER A N 14
ATOM 18649 C CA . SER A 1 3 ? 17.513 -3.569 25.356 1.00 0.00 3 SER A CA 14
ATOM 18650 C C . SER A 1 3 ? 17.460 -3.599 23.831 1.00 0.00 3 SER A C 14
ATOM 18651 O O . SER A 1 3 ? 17.166 -4.630 23.229 1.00 0.00 3 SER A O 14
ATOM 18659 N N . GLY A 1 4 ? 17.747 -2.457 23.213 1.00 0.00 4 GLY A N 14
ATOM 18660 C CA . GLY A 1 4 ? 17.727 -2.373 21.764 1.00 0.00 4 GLY A CA 14
ATOM 18661 C C . GLY A 1 4 ? 16.946 -1.174 21.264 1.00 0.00 4 GLY A C 14
ATOM 18662 O O . GLY A 1 4 ? 15.715 -1.186 21.255 1.00 0.00 4 GLY A O 14
ATOM 18666 N N . SER A 1 5 ? 17.662 -0.135 20.847 1.00 0.00 5 SER A N 14
ATOM 18667 C CA . SER A 1 5 ? 17.028 1.080 20.349 1.00 0.00 5 SER A CA 14
ATOM 18668 C C . SER A 1 5 ? 17.857 1.706 19.231 1.00 0.00 5 SER A C 14
ATOM 18669 O O . SER A 1 5 ? 19.009 2.086 19.436 1.00 0.00 5 SER A O 14
ATOM 18677 N N . SER A 1 6 ? 17.261 1.808 18.047 1.00 0.00 6 SER A N 14
ATOM 18678 C CA . SER A 1 6 ? 17.944 2.384 16.895 1.00 0.00 6 SER A CA 14
ATOM 18679 C C . SER A 1 6 ? 16.986 2.538 15.717 1.00 0.00 6 SER A C 14
ATOM 18680 O O . SER A 1 6 ? 16.008 1.801 15.597 1.00 0.00 6 SER A O 14
ATOM 18688 N N . GLY A 1 7 ? 17.275 3.503 14.849 1.00 0.00 7 GLY A N 14
ATOM 18689 C CA . GLY A 1 7 ? 16.431 3.738 13.692 1.00 0.00 7 GLY A CA 14
ATOM 18690 C C . GLY A 1 7 ? 16.563 5.150 13.156 1.00 0.00 7 GLY A C 14
ATOM 18691 O O . GLY A 1 7 ? 17.562 5.825 13.404 1.00 0.00 7 GLY A O 14
ATOM 18695 N N . ARG A 1 8 ? 15.552 5.597 12.417 1.00 0.00 8 ARG A N 14
ATOM 18696 C CA . ARG A 1 8 ? 15.560 6.937 11.842 1.00 0.00 8 ARG A CA 14
ATOM 18697 C C . ARG A 1 8 ? 14.699 7.888 12.667 1.00 0.00 8 ARG A C 14
ATOM 18698 O O . ARG A 1 8 ? 13.522 7.621 12.911 1.00 0.00 8 ARG A O 14
ATOM 18719 N N . ILE A 1 9 ? 15.294 8.997 13.094 1.00 0.00 9 ILE A N 14
ATOM 18720 C CA . ILE A 1 9 ? 14.581 9.987 13.891 1.00 0.00 9 ILE A CA 14
ATOM 18721 C C . ILE A 1 9 ? 13.842 10.981 13.001 1.00 0.00 9 ILE A C 14
ATOM 18722 O O . ILE A 1 9 ? 14.407 11.989 12.577 1.00 0.00 9 ILE A O 14
ATOM 18738 N N . ARG A 1 10 ? 12.575 10.689 12.722 1.00 0.00 10 ARG A N 14
ATOM 18739 C CA . ARG A 1 10 ? 11.758 11.558 11.883 1.00 0.00 10 ARG A CA 14
ATOM 18740 C C . ARG A 1 10 ? 10.310 11.079 11.853 1.00 0.00 10 ARG A C 14
ATOM 18741 O O . ARG A 1 10 ? 10.039 9.899 11.627 1.00 0.00 10 ARG A O 14
ATOM 18762 N N . LYS A 1 11 ? 9.382 12.001 12.085 1.00 0.00 11 LYS A N 14
ATOM 18763 C CA . LYS A 1 11 ? 7.961 11.675 12.084 1.00 0.00 11 LYS A CA 14
ATOM 18764 C C . LYS A 1 11 ? 7.182 12.640 11.196 1.00 0.00 11 LYS A C 14
ATOM 18765 O O . LYS A 1 11 ? 6.786 13.719 11.635 1.00 0.00 11 LYS A O 14
ATOM 18784 N N . GLU A 1 12 ? 6.964 12.242 9.946 1.00 0.00 12 GLU A N 14
ATOM 18785 C CA . GLU A 1 12 ? 6.231 13.073 8.998 1.00 0.00 12 GLU A CA 14
ATOM 18786 C C . GLU A 1 12 ? 6.014 12.333 7.681 1.00 0.00 12 GLU A C 14
ATOM 18787 O O . GLU A 1 12 ? 6.883 11.606 7.197 1.00 0.00 12 GLU A O 14
ATOM 18799 N N . PRO A 1 13 ? 4.827 12.520 7.086 1.00 0.00 13 PRO A N 14
ATOM 18800 C CA . PRO A 1 13 ? 4.467 11.879 5.817 1.00 0.00 13 PRO A CA 14
ATOM 18801 C C . PRO A 1 13 ? 5.256 12.441 4.640 1.00 0.00 13 PRO A C 14
ATOM 18802 O O . PRO A 1 13 ? 5.762 13.563 4.679 1.00 0.00 13 PRO A O 14
ATOM 18813 N N . PRO A 1 14 ? 5.364 11.646 3.565 1.00 0.00 14 PRO A N 14
ATOM 18814 C CA . PRO A 1 14 ? 6.089 12.044 2.355 1.00 0.00 14 PRO A CA 14
ATOM 18815 C C . PRO A 1 14 ? 5.373 13.149 1.587 1.00 0.00 14 PRO A C 14
ATOM 18816 O O . PRO A 1 14 ? 4.305 13.609 1.992 1.00 0.00 14 PRO A O 14
ATOM 18827 N N . VAL A 1 15 ? 5.966 13.572 0.475 1.00 0.00 15 VAL A N 14
ATOM 18828 C CA . VAL A 1 15 ? 5.383 14.623 -0.351 1.00 0.00 15 VAL A CA 14
ATOM 18829 C C . VAL A 1 15 ? 3.905 14.359 -0.612 1.00 0.00 15 VAL A C 14
ATOM 18830 O O . VAL A 1 15 ? 3.084 15.275 -0.571 1.00 0.00 15 VAL A O 14
ATOM 18843 N N . TYR A 1 16 ? 3.572 13.102 -0.881 1.00 0.00 16 TYR A N 14
ATOM 18844 C CA . TYR A 1 16 ? 2.192 12.717 -1.151 1.00 0.00 16 TYR A CA 14
ATOM 18845 C C . TYR A 1 16 ? 1.286 13.077 0.022 1.00 0.00 16 TYR A C 14
ATOM 18846 O O . TYR A 1 16 ? 1.760 13.448 1.096 1.00 0.00 16 TYR A O 14
ATOM 18864 N N . ALA A 1 17 ? -0.021 12.966 -0.192 1.00 0.00 17 ALA A N 14
ATOM 18865 C CA . ALA A 1 17 ? -0.994 13.277 0.847 1.00 0.00 17 ALA A CA 14
ATOM 18866 C C . ALA A 1 17 ? -1.071 12.158 1.880 1.00 0.00 17 ALA A C 14
ATOM 18867 O O . ALA A 1 17 ? -0.662 11.027 1.616 1.00 0.00 17 ALA A O 14
ATOM 18874 N N . ALA A 1 18 ? -1.596 12.480 3.058 1.00 0.00 18 ALA A N 14
ATOM 18875 C CA . ALA A 1 18 ? -1.727 11.502 4.130 1.00 0.00 18 ALA A CA 14
ATOM 18876 C C . ALA A 1 18 ? -3.071 10.785 4.058 1.00 0.00 18 ALA A C 14
ATOM 18877 O O . ALA A 1 18 ? -3.716 10.550 5.079 1.00 0.00 18 ALA A O 14
ATOM 18884 N N . GLY A 1 19 ? -3.489 10.441 2.843 1.00 0.00 19 GLY A N 14
ATOM 18885 C CA . GLY A 1 19 ? -4.756 9.756 2.661 1.00 0.00 19 GLY A CA 14
ATOM 18886 C C . GLY A 1 19 ? -5.206 9.745 1.214 1.00 0.00 19 GLY A C 14
ATOM 18887 O O . GLY A 1 19 ? -6.361 10.046 0.914 1.00 0.00 19 GLY A O 14
ATOM 18891 N N . SER A 1 20 ? -4.291 9.399 0.314 1.00 0.00 20 SER A N 14
ATOM 18892 C CA . SER A 1 20 ? -4.599 9.356 -1.111 1.00 0.00 20 SER A CA 14
ATOM 18893 C C . SER A 1 20 ? -3.961 8.135 -1.768 1.00 0.00 20 SER A C 14
ATOM 18894 O O . SER A 1 20 ? -3.140 7.447 -1.160 1.00 0.00 20 SER A O 14
ATOM 18902 N N . LEU A 1 21 ? -4.344 7.873 -3.012 1.00 0.00 21 LEU A N 14
ATOM 18903 C CA . LEU A 1 21 ? -3.810 6.735 -3.754 1.00 0.00 21 LEU A CA 14
ATOM 18904 C C . LEU A 1 21 ? -2.308 6.884 -3.972 1.00 0.00 21 LEU A C 14
ATOM 18905 O O . LEU A 1 21 ? -1.548 5.933 -3.792 1.00 0.00 21 LEU A O 14
ATOM 18921 N N . GLU A 1 22 ? -1.887 8.084 -4.358 1.00 0.00 22 GLU A N 14
ATOM 18922 C CA . GLU A 1 22 ? -0.475 8.357 -4.599 1.00 0.00 22 GLU A CA 14
ATOM 18923 C C . GLU A 1 22 ? 0.397 7.685 -3.542 1.00 0.00 22 GLU A C 14
ATOM 18924 O O . GLU A 1 22 ? 1.454 7.137 -3.852 1.00 0.00 22 GLU A O 14
ATOM 18936 N N . GLU A 1 23 ? -0.055 7.733 -2.292 1.00 0.00 23 GLU A N 14
ATOM 18937 C CA . GLU A 1 23 ? 0.685 7.131 -1.190 1.00 0.00 23 GLU A CA 14
ATOM 18938 C C . GLU A 1 23 ? 0.820 5.623 -1.385 1.00 0.00 23 GLU A C 14
ATOM 18939 O O . GLU A 1 23 ? 1.913 5.069 -1.272 1.00 0.00 23 GLU A O 14
ATOM 18951 N N . GLN A 1 24 ? -0.298 4.968 -1.678 1.00 0.00 24 GLN A N 14
ATOM 18952 C CA . GLN A 1 24 ? -0.304 3.525 -1.888 1.00 0.00 24 GLN A CA 14
ATOM 18953 C C . GLN A 1 24 ? 0.518 3.150 -3.117 1.00 0.00 24 GLN A C 14
ATOM 18954 O O . GLN A 1 24 ? 1.491 2.402 -3.021 1.00 0.00 24 GLN A O 14
ATOM 18968 N N . TRP A 1 25 ? 0.119 3.673 -4.271 1.00 0.00 25 TRP A N 14
ATOM 18969 C CA . TRP A 1 25 ? 0.818 3.392 -5.520 1.00 0.00 25 TRP A CA 14
ATOM 18970 C C . TRP A 1 25 ? 2.324 3.569 -5.352 1.00 0.00 25 TRP A C 14
ATOM 18971 O O . TRP A 1 25 ? 3.114 2.919 -6.036 1.00 0.00 25 TRP A O 14
ATOM 18992 N N . TYR A 1 26 ? 2.713 4.452 -4.439 1.00 0.00 26 TYR A N 14
ATOM 18993 C CA . TYR A 1 26 ? 4.124 4.715 -4.183 1.00 0.00 26 TYR A CA 14
ATOM 18994 C C . TYR A 1 26 ? 4.788 3.519 -3.509 1.00 0.00 26 TYR A C 14
ATOM 18995 O O . TYR A 1 26 ? 5.827 3.034 -3.960 1.00 0.00 26 TYR A O 14
ATOM 19013 N N . LEU A 1 27 ? 4.181 3.047 -2.425 1.00 0.00 27 LEU A N 14
ATOM 19014 C CA . LEU A 1 27 ? 4.712 1.906 -1.687 1.00 0.00 27 LEU A CA 14
ATOM 19015 C C . LEU A 1 27 ? 5.092 0.773 -2.634 1.00 0.00 27 LEU A C 14
ATOM 19016 O O . LEU A 1 27 ? 6.198 0.239 -2.565 1.00 0.00 27 LEU A O 14
ATOM 19032 N N . GLU A 1 28 ? 4.168 0.414 -3.521 1.00 0.00 28 GLU A N 14
ATOM 19033 C CA . GLU A 1 28 ? 4.408 -0.654 -4.483 1.00 0.00 28 GLU A CA 14
ATOM 19034 C C . GLU A 1 28 ? 5.763 -0.479 -5.163 1.00 0.00 28 GLU A C 14
ATOM 19035 O O . GLU A 1 28 ? 6.381 -1.452 -5.599 1.00 0.00 28 GLU A O 14
ATOM 19047 N N . ILE A 1 29 ? 6.218 0.766 -5.251 1.00 0.00 29 ILE A N 14
ATOM 19048 C CA . ILE A 1 29 ? 7.499 1.069 -5.878 1.00 0.00 29 ILE A CA 14
ATOM 19049 C C . ILE A 1 29 ? 8.651 0.867 -4.899 1.00 0.00 29 ILE A C 14
ATOM 19050 O O . ILE A 1 29 ? 9.571 0.092 -5.158 1.00 0.00 29 ILE A O 14
ATOM 19066 N N . VAL A 1 30 ? 8.592 1.570 -3.772 1.00 0.00 30 VAL A N 14
ATOM 19067 C CA . VAL A 1 30 ? 9.629 1.467 -2.752 1.00 0.00 30 VAL A CA 14
ATOM 19068 C C . VAL A 1 30 ? 9.726 0.045 -2.210 1.00 0.00 30 VAL A C 14
ATOM 19069 O O . VAL A 1 30 ? 10.699 -0.311 -1.545 1.00 0.00 30 VAL A O 14
ATOM 19082 N N . ASP A 1 31 ? 8.712 -0.763 -2.498 1.00 0.00 31 ASP A N 14
ATOM 19083 C CA . ASP A 1 31 ? 8.683 -2.147 -2.041 1.00 0.00 31 ASP A CA 14
ATOM 19084 C C . ASP A 1 31 ? 9.101 -3.098 -3.159 1.00 0.00 31 ASP A C 14
ATOM 19085 O O . ASP A 1 31 ? 9.849 -4.050 -2.932 1.00 0.00 31 ASP A O 14
ATOM 19094 N N . LYS A 1 32 ? 8.614 -2.834 -4.366 1.00 0.00 32 LYS A N 14
ATOM 19095 C CA . LYS A 1 32 ? 8.936 -3.664 -5.520 1.00 0.00 32 LYS A CA 14
ATOM 19096 C C . LYS A 1 32 ? 9.773 -2.888 -6.532 1.00 0.00 32 LYS A C 14
ATOM 19097 O O . LYS A 1 32 ? 10.787 -3.383 -7.022 1.00 0.00 32 LYS A O 14
ATOM 19116 N N . GLY A 1 33 ? 9.341 -1.669 -6.840 1.00 0.00 33 GLY A N 14
ATOM 19117 C CA . GLY A 1 33 ? 10.064 -0.844 -7.791 1.00 0.00 33 GLY A CA 14
ATOM 19118 C C . GLY A 1 33 ? 9.153 -0.230 -8.835 1.00 0.00 33 GLY A C 14
ATOM 19119 O O . GLY A 1 33 ? 9.565 0.655 -9.585 1.00 0.00 33 GLY A O 14
ATOM 19123 N N . SER A 1 34 ? 7.911 -0.701 -8.886 1.00 0.00 34 SER A N 14
ATOM 19124 C CA . SER A 1 34 ? 6.941 -0.196 -9.850 1.00 0.00 34 SER A CA 14
ATOM 19125 C C . SER A 1 34 ? 5.518 -0.344 -9.318 1.00 0.00 34 SER A C 14
ATOM 19126 O O . SER A 1 34 ? 5.255 -1.162 -8.435 1.00 0.00 34 SER A O 14
ATOM 19134 N N . VAL A 1 35 ? 4.604 0.452 -9.862 1.00 0.00 35 VAL A N 14
ATOM 19135 C CA . VAL A 1 35 ? 3.208 0.410 -9.444 1.00 0.00 35 VAL A CA 14
ATOM 19136 C C . VAL A 1 35 ? 2.336 -0.252 -10.505 1.00 0.00 35 VAL A C 14
ATOM 19137 O O . VAL A 1 35 ? 2.490 0.006 -11.699 1.00 0.00 35 VAL A O 14
ATOM 19150 N N . SER A 1 36 ? 1.420 -1.108 -10.062 1.00 0.00 36 SER A N 14
ATOM 19151 C CA . SER A 1 36 ? 0.526 -1.810 -10.974 1.00 0.00 36 SER A CA 14
ATOM 19152 C C . SER A 1 36 ? -0.641 -0.918 -11.386 1.00 0.00 36 SER A C 14
ATOM 19153 O O . SER A 1 36 ? -1.043 -0.020 -10.645 1.00 0.00 36 SER A O 14
ATOM 19161 N N . CYS A 1 37 ? -1.180 -1.170 -12.574 1.00 0.00 37 CYS A N 14
ATOM 19162 C CA . CYS A 1 37 ? -2.300 -0.391 -13.087 1.00 0.00 37 CYS A CA 14
ATOM 19163 C C . CYS A 1 37 ? -3.605 -0.803 -12.412 1.00 0.00 37 CYS A C 14
ATOM 19164 O O . CYS A 1 37 ? -4.022 -1.960 -12.467 1.00 0.00 37 CYS A O 14
ATOM 19171 N N . PRO A 1 38 ? -4.265 0.165 -11.760 1.00 0.00 38 PRO A N 14
ATOM 19172 C CA . PRO A 1 38 ? -5.532 -0.073 -11.063 1.00 0.00 38 PRO A CA 14
ATOM 19173 C C . PRO A 1 38 ? -6.683 -0.344 -12.026 1.00 0.00 38 PRO A C 14
ATOM 19174 O O . PRO A 1 38 ? -7.788 -0.692 -11.609 1.00 0.00 38 PRO A O 14
ATOM 19185 N N . THR A 1 39 ? -6.417 -0.182 -13.319 1.00 0.00 39 THR A N 14
ATOM 19186 C CA . THR A 1 39 ? -7.430 -0.408 -14.342 1.00 0.00 39 THR A CA 14
ATOM 19187 C C . THR A 1 39 ? -7.441 -1.864 -14.792 1.00 0.00 39 THR A C 14
ATOM 19188 O O . THR A 1 39 ? -8.412 -2.587 -14.568 1.00 0.00 39 THR A O 14
ATOM 19199 N N . CYS A 1 40 ? -6.354 -2.291 -15.427 1.00 0.00 40 CYS A N 14
ATOM 19200 C CA . CYS A 1 40 ? -6.238 -3.662 -15.909 1.00 0.00 40 CYS A CA 14
ATOM 19201 C C . CYS A 1 40 ? -5.522 -4.539 -14.886 1.00 0.00 40 CYS A C 14
ATOM 19202 O O . CYS A 1 40 ? -5.813 -5.728 -14.762 1.00 0.00 40 CYS A O 14
ATOM 19209 N N . GLN A 1 41 ? -4.585 -3.942 -14.155 1.00 0.00 41 GLN A N 14
ATOM 19210 C CA . GLN A 1 41 ? -3.828 -4.670 -13.143 1.00 0.00 41 GLN A CA 14
ATOM 19211 C C . GLN A 1 41 ? -2.984 -5.769 -13.780 1.00 0.00 41 GLN A C 14
ATOM 19212 O O . GLN A 1 41 ? -2.808 -6.842 -13.204 1.00 0.00 41 GLN A O 14
ATOM 19226 N N . ALA A 1 42 ? -2.465 -5.494 -14.972 1.00 0.00 42 ALA A N 14
ATOM 19227 C CA . ALA A 1 42 ? -1.639 -6.459 -15.687 1.00 0.00 42 ALA A CA 14
ATOM 19228 C C . ALA A 1 42 ? -0.185 -6.002 -15.742 1.00 0.00 42 ALA A C 14
ATOM 19229 O O . ALA A 1 42 ? 0.731 -6.781 -15.478 1.00 0.00 42 ALA A O 14
ATOM 19236 N N . VAL A 1 43 ? 0.020 -4.735 -16.087 1.00 0.00 43 VAL A N 14
ATOM 19237 C CA . VAL A 1 43 ? 1.363 -4.174 -16.177 1.00 0.00 43 VAL A CA 14
ATOM 19238 C C . VAL A 1 43 ? 1.499 -2.932 -15.304 1.00 0.00 43 VAL A C 14
ATOM 19239 O O . VAL A 1 43 ? 0.575 -2.126 -15.203 1.00 0.00 43 VAL A O 14
ATOM 19252 N N . GLY A 1 44 ? 2.660 -2.783 -14.673 1.00 0.00 44 GLY A N 14
ATOM 19253 C CA . GLY A 1 44 ? 2.897 -1.635 -13.816 1.00 0.00 44 GLY A CA 14
ATOM 19254 C C . GLY A 1 44 ? 3.914 -0.675 -14.401 1.00 0.00 44 GLY A C 14
ATOM 19255 O O . GLY A 1 44 ? 4.681 -1.040 -15.292 1.00 0.00 44 GLY A O 14
ATOM 19259 N N . ARG A 1 45 ? 3.920 0.555 -13.899 1.00 0.00 45 ARG A N 14
ATOM 19260 C CA . ARG A 1 45 ? 4.848 1.572 -14.380 1.00 0.00 45 ARG A CA 14
ATOM 19261 C C . ARG A 1 45 ? 5.932 1.852 -13.342 1.00 0.00 45 ARG A C 14
ATOM 19262 O O . ARG A 1 45 ? 5.698 1.741 -12.138 1.00 0.00 45 ARG A O 14
ATOM 19283 N N . LYS A 1 46 ? 7.118 2.216 -13.817 1.00 0.00 46 LYS A N 14
ATOM 19284 C CA . LYS A 1 46 ? 8.238 2.513 -12.933 1.00 0.00 46 LYS A CA 14
ATOM 19285 C C . LYS A 1 46 ? 7.781 3.336 -11.733 1.00 0.00 46 LYS A C 14
ATOM 19286 O O . LYS A 1 46 ? 8.018 2.963 -10.583 1.00 0.00 46 LYS A O 14
ATOM 19305 N N . THR A 1 47 ? 7.123 4.458 -12.007 1.00 0.00 47 THR A N 14
ATOM 19306 C CA . THR A 1 47 ? 6.632 5.334 -10.951 1.00 0.00 47 THR A CA 14
ATOM 19307 C C . THR A 1 47 ? 5.213 5.808 -11.245 1.00 0.00 47 THR A C 14
ATOM 19308 O O . THR A 1 47 ? 4.671 5.546 -12.319 1.00 0.00 47 THR A O 14
ATOM 19319 N N . ILE A 1 48 ? 4.617 6.508 -10.285 1.00 0.00 48 ILE A N 14
ATOM 19320 C CA . ILE A 1 48 ? 3.262 7.020 -10.443 1.00 0.00 48 ILE A CA 14
ATOM 19321 C C . ILE A 1 48 ? 3.138 7.868 -11.704 1.00 0.00 48 ILE A C 14
ATOM 19322 O O . ILE A 1 48 ? 2.075 7.927 -12.322 1.00 0.00 48 ILE A O 14
ATOM 19338 N N . GLU A 1 49 ? 4.233 8.522 -12.081 1.00 0.00 49 GLU A N 14
ATOM 19339 C CA . GLU A 1 49 ? 4.246 9.366 -13.270 1.00 0.00 49 GLU A CA 14
ATOM 19340 C C . GLU A 1 49 ? 3.848 8.568 -14.509 1.00 0.00 49 GLU A C 14
ATOM 19341 O O . GLU A 1 49 ? 2.926 8.943 -15.232 1.00 0.00 49 GLU A O 14
ATOM 19353 N N . GLY A 1 50 ? 4.551 7.465 -14.746 1.00 0.00 50 GLY A N 14
ATOM 19354 C CA . GLY A 1 50 ? 4.257 6.632 -15.897 1.00 0.00 50 GLY A CA 14
ATOM 19355 C C . GLY A 1 50 ? 2.892 5.979 -15.807 1.00 0.00 50 GLY A C 14
ATOM 19356 O O . GLY A 1 50 ? 2.280 5.658 -16.827 1.00 0.00 50 GLY A O 14
ATOM 19360 N N . LEU A 1 51 ? 2.413 5.779 -14.584 1.00 0.00 51 LEU A N 14
ATOM 19361 C CA . LEU A 1 51 ? 1.111 5.158 -14.364 1.00 0.00 51 LEU A CA 14
ATOM 19362 C C . LEU A 1 51 ? -0.010 6.032 -14.917 1.00 0.00 51 LEU A C 14
ATOM 19363 O O . LEU A 1 51 ? -0.773 5.607 -15.784 1.00 0.00 51 LEU A O 14
ATOM 19379 N N . LYS A 1 52 ? -0.102 7.257 -14.411 1.00 0.00 52 LYS A N 14
ATOM 19380 C CA . LYS A 1 52 ? -1.127 8.194 -14.855 1.00 0.00 52 LYS A CA 14
ATOM 19381 C C . LYS A 1 52 ? -1.161 8.281 -16.378 1.00 0.00 52 LYS A C 14
ATOM 19382 O O . LYS A 1 52 ? -2.222 8.461 -16.976 1.00 0.00 52 LYS A O 14
ATOM 19401 N N . LYS A 1 53 ? 0.006 8.151 -17.000 1.00 0.00 53 LYS A N 14
ATOM 19402 C CA . LYS A 1 53 ? 0.110 8.212 -18.453 1.00 0.00 53 LYS A CA 14
ATOM 19403 C C . LYS A 1 53 ? -0.402 6.924 -19.089 1.00 0.00 53 LYS A C 14
ATOM 19404 O O . LYS A 1 53 ? -0.855 6.924 -20.235 1.00 0.00 53 LYS A O 14
ATOM 19423 N N . HIS A 1 54 ? -0.330 5.829 -18.339 1.00 0.00 54 HIS A N 14
ATOM 19424 C CA . HIS A 1 54 ? -0.789 4.535 -18.831 1.00 0.00 54 HIS A CA 14
ATOM 19425 C C . HIS A 1 54 ? -2.290 4.371 -18.610 1.00 0.00 54 HIS A C 14
ATOM 19426 O O . HIS A 1 54 ? -3.028 4.029 -19.533 1.00 0.00 54 HIS A O 14
ATOM 19440 N N . MET A 1 55 ? -2.733 4.617 -17.382 1.00 0.00 55 MET A N 14
ATOM 19441 C CA . MET A 1 55 ? -4.146 4.497 -17.041 1.00 0.00 55 MET A CA 14
ATOM 19442 C C . MET A 1 55 ? -4.974 5.542 -17.782 1.00 0.00 55 MET A C 14
ATOM 19443 O O . MET A 1 55 ? -6.157 5.333 -18.048 1.00 0.00 55 MET A O 14
ATOM 19457 N N . GLU A 1 56 ? -4.344 6.665 -18.112 1.00 0.00 56 GLU A N 14
ATOM 19458 C CA . GLU A 1 56 ? -5.025 7.742 -18.821 1.00 0.00 56 GLU A CA 14
ATOM 19459 C C . GLU A 1 56 ? -5.649 7.231 -20.116 1.00 0.00 56 GLU A C 14
ATOM 19460 O O . GLU A 1 56 ? -6.787 7.565 -20.444 1.00 0.00 56 GLU A O 14
ATOM 19472 N N . ASN A 1 57 ? -4.895 6.418 -20.850 1.00 0.00 57 ASN A N 14
ATOM 19473 C CA . ASN A 1 57 ? -5.373 5.862 -22.110 1.00 0.00 57 ASN A CA 14
ATOM 19474 C C . ASN A 1 57 ? -5.941 4.460 -21.905 1.00 0.00 57 ASN A C 14
ATOM 19475 O O . ASN A 1 57 ? -6.969 4.105 -22.482 1.00 0.00 57 ASN A O 14
ATOM 19486 N N . CYS A 1 58 ? -5.264 3.669 -21.079 1.00 0.00 58 CYS A N 14
ATOM 19487 C CA . CYS A 1 58 ? -5.700 2.307 -20.797 1.00 0.00 58 CYS A CA 14
ATOM 19488 C C . CYS A 1 58 ? -7.148 2.287 -20.316 1.00 0.00 58 CYS A C 14
ATOM 19489 O O . CYS A 1 58 ? -7.883 1.331 -20.563 1.00 0.00 58 CYS A O 14
ATOM 19496 N N . LYS A 1 59 ? -7.552 3.351 -19.629 1.00 0.00 59 LYS A N 14
ATOM 19497 C CA . LYS A 1 59 ? -8.912 3.458 -19.114 1.00 0.00 59 LYS A CA 14
ATOM 19498 C C . LYS A 1 59 ? -9.909 2.815 -20.073 1.00 0.00 59 LYS A C 14
ATOM 19499 O O . LYS A 1 59 ? -10.236 3.382 -21.114 1.00 0.00 59 LYS A O 14
ATOM 19518 N N . GLN A 1 60 ? -10.388 1.629 -19.712 1.00 0.00 60 GLN A N 14
ATOM 19519 C CA . GLN A 1 60 ? -11.349 0.910 -20.540 1.00 0.00 60 GLN A CA 14
ATOM 19520 C C . GLN A 1 60 ? -12.755 1.469 -20.353 1.00 0.00 60 GLN A C 14
ATOM 19521 O O . GLN A 1 60 ? -13.690 0.732 -20.045 1.00 0.00 60 GLN A O 14
ATOM 19535 N N . GLU A 1 61 ? -12.896 2.778 -20.542 1.00 0.00 61 GLU A N 14
ATOM 19536 C CA . GLU A 1 61 ? -14.189 3.435 -20.393 1.00 0.00 61 GLU A CA 14
ATOM 19537 C C . GLU A 1 61 ? -15.009 3.321 -21.675 1.00 0.00 61 GLU A C 14
ATOM 19538 O O . GLU A 1 61 ? -14.545 3.685 -22.755 1.00 0.00 61 GLU A O 14
ATOM 19550 N N . MET A 1 62 ? -16.230 2.812 -21.547 1.00 0.00 62 MET A N 14
ATOM 19551 C CA . MET A 1 62 ? -17.115 2.650 -22.694 1.00 0.00 62 MET A CA 14
ATOM 19552 C C . MET A 1 62 ? -18.575 2.621 -22.255 1.00 0.00 62 MET A C 14
ATOM 19553 O O . MET A 1 62 ? -18.877 2.695 -21.064 1.00 0.00 62 MET A O 14
ATOM 19567 N N . PHE A 1 63 ? -19.478 2.513 -23.224 1.00 0.00 63 PHE A N 14
ATOM 19568 C CA . PHE A 1 63 ? -20.907 2.475 -22.937 1.00 0.00 63 PHE A CA 14
ATOM 19569 C C . PHE A 1 63 ? -21.629 1.529 -23.892 1.00 0.00 63 PHE A C 14
ATOM 19570 O O . PHE A 1 63 ? -21.140 1.238 -24.984 1.00 0.00 63 PHE A O 14
ATOM 19587 N N . THR A 1 64 ? -22.796 1.051 -23.472 1.00 0.00 64 THR A N 14
ATOM 19588 C CA . THR A 1 64 ? -23.586 0.137 -24.287 1.00 0.00 64 THR A CA 14
ATOM 19589 C C . THR A 1 64 ? -25.073 0.275 -23.985 1.00 0.00 64 THR A C 14
ATOM 19590 O O . THR A 1 64 ? -25.494 0.179 -22.831 1.00 0.00 64 THR A O 14
ATOM 19601 N N . CYS A 1 65 ? -25.866 0.499 -25.027 1.00 0.00 65 CYS A N 14
ATOM 19602 C CA . CYS A 1 65 ? -27.308 0.649 -24.874 1.00 0.00 65 CYS A CA 14
ATOM 19603 C C . CYS A 1 65 ? -27.964 -0.690 -24.553 1.00 0.00 65 CYS A C 14
ATOM 19604 O O . CYS A 1 65 ? -27.377 -1.750 -24.774 1.00 0.00 65 CYS A O 14
ATOM 19611 N N . HIS A 1 66 ? -29.185 -0.635 -24.030 1.00 0.00 66 HIS A N 14
ATOM 19612 C CA . HIS A 1 66 ? -29.922 -1.844 -23.679 1.00 0.00 66 HIS A CA 14
ATOM 19613 C C . HIS A 1 66 ? -31.030 -2.118 -24.691 1.00 0.00 66 HIS A C 14
ATOM 19614 O O . HIS A 1 66 ? -31.303 -3.269 -25.033 1.00 0.00 66 HIS A O 14
ATOM 19628 N N . HIS A 1 67 ? -31.667 -1.052 -25.167 1.00 0.00 67 HIS A N 14
ATOM 19629 C CA . HIS A 1 67 ? -32.746 -1.178 -26.141 1.00 0.00 67 HIS A CA 14
ATOM 19630 C C . HIS A 1 67 ? -32.304 -2.015 -27.337 1.00 0.00 67 HIS A C 14
ATOM 19631 O O . HIS A 1 67 ? -32.801 -3.121 -27.552 1.00 0.00 67 HIS A O 14
ATOM 19645 N N . CYS A 1 68 ? -31.366 -1.481 -28.113 1.00 0.00 68 CYS A N 14
ATOM 19646 C CA . CYS A 1 68 ? -30.857 -2.177 -29.288 1.00 0.00 68 CYS A CA 14
ATOM 19647 C C . CYS A 1 68 ? -29.543 -2.886 -28.974 1.00 0.00 68 CYS A C 14
ATOM 19648 O O . CYS A 1 68 ? -29.301 -4.001 -29.435 1.00 0.00 68 CYS A O 14
ATOM 19655 N N . GLY A 1 69 ? -28.698 -2.231 -28.184 1.00 0.00 69 GLY A N 14
ATOM 19656 C CA . GLY A 1 69 ? -27.419 -2.814 -27.821 1.00 0.00 69 GLY A CA 14
ATOM 19657 C C . GLY A 1 69 ? -26.273 -2.252 -28.638 1.00 0.00 69 GLY A C 14
ATOM 19658 O O . GLY A 1 69 ? -25.389 -2.990 -29.072 1.00 0.00 69 GLY A O 14
ATOM 19662 N N . LYS A 1 70 ? -26.287 -0.940 -28.851 1.00 0.00 70 LYS A N 14
ATOM 19663 C CA . LYS A 1 70 ? -25.242 -0.278 -29.622 1.00 0.00 70 LYS A CA 14
ATOM 19664 C C . LYS A 1 70 ? -24.043 0.056 -28.739 1.00 0.00 70 LYS A C 14
ATOM 19665 O O . LYS A 1 70 ? -24.186 0.252 -27.533 1.00 0.00 70 LYS A O 14
ATOM 19684 N N . GLN A 1 71 ? -22.864 0.119 -29.349 1.00 0.00 71 GLN A N 14
ATOM 19685 C CA . GLN A 1 71 ? -21.642 0.430 -28.618 1.00 0.00 71 GLN A CA 14
ATOM 19686 C C . GLN A 1 71 ? -20.895 1.588 -29.272 1.00 0.00 71 GLN A C 14
ATOM 19687 O O . GLN A 1 71 ? -20.336 1.444 -30.360 1.00 0.00 71 GLN A O 14
ATOM 19701 N N . LEU A 1 72 ? -20.890 2.735 -28.602 1.00 0.00 72 LEU A N 14
ATOM 19702 C CA . LEU A 1 72 ? -20.213 3.919 -29.119 1.00 0.00 72 LEU A CA 14
ATOM 19703 C C . LEU A 1 72 ? -19.170 4.426 -28.127 1.00 0.00 72 LEU A C 14
ATOM 19704 O O . LEU A 1 72 ? -19.229 4.115 -26.937 1.00 0.00 72 LEU A O 14
ATOM 19720 N N . ARG A 1 73 ? -18.219 5.209 -28.625 1.00 0.00 73 ARG A N 14
ATOM 19721 C CA . ARG A 1 73 ? -17.164 5.759 -27.783 1.00 0.00 73 ARG A CA 14
ATOM 19722 C C . ARG A 1 73 ? -17.656 6.994 -27.033 1.00 0.00 73 ARG A C 14
ATOM 19723 O O . ARG A 1 73 ? -17.539 7.078 -25.810 1.00 0.00 73 ARG A O 14
ATOM 19744 N N . SER A 1 74 ? -18.206 7.950 -27.774 1.00 0.00 74 SER A N 14
ATOM 19745 C CA . SER A 1 74 ? -18.712 9.182 -27.180 1.00 0.00 74 SER A CA 14
ATOM 19746 C C . SER A 1 74 ? -20.130 8.988 -26.651 1.00 0.00 74 SER A C 14
ATOM 19747 O O . SER A 1 74 ? -21.042 8.635 -27.400 1.00 0.00 74 SER A O 14
ATOM 19755 N N . LEU A 1 75 ? -20.308 9.220 -25.355 1.00 0.00 75 LEU A N 14
ATOM 19756 C CA . LEU A 1 75 ? -21.614 9.071 -24.723 1.00 0.00 75 LEU A CA 14
ATOM 19757 C C . LEU A 1 75 ? -22.667 9.904 -25.447 1.00 0.00 75 LEU A C 14
ATOM 19758 O O . LEU A 1 75 ? -23.788 9.448 -25.670 1.00 0.00 75 LEU A O 14
ATOM 19774 N N . ALA A 1 76 ? -22.298 11.127 -25.813 1.00 0.00 76 ALA A N 14
ATOM 19775 C CA . ALA A 1 76 ? -23.209 12.023 -26.515 1.00 0.00 76 ALA A CA 14
ATOM 19776 C C . ALA A 1 76 ? -23.835 11.333 -27.722 1.00 0.00 76 ALA A C 14
ATOM 19777 O O . ALA A 1 76 ? -25.030 11.039 -27.730 1.00 0.00 76 ALA A O 14
ATOM 19784 N N . GLY A 1 77 ? -23.020 11.077 -28.741 1.00 0.00 77 GLY A N 14
ATOM 19785 C CA . GLY A 1 77 ? -23.513 10.424 -29.939 1.00 0.00 77 GLY A CA 14
ATOM 19786 C C . GLY A 1 77 ? -24.464 9.285 -29.629 1.00 0.00 77 GLY A C 14
ATOM 19787 O O . GLY A 1 77 ? -25.484 9.120 -30.297 1.00 0.00 77 GLY A O 14
ATOM 19791 N N . MET A 1 78 ? -24.127 8.495 -28.615 1.00 0.00 78 MET A N 14
ATOM 19792 C CA . MET A 1 78 ? -24.958 7.364 -28.219 1.00 0.00 78 MET A CA 14
ATOM 19793 C C . MET A 1 78 ? -26.289 7.842 -27.645 1.00 0.00 78 MET A C 14
ATOM 19794 O O . MET A 1 78 ? -27.349 7.593 -28.219 1.00 0.00 78 MET A O 14
ATOM 19808 N N . LYS A 1 79 ? -26.225 8.529 -26.510 1.00 0.00 79 LYS A N 14
ATOM 19809 C CA . LYS A 1 79 ? -27.424 9.043 -25.858 1.00 0.00 79 LYS A CA 14
ATOM 19810 C C . LYS A 1 79 ? -28.416 9.576 -26.887 1.00 0.00 79 LYS A C 14
ATOM 19811 O O . LYS A 1 79 ? -29.627 9.553 -26.666 1.00 0.00 79 LYS A O 14
ATOM 19830 N N . TYR A 1 80 ? -27.896 10.054 -28.011 1.00 0.00 80 TYR A N 14
ATOM 19831 C CA . TYR A 1 80 ? -28.736 10.594 -29.074 1.00 0.00 80 TYR A CA 14
ATOM 19832 C C . TYR A 1 80 ? -29.366 9.472 -29.893 1.00 0.00 80 TYR A C 14
ATOM 19833 O O . TYR A 1 80 ? -30.527 9.557 -30.296 1.00 0.00 80 TYR A O 14
ATOM 19851 N N . HIS A 1 81 ? -28.592 8.419 -30.136 1.00 0.00 81 HIS A N 14
ATOM 19852 C CA . HIS A 1 81 ? -29.073 7.278 -30.907 1.00 0.00 81 HIS A CA 14
ATOM 19853 C C . HIS A 1 81 ? -30.344 6.703 -30.290 1.00 0.00 81 HIS A C 14
ATOM 19854 O O . HIS A 1 81 ? -31.177 6.123 -30.987 1.00 0.00 81 HIS A O 14
ATOM 19868 N N . VAL A 1 82 ? -30.487 6.867 -28.979 1.00 0.00 82 VAL A N 14
ATOM 19869 C CA . VAL A 1 82 ? -31.657 6.365 -28.268 1.00 0.00 82 VAL A CA 14
ATOM 19870 C C . VAL A 1 82 ? -32.836 7.321 -28.408 1.00 0.00 82 VAL A C 14
ATOM 19871 O O . VAL A 1 82 ? -33.935 6.915 -28.785 1.00 0.00 82 VAL A O 14
ATOM 19884 N N . MET A 1 83 ? -32.601 8.592 -28.101 1.00 0.00 83 MET A N 14
ATOM 19885 C CA . MET A 1 83 ? -33.644 9.606 -28.194 1.00 0.00 83 MET A CA 14
ATOM 19886 C C . MET A 1 83 ? -34.073 9.814 -29.643 1.00 0.00 83 MET A C 14
ATOM 19887 O O . MET A 1 83 ? -35.058 10.499 -29.917 1.00 0.00 83 MET A O 14
ATOM 19901 N N . ALA A 1 84 ? -33.328 9.217 -30.567 1.00 0.00 84 ALA A N 14
ATOM 19902 C CA . ALA A 1 84 ? -33.633 9.335 -31.988 1.00 0.00 84 ALA A CA 14
ATOM 19903 C C . ALA A 1 84 ? -34.409 8.121 -32.485 1.00 0.00 84 ALA A C 14
ATOM 19904 O O . ALA A 1 84 ? -35.567 8.234 -32.887 1.00 0.00 84 ALA A O 14
ATOM 19911 N N . ASN A 1 85 ? -33.765 6.959 -32.457 1.00 0.00 85 ASN A N 14
ATOM 19912 C CA . ASN A 1 85 ? -34.395 5.723 -32.906 1.00 0.00 85 ASN A CA 14
ATOM 19913 C C . ASN A 1 85 ? -35.419 5.232 -31.886 1.00 0.00 85 ASN A C 14
ATOM 19914 O O . ASN A 1 85 ? -36.553 4.906 -32.237 1.00 0.00 85 ASN A O 14
ATOM 19925 N N . HIS A 1 86 ? -35.010 5.184 -30.622 1.00 0.00 86 HIS A N 14
ATOM 19926 C CA . HIS A 1 86 ? -35.891 4.734 -29.551 1.00 0.00 86 HIS A CA 14
ATOM 19927 C C . HIS A 1 86 ? -36.726 5.892 -29.012 1.00 0.00 86 HIS A C 14
ATOM 19928 O O . HIS A 1 86 ? -37.031 5.949 -27.822 1.00 0.00 86 HIS A O 14
ATOM 19942 N N . ASN A 1 87 ? -37.092 6.814 -29.897 1.00 0.00 87 ASN A N 14
ATOM 19943 C CA . ASN A 1 87 ? -37.890 7.971 -29.510 1.00 0.00 87 ASN A CA 14
ATOM 19944 C C . ASN A 1 87 ? -39.290 7.547 -29.078 1.00 0.00 87 ASN A C 14
ATOM 19945 O O . ASN A 1 87 ? -40.216 7.508 -29.888 1.00 0.00 87 ASN A O 14
ATOM 19956 N N . SER A 1 88 ? -39.436 7.229 -27.795 1.00 0.00 88 SER A N 14
ATOM 19957 C CA . SER A 1 88 ? -40.722 6.804 -27.255 1.00 0.00 88 SER A CA 14
ATOM 19958 C C . SER A 1 88 ? -41.037 7.541 -25.957 1.00 0.00 88 SER A C 14
ATOM 19959 O O . SER A 1 88 ? -40.163 8.168 -25.358 1.00 0.00 88 SER A O 14
ATOM 19967 N N . LEU A 1 89 ? -42.292 7.462 -25.529 1.00 0.00 89 LEU A N 14
ATOM 19968 C CA . LEU A 1 89 ? -42.725 8.122 -24.302 1.00 0.00 89 LEU A CA 14
ATOM 19969 C C . LEU A 1 89 ? -41.763 7.825 -23.156 1.00 0.00 89 LEU A C 14
ATOM 19970 O O . LEU A 1 89 ? -41.134 6.768 -23.099 1.00 0.00 89 LEU A O 14
ATOM 19986 N N . PRO A 1 90 ? -41.646 8.778 -22.219 1.00 0.00 90 PRO A N 14
ATOM 19987 C CA . PRO A 1 90 ? -40.765 8.640 -21.055 1.00 0.00 90 PRO A CA 14
ATOM 19988 C C . PRO A 1 90 ? -41.269 7.593 -20.068 1.00 0.00 90 PRO A C 14
ATOM 19989 O O . PRO A 1 90 ? -42.008 7.910 -19.135 1.00 0.00 90 PRO A O 14
ATOM 20000 N N . SER A 1 91 ? -40.865 6.344 -20.278 1.00 0.00 91 SER A N 14
ATOM 20001 C CA . SER A 1 91 ? -41.278 5.250 -19.408 1.00 0.00 91 SER A CA 14
ATOM 20002 C C . SER A 1 91 ? -40.359 5.143 -18.195 1.00 0.00 91 SER A C 14
ATOM 20003 O O . SER A 1 91 ? -39.470 5.971 -18.001 1.00 0.00 91 SER A O 14
ATOM 20011 N N . GLY A 1 92 ? -40.581 4.116 -17.380 1.00 0.00 92 GLY A N 14
ATOM 20012 C CA . GLY A 1 92 ? -39.765 3.919 -16.196 1.00 0.00 92 GLY A CA 14
ATOM 20013 C C . GLY A 1 92 ? -40.049 2.597 -15.510 1.00 0.00 92 GLY A C 14
ATOM 20014 O O . GLY A 1 92 ? -41.201 2.223 -15.289 1.00 0.00 92 GLY A O 14
ATOM 20018 N N . PRO A 1 93 ? -38.980 1.864 -15.164 1.00 0.00 93 PRO A N 14
ATOM 20019 C CA . PRO A 1 93 ? -39.095 0.565 -14.495 1.00 0.00 93 PRO A CA 14
ATOM 20020 C C . PRO A 1 93 ? -39.595 0.693 -13.060 1.00 0.00 93 PRO A C 14
ATOM 20021 O O . PRO A 1 93 ? -40.498 -0.031 -12.640 1.00 0.00 93 PRO A O 14
ATOM 20032 N N . SER A 1 94 ? -39.002 1.619 -12.312 1.00 0.00 94 SER A N 14
ATOM 20033 C CA . SER A 1 94 ? -39.386 1.840 -10.923 1.00 0.00 94 SER A CA 14
ATOM 20034 C C . SER A 1 94 ? -39.083 3.273 -10.497 1.00 0.00 94 SER A C 14
ATOM 20035 O O . SER A 1 94 ? -38.027 3.818 -10.817 1.00 0.00 94 SER A O 14
ATOM 20043 N N . SER A 1 95 ? -40.020 3.879 -9.773 1.00 0.00 95 SER A N 14
ATOM 20044 C CA . SER A 1 95 ? -39.856 5.250 -9.306 1.00 0.00 95 SER A CA 14
ATOM 20045 C C . SER A 1 95 ? -39.103 5.286 -7.980 1.00 0.00 95 SER A C 14
ATOM 20046 O O . SER A 1 95 ? -38.791 4.246 -7.402 1.00 0.00 95 SER A O 14
ATOM 20054 N N . GLY A 1 96 ? -38.814 6.493 -7.503 1.00 0.00 96 GLY A N 14
ATOM 20055 C CA . GLY A 1 96 ? -38.100 6.644 -6.248 1.00 0.00 96 GLY A CA 14
ATOM 20056 C C . GLY A 1 96 ? -38.673 7.750 -5.384 1.00 0.00 96 GLY A C 14
ATOM 20057 O O . GLY A 1 96 ? -39.589 8.442 -5.826 1.00 0.00 96 GLY A O 14
ATOM 20063 N N . GLY A 1 1 ? 11.335 -12.684 -0.260 1.00 0.00 1 GLY A N 15
ATOM 20064 C CA . GLY A 1 1 ? 10.848 -11.887 0.850 1.00 0.00 1 GLY A CA 15
ATOM 20065 C C . GLY A 1 1 ? 11.916 -10.974 1.421 1.00 0.00 1 GLY A C 15
ATOM 20066 O O . GLY A 1 1 ? 12.812 -10.531 0.702 1.00 0.00 1 GLY A O 15
ATOM 20070 N N . SER A 1 2 ? 11.820 -10.691 2.716 1.00 0.00 2 SER A N 15
ATOM 20071 C CA . SER A 1 2 ? 12.782 -9.821 3.381 1.00 0.00 2 SER A CA 15
ATOM 20072 C C . SER A 1 2 ? 13.794 -10.638 4.179 1.00 0.00 2 SER A C 15
ATOM 20073 O O . SER A 1 2 ? 13.612 -11.838 4.389 1.00 0.00 2 SER A O 15
ATOM 20081 N N . SER A 1 3 ? 14.861 -9.980 4.620 1.00 0.00 3 SER A N 15
ATOM 20082 C CA . SER A 1 3 ? 15.904 -10.645 5.392 1.00 0.00 3 SER A CA 15
ATOM 20083 C C . SER A 1 3 ? 15.493 -10.785 6.854 1.00 0.00 3 SER A C 15
ATOM 20084 O O . SER A 1 3 ? 15.651 -11.846 7.456 1.00 0.00 3 SER A O 15
ATOM 20092 N N . GLY A 1 4 ? 14.965 -9.704 7.420 1.00 0.00 4 GLY A N 15
ATOM 20093 C CA . GLY A 1 4 ? 14.539 -9.726 8.807 1.00 0.00 4 GLY A CA 15
ATOM 20094 C C . GLY A 1 4 ? 14.748 -8.393 9.499 1.00 0.00 4 GLY A C 15
ATOM 20095 O O . GLY A 1 4 ? 15.501 -8.301 10.469 1.00 0.00 4 GLY A O 15
ATOM 20099 N N . SER A 1 5 ? 14.083 -7.358 8.998 1.00 0.00 5 SER A N 15
ATOM 20100 C CA . SER A 1 5 ? 14.204 -6.022 9.571 1.00 0.00 5 SER A CA 15
ATOM 20101 C C . SER A 1 5 ? 12.958 -5.660 10.375 1.00 0.00 5 SER A C 15
ATOM 20102 O O . SER A 1 5 ? 11.843 -5.675 9.852 1.00 0.00 5 SER A O 15
ATOM 20110 N N . SER A 1 6 ? 13.157 -5.336 11.648 1.00 0.00 6 SER A N 15
ATOM 20111 C CA . SER A 1 6 ? 12.050 -4.974 12.526 1.00 0.00 6 SER A CA 15
ATOM 20112 C C . SER A 1 6 ? 11.215 -3.854 11.914 1.00 0.00 6 SER A C 15
ATOM 20113 O O . SER A 1 6 ? 10.015 -4.009 11.692 1.00 0.00 6 SER A O 15
ATOM 20121 N N . GLY A 1 7 ? 11.860 -2.723 11.643 1.00 0.00 7 GLY A N 15
ATOM 20122 C CA . GLY A 1 7 ? 11.162 -1.592 11.059 1.00 0.00 7 GLY A CA 15
ATOM 20123 C C . GLY A 1 7 ? 12.106 -0.606 10.401 1.00 0.00 7 GLY A C 15
ATOM 20124 O O . GLY A 1 7 ? 13.208 -0.971 9.989 1.00 0.00 7 GLY A O 15
ATOM 20128 N N . ARG A 1 8 ? 11.674 0.647 10.299 1.00 0.00 8 ARG A N 15
ATOM 20129 C CA . ARG A 1 8 ? 12.487 1.688 9.683 1.00 0.00 8 ARG A CA 15
ATOM 20130 C C . ARG A 1 8 ? 12.929 2.717 10.719 1.00 0.00 8 ARG A C 15
ATOM 20131 O O . ARG A 1 8 ? 12.287 2.882 11.757 1.00 0.00 8 ARG A O 15
ATOM 20152 N N . ILE A 1 9 ? 14.029 3.404 10.431 1.00 0.00 9 ILE A N 15
ATOM 20153 C CA . ILE A 1 9 ? 14.556 4.417 11.337 1.00 0.00 9 ILE A CA 15
ATOM 20154 C C . ILE A 1 9 ? 14.161 5.819 10.886 1.00 0.00 9 ILE A C 15
ATOM 20155 O O . ILE A 1 9 ? 14.216 6.771 11.664 1.00 0.00 9 ILE A O 15
ATOM 20171 N N . ARG A 1 10 ? 13.760 5.937 9.624 1.00 0.00 10 ARG A N 15
ATOM 20172 C CA . ARG A 1 10 ? 13.355 7.222 9.069 1.00 0.00 10 ARG A CA 15
ATOM 20173 C C . ARG A 1 10 ? 11.984 7.120 8.406 1.00 0.00 10 ARG A C 15
ATOM 20174 O O . ARG A 1 10 ? 11.875 6.780 7.228 1.00 0.00 10 ARG A O 15
ATOM 20195 N N . LYS A 1 11 ? 10.939 7.416 9.171 1.00 0.00 11 LYS A N 15
ATOM 20196 C CA . LYS A 1 11 ? 9.575 7.358 8.660 1.00 0.00 11 LYS A CA 15
ATOM 20197 C C . LYS A 1 11 ? 8.947 8.748 8.626 1.00 0.00 11 LYS A C 15
ATOM 20198 O O . LYS A 1 11 ? 8.852 9.421 9.652 1.00 0.00 11 LYS A O 15
ATOM 20217 N N . GLU A 1 12 ? 8.520 9.171 7.440 1.00 0.00 12 GLU A N 15
ATOM 20218 C CA . GLU A 1 12 ? 7.901 10.480 7.274 1.00 0.00 12 GLU A CA 15
ATOM 20219 C C . GLU A 1 12 ? 7.025 10.514 6.025 1.00 0.00 12 GLU A C 15
ATOM 20220 O O . GLU A 1 12 ? 7.325 9.887 5.009 1.00 0.00 12 GLU A O 15
ATOM 20232 N N . PRO A 1 13 ? 5.915 11.263 6.102 1.00 0.00 13 PRO A N 15
ATOM 20233 C CA . PRO A 1 13 ? 4.972 11.397 4.988 1.00 0.00 13 PRO A CA 15
ATOM 20234 C C . PRO A 1 13 ? 5.553 12.202 3.830 1.00 0.00 13 PRO A C 15
ATOM 20235 O O . PRO A 1 13 ? 5.961 13.353 3.986 1.00 0.00 13 PRO A O 15
ATOM 20246 N N . PRO A 1 14 ? 5.592 11.584 2.640 1.00 0.00 14 PRO A N 15
ATOM 20247 C CA . PRO A 1 14 ? 6.121 12.225 1.432 1.00 0.00 14 PRO A CA 15
ATOM 20248 C C . PRO A 1 14 ? 5.219 13.348 0.930 1.00 0.00 14 PRO A C 15
ATOM 20249 O O . PRO A 1 14 ? 4.182 13.639 1.526 1.00 0.00 14 PRO A O 15
ATOM 20260 N N . VAL A 1 15 ? 5.621 13.977 -0.170 1.00 0.00 15 VAL A N 15
ATOM 20261 C CA . VAL A 1 15 ? 4.848 15.067 -0.753 1.00 0.00 15 VAL A CA 15
ATOM 20262 C C . VAL A 1 15 ? 3.389 14.667 -0.941 1.00 0.00 15 VAL A C 15
ATOM 20263 O O . VAL A 1 15 ? 2.480 15.454 -0.673 1.00 0.00 15 VAL A O 15
ATOM 20276 N N . TYR A 1 16 ? 3.172 13.440 -1.401 1.00 0.00 16 TYR A N 15
ATOM 20277 C CA . TYR A 1 16 ? 1.823 12.936 -1.627 1.00 0.00 16 TYR A CA 15
ATOM 20278 C C . TYR A 1 16 ? 0.989 13.023 -0.352 1.00 0.00 16 TYR A C 15
ATOM 20279 O O . TYR A 1 16 ? 1.518 12.944 0.756 1.00 0.00 16 TYR A O 15
ATOM 20297 N N . ALA A 1 17 ? -0.320 13.184 -0.519 1.00 0.00 17 ALA A N 15
ATOM 20298 C CA . ALA A 1 17 ? -1.229 13.279 0.617 1.00 0.00 17 ALA A CA 15
ATOM 20299 C C . ALA A 1 17 ? -1.226 11.990 1.431 1.00 0.00 17 ALA A C 15
ATOM 20300 O O . ALA A 1 17 ? -1.035 10.902 0.888 1.00 0.00 17 ALA A O 15
ATOM 20307 N N . ALA A 1 18 ? -1.437 12.119 2.737 1.00 0.00 18 ALA A N 15
ATOM 20308 C CA . ALA A 1 18 ? -1.459 10.964 3.626 1.00 0.00 18 ALA A CA 15
ATOM 20309 C C . ALA A 1 18 ? -2.806 10.251 3.565 1.00 0.00 18 ALA A C 15
ATOM 20310 O O . ALA A 1 18 ? -3.399 9.935 4.595 1.00 0.00 18 ALA A O 15
ATOM 20317 N N . GLY A 1 19 ? -3.284 10.002 2.349 1.00 0.00 19 GLY A N 15
ATOM 20318 C CA . GLY A 1 19 ? -4.558 9.328 2.177 1.00 0.00 19 GLY A CA 15
ATOM 20319 C C . GLY A 1 19 ? -5.061 9.395 0.749 1.00 0.00 19 GLY A C 15
ATOM 20320 O O . GLY A 1 19 ? -6.259 9.549 0.511 1.00 0.00 19 GLY A O 15
ATOM 20324 N N . SER A 1 20 ? -4.143 9.280 -0.206 1.00 0.00 20 SER A N 15
ATOM 20325 C CA . SER A 1 20 ? -4.499 9.334 -1.619 1.00 0.00 20 SER A CA 15
ATOM 20326 C C . SER A 1 20 ? -3.834 8.197 -2.390 1.00 0.00 20 SER A C 15
ATOM 20327 O O . SER A 1 20 ? -2.922 7.539 -1.886 1.00 0.00 20 SER A O 15
ATOM 20335 N N . LEU A 1 21 ? -4.297 7.971 -3.614 1.00 0.00 21 LEU A N 15
ATOM 20336 C CA . LEU A 1 21 ? -3.749 6.914 -4.457 1.00 0.00 21 LEU A CA 15
ATOM 20337 C C . LEU A 1 21 ? -2.242 7.076 -4.623 1.00 0.00 21 LEU A C 15
ATOM 20338 O O . LEU A 1 21 ? -1.478 6.142 -4.385 1.00 0.00 21 LEU A O 15
ATOM 20354 N N . GLU A 1 22 ? -1.822 8.270 -5.030 1.00 0.00 22 GLU A N 15
ATOM 20355 C CA . GLU A 1 22 ? -0.405 8.555 -5.226 1.00 0.00 22 GLU A CA 15
ATOM 20356 C C . GLU A 1 22 ? 0.434 7.927 -4.118 1.00 0.00 22 GLU A C 15
ATOM 20357 O O . GLU A 1 22 ? 1.471 7.318 -4.380 1.00 0.00 22 GLU A O 15
ATOM 20369 N N . GLU A 1 23 ? -0.022 8.081 -2.879 1.00 0.00 23 GLU A N 15
ATOM 20370 C CA . GLU A 1 23 ? 0.688 7.531 -1.730 1.00 0.00 23 GLU A CA 15
ATOM 20371 C C . GLU A 1 23 ? 0.758 6.009 -1.812 1.00 0.00 23 GLU A C 15
ATOM 20372 O O . GLU A 1 23 ? 1.828 5.418 -1.664 1.00 0.00 23 GLU A O 15
ATOM 20384 N N . GLN A 1 24 ? -0.389 5.381 -2.048 1.00 0.00 24 GLN A N 15
ATOM 20385 C CA . GLN A 1 24 ? -0.458 3.928 -2.149 1.00 0.00 24 GLN A CA 15
ATOM 20386 C C . GLN A 1 24 ? 0.517 3.408 -3.200 1.00 0.00 24 GLN A C 15
ATOM 20387 O O . GLN A 1 24 ? 1.395 2.599 -2.900 1.00 0.00 24 GLN A O 15
ATOM 20401 N N . TRP A 1 25 ? 0.357 3.878 -4.432 1.00 0.00 25 TRP A N 15
ATOM 20402 C CA . TRP A 1 25 ? 1.223 3.460 -5.528 1.00 0.00 25 TRP A CA 15
ATOM 20403 C C . TRP A 1 25 ? 2.691 3.533 -5.120 1.00 0.00 25 TRP A C 15
ATOM 20404 O O . TRP A 1 25 ? 3.408 2.534 -5.167 1.00 0.00 25 TRP A O 15
ATOM 20425 N N . TYR A 1 26 ? 3.130 4.721 -4.721 1.00 0.00 26 TYR A N 15
ATOM 20426 C CA . TYR A 1 26 ? 4.514 4.925 -4.307 1.00 0.00 26 TYR A CA 15
ATOM 20427 C C . TYR A 1 26 ? 5.038 3.713 -3.543 1.00 0.00 26 TYR A C 15
ATOM 20428 O O . TYR A 1 26 ? 6.104 3.181 -3.854 1.00 0.00 26 TYR A O 15
ATOM 20446 N N . LEU A 1 27 ? 4.280 3.280 -2.541 1.00 0.00 27 LEU A N 15
ATOM 20447 C CA . LEU A 1 27 ? 4.666 2.130 -1.731 1.00 0.00 27 LEU A CA 15
ATOM 20448 C C . LEU A 1 27 ? 4.921 0.908 -2.608 1.00 0.00 27 LEU A C 15
ATOM 20449 O O . LEU A 1 27 ? 5.977 0.283 -2.524 1.00 0.00 27 LEU A O 15
ATOM 20465 N N . GLU A 1 28 ? 3.947 0.576 -3.449 1.00 0.00 28 GLU A N 15
ATOM 20466 C CA . GLU A 1 28 ? 4.067 -0.571 -4.342 1.00 0.00 28 GLU A CA 15
ATOM 20467 C C . GLU A 1 28 ? 5.410 -0.557 -5.067 1.00 0.00 28 GLU A C 15
ATOM 20468 O O . GLU A 1 28 ? 5.885 -1.592 -5.537 1.00 0.00 28 GLU A O 15
ATOM 20480 N N . ILE A 1 29 ? 6.017 0.622 -5.154 1.00 0.00 29 ILE A N 15
ATOM 20481 C CA . ILE A 1 29 ? 7.304 0.771 -5.821 1.00 0.00 29 ILE A CA 15
ATOM 20482 C C . ILE A 1 29 ? 8.449 0.765 -4.813 1.00 0.00 29 ILE A C 15
ATOM 20483 O O . ILE A 1 29 ? 9.533 0.252 -5.092 1.00 0.00 29 ILE A O 15
ATOM 20499 N N . VAL A 1 30 ? 8.200 1.337 -3.639 1.00 0.00 30 VAL A N 15
ATOM 20500 C CA . VAL A 1 30 ? 9.208 1.395 -2.588 1.00 0.00 30 VAL A CA 15
ATOM 20501 C C . VAL A 1 30 ? 9.324 0.058 -1.863 1.00 0.00 30 VAL A C 15
ATOM 20502 O O . VAL A 1 30 ? 10.264 -0.166 -1.101 1.00 0.00 30 VAL A O 15
ATOM 20515 N N . ASP A 1 31 ? 8.363 -0.826 -2.107 1.00 0.00 31 ASP A N 15
ATOM 20516 C CA . ASP A 1 31 ? 8.358 -2.142 -1.479 1.00 0.00 31 ASP A CA 15
ATOM 20517 C C . ASP A 1 31 ? 8.707 -3.228 -2.491 1.00 0.00 31 ASP A C 15
ATOM 20518 O O . ASP A 1 31 ? 9.619 -4.026 -2.272 1.00 0.00 31 ASP A O 15
ATOM 20527 N N . LYS A 1 32 ? 7.975 -3.255 -3.600 1.00 0.00 32 LYS A N 15
ATOM 20528 C CA . LYS A 1 32 ? 8.207 -4.242 -4.647 1.00 0.00 32 LYS A CA 15
ATOM 20529 C C . LYS A 1 32 ? 9.227 -3.733 -5.659 1.00 0.00 32 LYS A C 15
ATOM 20530 O O . LYS A 1 32 ? 10.165 -4.443 -6.021 1.00 0.00 32 LYS A O 15
ATOM 20549 N N . GLY A 1 33 ? 9.039 -2.497 -6.112 1.00 0.00 33 GLY A N 15
ATOM 20550 C CA . GLY A 1 33 ? 9.952 -1.914 -7.078 1.00 0.00 33 GLY A CA 15
ATOM 20551 C C . GLY A 1 33 ? 9.228 -1.237 -8.225 1.00 0.00 33 GLY A C 15
ATOM 20552 O O . GLY A 1 33 ? 9.815 -0.435 -8.951 1.00 0.00 33 GLY A O 15
ATOM 20556 N N . SER A 1 34 ? 7.950 -1.560 -8.389 1.00 0.00 34 SER A N 15
ATOM 20557 C CA . SER A 1 34 ? 7.146 -0.982 -9.459 1.00 0.00 34 SER A CA 15
ATOM 20558 C C . SER A 1 34 ? 5.657 -1.126 -9.160 1.00 0.00 34 SER A C 15
ATOM 20559 O O . SER A 1 34 ? 5.224 -2.114 -8.566 1.00 0.00 34 SER A O 15
ATOM 20567 N N . VAL A 1 35 ? 4.877 -0.133 -9.575 1.00 0.00 35 VAL A N 15
ATOM 20568 C CA . VAL A 1 35 ? 3.436 -0.149 -9.353 1.00 0.00 35 VAL A CA 15
ATOM 20569 C C . VAL A 1 35 ? 2.703 -0.759 -10.542 1.00 0.00 35 VAL A C 15
ATOM 20570 O O . VAL A 1 35 ? 3.139 -0.631 -11.686 1.00 0.00 35 VAL A O 15
ATOM 20583 N N . SER A 1 36 ? 1.586 -1.424 -10.264 1.00 0.00 36 SER A N 15
ATOM 20584 C CA . SER A 1 36 ? 0.794 -2.058 -11.310 1.00 0.00 36 SER A CA 15
ATOM 20585 C C . SER A 1 36 ? -0.452 -1.235 -11.623 1.00 0.00 36 SER A C 15
ATOM 20586 O O . SER A 1 36 ? -0.914 -0.448 -10.795 1.00 0.00 36 SER A O 15
ATOM 20594 N N . CYS A 1 37 ? -0.991 -1.421 -12.823 1.00 0.00 37 CYS A N 15
ATOM 20595 C CA . CYS A 1 37 ? -2.183 -0.696 -13.247 1.00 0.00 37 CYS A CA 15
ATOM 20596 C C . CYS A 1 37 ? -3.387 -1.082 -12.392 1.00 0.00 37 CYS A C 15
ATOM 20597 O O . CYS A 1 37 ? -3.880 -2.209 -12.443 1.00 0.00 37 CYS A O 15
ATOM 20604 N N . PRO A 1 38 ? -3.873 -0.124 -11.588 1.00 0.00 38 PRO A N 15
ATOM 20605 C CA . PRO A 1 38 ? -5.025 -0.339 -10.708 1.00 0.00 38 PRO A CA 15
ATOM 20606 C C . PRO A 1 38 ? -6.329 -0.484 -11.485 1.00 0.00 38 PRO A C 15
ATOM 20607 O O . PRO A 1 38 ? -7.392 -0.698 -10.901 1.00 0.00 38 PRO A O 15
ATOM 20618 N N . THR A 1 39 ? -6.241 -0.367 -12.806 1.00 0.00 39 THR A N 15
ATOM 20619 C CA . THR A 1 39 ? -7.414 -0.484 -13.663 1.00 0.00 39 THR A CA 15
ATOM 20620 C C . THR A 1 39 ? -7.484 -1.861 -14.314 1.00 0.00 39 THR A C 15
ATOM 20621 O O . THR A 1 39 ? -8.458 -2.594 -14.137 1.00 0.00 39 THR A O 15
ATOM 20632 N N . CYS A 1 40 ? -6.446 -2.209 -15.066 1.00 0.00 40 CYS A N 15
ATOM 20633 C CA . CYS A 1 40 ? -6.388 -3.499 -15.743 1.00 0.00 40 CYS A CA 15
ATOM 20634 C C . CYS A 1 40 ? -5.543 -4.492 -14.950 1.00 0.00 40 CYS A C 15
ATOM 20635 O O . CYS A 1 40 ? -5.752 -5.702 -15.031 1.00 0.00 40 CYS A O 15
ATOM 20642 N N . GLN A 1 41 ? -4.590 -3.971 -14.185 1.00 0.00 41 GLN A N 15
ATOM 20643 C CA . GLN A 1 41 ? -3.713 -4.812 -13.378 1.00 0.00 41 GLN A CA 15
ATOM 20644 C C . GLN A 1 41 ? -2.990 -5.835 -14.247 1.00 0.00 41 GLN A C 15
ATOM 20645 O O . GLN A 1 41 ? -2.845 -6.996 -13.865 1.00 0.00 41 GLN A O 15
ATOM 20659 N N . ALA A 1 42 ? -2.539 -5.397 -15.418 1.00 0.00 42 ALA A N 15
ATOM 20660 C CA . ALA A 1 42 ? -1.830 -6.275 -16.341 1.00 0.00 42 ALA A CA 15
ATOM 20661 C C . ALA A 1 42 ? -0.384 -5.827 -16.522 1.00 0.00 42 ALA A C 15
ATOM 20662 O O . ALA A 1 42 ? 0.535 -6.646 -16.524 1.00 0.00 42 ALA A O 15
ATOM 20669 N N . VAL A 1 43 ? -0.188 -4.521 -16.676 1.00 0.00 43 VAL A N 15
ATOM 20670 C CA . VAL A 1 43 ? 1.147 -3.964 -16.858 1.00 0.00 43 VAL A CA 15
ATOM 20671 C C . VAL A 1 43 ? 1.360 -2.746 -15.967 1.00 0.00 43 VAL A C 15
ATOM 20672 O O . VAL A 1 43 ? 0.513 -1.856 -15.900 1.00 0.00 43 VAL A O 15
ATOM 20685 N N . GLY A 1 44 ? 2.500 -2.712 -15.282 1.00 0.00 44 GLY A N 15
ATOM 20686 C CA . GLY A 1 44 ? 2.805 -1.597 -14.404 1.00 0.00 44 GLY A CA 15
ATOM 20687 C C . GLY A 1 44 ? 3.993 -0.789 -14.885 1.00 0.00 44 GLY A C 15
ATOM 20688 O O . GLY A 1 44 ? 4.567 -1.080 -15.935 1.00 0.00 44 GLY A O 15
ATOM 20692 N N . ARG A 1 45 ? 4.364 0.230 -14.116 1.00 0.00 45 ARG A N 15
ATOM 20693 C CA . ARG A 1 45 ? 5.490 1.085 -14.471 1.00 0.00 45 ARG A CA 15
ATOM 20694 C C . ARG A 1 45 ? 6.487 1.178 -13.319 1.00 0.00 45 ARG A C 15
ATOM 20695 O O . ARG A 1 45 ? 6.174 0.822 -12.183 1.00 0.00 45 ARG A O 15
ATOM 20716 N N . LYS A 1 46 ? 7.688 1.658 -13.621 1.00 0.00 46 LYS A N 15
ATOM 20717 C CA . LYS A 1 46 ? 8.732 1.798 -12.612 1.00 0.00 46 LYS A CA 15
ATOM 20718 C C . LYS A 1 46 ? 8.389 2.910 -11.626 1.00 0.00 46 LYS A C 15
ATOM 20719 O O . LYS A 1 46 ? 8.844 2.903 -10.482 1.00 0.00 46 LYS A O 15
ATOM 20738 N N . THR A 1 47 ? 7.581 3.866 -12.075 1.00 0.00 47 THR A N 15
ATOM 20739 C CA . THR A 1 47 ? 7.177 4.984 -11.233 1.00 0.00 47 THR A CA 15
ATOM 20740 C C . THR A 1 47 ? 5.712 5.341 -11.458 1.00 0.00 47 THR A C 15
ATOM 20741 O O . THR A 1 47 ? 5.069 4.817 -12.369 1.00 0.00 47 THR A O 15
ATOM 20752 N N . ILE A 1 48 ? 5.191 6.235 -10.625 1.00 0.00 48 ILE A N 15
ATOM 20753 C CA . ILE A 1 48 ? 3.802 6.663 -10.736 1.00 0.00 48 ILE A CA 15
ATOM 20754 C C . ILE A 1 48 ? 3.585 7.507 -11.988 1.00 0.00 48 ILE A C 15
ATOM 20755 O O . ILE A 1 48 ? 2.755 7.177 -12.834 1.00 0.00 48 ILE A O 15
ATOM 20771 N N . GLU A 1 49 ? 4.338 8.597 -12.098 1.00 0.00 49 GLU A N 15
ATOM 20772 C CA . GLU A 1 49 ? 4.228 9.488 -13.247 1.00 0.00 49 GLU A CA 15
ATOM 20773 C C . GLU A 1 49 ? 3.914 8.701 -14.517 1.00 0.00 49 GLU A C 15
ATOM 20774 O O . GLU A 1 49 ? 2.877 8.906 -15.146 1.00 0.00 49 GLU A O 15
ATOM 20786 N N . GLY A 1 50 ? 4.819 7.801 -14.888 1.00 0.00 50 GLY A N 15
ATOM 20787 C CA . GLY A 1 50 ? 4.621 6.998 -16.080 1.00 0.00 50 GLY A CA 15
ATOM 20788 C C . GLY A 1 50 ? 3.299 6.257 -16.068 1.00 0.00 50 GLY A C 15
ATOM 20789 O O . GLY A 1 50 ? 2.575 6.247 -17.064 1.00 0.00 50 GLY A O 15
ATOM 20793 N N . LEU A 1 51 ? 2.983 5.634 -14.938 1.00 0.00 51 LEU A N 15
ATOM 20794 C CA . LEU A 1 51 ? 1.738 4.885 -14.800 1.00 0.00 51 LEU A CA 15
ATOM 20795 C C . LEU A 1 51 ? 0.533 5.774 -15.084 1.00 0.00 51 LEU A C 15
ATOM 20796 O O . LEU A 1 51 ? -0.332 5.428 -15.890 1.00 0.00 51 LEU A O 15
ATOM 20812 N N . LYS A 1 52 ? 0.482 6.924 -14.420 1.00 0.00 52 LYS A N 15
ATOM 20813 C CA . LYS A 1 52 ? -0.615 7.866 -14.603 1.00 0.00 52 LYS A CA 15
ATOM 20814 C C . LYS A 1 52 ? -1.020 7.952 -16.071 1.00 0.00 52 LYS A C 15
ATOM 20815 O O . LYS A 1 52 ? -2.198 7.839 -16.409 1.00 0.00 52 LYS A O 15
ATOM 20834 N N . LYS A 1 53 ? -0.035 8.150 -16.941 1.00 0.00 53 LYS A N 15
ATOM 20835 C CA . LYS A 1 53 ? -0.287 8.248 -18.374 1.00 0.00 53 LYS A CA 15
ATOM 20836 C C . LYS A 1 53 ? -0.920 6.965 -18.904 1.00 0.00 53 LYS A C 15
ATOM 20837 O O . LYS A 1 53 ? -1.754 7.000 -19.809 1.00 0.00 53 LYS A O 15
ATOM 20856 N N . HIS A 1 54 ? -0.519 5.833 -18.333 1.00 0.00 54 HIS A N 15
ATOM 20857 C CA . HIS A 1 54 ? -1.049 4.539 -18.748 1.00 0.00 54 HIS A CA 15
ATOM 20858 C C . HIS A 1 54 ? -2.517 4.402 -18.356 1.00 0.00 54 HIS A C 15
ATOM 20859 O O . HIS A 1 54 ? -3.373 4.146 -19.202 1.00 0.00 54 HIS A O 15
ATOM 20873 N N . MET A 1 55 ? -2.799 4.574 -17.069 1.00 0.00 55 MET A N 15
ATOM 20874 C CA . MET A 1 55 ? -4.164 4.471 -16.566 1.00 0.00 55 MET A CA 15
ATOM 20875 C C . MET A 1 55 ? -5.063 5.519 -17.213 1.00 0.00 55 MET A C 15
ATOM 20876 O O . MET A 1 55 ? -6.281 5.355 -17.269 1.00 0.00 55 MET A O 15
ATOM 20890 N N . GLU A 1 56 ? -4.454 6.596 -17.700 1.00 0.00 56 GLU A N 15
ATOM 20891 C CA . GLU A 1 56 ? -5.201 7.671 -18.342 1.00 0.00 56 GLU A CA 15
ATOM 20892 C C . GLU A 1 56 ? -5.841 7.189 -19.640 1.00 0.00 56 GLU A C 15
ATOM 20893 O O . GLU A 1 56 ? -6.986 7.524 -19.942 1.00 0.00 56 GLU A O 15
ATOM 20905 N N . ASN A 1 57 ? -5.093 6.400 -20.405 1.00 0.00 57 ASN A N 15
ATOM 20906 C CA . ASN A 1 57 ? -5.586 5.872 -21.672 1.00 0.00 57 ASN A CA 15
ATOM 20907 C C . ASN A 1 57 ? -6.136 4.460 -21.495 1.00 0.00 57 ASN A C 15
ATOM 20908 O O . ASN A 1 57 ? -6.801 3.925 -22.383 1.00 0.00 57 ASN A O 15
ATOM 20919 N N . CYS A 1 58 ? -5.854 3.861 -20.343 1.00 0.00 58 CYS A N 15
ATOM 20920 C CA . CYS A 1 58 ? -6.319 2.511 -20.049 1.00 0.00 58 CYS A CA 15
ATOM 20921 C C . CYS A 1 58 ? -7.634 2.546 -19.276 1.00 0.00 58 CYS A C 15
ATOM 20922 O O . CYS A 1 58 ? -8.045 1.549 -18.681 1.00 0.00 58 CYS A O 15
ATOM 20929 N N . LYS A 1 59 ? -8.291 3.701 -19.289 1.00 0.00 59 LYS A N 15
ATOM 20930 C CA . LYS A 1 59 ? -9.561 3.867 -18.591 1.00 0.00 59 LYS A CA 15
ATOM 20931 C C . LYS A 1 59 ? -10.605 2.889 -19.121 1.00 0.00 59 LYS A C 15
ATOM 20932 O O . LYS A 1 59 ? -10.579 2.514 -20.293 1.00 0.00 59 LYS A O 15
ATOM 20951 N N . GLN A 1 60 ? -11.522 2.481 -18.250 1.00 0.00 60 GLN A N 15
ATOM 20952 C CA . GLN A 1 60 ? -12.575 1.547 -18.631 1.00 0.00 60 GLN A CA 15
ATOM 20953 C C . GLN A 1 60 ? -13.774 2.287 -19.215 1.00 0.00 60 GLN A C 15
ATOM 20954 O O . GLN A 1 60 ? -14.234 3.281 -18.655 1.00 0.00 60 GLN A O 15
ATOM 20968 N N . GLU A 1 61 ? -14.274 1.795 -20.345 1.00 0.00 61 GLU A N 15
ATOM 20969 C CA . GLU A 1 61 ? -15.418 2.411 -21.005 1.00 0.00 61 GLU A CA 15
ATOM 20970 C C . GLU A 1 61 ? -16.571 1.420 -21.134 1.00 0.00 61 GLU A C 15
ATOM 20971 O O . GLU A 1 61 ? -16.362 0.207 -21.139 1.00 0.00 61 GLU A O 15
ATOM 20983 N N . MET A 1 62 ? -17.787 1.945 -21.238 1.00 0.00 62 MET A N 15
ATOM 20984 C CA . MET A 1 62 ? -18.973 1.107 -21.368 1.00 0.00 62 MET A CA 15
ATOM 20985 C C . MET A 1 62 ? -18.665 -0.150 -22.175 1.00 0.00 62 MET A C 15
ATOM 20986 O O . MET A 1 62 ? -17.958 -0.095 -23.182 1.00 0.00 62 MET A O 15
ATOM 21000 N N . PHE A 1 63 ? -19.198 -1.282 -21.727 1.00 0.00 63 PHE A N 15
ATOM 21001 C CA . PHE A 1 63 ? -18.978 -2.553 -22.407 1.00 0.00 63 PHE A CA 15
ATOM 21002 C C . PHE A 1 63 ? -20.303 -3.176 -22.837 1.00 0.00 63 PHE A C 15
ATOM 21003 O O . PHE A 1 63 ? -21.375 -2.635 -22.563 1.00 0.00 63 PHE A O 15
ATOM 21020 N N . THR A 1 64 ? -20.221 -4.318 -23.513 1.00 0.00 64 THR A N 15
ATOM 21021 C CA . THR A 1 64 ? -21.412 -5.015 -23.983 1.00 0.00 64 THR A CA 15
ATOM 21022 C C . THR A 1 64 ? -21.127 -6.494 -24.214 1.00 0.00 64 THR A C 15
ATOM 21023 O O . THR A 1 64 ? -20.301 -6.855 -25.053 1.00 0.00 64 THR A O 15
ATOM 21034 N N . CYS A 1 65 ? -21.817 -7.349 -23.466 1.00 0.00 65 CYS A N 15
ATOM 21035 C CA . CYS A 1 65 ? -21.639 -8.790 -23.589 1.00 0.00 65 CYS A CA 15
ATOM 21036 C C . CYS A 1 65 ? -21.941 -9.256 -25.011 1.00 0.00 65 CYS A C 15
ATOM 21037 O O . CYS A 1 65 ? -22.605 -8.557 -25.777 1.00 0.00 65 CYS A O 15
ATOM 21044 N N . HIS A 1 66 ? -21.449 -10.442 -25.356 1.00 0.00 66 HIS A N 15
ATOM 21045 C CA . HIS A 1 66 ? -21.666 -11.002 -26.685 1.00 0.00 66 HIS A CA 15
ATOM 21046 C C . HIS A 1 66 ? -22.662 -12.156 -26.632 1.00 0.00 66 HIS A C 15
ATOM 21047 O O . HIS A 1 66 ? -23.478 -12.328 -27.539 1.00 0.00 66 HIS A O 15
ATOM 21061 N N . HIS A 1 67 ? -22.590 -12.946 -25.565 1.00 0.00 67 HIS A N 15
ATOM 21062 C CA . HIS A 1 67 ? -23.485 -14.084 -25.394 1.00 0.00 67 HIS A CA 15
ATOM 21063 C C . HIS A 1 67 ? -24.943 -13.636 -25.406 1.00 0.00 67 HIS A C 15
ATOM 21064 O O . HIS A 1 67 ? -25.738 -14.096 -26.226 1.00 0.00 67 HIS A O 15
ATOM 21078 N N . CYS A 1 68 ? -25.288 -12.735 -24.492 1.00 0.00 68 CYS A N 15
ATOM 21079 C CA . CYS A 1 68 ? -26.650 -12.224 -24.396 1.00 0.00 68 CYS A CA 15
ATOM 21080 C C . CYS A 1 68 ? -26.761 -10.846 -25.041 1.00 0.00 68 CYS A C 15
ATOM 21081 O O . CYS A 1 68 ? -27.700 -10.571 -25.787 1.00 0.00 68 CYS A O 15
ATOM 21088 N N . GLY A 1 69 ? -25.794 -9.981 -24.748 1.00 0.00 69 GLY A N 15
ATOM 21089 C CA . GLY A 1 69 ? -25.801 -8.642 -25.307 1.00 0.00 69 GLY A CA 15
ATOM 21090 C C . GLY A 1 69 ? -26.126 -7.584 -24.272 1.00 0.00 69 GLY A C 15
ATOM 21091 O O . GLY A 1 69 ? -26.650 -6.520 -24.603 1.00 0.00 69 GLY A O 15
ATOM 21095 N N . LYS A 1 70 ? -25.816 -7.875 -23.013 1.00 0.00 70 LYS A N 15
ATOM 21096 C CA . LYS A 1 70 ? -26.078 -6.941 -21.924 1.00 0.00 70 LYS A CA 15
ATOM 21097 C C . LYS A 1 70 ? -25.243 -5.674 -22.081 1.00 0.00 70 LYS A C 15
ATOM 21098 O O . LYS A 1 70 ? -24.176 -5.696 -22.694 1.00 0.00 70 LYS A O 15
ATOM 21117 N N . GLN A 1 71 ? -25.736 -4.573 -21.523 1.00 0.00 71 GLN A N 15
ATOM 21118 C CA . GLN A 1 71 ? -25.034 -3.297 -21.601 1.00 0.00 71 GLN A CA 15
ATOM 21119 C C . GLN A 1 71 ? -25.103 -2.555 -20.270 1.00 0.00 71 GLN A C 15
ATOM 21120 O O . GLN A 1 71 ? -26.143 -2.003 -19.909 1.00 0.00 71 GLN A O 15
ATOM 21134 N N . LEU A 1 72 ? -23.990 -2.546 -19.545 1.00 0.00 72 LEU A N 15
ATOM 21135 C CA . LEU A 1 72 ? -23.924 -1.872 -18.253 1.00 0.00 72 LEU A CA 15
ATOM 21136 C C . LEU A 1 72 ? -22.679 -0.996 -18.159 1.00 0.00 72 LEU A C 15
ATOM 21137 O O . LEU A 1 72 ? -21.611 -1.363 -18.649 1.00 0.00 72 LEU A O 15
ATOM 21153 N N . ARG A 1 73 ? -22.824 0.163 -17.525 1.00 0.00 73 ARG A N 15
ATOM 21154 C CA . ARG A 1 73 ? -21.710 1.091 -17.365 1.00 0.00 73 ARG A CA 15
ATOM 21155 C C . ARG A 1 73 ? -20.762 0.618 -16.267 1.00 0.00 73 ARG A C 15
ATOM 21156 O O . ARG A 1 73 ? -19.571 0.928 -16.286 1.00 0.00 73 ARG A O 15
ATOM 21177 N N . SER A 1 74 ? -21.299 -0.133 -15.311 1.00 0.00 74 SER A N 15
ATOM 21178 C CA . SER A 1 74 ? -20.502 -0.645 -14.202 1.00 0.00 74 SER A CA 15
ATOM 21179 C C . SER A 1 74 ? -20.086 -2.091 -14.455 1.00 0.00 74 SER A C 15
ATOM 21180 O O . SER A 1 74 ? -20.904 -3.008 -14.373 1.00 0.00 74 SER A O 15
ATOM 21188 N N . LEU A 1 75 ? -18.808 -2.287 -14.761 1.00 0.00 75 LEU A N 15
ATOM 21189 C CA . LEU A 1 75 ? -18.281 -3.621 -15.026 1.00 0.00 75 LEU A CA 15
ATOM 21190 C C . LEU A 1 75 ? -18.735 -4.608 -13.955 1.00 0.00 75 LEU A C 15
ATOM 21191 O O . LEU A 1 75 ? -19.133 -5.732 -14.261 1.00 0.00 75 LEU A O 15
ATOM 21207 N N . ALA A 1 76 ? -18.674 -4.179 -12.699 1.00 0.00 76 ALA A N 15
ATOM 21208 C CA . ALA A 1 76 ? -19.083 -5.023 -11.583 1.00 0.00 76 ALA A CA 15
ATOM 21209 C C . ALA A 1 76 ? -20.406 -5.722 -11.878 1.00 0.00 76 ALA A C 15
ATOM 21210 O O . ALA A 1 76 ? -20.466 -6.947 -11.967 1.00 0.00 76 ALA A O 15
ATOM 21217 N N . GLY A 1 77 ? -21.466 -4.933 -12.030 1.00 0.00 77 GLY A N 15
ATOM 21218 C CA . GLY A 1 77 ? -22.774 -5.494 -12.313 1.00 0.00 77 GLY A CA 15
ATOM 21219 C C . GLY A 1 77 ? -22.746 -6.476 -13.467 1.00 0.00 77 GLY A C 15
ATOM 21220 O O . GLY A 1 77 ? -23.338 -7.552 -13.389 1.00 0.00 77 GLY A O 15
ATOM 21224 N N . MET A 1 78 ? -22.057 -6.105 -14.541 1.00 0.00 78 MET A N 15
ATOM 21225 C CA . MET A 1 78 ? -21.955 -6.962 -15.717 1.00 0.00 78 MET A CA 15
ATOM 21226 C C . MET A 1 78 ? -21.326 -8.305 -15.358 1.00 0.00 78 MET A C 15
ATOM 21227 O O . MET A 1 78 ? -21.925 -9.360 -15.571 1.00 0.00 78 MET A O 15
ATOM 21241 N N . LYS A 1 79 ? -20.116 -8.259 -14.812 1.00 0.00 79 LYS A N 15
ATOM 21242 C CA . LYS A 1 79 ? -19.406 -9.472 -14.422 1.00 0.00 79 LYS A CA 15
ATOM 21243 C C . LYS A 1 79 ? -20.328 -10.423 -13.666 1.00 0.00 79 LYS A C 15
ATOM 21244 O O . LYS A 1 79 ? -20.065 -11.623 -13.583 1.00 0.00 79 LYS A O 15
ATOM 21263 N N . TYR A 1 80 ? -21.409 -9.880 -13.117 1.00 0.00 80 TYR A N 15
ATOM 21264 C CA . TYR A 1 80 ? -22.369 -10.681 -12.367 1.00 0.00 80 TYR A CA 15
ATOM 21265 C C . TYR A 1 80 ? -23.449 -11.240 -13.288 1.00 0.00 80 TYR A C 15
ATOM 21266 O O . TYR A 1 80 ? -23.894 -12.377 -13.123 1.00 0.00 80 TYR A O 15
ATOM 21284 N N . HIS A 1 81 ? -23.866 -10.434 -14.259 1.00 0.00 81 HIS A N 15
ATOM 21285 C CA . HIS A 1 81 ? -24.893 -10.847 -15.208 1.00 0.00 81 HIS A CA 15
ATOM 21286 C C . HIS A 1 81 ? -24.554 -12.204 -15.819 1.00 0.00 81 HIS A C 15
ATOM 21287 O O . HIS A 1 81 ? -25.444 -12.976 -16.175 1.00 0.00 81 HIS A O 15
ATOM 21301 N N . VAL A 1 82 ? -23.261 -12.487 -15.937 1.00 0.00 82 VAL A N 15
ATOM 21302 C CA . VAL A 1 82 ? -22.804 -13.750 -16.505 1.00 0.00 82 VAL A CA 15
ATOM 21303 C C . VAL A 1 82 ? -23.048 -14.906 -15.541 1.00 0.00 82 VAL A C 15
ATOM 21304 O O . VAL A 1 82 ? -23.632 -15.923 -15.911 1.00 0.00 82 VAL A O 15
ATOM 21317 N N . MET A 1 83 ? -22.597 -14.741 -14.302 1.00 0.00 83 MET A N 15
ATOM 21318 C CA . MET A 1 83 ? -22.768 -15.770 -13.283 1.00 0.00 83 MET A CA 15
ATOM 21319 C C . MET A 1 83 ? -24.243 -15.965 -12.949 1.00 0.00 83 MET A C 15
ATOM 21320 O O . MET A 1 83 ? -24.648 -17.028 -12.478 1.00 0.00 83 MET A O 15
ATOM 21334 N N . ALA A 1 84 ? -25.042 -14.932 -13.196 1.00 0.00 84 ALA A N 15
ATOM 21335 C CA . ALA A 1 84 ? -26.473 -14.991 -12.923 1.00 0.00 84 ALA A CA 15
ATOM 21336 C C . ALA A 1 84 ? -27.229 -15.621 -14.088 1.00 0.00 84 ALA A C 15
ATOM 21337 O O . ALA A 1 84 ? -28.012 -16.551 -13.902 1.00 0.00 84 ALA A O 15
ATOM 21344 N N . ASN A 1 85 ? -26.989 -15.107 -15.290 1.00 0.00 85 ASN A N 15
ATOM 21345 C CA . ASN A 1 85 ? -27.648 -15.618 -16.486 1.00 0.00 85 ASN A CA 15
ATOM 21346 C C . ASN A 1 85 ? -26.913 -16.839 -17.033 1.00 0.00 85 ASN A C 15
ATOM 21347 O O . ASN A 1 85 ? -27.482 -17.927 -17.131 1.00 0.00 85 ASN A O 15
ATOM 21358 N N . HIS A 1 86 ? -25.646 -16.650 -17.387 1.00 0.00 86 HIS A N 15
ATOM 21359 C CA . HIS A 1 86 ? -24.832 -17.735 -17.922 1.00 0.00 86 HIS A CA 15
ATOM 21360 C C . HIS A 1 86 ? -24.239 -18.576 -16.796 1.00 0.00 86 HIS A C 15
ATOM 21361 O O . HIS A 1 86 ? -23.073 -18.965 -16.847 1.00 0.00 86 HIS A O 15
ATOM 21375 N N . ASN A 1 87 ? -25.050 -18.852 -15.780 1.00 0.00 87 ASN A N 15
ATOM 21376 C CA . ASN A 1 87 ? -24.604 -19.646 -14.640 1.00 0.00 87 ASN A CA 15
ATOM 21377 C C . ASN A 1 87 ? -24.185 -21.045 -15.082 1.00 0.00 87 ASN A C 15
ATOM 21378 O O . ASN A 1 87 ? -25.015 -21.947 -15.191 1.00 0.00 87 ASN A O 15
ATOM 21389 N N . SER A 1 88 ? -22.891 -21.217 -15.334 1.00 0.00 88 SER A N 15
ATOM 21390 C CA . SER A 1 88 ? -22.362 -22.505 -15.767 1.00 0.00 88 SER A CA 15
ATOM 21391 C C . SER A 1 88 ? -21.232 -22.964 -14.850 1.00 0.00 88 SER A C 15
ATOM 21392 O O . SER A 1 88 ? -20.053 -22.804 -15.170 1.00 0.00 88 SER A O 15
ATOM 21400 N N . LEU A 1 89 ? -21.600 -23.534 -13.708 1.00 0.00 89 LEU A N 15
ATOM 21401 C CA . LEU A 1 89 ? -20.618 -24.017 -12.743 1.00 0.00 89 LEU A CA 15
ATOM 21402 C C . LEU A 1 89 ? -20.642 -25.539 -12.656 1.00 0.00 89 LEU A C 15
ATOM 21403 O O . LEU A 1 89 ? -21.678 -26.179 -12.840 1.00 0.00 89 LEU A O 15
ATOM 21419 N N . PRO A 1 90 ? -19.476 -26.135 -12.368 1.00 0.00 90 PRO A N 15
ATOM 21420 C CA . PRO A 1 90 ? -19.338 -27.589 -12.247 1.00 0.00 90 PRO A CA 15
ATOM 21421 C C . PRO A 1 90 ? -20.036 -28.137 -11.007 1.00 0.00 90 PRO A C 15
ATOM 21422 O O . PRO A 1 90 ? -20.366 -27.388 -10.088 1.00 0.00 90 PRO A O 15
ATOM 21433 N N . SER A 1 91 ? -20.258 -29.447 -10.989 1.00 0.00 91 SER A N 15
ATOM 21434 C CA . SER A 1 91 ? -20.920 -30.095 -9.863 1.00 0.00 91 SER A CA 15
ATOM 21435 C C . SER A 1 91 ? -20.541 -29.420 -8.548 1.00 0.00 91 SER A C 15
ATOM 21436 O O . SER A 1 91 ? -21.404 -29.074 -7.743 1.00 0.00 91 SER A O 15
ATOM 21444 N N . GLY A 1 92 ? -19.241 -29.237 -8.338 1.00 0.00 92 GLY A N 15
ATOM 21445 C CA . GLY A 1 92 ? -18.768 -28.604 -7.120 1.00 0.00 92 GLY A CA 15
ATOM 21446 C C . GLY A 1 92 ? -19.735 -27.561 -6.595 1.00 0.00 92 GLY A C 15
ATOM 21447 O O . GLY A 1 92 ? -19.733 -26.408 -7.027 1.00 0.00 92 GLY A O 15
ATOM 21451 N N . PRO A 1 93 ? -20.588 -27.966 -5.643 1.00 0.00 93 PRO A N 15
ATOM 21452 C CA . PRO A 1 93 ? -21.582 -27.073 -5.039 1.00 0.00 93 PRO A CA 15
ATOM 21453 C C . PRO A 1 93 ? -20.943 -26.009 -4.153 1.00 0.00 93 PRO A C 15
ATOM 21454 O O . PRO A 1 93 ? -19.745 -26.057 -3.875 1.00 0.00 93 PRO A O 15
ATOM 21465 N N . SER A 1 94 ? -21.751 -25.050 -3.712 1.00 0.00 94 SER A N 15
ATOM 21466 C CA . SER A 1 94 ? -21.263 -23.972 -2.859 1.00 0.00 94 SER A CA 15
ATOM 21467 C C . SER A 1 94 ? -21.765 -24.142 -1.428 1.00 0.00 94 SER A C 15
ATOM 21468 O O . SER A 1 94 ? -22.764 -24.818 -1.185 1.00 0.00 94 SER A O 15
ATOM 21476 N N . SER A 1 95 ? -21.063 -23.523 -0.485 1.00 0.00 95 SER A N 15
ATOM 21477 C CA . SER A 1 95 ? -21.433 -23.607 0.923 1.00 0.00 95 SER A CA 15
ATOM 21478 C C . SER A 1 95 ? -22.857 -23.105 1.141 1.00 0.00 95 SER A C 15
ATOM 21479 O O . SER A 1 95 ? -23.723 -23.843 1.610 1.00 0.00 95 SER A O 15
ATOM 21487 N N . GLY A 1 96 ? -23.092 -21.843 0.797 1.00 0.00 96 GLY A N 15
ATOM 21488 C CA . GLY A 1 96 ? -24.412 -21.262 0.962 1.00 0.00 96 GLY A CA 15
ATOM 21489 C C . GLY A 1 96 ? -25.044 -21.627 2.290 1.00 0.00 96 GLY A C 15
ATOM 21490 O O . GLY A 1 96 ? -24.337 -21.680 3.295 1.00 0.00 96 GLY A O 15
ATOM 21496 N N . GLY A 1 1 ? -10.172 38.606 37.550 1.00 0.00 1 GLY A N 16
ATOM 21497 C CA . GLY A 1 1 ? -10.426 37.771 36.390 1.00 0.00 1 GLY A CA 16
ATOM 21498 C C . GLY A 1 1 ? -9.390 37.962 35.301 1.00 0.00 1 GLY A C 16
ATOM 21499 O O . GLY A 1 1 ? -8.898 39.071 35.090 1.00 0.00 1 GLY A O 16
ATOM 21503 N N . SER A 1 2 ? -9.056 36.879 34.607 1.00 0.00 2 SER A N 16
ATOM 21504 C CA . SER A 1 2 ? -8.067 36.931 33.537 1.00 0.00 2 SER A CA 16
ATOM 21505 C C . SER A 1 2 ? -8.101 35.653 32.703 1.00 0.00 2 SER A C 16
ATOM 21506 O O . SER A 1 2 ? -8.617 34.625 33.143 1.00 0.00 2 SER A O 16
ATOM 21514 N N . SER A 1 3 ? -7.549 35.727 31.497 1.00 0.00 3 SER A N 16
ATOM 21515 C CA . SER A 1 3 ? -7.519 34.578 30.598 1.00 0.00 3 SER A CA 16
ATOM 21516 C C . SER A 1 3 ? -6.588 34.837 29.417 1.00 0.00 3 SER A C 16
ATOM 21517 O O . SER A 1 3 ? -6.183 35.972 29.168 1.00 0.00 3 SER A O 16
ATOM 21525 N N . GLY A 1 4 ? -6.254 33.774 28.691 1.00 0.00 4 GLY A N 16
ATOM 21526 C CA . GLY A 1 4 ? -5.374 33.906 27.545 1.00 0.00 4 GLY A CA 16
ATOM 21527 C C . GLY A 1 4 ? -4.903 32.565 27.019 1.00 0.00 4 GLY A C 16
ATOM 21528 O O . GLY A 1 4 ? -4.956 31.559 27.727 1.00 0.00 4 GLY A O 16
ATOM 21532 N N . SER A 1 5 ? -4.442 32.549 25.772 1.00 0.00 5 SER A N 16
ATOM 21533 C CA . SER A 1 5 ? -3.965 31.319 25.149 1.00 0.00 5 SER A CA 16
ATOM 21534 C C . SER A 1 5 ? -3.378 31.602 23.770 1.00 0.00 5 SER A C 16
ATOM 21535 O O . SER A 1 5 ? -3.456 32.723 23.267 1.00 0.00 5 SER A O 16
ATOM 21543 N N . SER A 1 6 ? -2.789 30.576 23.163 1.00 0.00 6 SER A N 16
ATOM 21544 C CA . SER A 1 6 ? -2.184 30.714 21.843 1.00 0.00 6 SER A CA 16
ATOM 21545 C C . SER A 1 6 ? -1.753 29.355 21.299 1.00 0.00 6 SER A C 16
ATOM 21546 O O . SER A 1 6 ? -1.797 28.349 22.005 1.00 0.00 6 SER A O 16
ATOM 21554 N N . GLY A 1 7 ? -1.335 29.336 20.037 1.00 0.00 7 GLY A N 16
ATOM 21555 C CA . GLY A 1 7 ? -0.902 28.096 19.418 1.00 0.00 7 GLY A CA 16
ATOM 21556 C C . GLY A 1 7 ? -0.668 28.243 17.928 1.00 0.00 7 GLY A C 16
ATOM 21557 O O . GLY A 1 7 ? -1.475 28.850 17.223 1.00 0.00 7 GLY A O 16
ATOM 21561 N N . ARG A 1 8 ? 0.439 27.688 17.446 1.00 0.00 8 ARG A N 16
ATOM 21562 C CA . ARG A 1 8 ? 0.778 27.763 16.030 1.00 0.00 8 ARG A CA 16
ATOM 21563 C C . ARG A 1 8 ? 1.409 26.459 15.552 1.00 0.00 8 ARG A C 16
ATOM 21564 O O . ARG A 1 8 ? 2.298 25.912 16.206 1.00 0.00 8 ARG A O 16
ATOM 21585 N N . ILE A 1 9 ? 0.943 25.966 14.410 1.00 0.00 9 ILE A N 16
ATOM 21586 C CA . ILE A 1 9 ? 1.462 24.726 13.845 1.00 0.00 9 ILE A CA 16
ATOM 21587 C C . ILE A 1 9 ? 1.681 24.857 12.342 1.00 0.00 9 ILE A C 16
ATOM 21588 O O . ILE A 1 9 ? 0.738 25.080 11.583 1.00 0.00 9 ILE A O 16
ATOM 21604 N N . ARG A 1 10 ? 2.933 24.714 11.917 1.00 0.00 10 ARG A N 16
ATOM 21605 C CA . ARG A 1 10 ? 3.277 24.815 10.504 1.00 0.00 10 ARG A CA 16
ATOM 21606 C C . ARG A 1 10 ? 3.784 23.479 9.971 1.00 0.00 10 ARG A C 16
ATOM 21607 O O . ARG A 1 10 ? 4.473 22.739 10.673 1.00 0.00 10 ARG A O 16
ATOM 21628 N N . LYS A 1 11 ? 3.436 23.175 8.725 1.00 0.00 11 LYS A N 16
ATOM 21629 C CA . LYS A 1 11 ? 3.856 21.928 8.096 1.00 0.00 11 LYS A CA 16
ATOM 21630 C C . LYS A 1 11 ? 3.601 21.965 6.592 1.00 0.00 11 LYS A C 16
ATOM 21631 O O . LYS A 1 11 ? 2.841 22.800 6.103 1.00 0.00 11 LYS A O 16
ATOM 21650 N N . GLU A 1 12 ? 4.241 21.054 5.866 1.00 0.00 12 GLU A N 16
ATOM 21651 C CA . GLU A 1 12 ? 4.082 20.983 4.418 1.00 0.00 12 GLU A CA 16
ATOM 21652 C C . GLU A 1 12 ? 3.991 19.533 3.951 1.00 0.00 12 GLU A C 16
ATOM 21653 O O . GLU A 1 12 ? 4.940 18.758 4.062 1.00 0.00 12 GLU A O 16
ATOM 21665 N N . PRO A 1 13 ? 2.820 19.157 3.414 1.00 0.00 13 PRO A N 16
ATOM 21666 C CA . PRO A 1 13 ? 2.576 17.799 2.919 1.00 0.00 13 PRO A CA 16
ATOM 21667 C C . PRO A 1 13 ? 3.367 17.494 1.652 1.00 0.00 13 PRO A C 16
ATOM 21668 O O . PRO A 1 13 ? 3.711 18.385 0.876 1.00 0.00 13 PRO A O 16
ATOM 21679 N N . PRO A 1 14 ? 3.662 16.203 1.434 1.00 0.00 14 PRO A N 16
ATOM 21680 C CA . PRO A 1 14 ? 4.414 15.751 0.260 1.00 0.00 14 PRO A CA 16
ATOM 21681 C C . PRO A 1 14 ? 3.613 15.887 -1.030 1.00 0.00 14 PRO A C 16
ATOM 21682 O O . PRO A 1 14 ? 2.427 16.215 -1.004 1.00 0.00 14 PRO A O 16
ATOM 21693 N N . VAL A 1 15 ? 4.269 15.631 -2.158 1.00 0.00 15 VAL A N 16
ATOM 21694 C CA . VAL A 1 15 ? 3.617 15.724 -3.459 1.00 0.00 15 VAL A CA 16
ATOM 21695 C C . VAL A 1 15 ? 2.174 15.236 -3.386 1.00 0.00 15 VAL A C 16
ATOM 21696 O O . VAL A 1 15 ? 1.266 15.867 -3.927 1.00 0.00 15 VAL A O 16
ATOM 21709 N N . TYR A 1 16 ? 1.970 14.108 -2.715 1.00 0.00 16 TYR A N 16
ATOM 21710 C CA . TYR A 1 16 ? 0.638 13.533 -2.573 1.00 0.00 16 TYR A CA 16
ATOM 21711 C C . TYR A 1 16 ? 0.053 13.847 -1.199 1.00 0.00 16 TYR A C 16
ATOM 21712 O O . TYR A 1 16 ? 0.761 14.293 -0.298 1.00 0.00 16 TYR A O 16
ATOM 21730 N N . ALA A 1 17 ? -1.246 13.608 -1.048 1.00 0.00 17 ALA A N 16
ATOM 21731 C CA . ALA A 1 17 ? -1.927 13.862 0.215 1.00 0.00 17 ALA A CA 16
ATOM 21732 C C . ALA A 1 17 ? -1.516 12.845 1.274 1.00 0.00 17 ALA A C 16
ATOM 21733 O O . ALA A 1 17 ? -0.843 11.859 0.974 1.00 0.00 17 ALA A O 16
ATOM 21740 N N . ALA A 1 18 ? -1.926 13.091 2.515 1.00 0.00 18 ALA A N 16
ATOM 21741 C CA . ALA A 1 18 ? -1.601 12.195 3.618 1.00 0.00 18 ALA A CA 16
ATOM 21742 C C . ALA A 1 18 ? -2.547 11.000 3.651 1.00 0.00 18 ALA A C 16
ATOM 21743 O O . ALA A 1 18 ? -3.021 10.600 4.714 1.00 0.00 18 ALA A O 16
ATOM 21750 N N . GLY A 1 19 ? -2.820 10.433 2.480 1.00 0.00 19 GLY A N 16
ATOM 21751 C CA . GLY A 1 19 ? -3.709 9.290 2.398 1.00 0.00 19 GLY A CA 16
ATOM 21752 C C . GLY A 1 19 ? -4.459 9.232 1.082 1.00 0.00 19 GLY A C 16
ATOM 21753 O O . GLY A 1 19 ? -5.673 9.029 1.060 1.00 0.00 19 GLY A O 16
ATOM 21757 N N . SER A 1 20 ? -3.736 9.412 -0.019 1.00 0.00 20 SER A N 16
ATOM 21758 C CA . SER A 1 20 ? -4.342 9.384 -1.345 1.00 0.00 20 SER A CA 16
ATOM 21759 C C . SER A 1 20 ? -3.752 8.258 -2.188 1.00 0.00 20 SER A C 16
ATOM 21760 O O . SER A 1 20 ? -2.669 7.749 -1.896 1.00 0.00 20 SER A O 16
ATOM 21768 N N . LEU A 1 21 ? -4.473 7.873 -3.236 1.00 0.00 21 LEU A N 16
ATOM 21769 C CA . LEU A 1 21 ? -4.023 6.806 -4.123 1.00 0.00 21 LEU A CA 16
ATOM 21770 C C . LEU A 1 21 ? -2.620 7.092 -4.651 1.00 0.00 21 LEU A C 16
ATOM 21771 O O . LEU A 1 21 ? -1.824 6.175 -4.850 1.00 0.00 21 LEU A O 16
ATOM 21787 N N . GLU A 1 22 ? -2.326 8.369 -4.872 1.00 0.00 22 GLU A N 16
ATOM 21788 C CA . GLU A 1 22 ? -1.018 8.775 -5.375 1.00 0.00 22 GLU A CA 16
ATOM 21789 C C . GLU A 1 22 ? 0.091 8.328 -4.427 1.00 0.00 22 GLU A C 16
ATOM 21790 O O . GLU A 1 22 ? 1.236 8.143 -4.840 1.00 0.00 22 GLU A O 16
ATOM 21802 N N . GLU A 1 23 ? -0.257 8.158 -3.156 1.00 0.00 23 GLU A N 16
ATOM 21803 C CA . GLU A 1 23 ? 0.710 7.734 -2.150 1.00 0.00 23 GLU A CA 16
ATOM 21804 C C . GLU A 1 23 ? 0.786 6.212 -2.075 1.00 0.00 23 GLU A C 16
ATOM 21805 O O . GLU A 1 23 ? 1.864 5.642 -1.908 1.00 0.00 23 GLU A O 16
ATOM 21817 N N . GLN A 1 24 ? -0.366 5.561 -2.198 1.00 0.00 24 GLN A N 16
ATOM 21818 C CA . GLN A 1 24 ? -0.430 4.105 -2.143 1.00 0.00 24 GLN A CA 16
ATOM 21819 C C . GLN A 1 24 ? 0.450 3.480 -3.220 1.00 0.00 24 GLN A C 16
ATOM 21820 O O . GLN A 1 24 ? 1.222 2.561 -2.948 1.00 0.00 24 GLN A O 16
ATOM 21834 N N . TRP A 1 25 ? 0.328 3.985 -4.442 1.00 0.00 25 TRP A N 16
ATOM 21835 C CA . TRP A 1 25 ? 1.113 3.476 -5.561 1.00 0.00 25 TRP A CA 16
ATOM 21836 C C . TRP A 1 25 ? 2.606 3.561 -5.262 1.00 0.00 25 TRP A C 16
ATOM 21837 O O . TRP A 1 25 ? 3.334 2.578 -5.403 1.00 0.00 25 TRP A O 16
ATOM 21858 N N . TYR A 1 26 ? 3.056 4.740 -4.850 1.00 0.00 26 TYR A N 16
ATOM 21859 C CA . TYR A 1 26 ? 4.463 4.953 -4.533 1.00 0.00 26 TYR A CA 16
ATOM 21860 C C . TYR A 1 26 ? 5.011 3.808 -3.686 1.00 0.00 26 TYR A C 16
ATOM 21861 O O . TYR A 1 26 ? 6.070 3.254 -3.981 1.00 0.00 26 TYR A O 16
ATOM 21879 N N . LEU A 1 27 ? 4.280 3.458 -2.633 1.00 0.00 27 LEU A N 16
ATOM 21880 C CA . LEU A 1 27 ? 4.690 2.378 -1.743 1.00 0.00 27 LEU A CA 16
ATOM 21881 C C . LEU A 1 27 ? 4.952 1.096 -2.526 1.00 0.00 27 LEU A C 16
ATOM 21882 O O . LEU A 1 27 ? 6.075 0.594 -2.556 1.00 0.00 27 LEU A O 16
ATOM 21898 N N . GLU A 1 28 ? 3.907 0.573 -3.160 1.00 0.00 28 GLU A N 16
ATOM 21899 C CA . GLU A 1 28 ? 4.025 -0.651 -3.945 1.00 0.00 28 GLU A CA 16
ATOM 21900 C C . GLU A 1 28 ? 5.362 -0.700 -4.678 1.00 0.00 28 GLU A C 16
ATOM 21901 O O . GLU A 1 28 ? 5.917 -1.775 -4.907 1.00 0.00 28 GLU A O 16
ATOM 21913 N N . ILE A 1 29 ? 5.873 0.471 -5.044 1.00 0.00 29 ILE A N 16
ATOM 21914 C CA . ILE A 1 29 ? 7.145 0.562 -5.750 1.00 0.00 29 ILE A CA 16
ATOM 21915 C C . ILE A 1 29 ? 8.316 0.572 -4.774 1.00 0.00 29 ILE A C 16
ATOM 21916 O O . ILE A 1 29 ? 9.282 -0.174 -4.939 1.00 0.00 29 ILE A O 16
ATOM 21932 N N . VAL A 1 30 ? 8.224 1.422 -3.757 1.00 0.00 30 VAL A N 16
ATOM 21933 C CA . VAL A 1 30 ? 9.275 1.528 -2.751 1.00 0.00 30 VAL A CA 16
ATOM 21934 C C . VAL A 1 30 ? 9.447 0.215 -1.996 1.00 0.00 30 VAL A C 16
ATOM 21935 O O . VAL A 1 30 ? 10.440 0.016 -1.295 1.00 0.00 30 VAL A O 16
ATOM 21948 N N . ASP A 1 31 ? 8.476 -0.679 -2.145 1.00 0.00 31 ASP A N 16
ATOM 21949 C CA . ASP A 1 31 ? 8.520 -1.975 -1.478 1.00 0.00 31 ASP A CA 16
ATOM 21950 C C . ASP A 1 31 ? 8.952 -3.070 -2.448 1.00 0.00 31 ASP A C 16
ATOM 21951 O O . ASP A 1 31 ? 9.751 -3.942 -2.103 1.00 0.00 31 ASP A O 16
ATOM 21960 N N . LYS A 1 32 ? 8.418 -3.021 -3.664 1.00 0.00 32 LYS A N 16
ATOM 21961 C CA . LYS A 1 32 ? 8.748 -4.008 -4.685 1.00 0.00 32 LYS A CA 16
ATOM 21962 C C . LYS A 1 32 ? 9.709 -3.425 -5.716 1.00 0.00 32 LYS A C 16
ATOM 21963 O O . LYS A 1 32 ? 10.756 -4.005 -6.000 1.00 0.00 32 LYS A O 16
ATOM 21982 N N . GLY A 1 33 ? 9.346 -2.273 -6.272 1.00 0.00 33 GLY A N 16
ATOM 21983 C CA . GLY A 1 33 ? 10.189 -1.630 -7.264 1.00 0.00 33 GLY A CA 16
ATOM 21984 C C . GLY A 1 33 ? 9.388 -1.026 -8.400 1.00 0.00 33 GLY A C 16
ATOM 21985 O O . GLY A 1 33 ? 9.882 -0.164 -9.127 1.00 0.00 33 GLY A O 16
ATOM 21989 N N . SER A 1 34 ? 8.148 -1.479 -8.555 1.00 0.00 34 SER A N 16
ATOM 21990 C CA . SER A 1 34 ? 7.279 -0.982 -9.615 1.00 0.00 34 SER A CA 16
ATOM 21991 C C . SER A 1 34 ? 5.811 -1.126 -9.227 1.00 0.00 34 SER A C 16
ATOM 21992 O O . SER A 1 34 ? 5.454 -1.971 -8.405 1.00 0.00 34 SER A O 16
ATOM 22000 N N . VAL A 1 35 ? 4.963 -0.295 -9.824 1.00 0.00 35 VAL A N 16
ATOM 22001 C CA . VAL A 1 35 ? 3.533 -0.330 -9.543 1.00 0.00 35 VAL A CA 16
ATOM 22002 C C . VAL A 1 35 ? 2.748 -0.844 -10.744 1.00 0.00 35 VAL A C 16
ATOM 22003 O O . VAL A 1 35 ? 3.041 -0.492 -11.887 1.00 0.00 35 VAL A O 16
ATOM 22016 N N . SER A 1 36 ? 1.749 -1.679 -10.478 1.00 0.00 36 SER A N 16
ATOM 22017 C CA . SER A 1 36 ? 0.923 -2.246 -11.539 1.00 0.00 36 SER A CA 16
ATOM 22018 C C . SER A 1 36 ? -0.340 -1.416 -11.745 1.00 0.00 36 SER A C 16
ATOM 22019 O O . SER A 1 36 ? -0.754 -0.664 -10.863 1.00 0.00 36 SER A O 16
ATOM 22027 N N . CYS A 1 37 ? -0.949 -1.559 -12.918 1.00 0.00 37 CYS A N 16
ATOM 22028 C CA . CYS A 1 37 ? -2.165 -0.823 -13.243 1.00 0.00 37 CYS A CA 16
ATOM 22029 C C . CYS A 1 37 ? -3.330 -1.288 -12.374 1.00 0.00 37 CYS A C 16
ATOM 22030 O O . CYS A 1 37 ? -3.809 -2.416 -12.485 1.00 0.00 37 CYS A O 16
ATOM 22037 N N . PRO A 1 38 ? -3.798 -0.397 -11.487 1.00 0.00 38 PRO A N 16
ATOM 22038 C CA . PRO A 1 38 ? -4.913 -0.692 -10.582 1.00 0.00 38 PRO A CA 16
ATOM 22039 C C . PRO A 1 38 ? -6.244 -0.804 -11.319 1.00 0.00 38 PRO A C 16
ATOM 22040 O O . PRO A 1 38 ? -7.278 -1.092 -10.715 1.00 0.00 38 PRO A O 16
ATOM 22051 N N . THR A 1 39 ? -6.211 -0.577 -12.628 1.00 0.00 39 THR A N 16
ATOM 22052 C CA . THR A 1 39 ? -7.414 -0.652 -13.447 1.00 0.00 39 THR A CA 16
ATOM 22053 C C . THR A 1 39 ? -7.528 -2.008 -14.134 1.00 0.00 39 THR A C 16
ATOM 22054 O O . THR A 1 39 ? -8.519 -2.720 -13.967 1.00 0.00 39 THR A O 16
ATOM 22065 N N . CYS A 1 40 ? -6.507 -2.362 -14.908 1.00 0.00 40 CYS A N 16
ATOM 22066 C CA . CYS A 1 40 ? -6.491 -3.633 -15.621 1.00 0.00 40 CYS A CA 16
ATOM 22067 C C . CYS A 1 40 ? -5.560 -4.629 -14.936 1.00 0.00 40 CYS A C 16
ATOM 22068 O O . CYS A 1 40 ? -5.740 -5.841 -15.050 1.00 0.00 40 CYS A O 16
ATOM 22075 N N . GLN A 1 41 ? -4.565 -4.108 -14.225 1.00 0.00 41 GLN A N 16
ATOM 22076 C CA . GLN A 1 41 ? -3.605 -4.952 -13.522 1.00 0.00 41 GLN A CA 16
ATOM 22077 C C . GLN A 1 41 ? -2.908 -5.904 -14.488 1.00 0.00 41 GLN A C 16
ATOM 22078 O O . GLN A 1 41 ? -2.666 -7.066 -14.164 1.00 0.00 41 GLN A O 16
ATOM 22092 N N . ALA A 1 42 ? -2.587 -5.403 -15.677 1.00 0.00 42 ALA A N 16
ATOM 22093 C CA . ALA A 1 42 ? -1.916 -6.208 -16.689 1.00 0.00 42 ALA A CA 16
ATOM 22094 C C . ALA A 1 42 ? -0.482 -5.736 -16.905 1.00 0.00 42 ALA A C 16
ATOM 22095 O O . ALA A 1 42 ? 0.444 -6.544 -16.983 1.00 0.00 42 ALA A O 16
ATOM 22102 N N . VAL A 1 43 ? -0.305 -4.422 -17.001 1.00 0.00 43 VAL A N 16
ATOM 22103 C CA . VAL A 1 43 ? 1.017 -3.842 -17.207 1.00 0.00 43 VAL A CA 16
ATOM 22104 C C . VAL A 1 43 ? 1.322 -2.782 -16.154 1.00 0.00 43 VAL A C 16
ATOM 22105 O O . VAL A 1 43 ? 0.462 -1.975 -15.803 1.00 0.00 43 VAL A O 16
ATOM 22118 N N . GLY A 1 44 ? 2.554 -2.789 -15.655 1.00 0.00 44 GLY A N 16
ATOM 22119 C CA . GLY A 1 44 ? 2.952 -1.823 -14.648 1.00 0.00 44 GLY A CA 16
ATOM 22120 C C . GLY A 1 44 ? 4.021 -0.871 -15.147 1.00 0.00 44 GLY A C 16
ATOM 22121 O O . GLY A 1 44 ? 4.495 -0.996 -16.276 1.00 0.00 44 GLY A O 16
ATOM 22125 N N . ARG A 1 45 ? 4.402 0.083 -14.304 1.00 0.00 45 ARG A N 16
ATOM 22126 C CA . ARG A 1 45 ? 5.420 1.061 -14.667 1.00 0.00 45 ARG A CA 16
ATOM 22127 C C . ARG A 1 45 ? 6.457 1.204 -13.557 1.00 0.00 45 ARG A C 16
ATOM 22128 O O . ARG A 1 45 ? 6.249 0.743 -12.434 1.00 0.00 45 ARG A O 16
ATOM 22149 N N . LYS A 1 46 ? 7.576 1.844 -13.879 1.00 0.00 46 LYS A N 16
ATOM 22150 C CA . LYS A 1 46 ? 8.647 2.049 -12.910 1.00 0.00 46 LYS A CA 16
ATOM 22151 C C . LYS A 1 46 ? 8.151 2.853 -11.713 1.00 0.00 46 LYS A C 16
ATOM 22152 O O . LYS A 1 46 ? 8.390 2.485 -10.562 1.00 0.00 46 LYS A O 16
ATOM 22171 N N . THR A 1 47 ? 7.458 3.953 -11.990 1.00 0.00 47 THR A N 16
ATOM 22172 C CA . THR A 1 47 ? 6.928 4.809 -10.936 1.00 0.00 47 THR A CA 16
ATOM 22173 C C . THR A 1 47 ? 5.493 5.227 -11.237 1.00 0.00 47 THR A C 16
ATOM 22174 O O . THR A 1 47 ? 4.898 4.778 -12.217 1.00 0.00 47 THR A O 16
ATOM 22185 N N . ILE A 1 48 ? 4.943 6.090 -10.389 1.00 0.00 48 ILE A N 16
ATOM 22186 C CA . ILE A 1 48 ? 3.579 6.570 -10.566 1.00 0.00 48 ILE A CA 16
ATOM 22187 C C . ILE A 1 48 ? 3.462 7.451 -11.805 1.00 0.00 48 ILE A C 16
ATOM 22188 O O . ILE A 1 48 ? 2.485 7.366 -12.549 1.00 0.00 48 ILE A O 16
ATOM 22204 N N . GLU A 1 49 ? 4.466 8.295 -12.021 1.00 0.00 49 GLU A N 16
ATOM 22205 C CA . GLU A 1 49 ? 4.476 9.191 -13.171 1.00 0.00 49 GLU A CA 16
ATOM 22206 C C . GLU A 1 49 ? 4.171 8.429 -14.457 1.00 0.00 49 GLU A C 16
ATOM 22207 O O . GLU A 1 49 ? 3.345 8.855 -15.264 1.00 0.00 49 GLU A O 16
ATOM 22219 N N . GLY A 1 50 ? 4.844 7.297 -14.642 1.00 0.00 50 GLY A N 16
ATOM 22220 C CA . GLY A 1 50 ? 4.632 6.493 -15.831 1.00 0.00 50 GLY A CA 16
ATOM 22221 C C . GLY A 1 50 ? 3.266 5.837 -15.852 1.00 0.00 50 GLY A C 16
ATOM 22222 O O . GLY A 1 50 ? 2.599 5.806 -16.887 1.00 0.00 50 GLY A O 16
ATOM 22226 N N . LEU A 1 51 ? 2.847 5.311 -14.706 1.00 0.00 51 LEU A N 16
ATOM 22227 C CA . LEU A 1 51 ? 1.550 4.650 -14.597 1.00 0.00 51 LEU A CA 16
ATOM 22228 C C . LEU A 1 51 ? 0.417 5.617 -14.924 1.00 0.00 51 LEU A C 16
ATOM 22229 O O . LEU A 1 51 ? -0.527 5.268 -15.632 1.00 0.00 51 LEU A O 16
ATOM 22245 N N . LYS A 1 52 ? 0.518 6.837 -14.406 1.00 0.00 52 LYS A N 16
ATOM 22246 C CA . LYS A 1 52 ? -0.495 7.857 -14.645 1.00 0.00 52 LYS A CA 16
ATOM 22247 C C . LYS A 1 52 ? -0.808 7.975 -16.133 1.00 0.00 52 LYS A C 16
ATOM 22248 O O . LYS A 1 52 ? -1.971 7.971 -16.537 1.00 0.00 52 LYS A O 16
ATOM 22267 N N . LYS A 1 53 ? 0.238 8.079 -16.946 1.00 0.00 53 LYS A N 16
ATOM 22268 C CA . LYS A 1 53 ? 0.077 8.196 -18.391 1.00 0.00 53 LYS A CA 16
ATOM 22269 C C . LYS A 1 53 ? -0.557 6.935 -18.971 1.00 0.00 53 LYS A C 16
ATOM 22270 O O . LYS A 1 53 ? -1.022 6.931 -20.111 1.00 0.00 53 LYS A O 16
ATOM 22289 N N . HIS A 1 54 ? -0.572 5.868 -18.179 1.00 0.00 54 HIS A N 16
ATOM 22290 C CA . HIS A 1 54 ? -1.151 4.601 -18.614 1.00 0.00 54 HIS A CA 16
ATOM 22291 C C . HIS A 1 54 ? -2.617 4.504 -18.202 1.00 0.00 54 HIS A C 16
ATOM 22292 O O . HIS A 1 54 ? -3.481 4.193 -19.021 1.00 0.00 54 HIS A O 16
ATOM 22306 N N . MET A 1 55 ? -2.888 4.773 -16.930 1.00 0.00 55 MET A N 16
ATOM 22307 C CA . MET A 1 55 ? -4.250 4.716 -16.411 1.00 0.00 55 MET A CA 16
ATOM 22308 C C . MET A 1 55 ? -5.089 5.865 -16.959 1.00 0.00 55 MET A C 16
ATOM 22309 O O . MET A 1 55 ? -6.316 5.782 -17.007 1.00 0.00 55 MET A O 16
ATOM 22323 N N . GLU A 1 56 ? -4.419 6.938 -17.370 1.00 0.00 56 GLU A N 16
ATOM 22324 C CA . GLU A 1 56 ? -5.105 8.104 -17.913 1.00 0.00 56 GLU A CA 16
ATOM 22325 C C . GLU A 1 56 ? -6.084 7.697 -19.011 1.00 0.00 56 GLU A C 16
ATOM 22326 O O . GLU A 1 56 ? -7.198 8.212 -19.086 1.00 0.00 56 GLU A O 16
ATOM 22338 N N . ASN A 1 57 ? -5.657 6.770 -19.862 1.00 0.00 57 ASN A N 16
ATOM 22339 C CA . ASN A 1 57 ? -6.494 6.294 -20.957 1.00 0.00 57 ASN A CA 16
ATOM 22340 C C . ASN A 1 57 ? -7.074 4.919 -20.641 1.00 0.00 57 ASN A C 16
ATOM 22341 O O . ASN A 1 57 ? -8.213 4.617 -20.997 1.00 0.00 57 ASN A O 16
ATOM 22352 N N . CYS A 1 58 ? -6.282 4.089 -19.971 1.00 0.00 58 CYS A N 16
ATOM 22353 C CA . CYS A 1 58 ? -6.715 2.745 -19.606 1.00 0.00 58 CYS A CA 16
ATOM 22354 C C . CYS A 1 58 ? -7.891 2.798 -18.636 1.00 0.00 58 CYS A C 16
ATOM 22355 O O . CYS A 1 58 ? -8.945 2.213 -18.888 1.00 0.00 58 CYS A O 16
ATOM 22362 N N . LYS A 1 59 ? -7.704 3.502 -17.525 1.00 0.00 59 LYS A N 16
ATOM 22363 C CA . LYS A 1 59 ? -8.749 3.634 -16.516 1.00 0.00 59 LYS A CA 16
ATOM 22364 C C . LYS A 1 59 ? -10.108 3.864 -17.168 1.00 0.00 59 LYS A C 16
ATOM 22365 O O . LYS A 1 59 ? -10.369 4.933 -17.719 1.00 0.00 59 LYS A O 16
ATOM 22384 N N . GLN A 1 60 ? -10.970 2.854 -17.100 1.00 0.00 60 GLN A N 16
ATOM 22385 C CA . GLN A 1 60 ? -12.303 2.948 -17.683 1.00 0.00 60 GLN A CA 16
ATOM 22386 C C . GLN A 1 60 ? -13.297 3.525 -16.680 1.00 0.00 60 GLN A C 16
ATOM 22387 O O . GLN A 1 60 ? -12.965 3.734 -15.514 1.00 0.00 60 GLN A O 16
ATOM 22401 N N . GLU A 1 61 ? -14.517 3.780 -17.143 1.00 0.00 61 GLU A N 16
ATOM 22402 C CA . GLU A 1 61 ? -15.558 4.334 -16.285 1.00 0.00 61 GLU A CA 16
ATOM 22403 C C . GLU A 1 61 ? -15.792 3.443 -15.069 1.00 0.00 61 GLU A C 16
ATOM 22404 O O . GLU A 1 61 ? -15.494 2.250 -15.094 1.00 0.00 61 GLU A O 16
ATOM 22416 N N . MET A 1 62 ? -16.328 4.033 -14.005 1.00 0.00 62 MET A N 16
ATOM 22417 C CA . MET A 1 62 ? -16.603 3.293 -12.779 1.00 0.00 62 MET A CA 16
ATOM 22418 C C . MET A 1 62 ? -17.828 3.857 -12.066 1.00 0.00 62 MET A C 16
ATOM 22419 O O . MET A 1 62 ? -18.397 4.863 -12.491 1.00 0.00 62 MET A O 16
ATOM 22433 N N . PHE A 1 63 ? -18.230 3.203 -10.981 1.00 0.00 63 PHE A N 16
ATOM 22434 C CA . PHE A 1 63 ? -19.388 3.640 -10.211 1.00 0.00 63 PHE A CA 16
ATOM 22435 C C . PHE A 1 63 ? -19.164 3.415 -8.718 1.00 0.00 63 PHE A C 16
ATOM 22436 O O . PHE A 1 63 ? -18.126 2.898 -8.304 1.00 0.00 63 PHE A O 16
ATOM 22453 N N . THR A 1 64 ? -20.147 3.807 -7.913 1.00 0.00 64 THR A N 16
ATOM 22454 C CA . THR A 1 64 ? -20.058 3.650 -6.467 1.00 0.00 64 THR A CA 16
ATOM 22455 C C . THR A 1 64 ? -21.425 3.809 -5.811 1.00 0.00 64 THR A C 16
ATOM 22456 O O . THR A 1 64 ? -22.077 4.844 -5.953 1.00 0.00 64 THR A O 16
ATOM 22467 N N . CYS A 1 65 ? -21.855 2.777 -5.093 1.00 0.00 65 CYS A N 16
ATOM 22468 C CA . CYS A 1 65 ? -23.146 2.801 -4.415 1.00 0.00 65 CYS A CA 16
ATOM 22469 C C . CYS A 1 65 ? -23.176 3.886 -3.341 1.00 0.00 65 CYS A C 16
ATOM 22470 O O . CYS A 1 65 ? -22.131 4.362 -2.895 1.00 0.00 65 CYS A O 16
ATOM 22477 N N . HIS A 1 66 ? -24.380 4.271 -2.931 1.00 0.00 66 HIS A N 16
ATOM 22478 C CA . HIS A 1 66 ? -24.546 5.298 -1.909 1.00 0.00 66 HIS A CA 16
ATOM 22479 C C . HIS A 1 66 ? -24.966 4.679 -0.579 1.00 0.00 66 HIS A C 16
ATOM 22480 O O . HIS A 1 66 ? -24.547 5.129 0.488 1.00 0.00 66 HIS A O 16
ATOM 22494 N N . HIS A 1 67 ? -25.797 3.644 -0.650 1.00 0.00 67 HIS A N 16
ATOM 22495 C CA . HIS A 1 67 ? -26.274 2.962 0.548 1.00 0.00 67 HIS A CA 16
ATOM 22496 C C . HIS A 1 67 ? -25.107 2.550 1.440 1.00 0.00 67 HIS A C 16
ATOM 22497 O O . HIS A 1 67 ? -24.945 3.065 2.546 1.00 0.00 67 HIS A O 16
ATOM 22511 N N . CYS A 1 68 ? -24.296 1.618 0.951 1.00 0.00 68 CYS A N 16
ATOM 22512 C CA . CYS A 1 68 ? -23.144 1.134 1.703 1.00 0.00 68 CYS A CA 16
ATOM 22513 C C . CYS A 1 68 ? -21.862 1.816 1.232 1.00 0.00 68 CYS A C 16
ATOM 22514 O O . CYS A 1 68 ? -21.001 2.166 2.037 1.00 0.00 68 CYS A O 16
ATOM 22521 N N . GLY A 1 69 ? -21.744 2.000 -0.080 1.00 0.00 69 GLY A N 16
ATOM 22522 C CA . GLY A 1 69 ? -20.566 2.638 -0.636 1.00 0.00 69 GLY A CA 16
ATOM 22523 C C . GLY A 1 69 ? -19.612 1.644 -1.268 1.00 0.00 69 GLY A C 16
ATOM 22524 O O . GLY A 1 69 ? -18.396 1.754 -1.113 1.00 0.00 69 GLY A O 16
ATOM 22528 N N . LYS A 1 70 ? -20.164 0.669 -1.983 1.00 0.00 70 LYS A N 16
ATOM 22529 C CA . LYS A 1 70 ? -19.355 -0.350 -2.641 1.00 0.00 70 LYS A CA 16
ATOM 22530 C C . LYS A 1 70 ? -18.866 0.138 -4.001 1.00 0.00 70 LYS A C 16
ATOM 22531 O O . LYS A 1 70 ? -19.491 0.996 -4.623 1.00 0.00 70 LYS A O 16
ATOM 22550 N N . GLN A 1 71 ? -17.746 -0.415 -4.455 1.00 0.00 71 GLN A N 16
ATOM 22551 C CA . GLN A 1 71 ? -17.174 -0.035 -5.742 1.00 0.00 71 GLN A CA 16
ATOM 22552 C C . GLN A 1 71 ? -16.865 -1.267 -6.585 1.00 0.00 71 GLN A C 16
ATOM 22553 O O . GLN A 1 71 ? -15.976 -2.053 -6.252 1.00 0.00 71 GLN A O 16
ATOM 22567 N N . LEU A 1 72 ? -17.602 -1.431 -7.677 1.00 0.00 72 LEU A N 16
ATOM 22568 C CA . LEU A 1 72 ? -17.407 -2.569 -8.569 1.00 0.00 72 LEU A CA 16
ATOM 22569 C C . LEU A 1 72 ? -17.007 -2.104 -9.966 1.00 0.00 72 LEU A C 16
ATOM 22570 O O . LEU A 1 72 ? -17.479 -1.073 -10.446 1.00 0.00 72 LEU A O 16
ATOM 22586 N N . ARG A 1 73 ? -16.137 -2.872 -10.613 1.00 0.00 73 ARG A N 16
ATOM 22587 C CA . ARG A 1 73 ? -15.675 -2.539 -11.955 1.00 0.00 73 ARG A CA 16
ATOM 22588 C C . ARG A 1 73 ? -16.855 -2.313 -12.896 1.00 0.00 73 ARG A C 16
ATOM 22589 O O . ARG A 1 73 ? -16.958 -1.268 -13.538 1.00 0.00 73 ARG A O 16
ATOM 22610 N N . SER A 1 74 ? -17.742 -3.300 -12.972 1.00 0.00 74 SER A N 16
ATOM 22611 C CA . SER A 1 74 ? -18.913 -3.210 -13.837 1.00 0.00 74 SER A CA 16
ATOM 22612 C C . SER A 1 74 ? -20.086 -2.572 -13.100 1.00 0.00 74 SER A C 16
ATOM 22613 O O . SER A 1 74 ? -19.998 -2.276 -11.907 1.00 0.00 74 SER A O 16
ATOM 22621 N N . LEU A 1 75 ? -21.184 -2.363 -13.817 1.00 0.00 75 LEU A N 16
ATOM 22622 C CA . LEU A 1 75 ? -22.377 -1.760 -13.232 1.00 0.00 75 LEU A CA 16
ATOM 22623 C C . LEU A 1 75 ? -23.408 -2.826 -12.878 1.00 0.00 75 LEU A C 16
ATOM 22624 O O . LEU A 1 75 ? -23.937 -2.848 -11.767 1.00 0.00 75 LEU A O 16
ATOM 22640 N N . ALA A 1 76 ? -23.688 -3.711 -13.830 1.00 0.00 76 ALA A N 16
ATOM 22641 C CA . ALA A 1 76 ? -24.653 -4.783 -13.617 1.00 0.00 76 ALA A CA 16
ATOM 22642 C C . ALA A 1 76 ? -24.482 -5.409 -12.237 1.00 0.00 76 ALA A C 16
ATOM 22643 O O . ALA A 1 76 ? -25.358 -5.295 -11.381 1.00 0.00 76 ALA A O 16
ATOM 22650 N N . GLY A 1 77 ? -23.348 -6.071 -12.028 1.00 0.00 77 GLY A N 16
ATOM 22651 C CA . GLY A 1 77 ? -23.084 -6.705 -10.750 1.00 0.00 77 GLY A CA 16
ATOM 22652 C C . GLY A 1 77 ? -23.446 -5.817 -9.576 1.00 0.00 77 GLY A C 16
ATOM 22653 O O . GLY A 1 77 ? -24.169 -6.236 -8.673 1.00 0.00 77 GLY A O 16
ATOM 22657 N N . MET A 1 78 ? -22.940 -4.589 -9.588 1.00 0.00 78 MET A N 16
ATOM 22658 C CA . MET A 1 78 ? -23.213 -3.640 -8.515 1.00 0.00 78 MET A CA 16
ATOM 22659 C C . MET A 1 78 ? -24.715 -3.431 -8.343 1.00 0.00 78 MET A C 16
ATOM 22660 O O . MET A 1 78 ? -25.287 -3.782 -7.311 1.00 0.00 78 MET A O 16
ATOM 22674 N N . LYS A 1 79 ? -25.348 -2.858 -9.361 1.00 0.00 79 LYS A N 16
ATOM 22675 C CA . LYS A 1 79 ? -26.783 -2.603 -9.324 1.00 0.00 79 LYS A CA 16
ATOM 22676 C C . LYS A 1 79 ? -27.528 -3.775 -8.693 1.00 0.00 79 LYS A C 16
ATOM 22677 O O . LYS A 1 79 ? -28.629 -3.613 -8.167 1.00 0.00 79 LYS A O 16
ATOM 22696 N N . TYR A 1 80 ? -26.919 -4.955 -8.748 1.00 0.00 80 TYR A N 16
ATOM 22697 C CA . TYR A 1 80 ? -27.525 -6.154 -8.182 1.00 0.00 80 TYR A CA 16
ATOM 22698 C C . TYR A 1 80 ? -27.226 -6.264 -6.690 1.00 0.00 80 TYR A C 16
ATOM 22699 O O . TYR A 1 80 ? -28.071 -6.696 -5.906 1.00 0.00 80 TYR A O 16
ATOM 22717 N N . HIS A 1 81 ? -26.016 -5.870 -6.306 1.00 0.00 81 HIS A N 16
ATOM 22718 C CA . HIS A 1 81 ? -25.604 -5.923 -4.907 1.00 0.00 81 HIS A CA 16
ATOM 22719 C C . HIS A 1 81 ? -26.553 -5.111 -4.030 1.00 0.00 81 HIS A C 16
ATOM 22720 O O . HIS A 1 81 ? -26.710 -5.392 -2.842 1.00 0.00 81 HIS A O 16
ATOM 22734 N N . VAL A 1 82 ? -27.183 -4.102 -4.624 1.00 0.00 82 VAL A N 16
ATOM 22735 C CA . VAL A 1 82 ? -28.117 -3.250 -3.897 1.00 0.00 82 VAL A CA 16
ATOM 22736 C C . VAL A 1 82 ? -29.413 -3.992 -3.591 1.00 0.00 82 VAL A C 16
ATOM 22737 O O . VAL A 1 82 ? -29.874 -4.012 -2.450 1.00 0.00 82 VAL A O 16
ATOM 22750 N N . MET A 1 83 ? -29.997 -4.600 -4.619 1.00 0.00 83 MET A N 16
ATOM 22751 C CA . MET A 1 83 ? -31.241 -5.345 -4.459 1.00 0.00 83 MET A CA 16
ATOM 22752 C C . MET A 1 83 ? -31.015 -6.611 -3.640 1.00 0.00 83 MET A C 16
ATOM 22753 O O . MET A 1 83 ? -31.952 -7.167 -3.068 1.00 0.00 83 MET A O 16
ATOM 22767 N N . ALA A 1 84 ? -29.766 -7.063 -3.589 1.00 0.00 84 ALA A N 16
ATOM 22768 C CA . ALA A 1 84 ? -29.417 -8.263 -2.839 1.00 0.00 84 ALA A CA 16
ATOM 22769 C C . ALA A 1 84 ? -29.252 -7.954 -1.355 1.00 0.00 84 ALA A C 16
ATOM 22770 O O . ALA A 1 84 ? -29.886 -8.580 -0.506 1.00 0.00 84 ALA A O 16
ATOM 22777 N N . ASN A 1 85 ? -28.396 -6.984 -1.048 1.00 0.00 85 ASN A N 16
ATOM 22778 C CA . ASN A 1 85 ? -28.147 -6.593 0.334 1.00 0.00 85 ASN A CA 16
ATOM 22779 C C . ASN A 1 85 ? -29.188 -5.586 0.811 1.00 0.00 85 ASN A C 16
ATOM 22780 O O . ASN A 1 85 ? -29.865 -5.804 1.816 1.00 0.00 85 ASN A O 16
ATOM 22791 N N . HIS A 1 86 ? -29.312 -4.481 0.082 1.00 0.00 86 HIS A N 16
ATOM 22792 C CA . HIS A 1 86 ? -30.272 -3.439 0.429 1.00 0.00 86 HIS A CA 16
ATOM 22793 C C . HIS 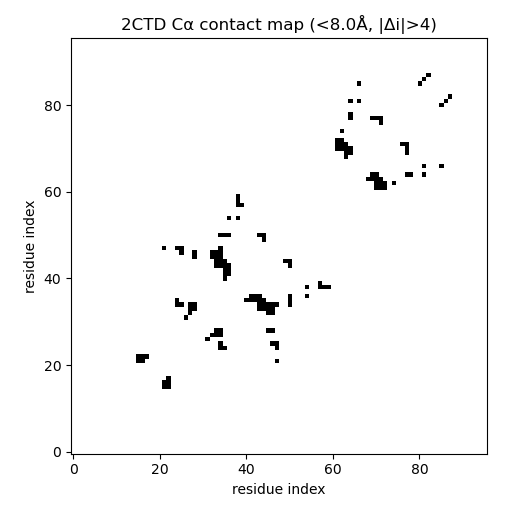A 1 86 ? -31.646 -3.749 -0.159 1.00 0.00 86 HIS A C 16
ATOM 22794 O O . HIS A 1 86 ? -32.267 -2.896 -0.791 1.00 0.00 86 HIS A O 16
ATOM 22808 N N . ASN A 1 87 ? -32.112 -4.975 0.054 1.00 0.00 87 ASN A N 16
ATOM 22809 C CA . ASN A 1 87 ? -33.412 -5.398 -0.456 1.00 0.00 87 ASN A CA 16
ATOM 22810 C C . ASN A 1 87 ? -34.543 -4.708 0.301 1.00 0.00 87 ASN A C 16
ATOM 22811 O O . ASN A 1 87 ? -34.711 -4.908 1.504 1.00 0.00 87 ASN A O 16
ATOM 22822 N N . SER A 1 88 ? -35.318 -3.898 -0.413 1.00 0.00 88 SER A N 16
ATOM 22823 C CA . SER A 1 88 ? -36.432 -3.176 0.191 1.00 0.00 88 SER A CA 16
ATOM 22824 C C . SER A 1 88 ? -37.756 -3.593 -0.442 1.00 0.00 88 SER A C 16
ATOM 22825 O O . SER A 1 88 ? -37.780 -4.249 -1.484 1.00 0.00 88 SER A O 16
ATOM 22833 N N . LEU A 1 89 ? -38.856 -3.207 0.195 1.00 0.00 89 LEU A N 16
ATOM 22834 C CA . LEU A 1 89 ? -40.186 -3.540 -0.304 1.00 0.00 89 LEU A CA 16
ATOM 22835 C C . LEU A 1 89 ? -40.277 -3.303 -1.808 1.00 0.00 89 LEU A C 16
ATOM 22836 O O . LEU A 1 89 ? -39.680 -2.374 -2.353 1.00 0.00 89 LEU A O 16
ATOM 22852 N N . PRO A 1 90 ? -41.044 -4.161 -2.497 1.00 0.00 90 PRO A N 16
ATOM 22853 C CA . PRO A 1 90 ? -41.235 -4.064 -3.947 1.00 0.00 90 PRO A CA 16
ATOM 22854 C C . PRO A 1 90 ? -42.068 -2.849 -4.342 1.00 0.00 90 PRO A C 16
ATOM 22855 O O . PRO A 1 90 ? -42.452 -2.045 -3.493 1.00 0.00 90 PRO A O 16
ATOM 22866 N N . SER A 1 91 ? -42.344 -2.723 -5.636 1.00 0.00 91 SER A N 16
ATOM 22867 C CA . SER A 1 91 ? -43.128 -1.604 -6.145 1.00 0.00 91 SER A CA 16
ATOM 22868 C C . SER A 1 91 ? -44.195 -1.186 -5.137 1.00 0.00 91 SER A C 16
ATOM 22869 O O . SER A 1 91 ? -45.027 -1.994 -4.726 1.00 0.00 91 SER A O 16
ATOM 22877 N N . GLY A 1 92 ? -44.164 0.083 -4.743 1.00 0.00 92 GLY A N 16
ATOM 22878 C CA . GLY A 1 92 ? -45.133 0.587 -3.787 1.00 0.00 92 GLY A CA 16
ATOM 22879 C C . GLY A 1 92 ? -44.717 1.915 -3.185 1.00 0.00 92 GLY A C 16
ATOM 22880 O O . GLY A 1 92 ? -44.234 2.811 -3.879 1.00 0.00 92 GLY A O 16
ATOM 22884 N N . PRO A 1 93 ? -44.905 2.056 -1.865 1.00 0.00 93 PRO A N 16
ATOM 22885 C CA . PRO A 1 93 ? -44.554 3.282 -1.142 1.00 0.00 93 PRO A CA 16
ATOM 22886 C C . PRO A 1 93 ? -43.046 3.487 -1.047 1.00 0.00 93 PRO A C 16
ATOM 22887 O O . PRO A 1 93 ? -42.294 2.540 -0.821 1.00 0.00 93 PRO A O 16
ATOM 22898 N N . SER A 1 94 ? -42.611 4.731 -1.222 1.00 0.00 94 SER A N 16
ATOM 22899 C CA . SER A 1 94 ? -41.192 5.060 -1.160 1.00 0.00 94 SER A CA 16
ATOM 22900 C C . SER A 1 94 ? -40.684 5.007 0.278 1.00 0.00 94 SER A C 16
ATOM 22901 O O . SER A 1 94 ? -41.447 5.199 1.225 1.00 0.00 94 SER A O 16
ATOM 22909 N N . SER A 1 95 ? -39.390 4.746 0.433 1.00 0.00 95 SER A N 16
ATOM 22910 C CA . SER A 1 95 ? -38.780 4.664 1.755 1.00 0.00 95 SER A CA 16
ATOM 22911 C C . SER A 1 95 ? -37.286 4.963 1.683 1.00 0.00 95 SER A C 16
ATOM 22912 O O . SER A 1 95 ? -36.590 4.493 0.784 1.00 0.00 95 SER A O 16
ATOM 22920 N N . GLY A 1 96 ? -36.799 5.750 2.638 1.00 0.00 96 GLY A N 16
ATOM 22921 C CA . GLY A 1 96 ? -35.391 6.099 2.666 1.00 0.00 96 GLY A CA 16
ATOM 22922 C C . GLY A 1 96 ? -35.162 7.593 2.559 1.00 0.00 96 GLY A C 16
ATOM 22923 O O . GLY A 1 96 ? -36.122 8.355 2.664 1.00 0.00 96 GLY A O 16
ATOM 22929 N N . GLY A 1 1 ? 39.173 6.382 13.072 1.00 0.00 1 GLY A N 17
ATOM 22930 C CA . GLY A 1 1 ? 38.314 7.551 13.123 1.00 0.00 1 GLY A CA 17
ATOM 22931 C C . GLY A 1 1 ? 36.871 7.197 13.424 1.00 0.00 1 GLY A C 17
ATOM 22932 O O . GLY A 1 1 ? 36.424 6.086 13.138 1.00 0.00 1 GLY A O 17
ATOM 22936 N N . SER A 1 2 ? 36.141 8.143 14.005 1.00 0.00 2 SER A N 17
ATOM 22937 C CA . SER A 1 2 ? 34.741 7.924 14.352 1.00 0.00 2 SER A CA 17
ATOM 22938 C C . SER A 1 2 ? 34.050 9.244 14.679 1.00 0.00 2 SER A C 17
ATOM 22939 O O . SER A 1 2 ? 34.459 9.962 15.591 1.00 0.00 2 SER A O 17
ATOM 22947 N N . SER A 1 3 ? 32.998 9.557 13.928 1.00 0.00 3 SER A N 17
ATOM 22948 C CA . SER A 1 3 ? 32.251 10.792 14.135 1.00 0.00 3 SER A CA 17
ATOM 22949 C C . SER A 1 3 ? 30.912 10.745 13.406 1.00 0.00 3 SER A C 17
ATOM 22950 O O . SER A 1 3 ? 30.815 10.224 12.295 1.00 0.00 3 SER A O 17
ATOM 22958 N N . GLY A 1 4 ? 29.880 11.294 14.040 1.00 0.00 4 GLY A N 17
ATOM 22959 C CA . GLY A 1 4 ? 28.560 11.305 13.437 1.00 0.00 4 GLY A CA 17
ATOM 22960 C C . GLY A 1 4 ? 27.538 12.028 14.293 1.00 0.00 4 GLY A C 17
ATOM 22961 O O . GLY A 1 4 ? 26.599 11.415 14.801 1.00 0.00 4 GLY A O 17
ATOM 22965 N N . SER A 1 5 ? 27.722 13.334 14.454 1.00 0.00 5 SER A N 17
ATOM 22966 C CA . SER A 1 5 ? 26.811 14.140 15.258 1.00 0.00 5 SER A CA 17
ATOM 22967 C C . SER A 1 5 ? 25.364 13.714 15.033 1.00 0.00 5 SER A C 17
ATOM 22968 O O . SER A 1 5 ? 24.835 13.834 13.928 1.00 0.00 5 SER A O 17
ATOM 22976 N N . SER A 1 6 ? 24.730 13.215 16.089 1.00 0.00 6 SER A N 17
ATOM 22977 C CA . SER A 1 6 ? 23.345 12.766 16.006 1.00 0.00 6 SER A CA 17
ATOM 22978 C C . SER A 1 6 ? 22.388 13.872 16.443 1.00 0.00 6 SER A C 17
ATOM 22979 O O . SER A 1 6 ? 22.719 14.692 17.298 1.00 0.00 6 SER A O 17
ATOM 22987 N N . GLY A 1 7 ? 21.199 13.887 15.848 1.00 0.00 7 GLY A N 17
ATOM 22988 C CA . GLY A 1 7 ? 20.213 14.896 16.187 1.00 0.00 7 GLY A CA 17
ATOM 22989 C C . GLY A 1 7 ? 18.815 14.322 16.307 1.00 0.00 7 GLY A C 17
ATOM 22990 O O . GLY A 1 7 ? 18.582 13.394 17.082 1.00 0.00 7 GLY A O 17
ATOM 22994 N N . ARG A 1 8 ? 17.882 14.876 15.540 1.00 0.00 8 ARG A N 17
ATOM 22995 C CA . ARG A 1 8 ? 16.499 14.415 15.567 1.00 0.00 8 ARG A CA 17
ATOM 22996 C C . ARG A 1 8 ? 16.073 13.893 14.198 1.00 0.00 8 ARG A C 17
ATOM 22997 O O . ARG A 1 8 ? 16.535 14.380 13.166 1.00 0.00 8 ARG A O 17
ATOM 23018 N N . ILE A 1 9 ? 15.191 12.899 14.197 1.00 0.00 9 ILE A N 17
ATOM 23019 C CA . ILE A 1 9 ? 14.703 12.312 12.955 1.00 0.00 9 ILE A CA 17
ATOM 23020 C C . ILE A 1 9 ? 13.179 12.265 12.931 1.00 0.00 9 ILE A C 17
ATOM 23021 O O . ILE A 1 9 ? 12.548 11.783 13.871 1.00 0.00 9 ILE A O 17
ATOM 23037 N N . ARG A 1 10 ? 12.595 12.767 11.848 1.00 0.00 10 ARG A N 17
ATOM 23038 C CA . ARG A 1 10 ? 11.144 12.782 11.701 1.00 0.00 10 ARG A CA 17
ATOM 23039 C C . ARG A 1 10 ? 10.746 12.645 10.234 1.00 0.00 10 ARG A C 17
ATOM 23040 O O . ARG A 1 10 ? 11.376 13.227 9.351 1.00 0.00 10 ARG A O 17
ATOM 23061 N N . LYS A 1 11 ? 9.695 11.872 9.981 1.00 0.00 11 LYS A N 17
ATOM 23062 C CA . LYS A 1 11 ? 9.211 11.659 8.623 1.00 0.00 11 LYS A CA 17
ATOM 23063 C C . LYS A 1 11 ? 8.221 12.747 8.221 1.00 0.00 11 LYS A C 17
ATOM 23064 O O . LYS A 1 11 ? 7.727 13.492 9.067 1.00 0.00 11 LYS A O 17
ATOM 23083 N N . GLU A 1 12 ? 7.935 12.832 6.925 1.00 0.00 12 GLU A N 17
ATOM 23084 C CA . GLU A 1 12 ? 7.003 13.829 6.413 1.00 0.00 12 GLU A CA 17
ATOM 23085 C C . GLU A 1 12 ? 6.298 13.322 5.158 1.00 0.00 12 GLU A C 17
ATOM 23086 O O . GLU A 1 12 ? 6.833 12.513 4.399 1.00 0.00 12 GLU A O 17
ATOM 23098 N N . PRO A 1 13 ? 5.068 13.807 4.934 1.00 0.00 13 PRO A N 17
ATOM 23099 C CA . PRO A 1 13 ? 4.263 13.418 3.772 1.00 0.00 13 PRO A CA 17
ATOM 23100 C C . PRO A 1 13 ? 4.825 13.968 2.466 1.00 0.00 13 PRO A C 17
ATOM 23101 O O . PRO A 1 13 ? 5.076 15.165 2.326 1.00 0.00 13 PRO A O 17
ATOM 23112 N N . PRO A 1 14 ? 5.028 13.076 1.485 1.00 0.00 14 PRO A N 17
ATOM 23113 C CA . PRO A 1 14 ? 5.562 13.450 0.172 1.00 0.00 14 PRO A CA 17
ATOM 23114 C C . PRO A 1 14 ? 4.569 14.270 -0.645 1.00 0.00 14 PRO A C 17
ATOM 23115 O O . PRO A 1 14 ? 3.375 14.297 -0.344 1.00 0.00 14 PRO A O 17
ATOM 23126 N N . VAL A 1 15 ? 5.070 14.936 -1.680 1.00 0.00 15 VAL A N 17
ATOM 23127 C CA . VAL A 1 15 ? 4.226 15.756 -2.542 1.00 0.00 15 VAL A CA 17
ATOM 23128 C C . VAL A 1 15 ? 2.833 15.152 -2.682 1.00 0.00 15 VAL A C 17
ATOM 23129 O O . VAL A 1 15 ? 1.831 15.867 -2.673 1.00 0.00 15 VAL A O 17
ATOM 23142 N N . TYR A 1 16 ? 2.778 13.831 -2.812 1.00 0.00 16 TYR A N 17
ATOM 23143 C CA . TYR A 1 16 ? 1.507 13.130 -2.957 1.00 0.00 16 TYR A CA 17
ATOM 23144 C C . TYR A 1 16 ? 0.577 13.443 -1.789 1.00 0.00 16 TYR A C 17
ATOM 23145 O O . TYR A 1 16 ? 1.024 13.632 -0.658 1.00 0.00 16 TYR A O 17
ATOM 23163 N N . ALA A 1 17 ? -0.721 13.495 -2.072 1.00 0.00 17 ALA A N 17
ATOM 23164 C CA . ALA A 1 17 ? -1.716 13.782 -1.046 1.00 0.00 17 ALA A CA 17
ATOM 23165 C C . ALA A 1 17 ? -1.454 12.966 0.215 1.00 0.00 17 ALA A C 17
ATOM 23166 O O . ALA A 1 17 ? -0.880 11.879 0.155 1.00 0.00 17 ALA A O 17
ATOM 23173 N N . ALA A 1 18 ? -1.878 13.498 1.357 1.00 0.00 18 ALA A N 17
ATOM 23174 C CA . ALA A 1 18 ? -1.691 12.818 2.633 1.00 0.00 18 ALA A CA 17
ATOM 23175 C C . ALA A 1 18 ? -2.744 11.734 2.837 1.00 0.00 18 ALA A C 17
ATOM 23176 O O . ALA A 1 18 ? -3.315 11.606 3.919 1.00 0.00 18 ALA A O 17
ATOM 23183 N N . GLY A 1 19 ? -2.997 10.956 1.789 1.00 0.00 19 GLY A N 17
ATOM 23184 C CA . GLY A 1 19 ? -3.982 9.894 1.874 1.00 0.00 19 GLY A CA 17
ATOM 23185 C C . GLY A 1 19 ? -4.724 9.685 0.569 1.00 0.00 19 GLY A C 17
ATOM 23186 O O . GLY A 1 19 ? -5.955 9.669 0.543 1.00 0.00 19 GLY A O 17
ATOM 23190 N N . SER A 1 20 ? -3.975 9.527 -0.517 1.00 0.00 20 SER A N 17
ATOM 23191 C CA . SER A 1 20 ? -4.570 9.323 -1.833 1.00 0.00 20 SER A CA 17
ATOM 23192 C C . SER A 1 20 ? -3.903 8.157 -2.556 1.00 0.00 20 SER A C 17
ATOM 23193 O O . SER A 1 20 ? -2.846 7.678 -2.144 1.00 0.00 20 SER A O 17
ATOM 23201 N N . LEU A 1 21 ? -4.529 7.705 -3.637 1.00 0.00 21 LEU A N 17
ATOM 23202 C CA . LEU A 1 21 ? -3.997 6.594 -4.420 1.00 0.00 21 LEU A CA 17
ATOM 23203 C C . LEU A 1 21 ? -2.503 6.769 -4.670 1.00 0.00 21 LEU A C 17
ATOM 23204 O O . LEU A 1 21 ? -1.741 5.804 -4.633 1.00 0.00 21 LEU A O 17
ATOM 23220 N N . GLU A 1 22 ? -2.091 8.008 -4.921 1.00 0.00 22 GLU A N 17
ATOM 23221 C CA . GLU A 1 22 ? -0.687 8.309 -5.175 1.00 0.00 22 GLU A CA 17
ATOM 23222 C C . GLU A 1 22 ? 0.207 7.667 -4.118 1.00 0.00 22 GLU A C 17
ATOM 23223 O O . GLU A 1 22 ? 1.162 6.963 -4.444 1.00 0.00 22 GLU A O 17
ATOM 23235 N N . GLU A 1 23 ? -0.112 7.915 -2.852 1.00 0.00 23 GLU A N 17
ATOM 23236 C CA . GLU A 1 23 ? 0.663 7.362 -1.748 1.00 0.00 23 GLU A CA 17
ATOM 23237 C C . GLU A 1 23 ? 0.732 5.841 -1.839 1.00 0.00 23 GLU A C 17
ATOM 23238 O O . GLU A 1 23 ? 1.813 5.255 -1.785 1.00 0.00 23 GLU A O 17
ATOM 23250 N N . GLN A 1 24 ? -0.429 5.209 -1.978 1.00 0.00 24 GLN A N 17
ATOM 23251 C CA . GLN A 1 24 ? -0.500 3.756 -2.076 1.00 0.00 24 GLN A CA 17
ATOM 23252 C C . GLN A 1 24 ? 0.388 3.242 -3.204 1.00 0.00 24 GLN A C 17
ATOM 23253 O O . GLN A 1 24 ? 1.218 2.356 -3.000 1.00 0.00 24 GLN A O 17
ATOM 23267 N N . TRP A 1 25 ? 0.207 3.803 -4.394 1.00 0.00 25 TRP A N 17
ATOM 23268 C CA . TRP A 1 25 ? 0.992 3.400 -5.556 1.00 0.00 25 TRP A CA 17
ATOM 23269 C C . TRP A 1 25 ? 2.483 3.586 -5.296 1.00 0.00 25 TRP A C 17
ATOM 23270 O O . TRP A 1 25 ? 3.298 2.748 -5.683 1.00 0.00 25 TRP A O 17
ATOM 23291 N N . TYR A 1 26 ? 2.832 4.686 -4.640 1.00 0.00 26 TYR A N 17
ATOM 23292 C CA . TYR A 1 26 ? 4.226 4.982 -4.331 1.00 0.00 26 TYR A CA 17
ATOM 23293 C C . TYR A 1 26 ? 4.870 3.831 -3.565 1.00 0.00 26 TYR A C 17
ATOM 23294 O O . TYR A 1 26 ? 5.951 3.360 -3.921 1.00 0.00 26 TYR A O 17
ATOM 23312 N N . LEU A 1 27 ? 4.198 3.381 -2.511 1.00 0.00 27 LEU A N 17
ATOM 23313 C CA . LEU A 1 27 ? 4.702 2.283 -1.693 1.00 0.00 27 LEU A CA 17
ATOM 23314 C C . LEU A 1 27 ? 5.016 1.063 -2.553 1.00 0.00 27 LEU A C 17
ATOM 23315 O O . LEU A 1 27 ? 6.137 0.557 -2.543 1.00 0.00 27 LEU A O 17
ATOM 23331 N N . GLU A 1 28 ? 4.017 0.596 -3.296 1.00 0.00 28 GLU A N 17
ATOM 23332 C CA . GLU A 1 28 ? 4.187 -0.564 -4.163 1.00 0.00 28 GLU A CA 17
ATOM 23333 C C . GLU A 1 28 ? 5.517 -0.496 -4.908 1.00 0.00 28 GLU A C 17
ATOM 23334 O O . GLU A 1 28 ? 6.058 -1.519 -5.329 1.00 0.00 28 GLU A O 17
ATOM 23346 N N . ILE A 1 29 ? 6.038 0.717 -5.068 1.00 0.00 29 ILE A N 17
ATOM 23347 C CA . ILE A 1 29 ? 7.304 0.919 -5.761 1.00 0.00 29 ILE A CA 17
ATOM 23348 C C . ILE A 1 29 ? 8.474 0.908 -4.784 1.00 0.00 29 ILE A C 17
ATOM 23349 O O . ILE A 1 29 ? 9.431 0.152 -4.952 1.00 0.00 29 ILE A O 17
ATOM 23365 N N . VAL A 1 30 ? 8.390 1.751 -3.759 1.00 0.00 30 VAL A N 17
ATOM 23366 C CA . VAL A 1 30 ? 9.440 1.837 -2.752 1.00 0.00 30 VAL A CA 17
ATOM 23367 C C . VAL A 1 30 ? 9.645 0.496 -2.056 1.00 0.00 30 VAL A C 17
ATOM 23368 O O . VAL A 1 30 ? 10.699 0.243 -1.472 1.00 0.00 30 VAL A O 17
ATOM 23381 N N . ASP A 1 31 ? 8.632 -0.360 -2.123 1.00 0.00 31 ASP A N 17
ATOM 23382 C CA . ASP A 1 31 ? 8.701 -1.677 -1.500 1.00 0.00 31 ASP A CA 17
ATOM 23383 C C . ASP A 1 31 ? 9.234 -2.715 -2.483 1.00 0.00 31 ASP A C 17
ATOM 23384 O O . ASP A 1 31 ? 10.125 -3.498 -2.153 1.00 0.00 31 ASP A O 17
ATOM 23393 N N . LYS A 1 32 ? 8.682 -2.717 -3.692 1.00 0.00 32 LYS A N 17
ATOM 23394 C CA . LYS A 1 32 ? 9.101 -3.658 -4.723 1.00 0.00 32 LYS A CA 17
ATOM 23395 C C . LYS A 1 32 ? 10.009 -2.978 -5.743 1.00 0.00 32 LYS A C 17
ATOM 23396 O O . LYS A 1 32 ? 11.122 -3.436 -6.001 1.00 0.00 32 LYS A O 17
ATOM 23415 N N . GLY A 1 33 ? 9.528 -1.881 -6.320 1.00 0.00 33 GLY A N 17
ATOM 23416 C CA . GLY A 1 33 ? 10.310 -1.156 -7.304 1.00 0.00 33 GLY A CA 17
ATOM 23417 C C . GLY A 1 33 ? 9.446 -0.499 -8.362 1.00 0.00 33 GLY A C 17
ATOM 23418 O O . GLY A 1 33 ? 9.862 0.467 -9.001 1.00 0.00 33 GLY A O 17
ATOM 23422 N N . SER A 1 34 ? 8.240 -1.026 -8.550 1.00 0.00 34 SER A N 17
ATOM 23423 C CA . SER A 1 34 ? 7.317 -0.488 -9.542 1.00 0.00 34 SER A CA 17
ATOM 23424 C C . SER A 1 34 ? 5.870 -0.665 -9.091 1.00 0.00 34 SER A C 17
ATOM 23425 O O . SER A 1 34 ? 5.601 -1.264 -8.050 1.00 0.00 34 SER A O 17
ATOM 23433 N N . VAL A 1 35 ? 4.941 -0.138 -9.882 1.00 0.00 35 VAL A N 17
ATOM 23434 C CA . VAL A 1 35 ? 3.521 -0.238 -9.566 1.00 0.00 35 VAL A CA 17
ATOM 23435 C C . VAL A 1 35 ? 2.736 -0.813 -10.740 1.00 0.00 35 VAL A C 17
ATOM 23436 O O . VAL A 1 35 ? 3.096 -0.610 -11.900 1.00 0.00 35 VAL A O 17
ATOM 23449 N N . SER A 1 36 ? 1.661 -1.531 -10.431 1.00 0.00 36 SER A N 17
ATOM 23450 C CA . SER A 1 36 ? 0.826 -2.139 -11.460 1.00 0.00 36 SER A CA 17
ATOM 23451 C C . SER A 1 36 ? -0.430 -1.307 -11.702 1.00 0.00 36 SER A C 17
ATOM 23452 O O . SER A 1 36 ? -0.889 -0.584 -10.817 1.00 0.00 36 SER A O 17
ATOM 23460 N N . CYS A 1 37 ? -0.981 -1.416 -12.906 1.00 0.00 37 CYS A N 17
ATOM 23461 C CA . CYS A 1 37 ? -2.183 -0.675 -13.267 1.00 0.00 37 CYS A CA 17
ATOM 23462 C C . CYS A 1 37 ? -3.360 -1.085 -12.387 1.00 0.00 37 CYS A C 17
ATOM 23463 O O . CYS A 1 37 ? -3.881 -2.197 -12.483 1.00 0.00 37 CYS A O 17
ATOM 23470 N N . PRO A 1 38 ? -3.790 -0.168 -11.508 1.00 0.00 38 PRO A N 17
ATOM 23471 C CA . PRO A 1 38 ? -4.910 -0.411 -10.594 1.00 0.00 38 PRO A CA 17
ATOM 23472 C C . PRO A 1 38 ? -6.247 -0.482 -11.322 1.00 0.00 38 PRO A C 17
ATOM 23473 O O . PRO A 1 38 ? -7.276 -0.798 -10.724 1.00 0.00 38 PRO A O 17
ATOM 23484 N N . THR A 1 39 ? -6.227 -0.186 -12.618 1.00 0.00 39 THR A N 17
ATOM 23485 C CA . THR A 1 39 ? -7.438 -0.216 -13.428 1.00 0.00 39 THR A CA 17
ATOM 23486 C C . THR A 1 39 ? -7.593 -1.557 -14.137 1.00 0.00 39 THR A C 17
ATOM 23487 O O . THR A 1 39 ? -8.631 -2.210 -14.031 1.00 0.00 39 THR A O 17
ATOM 23498 N N . CYS A 1 40 ? -6.554 -1.963 -14.859 1.00 0.00 40 CYS A N 17
ATOM 23499 C CA . CYS A 1 40 ? -6.574 -3.226 -15.585 1.00 0.00 40 CYS A CA 17
ATOM 23500 C C . CYS A 1 40 ? -5.718 -4.273 -14.879 1.00 0.00 40 CYS A C 17
ATOM 23501 O O . CYS A 1 40 ? -6.014 -5.467 -14.928 1.00 0.00 40 CYS A O 17
ATOM 23508 N N . GLN A 1 41 ? -4.656 -3.817 -14.222 1.00 0.00 41 GLN A N 17
ATOM 23509 C CA . GLN A 1 41 ? -3.757 -4.714 -13.506 1.00 0.00 41 GLN A CA 17
ATOM 23510 C C . GLN A 1 41 ? -3.087 -5.693 -14.465 1.00 0.00 41 GLN A C 17
ATOM 23511 O O . GLN A 1 41 ? -2.945 -6.877 -14.160 1.00 0.00 41 GLN A O 17
ATOM 23525 N N . ALA A 1 42 ? -2.677 -5.190 -15.625 1.00 0.00 42 ALA A N 17
ATOM 23526 C CA . ALA A 1 42 ? -2.020 -6.020 -16.627 1.00 0.00 42 ALA A CA 17
ATOM 23527 C C . ALA A 1 42 ? -0.549 -5.647 -16.770 1.00 0.00 42 ALA A C 17
ATOM 23528 O O . ALA A 1 42 ? 0.317 -6.518 -16.856 1.00 0.00 42 ALA A O 17
ATOM 23535 N N . VAL A 1 43 ? -0.272 -4.347 -16.796 1.00 0.00 43 VAL A N 17
ATOM 23536 C CA . VAL A 1 43 ? 1.096 -3.859 -16.929 1.00 0.00 43 VAL A CA 17
ATOM 23537 C C . VAL A 1 43 ? 1.390 -2.765 -15.908 1.00 0.00 43 VAL A C 17
ATOM 23538 O O . VAL A 1 43 ? 0.542 -1.920 -15.627 1.00 0.00 43 VAL A O 17
ATOM 23551 N N . GLY A 1 44 ? 2.599 -2.788 -15.356 1.00 0.00 44 GLY A N 17
ATOM 23552 C CA . GLY A 1 44 ? 2.985 -1.793 -14.373 1.00 0.00 44 GLY A CA 17
ATOM 23553 C C . GLY A 1 44 ? 3.981 -0.791 -14.921 1.00 0.00 44 GLY A C 17
ATOM 23554 O O . GLY A 1 44 ? 4.461 -0.935 -16.046 1.00 0.00 44 GLY A O 17
ATOM 23558 N N . ARG A 1 45 ? 4.293 0.227 -14.127 1.00 0.00 45 ARG A N 17
ATOM 23559 C CA . ARG A 1 45 ? 5.236 1.259 -14.541 1.00 0.00 45 ARG A CA 17
ATOM 23560 C C . ARG A 1 45 ? 6.291 1.494 -13.464 1.00 0.00 45 ARG A C 17
ATOM 23561 O O . ARG A 1 45 ? 6.049 1.260 -12.280 1.00 0.00 45 ARG A O 17
ATOM 23582 N N . LYS A 1 46 ? 7.464 1.958 -13.883 1.00 0.00 46 LYS A N 17
ATOM 23583 C CA . LYS A 1 46 ? 8.557 2.226 -12.956 1.00 0.00 46 LYS A CA 17
ATOM 23584 C C . LYS A 1 46 ? 8.061 2.999 -11.739 1.00 0.00 46 LYS A C 17
ATOM 23585 O O . LYS A 1 46 ? 8.234 2.563 -10.600 1.00 0.00 46 LYS A O 17
ATOM 23604 N N . THR A 1 47 ? 7.441 4.149 -11.986 1.00 0.00 47 THR A N 17
ATOM 23605 C CA . THR A 1 47 ? 6.920 4.983 -10.910 1.00 0.00 47 THR A CA 17
ATOM 23606 C C . THR A 1 47 ? 5.495 5.436 -11.208 1.00 0.00 47 THR A C 17
ATOM 23607 O O . THR A 1 47 ? 4.946 5.135 -12.268 1.00 0.00 47 THR A O 17
ATOM 23618 N N . ILE A 1 48 ? 4.902 6.163 -10.266 1.00 0.00 48 ILE A N 17
ATOM 23619 C CA . ILE A 1 48 ? 3.541 6.659 -10.430 1.00 0.00 48 ILE A CA 17
ATOM 23620 C C . ILE A 1 48 ? 3.374 7.377 -11.765 1.00 0.00 48 ILE A C 17
ATOM 23621 O O . ILE A 1 48 ? 2.436 7.105 -12.513 1.00 0.00 48 ILE A O 17
ATOM 23637 N N . GLU A 1 49 ? 4.292 8.293 -12.057 1.00 0.00 49 GLU A N 17
ATOM 23638 C CA . GLU A 1 49 ? 4.247 9.049 -13.303 1.00 0.00 49 GLU A CA 17
ATOM 23639 C C . GLU A 1 49 ? 3.927 8.135 -14.482 1.00 0.00 49 GLU A C 17
ATOM 23640 O O . GLU A 1 49 ? 2.985 8.382 -15.235 1.00 0.00 49 GLU A O 17
ATOM 23652 N N . GLY A 1 50 ? 4.719 7.078 -14.636 1.00 0.00 50 GLY A N 17
ATOM 23653 C CA . GLY A 1 50 ? 4.504 6.144 -15.726 1.00 0.00 50 GLY A CA 17
ATOM 23654 C C . GLY A 1 50 ? 3.123 5.522 -15.693 1.00 0.00 50 GLY A C 17
ATOM 23655 O O . GLY A 1 50 ? 2.497 5.325 -16.735 1.00 0.00 50 GLY A O 17
ATOM 23659 N N . LEU A 1 51 ? 2.645 5.209 -14.493 1.00 0.00 51 LEU A N 17
ATOM 23660 C CA . LEU A 1 51 ? 1.328 4.603 -14.328 1.00 0.00 51 LEU A CA 17
ATOM 23661 C C . LEU A 1 51 ? 0.227 5.570 -14.751 1.00 0.00 51 LEU A C 17
ATOM 23662 O O . LEU A 1 51 ? -0.572 5.268 -15.638 1.00 0.00 51 LEU A O 17
ATOM 23678 N N . LYS A 1 52 ? 0.192 6.735 -14.113 1.00 0.00 52 LYS A N 17
ATOM 23679 C CA . LYS A 1 52 ? -0.808 7.749 -14.425 1.00 0.00 52 LYS A CA 17
ATOM 23680 C C . LYS A 1 52 ? -1.011 7.868 -15.932 1.00 0.00 52 LYS A C 17
ATOM 23681 O O . LYS A 1 52 ? -2.133 7.760 -16.428 1.00 0.00 52 LYS A O 17
ATOM 23700 N N . LYS A 1 53 ? 0.081 8.089 -16.656 1.00 0.00 53 LYS A N 17
ATOM 23701 C CA . LYS A 1 53 ? 0.023 8.220 -18.107 1.00 0.00 53 LYS A CA 17
ATOM 23702 C C . LYS A 1 53 ? -0.575 6.969 -18.743 1.00 0.00 53 LYS A C 17
ATOM 23703 O O . LYS A 1 53 ? -1.251 7.045 -19.769 1.00 0.00 53 LYS A O 17
ATOM 23722 N N . HIS A 1 54 ? -0.322 5.819 -18.126 1.00 0.00 54 HIS A N 17
ATOM 23723 C CA . HIS A 1 54 ? -0.838 4.551 -18.631 1.00 0.00 54 HIS A CA 17
ATOM 23724 C C . HIS A 1 54 ? -2.342 4.446 -18.399 1.00 0.00 54 HIS A C 17
ATOM 23725 O O . HIS A 1 54 ? -3.109 4.215 -19.334 1.00 0.00 54 HIS A O 17
ATOM 23739 N N . MET A 1 55 ? -2.756 4.615 -17.148 1.00 0.00 55 MET A N 17
ATOM 23740 C CA . MET A 1 55 ? -4.169 4.539 -16.794 1.00 0.00 55 MET A CA 17
ATOM 23741 C C . MET A 1 55 ? -4.957 5.663 -17.458 1.00 0.00 55 MET A C 17
ATOM 23742 O O . MET A 1 55 ? -6.135 5.503 -17.776 1.00 0.00 55 MET A O 17
ATOM 23756 N N . GLU A 1 56 ? -4.299 6.800 -17.664 1.00 0.00 56 GLU A N 17
ATOM 23757 C CA . GLU A 1 56 ? -4.940 7.950 -18.289 1.00 0.00 56 GLU A CA 17
ATOM 23758 C C . GLU A 1 56 ? -5.631 7.548 -19.590 1.00 0.00 56 GLU A C 17
ATOM 23759 O O . GLU A 1 56 ? -6.782 7.907 -19.830 1.00 0.00 56 GLU A O 17
ATOM 23771 N N . ASN A 1 57 ? -4.917 6.801 -20.425 1.00 0.00 57 ASN A N 17
ATOM 23772 C CA . ASN A 1 57 ? -5.459 6.351 -21.702 1.00 0.00 57 ASN A CA 17
ATOM 23773 C C . ASN A 1 57 ? -6.025 4.939 -21.585 1.00 0.00 57 ASN A C 17
ATOM 23774 O O . ASN A 1 57 ? -7.110 4.649 -22.090 1.00 0.00 57 ASN A O 17
ATOM 23785 N N . CYS A 1 58 ? -5.282 4.063 -20.915 1.00 0.00 58 CYS A N 17
ATOM 23786 C CA . CYS A 1 58 ? -5.708 2.681 -20.730 1.00 0.00 58 CYS A CA 17
ATOM 23787 C C . CYS A 1 58 ? -7.163 2.617 -20.274 1.00 0.00 58 CYS A C 17
ATOM 23788 O O . CYS A 1 58 ? -8.027 2.106 -20.987 1.00 0.00 58 CYS A O 17
ATOM 23795 N N . LYS A 1 59 ? -7.427 3.139 -19.081 1.00 0.00 59 LYS A N 17
ATOM 23796 C CA . LYS A 1 59 ? -8.776 3.143 -18.529 1.00 0.00 59 LYS A CA 17
ATOM 23797 C C . LYS A 1 59 ? -8.827 3.927 -17.222 1.00 0.00 59 LYS A C 17
ATOM 23798 O O . LYS A 1 59 ? -7.792 4.215 -16.620 1.00 0.00 59 LYS A O 17
ATOM 23817 N N . GLN A 1 60 ? -10.036 4.268 -16.788 1.00 0.00 60 GLN A N 17
ATOM 23818 C CA . GLN A 1 60 ? -10.219 5.019 -15.551 1.00 0.00 60 GLN A CA 17
ATOM 23819 C C . GLN A 1 60 ? -10.578 4.088 -14.398 1.00 0.00 60 GLN A C 17
ATOM 23820 O O . GLN A 1 60 ? -10.739 2.883 -14.588 1.00 0.00 60 GLN A O 17
ATOM 23834 N N . GLU A 1 61 ? -10.702 4.656 -13.202 1.00 0.00 61 GLU A N 17
ATOM 23835 C CA . GLU A 1 61 ? -11.041 3.875 -12.018 1.00 0.00 61 GLU A CA 17
ATOM 23836 C C . GLU A 1 61 ? -12.227 2.956 -12.294 1.00 0.00 61 GLU A C 17
ATOM 23837 O O . GLU A 1 61 ? -12.852 3.031 -13.351 1.00 0.00 61 GLU A O 17
ATOM 23849 N N . MET A 1 62 ? -12.532 2.088 -11.334 1.00 0.00 62 MET A N 17
ATOM 23850 C CA . MET A 1 62 ? -13.643 1.154 -11.473 1.00 0.00 62 MET A CA 17
ATOM 23851 C C . MET A 1 62 ? -14.896 1.695 -10.790 1.00 0.00 62 MET A C 17
ATOM 23852 O O . MET A 1 62 ? -14.889 2.798 -10.243 1.00 0.00 62 MET A O 17
ATOM 23866 N N . PHE A 1 63 ? -15.968 0.912 -10.826 1.00 0.00 63 PHE A N 17
ATOM 23867 C CA . PHE A 1 63 ? -17.229 1.313 -10.212 1.00 0.00 63 PHE A CA 17
ATOM 23868 C C . PHE A 1 63 ? -17.849 0.154 -9.437 1.00 0.00 63 PHE A C 17
ATOM 23869 O O . PHE A 1 63 ? -17.420 -0.994 -9.563 1.00 0.00 63 PHE A O 17
ATOM 23886 N N . THR A 1 64 ? -18.863 0.462 -8.634 1.00 0.00 64 THR A N 17
ATOM 23887 C CA . THR A 1 64 ? -19.542 -0.552 -7.837 1.00 0.00 64 THR A CA 17
ATOM 23888 C C . THR A 1 64 ? -20.945 -0.098 -7.449 1.00 0.00 64 THR A C 17
ATOM 23889 O O . THR A 1 64 ? -21.112 0.845 -6.675 1.00 0.00 64 THR A O 17
ATOM 23900 N N . CYS A 1 65 ? -21.952 -0.774 -7.992 1.00 0.00 65 CYS A N 17
ATOM 23901 C CA . CYS A 1 65 ? -23.341 -0.441 -7.703 1.00 0.00 65 CYS A CA 17
ATOM 23902 C C . CYS A 1 65 ? -23.571 -0.324 -6.199 1.00 0.00 65 CYS A C 17
ATOM 23903 O O . CYS A 1 65 ? -22.774 -0.814 -5.398 1.00 0.00 65 CYS A O 17
ATOM 23910 N N . HIS A 1 66 ? -24.667 0.327 -5.822 1.00 0.00 66 HIS A N 17
ATOM 23911 C CA . HIS A 1 66 ? -25.003 0.507 -4.414 1.00 0.00 66 HIS A CA 17
ATOM 23912 C C . HIS A 1 66 ? -26.188 -0.370 -4.021 1.00 0.00 66 HIS A C 17
ATOM 23913 O O . HIS A 1 66 ? -26.249 -0.886 -2.905 1.00 0.00 66 HIS A O 17
ATOM 23927 N N . HIS A 1 67 ? -27.128 -0.534 -4.946 1.00 0.00 67 HIS A N 17
ATOM 23928 C CA . HIS A 1 67 ? -28.312 -1.349 -4.697 1.00 0.00 67 HIS A CA 17
ATOM 23929 C C . HIS A 1 67 ? -27.921 -2.779 -4.336 1.00 0.00 67 HIS A C 17
ATOM 23930 O O . HIS A 1 67 ? -28.261 -3.275 -3.261 1.00 0.00 67 HIS A O 17
ATOM 23944 N N . CYS A 1 68 ? -27.206 -3.438 -5.242 1.00 0.00 68 CYS A N 17
ATOM 23945 C CA . CYS A 1 68 ? -26.770 -4.812 -5.021 1.00 0.00 68 CYS A CA 17
ATOM 23946 C C . CYS A 1 68 ? -25.293 -4.858 -4.641 1.00 0.00 68 CYS A C 17
ATOM 23947 O O . CYS A 1 68 ? -24.904 -5.553 -3.703 1.00 0.00 68 CYS A O 17
ATOM 23954 N N . GLY A 1 69 ? -24.474 -4.113 -5.377 1.00 0.00 69 GLY A N 17
ATOM 23955 C CA . GLY A 1 69 ? -23.049 -4.084 -5.102 1.00 0.00 69 GLY A CA 17
ATOM 23956 C C . GLY A 1 69 ? -22.238 -4.798 -6.165 1.00 0.00 69 GLY A C 17
ATOM 23957 O O . GLY A 1 69 ? -21.194 -5.380 -5.873 1.00 0.00 69 GLY A O 17
ATOM 23961 N N . LYS A 1 70 ? -22.720 -4.755 -7.402 1.00 0.00 70 LYS A N 17
ATOM 23962 C CA . LYS A 1 70 ? -22.034 -5.403 -8.514 1.00 0.00 70 LYS A CA 17
ATOM 23963 C C . LYS A 1 70 ? -20.722 -4.693 -8.831 1.00 0.00 70 LYS A C 17
ATOM 23964 O O . LYS A 1 70 ? -20.580 -3.496 -8.587 1.00 0.00 70 LYS A O 17
ATOM 23983 N N . GLN A 1 71 ? -19.768 -5.440 -9.378 1.00 0.00 71 GLN A N 17
ATOM 23984 C CA . GLN A 1 71 ? -18.468 -4.881 -9.729 1.00 0.00 71 GLN A CA 17
ATOM 23985 C C . GLN A 1 71 ? -18.052 -5.310 -11.132 1.00 0.00 71 GLN A C 17
ATOM 23986 O O . GLN A 1 71 ? -17.631 -6.448 -11.346 1.00 0.00 71 GLN A O 17
ATOM 24000 N N . LEU A 1 72 ? -18.173 -4.393 -12.086 1.00 0.00 72 LEU A N 17
ATOM 24001 C CA . LEU A 1 72 ? -17.809 -4.677 -13.470 1.00 0.00 72 LEU A CA 17
ATOM 24002 C C . LEU A 1 72 ? -16.875 -3.603 -14.018 1.00 0.00 72 LEU A C 17
ATOM 24003 O O . LEU A 1 72 ? -17.144 -2.408 -13.892 1.00 0.00 72 LEU A O 17
ATOM 24019 N N . ARG A 1 73 ? -15.777 -4.037 -14.629 1.00 0.00 73 ARG A N 17
ATOM 24020 C CA . ARG A 1 73 ? -14.803 -3.114 -15.198 1.00 0.00 73 ARG A CA 17
ATOM 24021 C C . ARG A 1 73 ? -15.441 -2.252 -16.284 1.00 0.00 73 ARG A C 17
ATOM 24022 O O . ARG A 1 73 ? -15.273 -1.032 -16.301 1.00 0.00 73 ARG A O 17
ATOM 24043 N N . SER A 1 74 ? -16.173 -2.894 -17.189 1.00 0.00 74 SER A N 17
ATOM 24044 C CA . SER A 1 74 ? -16.832 -2.187 -18.280 1.00 0.00 74 SER A CA 17
ATOM 24045 C C . SER A 1 74 ? -18.160 -1.594 -17.820 1.00 0.00 74 SER A C 17
ATOM 24046 O O . SER A 1 74 ? -19.102 -2.321 -17.502 1.00 0.00 74 SER A O 17
ATOM 24054 N N . LEU A 1 75 ? -18.228 -0.267 -17.785 1.00 0.00 75 LEU A N 17
ATOM 24055 C CA . LEU A 1 75 ? -19.440 0.426 -17.363 1.00 0.00 75 LEU A CA 17
ATOM 24056 C C . LEU A 1 75 ? -20.661 -0.112 -18.102 1.00 0.00 75 LEU A C 17
ATOM 24057 O O . LEU A 1 75 ? -21.692 -0.397 -17.493 1.00 0.00 75 LEU A O 17
ATOM 24073 N N . ALA A 1 76 ? -20.536 -0.252 -19.418 1.00 0.00 76 ALA A N 17
ATOM 24074 C CA . ALA A 1 76 ? -21.627 -0.760 -20.240 1.00 0.00 76 ALA A CA 17
ATOM 24075 C C . ALA A 1 76 ? -22.308 -1.950 -19.572 1.00 0.00 76 ALA A C 17
ATOM 24076 O O . ALA A 1 76 ? -23.493 -1.896 -19.244 1.00 0.00 76 ALA A O 17
ATOM 24083 N N . GLY A 1 77 ? -21.551 -3.025 -19.374 1.00 0.00 77 GLY A N 17
ATOM 24084 C CA . GLY A 1 77 ? -22.100 -4.214 -18.747 1.00 0.00 77 GLY A CA 17
ATOM 24085 C C . GLY A 1 77 ? -22.856 -3.900 -17.472 1.00 0.00 77 GLY A C 17
ATOM 24086 O O . GLY A 1 77 ? -23.940 -4.433 -17.238 1.00 0.00 77 GLY A O 17
ATOM 24090 N N . MET A 1 78 ? -22.282 -3.033 -16.643 1.00 0.00 78 MET A N 17
ATOM 24091 C CA . MET A 1 78 ? -22.909 -2.650 -15.384 1.00 0.00 78 MET A CA 17
ATOM 24092 C C . MET A 1 78 ? -24.247 -1.959 -15.631 1.00 0.00 78 MET A C 17
ATOM 24093 O O . MET A 1 78 ? -25.301 -2.469 -15.251 1.00 0.00 78 MET A O 17
ATOM 24107 N N . LYS A 1 79 ? -24.197 -0.795 -16.269 1.00 0.00 79 LYS A N 17
ATOM 24108 C CA . LYS A 1 79 ? -25.403 -0.033 -16.568 1.00 0.00 79 LYS A CA 17
ATOM 24109 C C . LYS A 1 79 ? -26.535 -0.957 -17.007 1.00 0.00 79 LYS A C 17
ATOM 24110 O O . LYS A 1 79 ? -27.712 -0.621 -16.869 1.00 0.00 79 LYS A O 17
ATOM 24129 N N . TYR A 1 80 ? -26.172 -2.120 -17.534 1.00 0.00 80 TYR A N 17
ATOM 24130 C CA . TYR A 1 80 ? -27.157 -3.092 -17.994 1.00 0.00 80 TYR A CA 17
ATOM 24131 C C . TYR A 1 80 ? -27.676 -3.933 -16.831 1.00 0.00 80 TYR A C 17
ATOM 24132 O O . TYR A 1 80 ? -28.867 -4.237 -16.753 1.00 0.00 80 TYR A O 17
ATOM 24150 N N . HIS A 1 81 ? -26.774 -4.305 -15.929 1.00 0.00 81 HIS A N 17
ATOM 24151 C CA . HIS A 1 81 ? -27.140 -5.110 -14.769 1.00 0.00 81 HIS A CA 17
ATOM 24152 C C . HIS A 1 81 ? -28.315 -4.485 -14.023 1.00 0.00 81 HIS A C 17
ATOM 24153 O O . HIS A 1 81 ? -29.124 -5.188 -13.418 1.00 0.00 81 HIS A O 17
ATOM 24167 N N . VAL A 1 82 ? -28.402 -3.159 -14.070 1.00 0.00 82 VAL A N 17
ATOM 24168 C CA . VAL A 1 82 ? -29.478 -2.440 -13.399 1.00 0.00 82 VAL A CA 17
ATOM 24169 C C . VAL A 1 82 ? -30.820 -2.707 -14.071 1.00 0.00 82 VAL A C 17
ATOM 24170 O O . VAL A 1 82 ? -31.749 -3.216 -13.445 1.00 0.00 82 VAL A O 17
ATOM 24183 N N . MET A 1 83 ? -30.914 -2.360 -15.351 1.00 0.00 83 MET A N 17
ATOM 24184 C CA . MET A 1 83 ? -32.143 -2.564 -16.109 1.00 0.00 83 MET A CA 17
ATOM 24185 C C . MET A 1 83 ? -32.494 -4.046 -16.187 1.00 0.00 83 MET A C 17
ATOM 24186 O O . MET A 1 83 ? -33.647 -4.409 -16.422 1.00 0.00 83 MET A O 17
ATOM 24200 N N . ALA A 1 84 ? -31.494 -4.898 -15.988 1.00 0.00 84 ALA A N 17
ATOM 24201 C CA . ALA A 1 84 ? -31.698 -6.341 -16.033 1.00 0.00 84 ALA A CA 17
ATOM 24202 C C . ALA A 1 84 ? -32.194 -6.867 -14.691 1.00 0.00 84 ALA A C 17
ATOM 24203 O O . ALA A 1 84 ? -33.342 -7.292 -14.567 1.00 0.00 84 ALA A O 17
ATOM 24210 N N . ASN A 1 85 ? -31.321 -6.838 -13.690 1.00 0.00 85 ASN A N 17
ATOM 24211 C CA . ASN A 1 85 ? -31.671 -7.314 -12.356 1.00 0.00 85 ASN A CA 17
ATOM 24212 C C . ASN A 1 85 ? -32.647 -6.358 -11.676 1.00 0.00 85 ASN A C 17
ATOM 24213 O O . ASN A 1 85 ? -33.723 -6.763 -11.235 1.00 0.00 85 ASN A O 17
ATOM 24224 N N . HIS A 1 86 ? -32.264 -5.088 -11.596 1.00 0.00 86 HIS A N 17
ATOM 24225 C CA . HIS A 1 86 ? -33.105 -4.074 -10.970 1.00 0.00 86 HIS A CA 17
ATOM 24226 C C . HIS A 1 86 ? -34.168 -3.575 -11.944 1.00 0.00 86 HIS A C 17
ATOM 24227 O O . HIS A 1 86 ? -34.413 -2.374 -12.048 1.00 0.00 86 HIS A O 17
ATOM 24241 N N . ASN A 1 87 ? -34.796 -4.505 -12.656 1.00 0.00 87 ASN A N 17
ATOM 24242 C CA . ASN A 1 87 ? -35.832 -4.159 -13.622 1.00 0.00 87 ASN A CA 17
ATOM 24243 C C . ASN A 1 87 ? -37.140 -3.815 -12.916 1.00 0.00 87 ASN A C 17
ATOM 24244 O O . ASN A 1 87 ? -37.964 -4.690 -12.652 1.00 0.00 87 ASN A O 17
ATOM 24255 N N . SER A 1 88 ? -37.324 -2.533 -12.615 1.00 0.00 88 SER A N 17
ATOM 24256 C CA . SER A 1 88 ? -38.531 -2.073 -11.938 1.00 0.00 88 SER A CA 17
ATOM 24257 C C . SER A 1 88 ? -39.781 -2.527 -12.685 1.00 0.00 88 SER A C 17
ATOM 24258 O O . SER A 1 88 ? -40.729 -3.032 -12.084 1.00 0.00 88 SER A O 17
ATOM 24266 N N . LEU A 1 89 ? -39.775 -2.344 -14.001 1.00 0.00 89 LEU A N 17
ATOM 24267 C CA . LEU A 1 89 ? -40.907 -2.735 -14.833 1.00 0.00 89 LEU A CA 17
ATOM 24268 C C . LEU A 1 89 ? -41.239 -4.212 -14.643 1.00 0.00 89 LEU A C 17
ATOM 24269 O O . LEU A 1 89 ? -40.394 -5.090 -14.816 1.00 0.00 89 LEU A O 17
ATOM 24285 N N . PRO A 1 90 ? -42.499 -4.493 -14.280 1.00 0.00 90 PRO A N 17
ATOM 24286 C CA . PRO A 1 90 ? -42.973 -5.863 -14.061 1.00 0.00 90 PRO A CA 17
ATOM 24287 C C . PRO A 1 90 ? -43.064 -6.659 -15.359 1.00 0.00 90 PRO A C 17
ATOM 24288 O O . PRO A 1 90 ? -42.925 -6.105 -16.449 1.00 0.00 90 PRO A O 17
ATOM 24299 N N . SER A 1 91 ? -43.300 -7.961 -15.233 1.00 0.00 91 SER A N 17
ATOM 24300 C CA . SER A 1 91 ? -43.407 -8.834 -16.397 1.00 0.00 91 SER A CA 17
ATOM 24301 C C . SER A 1 91 ? -44.791 -9.471 -16.472 1.00 0.00 91 SER A C 17
ATOM 24302 O O . SER A 1 91 ? -45.479 -9.370 -17.487 1.00 0.00 91 SER A O 17
ATOM 24310 N N . GLY A 1 92 ? -45.193 -10.128 -15.389 1.00 0.00 92 GLY A N 17
ATOM 24311 C CA . GLY A 1 92 ? -46.493 -10.773 -15.352 1.00 0.00 92 GLY A CA 17
ATOM 24312 C C . GLY A 1 92 ? -46.531 -11.949 -14.396 1.00 0.00 92 GLY A C 17
ATOM 24313 O O . GLY A 1 92 ? -45.606 -12.760 -14.340 1.00 0.00 92 GLY A O 17
ATOM 24317 N N . PRO A 1 93 ? -47.619 -12.051 -13.620 1.00 0.00 93 PRO A N 17
ATOM 24318 C CA . PRO A 1 93 ? -47.799 -13.132 -12.646 1.00 0.00 93 PRO A CA 17
ATOM 24319 C C . PRO A 1 93 ? -48.029 -14.483 -13.315 1.00 0.00 93 PRO A C 17
ATOM 24320 O O . PRO A 1 93 ? -48.071 -14.579 -14.542 1.00 0.00 93 PRO A O 17
ATOM 24331 N N . SER A 1 94 ? -48.179 -15.523 -12.502 1.00 0.00 94 SER A N 17
ATOM 24332 C CA . SER A 1 94 ? -48.402 -16.869 -13.016 1.00 0.00 94 SER A CA 17
ATOM 24333 C C . SER A 1 94 ? -49.522 -17.565 -12.250 1.00 0.00 94 SER A C 17
ATOM 24334 O O . SER A 1 94 ? -49.547 -17.554 -11.019 1.00 0.00 94 SER A O 17
ATOM 24342 N N . SER A 1 95 ? -50.449 -18.170 -12.987 1.00 0.00 95 SER A N 17
ATOM 24343 C CA . SER A 1 95 ? -51.575 -18.867 -12.378 1.00 0.00 95 SER A CA 17
ATOM 24344 C C . SER A 1 95 ? -52.188 -19.866 -13.356 1.00 0.00 95 SER A C 17
ATOM 24345 O O . SER A 1 95 ? -52.058 -19.722 -14.570 1.00 0.00 95 SER A O 17
ATOM 24353 N N . GLY A 1 96 ? -52.858 -20.879 -12.815 1.00 0.00 96 GLY A N 17
ATOM 24354 C CA . GLY A 1 96 ? -53.481 -21.887 -13.652 1.00 0.00 96 GLY A CA 17
ATOM 24355 C C . GLY A 1 96 ? -53.728 -23.186 -12.910 1.00 0.00 96 GLY A C 17
ATOM 24356 O O . GLY A 1 96 ? -53.014 -23.471 -11.949 1.00 0.00 96 GLY A O 17
ATOM 24362 N N . GLY A 1 1 ? 27.118 -1.492 4.144 1.00 0.00 1 GLY A N 18
ATOM 24363 C CA . GLY A 1 1 ? 26.349 -2.675 4.482 1.00 0.00 1 GLY A CA 18
ATOM 24364 C C . GLY A 1 1 ? 25.105 -2.348 5.285 1.00 0.00 1 GLY A C 18
ATOM 24365 O O . GLY A 1 1 ? 24.563 -1.248 5.182 1.00 0.00 1 GLY A O 18
ATOM 24369 N N . SER A 1 2 ? 24.651 -3.307 6.086 1.00 0.00 2 SER A N 18
ATOM 24370 C CA . SER A 1 2 ? 23.460 -3.118 6.905 1.00 0.00 2 SER A CA 18
ATOM 24371 C C . SER A 1 2 ? 23.824 -3.048 8.385 1.00 0.00 2 SER A C 18
ATOM 24372 O O . SER A 1 2 ? 24.186 -4.054 8.995 1.00 0.00 2 SER A O 18
ATOM 24380 N N . SER A 1 3 ? 23.725 -1.852 8.957 1.00 0.00 3 SER A N 18
ATOM 24381 C CA . SER A 1 3 ? 24.047 -1.648 10.364 1.00 0.00 3 SER A CA 18
ATOM 24382 C C . SER A 1 3 ? 22.830 -1.915 11.244 1.00 0.00 3 SER A C 18
ATOM 24383 O O . SER A 1 3 ? 21.741 -1.402 10.990 1.00 0.00 3 SER A O 18
ATOM 24391 N N . GLY A 1 4 ? 23.024 -2.723 12.282 1.00 0.00 4 GLY A N 18
ATOM 24392 C CA . GLY A 1 4 ? 21.934 -3.046 13.185 1.00 0.00 4 GLY A CA 18
ATOM 24393 C C . GLY A 1 4 ? 20.646 -3.360 12.450 1.00 0.00 4 GLY A C 18
ATOM 24394 O O . GLY A 1 4 ? 19.745 -2.524 12.378 1.00 0.00 4 GLY A O 18
ATOM 24398 N N . SER A 1 5 ? 20.559 -4.568 11.902 1.00 0.00 5 SER A N 18
ATOM 24399 C CA . SER A 1 5 ? 19.373 -4.988 11.164 1.00 0.00 5 SER A CA 18
ATOM 24400 C C . SER A 1 5 ? 18.131 -4.919 12.047 1.00 0.00 5 SER A C 18
ATOM 24401 O O . SER A 1 5 ? 18.170 -5.283 13.222 1.00 0.00 5 SER A O 18
ATOM 24409 N N . SER A 1 6 ? 17.029 -4.448 11.471 1.00 0.00 6 SER A N 18
ATOM 24410 C CA . SER A 1 6 ? 15.775 -4.327 12.205 1.00 0.00 6 SER A CA 18
ATOM 24411 C C . SER A 1 6 ? 14.610 -4.078 11.253 1.00 0.00 6 SER A C 18
ATOM 24412 O O . SER A 1 6 ? 14.779 -3.482 10.190 1.00 0.00 6 SER A O 18
ATOM 24420 N N . GLY A 1 7 ? 13.426 -4.541 11.642 1.00 0.00 7 GLY A N 18
ATOM 24421 C CA . GLY A 1 7 ? 12.249 -4.360 10.813 1.00 0.00 7 GLY A CA 18
ATOM 24422 C C . GLY A 1 7 ? 11.626 -2.988 10.981 1.00 0.00 7 GLY A C 18
ATOM 24423 O O . GLY A 1 7 ? 11.588 -2.448 12.087 1.00 0.00 7 GLY A O 18
ATOM 24427 N N . ARG A 1 8 ? 11.139 -2.422 9.882 1.00 0.00 8 ARG A N 18
ATOM 24428 C CA . ARG A 1 8 ? 10.518 -1.103 9.912 1.00 0.00 8 ARG A CA 18
ATOM 24429 C C . ARG A 1 8 ? 9.071 -1.195 10.388 1.00 0.00 8 ARG A C 18
ATOM 24430 O O . ARG A 1 8 ? 8.231 -1.818 9.736 1.00 0.00 8 ARG A O 18
ATOM 24451 N N . ILE A 1 9 ? 8.787 -0.572 11.526 1.00 0.00 9 ILE A N 18
ATOM 24452 C CA . ILE A 1 9 ? 7.442 -0.583 12.088 1.00 0.00 9 ILE A CA 18
ATOM 24453 C C . ILE A 1 9 ? 6.590 0.536 11.498 1.00 0.00 9 ILE A C 18
ATOM 24454 O O . ILE A 1 9 ? 5.363 0.448 11.471 1.00 0.00 9 ILE A O 18
ATOM 24470 N N . ARG A 1 10 ? 7.251 1.588 11.024 1.00 0.00 10 ARG A N 18
ATOM 24471 C CA . ARG A 1 10 ? 6.555 2.725 10.434 1.00 0.00 10 ARG A CA 18
ATOM 24472 C C . ARG A 1 10 ? 7.508 3.568 9.592 1.00 0.00 10 ARG A C 18
ATOM 24473 O O . ARG A 1 10 ? 8.724 3.379 9.633 1.00 0.00 10 ARG A O 18
ATOM 24494 N N . LYS A 1 11 ? 6.948 4.500 8.828 1.00 0.00 11 LYS A N 18
ATOM 24495 C CA . LYS A 1 11 ? 7.746 5.374 7.977 1.00 0.00 11 LYS A CA 18
ATOM 24496 C C . LYS A 1 11 ? 7.036 6.704 7.745 1.00 0.00 11 LYS A C 18
ATOM 24497 O O . LYS A 1 11 ? 5.835 6.738 7.479 1.00 0.00 11 LYS A O 18
ATOM 24516 N N . GLU A 1 12 ? 7.787 7.796 7.845 1.00 0.00 12 GLU A N 18
ATOM 24517 C CA . GLU A 1 12 ? 7.228 9.128 7.645 1.00 0.00 12 GLU A CA 18
ATOM 24518 C C . GLU A 1 12 ? 6.533 9.228 6.290 1.00 0.00 12 GLU A C 18
ATOM 24519 O O . GLU A 1 12 ? 7.061 8.808 5.260 1.00 0.00 12 GLU A O 18
ATOM 24531 N N . PRO A 1 13 ? 5.318 9.797 6.290 1.00 0.00 13 PRO A N 18
ATOM 24532 C CA . PRO A 1 13 ? 4.523 9.966 5.070 1.00 0.00 13 PRO A CA 18
ATOM 24533 C C . PRO A 1 13 ? 5.119 11.008 4.130 1.00 0.00 13 PRO A C 18
ATOM 24534 O O . PRO A 1 13 ? 5.280 12.177 4.481 1.00 0.00 13 PRO A O 18
ATOM 24545 N N . PRO A 1 14 ? 5.455 10.577 2.905 1.00 0.00 14 PRO A N 18
ATOM 24546 C CA . PRO A 1 14 ? 6.038 11.458 1.888 1.00 0.00 14 PRO A CA 18
ATOM 24547 C C . PRO A 1 14 ? 5.034 12.478 1.361 1.00 0.00 14 PRO A C 18
ATOM 24548 O O . PRO A 1 14 ? 3.903 12.556 1.840 1.00 0.00 14 PRO A O 18
ATOM 24559 N N . VAL A 1 15 ? 5.456 13.259 0.371 1.00 0.00 15 VAL A N 18
ATOM 24560 C CA . VAL A 1 15 ? 4.593 14.274 -0.222 1.00 0.00 15 VAL A CA 18
ATOM 24561 C C . VAL A 1 15 ? 3.184 13.735 -0.444 1.00 0.00 15 VAL A C 18
ATOM 24562 O O . VAL A 1 15 ? 2.200 14.365 -0.055 1.00 0.00 15 VAL A O 18
ATOM 24575 N N . TYR A 1 16 ? 3.095 12.568 -1.071 1.00 0.00 16 TYR A N 18
ATOM 24576 C CA . TYR A 1 16 ? 1.806 11.945 -1.347 1.00 0.00 16 TYR A CA 18
ATOM 24577 C C . TYR A 1 16 ? 0.919 11.956 -0.106 1.00 0.00 16 TYR A C 18
ATOM 24578 O O . TYR A 1 16 ? 1.367 11.632 0.994 1.00 0.00 16 TYR A O 18
ATOM 24596 N N . ALA A 1 17 ? -0.343 12.331 -0.291 1.00 0.00 17 ALA A N 18
ATOM 24597 C CA . ALA A 1 17 ? -1.294 12.382 0.812 1.00 0.00 17 ALA A CA 18
ATOM 24598 C C . ALA A 1 17 ? -1.336 11.055 1.563 1.00 0.00 17 ALA A C 18
ATOM 24599 O O . ALA A 1 17 ? -1.264 9.986 0.957 1.00 0.00 17 ALA A O 18
ATOM 24606 N N . ALA A 1 18 ? -1.452 11.132 2.884 1.00 0.00 18 ALA A N 18
ATOM 24607 C CA . ALA A 1 18 ? -1.504 9.937 3.717 1.00 0.00 18 ALA A CA 18
ATOM 24608 C C . ALA A 1 18 ? -2.866 9.258 3.618 1.00 0.00 18 ALA A C 18
ATOM 24609 O O . ALA A 1 18 ? -3.716 9.420 4.492 1.00 0.00 18 ALA A O 18
ATOM 24616 N N . GLY A 1 19 ? -3.066 8.497 2.546 1.00 0.00 19 GLY A N 18
ATOM 24617 C CA . GLY A 1 19 ? -4.327 7.806 2.352 1.00 0.00 19 GLY A CA 18
ATOM 24618 C C . GLY A 1 19 ? -4.741 7.753 0.895 1.00 0.00 19 GLY A C 18
ATOM 24619 O O . GLY A 1 19 ? -5.259 6.739 0.426 1.00 0.00 19 GLY A O 18
ATOM 24623 N N . SER A 1 20 ? -4.515 8.848 0.177 1.00 0.00 20 SER A N 18
ATOM 24624 C CA . SER A 1 20 ? -4.873 8.925 -1.234 1.00 0.00 20 SER A CA 18
ATOM 24625 C C . SER A 1 20 ? -4.316 7.730 -2.002 1.00 0.00 20 SER A C 18
ATOM 24626 O O . SER A 1 20 ? -3.278 7.174 -1.640 1.00 0.00 20 SER A O 18
ATOM 24634 N N . LEU A 1 21 ? -5.012 7.340 -3.064 1.00 0.00 21 LEU A N 18
ATOM 24635 C CA . LEU A 1 21 ? -4.589 6.210 -3.884 1.00 0.00 21 LEU A CA 18
ATOM 24636 C C . LEU A 1 21 ? -3.128 6.357 -4.299 1.00 0.00 21 LEU A C 18
ATOM 24637 O O . LEU A 1 21 ? -2.410 5.367 -4.437 1.00 0.00 21 LEU A O 18
ATOM 24653 N N . GLU A 1 22 ? -2.695 7.598 -4.495 1.00 0.00 22 GLU A N 18
ATOM 24654 C CA . GLU A 1 22 ? -1.320 7.874 -4.893 1.00 0.00 22 GLU A CA 18
ATOM 24655 C C . GLU A 1 22 ? -0.334 7.221 -3.928 1.00 0.00 22 GLU A C 18
ATOM 24656 O O . GLU A 1 22 ? 0.483 6.391 -4.327 1.00 0.00 22 GLU A O 18
ATOM 24668 N N . GLU A 1 23 ? -0.416 7.604 -2.658 1.00 0.00 23 GLU A N 18
ATOM 24669 C CA . GLU A 1 23 ? 0.470 7.058 -1.637 1.00 0.00 23 GLU A CA 18
ATOM 24670 C C . GLU A 1 23 ? 0.589 5.542 -1.774 1.00 0.00 23 GLU A C 18
ATOM 24671 O O . GLU A 1 23 ? 1.692 5.001 -1.843 1.00 0.00 23 GLU A O 18
ATOM 24683 N N . GLN A 1 24 ? -0.554 4.866 -1.813 1.00 0.00 24 GLN A N 18
ATOM 24684 C CA . GLN A 1 24 ? -0.578 3.414 -1.941 1.00 0.00 24 GLN A CA 18
ATOM 24685 C C . GLN A 1 24 ? 0.305 2.954 -3.096 1.00 0.00 24 GLN A C 18
ATOM 24686 O O . GLN A 1 24 ? 1.205 2.134 -2.914 1.00 0.00 24 GLN A O 18
ATOM 24700 N N . TRP A 1 25 ? 0.042 3.488 -4.284 1.00 0.00 25 TRP A N 18
ATOM 24701 C CA . TRP A 1 25 ? 0.814 3.132 -5.469 1.00 0.00 25 TRP A CA 18
ATOM 24702 C C . TRP A 1 25 ? 2.306 3.330 -5.227 1.00 0.00 25 TRP A C 18
ATOM 24703 O O . TRP A 1 25 ? 3.119 2.472 -5.571 1.00 0.00 25 TRP A O 18
ATOM 24724 N N . TYR A 1 26 ? 2.659 4.465 -4.634 1.00 0.00 26 TYR A N 18
ATOM 24725 C CA . TYR A 1 26 ? 4.055 4.775 -4.348 1.00 0.00 26 TYR A CA 18
ATOM 24726 C C . TYR A 1 26 ? 4.743 3.604 -3.653 1.00 0.00 26 TYR A C 18
ATOM 24727 O O . TYR A 1 26 ? 5.798 3.141 -4.087 1.00 0.00 26 TYR A O 18
ATOM 24745 N N . LEU A 1 27 ? 4.136 3.130 -2.571 1.00 0.00 27 LEU A N 18
ATOM 24746 C CA . LEU A 1 27 ? 4.688 2.011 -1.813 1.00 0.00 27 LEU A CA 18
ATOM 24747 C C . LEU A 1 27 ? 5.097 0.873 -2.743 1.00 0.00 27 LEU A C 18
ATOM 24748 O O . LEU A 1 27 ? 6.254 0.453 -2.753 1.00 0.00 27 LEU A O 18
ATOM 24764 N N . GLU A 1 28 ? 4.141 0.381 -3.523 1.00 0.00 28 GLU A N 18
ATOM 24765 C CA . GLU A 1 28 ? 4.403 -0.708 -4.457 1.00 0.00 28 GLU A CA 18
ATOM 24766 C C . GLU A 1 28 ? 5.756 -0.525 -5.139 1.00 0.00 28 GLU A C 18
ATOM 24767 O O . GLU A 1 28 ? 6.427 -1.500 -5.481 1.00 0.00 28 GLU A O 18
ATOM 24779 N N . ILE A 1 29 ? 6.149 0.729 -5.334 1.00 0.00 29 ILE A N 18
ATOM 24780 C CA . ILE A 1 29 ? 7.421 1.039 -5.975 1.00 0.00 29 ILE A CA 18
ATOM 24781 C C . ILE A 1 29 ? 8.575 0.938 -4.983 1.00 0.00 29 ILE A C 18
ATOM 24782 O O . ILE A 1 29 ? 9.539 0.206 -5.208 1.00 0.00 29 ILE A O 18
ATOM 24798 N N . VAL A 1 30 ? 8.469 1.676 -3.883 1.00 0.00 30 VAL A N 18
ATOM 24799 C CA . VAL A 1 30 ? 9.502 1.668 -2.854 1.00 0.00 30 VAL A CA 18
ATOM 24800 C C . VAL A 1 30 ? 9.665 0.278 -2.250 1.00 0.00 30 VAL A C 18
ATOM 24801 O O . VAL A 1 30 ? 10.655 -0.005 -1.575 1.00 0.00 30 VAL A O 18
ATOM 24814 N N . ASP A 1 31 ? 8.687 -0.587 -2.497 1.00 0.00 31 ASP A N 18
ATOM 24815 C CA . ASP A 1 31 ? 8.722 -1.950 -1.979 1.00 0.00 31 ASP A CA 18
ATOM 24816 C C . ASP A 1 31 ? 9.257 -2.917 -3.031 1.00 0.00 31 ASP A C 18
ATOM 24817 O O . ASP A 1 31 ? 10.109 -3.757 -2.741 1.00 0.00 31 ASP A O 18
ATOM 24826 N N . LYS A 1 32 ? 8.750 -2.794 -4.253 1.00 0.00 32 LYS A N 18
ATOM 24827 C CA . LYS A 1 32 ? 9.175 -3.657 -5.349 1.00 0.00 32 LYS A CA 18
ATOM 24828 C C . LYS A 1 32 ? 10.058 -2.893 -6.331 1.00 0.00 32 LYS A C 18
ATOM 24829 O O . LYS A 1 32 ? 11.125 -3.366 -6.718 1.00 0.00 32 LYS A O 18
ATOM 24848 N N . GLY A 1 33 ? 9.605 -1.708 -6.728 1.00 0.00 33 GLY A N 18
ATOM 24849 C CA . GLY A 1 33 ? 10.367 -0.898 -7.661 1.00 0.00 33 GLY A CA 18
ATOM 24850 C C . GLY A 1 33 ? 9.509 -0.335 -8.776 1.00 0.00 33 GLY A C 18
ATOM 24851 O O . GLY A 1 33 ? 9.937 0.556 -9.509 1.00 0.00 33 GLY A O 18
ATOM 24855 N N . SER A 1 34 ? 8.293 -0.856 -8.905 1.00 0.00 34 SER A N 18
ATOM 24856 C CA . SER A 1 34 ? 7.373 -0.403 -9.942 1.00 0.00 34 SER A CA 18
ATOM 24857 C C . SER A 1 34 ? 5.924 -0.611 -9.512 1.00 0.00 34 SER A C 18
ATOM 24858 O O . SER A 1 34 ? 5.602 -1.577 -8.821 1.00 0.00 34 SER A O 18
ATOM 24866 N N . VAL A 1 35 ? 5.053 0.304 -9.927 1.00 0.00 35 VAL A N 18
ATOM 24867 C CA . VAL A 1 35 ? 3.638 0.222 -9.586 1.00 0.00 35 VAL A CA 18
ATOM 24868 C C . VAL A 1 35 ? 2.832 -0.381 -10.731 1.00 0.00 35 VAL A C 18
ATOM 24869 O O . VAL A 1 35 ? 3.128 -0.149 -11.903 1.00 0.00 35 VAL A O 18
ATOM 24882 N N . SER A 1 36 ? 1.810 -1.156 -10.384 1.00 0.00 36 SER A N 18
ATOM 24883 C CA . SER A 1 36 ? 0.961 -1.796 -11.382 1.00 0.00 36 SER A CA 18
ATOM 24884 C C . SER A 1 36 ? -0.251 -0.927 -11.702 1.00 0.00 36 SER A C 18
ATOM 24885 O O . SER A 1 36 ? -0.517 0.063 -11.021 1.00 0.00 36 SER A O 18
ATOM 24893 N N . CYS A 1 37 ? -0.983 -1.305 -12.745 1.00 0.00 37 CYS A N 18
ATOM 24894 C CA . CYS A 1 37 ? -2.168 -0.562 -13.158 1.00 0.00 37 CYS A CA 18
ATOM 24895 C C . CYS A 1 37 ? -3.358 -0.894 -12.263 1.00 0.00 37 CYS A C 18
ATOM 24896 O O . CYS A 1 37 ? -3.889 -2.005 -12.280 1.00 0.00 37 CYS A O 18
ATOM 24903 N N . PRO A 1 38 ? -3.789 0.092 -11.461 1.00 0.00 38 PRO A N 18
ATOM 24904 C CA . PRO A 1 38 ? -4.921 -0.071 -10.544 1.00 0.00 38 PRO A CA 18
ATOM 24905 C C . PRO A 1 38 ? -6.251 -0.186 -11.281 1.00 0.00 38 PRO A C 18
ATOM 24906 O O . PRO A 1 38 ? -7.297 -0.401 -10.667 1.00 0.00 38 PRO A O 18
ATOM 24917 N N . THR A 1 39 ? -6.205 -0.042 -12.602 1.00 0.00 39 THR A N 18
ATOM 24918 C CA . THR A 1 39 ? -7.407 -0.129 -13.422 1.00 0.00 39 THR A CA 18
ATOM 24919 C C . THR A 1 39 ? -7.551 -1.515 -14.041 1.00 0.00 39 THR A C 18
ATOM 24920 O O . THR A 1 39 ? -8.607 -2.141 -13.949 1.00 0.00 39 THR A O 18
ATOM 24931 N N . CYS A 1 40 ? -6.482 -1.990 -14.672 1.00 0.00 40 CYS A N 18
ATOM 24932 C CA . CYS A 1 40 ? -6.488 -3.302 -15.307 1.00 0.00 40 CYS A CA 18
ATOM 24933 C C . CYS A 1 40 ? -5.666 -4.301 -14.499 1.00 0.00 40 CYS A C 18
ATOM 24934 O O . CYS A 1 40 ? -5.948 -5.499 -14.502 1.00 0.00 40 CYS A O 18
ATOM 24941 N N . GLN A 1 41 ? -4.647 -3.799 -13.808 1.00 0.00 41 GLN A N 18
ATOM 24942 C CA . GLN A 1 41 ? -3.783 -4.648 -12.996 1.00 0.00 41 GLN A CA 18
ATOM 24943 C C . GLN A 1 41 ? -3.084 -5.695 -13.856 1.00 0.00 41 GLN A C 18
ATOM 24944 O O . GLN A 1 41 ? -2.990 -6.862 -13.477 1.00 0.00 41 GLN A O 18
ATOM 24958 N N . ALA A 1 42 ? -2.595 -5.269 -15.016 1.00 0.00 42 ALA A N 18
ATOM 24959 C CA . ALA A 1 42 ? -1.903 -6.170 -15.930 1.00 0.00 42 ALA A CA 18
ATOM 24960 C C . ALA A 1 42 ? -0.422 -5.819 -16.029 1.00 0.00 42 ALA A C 18
ATOM 24961 O O . ALA A 1 42 ? 0.433 -6.703 -16.084 1.00 0.00 42 ALA A O 18
ATOM 24968 N N . VAL A 1 43 ? -0.126 -4.524 -16.054 1.00 0.00 43 VAL A N 18
ATOM 24969 C CA . VAL A 1 43 ? 1.252 -4.056 -16.146 1.00 0.00 43 VAL A CA 18
ATOM 24970 C C . VAL A 1 43 ? 1.517 -2.927 -15.157 1.00 0.00 43 VAL A C 18
ATOM 24971 O O . VAL A 1 43 ? 0.605 -2.452 -14.483 1.00 0.00 43 VAL A O 18
ATOM 24984 N N . GLY A 1 44 ? 2.774 -2.500 -15.077 1.00 0.00 44 GLY A N 18
ATOM 24985 C CA . GLY A 1 44 ? 3.137 -1.428 -14.168 1.00 0.00 44 GLY A CA 18
ATOM 24986 C C . GLY A 1 44 ? 4.234 -0.543 -14.724 1.00 0.00 44 GLY A C 18
ATOM 24987 O O . GLY A 1 44 ? 4.933 -0.925 -15.663 1.00 0.00 44 GLY A O 18
ATOM 24991 N N . ARG A 1 45 ? 4.384 0.644 -14.146 1.00 0.00 45 ARG A N 18
ATOM 24992 C CA . ARG A 1 45 ? 5.402 1.588 -14.592 1.00 0.00 45 ARG A CA 18
ATOM 24993 C C . ARG A 1 45 ? 6.452 1.809 -13.507 1.00 0.00 45 ARG A C 18
ATOM 24994 O O . ARG A 1 45 ? 6.294 1.354 -12.374 1.00 0.00 45 ARG A O 18
ATOM 25015 N N . LYS A 1 46 ? 7.523 2.510 -13.861 1.00 0.00 46 LYS A N 18
ATOM 25016 C CA . LYS A 1 46 ? 8.599 2.793 -12.919 1.00 0.00 46 LYS A CA 18
ATOM 25017 C C . LYS A 1 46 ? 8.073 3.546 -11.702 1.00 0.00 46 LYS A C 18
ATOM 25018 O O . LYS A 1 46 ? 8.249 3.110 -10.564 1.00 0.00 46 LYS A O 18
ATOM 25037 N N . THR A 1 47 ? 7.423 4.680 -11.948 1.00 0.00 47 THR A N 18
ATOM 25038 C CA . THR A 1 47 ? 6.870 5.493 -10.873 1.00 0.00 47 THR A CA 18
ATOM 25039 C C . THR A 1 47 ? 5.438 5.913 -11.182 1.00 0.00 47 THR A C 18
ATOM 25040 O O . THR A 1 47 ? 4.863 5.498 -12.188 1.00 0.00 47 THR A O 18
ATOM 25051 N N . ILE A 1 48 ? 4.867 6.739 -10.311 1.00 0.00 48 ILE A N 18
ATOM 25052 C CA . ILE A 1 48 ? 3.502 7.216 -10.492 1.00 0.00 48 ILE A CA 18
ATOM 25053 C C . ILE A 1 48 ? 3.323 7.859 -11.863 1.00 0.00 48 ILE A C 18
ATOM 25054 O O . ILE A 1 48 ? 2.387 7.534 -12.594 1.00 0.00 48 ILE A O 18
ATOM 25070 N N . GLU A 1 49 ? 4.227 8.771 -12.206 1.00 0.00 49 GLU A N 18
ATOM 25071 C CA . GLU A 1 49 ? 4.168 9.459 -13.491 1.00 0.00 49 GLU A CA 18
ATOM 25072 C C . GLU A 1 49 ? 3.901 8.473 -14.624 1.00 0.00 49 GLU A C 18
ATOM 25073 O O . GLU A 1 49 ? 2.886 8.562 -15.314 1.00 0.00 49 GLU A O 18
ATOM 25085 N N . GLY A 1 50 ? 4.822 7.531 -14.811 1.00 0.00 50 GLY A N 18
ATOM 25086 C CA . GLY A 1 50 ? 4.669 6.542 -15.862 1.00 0.00 50 GLY A CA 18
ATOM 25087 C C . GLY A 1 50 ? 3.286 5.920 -15.876 1.00 0.00 50 GLY A C 18
ATOM 25088 O O . GLY A 1 50 ? 2.695 5.727 -16.939 1.00 0.00 50 GLY A O 18
ATOM 25092 N N . LEU A 1 51 ? 2.770 5.605 -14.693 1.00 0.00 51 LEU A N 18
ATOM 25093 C CA . LEU A 1 51 ? 1.448 4.999 -14.573 1.00 0.00 51 LEU A CA 18
ATOM 25094 C C . LEU A 1 51 ? 0.363 5.959 -15.051 1.00 0.00 51 LEU A C 18
ATOM 25095 O O . LEU A 1 51 ? -0.610 5.549 -15.684 1.00 0.00 51 LEU A O 18
ATOM 25111 N N . LYS A 1 52 ? 0.538 7.240 -14.746 1.00 0.00 52 LYS A N 18
ATOM 25112 C CA . LYS A 1 52 ? -0.423 8.261 -15.146 1.00 0.00 52 LYS A CA 18
ATOM 25113 C C . LYS A 1 52 ? -0.701 8.188 -16.644 1.00 0.00 52 LYS A C 18
ATOM 25114 O O . LYS A 1 52 ? -1.854 8.125 -17.070 1.00 0.00 52 LYS A O 18
ATOM 25133 N N . LYS A 1 53 ? 0.363 8.197 -17.440 1.00 0.00 53 LYS A N 18
ATOM 25134 C CA . LYS A 1 53 ? 0.235 8.129 -18.891 1.00 0.00 53 LYS A CA 18
ATOM 25135 C C . LYS A 1 53 ? -0.347 6.787 -19.323 1.00 0.00 53 LYS A C 18
ATOM 25136 O O . LYS A 1 53 ? -0.766 6.621 -20.470 1.00 0.00 53 LYS A O 18
ATOM 25155 N N . HIS A 1 54 ? -0.372 5.832 -18.399 1.00 0.00 54 HIS A N 18
ATOM 25156 C CA . HIS A 1 54 ? -0.905 4.505 -18.685 1.00 0.00 54 HIS A CA 18
ATOM 25157 C C . HIS A 1 54 ? -2.401 4.446 -18.394 1.00 0.00 54 HIS A C 18
ATOM 25158 O O . HIS A 1 54 ? -3.190 4.014 -19.234 1.00 0.00 54 HIS A O 18
ATOM 25172 N N . MET A 1 55 ? -2.784 4.883 -17.199 1.00 0.00 55 MET A N 18
ATOM 25173 C CA . MET A 1 55 ? -4.186 4.880 -16.798 1.00 0.00 55 MET A CA 18
ATOM 25174 C C . MET A 1 55 ? -4.972 5.943 -17.560 1.00 0.00 55 MET A C 18
ATOM 25175 O O . MET A 1 55 ? -6.152 5.761 -17.856 1.00 0.00 55 MET A O 18
ATOM 25189 N N . GLU A 1 56 ? -4.309 7.051 -17.874 1.00 0.00 56 GLU A N 18
ATOM 25190 C CA . GLU A 1 56 ? -4.947 8.143 -18.601 1.00 0.00 56 GLU A CA 18
ATOM 25191 C C . GLU A 1 56 ? -5.683 7.620 -19.831 1.00 0.00 56 GLU A C 18
ATOM 25192 O O . GLU A 1 56 ? -6.795 8.051 -20.131 1.00 0.00 56 GLU A O 18
ATOM 25204 N N . ASN A 1 57 ? -5.054 6.687 -20.539 1.00 0.00 57 ASN A N 18
ATOM 25205 C CA . ASN A 1 57 ? -5.648 6.106 -21.737 1.00 0.00 57 ASN A CA 18
ATOM 25206 C C . ASN A 1 57 ? -6.230 4.727 -21.441 1.00 0.00 57 ASN A C 18
ATOM 25207 O O . ASN A 1 57 ? -7.084 4.231 -22.176 1.00 0.00 57 ASN A O 18
ATOM 25218 N N . CYS A 1 58 ? -5.762 4.113 -20.360 1.00 0.00 58 CYS A N 18
ATOM 25219 C CA . CYS A 1 58 ? -6.235 2.792 -19.965 1.00 0.00 58 CYS A CA 18
ATOM 25220 C C . CYS A 1 58 ? -7.392 2.901 -18.976 1.00 0.00 58 CYS A C 18
ATOM 25221 O O . CYS A 1 58 ? -7.641 1.985 -18.192 1.00 0.00 58 CYS A O 18
ATOM 25228 N N . LYS A 1 59 ? -8.096 4.027 -19.020 1.00 0.00 59 LYS A N 18
ATOM 25229 C CA . LYS A 1 59 ? -9.228 4.257 -18.130 1.00 0.00 59 LYS A CA 18
ATOM 25230 C C . LYS A 1 59 ? -10.381 3.317 -18.463 1.00 0.00 59 LYS A C 18
ATOM 25231 O O . LYS A 1 59 ? -10.254 2.444 -19.322 1.00 0.00 59 LYS A O 18
ATOM 25250 N N . GLN A 1 60 ? -11.506 3.502 -17.780 1.00 0.00 60 GLN A N 18
ATOM 25251 C CA . GLN A 1 60 ? -12.682 2.670 -18.005 1.00 0.00 60 GLN A CA 18
ATOM 25252 C C . GLN A 1 60 ? -13.607 3.303 -19.039 1.00 0.00 60 GLN A C 18
ATOM 25253 O O . GLN A 1 60 ? -14.321 4.260 -18.743 1.00 0.00 60 GLN A O 18
ATOM 25267 N N . GLU A 1 61 ? -13.588 2.761 -20.253 1.00 0.00 61 GLU A N 18
ATOM 25268 C CA . GLU A 1 61 ? -14.425 3.275 -21.331 1.00 0.00 61 GLU A CA 18
ATOM 25269 C C . GLU A 1 61 ? -15.307 2.172 -21.908 1.00 0.00 61 GLU A C 18
ATOM 25270 O O . GLU A 1 61 ? -15.124 0.993 -21.604 1.00 0.00 61 GLU A O 18
ATOM 25282 N N . MET A 1 62 ? -16.266 2.564 -22.741 1.00 0.00 62 MET A N 18
ATOM 25283 C CA . MET A 1 62 ? -17.176 1.608 -23.361 1.00 0.00 62 MET A CA 18
ATOM 25284 C C . MET A 1 62 ? -16.448 0.318 -23.721 1.00 0.00 62 MET A C 18
ATOM 25285 O O . MET A 1 62 ? -15.238 0.319 -23.949 1.00 0.00 62 MET A O 18
ATOM 25299 N N . PHE A 1 63 ? -17.191 -0.783 -23.771 1.00 0.00 63 PHE A N 18
ATOM 25300 C CA . PHE A 1 63 ? -16.615 -2.081 -24.102 1.00 0.00 63 PHE A CA 18
ATOM 25301 C C . PHE A 1 63 ? -17.237 -2.642 -25.377 1.00 0.00 63 PHE A C 18
ATOM 25302 O O . PHE A 1 63 ? -17.117 -3.833 -25.669 1.00 0.00 63 PHE A O 18
ATOM 25319 N N . THR A 1 64 ? -17.903 -1.776 -26.135 1.00 0.00 64 THR A N 18
ATOM 25320 C CA . THR A 1 64 ? -18.545 -2.185 -27.378 1.00 0.00 64 THR A CA 18
ATOM 25321 C C . THR A 1 64 ? -17.725 -3.250 -28.097 1.00 0.00 64 THR A C 18
ATOM 25322 O O . THR A 1 64 ? -16.673 -2.958 -28.667 1.00 0.00 64 THR A O 18
ATOM 25333 N N . CYS A 1 65 ? -18.213 -4.485 -28.067 1.00 0.00 65 CYS A N 18
ATOM 25334 C CA . CYS A 1 65 ? -17.525 -5.595 -28.717 1.00 0.00 65 CYS A CA 18
ATOM 25335 C C . CYS A 1 65 ? -17.113 -5.223 -30.138 1.00 0.00 65 CYS A C 18
ATOM 25336 O O . CYS A 1 65 ? -17.693 -4.324 -30.749 1.00 0.00 65 CYS A O 18
ATOM 25343 N N . HIS A 1 66 ? -16.109 -5.920 -30.659 1.00 0.00 66 HIS A N 18
ATOM 25344 C CA . HIS A 1 66 ? -15.620 -5.664 -32.009 1.00 0.00 66 HIS A CA 18
ATOM 25345 C C . HIS A 1 66 ? -16.080 -6.757 -32.970 1.00 0.00 66 HIS A C 18
ATOM 25346 O O . HIS A 1 66 ? -16.327 -6.498 -34.148 1.00 0.00 66 HIS A O 18
ATOM 25360 N N . HIS A 1 67 ? -16.191 -7.979 -32.459 1.00 0.00 67 HIS A N 18
ATOM 25361 C CA . HIS A 1 67 ? -16.621 -9.111 -33.272 1.00 0.00 67 HIS A CA 18
ATOM 25362 C C . HIS A 1 67 ? -17.980 -8.839 -33.908 1.00 0.00 67 HIS A C 18
ATOM 25363 O O . HIS A 1 67 ? -18.119 -8.850 -35.132 1.00 0.00 67 HIS A O 18
ATOM 25377 N N . CYS A 1 68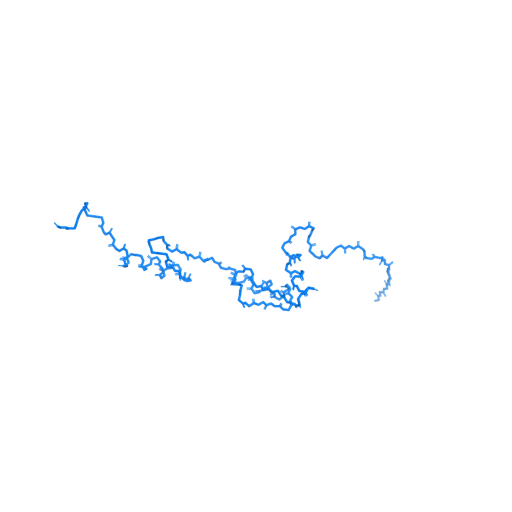 ? -18.982 -8.594 -33.070 1.00 0.00 68 CYS A N 18
ATOM 25378 C CA . CYS A 1 68 ? -20.331 -8.320 -33.549 1.00 0.00 68 CYS A CA 18
ATOM 25379 C C . CYS A 1 68 ? -20.659 -6.834 -33.430 1.00 0.00 68 CYS A C 18
ATOM 25380 O O . CYS A 1 68 ? -21.230 -6.239 -34.343 1.00 0.00 68 CYS A O 18
ATOM 25387 N N . GLY A 1 69 ? -20.292 -6.241 -32.298 1.00 0.00 69 GLY A N 18
ATOM 25388 C CA . GLY A 1 69 ? -20.555 -4.831 -32.080 1.00 0.00 69 GLY A CA 18
ATOM 25389 C C . GLY A 1 69 ? -21.653 -4.596 -31.063 1.00 0.00 69 GLY A C 18
ATOM 25390 O O . GLY A 1 69 ? -22.412 -3.631 -31.167 1.00 0.00 69 GLY A O 18
ATOM 25394 N N . LYS A 1 70 ? -21.742 -5.480 -30.075 1.00 0.00 70 LYS A N 18
ATOM 25395 C CA . LYS A 1 70 ? -22.756 -5.366 -29.033 1.00 0.00 70 LYS A CA 18
ATOM 25396 C C . LYS A 1 70 ? -22.360 -4.315 -28.002 1.00 0.00 70 LYS A C 18
ATOM 25397 O O . LYS A 1 70 ? -21.177 -4.038 -27.808 1.00 0.00 70 LYS A O 18
ATOM 25416 N N . GLN A 1 71 ? -23.358 -3.733 -27.343 1.00 0.00 71 GLN A N 18
ATOM 25417 C CA . GLN A 1 71 ? -23.112 -2.713 -26.331 1.00 0.00 71 GLN A CA 18
ATOM 25418 C C . GLN A 1 71 ? -23.864 -3.032 -25.043 1.00 0.00 71 GLN A C 18
ATOM 25419 O O . GLN A 1 71 ? -25.085 -3.190 -25.048 1.00 0.00 71 GLN A O 18
ATOM 25433 N N . LEU A 1 72 ? -23.127 -3.125 -23.942 1.00 0.00 72 LEU A N 18
ATOM 25434 C CA . LEU A 1 72 ? -23.724 -3.426 -22.645 1.00 0.00 72 LEU A CA 18
ATOM 25435 C C . LEU A 1 72 ? -23.068 -2.605 -21.540 1.00 0.00 72 LEU A C 18
ATOM 25436 O O . LEU A 1 72 ? -21.847 -2.621 -21.383 1.00 0.00 72 LEU A O 18
ATOM 25452 N N . ARG A 1 73 ? -23.886 -1.889 -20.775 1.00 0.00 73 ARG A N 18
ATOM 25453 C CA . ARG A 1 73 ? -23.385 -1.063 -19.684 1.00 0.00 73 ARG A CA 18
ATOM 25454 C C . ARG A 1 73 ? -22.464 -1.867 -18.772 1.00 0.00 73 ARG A C 18
ATOM 25455 O O . ARG A 1 73 ? -21.397 -1.396 -18.378 1.00 0.00 73 ARG A O 18
ATOM 25476 N N . SER A 1 74 ? -22.884 -3.084 -18.439 1.00 0.00 74 SER A N 18
ATOM 25477 C CA . SER A 1 74 ? -22.099 -3.952 -17.569 1.00 0.00 74 SER A CA 18
ATOM 25478 C C . SER A 1 74 ? -21.104 -4.777 -18.380 1.00 0.00 74 SER A C 18
ATOM 25479 O O . SER A 1 74 ? -21.355 -5.110 -19.539 1.00 0.00 74 SER A O 18
ATOM 25487 N N . LEU A 1 75 ? -19.974 -5.103 -17.763 1.00 0.00 75 LEU A N 18
ATOM 25488 C CA . LEU A 1 75 ? -18.939 -5.889 -18.426 1.00 0.00 75 LEU A CA 18
ATOM 25489 C C . LEU A 1 75 ? -19.256 -7.380 -18.352 1.00 0.00 75 LEU A C 18
ATOM 25490 O O . LEU A 1 75 ? -19.219 -8.083 -19.360 1.00 0.00 75 LEU A O 18
ATOM 25506 N N . ALA A 1 76 ? -19.570 -7.853 -17.150 1.00 0.00 76 ALA A N 18
ATOM 25507 C CA . ALA A 1 76 ? -19.898 -9.259 -16.945 1.00 0.00 76 ALA A CA 18
ATOM 25508 C C . ALA A 1 76 ? -20.785 -9.785 -18.068 1.00 0.00 76 ALA A C 18
ATOM 25509 O O . ALA A 1 76 ? -20.376 -10.650 -18.842 1.00 0.00 76 ALA A O 18
ATOM 25516 N N . GLY A 1 77 ? -22.003 -9.258 -18.150 1.00 0.00 77 GLY A N 18
ATOM 25517 C CA . GLY A 1 77 ? -22.929 -9.688 -19.181 1.00 0.00 77 GLY A CA 18
ATOM 25518 C C . GLY A 1 77 ? -22.280 -9.764 -20.549 1.00 0.00 77 GLY A C 18
ATOM 25519 O O . GLY A 1 77 ? -22.312 -10.806 -21.201 1.00 0.00 77 GLY A O 18
ATOM 25523 N N . MET A 1 78 ? -21.691 -8.655 -20.984 1.00 0.00 78 MET A N 18
ATOM 25524 C CA . MET A 1 78 ? -21.032 -8.600 -22.284 1.00 0.00 78 MET A CA 18
ATOM 25525 C C . MET A 1 78 ? -20.018 -9.731 -22.428 1.00 0.00 78 MET A C 18
ATOM 25526 O O . MET A 1 78 ? -20.165 -10.605 -23.283 1.00 0.00 78 MET A O 18
ATOM 25540 N N . LYS A 1 79 ? -18.991 -9.709 -21.586 1.00 0.00 79 LYS A N 18
ATOM 25541 C CA . LYS A 1 79 ? -17.953 -10.733 -21.618 1.00 0.00 79 LYS A CA 18
ATOM 25542 C C . LYS A 1 79 ? -18.561 -12.119 -21.808 1.00 0.00 79 LYS A C 18
ATOM 25543 O O . LYS A 1 79 ? -17.894 -13.042 -22.276 1.00 0.00 79 LYS A O 18
ATOM 25562 N N . TYR A 1 80 ? -19.831 -12.257 -21.444 1.00 0.00 80 TYR A N 18
ATOM 25563 C CA . TYR A 1 80 ? -20.529 -13.531 -21.573 1.00 0.00 80 TYR A CA 18
ATOM 25564 C C . TYR A 1 80 ? -21.112 -13.693 -22.974 1.00 0.00 80 TYR A C 18
ATOM 25565 O O . TYR A 1 80 ? -21.138 -14.794 -23.525 1.00 0.00 80 TYR A O 18
ATOM 25583 N N . HIS A 1 81 ? -21.579 -12.587 -23.545 1.00 0.00 81 HIS A N 18
ATOM 25584 C CA . HIS A 1 81 ? -22.161 -12.604 -24.882 1.00 0.00 81 HIS A CA 18
ATOM 25585 C C . HIS A 1 81 ? -21.150 -13.106 -25.908 1.00 0.00 81 HIS A C 18
ATOM 25586 O O . HIS A 1 81 ? -21.523 -13.653 -26.946 1.00 0.00 81 HIS A O 18
ATOM 25600 N N . VAL A 1 82 ? -19.868 -12.915 -25.611 1.00 0.00 82 VAL A N 18
ATOM 25601 C CA . VAL A 1 82 ? -18.803 -13.349 -26.508 1.00 0.00 82 VAL A CA 18
ATOM 25602 C C . VAL A 1 82 ? -18.656 -14.866 -26.493 1.00 0.00 82 VAL A C 18
ATOM 25603 O O . VAL A 1 82 ? -18.612 -15.506 -27.543 1.00 0.00 82 VAL A O 18
ATOM 25616 N N . MET A 1 83 ? -18.581 -15.436 -25.295 1.00 0.00 83 MET A N 18
ATOM 25617 C CA . MET A 1 83 ? -18.440 -16.880 -25.143 1.00 0.00 83 MET A CA 18
ATOM 25618 C C . MET A 1 83 ? -19.713 -17.599 -25.580 1.00 0.00 83 MET A C 18
ATOM 25619 O O . MET A 1 83 ? -19.665 -18.738 -26.042 1.00 0.00 83 MET A O 18
ATOM 25633 N N . ALA A 1 84 ? -20.849 -16.925 -25.430 1.00 0.00 84 ALA A N 18
ATOM 25634 C CA . ALA A 1 84 ? -22.133 -17.500 -25.810 1.00 0.00 84 ALA A CA 18
ATOM 25635 C C . ALA A 1 84 ? -22.283 -17.553 -27.327 1.00 0.00 84 ALA A C 18
ATOM 25636 O O . ALA A 1 84 ? -22.567 -18.607 -27.895 1.00 0.00 84 ALA A O 18
ATOM 25643 N N . ASN A 1 85 ? -22.089 -16.410 -27.977 1.00 0.00 85 ASN A N 18
ATOM 25644 C CA . ASN A 1 85 ? -22.204 -16.327 -29.428 1.00 0.00 85 ASN A CA 18
ATOM 25645 C C . ASN A 1 85 ? -20.877 -16.666 -30.099 1.00 0.00 85 ASN A C 18
ATOM 25646 O O . ASN A 1 85 ? -20.817 -17.516 -30.989 1.00 0.00 85 ASN A O 18
ATOM 25657 N N . HIS A 1 86 ? -19.813 -15.995 -29.667 1.00 0.00 86 HIS A N 18
ATOM 25658 C CA . HIS A 1 86 ? -18.486 -16.226 -30.225 1.00 0.00 86 HIS A CA 18
ATOM 25659 C C . HIS A 1 86 ? -17.755 -17.321 -29.454 1.00 0.00 86 HIS A C 18
ATOM 25660 O O . HIS A 1 86 ? -16.560 -17.211 -29.183 1.00 0.00 86 HIS A O 18
ATOM 25674 N N . ASN A 1 87 ? -18.482 -18.377 -29.103 1.00 0.00 87 ASN A N 18
ATOM 25675 C CA . ASN A 1 87 ? -17.903 -19.491 -28.362 1.00 0.00 87 ASN A CA 18
ATOM 25676 C C . ASN A 1 87 ? -16.630 -19.992 -29.038 1.00 0.00 87 ASN A C 18
ATOM 25677 O O . ASN A 1 87 ? -16.683 -20.631 -30.089 1.00 0.00 87 ASN A O 18
ATOM 25688 N N . SER A 1 88 ? -15.487 -19.696 -28.428 1.00 0.00 88 SER A N 18
ATOM 25689 C CA . SER A 1 88 ? -14.200 -20.113 -28.972 1.00 0.00 88 SER A CA 18
ATOM 25690 C C . SER A 1 88 ? -13.100 -19.985 -27.923 1.00 0.00 88 SER A C 18
ATOM 25691 O O . SER A 1 88 ? -12.667 -18.880 -27.591 1.00 0.00 88 SER A O 18
ATOM 25699 N N . LEU A 1 89 ? -12.651 -21.122 -27.404 1.00 0.00 89 LEU A N 18
ATOM 25700 C CA . LEU A 1 89 ? -11.600 -21.140 -26.392 1.00 0.00 89 LEU A CA 18
ATOM 25701 C C . LEU A 1 89 ? -11.041 -22.548 -26.212 1.00 0.00 89 LEU A C 18
ATOM 25702 O O . LEU A 1 89 ? -11.726 -23.547 -26.431 1.00 0.00 89 LEU A O 18
ATOM 25718 N N . PRO A 1 90 ? -9.766 -22.630 -25.803 1.00 0.00 90 PRO A N 18
ATOM 25719 C CA . PRO A 1 90 ? -9.087 -23.910 -25.582 1.00 0.00 90 PRO A CA 18
ATOM 25720 C C . PRO A 1 90 ? -9.629 -24.652 -24.364 1.00 0.00 90 PRO A C 18
ATOM 25721 O O . PRO A 1 90 ? -10.625 -24.240 -23.768 1.00 0.00 90 PRO A O 18
ATOM 25732 N N . SER A 1 91 ? -8.968 -25.746 -24.000 1.00 0.00 91 SER A N 18
ATOM 25733 C CA . SER A 1 91 ? -9.386 -26.546 -22.855 1.00 0.00 91 SER A CA 18
ATOM 25734 C C . SER A 1 91 ? -8.960 -25.887 -21.547 1.00 0.00 91 SER A C 18
ATOM 25735 O O . SER A 1 91 ? -7.917 -25.239 -21.476 1.00 0.00 91 SER A O 18
ATOM 25743 N N . GLY A 1 92 ? -9.777 -26.058 -20.512 1.00 0.00 92 GLY A N 18
ATOM 25744 C CA . GLY A 1 92 ? -9.469 -25.474 -19.220 1.00 0.00 92 GLY A CA 18
ATOM 25745 C C . GLY A 1 92 ? -9.636 -26.462 -18.082 1.00 0.00 92 GLY A C 18
ATOM 25746 O O . GLY A 1 92 ? -10.064 -27.600 -18.278 1.00 0.00 92 GLY A O 18
ATOM 25750 N N . PRO A 1 93 ? -9.291 -26.028 -16.861 1.00 0.00 93 PRO A N 18
ATOM 25751 C CA . PRO A 1 93 ? -9.395 -26.868 -15.664 1.00 0.00 93 PRO A CA 18
ATOM 25752 C C . PRO A 1 93 ? -10.843 -27.135 -15.267 1.00 0.00 93 PRO A C 18
ATOM 25753 O O . PRO A 1 93 ? -11.773 -26.652 -15.914 1.00 0.00 93 PRO A O 18
ATOM 25764 N N . SER A 1 94 ? -11.027 -27.907 -14.201 1.00 0.00 94 SER A N 18
ATOM 25765 C CA . SER A 1 94 ? -12.363 -28.241 -13.720 1.00 0.00 94 SER A CA 18
ATOM 25766 C C . SER A 1 94 ? -12.765 -27.334 -12.561 1.00 0.00 94 SER A C 18
ATOM 25767 O O . SER A 1 94 ? -11.998 -26.470 -12.139 1.00 0.00 94 SER A O 18
ATOM 25775 N N . SER A 1 95 ? -13.975 -27.539 -12.050 1.00 0.00 95 SER A N 18
ATOM 25776 C CA . SER A 1 95 ? -14.483 -26.739 -10.942 1.00 0.00 95 SER A CA 18
ATOM 25777 C C . SER A 1 95 ? -13.994 -27.289 -9.606 1.00 0.00 95 SER A C 18
ATOM 25778 O O . SER A 1 95 ? -13.311 -28.311 -9.555 1.00 0.00 95 SER A O 18
ATOM 25786 N N . GLY A 1 96 ? -14.350 -26.602 -8.524 1.00 0.00 96 GLY A N 18
ATOM 25787 C CA . GLY A 1 96 ? -13.939 -27.036 -7.202 1.00 0.00 96 GLY A CA 18
ATOM 25788 C C . GLY A 1 96 ? -15.059 -27.720 -6.442 1.00 0.00 96 GLY A C 18
ATOM 25789 O O . GLY A 1 96 ? -15.678 -28.635 -6.983 1.00 0.00 96 GLY A O 18
ATOM 25795 N N . GLY A 1 1 ? -0.082 27.306 42.412 1.00 0.00 1 GLY A N 19
ATOM 25796 C CA . GLY A 1 1 ? -0.560 27.670 41.091 1.00 0.00 1 GLY A CA 19
ATOM 25797 C C . GLY A 1 1 ? -0.320 26.579 40.066 1.00 0.00 1 GLY A C 19
ATOM 25798 O O . GLY A 1 1 ? 0.379 25.604 40.340 1.00 0.00 1 GLY A O 19
ATOM 25802 N N . SER A 1 2 ? -0.902 26.743 38.882 1.00 0.00 2 SER A N 19
ATOM 25803 C CA . SER A 1 2 ? -0.752 25.761 37.815 1.00 0.00 2 SER A CA 19
ATOM 25804 C C . SER A 1 2 ? -0.223 26.418 36.543 1.00 0.00 2 SER A C 19
ATOM 25805 O O . SER A 1 2 ? -0.722 27.458 36.114 1.00 0.00 2 SER A O 19
ATOM 25813 N N . SER A 1 3 ? 0.793 25.803 35.946 1.00 0.00 3 SER A N 19
ATOM 25814 C CA . SER A 1 3 ? 1.394 26.328 34.726 1.00 0.00 3 SER A CA 19
ATOM 25815 C C . SER A 1 3 ? 0.674 25.794 33.492 1.00 0.00 3 SER A C 19
ATOM 25816 O O . SER A 1 3 ? 0.276 26.557 32.612 1.00 0.00 3 SER A O 19
ATOM 25824 N N . GLY A 1 4 ? 0.511 24.475 33.434 1.00 0.00 4 GLY A N 19
ATOM 25825 C CA . GLY A 1 4 ? -0.161 23.860 32.304 1.00 0.00 4 GLY A CA 19
ATOM 25826 C C . GLY A 1 4 ? 0.790 23.076 31.421 1.00 0.00 4 GLY A C 19
ATOM 25827 O O . GLY A 1 4 ? 1.899 22.739 31.837 1.00 0.00 4 GLY A O 19
ATOM 25831 N N . SER A 1 5 ? 0.356 22.784 30.200 1.00 0.00 5 SER A N 19
ATOM 25832 C CA . SER A 1 5 ? 1.174 22.029 29.258 1.00 0.00 5 SER A CA 19
ATOM 25833 C C . SER A 1 5 ? 0.563 22.061 27.860 1.00 0.00 5 SER A C 19
ATOM 25834 O O . SER A 1 5 ? -0.575 22.493 27.678 1.00 0.00 5 SER A O 19
ATOM 25842 N N . SER A 1 6 ? 1.328 21.599 26.876 1.00 0.00 6 SER A N 19
ATOM 25843 C CA . SER A 1 6 ? 0.864 21.578 25.494 1.00 0.00 6 SER A CA 19
ATOM 25844 C C . SER A 1 6 ? 1.623 20.532 24.682 1.00 0.00 6 SER A C 19
ATOM 25845 O O . SER A 1 6 ? 2.605 19.958 25.152 1.00 0.00 6 SER A O 19
ATOM 25853 N N . GLY A 1 7 ? 1.160 20.289 23.460 1.00 0.00 7 GLY A N 19
ATOM 25854 C CA . GLY A 1 7 ? 1.806 19.313 22.602 1.00 0.00 7 GLY A CA 19
ATOM 25855 C C . GLY A 1 7 ? 1.088 19.141 21.278 1.00 0.00 7 GLY A C 19
ATOM 25856 O O . GLY A 1 7 ? 0.362 18.167 21.080 1.00 0.00 7 GLY A O 19
ATOM 25860 N N . ARG A 1 8 ? 1.291 20.089 20.369 1.00 0.00 8 ARG A N 19
ATOM 25861 C CA . ARG A 1 8 ? 0.656 20.039 19.058 1.00 0.00 8 ARG A CA 19
ATOM 25862 C C . ARG A 1 8 ? 1.508 19.247 18.070 1.00 0.00 8 ARG A C 19
ATOM 25863 O O . ARG A 1 8 ? 2.723 19.433 17.995 1.00 0.00 8 ARG A O 19
ATOM 25884 N N . ILE A 1 9 ? 0.863 18.363 17.316 1.00 0.00 9 ILE A N 19
ATOM 25885 C CA . ILE A 1 9 ? 1.562 17.544 16.334 1.00 0.00 9 ILE A CA 19
ATOM 25886 C C . ILE A 1 9 ? 0.979 17.742 14.938 1.00 0.00 9 ILE A C 19
ATOM 25887 O O . ILE A 1 9 ? -0.221 17.967 14.782 1.00 0.00 9 ILE A O 19
ATOM 25903 N N . ARG A 1 10 ? 1.837 17.654 13.927 1.00 0.00 10 ARG A N 19
ATOM 25904 C CA . ARG A 1 10 ? 1.407 17.823 12.544 1.00 0.00 10 ARG A CA 19
ATOM 25905 C C . ARG A 1 10 ? 2.510 17.402 11.577 1.00 0.00 10 ARG A C 19
ATOM 25906 O O . ARG A 1 10 ? 3.697 17.554 11.866 1.00 0.00 10 ARG A O 19
ATOM 25927 N N . LYS A 1 11 ? 2.109 16.871 10.427 1.00 0.00 11 LYS A N 19
ATOM 25928 C CA . LYS A 1 11 ? 3.062 16.428 9.415 1.00 0.00 11 LYS A CA 19
ATOM 25929 C C . LYS A 1 11 ? 2.593 16.819 8.018 1.00 0.00 11 LYS A C 19
ATOM 25930 O O . LYS A 1 11 ? 1.399 17.005 7.783 1.00 0.00 11 LYS A O 19
ATOM 25949 N N . GLU A 1 12 ? 3.540 16.942 7.093 1.00 0.00 12 GLU A N 19
ATOM 25950 C CA . GLU A 1 12 ? 3.222 17.311 5.719 1.00 0.00 12 GLU A CA 19
ATOM 25951 C C . GLU A 1 12 ? 3.487 16.147 4.768 1.00 0.00 12 GLU A C 19
ATOM 25952 O O . GLU A 1 12 ? 4.600 15.627 4.677 1.00 0.00 12 GLU A O 19
ATOM 25964 N N . PRO A 1 13 ? 2.441 15.727 4.041 1.00 0.00 13 PRO A N 19
ATOM 25965 C CA . PRO A 1 13 ? 2.535 14.620 3.085 1.00 0.00 13 PRO A CA 19
ATOM 25966 C C . PRO A 1 13 ? 3.365 14.983 1.858 1.00 0.00 13 PRO A C 19
ATOM 25967 O O . PRO A 1 13 ? 3.642 16.153 1.590 1.00 0.00 13 PRO A O 19
ATOM 25978 N N . PRO A 1 14 ? 3.773 13.959 1.094 1.00 0.00 14 PRO A N 19
ATOM 25979 C CA . PRO A 1 14 ? 4.577 14.146 -0.117 1.00 0.00 14 PRO A CA 19
ATOM 25980 C C . PRO A 1 14 ? 3.784 14.799 -1.244 1.00 0.00 14 PRO A C 19
ATOM 25981 O O . PRO A 1 14 ? 2.623 15.167 -1.067 1.00 0.00 14 PRO A O 19
ATOM 25992 N N . VAL A 1 15 ? 4.419 14.939 -2.404 1.00 0.00 15 VAL A N 19
ATOM 25993 C CA . VAL A 1 15 ? 3.771 15.545 -3.561 1.00 0.00 15 VAL A CA 19
ATOM 25994 C C . VAL A 1 15 ? 2.396 14.934 -3.805 1.00 0.00 15 VAL A C 19
ATOM 25995 O O . VAL A 1 15 ? 1.535 15.549 -4.434 1.00 0.00 15 VAL A O 19
ATOM 26008 N N . TYR A 1 16 ? 2.197 13.721 -3.301 1.00 0.00 16 TYR A N 19
ATOM 26009 C CA . TYR A 1 16 ? 0.926 13.025 -3.466 1.00 0.00 16 TYR A CA 19
ATOM 26010 C C . TYR A 1 16 ? -0.088 13.489 -2.425 1.00 0.00 16 TYR A C 19
ATOM 26011 O O . TYR A 1 16 ? 0.280 13.992 -1.364 1.00 0.00 16 TYR A O 19
ATOM 26029 N N . ALA A 1 17 ? -1.368 13.316 -2.737 1.00 0.00 17 ALA A N 19
ATOM 26030 C CA . ALA A 1 17 ? -2.437 13.713 -1.829 1.00 0.00 17 ALA A CA 19
ATOM 26031 C C . ALA A 1 17 ? -2.180 13.194 -0.418 1.00 0.00 17 ALA A C 19
ATOM 26032 O O . ALA A 1 17 ? -1.364 12.295 -0.217 1.00 0.00 17 ALA A O 19
ATOM 26039 N N . ALA A 1 18 ? -2.881 13.766 0.555 1.00 0.00 18 ALA A N 19
ATOM 26040 C CA . ALA A 1 18 ? -2.730 13.360 1.946 1.00 0.00 18 ALA A CA 19
ATOM 26041 C C . ALA A 1 18 ? -3.603 12.150 2.263 1.00 0.00 18 ALA A C 19
ATOM 26042 O O . ALA A 1 18 ? -4.626 12.270 2.936 1.00 0.00 18 ALA A O 19
ATOM 26049 N N . GLY A 1 19 ? -3.193 10.985 1.773 1.00 0.00 19 GLY A N 19
ATOM 26050 C CA . GLY A 1 19 ? -3.950 9.771 2.014 1.00 0.00 19 GLY A CA 19
ATOM 26051 C C . GLY A 1 19 ? -4.821 9.387 0.834 1.00 0.00 19 GLY A C 19
ATOM 26052 O O . GLY A 1 19 ? -6.019 9.148 0.989 1.00 0.00 19 GLY A O 19
ATOM 26056 N N . SER A 1 20 ? -4.219 9.328 -0.350 1.00 0.00 20 SER A N 19
ATOM 26057 C CA . SER A 1 20 ? -4.949 8.976 -1.562 1.00 0.00 20 SER A CA 19
ATOM 26058 C C . SER A 1 20 ? -4.333 7.751 -2.231 1.00 0.00 20 SER A C 19
ATOM 26059 O O . SER A 1 20 ? -3.285 7.259 -1.808 1.00 0.00 20 SER A O 19
ATOM 26067 N N . LEU A 1 21 ? -4.990 7.262 -3.276 1.00 0.00 21 LEU A N 19
ATOM 26068 C CA . LEU A 1 21 ? -4.509 6.093 -4.005 1.00 0.00 21 LEU A CA 19
ATOM 26069 C C . LEU A 1 21 ? -3.039 6.253 -4.379 1.00 0.00 21 LEU A C 19
ATOM 26070 O O . LEU A 1 21 ? -2.276 5.288 -4.361 1.00 0.00 21 LEU A O 19
ATOM 26086 N N . GLU A 1 22 ? -2.649 7.478 -4.717 1.00 0.00 22 GLU A N 19
ATOM 26087 C CA . GLU A 1 22 ? -1.269 7.764 -5.094 1.00 0.00 22 GLU A CA 19
ATOM 26088 C C . GLU A 1 22 ? -0.297 7.225 -4.048 1.00 0.00 22 GLU A C 19
ATOM 26089 O O . GLU A 1 22 ? 0.545 6.378 -4.347 1.00 0.00 22 GLU A O 19
ATOM 26101 N N . GLU A 1 23 ? -0.420 7.722 -2.822 1.00 0.00 23 GLU A N 19
ATOM 26102 C CA . GLU A 1 23 ? 0.449 7.292 -1.733 1.00 0.00 23 GLU A CA 19
ATOM 26103 C C . GLU A 1 23 ? 0.609 5.774 -1.732 1.00 0.00 23 GLU A C 19
ATOM 26104 O O . GLU A 1 23 ? 1.708 5.257 -1.539 1.00 0.00 23 GLU A O 19
ATOM 26116 N N . GLN A 1 24 ? -0.497 5.069 -1.948 1.00 0.00 24 GLN A N 19
ATOM 26117 C CA . GLN A 1 24 ? -0.480 3.611 -1.970 1.00 0.00 24 GLN A CA 19
ATOM 26118 C C . GLN A 1 24 ? 0.470 3.094 -3.046 1.00 0.00 24 GLN A C 19
ATOM 26119 O O . GLN A 1 24 ? 1.434 2.389 -2.749 1.00 0.00 24 GLN A O 19
ATOM 26133 N N . TRP A 1 25 ? 0.191 3.450 -4.294 1.00 0.00 25 TRP A N 19
ATOM 26134 C CA . TRP A 1 25 ? 1.020 3.021 -5.415 1.00 0.00 25 TRP A CA 19
ATOM 26135 C C . TRP A 1 25 ? 2.497 3.258 -5.120 1.00 0.00 25 TRP A C 19
ATOM 26136 O O . TRP A 1 25 ? 3.321 2.354 -5.263 1.00 0.00 25 TRP A O 19
ATOM 26157 N N . TYR A 1 26 ? 2.826 4.477 -4.707 1.00 0.00 26 TYR A N 19
ATOM 26158 C CA . TYR A 1 26 ? 4.205 4.832 -4.394 1.00 0.00 26 TYR A CA 19
ATOM 26159 C C . TYR A 1 26 ? 4.892 3.716 -3.614 1.00 0.00 26 TYR A C 19
ATOM 26160 O O . TYR A 1 26 ? 5.999 3.296 -3.953 1.00 0.00 26 TYR A O 19
ATOM 26178 N N . LEU A 1 27 ? 4.226 3.238 -2.569 1.00 0.00 27 LEU A N 19
ATOM 26179 C CA . LEU A 1 27 ? 4.771 2.168 -1.739 1.00 0.00 27 LEU A CA 19
ATOM 26180 C C . LEU A 1 27 ? 5.159 0.963 -2.590 1.00 0.00 27 LEU A C 19
ATOM 26181 O O . LEU A 1 27 ? 6.297 0.499 -2.542 1.00 0.00 27 LEU A O 19
ATOM 26197 N N . GLU A 1 28 ? 4.204 0.463 -3.368 1.00 0.00 28 GLU A N 19
ATOM 26198 C CA . GLU A 1 28 ? 4.447 -0.688 -4.230 1.00 0.00 28 GLU A CA 19
ATOM 26199 C C . GLU A 1 28 ? 5.759 -0.528 -4.994 1.00 0.00 28 GLU A C 19
ATOM 26200 O O . GLU A 1 28 ? 6.361 -1.511 -5.426 1.00 0.00 28 GLU A O 19
ATOM 26212 N N . ILE A 1 29 ? 6.195 0.717 -5.156 1.00 0.00 29 ILE A N 19
ATOM 26213 C CA . ILE A 1 29 ? 7.434 1.006 -5.866 1.00 0.00 29 ILE A CA 19
ATOM 26214 C C . ILE A 1 29 ? 8.622 1.034 -4.909 1.00 0.00 29 ILE A C 19
ATOM 26215 O O . ILE A 1 29 ? 9.678 0.470 -5.196 1.00 0.00 29 ILE A O 19
ATOM 26231 N N . VAL A 1 30 ? 8.441 1.695 -3.770 1.00 0.00 30 VAL A N 19
ATOM 26232 C CA . VAL A 1 30 ? 9.496 1.795 -2.769 1.00 0.00 30 VAL A CA 19
ATOM 26233 C C . VAL A 1 30 ? 9.768 0.443 -2.120 1.00 0.00 30 VAL A C 19
ATOM 26234 O O . VAL A 1 30 ? 10.794 0.252 -1.466 1.00 0.00 30 VAL A O 19
ATOM 26247 N N . ASP A 1 31 ? 8.844 -0.493 -2.306 1.00 0.00 31 ASP A N 19
ATOM 26248 C CA . ASP A 1 31 ? 8.985 -1.830 -1.740 1.00 0.00 31 ASP A CA 19
ATOM 26249 C C . ASP A 1 31 ? 9.415 -2.830 -2.808 1.00 0.00 31 ASP A C 19
ATOM 26250 O O . ASP A 1 31 ? 10.221 -3.723 -2.549 1.00 0.00 31 ASP A O 19
ATOM 26259 N N . LYS A 1 32 ? 8.870 -2.675 -4.010 1.00 0.00 32 LYS A N 19
ATOM 26260 C CA . LYS A 1 32 ? 9.197 -3.563 -5.119 1.00 0.00 32 LYS A CA 19
ATOM 26261 C C . LYS A 1 32 ? 9.975 -2.820 -6.201 1.00 0.00 32 LYS A C 19
ATOM 26262 O O . LYS A 1 32 ? 11.019 -3.284 -6.657 1.00 0.00 32 LYS A O 19
ATOM 26281 N N . GLY A 1 33 ? 9.459 -1.663 -6.606 1.00 0.00 33 GLY A N 19
ATOM 26282 C CA . GLY A 1 33 ? 10.120 -0.875 -7.629 1.00 0.00 33 GLY A CA 19
ATOM 26283 C C . GLY A 1 33 ? 9.174 -0.453 -8.737 1.00 0.00 33 GLY A C 19
ATOM 26284 O O . GLY A 1 33 ? 9.560 0.283 -9.645 1.00 0.00 33 GLY A O 19
ATOM 26288 N N . SER A 1 34 ? 7.933 -0.922 -8.663 1.00 0.00 34 SER A N 19
ATOM 26289 C CA . SER A 1 34 ? 6.931 -0.593 -9.670 1.00 0.00 34 SER A CA 19
ATOM 26290 C C . SER A 1 34 ? 5.528 -0.921 -9.168 1.00 0.00 34 SER A C 19
ATOM 26291 O O . SER A 1 34 ? 5.345 -1.815 -8.342 1.00 0.00 34 SER A O 19
ATOM 26299 N N . VAL A 1 35 ? 4.539 -0.189 -9.673 1.00 0.00 35 VAL A N 19
ATOM 26300 C CA . VAL A 1 35 ? 3.152 -0.401 -9.277 1.00 0.00 35 VAL A CA 19
ATOM 26301 C C . VAL A 1 35 ? 2.332 -0.967 -10.431 1.00 0.00 35 VAL A C 19
ATOM 26302 O O . VAL A 1 35 ? 2.631 -0.719 -11.599 1.00 0.00 35 VAL A O 19
ATOM 26315 N N . SER A 1 36 ? 1.295 -1.728 -10.096 1.00 0.00 36 SER A N 19
ATOM 26316 C CA . SER A 1 36 ? 0.433 -2.333 -11.104 1.00 0.00 36 SER A CA 19
ATOM 26317 C C . SER A 1 36 ? -0.760 -1.432 -11.409 1.00 0.00 36 SER A C 19
ATOM 26318 O O . SER A 1 36 ? -1.240 -0.703 -10.541 1.00 0.00 36 SER A O 19
ATOM 26326 N N . CYS A 1 37 ? -1.235 -1.489 -12.649 1.00 0.00 37 CYS A N 19
ATOM 26327 C CA . CYS A 1 37 ? -2.371 -0.680 -13.071 1.00 0.00 37 CYS A CA 19
ATOM 26328 C C . CYS A 1 37 ? -3.596 -0.969 -12.208 1.00 0.00 37 CYS A C 19
ATOM 26329 O O . CYS A 1 37 ? -4.116 -2.084 -12.178 1.00 0.00 37 CYS A O 19
ATOM 26336 N N . PRO A 1 38 ? -4.068 0.060 -11.488 1.00 0.00 38 PRO A N 19
ATOM 26337 C CA . PRO A 1 38 ? -5.237 -0.058 -10.611 1.00 0.00 38 PRO A CA 19
ATOM 26338 C C . PRO A 1 38 ? -6.534 -0.233 -11.394 1.00 0.00 38 PRO A C 19
ATOM 26339 O O . PRO A 1 38 ? -7.614 -0.333 -10.813 1.00 0.00 38 PRO A O 19
ATOM 26350 N N . THR A 1 39 ? -6.420 -0.269 -12.719 1.00 0.00 39 THR A N 19
ATOM 26351 C CA . THR A 1 39 ? -7.583 -0.431 -13.582 1.00 0.00 39 THR A CA 19
ATOM 26352 C C . THR A 1 39 ? -7.626 -1.828 -14.190 1.00 0.00 39 THR A C 19
ATOM 26353 O O . THR A 1 39 ? -8.599 -2.562 -14.017 1.00 0.00 39 THR A O 19
ATOM 26364 N N . CYS A 1 40 ? -6.565 -2.190 -14.904 1.00 0.00 40 CYS A N 19
ATOM 26365 C CA . CYS A 1 40 ? -6.480 -3.500 -15.539 1.00 0.00 40 CYS A CA 19
ATOM 26366 C C . CYS A 1 40 ? -5.671 -4.469 -14.681 1.00 0.00 40 CYS A C 19
ATOM 26367 O O . CYS A 1 40 ? -5.917 -5.674 -14.691 1.00 0.00 40 CYS A O 19
ATOM 26374 N N . GLN A 1 41 ? -4.706 -3.932 -13.942 1.00 0.00 41 GLN A N 19
ATOM 26375 C CA . GLN A 1 41 ? -3.861 -4.749 -13.079 1.00 0.00 41 GLN A CA 19
ATOM 26376 C C . GLN A 1 41 ? -3.081 -5.775 -13.895 1.00 0.00 41 GLN A C 19
ATOM 26377 O O . GLN A 1 41 ? -2.987 -6.942 -13.516 1.00 0.00 41 GLN A O 19
ATOM 26391 N N . ALA A 1 42 ? -2.524 -5.331 -15.018 1.00 0.00 42 ALA A N 19
ATOM 26392 C CA . ALA A 1 42 ? -1.751 -6.210 -15.886 1.00 0.00 42 ALA A CA 19
ATOM 26393 C C . ALA A 1 42 ? -0.364 -5.636 -16.154 1.00 0.00 42 ALA A C 19
ATOM 26394 O O . ALA A 1 42 ? 0.641 -6.339 -16.050 1.00 0.00 42 ALA A O 19
ATOM 26401 N N . VAL A 1 43 ? -0.316 -4.353 -16.500 1.00 0.00 43 VAL A N 19
ATOM 26402 C CA . VAL A 1 43 ? 0.948 -3.684 -16.783 1.00 0.00 43 VAL A CA 19
ATOM 26403 C C . VAL A 1 43 ? 1.099 -2.419 -15.946 1.00 0.00 43 VAL A C 19
ATOM 26404 O O . VAL A 1 43 ? 0.112 -1.782 -15.581 1.00 0.00 43 VAL A O 19
ATOM 26417 N N . GLY A 1 44 ? 2.344 -2.059 -15.647 1.00 0.00 44 GLY A N 19
ATOM 26418 C CA . GLY A 1 44 ? 2.602 -0.870 -14.855 1.00 0.00 44 GLY A CA 19
ATOM 26419 C C . GLY A 1 44 ? 3.954 -0.255 -15.157 1.00 0.00 44 GLY A C 19
ATOM 26420 O O . GLY A 1 44 ? 4.672 -0.722 -16.042 1.00 0.00 44 GLY A O 19
ATOM 26424 N N . ARG A 1 45 ? 4.302 0.796 -14.421 1.00 0.00 45 ARG A N 19
ATOM 26425 C CA . ARG A 1 45 ? 5.576 1.477 -14.617 1.00 0.00 45 ARG A CA 19
ATOM 26426 C C . ARG A 1 45 ? 6.374 1.522 -13.317 1.00 0.00 45 ARG A C 19
ATOM 26427 O O . ARG A 1 45 ? 5.806 1.474 -12.225 1.00 0.00 45 ARG A O 19
ATOM 26448 N N . LYS A 1 46 ? 7.694 1.613 -13.441 1.00 0.00 46 LYS A N 19
ATOM 26449 C CA . LYS A 1 46 ? 8.571 1.665 -12.277 1.00 0.00 46 LYS A CA 19
ATOM 26450 C C . LYS A 1 46 ? 8.414 2.990 -11.537 1.00 0.00 46 LYS A C 19
ATOM 26451 O O . LYS A 1 46 ? 9.079 3.232 -10.529 1.00 0.00 46 LYS A O 19
ATOM 26470 N N . THR A 1 47 ? 7.529 3.844 -12.042 1.00 0.00 47 THR A N 19
ATOM 26471 C CA . THR A 1 47 ? 7.285 5.143 -11.428 1.00 0.00 47 THR A CA 19
ATOM 26472 C C . THR A 1 47 ? 5.814 5.531 -11.529 1.00 0.00 47 THR A C 19
ATOM 26473 O O . THR A 1 47 ? 5.065 4.960 -12.322 1.00 0.00 47 THR A O 19
ATOM 26484 N N . ILE A 1 48 ? 5.408 6.505 -10.722 1.00 0.00 48 ILE A N 19
ATOM 26485 C CA . ILE A 1 48 ? 4.026 6.969 -10.722 1.00 0.00 48 ILE A CA 19
ATOM 26486 C C . ILE A 1 48 ? 3.687 7.685 -12.025 1.00 0.00 48 ILE A C 19
ATOM 26487 O O . ILE A 1 48 ? 2.822 7.243 -12.780 1.00 0.00 48 ILE A O 19
ATOM 26503 N N . GLU A 1 49 ? 4.377 8.792 -12.282 1.00 0.00 49 GLU A N 19
ATOM 26504 C CA . GLU A 1 49 ? 4.149 9.569 -13.495 1.00 0.00 49 GLU A CA 19
ATOM 26505 C C . GLU A 1 49 ? 3.940 8.652 -14.697 1.00 0.00 49 GLU A C 19
ATOM 26506 O O . GLU A 1 49 ? 2.903 8.701 -15.357 1.00 0.00 49 GLU A O 19
ATOM 26518 N N . GLY A 1 50 ? 4.935 7.815 -14.975 1.00 0.00 50 GLY A N 19
ATOM 26519 C CA . GLY A 1 50 ? 4.842 6.899 -16.097 1.00 0.00 50 GLY A CA 19
ATOM 26520 C C . GLY A 1 50 ? 3.514 6.169 -16.142 1.00 0.00 50 GLY A C 19
ATOM 26521 O O . GLY A 1 50 ? 2.881 6.080 -17.194 1.00 0.00 50 GLY A O 19
ATOM 26525 N N . LEU A 1 51 ? 3.091 5.644 -14.997 1.00 0.00 51 LEU A N 19
ATOM 26526 C CA . LEU A 1 51 ? 1.829 4.917 -14.909 1.00 0.00 51 LEU A CA 19
ATOM 26527 C C . LEU A 1 51 ? 0.651 5.829 -15.231 1.00 0.00 51 LEU A C 19
ATOM 26528 O O . LEU A 1 51 ? -0.356 5.390 -15.788 1.00 0.00 51 LEU A O 19
ATOM 26544 N N . LYS A 1 52 ? 0.783 7.104 -14.879 1.00 0.00 52 LYS A N 19
ATOM 26545 C CA . LYS A 1 52 ? -0.269 8.081 -15.133 1.00 0.00 52 LYS A CA 19
ATOM 26546 C C . LYS A 1 52 ? -0.595 8.156 -16.621 1.00 0.00 52 LYS A C 19
ATOM 26547 O O . LYS A 1 52 ? -1.757 8.283 -17.008 1.00 0.00 52 LYS A O 19
ATOM 26566 N N . LYS A 1 53 ? 0.438 8.075 -17.453 1.00 0.00 53 LYS A N 19
ATOM 26567 C CA . LYS A 1 53 ? 0.263 8.130 -18.899 1.00 0.00 53 LYS A CA 19
ATOM 26568 C C . LYS A 1 53 ? -0.447 6.880 -19.410 1.00 0.00 53 LYS A C 19
ATOM 26569 O O . LYS A 1 53 ? -1.208 6.936 -20.376 1.00 0.00 53 LYS A O 19
ATOM 26588 N N . HIS A 1 54 ? -0.193 5.751 -18.754 1.00 0.00 54 HIS A N 19
ATOM 26589 C CA . HIS A 1 54 ? -0.809 4.487 -19.141 1.00 0.00 54 HIS A CA 19
ATOM 26590 C C . HIS A 1 54 ? -2.266 4.433 -18.690 1.00 0.00 54 HIS A C 19
ATOM 26591 O O . HIS A 1 54 ? -3.160 4.144 -19.484 1.00 0.00 54 HIS A O 19
ATOM 26605 N N . MET A 1 55 ? -2.495 4.711 -17.411 1.00 0.00 55 MET A N 19
ATOM 26606 C CA . MET A 1 55 ? -3.843 4.694 -16.855 1.00 0.00 55 MET A CA 19
ATOM 26607 C C . MET A 1 55 ? -4.692 5.812 -17.453 1.00 0.00 55 MET A C 19
ATOM 26608 O O . MET A 1 55 ? -5.880 5.628 -17.715 1.00 0.00 55 MET A O 19
ATOM 26622 N N . GLU A 1 56 ? -4.074 6.970 -17.664 1.00 0.00 56 GLU A N 19
ATOM 26623 C CA . GLU A 1 56 ? -4.774 8.117 -18.230 1.00 0.00 56 GLU A CA 19
ATOM 26624 C C . GLU A 1 56 ? -5.711 7.683 -19.353 1.00 0.00 56 GLU A C 19
ATOM 26625 O O . GLU A 1 56 ? -6.774 8.270 -19.551 1.00 0.00 56 GLU A O 19
ATOM 26637 N N . ASN A 1 57 ? -5.307 6.650 -20.086 1.00 0.00 57 ASN A N 19
ATOM 26638 C CA . ASN A 1 57 ? -6.109 6.137 -21.191 1.00 0.00 57 ASN A CA 19
ATOM 26639 C C . ASN A 1 57 ? -6.789 4.827 -20.807 1.00 0.00 57 ASN A C 19
ATOM 26640 O O . ASN A 1 57 ? -7.890 4.526 -21.271 1.00 0.00 57 ASN A O 19
ATOM 26651 N N . CYS A 1 58 ? -6.128 4.050 -19.956 1.00 0.00 58 CYS A N 19
ATOM 26652 C CA . CYS A 1 58 ? -6.667 2.772 -19.508 1.00 0.00 58 CYS A CA 19
ATOM 26653 C C . CYS A 1 58 ? -7.870 2.980 -18.593 1.00 0.00 58 CYS A C 19
ATOM 26654 O O . CYS A 1 58 ? -8.967 2.493 -18.870 1.00 0.00 58 CYS A O 19
ATOM 26661 N N . LYS A 1 59 ? -7.658 3.707 -17.501 1.00 0.00 59 LYS A N 19
ATOM 26662 C CA . LYS A 1 59 ? -8.724 3.982 -16.545 1.00 0.00 59 LYS A CA 19
ATOM 26663 C C . LYS A 1 59 ? -10.034 4.288 -17.264 1.00 0.00 59 LYS A C 19
ATOM 26664 O O . LYS A 1 59 ? -10.083 5.152 -18.139 1.00 0.00 59 LYS A O 19
ATOM 26683 N N . GLN A 1 60 ? -11.091 3.576 -16.887 1.00 0.00 60 GLN A N 19
ATOM 26684 C CA . GLN A 1 60 ? -12.401 3.774 -17.496 1.00 0.00 60 GLN A CA 19
ATOM 26685 C C . GLN A 1 60 ? -13.228 4.775 -16.696 1.00 0.00 60 GLN A C 19
ATOM 26686 O O . GLN A 1 60 ? -12.906 5.083 -15.549 1.00 0.00 60 GLN A O 19
ATOM 26700 N N . GLU A 1 61 ? -14.294 5.279 -17.309 1.00 0.00 61 GLU A N 19
ATOM 26701 C CA . GLU A 1 61 ? -15.166 6.246 -16.653 1.00 0.00 61 GLU A CA 19
ATOM 26702 C C . GLU A 1 61 ? -15.318 5.922 -15.170 1.00 0.00 61 GLU A C 19
ATOM 26703 O O . GLU A 1 61 ? -15.584 4.780 -14.797 1.00 0.00 61 GLU A O 19
ATOM 26715 N N . MET A 1 62 ? -15.147 6.937 -14.328 1.00 0.00 62 MET A N 19
ATOM 26716 C CA . MET A 1 62 ? -15.267 6.760 -12.885 1.00 0.00 62 MET A CA 19
ATOM 26717 C C . MET A 1 62 ? -16.492 7.492 -12.347 1.00 0.00 62 MET A C 19
ATOM 26718 O O . MET A 1 62 ? -17.117 8.280 -13.057 1.00 0.00 62 MET A O 19
ATOM 26732 N N . PHE A 1 63 ? -16.831 7.225 -11.090 1.00 0.00 63 PHE A N 19
ATOM 26733 C CA . PHE A 1 63 ? -17.983 7.857 -10.458 1.00 0.00 63 PHE A CA 19
ATOM 26734 C C . PHE A 1 63 ? -17.704 8.148 -8.987 1.00 0.00 63 PHE A C 19
ATOM 26735 O O . PHE A 1 63 ? -16.799 7.567 -8.387 1.00 0.00 63 PHE A O 19
ATOM 26752 N N . THR A 1 64 ? -18.489 9.054 -8.410 1.00 0.00 64 THR A N 19
ATOM 26753 C CA . THR A 1 64 ? -18.327 9.425 -7.010 1.00 0.00 64 THR A CA 19
ATOM 26754 C C . THR A 1 64 ? -19.651 9.874 -6.403 1.00 0.00 64 THR A C 19
ATOM 26755 O O . THR A 1 64 ? -20.205 10.903 -6.790 1.00 0.00 64 THR A O 19
ATOM 26766 N N . CYS A 1 65 ? -20.154 9.096 -5.450 1.00 0.00 65 CYS A N 19
ATOM 26767 C CA . CYS A 1 65 ? -21.414 9.414 -4.789 1.00 0.00 65 CYS A CA 19
ATOM 26768 C C . CYS A 1 65 ? -21.384 10.826 -4.212 1.00 0.00 65 CYS A C 19
ATOM 26769 O O . CYS A 1 65 ? -20.315 11.389 -3.974 1.00 0.00 65 CYS A O 19
ATOM 26776 N N . HIS A 1 66 ? -22.566 11.394 -3.990 1.00 0.00 66 HIS A N 19
ATOM 26777 C CA . HIS A 1 66 ? -22.676 12.740 -3.440 1.00 0.00 66 HIS A CA 19
ATOM 26778 C C . HIS A 1 66 ? -23.137 12.697 -1.986 1.00 0.00 66 HIS A C 19
ATOM 26779 O O . HIS A 1 66 ? -22.753 13.543 -1.177 1.00 0.00 66 HIS A O 19
ATOM 26793 N N . HIS A 1 67 ? -23.962 11.707 -1.661 1.00 0.00 67 HIS A N 19
ATOM 26794 C CA . HIS A 1 67 ? -24.475 11.555 -0.304 1.00 0.00 67 HIS A CA 19
ATOM 26795 C C . HIS A 1 67 ? -23.337 11.319 0.684 1.00 0.00 67 HIS A C 19
ATOM 26796 O O . HIS A 1 67 ? -23.169 12.071 1.645 1.00 0.00 67 HIS A O 19
ATOM 26810 N N . CYS A 1 68 ? -22.557 10.271 0.443 1.00 0.00 68 CYS A N 19
ATOM 26811 C CA . CYS A 1 68 ? -21.435 9.935 1.311 1.00 0.00 68 CYS A CA 19
ATOM 26812 C C . CYS A 1 68 ? -20.114 10.378 0.689 1.00 0.00 68 CYS A C 19
ATOM 26813 O O . CYS A 1 68 ? -19.244 10.917 1.371 1.00 0.00 68 CYS A O 19
ATOM 26820 N N . GLY A 1 69 ? -19.972 10.145 -0.613 1.00 0.00 69 GLY A N 19
ATOM 26821 C CA . GLY A 1 69 ? -18.755 10.526 -1.306 1.00 0.00 69 GLY A CA 19
ATOM 26822 C C . GLY A 1 69 ? -17.852 9.341 -1.584 1.00 0.00 69 GLY A C 19
ATOM 26823 O O . GLY A 1 69 ? -16.628 9.475 -1.611 1.00 0.00 69 GLY A O 19
ATOM 26827 N N . LYS A 1 70 ? -18.455 8.175 -1.791 1.00 0.00 70 LYS A N 19
ATOM 26828 C CA . LYS A 1 70 ? -17.698 6.960 -2.068 1.00 0.00 70 LYS A CA 19
ATOM 26829 C C . LYS A 1 70 ? -17.100 6.999 -3.471 1.00 0.00 70 LYS A C 19
ATOM 26830 O O . LYS A 1 70 ? -17.596 7.708 -4.346 1.00 0.00 70 LYS A O 19
ATOM 26849 N N . GLN A 1 71 ? -16.034 6.233 -3.677 1.00 0.00 71 GLN A N 19
ATOM 26850 C CA . GLN A 1 71 ? -15.370 6.181 -4.975 1.00 0.00 71 GLN A CA 19
ATOM 26851 C C . GLN A 1 71 ? -15.020 4.745 -5.350 1.00 0.00 71 GLN A C 19
ATOM 26852 O O . GLN A 1 71 ? -14.078 4.163 -4.810 1.00 0.00 71 GLN A O 19
ATOM 26866 N N . LEU A 1 72 ? -15.784 4.178 -6.277 1.00 0.00 72 LEU A N 19
ATOM 26867 C CA . LEU A 1 72 ? -15.554 2.809 -6.725 1.00 0.00 72 LEU A CA 19
ATOM 26868 C C . LEU A 1 72 ? -15.242 2.769 -8.217 1.00 0.00 72 LEU A C 19
ATOM 26869 O O . LEU A 1 72 ? -15.731 3.597 -8.986 1.00 0.00 72 LEU A O 19
ATOM 26885 N N . ARG A 1 73 ? -14.426 1.800 -8.620 1.00 0.00 73 ARG A N 19
ATOM 26886 C CA . ARG A 1 73 ? -14.050 1.651 -10.021 1.00 0.00 73 ARG A CA 19
ATOM 26887 C C . ARG A 1 73 ? -15.166 0.982 -10.816 1.00 0.00 73 ARG A C 19
ATOM 26888 O O . ARG A 1 73 ? -15.215 1.081 -12.042 1.00 0.00 73 ARG A O 19
ATOM 26909 N N . SER A 1 74 ? -16.062 0.299 -10.109 1.00 0.00 74 SER A N 19
ATOM 26910 C CA . SER A 1 74 ? -17.175 -0.391 -10.749 1.00 0.00 74 SER A CA 19
ATOM 26911 C C . SER A 1 74 ? -18.500 0.284 -10.410 1.00 0.00 74 SER A C 19
ATOM 26912 O O . SER A 1 74 ? -18.857 0.425 -9.239 1.00 0.00 74 SER A O 19
ATOM 26920 N N . LEU A 1 75 ? -19.227 0.700 -11.441 1.00 0.00 75 LEU A N 19
ATOM 26921 C CA . LEU A 1 75 ? -20.513 1.361 -11.254 1.00 0.00 75 LEU A CA 19
ATOM 26922 C C . LEU A 1 75 ? -21.483 0.462 -10.494 1.00 0.00 75 LEU A C 19
ATOM 26923 O O . LEU A 1 75 ? -22.167 0.907 -9.574 1.00 0.00 75 LEU A O 19
ATOM 26939 N N . ALA A 1 76 ? -21.534 -0.808 -10.885 1.00 0.00 76 ALA A N 19
ATOM 26940 C CA . ALA A 1 76 ? -22.416 -1.771 -10.238 1.00 0.00 76 ALA A CA 19
ATOM 26941 C C . ALA A 1 76 ? -22.252 -1.734 -8.722 1.00 0.00 76 ALA A C 19
ATOM 26942 O O . ALA A 1 76 ? -23.127 -1.251 -8.005 1.00 0.00 76 ALA A O 19
ATOM 26949 N N . GLY A 1 77 ? -21.124 -2.248 -8.241 1.00 0.00 77 GLY A N 19
ATOM 26950 C CA . GLY A 1 77 ? -20.867 -2.264 -6.812 1.00 0.00 77 GLY A CA 19
ATOM 26951 C C . GLY A 1 77 ? -21.327 -0.993 -6.126 1.00 0.00 77 GLY A C 19
ATOM 26952 O O . GLY A 1 77 ? -22.002 -1.045 -5.098 1.00 0.00 77 GLY A O 19
ATOM 26956 N N . MET A 1 78 ? -20.961 0.151 -6.695 1.00 0.00 78 MET A N 19
ATOM 26957 C CA . MET A 1 78 ? -21.340 1.441 -6.130 1.00 0.00 78 MET A CA 19
ATOM 26958 C C . MET A 1 78 ? -22.857 1.560 -6.018 1.00 0.00 78 MET A C 19
ATOM 26959 O O . MET A 1 78 ? -23.394 1.784 -4.933 1.00 0.00 78 MET A O 19
ATOM 26973 N N . LYS A 1 79 ? -23.543 1.409 -7.146 1.00 0.00 79 LYS A N 19
ATOM 26974 C CA . LYS A 1 79 ? -24.998 1.498 -7.175 1.00 0.00 79 LYS A CA 19
ATOM 26975 C C . LYS A 1 79 ? -25.614 0.719 -6.018 1.00 0.00 79 LYS A C 19
ATOM 26976 O O . LYS A 1 79 ? -26.713 1.033 -5.561 1.00 0.00 79 LYS A O 19
ATOM 26995 N N . TYR A 1 80 ? -24.900 -0.298 -5.549 1.00 0.00 80 TYR A N 19
ATOM 26996 C CA . TYR A 1 80 ? -25.377 -1.122 -4.445 1.00 0.00 80 TYR A CA 19
ATOM 26997 C C . TYR A 1 80 ? -25.119 -0.442 -3.104 1.00 0.00 80 TYR A C 19
ATOM 26998 O O . TYR A 1 80 ? -25.942 -0.510 -2.191 1.00 0.00 80 TYR A O 19
ATOM 27016 N N . HIS A 1 81 ? -23.969 0.216 -2.994 1.00 0.00 81 HIS A N 19
ATOM 27017 C CA . HIS A 1 81 ? -23.600 0.911 -1.766 1.00 0.00 81 HIS A CA 19
ATOM 27018 C C . HIS A 1 81 ? -24.704 1.870 -1.333 1.00 0.00 81 HIS A C 19
ATOM 27019 O O . HIS A 1 81 ? -24.946 2.058 -0.140 1.00 0.00 81 HIS A O 19
ATOM 27033 N N . VAL A 1 82 ? -25.372 2.477 -2.309 1.00 0.00 82 VAL A N 19
ATOM 27034 C CA . VAL A 1 82 ? -26.451 3.417 -2.029 1.00 0.00 82 VAL A CA 19
ATOM 27035 C C . VAL A 1 82 ? -27.614 2.725 -1.328 1.00 0.00 82 VAL A C 19
ATOM 27036 O O . VAL A 1 82 ? -28.175 3.251 -0.367 1.00 0.00 82 VAL A O 19
ATOM 27049 N N . MET A 1 83 ? -27.972 1.541 -1.816 1.00 0.00 83 MET A N 19
ATOM 27050 C CA . MET A 1 83 ? -29.069 0.776 -1.235 1.00 0.00 83 MET A CA 19
ATOM 27051 C C . MET A 1 83 ? -28.589 -0.042 -0.041 1.00 0.00 83 MET A C 19
ATOM 27052 O O . MET A 1 83 ? -29.181 -1.065 0.301 1.00 0.00 83 MET A O 19
ATOM 27066 N N . ALA A 1 84 ? -27.511 0.415 0.589 1.00 0.00 84 ALA A N 19
ATOM 27067 C CA . ALA A 1 84 ? -26.952 -0.274 1.745 1.00 0.00 84 ALA A CA 19
ATOM 27068 C C . ALA A 1 84 ? -26.804 0.674 2.930 1.00 0.00 84 ALA A C 19
ATOM 27069 O O . ALA A 1 84 ? -27.148 0.330 4.060 1.00 0.00 84 ALA A O 19
ATOM 27076 N N . ASN A 1 85 ? -26.287 1.870 2.664 1.00 0.00 85 ASN A N 19
ATOM 27077 C CA . ASN A 1 85 ? -26.091 2.867 3.709 1.00 0.00 85 ASN A CA 19
ATOM 27078 C C . ASN A 1 85 ? -27.229 3.884 3.711 1.00 0.00 85 ASN A C 19
ATOM 27079 O O . ASN A 1 85 ? -27.802 4.189 4.757 1.00 0.00 85 ASN A O 19
ATOM 27090 N N . HIS A 1 86 ? -27.550 4.406 2.531 1.00 0.00 86 HIS A N 19
ATOM 27091 C CA . HIS A 1 86 ? -28.620 5.388 2.395 1.00 0.00 86 HIS A CA 19
ATOM 27092 C C . HIS A 1 86 ? -29.985 4.706 2.384 1.00 0.00 86 HIS A C 19
ATOM 27093 O O . HIS A 1 86 ? -30.791 4.894 3.294 1.00 0.00 86 HIS A O 19
ATOM 27107 N N . ASN A 1 87 ? -30.237 3.914 1.347 1.00 0.00 87 ASN A N 19
ATOM 27108 C CA . ASN A 1 87 ? -31.505 3.205 1.217 1.00 0.00 87 ASN A CA 19
ATOM 27109 C C . ASN A 1 87 ? -32.670 4.186 1.131 1.00 0.00 87 ASN A C 19
ATOM 27110 O O . ASN A 1 87 ? -33.719 3.976 1.740 1.00 0.00 87 ASN A O 19
ATOM 27121 N N . SER A 1 88 ? -32.479 5.259 0.370 1.00 0.00 88 SER A N 19
ATOM 27122 C CA . SER A 1 88 ? -33.512 6.275 0.206 1.00 0.00 88 SER A CA 19
ATOM 27123 C C . SER A 1 88 ? -34.868 5.631 -0.066 1.00 0.00 88 SER A C 19
ATOM 27124 O O . SER A 1 88 ? -35.891 6.057 0.472 1.00 0.00 88 SER A O 19
ATOM 27132 N N . LEU A 1 89 ? -34.869 4.602 -0.906 1.00 0.00 89 LEU A N 19
ATOM 27133 C CA . LEU A 1 89 ? -36.099 3.897 -1.251 1.00 0.00 89 LEU A CA 19
ATOM 27134 C C . LEU A 1 89 ? -36.151 2.530 -0.577 1.00 0.00 89 LEU A C 19
ATOM 27135 O O . LEU A 1 89 ? -35.228 1.723 -0.683 1.00 0.00 89 LEU A O 19
ATOM 27151 N N . PRO A 1 90 ? -37.258 2.261 0.131 1.00 0.00 90 PRO A N 19
ATOM 27152 C CA . PRO A 1 90 ? -37.459 0.990 0.834 1.00 0.00 90 PRO A CA 19
ATOM 27153 C C . PRO A 1 90 ? -37.671 -0.176 -0.125 1.00 0.00 90 PRO A C 19
ATOM 27154 O O . PRO A 1 90 ? -37.009 -1.208 -0.019 1.00 0.00 90 PRO A O 19
ATOM 27165 N N . SER A 1 91 ? -38.598 -0.004 -1.062 1.00 0.00 91 SER A N 19
ATOM 27166 C CA . SER A 1 91 ? -38.900 -1.044 -2.039 1.00 0.00 91 SER A CA 19
ATOM 27167 C C . SER A 1 91 ? -39.329 -0.432 -3.369 1.00 0.00 91 SER A C 19
ATOM 27168 O O . SER A 1 91 ? -39.582 0.768 -3.460 1.00 0.00 91 SER A O 19
ATOM 27176 N N . GLY A 1 92 ? -39.407 -1.268 -4.400 1.00 0.00 92 GLY A N 19
ATOM 27177 C CA . GLY A 1 92 ? -39.805 -0.793 -5.712 1.00 0.00 92 GLY A CA 19
ATOM 27178 C C . GLY A 1 92 ? -38.714 -0.973 -6.749 1.00 0.00 92 GLY A C 19
ATOM 27179 O O . GLY A 1 92 ? -37.542 -0.685 -6.504 1.00 0.00 92 GLY A O 19
ATOM 27183 N N . PRO A 1 93 ? -39.097 -1.461 -7.938 1.00 0.00 93 PRO A N 19
ATOM 27184 C CA . PRO A 1 93 ? -38.157 -1.691 -9.039 1.00 0.00 93 PRO A CA 19
ATOM 27185 C C . PRO A 1 93 ? -37.631 -0.389 -9.633 1.00 0.00 93 PRO A C 19
ATOM 27186 O O . PRO A 1 93 ? -38.041 0.700 -9.230 1.00 0.00 93 PRO A O 19
ATOM 27197 N N . SER A 1 94 ? -36.720 -0.508 -10.594 1.00 0.00 94 SER A N 19
ATOM 27198 C CA . SER A 1 94 ? -36.134 0.661 -11.241 1.00 0.00 94 SER A CA 19
ATOM 27199 C C . SER A 1 94 ? -37.049 1.186 -12.344 1.00 0.00 94 SER A C 19
ATOM 27200 O O . SER A 1 94 ? -37.225 2.395 -12.496 1.00 0.00 94 SER A O 19
ATOM 27208 N N . SER A 1 95 ? -37.628 0.268 -13.111 1.00 0.00 95 SER A N 19
ATOM 27209 C CA . SER A 1 95 ? -38.521 0.637 -14.203 1.00 0.00 95 SER A CA 19
ATOM 27210 C C . SER A 1 95 ? -39.482 -0.503 -14.528 1.00 0.00 95 SER A C 19
ATOM 27211 O O . SER A 1 95 ? -39.300 -1.631 -14.073 1.00 0.00 95 SER A O 19
ATOM 27219 N N . GLY A 1 96 ? -40.505 -0.198 -15.320 1.00 0.00 96 GLY A N 19
ATOM 27220 C CA . GLY A 1 96 ? -41.480 -1.207 -15.693 1.00 0.00 96 GLY A CA 19
ATOM 27221 C C . GLY A 1 96 ? -42.249 -1.739 -14.501 1.00 0.00 96 GLY A C 19
ATOM 27222 O O . GLY A 1 96 ? -42.406 -2.953 -14.383 1.00 0.00 96 GLY A O 19
ATOM 27228 N N . GLY A 1 1 ? 8.526 28.401 37.609 1.00 0.00 1 GLY A N 20
ATOM 27229 C CA . GLY A 1 1 ? 9.080 27.601 36.532 1.00 0.00 1 GLY A CA 20
ATOM 27230 C C . GLY A 1 1 ? 8.034 26.739 35.853 1.00 0.00 1 GLY A C 20
ATOM 27231 O O . GLY A 1 1 ? 7.052 27.250 35.315 1.00 0.00 1 GLY A O 20
ATOM 27235 N N . SER A 1 2 ? 8.245 25.427 35.876 1.00 0.00 2 SER A N 20
ATOM 27236 C CA . SER A 1 2 ? 7.316 24.492 35.253 1.00 0.00 2 SER A CA 20
ATOM 27237 C C . SER A 1 2 ? 6.905 24.978 33.866 1.00 0.00 2 SER A C 20
ATOM 27238 O O . SER A 1 2 ? 5.736 24.898 33.490 1.00 0.00 2 SER A O 20
ATOM 27246 N N . SER A 1 3 ? 7.875 25.482 33.111 1.00 0.00 3 SER A N 20
ATOM 27247 C CA . SER A 1 3 ? 7.615 25.985 31.767 1.00 0.00 3 SER A CA 20
ATOM 27248 C C . SER A 1 3 ? 7.218 24.849 30.830 1.00 0.00 3 SER A C 20
ATOM 27249 O O . SER A 1 3 ? 7.770 23.751 30.897 1.00 0.00 3 SER A O 20
ATOM 27257 N N . GLY A 1 4 ? 6.254 25.121 29.955 1.00 0.00 4 GLY A N 20
ATOM 27258 C CA . GLY A 1 4 ? 5.798 24.113 29.016 1.00 0.00 4 GLY A CA 20
ATOM 27259 C C . GLY A 1 4 ? 6.945 23.383 28.346 1.00 0.00 4 GLY A C 20
ATOM 27260 O O . GLY A 1 4 ? 7.719 23.982 27.600 1.00 0.00 4 GLY A O 20
ATOM 27264 N N . SER A 1 5 ? 7.055 22.086 28.614 1.00 0.00 5 SER A N 20
ATOM 27265 C CA . SER A 1 5 ? 8.120 21.274 28.035 1.00 0.00 5 SER A CA 20
ATOM 27266 C C . SER A 1 5 ? 7.897 21.071 26.540 1.00 0.00 5 SER A C 20
ATOM 27267 O O . SER A 1 5 ? 6.801 20.713 26.107 1.00 0.00 5 SER A O 20
ATOM 27275 N N . SER A 1 6 ? 8.944 21.303 25.755 1.00 0.00 6 SER A N 20
ATOM 27276 C CA . SER A 1 6 ? 8.863 21.149 24.307 1.00 0.00 6 SER A CA 20
ATOM 27277 C C . SER A 1 6 ? 9.182 19.716 23.894 1.00 0.00 6 SER A C 20
ATOM 27278 O O . SER A 1 6 ? 10.026 19.056 24.499 1.00 0.00 6 SER A O 20
ATOM 27286 N N . GLY A 1 7 ? 8.499 19.239 22.857 1.00 0.00 7 GLY A N 20
ATOM 27287 C CA . GLY A 1 7 ? 8.722 17.887 22.380 1.00 0.00 7 GLY A CA 20
ATOM 27288 C C . GLY A 1 7 ? 7.746 17.488 21.292 1.00 0.00 7 GLY A C 20
ATOM 27289 O O . GLY A 1 7 ? 6.863 16.659 21.514 1.00 0.00 7 GLY A O 20
ATOM 27293 N N . ARG A 1 8 ? 7.903 18.079 20.112 1.00 0.00 8 ARG A N 20
ATOM 27294 C CA . ARG A 1 8 ? 7.025 17.782 18.986 1.00 0.00 8 ARG A CA 20
ATOM 27295 C C . ARG A 1 8 ? 7.831 17.592 17.704 1.00 0.00 8 ARG A C 20
ATOM 27296 O O . ARG A 1 8 ? 8.509 18.512 17.244 1.00 0.00 8 ARG A O 20
ATOM 27317 N N . ILE A 1 9 ? 7.753 16.395 17.134 1.00 0.00 9 ILE A N 20
ATOM 27318 C CA . ILE A 1 9 ? 8.474 16.085 15.906 1.00 0.00 9 ILE A CA 20
ATOM 27319 C C . ILE A 1 9 ? 7.859 16.806 14.710 1.00 0.00 9 ILE A C 20
ATOM 27320 O O . ILE A 1 9 ? 6.822 17.458 14.832 1.00 0.00 9 ILE A O 20
ATOM 27336 N N . ARG A 1 10 ? 8.505 16.681 13.555 1.00 0.00 10 ARG A N 20
ATOM 27337 C CA . ARG A 1 10 ? 8.021 17.320 12.337 1.00 0.00 10 ARG A CA 20
ATOM 27338 C C . ARG A 1 10 ? 7.950 16.317 11.189 1.00 0.00 10 ARG A C 20
ATOM 27339 O O . ARG A 1 10 ? 8.867 15.520 10.989 1.00 0.00 10 ARG A O 20
ATOM 27360 N N . LYS A 1 11 ? 6.855 16.363 10.438 1.00 0.00 11 LYS A N 20
ATOM 27361 C CA . LYS A 1 11 ? 6.663 15.460 9.309 1.00 0.00 11 LYS A CA 20
ATOM 27362 C C . LYS A 1 11 ? 5.576 15.980 8.375 1.00 0.00 11 LYS A C 20
ATOM 27363 O O . LYS A 1 11 ? 4.591 16.567 8.822 1.00 0.00 11 LYS A O 20
ATOM 27382 N N . GLU A 1 12 ? 5.761 15.759 7.077 1.00 0.00 12 GLU A N 20
ATOM 27383 C CA . GLU A 1 12 ? 4.793 16.206 6.081 1.00 0.00 12 GLU A CA 20
ATOM 27384 C C . GLU A 1 12 ? 4.664 15.186 4.953 1.00 0.00 12 GLU A C 20
ATOM 27385 O O . GLU A 1 12 ? 5.584 14.420 4.666 1.00 0.00 12 GLU A O 20
ATOM 27397 N N . PRO A 1 13 ? 3.494 15.176 4.298 1.00 0.00 13 PRO A N 20
ATOM 27398 C CA . PRO A 1 13 ? 3.215 14.256 3.191 1.00 0.00 13 PRO A CA 20
ATOM 27399 C C . PRO A 1 13 ? 4.024 14.590 1.942 1.00 0.00 13 PRO A C 20
ATOM 27400 O O . PRO A 1 13 ? 4.449 15.727 1.734 1.00 0.00 13 PRO A O 20
ATOM 27411 N N . PRO A 1 14 ? 4.242 13.578 1.089 1.00 0.00 14 PRO A N 20
ATOM 27412 C CA . PRO A 1 14 ? 5.001 13.741 -0.155 1.00 0.00 14 PRO A CA 20
ATOM 27413 C C . PRO A 1 14 ? 4.251 14.578 -1.186 1.00 0.00 14 PRO A C 20
ATOM 27414 O O . PRO A 1 14 ? 3.172 15.103 -0.909 1.00 0.00 14 PRO A O 20
ATOM 27425 N N . VAL A 1 15 ? 4.828 14.697 -2.377 1.00 0.00 15 VAL A N 20
ATOM 27426 C CA . VAL A 1 15 ? 4.213 15.469 -3.451 1.00 0.00 15 VAL A CA 20
ATOM 27427 C C . VAL A 1 15 ? 2.818 14.946 -3.774 1.00 0.00 15 VAL A C 20
ATOM 27428 O O . VAL A 1 15 ? 2.039 15.608 -4.460 1.00 0.00 15 VAL A O 20
ATOM 27441 N N . TYR A 1 16 ? 2.508 13.755 -3.274 1.00 0.00 16 TYR A N 20
ATOM 27442 C CA . TYR A 1 16 ? 1.207 13.142 -3.511 1.00 0.00 16 TYR A CA 20
ATOM 27443 C C . TYR A 1 16 ? 0.171 13.660 -2.518 1.00 0.00 16 TYR A C 20
ATOM 27444 O O . TYR A 1 16 ? 0.496 13.975 -1.373 1.00 0.00 16 TYR A O 20
ATOM 27462 N N . ALA A 1 17 ? -1.077 13.745 -2.965 1.00 0.00 17 ALA A N 20
ATOM 27463 C CA . ALA A 1 17 ? -2.162 14.222 -2.116 1.00 0.00 17 ALA A CA 20
ATOM 27464 C C . ALA A 1 17 ? -2.073 13.616 -0.720 1.00 0.00 17 ALA A C 20
ATOM 27465 O O . ALA A 1 17 ? -1.370 12.629 -0.504 1.00 0.00 17 ALA A O 20
ATOM 27472 N N . ALA A 1 18 ? -2.790 14.215 0.226 1.00 0.00 18 ALA A N 20
ATOM 27473 C CA . ALA A 1 18 ? -2.792 13.733 1.602 1.00 0.00 18 ALA A CA 20
ATOM 27474 C C . ALA A 1 18 ? -3.863 12.667 1.808 1.00 0.00 18 ALA A C 20
ATOM 27475 O O . ALA A 1 18 ? -4.924 12.938 2.369 1.00 0.00 18 ALA A O 20
ATOM 27482 N N . GLY A 1 19 ? -3.577 11.451 1.350 1.00 0.00 19 GLY A N 20
ATOM 27483 C CA . GLY A 1 19 ? -4.526 10.363 1.494 1.00 0.00 19 GLY A CA 20
ATOM 27484 C C . GLY A 1 19 ? -5.218 10.021 0.189 1.00 0.00 19 GLY A C 20
ATOM 27485 O O . GLY A 1 19 ? -6.443 9.920 0.136 1.00 0.00 19 GLY A O 20
ATOM 27489 N N . SER A 1 20 ? -4.431 9.844 -0.868 1.00 0.00 20 SER A N 20
ATOM 27490 C CA . SER A 1 20 ? -4.975 9.518 -2.181 1.00 0.00 20 SER A CA 20
ATOM 27491 C C . SER A 1 20 ? -4.358 8.231 -2.720 1.00 0.00 20 SER A C 20
ATOM 27492 O O . SER A 1 20 ? -3.385 7.716 -2.167 1.00 0.00 20 SER A O 20
ATOM 27500 N N . LEU A 1 21 ? -4.929 7.717 -3.803 1.00 0.00 21 LEU A N 20
ATOM 27501 C CA . LEU A 1 21 ? -4.436 6.490 -4.420 1.00 0.00 21 LEU A CA 20
ATOM 27502 C C . LEU A 1 21 ? -2.930 6.563 -4.649 1.00 0.00 21 LEU A C 20
ATOM 27503 O O . LEU A 1 21 ? -2.219 5.573 -4.481 1.00 0.00 21 LEU A O 20
ATOM 27519 N N . GLU A 1 22 ? -2.451 7.743 -5.031 1.00 0.00 22 GLU A N 20
ATOM 27520 C CA . GLU A 1 22 ? -1.029 7.945 -5.281 1.00 0.00 22 GLU A CA 20
ATOM 27521 C C . GLU A 1 22 ? -0.188 7.351 -4.154 1.00 0.00 22 GLU A C 20
ATOM 27522 O O . GLU A 1 22 ? 0.653 6.484 -4.385 1.00 0.00 22 GLU A O 20
ATOM 27534 N N . GLU A 1 23 ? -0.424 7.826 -2.935 1.00 0.00 23 GLU A N 20
ATOM 27535 C CA . GLU A 1 23 ? 0.313 7.343 -1.773 1.00 0.00 23 GLU A CA 20
ATOM 27536 C C . GLU A 1 23 ? 0.456 5.824 -1.812 1.00 0.00 23 GLU A C 20
ATOM 27537 O O . GLU A 1 23 ? 1.533 5.286 -1.558 1.00 0.00 23 GLU A O 20
ATOM 27549 N N . GLN A 1 24 ? -0.638 5.140 -2.133 1.00 0.00 24 GLN A N 20
ATOM 27550 C CA . GLN A 1 24 ? -0.634 3.684 -2.204 1.00 0.00 24 GLN A CA 20
ATOM 27551 C C . GLN A 1 24 ? 0.359 3.193 -3.253 1.00 0.00 24 GLN A C 20
ATOM 27552 O O . GLN A 1 24 ? 1.342 2.527 -2.927 1.00 0.00 24 GLN A O 20
ATOM 27566 N N . TRP A 1 25 ? 0.095 3.525 -4.511 1.00 0.00 25 TRP A N 20
ATOM 27567 C CA . TRP A 1 25 ? 0.965 3.117 -5.608 1.00 0.00 25 TRP A CA 20
ATOM 27568 C C . TRP A 1 25 ? 2.433 3.289 -5.231 1.00 0.00 25 TRP A C 20
ATOM 27569 O O . TRP A 1 25 ? 3.209 2.334 -5.267 1.00 0.00 25 TRP A O 20
ATOM 27590 N N . TYR A 1 26 ? 2.806 4.512 -4.871 1.00 0.00 26 TYR A N 20
ATOM 27591 C CA . TYR A 1 26 ? 4.182 4.809 -4.489 1.00 0.00 26 TYR A CA 20
ATOM 27592 C C . TYR A 1 26 ? 4.786 3.659 -3.689 1.00 0.00 26 TYR A C 20
ATOM 27593 O O . TYR A 1 26 ? 5.924 3.251 -3.929 1.00 0.00 26 TYR A O 20
ATOM 27611 N N . LEU A 1 27 ? 4.017 3.140 -2.739 1.00 0.00 27 LEU A N 20
ATOM 27612 C CA . LEU A 1 27 ? 4.475 2.036 -1.903 1.00 0.00 27 LEU A CA 20
ATOM 27613 C C . LEU A 1 27 ? 4.884 0.840 -2.756 1.00 0.00 27 LEU A C 20
ATOM 27614 O O . LEU A 1 27 ? 5.963 0.277 -2.575 1.00 0.00 27 LEU A O 20
ATOM 27630 N N . GLU A 1 28 ? 4.015 0.459 -3.687 1.00 0.00 28 GLU A N 20
ATOM 27631 C CA . GLU A 1 28 ? 4.288 -0.670 -4.570 1.00 0.00 28 GLU A CA 20
ATOM 27632 C C . GLU A 1 28 ? 5.637 -0.503 -5.264 1.00 0.00 28 GLU A C 20
ATOM 27633 O O . GLU A 1 28 ? 6.251 -1.481 -5.693 1.00 0.00 28 GLU A O 20
ATOM 27645 N N . ILE A 1 29 ? 6.091 0.741 -5.372 1.00 0.00 29 ILE A N 20
ATOM 27646 C CA . ILE A 1 29 ? 7.366 1.035 -6.013 1.00 0.00 29 ILE A CA 20
ATOM 27647 C C . ILE A 1 29 ? 8.506 1.026 -5.000 1.00 0.00 29 ILE A C 20
ATOM 27648 O O . ILE A 1 29 ? 9.634 0.653 -5.322 1.00 0.00 29 ILE A O 20
ATOM 27664 N N . VAL A 1 30 ? 8.203 1.439 -3.773 1.00 0.00 30 VAL A N 20
ATOM 27665 C CA . VAL A 1 30 ? 9.202 1.476 -2.711 1.00 0.00 30 VAL A CA 20
ATOM 27666 C C . VAL A 1 30 ? 9.314 0.124 -2.015 1.00 0.00 30 VAL A C 20
ATOM 27667 O O . VAL A 1 30 ? 10.277 -0.136 -1.294 1.00 0.00 30 VAL A O 20
ATOM 27680 N N . ASP A 1 31 ? 8.323 -0.732 -2.235 1.00 0.00 31 ASP A N 20
ATOM 27681 C CA . ASP A 1 31 ? 8.310 -2.059 -1.630 1.00 0.00 31 ASP A CA 20
ATOM 27682 C C . ASP A 1 31 ? 8.604 -3.134 -2.672 1.00 0.00 31 ASP A C 20
ATOM 27683 O O . ASP A 1 31 ? 9.490 -3.969 -2.486 1.00 0.00 31 ASP A O 20
ATOM 27692 N N . LYS A 1 32 ? 7.853 -3.110 -3.768 1.00 0.00 32 LYS A N 20
ATOM 27693 C CA . LYS A 1 32 ? 8.032 -4.081 -4.840 1.00 0.00 32 LYS A CA 20
ATOM 27694 C C . LYS A 1 32 ? 9.052 -3.585 -5.859 1.00 0.00 32 LYS A C 20
ATOM 27695 O O . LYS A 1 32 ? 9.911 -4.342 -6.312 1.00 0.00 32 LYS A O 20
ATOM 27714 N N . GLY A 1 33 ? 8.953 -2.308 -6.216 1.00 0.00 33 GLY A N 20
ATOM 27715 C CA . GLY A 1 33 ? 9.875 -1.733 -7.178 1.00 0.00 33 GLY A CA 20
ATOM 27716 C C . GLY A 1 33 ? 9.172 -1.221 -8.420 1.00 0.00 33 GLY A C 20
ATOM 27717 O O . GLY A 1 33 ? 9.804 -0.649 -9.308 1.00 0.00 33 GLY A O 20
ATOM 27721 N N . SER A 1 34 ? 7.860 -1.426 -8.483 1.00 0.00 34 SER A N 20
ATOM 27722 C CA . SER A 1 34 ? 7.072 -0.986 -9.627 1.00 0.00 34 SER A CA 20
ATOM 27723 C C . SER A 1 34 ? 5.581 -1.018 -9.304 1.00 0.00 34 SER A C 20
ATOM 27724 O O . SER A 1 34 ? 5.101 -1.922 -8.620 1.00 0.00 34 SER A O 20
ATOM 27732 N N . VAL A 1 35 ? 4.853 -0.023 -9.801 1.00 0.00 35 VAL A N 20
ATOM 27733 C CA . VAL A 1 35 ? 3.416 0.064 -9.568 1.00 0.00 35 VAL A CA 20
ATOM 27734 C C . VAL A 1 35 ? 2.633 -0.523 -10.736 1.00 0.00 35 VAL A C 20
ATOM 27735 O O . VAL A 1 35 ? 2.965 -0.292 -11.898 1.00 0.00 35 VAL A O 20
ATOM 27748 N N . SER A 1 36 ? 1.590 -1.284 -10.419 1.00 0.00 36 SER A N 20
ATOM 27749 C CA . SER A 1 36 ? 0.760 -1.908 -11.443 1.00 0.00 36 SER A CA 20
ATOM 27750 C C . SER A 1 36 ? -0.480 -1.066 -11.725 1.00 0.00 36 SER A C 20
ATOM 27751 O O . SER A 1 36 ? -0.939 -0.309 -10.869 1.00 0.00 36 SER A O 20
ATOM 27759 N N . CYS A 1 37 ? -1.019 -1.202 -12.932 1.00 0.00 37 CYS A N 20
ATOM 27760 C CA . CYS A 1 37 ? -2.206 -0.455 -13.330 1.00 0.00 37 CYS A CA 20
ATOM 27761 C C . CYS A 1 37 ? -3.345 -0.674 -12.338 1.00 0.00 37 CYS A C 20
ATOM 27762 O O . CYS A 1 37 ? -3.814 -1.793 -12.131 1.00 0.00 37 CYS A O 20
ATOM 27769 N N . PRO A 1 38 ? -3.800 0.420 -11.709 1.00 0.00 38 PRO A N 20
ATOM 27770 C CA . PRO A 1 38 ? -4.890 0.373 -10.729 1.00 0.00 38 PRO A CA 20
ATOM 27771 C C . PRO A 1 38 ? -6.236 0.063 -11.374 1.00 0.00 38 PRO A C 20
ATOM 27772 O O . PRO A 1 38 ? -7.262 -0.003 -10.695 1.00 0.00 38 PRO A O 20
ATOM 27783 N N . THR A 1 39 ? -6.227 -0.128 -12.690 1.00 0.00 39 THR A N 20
ATOM 27784 C CA . THR A 1 39 ? -7.448 -0.431 -13.427 1.00 0.00 39 THR A CA 20
ATOM 27785 C C . THR A 1 39 ? -7.421 -1.853 -13.974 1.00 0.00 39 THR A C 20
ATOM 27786 O O . THR A 1 39 ? -8.278 -2.674 -13.643 1.00 0.00 39 THR A O 20
ATOM 27797 N N . CYS A 1 40 ? -6.432 -2.141 -14.814 1.00 0.00 40 CYS A N 20
ATOM 27798 C CA . CYS A 1 40 ? -6.293 -3.465 -15.408 1.00 0.00 40 CYS A CA 20
ATOM 27799 C C . CYS A 1 40 ? -5.369 -4.343 -14.570 1.00 0.00 40 CYS A C 20
ATOM 27800 O O . CYS A 1 40 ? -5.438 -5.570 -14.632 1.00 0.00 40 CYS A O 20
ATOM 27807 N N . GLN A 1 41 ? -4.506 -3.705 -13.786 1.00 0.00 41 GLN A N 20
ATOM 27808 C CA . GLN A 1 41 ? -3.568 -4.428 -12.935 1.00 0.00 41 GLN A CA 20
ATOM 27809 C C . GLN A 1 41 ? -2.868 -5.535 -13.715 1.00 0.00 41 GLN A C 20
ATOM 27810 O O . GLN A 1 41 ? -2.725 -6.656 -13.228 1.00 0.00 41 GLN A O 20
ATOM 27824 N N . ALA A 1 42 ? -2.433 -5.214 -14.929 1.00 0.00 42 ALA A N 20
ATOM 27825 C CA . ALA A 1 42 ? -1.746 -6.181 -15.776 1.00 0.00 42 ALA A CA 20
ATOM 27826 C C . ALA A 1 42 ? -0.375 -5.665 -16.199 1.00 0.00 42 ALA A C 20
ATOM 27827 O O . ALA A 1 42 ? 0.569 -6.439 -16.358 1.00 0.00 42 ALA A O 20
ATOM 27834 N N . VAL A 1 43 ? -0.272 -4.352 -16.380 1.00 0.00 43 VAL A N 20
ATOM 27835 C CA . VAL A 1 43 ? 0.985 -3.732 -16.784 1.00 0.00 43 VAL A CA 20
ATOM 27836 C C . VAL A 1 43 ? 1.225 -2.432 -16.025 1.00 0.00 43 VAL A C 20
ATOM 27837 O O . VAL A 1 43 ? 0.289 -1.690 -15.731 1.00 0.00 43 VAL A O 20
ATOM 27850 N N . GLY A 1 44 ? 2.489 -2.162 -15.709 1.00 0.00 44 GLY A N 20
ATOM 27851 C CA . GLY A 1 44 ? 2.830 -0.951 -14.987 1.00 0.00 44 GLY A CA 20
ATOM 27852 C C . GLY A 1 44 ? 4.213 -0.438 -15.336 1.00 0.00 44 GLY A C 20
ATOM 27853 O O . GLY A 1 44 ? 4.701 -0.656 -16.445 1.00 0.00 44 GLY A O 20
ATOM 27857 N N . ARG A 1 45 ? 4.846 0.246 -14.388 1.00 0.00 45 ARG A N 20
ATOM 27858 C CA . ARG A 1 45 ? 6.180 0.793 -14.603 1.00 0.00 45 ARG A CA 20
ATOM 27859 C C . ARG A 1 45 ? 6.942 0.900 -13.285 1.00 0.00 45 ARG A C 20
ATOM 27860 O O . ARG A 1 45 ? 6.457 0.471 -12.238 1.00 0.00 45 ARG A O 20
ATOM 27881 N N . LYS A 1 46 ? 8.139 1.474 -13.344 1.00 0.00 46 LYS A N 20
ATOM 27882 C CA . LYS A 1 46 ? 8.969 1.638 -12.157 1.00 0.00 46 LYS A CA 20
ATOM 27883 C C . LYS A 1 46 ? 8.727 2.997 -11.508 1.00 0.00 46 LYS A C 20
ATOM 27884 O O . LYS A 1 46 ? 9.634 3.585 -10.917 1.00 0.00 46 LYS A O 20
ATOM 27903 N N . THR A 1 47 ? 7.498 3.492 -11.620 1.00 0.00 47 THR A N 20
ATOM 27904 C CA . THR A 1 47 ? 7.138 4.781 -11.044 1.00 0.00 47 THR A CA 20
ATOM 27905 C C . THR A 1 47 ? 5.648 5.058 -11.207 1.00 0.00 47 THR A C 20
ATOM 27906 O O . THR A 1 47 ? 4.914 4.247 -11.773 1.00 0.00 47 THR A O 20
ATOM 27917 N N . ILE A 1 48 ? 5.207 6.208 -10.709 1.00 0.00 48 ILE A N 20
ATOM 27918 C CA . ILE A 1 48 ? 3.804 6.593 -10.802 1.00 0.00 48 ILE A CA 20
ATOM 27919 C C . ILE A 1 48 ? 3.590 7.631 -11.899 1.00 0.00 48 ILE A C 20
ATOM 27920 O O . ILE A 1 48 ? 2.455 7.958 -12.243 1.00 0.00 48 ILE A O 20
ATOM 27936 N N . GLU A 1 49 ? 4.688 8.143 -12.444 1.00 0.00 49 GLU A N 20
ATOM 27937 C CA . GLU A 1 49 ? 4.620 9.143 -13.503 1.00 0.00 49 GLU A CA 20
ATOM 27938 C C . GLU A 1 49 ? 4.347 8.488 -14.854 1.00 0.00 49 GLU A C 20
ATOM 27939 O O . GLU A 1 49 ? 3.451 8.903 -15.588 1.00 0.00 49 GLU A O 20
ATOM 27951 N N . GLY A 1 50 ? 5.128 7.460 -15.175 1.00 0.00 50 GLY A N 20
ATOM 27952 C CA . GLY A 1 50 ? 4.956 6.764 -16.436 1.00 0.00 50 GLY A CA 20
ATOM 27953 C C . GLY A 1 50 ? 3.674 5.955 -16.482 1.00 0.00 50 GLY A C 20
ATOM 27954 O O . GLY A 1 50 ? 3.117 5.721 -17.555 1.00 0.00 50 GLY A O 20
ATOM 27958 N N . LEU A 1 51 ? 3.206 5.525 -15.316 1.00 0.00 51 LEU A N 20
ATOM 27959 C CA . LEU A 1 51 ? 1.982 4.736 -15.226 1.00 0.00 51 LEU A CA 20
ATOM 27960 C C . LEU A 1 51 ? 0.751 5.619 -15.399 1.00 0.00 51 LEU A C 20
ATOM 27961 O O . LEU A 1 51 ? -0.129 5.325 -16.209 1.00 0.00 51 LEU A O 20
ATOM 27977 N N . LYS A 1 52 ? 0.696 6.704 -14.635 1.00 0.00 52 LYS A N 20
ATOM 27978 C CA . LYS A 1 52 ? -0.426 7.634 -14.705 1.00 0.00 52 LYS A CA 20
ATOM 27979 C C . LYS A 1 52 ? -0.810 7.915 -16.154 1.00 0.00 52 LYS A C 20
ATOM 27980 O O . LYS A 1 52 ? -1.988 8.069 -16.476 1.00 0.00 52 LYS A O 20
ATOM 27999 N N . LYS A 1 53 ? 0.191 7.978 -17.025 1.00 0.00 53 LYS A N 20
ATOM 28000 C CA . LYS A 1 53 ? -0.041 8.238 -18.441 1.00 0.00 53 LYS A CA 20
ATOM 28001 C C . LYS A 1 53 ? -0.712 7.042 -19.110 1.00 0.00 53 LYS A C 20
ATOM 28002 O O . LYS A 1 53 ? -1.509 7.202 -20.035 1.00 0.00 53 LYS A O 20
ATOM 28021 N N . HIS A 1 54 ? -0.386 5.844 -18.636 1.00 0.00 54 HIS A N 20
ATOM 28022 C CA . HIS A 1 54 ? -0.959 4.621 -19.187 1.00 0.00 54 HIS A CA 20
ATOM 28023 C C . HIS A 1 54 ? -2.350 4.367 -18.614 1.00 0.00 54 HIS A C 20
ATOM 28024 O O . HIS A 1 54 ? -3.301 4.120 -19.355 1.00 0.00 54 HIS A O 20
ATOM 28038 N N . MET A 1 55 ? -2.459 4.427 -17.291 1.00 0.00 55 MET A N 20
ATOM 28039 C CA . MET A 1 55 ? -3.734 4.203 -16.619 1.00 0.00 55 MET A CA 20
ATOM 28040 C C . MET A 1 55 ? -4.732 5.303 -16.967 1.00 0.00 55 MET A C 20
ATOM 28041 O O . MET A 1 55 ? -5.937 5.060 -17.034 1.00 0.00 55 MET A O 20
ATOM 28055 N N . GLU A 1 56 ? -4.223 6.511 -17.187 1.00 0.00 56 GLU A N 20
ATOM 28056 C CA . GLU A 1 56 ? -5.072 7.647 -17.527 1.00 0.00 56 GLU A CA 20
ATOM 28057 C C . GLU A 1 56 ? -6.092 7.263 -18.595 1.00 0.00 56 GLU A C 20
ATOM 28058 O O . GLU A 1 56 ? -7.290 7.486 -18.432 1.00 0.00 56 GLU A O 20
ATOM 28070 N N . ASN A 1 57 ? -5.605 6.686 -19.689 1.00 0.00 57 ASN A N 20
ATOM 28071 C CA . ASN A 1 57 ? -6.474 6.272 -20.786 1.00 0.00 57 ASN A CA 20
ATOM 28072 C C . ASN A 1 57 ? -6.995 4.856 -20.562 1.00 0.00 57 ASN A C 20
ATOM 28073 O O . ASN A 1 57 ? -8.024 4.467 -21.115 1.00 0.00 57 ASN A O 20
ATOM 28084 N N . CYS A 1 58 ? -6.279 4.089 -19.746 1.00 0.00 58 CYS A N 20
ATOM 28085 C CA . CYS A 1 58 ? -6.669 2.717 -19.447 1.00 0.00 58 CYS A CA 20
ATOM 28086 C C . CYS A 1 58 ? -7.495 2.652 -18.166 1.00 0.00 58 CYS A C 20
ATOM 28087 O O . CYS A 1 58 ? -7.578 1.607 -17.519 1.00 0.00 58 CYS A O 20
ATOM 28094 N N . LYS A 1 59 ? -8.105 3.776 -17.805 1.00 0.00 59 LYS A N 20
ATOM 28095 C CA . LYS A 1 59 ? -8.927 3.848 -16.602 1.00 0.00 59 LYS A CA 20
ATOM 28096 C C . LYS A 1 59 ? -10.176 2.984 -16.744 1.00 0.00 59 LYS A C 20
ATOM 28097 O O . LYS A 1 59 ? -10.934 2.814 -15.790 1.00 0.00 59 LYS A O 20
ATOM 28116 N N . GLN A 1 60 ? -10.382 2.442 -17.940 1.00 0.00 60 GLN A N 20
ATOM 28117 C CA . GLN A 1 60 ? -11.539 1.595 -18.204 1.00 0.00 60 GLN A CA 20
ATOM 28118 C C . GLN A 1 60 ? -11.105 0.218 -18.697 1.00 0.00 60 GLN A C 20
ATOM 28119 O O . GLN A 1 60 ? -10.442 0.099 -19.726 1.00 0.00 60 GLN A O 20
ATOM 28133 N N . GLU A 1 61 ? -11.485 -0.817 -17.955 1.00 0.00 61 GLU A N 20
ATOM 28134 C CA . GLU A 1 61 ? -11.133 -2.185 -18.316 1.00 0.00 61 GLU A CA 20
ATOM 28135 C C . GLU A 1 61 ? -11.912 -3.189 -17.471 1.00 0.00 61 GLU A C 20
ATOM 28136 O O . GLU A 1 61 ? -12.137 -2.972 -16.281 1.00 0.00 61 GLU A O 20
ATOM 28148 N N . MET A 1 62 ? -12.321 -4.288 -18.096 1.00 0.00 62 MET A N 20
ATOM 28149 C CA . MET A 1 62 ? -13.075 -5.326 -17.402 1.00 0.00 62 MET A CA 20
ATOM 28150 C C . MET A 1 62 ? -12.399 -5.700 -16.086 1.00 0.00 62 MET A C 20
ATOM 28151 O O . MET A 1 62 ? -11.172 -5.712 -15.988 1.00 0.00 62 MET A O 20
ATOM 28165 N N . PHE A 1 63 ? -13.209 -6.003 -15.076 1.00 0.00 63 PHE A N 20
ATOM 28166 C CA . PHE A 1 63 ? -12.689 -6.376 -13.766 1.00 0.00 63 PHE A CA 20
ATOM 28167 C C . PHE A 1 63 ? -12.867 -7.870 -13.515 1.00 0.00 63 PHE A C 20
ATOM 28168 O O . PHE A 1 63 ? -13.454 -8.583 -14.329 1.00 0.00 63 PHE A O 20
ATOM 28185 N N . THR A 1 64 ? -12.353 -8.339 -12.382 1.00 0.00 64 THR A N 20
ATOM 28186 C CA . THR A 1 64 ? -12.453 -9.748 -12.023 1.00 0.00 64 THR A CA 20
ATOM 28187 C C . THR A 1 64 ? -12.160 -9.961 -10.542 1.00 0.00 64 THR A C 20
ATOM 28188 O O . THR A 1 64 ? -11.085 -9.611 -10.055 1.00 0.00 64 THR A O 20
ATOM 28199 N N . CYS A 1 65 ? -13.123 -10.537 -9.831 1.00 0.00 65 CYS A N 20
ATOM 28200 C CA . CYS A 1 65 ? -12.969 -10.797 -8.404 1.00 0.00 65 CYS A CA 20
ATOM 28201 C C . CYS A 1 65 ? -11.805 -11.749 -8.148 1.00 0.00 65 CYS A C 20
ATOM 28202 O O . CYS A 1 65 ? -11.355 -12.455 -9.051 1.00 0.00 65 CYS A O 20
ATOM 28209 N N . HIS A 1 66 ? -11.321 -11.764 -6.909 1.00 0.00 66 HIS A N 20
ATOM 28210 C CA . HIS A 1 66 ? -10.210 -12.630 -6.533 1.00 0.00 66 HIS A CA 20
ATOM 28211 C C . HIS A 1 66 ? -10.695 -13.794 -5.674 1.00 0.00 66 HIS A C 20
ATOM 28212 O O . HIS A 1 66 ? -10.222 -14.922 -5.816 1.00 0.00 66 HIS A O 20
ATOM 28226 N N . HIS A 1 67 ? -11.640 -13.512 -4.783 1.00 0.00 67 HIS A N 20
ATOM 28227 C CA . HIS A 1 67 ? -12.188 -14.536 -3.901 1.00 0.00 67 HIS A CA 20
ATOM 28228 C C . HIS A 1 67 ? -12.714 -15.721 -4.705 1.00 0.00 67 HIS A C 20
ATOM 28229 O O . HIS A 1 67 ? -12.216 -16.840 -4.580 1.00 0.00 67 HIS A O 20
ATOM 28243 N N . CYS A 1 68 ? -13.724 -15.468 -5.531 1.00 0.00 68 CYS A N 20
ATOM 28244 C CA . CYS A 1 68 ? -14.319 -16.513 -6.355 1.00 0.00 68 CYS A CA 20
ATOM 28245 C C . CYS A 1 68 ? -13.787 -16.448 -7.784 1.00 0.00 68 CYS A C 20
ATOM 28246 O O . CYS A 1 68 ? -13.451 -17.470 -8.380 1.00 0.00 68 CYS A O 20
ATOM 28253 N N . GLY A 1 69 ? -13.715 -15.236 -8.327 1.00 0.00 69 GLY A N 20
ATOM 28254 C CA . GLY A 1 69 ? -13.224 -15.059 -9.682 1.00 0.00 69 GLY A CA 20
ATOM 28255 C C . GLY A 1 69 ? -14.326 -14.686 -10.654 1.00 0.00 69 GLY A C 20
ATOM 28256 O O . GLY A 1 69 ? -14.259 -15.018 -11.837 1.00 0.00 69 GLY A O 20
ATOM 28260 N N . LYS A 1 70 ? -15.345 -13.995 -10.154 1.00 0.00 70 LYS A N 20
ATOM 28261 C CA . LYS A 1 70 ? -16.467 -13.577 -10.985 1.00 0.00 70 LYS A CA 20
ATOM 28262 C C . LYS A 1 70 ? -16.019 -12.564 -12.034 1.00 0.00 70 LYS A C 20
ATOM 28263 O O . LYS A 1 70 ? -15.056 -11.827 -11.826 1.00 0.00 70 LYS A O 20
ATOM 28282 N N . GLN A 1 71 ? -16.725 -12.535 -13.160 1.00 0.00 71 GLN A N 20
ATOM 28283 C CA . GLN A 1 71 ? -16.399 -11.612 -14.241 1.00 0.00 71 GLN A CA 20
ATOM 28284 C C . GLN A 1 71 ? -17.652 -10.908 -14.752 1.00 0.00 71 GLN A C 20
ATOM 28285 O O . GLN A 1 71 ? -18.427 -11.477 -15.522 1.00 0.00 71 GLN A O 20
ATOM 28299 N N . LEU A 1 72 ? -17.845 -9.667 -14.319 1.00 0.00 72 LEU A N 20
ATOM 28300 C CA . LEU A 1 72 ? -19.004 -8.884 -14.732 1.00 0.00 72 LEU A CA 20
ATOM 28301 C C . LEU A 1 72 ? -18.575 -7.547 -15.328 1.00 0.00 72 LEU A C 20
ATOM 28302 O O . LEU A 1 72 ? -17.600 -6.942 -14.882 1.00 0.00 72 LEU A O 20
ATOM 28318 N N . ARG A 1 73 ? -19.310 -7.091 -16.336 1.00 0.00 73 ARG A N 20
ATOM 28319 C CA . ARG A 1 73 ? -19.006 -5.825 -16.992 1.00 0.00 73 ARG A CA 20
ATOM 28320 C C . ARG A 1 73 ? -19.368 -4.646 -16.094 1.00 0.00 73 ARG A C 20
ATOM 28321 O O . ARG A 1 73 ? -18.609 -3.683 -15.980 1.00 0.00 73 ARG A O 20
ATOM 28342 N N . SER A 1 74 ? -20.532 -4.729 -15.458 1.00 0.00 74 SER A N 20
ATOM 28343 C CA . SER A 1 74 ? -20.997 -3.667 -14.573 1.00 0.00 74 SER A CA 20
ATOM 28344 C C . SER A 1 74 ? -20.416 -3.834 -13.172 1.00 0.00 74 SER A C 20
ATOM 28345 O O . SER A 1 74 ? -20.621 -4.859 -12.520 1.00 0.00 74 SER A O 20
ATOM 28353 N N . LEU A 1 75 ? -19.689 -2.821 -12.715 1.00 0.00 75 LEU A N 20
ATOM 28354 C CA . LEU A 1 75 ? -19.078 -2.854 -11.391 1.00 0.00 75 LEU A CA 20
ATOM 28355 C C . LEU A 1 75 ? -20.123 -3.127 -10.315 1.00 0.00 75 LEU A C 20
ATOM 28356 O O . LEU A 1 75 ? -19.912 -3.952 -9.426 1.00 0.00 75 LEU A O 20
ATOM 28372 N N . ALA A 1 76 ? -21.251 -2.430 -10.402 1.00 0.00 76 ALA A N 20
ATOM 28373 C CA . ALA A 1 76 ? -22.331 -2.601 -9.438 1.00 0.00 76 ALA A CA 20
ATOM 28374 C C . ALA A 1 76 ? -22.672 -4.076 -9.251 1.00 0.00 76 ALA A C 20
ATOM 28375 O O . ALA A 1 76 ? -22.443 -4.645 -8.185 1.00 0.00 76 ALA A O 20
ATOM 28382 N N . GLY A 1 77 ? -23.221 -4.689 -10.295 1.00 0.00 77 GLY A N 20
ATOM 28383 C CA . GLY A 1 77 ? -23.585 -6.092 -10.224 1.00 0.00 77 GLY A CA 20
ATOM 28384 C C . GLY A 1 77 ? -22.541 -6.927 -9.508 1.00 0.00 77 GLY A C 20
ATOM 28385 O O . GLY A 1 77 ? -22.877 -7.835 -8.750 1.00 0.00 77 GLY A O 20
ATOM 28389 N N . MET A 1 78 ? -21.271 -6.618 -9.750 1.00 0.00 78 MET A N 20
ATOM 28390 C CA . MET A 1 78 ? -20.175 -7.347 -9.122 1.00 0.00 78 MET A CA 20
ATOM 28391 C C . MET A 1 78 ? -20.079 -7.011 -7.638 1.00 0.00 78 MET A C 20
ATOM 28392 O O . MET A 1 78 ? -19.969 -7.902 -6.794 1.00 0.00 78 MET A O 20
ATOM 28406 N N . LYS A 1 79 ? -20.120 -5.721 -7.324 1.00 0.00 79 LYS A N 20
ATOM 28407 C CA . LYS A 1 79 ? -20.039 -5.266 -5.941 1.00 0.00 79 LYS A CA 20
ATOM 28408 C C . LYS A 1 79 ? -21.136 -5.901 -5.093 1.00 0.00 79 LYS A C 20
ATOM 28409 O O . LYS A 1 79 ? -21.073 -5.885 -3.864 1.00 0.00 79 LYS A O 20
ATOM 28428 N N . TYR A 1 80 ? -22.140 -6.462 -5.758 1.00 0.00 80 TYR A N 20
ATOM 28429 C CA . TYR A 1 80 ? -23.252 -7.103 -5.066 1.00 0.00 80 TYR A CA 20
ATOM 28430 C C . TYR A 1 80 ? -23.019 -8.604 -4.933 1.00 0.00 80 TYR A C 20
ATOM 28431 O O . TYR A 1 80 ? -23.604 -9.262 -4.071 1.00 0.00 80 TYR A O 20
ATOM 28449 N N . HIS A 1 81 ? -22.159 -9.141 -5.792 1.00 0.00 81 HIS A N 20
ATOM 28450 C CA . HIS A 1 81 ? -21.846 -10.566 -5.772 1.00 0.00 81 HIS A CA 20
ATOM 28451 C C . HIS A 1 81 ? -21.051 -10.929 -4.521 1.00 0.00 81 HIS A C 20
ATOM 28452 O O . HIS A 1 81 ? -21.173 -12.035 -3.995 1.00 0.00 81 HIS A O 20
ATOM 28466 N N . VAL A 1 82 ? -20.236 -9.991 -4.050 1.00 0.00 82 VAL A N 20
ATOM 28467 C CA . VAL A 1 82 ? -19.422 -10.212 -2.861 1.00 0.00 82 VAL A CA 20
ATOM 28468 C C . VAL A 1 82 ? -20.265 -10.130 -1.594 1.00 0.00 82 VAL A C 20
ATOM 28469 O O . VAL A 1 82 ? -20.240 -11.034 -0.760 1.00 0.00 82 VAL A O 20
ATOM 28482 N N . MET A 1 83 ? -21.013 -9.040 -1.457 1.00 0.00 83 MET A N 20
ATOM 28483 C CA . MET A 1 83 ? -21.866 -8.841 -0.291 1.00 0.00 83 MET A CA 20
ATOM 28484 C C . MET A 1 83 ? -22.806 -10.027 -0.096 1.00 0.00 83 MET A C 20
ATOM 28485 O O . MET A 1 83 ? -23.121 -10.402 1.033 1.00 0.00 83 MET A O 20
ATOM 28499 N N . ALA A 1 84 ? -23.250 -10.612 -1.204 1.00 0.00 84 ALA A N 20
ATOM 28500 C CA . ALA A 1 84 ? -24.152 -11.756 -1.154 1.00 0.00 84 ALA A CA 20
ATOM 28501 C C . ALA A 1 84 ? -23.381 -13.054 -0.941 1.00 0.00 84 ALA A C 20
ATOM 28502 O O . ALA A 1 84 ? -23.427 -13.644 0.138 1.00 0.00 84 ALA A O 20
ATOM 28509 N N . ASN A 1 85 ? -22.673 -13.494 -1.976 1.00 0.00 85 ASN A N 20
ATOM 28510 C CA . ASN A 1 85 ? -21.893 -14.724 -1.902 1.00 0.00 85 ASN A CA 20
ATOM 28511 C C . ASN A 1 85 ? -20.812 -14.618 -0.830 1.00 0.00 85 ASN A C 20
ATOM 28512 O O . ASN A 1 85 ? -20.701 -15.481 0.042 1.00 0.00 85 ASN A O 20
ATOM 28523 N N . HIS A 1 86 ? -20.018 -13.554 -0.900 1.00 0.00 86 HIS A N 20
ATOM 28524 C CA . HIS A 1 86 ? -18.947 -13.335 0.065 1.00 0.00 86 HIS A CA 20
ATOM 28525 C C . HIS A 1 86 ? -19.418 -12.436 1.204 1.00 0.00 86 HIS A C 20
ATOM 28526 O O . HIS A 1 86 ? -18.775 -11.437 1.526 1.00 0.00 86 HIS A O 20
ATOM 28540 N N . ASN A 1 87 ? -20.544 -12.797 1.810 1.00 0.00 87 ASN A N 20
ATOM 28541 C CA . ASN A 1 87 ? -21.102 -12.022 2.912 1.00 0.00 87 ASN A CA 20
ATOM 28542 C C . ASN A 1 87 ? -20.389 -12.348 4.221 1.00 0.00 87 ASN A C 20
ATOM 28543 O O . ASN A 1 87 ? -21.027 -12.530 5.258 1.00 0.00 87 ASN A O 20
ATOM 28554 N N . SER A 1 88 ? -19.063 -12.419 4.165 1.00 0.00 88 SER A N 20
ATOM 28555 C CA . SER A 1 88 ? -18.264 -12.726 5.346 1.00 0.00 88 SER A CA 20
ATOM 28556 C C . SER A 1 88 ? -17.326 -11.571 5.682 1.00 0.00 88 SER A C 20
ATOM 28557 O O . SER A 1 88 ? -16.168 -11.554 5.263 1.00 0.00 88 SER A O 20
ATOM 28565 N N . LEU A 1 89 ? -17.834 -10.607 6.442 1.00 0.00 89 LEU A N 20
ATOM 28566 C CA . LEU A 1 89 ? -17.043 -9.447 6.836 1.00 0.00 89 LEU A CA 20
ATOM 28567 C C . LEU A 1 89 ? -16.536 -9.594 8.267 1.00 0.00 89 LEU A C 20
ATOM 28568 O O . LEU A 1 89 ? -17.311 -9.695 9.219 1.00 0.00 89 LEU A O 20
ATOM 28584 N N . PRO A 1 90 ? -15.204 -9.605 8.425 1.00 0.00 90 PRO A N 20
ATOM 28585 C CA . PRO A 1 90 ? -14.564 -9.736 9.737 1.00 0.00 90 PRO A CA 20
ATOM 28586 C C . PRO A 1 90 ? -14.754 -8.495 10.602 1.00 0.00 90 PRO A C 20
ATOM 28587 O O . PRO A 1 90 ? -15.112 -8.594 11.776 1.00 0.00 90 PRO A O 20
ATOM 28598 N N . SER A 1 91 ? -14.513 -7.327 10.015 1.00 0.00 91 SER A N 20
ATOM 28599 C CA . SER A 1 91 ? -14.655 -6.067 10.734 1.00 0.00 91 SER A CA 20
ATOM 28600 C C . SER A 1 91 ? -15.824 -6.128 11.712 1.00 0.00 91 SER A C 20
ATOM 28601 O O . SER A 1 91 ? -16.950 -6.447 11.332 1.00 0.00 91 SER A O 20
ATOM 28609 N N . GLY A 1 92 ? -15.548 -5.818 12.975 1.00 0.00 92 GLY A N 20
ATOM 28610 C CA . GLY A 1 92 ? -16.586 -5.843 13.989 1.00 0.00 92 GLY A CA 20
ATOM 28611 C C . GLY A 1 92 ? -16.989 -4.454 14.442 1.00 0.00 92 GLY A C 20
ATOM 28612 O O . GLY A 1 92 ? -16.373 -3.865 15.330 1.00 0.00 92 GLY A O 20
ATOM 28616 N N . PRO A 1 93 ? -18.045 -3.908 13.821 1.00 0.00 93 PRO A N 20
ATOM 28617 C CA . PRO A 1 93 ? -18.552 -2.572 14.149 1.00 0.00 93 PRO A CA 20
ATOM 28618 C C . PRO A 1 93 ? -19.209 -2.522 15.524 1.00 0.00 93 PRO A C 20
ATOM 28619 O O . PRO A 1 93 ? -19.355 -3.547 16.190 1.00 0.00 93 PRO A O 20
ATOM 28630 N N . SER A 1 94 ? -19.604 -1.324 15.943 1.00 0.00 94 SER A N 20
ATOM 28631 C CA . SER A 1 94 ? -20.244 -1.140 17.240 1.00 0.00 94 SER A CA 20
ATOM 28632 C C . SER A 1 94 ? -21.551 -1.924 17.318 1.00 0.00 94 SER A C 20
ATOM 28633 O O . SER A 1 94 ? -22.549 -1.549 16.703 1.00 0.00 94 SER A O 20
ATOM 28641 N N . SER A 1 95 ? -21.536 -3.014 18.078 1.00 0.00 95 SER A N 20
ATOM 28642 C CA . SER A 1 95 ? -22.718 -3.853 18.234 1.00 0.00 95 SER A CA 20
ATOM 28643 C C . SER A 1 95 ? -23.063 -4.036 19.709 1.00 0.00 95 SER A C 20
ATOM 28644 O O . SER A 1 95 ? -22.225 -3.829 20.585 1.00 0.00 95 SER A O 20
ATOM 28652 N N . GLY A 1 96 ? -24.307 -4.426 19.975 1.00 0.00 96 GLY A N 20
ATOM 28653 C CA . GLY A 1 96 ? -24.743 -4.630 21.344 1.00 0.00 96 GLY A CA 20
ATOM 28654 C C . GLY A 1 96 ? -25.148 -6.065 21.615 1.00 0.00 96 GLY A C 20
ATOM 28655 O O . GLY A 1 96 ? -25.397 -6.807 20.666 1.00 0.00 96 GLY A O 20
#

Radius of gyration: 25.14 Å; Cα contacts (8 Å, |Δi|>4): 76; chains: 1; bounding box: 70×66×35 Å

InterPro domains:
  IPR013087 Zinc finger C2H2-type [PF00096] (288-310)
  IPR013087 Zinc finger C2H2-type [PS00028] (199-220)
  IPR013087 Zinc finger C2H2-type [PS00028] (289-310)
  IPR013087 Zinc finger C2H2-type [PS00028] (442-463)
  IPR013087 Zinc finger C2H2-type [PS50157] (287-310)
  IPR013087 Zinc finger C2H2-type [PS50157] (440-468)
  IPR013087 Zinc finger C2H2-type [SM00355] (197-220)
  IPR013087 Zinc finger C2H2-type [SM00355] (287-310)
  IPR013087 Zinc finger C2H2-type [SM00355] (406-428)
  IPR013087 Zinc finger C2H2-type [SM00355] (440-463)
  IPR036236 Zinc finger C2H2 superfamily [SSF57667] (142-194)
  IPR036236 Zinc finger C2H2 superfamily [SSF57667] (196-224)
  IPR036236 Zinc finger C2H2 superfamily [SSF57667] (286-312)
  IPR036236 Zinc finger C2H2 superfamily [SSF57667] (377-431)
  IPR036236 Zinc finger C2H2 superfamily [SSF57667] (440-464)
  IPR048403 Zinc finger 512, zinc finger [PF21367] (199-218)
  IPR048408 Zinc finger protein 512, C2HC zinc finger [PF21276] (156-193)
  IPR048408 Zinc finger protein 512, C2HC zinc finger [PF21276] (394-431)
  IPR052274 Krueppel-type C2H2 zinc-finger [PTHR22979] (95-567)

CATH classification: 3.30.160.60

Foldseek 3Di:
DPPDDDDDDDDDDDVDDDDDVQVVQVVCCVPVNWGAQPAPRPDTGRHDVVRCVVNVVVVQDWDFDDPVTDTDRDPVVVVVCCCVVVVDDPDDDDDD